Protein 6JKR (pdb70)

Structure (mmCIF, N/CA/C/O backbone):
data_6JKR
#
_entry.id   6JKR
#
_cell.length_a   88.414
_cell.length_b   158.384
_cell.length_c   89.001
_cell.angle_alpha   90.00
_cell.angle_beta   119.66
_cell.angle_gamma   90.00
#
_symmetry.space_group_name_H-M   'P 1 21 1'
#
loop_
_entity.id
_entity.type
_entity.pdbx_description
1 polymer 'Aspartate carbamoyltransferase'
2 non-polymer 'PHOSPHORIC ACID MONO(FORMAMIDE)ESTER'
3 non-polymer GLYCEROL
4 water water
#
loop_
_atom_site.group_PDB
_atom_site.id
_atom_site.type_symbol
_atom_site.label_atom_id
_atom_site.label_alt_id
_atom_site.label_comp_id
_atom_site.label_asym_id
_atom_site.label_entity_id
_atom_site.label_seq_id
_atom_site.pdbx_PDB_ins_code
_atom_site.Cartn_x
_atom_site.Cartn_y
_atom_site.Cartn_z
_atom_site.occupancy
_atom_site.B_iso_or_equiv
_atom_site.auth_seq_id
_atom_site.auth_comp_id
_atom_site.auth_asym_id
_atom_site.auth_atom_id
_atom_site.pdbx_PDB_model_num
ATOM 1 N N . SER A 1 2 ? 46.684 -44.193 29.715 1.00 32.63 0 SER A N 1
ATOM 2 C CA . SER A 1 2 ? 47.576 -45.219 30.224 1.00 30.36 0 SER A CA 1
ATOM 3 C C . SER A 1 2 ? 48.572 -44.697 31.225 1.00 29.66 0 SER A C 1
ATOM 4 O O . SER A 1 2 ? 49.164 -43.690 31.063 1.00 27.79 0 SER A O 1
ATOM 7 N N . MET A 1 3 ? 48.718 -45.438 32.296 1.00 27.75 1 MET A N 1
ATOM 8 C CA . MET A 1 3 ? 49.601 -45.053 33.353 1.00 27.08 1 MET A CA 1
ATOM 9 C C . MET A 1 3 ? 51.069 -45.245 33.042 1.00 25.63 1 MET A C 1
ATOM 10 O O . MET A 1 3 ? 51.881 -44.798 33.744 1.00 25.51 1 MET A O 1
ATOM 15 N N . LEU A 1 4 ? 51.370 -45.953 31.969 1.00 23.51 2 LEU A N 1
ATOM 16 C CA . LEU A 1 4 ? 52.732 -46.108 31.563 1.00 21.63 2 LEU A CA 1
ATOM 17 C C . LEU A 1 4 ? 53.073 -44.984 30.647 1.00 20.61 2 LEU A C 1
ATOM 18 O O . LEU A 1 4 ? 54.052 -44.338 30.806 1.00 20.05 2 LEU A O 1
ATOM 23 N N . GLU A 1 5 ? 52.232 -44.820 29.653 1.00 20.08 3 GLU A N 1
ATOM 24 C CA . GLU A 1 5 ? 52.425 -43.803 28.642 1.00 20.24 3 GLU A CA 1
ATOM 25 C C . GLU A 1 5 ? 52.169 -42.330 28.964 1.00 19.34 3 GLU A C 1
ATOM 26 O O . GLU A 1 5 ? 52.914 -41.507 28.570 1.00 19.64 3 GLU A O 1
ATOM 32 N N . LEU A 1 6 ? 51.079 -42.091 29.660 1.00 17.73 4 LEU A N 1
ATOM 33 C CA . LEU A 1 6 ? 50.622 -40.731 29.969 1.00 17.80 4 LEU A CA 1
ATOM 34 C C . LEU A 1 6 ? 50.232 -40.528 31.426 1.00 17.80 4 LEU A C 1
ATOM 35 O O . LEU A 1 6 ? 49.166 -40.161 31.752 1.00 18.82 4 LEU A O 1
ATOM 40 N N . PRO A 1 7 ? 51.257 -40.782 32.311 1.00 17.76 5 PRO A N 1
ATOM 41 C CA . PRO A 1 7 ? 50.899 -40.611 33.714 1.00 18.40 5 PRO A CA 1
ATOM 42 C C . PRO A 1 7 ? 50.666 -39.145 34.030 1.00 16.55 5 PRO A C 1
ATOM 43 O O . PRO A 1 7 ? 51.492 -38.407 33.670 1.00 17.04 5 PRO A O 1
ATOM 47 N N . PRO A 1 8 ? 49.591 -38.786 34.699 1.00 16.60 6 PRO A N 1
ATOM 48 C CA . PRO A 1 8 ? 49.431 -37.369 35.080 1.00 15.84 6 PRO A CA 1
ATOM 49 C C . PRO A 1 8 ? 50.445 -36.940 36.140 1.00 15.84 6 PRO A C 1
ATOM 50 O O . PRO A 1 8 ? 50.928 -37.776 36.923 1.00 17.12 6 PRO A O 1
ATOM 54 N N . VAL A 1 9 ? 50.760 -35.651 36.155 1.00 14.89 7 VAL A N 1
ATOM 55 C CA . VAL A 1 9 ? 51.646 -35.091 37.139 1.00 15.28 7 VAL A CA 1
ATOM 56 C C . VAL A 1 9 ? 50.806 -34.912 38.406 1.00 15.98 7 VAL A C 1
ATOM 57 O O . VAL A 1 9 ? 49.962 -34.024 38.498 1.00 16.38 7 VAL A O 1
ATOM 61 N N . ALA A 1 10 ? 51.029 -35.785 39.381 1.00 16.93 8 ALA A N 1
ATOM 62 C CA . ALA A 1 10 ? 50.140 -35.870 40.542 1.00 17.01 8 ALA A CA 1
ATOM 63 C C . ALA A 1 10 ? 49.999 -34.556 41.291 1.00 16.35 8 ALA A C 1
ATOM 64 O O . ALA A 1 10 ? 48.911 -34.244 41.791 1.00 16.79 8 ALA A O 1
ATOM 66 N N . SER A 1 11 ? 51.095 -33.804 41.393 1.00 16.97 9 SER A N 1
ATOM 67 C CA . SER A 1 11 ? 51.127 -32.556 42.169 1.00 16.58 9 SER A CA 1
ATOM 68 C C . SER A 1 11 ? 50.140 -31.527 41.664 1.00 16.29 9 SER A C 1
ATOM 69 O O . SER A 1 11 ? 49.767 -30.628 42.420 1.00 16.16 9 SER A O 1
ATOM 72 N N . LEU A 1 12 ? 49.724 -31.642 40.424 1.00 14.79 10 LEU A N 1
ATOM 73 C CA . LEU A 1 12 ? 48.806 -30.658 39.839 1.00 14.91 10 LEU A CA 1
ATOM 74 C C . LEU A 1 12 ? 47.328 -30.997 39.987 1.00 14.87 10 LEU A C 1
ATOM 75 O O . LEU A 1 12 ? 46.503 -30.195 39.663 1.00 15.26 10 LEU A O 1
ATOM 80 N N . LYS A 1 13 ? 47.024 -32.190 40.486 1.00 14.53 11 LYS A N 1
ATOM 81 C CA . LYS A 1 13 ? 45.650 -32.611 40.540 1.00 15.08 11 LYS A CA 1
ATOM 82 C C . LYS A 1 13 ? 44.761 -31.675 41.316 1.00 14.76 11 LYS A C 1
ATOM 83 O O . LYS A 1 13 ? 45.023 -31.340 42.386 1.00 16.11 11 LYS A O 1
ATOM 89 N N . GLY A 1 14 ? 43.706 -31.247 40.664 1.00 14.46 12 GLY A N 1
ATOM 90 C CA . GLY A 1 14 ? 42.737 -30.403 41.285 1.00 16.19 12 GLY A CA 1
ATOM 91 C C . GLY A 1 14 ? 43.136 -29.009 41.675 1.00 16.85 12 GLY A C 1
ATOM 92 O O . GLY A 1 14 ? 42.389 -28.358 42.312 1.00 18.58 12 GLY A O 1
ATOM 93 N N . LYS A 1 15 ? 44.282 -28.552 41.221 1.00 16.83 13 LYS A N 1
ATOM 94 C CA . LYS A 1 15 ? 44.745 -27.261 41.605 1.00 17.38 13 LYS A CA 1
ATOM 95 C C . LYS A 1 15 ? 44.748 -26.165 40.555 1.00 15.66 13 LYS A C 1
ATOM 96 O O . LYS A 1 15 ? 44.937 -26.421 39.450 1.00 15.98 13 LYS A O 1
ATOM 102 N N . SER A 1 16 ? 44.461 -24.962 40.990 1.00 14.87 14 SER A N 1
ATOM 103 C CA . SER A 1 16 ? 44.494 -23.793 40.106 1.00 13.91 14 SER A CA 1
ATOM 104 C C . SER A 1 16 ? 45.926 -23.450 39.770 1.00 14.09 14 SER A C 1
ATOM 105 O O . SER A 1 16 ? 46.853 -23.772 40.535 1.00 14.91 14 SER A O 1
ATOM 108 N N . ILE A 1 17 ? 46.114 -22.863 38.596 1.00 13.57 15 ILE A N 1
ATOM 109 C CA . ILE A 1 17 ? 47.456 -22.452 38.160 1.00 14.32 15 ILE A CA 1
ATOM 110 C C . ILE A 1 17 ? 47.444 -20.951 38.003 1.00 14.83 15 ILE A C 1
ATOM 111 O O . ILE A 1 17 ? 46.761 -20.422 37.127 1.00 16.16 15 ILE A O 1
ATOM 116 N N . THR A 1 18 ? 48.207 -20.275 38.842 1.00 14.33 16 THR A N 1
ATOM 117 C CA . THR A 1 18 ? 48.196 -18.821 38.904 1.00 15.25 16 THR A CA 1
ATOM 118 C C . THR A 1 18 ? 49.539 -18.218 38.584 1.00 14.88 16 THR A C 1
ATOM 119 O O . THR A 1 18 ? 49.610 -17.107 38.053 1.00 14.00 16 THR A O 1
ATOM 123 N N . SER A 1 19 ? 50.609 -18.923 38.929 1.00 13.74 17 SER A N 1
ATOM 124 C CA . SER A 1 19 ? 51.931 -18.295 38.883 1.00 14.35 17 SER A CA 1
ATOM 125 C C . SER A 1 19 ? 53.002 -19.309 38.538 1.00 13.24 17 SER A C 1
ATOM 126 O O . SER A 1 19 ? 52.902 -20.484 38.895 1.00 13.37 17 SER A O 1
ATOM 129 N N . ALA A 1 20 ? 54.058 -18.840 37.885 1.00 11.70 18 ALA A N 1
ATOM 130 C CA . ALA A 1 20 ? 55.195 -19.736 37.600 1.00 12.42 18 ALA A CA 1
ATOM 131 C C . ALA A 1 20 ? 55.857 -20.169 38.921 1.00 13.14 18 ALA A C 1
ATOM 132 O O . ALA A 1 20 ? 56.566 -21.192 38.958 1.00 13.76 18 ALA A O 1
ATOM 134 N N . GLU A 1 21 ? 55.641 -19.401 39.991 1.00 13.59 19 GLU A N 1
ATOM 135 C CA . GLU A 1 21 ? 56.252 -19.692 41.308 1.00 14.49 19 GLU A CA 1
ATOM 136 C C . GLU A 1 21 ? 55.761 -20.989 41.920 1.00 14.75 19 GLU A C 1
ATOM 137 O O . GLU A 1 21 ? 56.394 -21.546 42.834 1.00 15.72 19 GLU A O 1
ATOM 143 N N . GLN A 1 22 ? 54.627 -21.496 41.436 1.00 14.03 20 GLN A N 1
ATOM 144 C CA . GLN A 1 22 ? 53.998 -22.613 42.127 1.00 14.65 20 GLN A CA 1
ATOM 145 C C . GLN A 1 22 ? 54.591 -23.944 41.748 1.00 15.31 20 GLN A C 1
ATOM 146 O O . GLN A 1 22 ? 54.286 -24.950 42.391 1.00 16.17 20 GLN A O 1
ATOM 152 N N . PHE A 1 23 ? 55.469 -23.955 40.744 1.00 14.83 21 PHE A N 1
ATOM 153 C CA . PHE A 1 23 ? 56.034 -25.206 40.205 1.00 14.56 21 PHE A CA 1
ATOM 154 C C . PHE A 1 23 ? 57.447 -25.455 40.690 1.00 14.84 21 PHE A C 1
ATOM 155 O O . PHE A 1 23 ? 58.249 -24.526 40.840 1.00 16.75 21 PHE A O 1
ATOM 163 N N . SER A 1 24 ? 57.736 -26.717 40.942 1.00 14.68 22 SER A N 1
ATOM 164 C CA . SER A 1 24 ? 59.101 -27.122 41.225 1.00 14.17 22 SER A CA 1
ATOM 165 C C . SER A 1 24 ? 59.774 -27.612 39.967 1.00 14.02 22 SER A C 1
ATOM 166 O O . SER A 1 24 ? 59.101 -27.893 38.956 1.00 13.64 22 SER A O 1
ATOM 169 N N . ARG A 1 25 ? 61.097 -27.811 40.057 1.00 12.96 23 ARG A N 1
ATOM 170 C CA . ARG A 1 25 ? 61.853 -28.372 38.948 1.00 13.55 23 ARG A CA 1
ATOM 171 C C . ARG A 1 25 ? 61.296 -29.725 38.556 1.00 13.57 23 ARG A C 1
ATOM 172 O O . ARG A 1 25 ? 61.165 -29.990 37.370 1.00 13.43 23 ARG A O 1
ATOM 180 N N . ALA A 1 26 ? 60.995 -30.589 39.548 1.00 14.20 24 ALA A N 1
ATOM 181 C CA . ALA A 1 26 ? 60.432 -31.888 39.258 1.00 14.05 24 ALA A CA 1
ATOM 182 C C . ALA A 1 26 ? 59.073 -31.812 38.538 1.00 12.80 24 ALA A C 1
ATOM 183 O O . ALA A 1 26 ? 58.794 -32.625 37.620 1.00 14.96 24 ALA A O 1
ATOM 185 N N . ASP A 1 27 ? 58.236 -30.853 38.940 1.00 12.76 25 ASP A N 1
ATOM 186 C CA . ASP A 1 27 ? 56.943 -30.647 38.284 1.00 12.29 25 ASP A CA 1
ATOM 187 C C . ASP A 1 27 ? 57.174 -30.304 36.816 1.00 11.98 25 ASP A C 1
ATOM 188 O O . ASP A 1 27 ? 56.508 -30.858 35.922 1.00 11.66 25 ASP A O 1
ATOM 193 N N . ILE A 1 28 ? 58.124 -29.401 36.564 1.00 11.11 26 ILE A N 1
ATOM 194 C CA . ILE A 1 28 ? 58.341 -28.925 35.209 1.00 12.59 26 ILE A CA 1
ATOM 195 C C . ILE A 1 28 ? 58.861 -30.040 34.308 1.00 12.50 26 ILE A C 1
ATOM 196 O O . ILE A 1 28 ? 58.378 -30.230 33.194 1.00 14.12 26 ILE A O 1
ATOM 201 N N . TYR A 1 29 ? 59.819 -30.826 34.798 1.00 12.36 27 TYR A N 1
ATOM 202 C CA . TYR A 1 29 ? 60.293 -31.933 33.959 1.00 13.42 27 TYR A CA 1
ATOM 203 C C . TYR A 1 29 ? 59.200 -32.971 33.763 1.00 13.21 27 TYR A C 1
ATOM 204 O O . TYR A 1 29 ? 59.110 -33.561 32.687 1.00 13.57 27 TYR A O 1
ATOM 213 N N . ALA A 1 30 ? 58.370 -33.200 34.788 1.00 12.62 28 ALA A N 1
ATOM 214 C CA . ALA A 1 30 ? 57.290 -34.183 34.624 1.00 13.10 28 ALA A CA 1
ATOM 215 C C . ALA A 1 30 ? 56.319 -33.713 33.543 1.00 13.07 28 ALA A C 1
ATOM 216 O O . ALA A 1 30 ? 55.877 -34.503 32.717 1.00 13.57 28 ALA A O 1
ATOM 218 N N . LEU A 1 31 ? 56.027 -32.416 33.529 1.00 12.34 29 LEU A N 1
ATOM 219 C CA . LEU A 1 31 ? 55.133 -31.872 32.506 1.00 11.81 29 LEU A CA 1
ATOM 220 C C . LEU A 1 31 ? 55.764 -31.936 31.149 1.00 12.68 29 LEU A C 1
ATOM 221 O O . LEU A 1 31 ? 55.085 -32.210 30.160 1.00 12.67 29 LEU A O 1
ATOM 226 N N . ILE A 1 32 ? 57.072 -31.659 31.084 1.00 12.37 30 ILE A N 1
ATOM 227 C CA . ILE A 1 32 ? 57.792 -31.709 29.812 1.00 12.78 30 ILE A CA 1
ATOM 228 C C . ILE A 1 32 ? 57.735 -33.127 29.272 1.00 12.94 30 ILE A C 1
ATOM 229 O O . ILE A 1 32 ? 57.370 -33.346 28.119 1.00 13.19 30 ILE A O 1
ATOM 234 N N . HIS A 1 33 ? 58.026 -34.120 30.111 1.00 13.94 31 HIS A N 1
ATOM 235 C CA . HIS A 1 33 ? 58.004 -35.472 29.577 1.00 15.07 31 HIS A CA 1
ATOM 236 C C . HIS A 1 33 ? 56.602 -35.926 29.185 1.00 14.16 31 HIS A C 1
ATOM 237 O O . HIS A 1 33 ? 56.408 -36.598 28.160 1.00 15.31 31 HIS A O 1
ATOM 244 N N . LEU A 1 34 ? 55.595 -35.536 29.971 1.00 12.87 32 LEU A N 1
ATOM 245 C CA . LEU A 1 34 ? 54.227 -35.811 29.610 1.00 12.68 32 LEU A CA 1
ATOM 246 C C . LEU A 1 34 ? 53.827 -35.139 28.289 1.00 12.17 32 LEU A C 1
ATOM 247 O O . LEU A 1 34 ? 53.176 -35.769 27.485 1.00 12.97 32 LEU A O 1
ATOM 252 N N . ALA A 1 35 ? 54.216 -33.868 28.107 1.00 11.46 33 ALA A N 1
ATOM 253 C CA . ALA A 1 35 ? 53.862 -33.165 26.873 1.00 12.21 33 ALA A CA 1
ATOM 254 C C . ALA A 1 35 ? 54.505 -33.820 25.654 1.00 12.79 33 ALA A C 1
ATOM 255 O O . ALA A 1 35 ? 53.920 -33.843 24.585 1.00 13.32 33 ALA A O 1
ATOM 257 N N . SER A 1 36 ? 55.711 -34.353 25.826 1.00 13.81 34 SER A N 1
ATOM 258 C CA . SER A 1 36 ? 56.409 -35.006 24.723 1.00 14.11 34 SER A CA 1
ATOM 259 C C . SER A 1 36 ? 55.690 -36.307 24.366 1.00 13.66 34 SER A C 1
ATOM 260 O O . SER A 1 36 ? 55.540 -36.628 23.171 1.00 15.11 34 SER A O 1
ATOM 263 N N . ALA A 1 37 ? 55.183 -37.016 25.374 1.00 13.02 35 ALA A N 1
ATOM 264 C CA . ALA A 1 37 ? 54.409 -38.249 25.154 1.00 13.96 35 ALA A CA 1
ATOM 265 C C . ALA A 1 37 ? 53.074 -37.942 24.448 1.00 14.56 35 ALA A C 1
ATOM 266 O O . ALA A 1 37 ? 52.649 -38.697 23.565 1.00 15.47 35 ALA A O 1
ATOM 268 N N . MET A 1 38 ? 52.433 -36.837 24.834 1.00 14.30 36 MET A N 1
ATOM 269 C CA . MET A 1 38 ? 51.200 -36.384 24.173 1.00 13.89 36 MET A CA 1
ATOM 270 C C . MET A 1 38 ? 51.445 -36.130 22.702 1.00 14.00 36 MET A C 1
ATOM 271 O O . MET A 1 38 ? 50.667 -36.583 21.852 1.00 14.66 36 MET A O 1
ATOM 276 N N A GLN A 1 39 ? 52.547 -35.432 22.421 0.50 14.35 37 GLN A N 1
ATOM 277 N N B GLN A 1 39 ? 52.542 -35.441 22.452 0.50 14.35 37 GLN A N 1
ATOM 278 C CA A GLN A 1 39 ? 52.957 -35.102 21.049 0.50 15.76 37 GLN A CA 1
ATOM 279 C CA B GLN A 1 39 ? 52.946 -35.129 21.086 0.50 15.76 37 GLN A CA 1
ATOM 280 C C A GLN A 1 39 ? 53.159 -36.383 20.247 0.50 16.88 37 GLN A C 1
ATOM 281 C C B GLN A 1 39 ? 53.178 -36.382 20.268 0.50 16.88 37 GLN A C 1
ATOM 282 O O A GLN A 1 39 ? 52.648 -36.518 19.123 0.50 16.80 37 GLN A O 1
ATOM 283 O O B GLN A 1 39 ? 52.712 -36.486 19.210 0.50 16.80 37 GLN A O 1
ATOM 294 N N A ARG A 1 40 ? 53.910 -37.321 20.828 0.50 16.79 38 ARG A N 1
ATOM 295 N N B ARG A 1 40 ? 53.881 -37.331 20.830 0.50 16.92 38 ARG A N 1
ATOM 296 C CA A ARG A 1 40 ? 54.155 -38.611 20.182 0.50 18.05 38 ARG A CA 1
ATOM 297 C CA B ARG A 1 40 ? 54.154 -38.584 20.141 0.50 18.21 38 ARG A CA 1
ATOM 298 C C A ARG A 1 40 ? 52.859 -39.259 19.752 0.50 18.17 38 ARG A C 1
ATOM 299 C C B ARG A 1 40 ? 52.880 -39.324 19.771 0.50 18.36 38 ARG A C 1
ATOM 300 O O A ARG A 1 40 ? 52.702 -39.623 18.579 0.50 18.18 38 ARG A O 1
ATOM 301 O O B ARG A 1 40 ? 52.755 -39.811 18.643 0.50 18.63 38 ARG A O 1
ATOM 316 N N . LYS A 1 41 ? 51.922 -39.370 20.692 1.00 17.78 39 LYS A N 1
ATOM 317 C CA . LYS A 1 41 ? 50.665 -40.083 20.447 1.00 17.60 39 LYS A CA 1
ATOM 318 C C . LYS A 1 41 ? 49.806 -39.348 19.423 1.00 17.24 39 LYS A C 1
ATOM 319 O O . LYS A 1 41 ? 49.317 -39.932 18.472 1.00 16.80 39 LYS A O 1
ATOM 325 N N . ILE A 1 42 ? 49.663 -38.036 19.588 1.00 15.37 40 ILE A N 1
ATOM 326 C CA . ILE A 1 42 ? 48.797 -37.299 18.675 1.00 16.01 40 ILE A CA 1
ATOM 327 C C . ILE A 1 42 ? 49.380 -37.295 17.246 1.00 17.39 40 ILE A C 1
ATOM 328 O O . ILE A 1 42 ? 48.639 -37.430 16.250 1.00 17.99 40 ILE A O 1
ATOM 333 N N . ASP A 1 43 ? 50.696 -37.156 17.137 1.00 18.66 41 ASP A N 1
ATOM 334 C CA . ASP A 1 43 ? 51.302 -37.085 15.811 1.00 20.84 41 ASP A CA 1
ATOM 335 C C . ASP A 1 43 ? 51.262 -38.420 15.103 1.00 20.88 41 ASP A C 1
ATOM 336 O O . ASP A 1 43 ? 51.309 -38.457 13.861 1.00 22.85 41 ASP A O 1
ATOM 341 N N . ALA A 1 44 ? 51.154 -39.504 15.873 1.00 20.62 42 ALA A N 1
ATOM 342 C CA . ALA A 1 44 ? 50.987 -40.860 15.324 1.00 20.82 42 ALA A CA 1
ATOM 343 C C . ALA A 1 44 ? 49.534 -41.138 14.908 1.00 20.98 42 ALA A C 1
ATOM 344 O O . ALA A 1 44 ? 49.210 -42.219 14.368 1.00 21.67 42 ALA A O 1
ATOM 346 N N . GLY A 1 45 ? 48.648 -40.180 15.170 1.00 19.75 43 GLY A N 1
ATOM 347 C CA . GLY A 1 45 ? 47.225 -40.356 14.839 1.00 19.53 43 GLY A CA 1
ATOM 348 C C . GLY A 1 45 ? 46.334 -41.019 15.882 1.00 19.62 43 GLY A C 1
ATOM 349 O O . GLY A 1 45 ? 45.156 -41.291 15.640 1.00 19.56 43 GLY A O 1
ATOM 350 N N . GLU A 1 46 ? 46.884 -41.258 17.068 1.00 19.18 44 GLU A N 1
ATOM 351 C CA . GLU A 1 46 ? 46.133 -41.906 18.122 1.00 19.08 44 GLU A CA 1
ATOM 352 C C . GLU A 1 46 ? 45.129 -40.933 18.699 1.00 18.82 44 GLU A C 1
ATOM 353 O O . GLU A 1 46 ? 45.445 -39.755 18.866 1.00 17.87 44 GLU A O 1
ATOM 359 N N . VAL A 1 47 ? 43.954 -41.447 19.009 1.00 17.99 45 VAL A N 1
ATOM 360 C CA . VAL A 1 47 ? 42.843 -40.695 19.581 1.00 18.02 45 VAL A CA 1
ATOM 361 C C . VAL A 1 47 ? 42.793 -40.960 21.094 1.00 18.35 45 VAL A C 1
ATOM 362 O O . VAL A 1 47 ? 42.774 -42.114 21.557 1.00 19.22 45 VAL A O 1
ATOM 366 N N . LEU A 1 48 ? 42.763 -39.886 21.880 1.00 17.04 46 LEU A N 1
ATOM 367 C CA . LEU A 1 48 ? 42.733 -39.990 23.335 1.00 17.09 46 LEU A CA 1
ATOM 368 C C . LEU A 1 48 ? 41.349 -39.688 23.886 1.00 18.76 46 LEU A C 1
ATOM 369 O O . LEU A 1 48 ? 40.654 -38.798 23.381 1.00 19.03 46 LEU A O 1
ATOM 374 N N A ASN A 1 49 ? 40.935 -40.455 24.902 0.50 19.90 47 ASN A N 1
ATOM 375 N N B ASN A 1 49 ? 40.929 -40.480 24.865 0.50 19.90 47 ASN A N 1
ATOM 376 C CA A ASN A 1 49 ? 39.638 -40.275 25.577 0.50 21.61 47 ASN A CA 1
ATOM 377 C CA B ASN A 1 49 ? 39.671 -40.274 25.556 0.50 21.61 47 ASN A CA 1
ATOM 378 C C A ASN A 1 49 ? 39.679 -39.931 27.060 0.50 21.34 47 ASN A C 1
ATOM 379 C C B ASN A 1 49 ? 39.721 -39.946 27.049 0.50 21.34 47 ASN A C 1
ATOM 380 O O A ASN A 1 49 ? 38.658 -40.042 27.793 0.50 23.26 47 ASN A O 1
ATOM 381 O O B ASN A 1 49 ? 38.772 -40.119 27.776 0.50 23.26 47 ASN A O 1
ATOM 390 N N . LEU A 1 50 ? 40.832 -39.470 27.503 1.00 18.73 48 LEU A N 1
ATOM 391 C CA . LEU A 1 50 ? 41.112 -39.337 28.920 1.00 17.78 48 LEU A CA 1
ATOM 392 C C . LEU A 1 50 ? 40.099 -38.448 29.660 1.00 16.50 48 LEU A C 1
ATOM 393 O O . LEU A 1 50 ? 39.807 -38.688 30.835 1.00 16.88 48 LEU A O 1
ATOM 398 N N . LEU A 1 51 ? 39.572 -37.429 28.970 1.00 14.90 49 LEU A N 1
ATOM 399 C CA . LEU A 1 51 ? 38.692 -36.434 29.615 1.00 13.88 49 LEU A CA 1
ATOM 400 C C . LEU A 1 51 ? 37.274 -36.386 29.063 1.00 13.79 49 LEU A C 1
ATOM 401 O O . LEU A 1 51 ? 36.592 -35.366 29.141 1.00 12.11 49 LEU A O 1
ATOM 406 N N . GLN A 1 52 ? 36.803 -37.506 28.530 1.00 14.66 50 GLN A N 1
ATOM 407 C CA . GLN A 1 52 ? 35.422 -37.576 28.083 1.00 15.14 50 GLN A CA 1
ATOM 408 C C . GLN A 1 52 ? 34.485 -37.165 29.211 1.00 15.69 50 GLN A C 1
ATOM 409 O O . GLN A 1 52 ? 34.633 -37.625 30.364 1.00 16.33 50 GLN A O 1
ATOM 415 N N . GLY A 1 53 ? 33.555 -36.278 28.879 1.00 15.06 51 GLY A N 1
ATOM 416 C CA . GLY A 1 53 ? 32.527 -35.850 29.824 1.00 16.33 51 GLY A CA 1
ATOM 417 C C . GLY A 1 53 ? 32.972 -34.660 30.660 1.00 15.34 51 GLY A C 1
ATOM 418 O O . GLY A 1 53 ? 32.200 -34.170 31.490 1.00 16.92 51 GLY A O 1
ATOM 419 N N . ARG A 1 54 ? 34.200 -34.191 30.477 1.00 13.77 52 ARG A N 1
ATOM 420 C CA A ARG A 1 54 ? 34.680 -33.056 31.269 0.50 12.52 52 ARG A CA 1
ATOM 421 C CA B ARG A 1 54 ? 34.705 -33.063 31.267 0.50 12.60 52 ARG A CA 1
ATOM 422 C C . ARG A 1 54 ? 34.632 -31.790 30.436 1.00 12.32 52 ARG A C 1
ATOM 423 O O . ARG A 1 54 ? 34.817 -31.828 29.224 1.00 12.86 52 ARG A O 1
ATOM 438 N N . ILE A 1 55 ? 34.340 -30.674 31.102 1.00 11.36 53 ILE A N 1
ATOM 439 C CA . ILE A 1 55 ? 34.141 -29.401 30.415 1.00 11.18 53 ILE A CA 1
ATOM 440 C C . ILE A 1 55 ? 35.122 -28.341 30.853 1.00 11.53 53 ILE A C 1
ATOM 441 O O . ILE A 1 55 ? 35.321 -28.094 32.048 1.00 11.88 53 ILE A O 1
ATOM 446 N N A MET A 1 56 ? 35.723 -27.695 29.850 0.50 10.74 54 MET A N 1
ATOM 447 N N B MET A 1 56 ? 35.752 -27.690 29.873 0.50 10.74 54 MET A N 1
ATOM 448 C CA A MET A 1 56 ? 36.500 -26.474 30.068 0.50 12.20 54 MET A CA 1
ATOM 449 C CA B MET A 1 56 ? 36.508 -26.420 30.030 0.50 12.20 54 MET A CA 1
ATOM 450 C C A MET A 1 56 ? 35.682 -25.296 29.563 0.50 12.35 54 MET A C 1
ATOM 451 C C B MET A 1 56 ? 35.647 -25.281 29.559 0.50 12.35 54 MET A C 1
ATOM 452 O O A MET A 1 56 ? 35.079 -25.358 28.498 0.50 12.60 54 MET A O 1
ATOM 453 O O B MET A 1 56 ? 35.081 -25.348 28.544 0.50 12.60 54 MET A O 1
ATOM 462 N N . THR A 1 57 ? 35.641 -24.216 30.343 1.00 11.96 55 THR A N 1
ATOM 463 C CA . THR A 1 57 ? 35.034 -22.973 29.867 1.00 13.05 55 THR A CA 1
ATOM 464 C C . THR A 1 57 ? 36.080 -21.858 29.818 1.00 12.54 55 THR A C 1
ATOM 465 O O . THR A 1 57 ? 36.666 -21.523 30.840 1.00 13.07 55 THR A O 1
ATOM 469 N N . PRO A 1 58 ? 36.336 -21.309 28.613 1.00 12.94 56 PRO A N 1
ATOM 470 C CA . PRO A 1 58 ? 37.223 -20.141 28.499 1.00 13.54 56 PRO A CA 1
ATOM 471 C C . PRO A 1 58 ? 36.503 -18.878 28.943 1.00 14.17 56 PRO A C 1
ATOM 472 O O . PRO A 1 58 ? 35.298 -18.655 28.635 1.00 16.13 56 PRO A O 1
ATOM 476 N N A LEU A 1 59 ? 37.214 -18.062 29.700 0.50 13.08 57 LEU A N 1
ATOM 477 N N B LEU A 1 59 ? 37.209 -18.082 29.737 0.50 13.44 57 LEU A N 1
ATOM 478 C CA A LEU A 1 59 ? 36.665 -16.809 30.163 0.50 13.09 57 LEU A CA 1
ATOM 479 C CA B LEU A 1 59 ? 36.702 -16.802 30.210 0.50 13.77 57 LEU A CA 1
ATOM 480 C C A LEU A 1 59 ? 37.692 -15.749 29.821 0.50 13.44 57 LEU A C 1
ATOM 481 C C B LEU A 1 59 ? 37.737 -15.774 29.809 0.50 13.78 57 LEU A C 1
ATOM 482 O O A LEU A 1 59 ? 38.520 -15.362 30.651 0.50 13.08 57 LEU A O 1
ATOM 483 O O B LEU A 1 59 ? 38.618 -15.425 30.597 0.50 13.26 57 LEU A O 1
ATOM 492 N N . PHE A 1 60 ? 37.642 -15.320 28.565 1.00 13.51 58 PHE A N 1
ATOM 493 C CA . PHE A 1 60 ? 38.587 -14.346 28.025 1.00 13.89 58 PHE A CA 1
ATOM 494 C C . PHE A 1 60 ? 38.017 -12.942 27.977 1.00 13.90 58 PHE A C 1
ATOM 495 O O . PHE A 1 60 ? 37.100 -12.658 27.198 1.00 15.69 58 PHE A O 1
ATOM 503 N N . PHE A 1 61 ? 38.583 -12.068 28.801 1.00 14.26 59 PHE A N 1
ATOM 504 C CA . PHE A 1 61 ? 38.211 -10.654 28.824 1.00 15.64 59 PHE A CA 1
ATOM 505 C C . PHE A 1 61 ? 39.205 -9.793 28.010 1.00 16.27 59 PHE A C 1
ATOM 506 O O . PHE A 1 61 ? 39.106 -8.561 27.998 1.00 17.37 59 PHE A O 1
ATOM 514 N N . GLU A 1 62 ? 40.174 -10.439 27.356 1.00 15.04 60 GLU A N 1
ATOM 515 C CA . GLU A 1 62 ? 41.096 -9.821 26.404 1.00 15.70 60 GLU A CA 1
ATOM 516 C C . GLU A 1 62 ? 41.179 -10.687 25.161 1.00 14.89 60 GLU A C 1
ATOM 517 O O . GLU A 1 62 ? 40.874 -11.904 25.234 1.00 15.14 60 GLU A O 1
ATOM 523 N N . ASP A 1 63 ? 41.670 -10.104 24.056 1.00 15.34 61 ASP A N 1
ATOM 524 C CA . ASP A 1 63 ? 41.815 -10.883 22.825 1.00 15.20 61 ASP A CA 1
ATOM 525 C C . ASP A 1 63 ? 42.882 -11.962 22.990 1.00 14.01 61 ASP A C 1
ATOM 526 O O . ASP A 1 63 ? 43.754 -11.858 23.852 1.00 14.14 61 ASP A O 1
ATOM 531 N N . SER A 1 64 ? 42.758 -13.002 22.184 1.00 12.21 62 SER A N 1
ATOM 532 C CA . SER A 1 64 ? 43.736 -14.090 22.194 1.00 11.93 62 SER A CA 1
ATOM 533 C C . SER A 1 64 ? 43.580 -14.907 20.919 1.00 11.91 62 SER A C 1
ATOM 534 O O . SER A 1 64 ? 42.447 -15.197 20.468 1.00 13.61 62 SER A O 1
ATOM 537 N N . SER A 1 65 ? 44.709 -15.280 20.323 1.00 10.79 63 SER A N 1
ATOM 538 C CA . SER A 1 65 ? 44.669 -16.306 19.303 1.00 9.96 63 SER A CA 1
ATOM 539 C C . SER A 1 65 ? 45.256 -17.612 19.779 1.00 9.67 63 SER A C 1
ATOM 540 O O . SER A 1 65 ? 44.608 -18.658 19.708 1.00 11.94 63 SER A O 1
ATOM 543 N N . ARG A 1 66 ? 46.472 -17.569 20.280 1.00 8.51 64 ARG A N 1
ATOM 544 C CA . ARG A 1 66 ? 47.125 -18.825 20.714 1.00 8.64 64 ARG A CA 1
ATOM 545 C C . ARG A 1 66 ? 46.498 -19.417 21.961 1.00 8.91 64 ARG A C 1
ATOM 546 O O . ARG A 1 66 ? 46.159 -20.609 21.991 1.00 10.14 64 ARG A O 1
ATOM 554 N N . THR A 1 67 ? 46.427 -18.637 23.025 1.00 8.43 65 THR A N 1
ATOM 555 C CA . THR A 1 67 ? 46.120 -19.227 24.319 1.00 8.74 65 THR A CA 1
ATOM 556 C C . THR A 1 67 ? 44.697 -19.796 24.323 1.00 7.82 65 THR A C 1
ATOM 557 O O . THR A 1 67 ? 44.468 -20.953 24.724 1.00 9.09 65 THR A O 1
ATOM 561 N N . PHE A 1 68 ? 43.719 -19.012 23.830 1.00 7.47 66 PHE A N 1
ATOM 562 C CA . PHE A 1 68 ? 42.357 -19.576 23.676 1.00 9.38 66 PHE A CA 1
ATOM 563 C C . PHE A 1 68 ? 42.342 -20.833 22.801 1.00 9.59 66 PHE A C 1
ATOM 564 O O . PHE A 1 68 ? 41.803 -21.878 23.206 1.00 9.30 66 PHE A O 1
ATOM 572 N N . SER A 1 69 ? 42.911 -20.743 21.593 1.00 9.43 67 SER A N 1
ATOM 573 C CA . SER A 1 69 ? 42.757 -21.836 20.644 1.00 9.61 67 SER A CA 1
ATOM 574 C C . SER A 1 69 ? 43.492 -23.096 21.092 1.00 8.86 67 SER A C 1
ATOM 575 O O . SER A 1 69 ? 42.976 -24.233 20.900 1.00 10.19 67 SER A O 1
ATOM 578 N N . SER A 1 70 ? 44.690 -22.902 21.662 1.00 8.71 68 SER A N 1
ATOM 579 C CA A SER A 1 70 ? 45.472 -24.055 22.110 0.50 8.66 68 SER A CA 1
ATOM 580 C CA B SER A 1 70 ? 45.530 -23.988 22.159 0.50 9.68 68 SER A CA 1
ATOM 581 C C . SER A 1 70 ? 44.852 -24.737 23.320 1.00 8.45 68 SER A C 1
ATOM 582 O O . SER A 1 70 ? 44.881 -25.989 23.389 1.00 8.98 68 SER A O 1
ATOM 587 N N . PHE A 1 71 ? 44.276 -23.981 24.253 1.00 8.48 69 PHE A N 1
ATOM 588 C CA . PHE A 1 71 ? 43.565 -24.636 25.344 1.00 9.09 69 PHE A CA 1
ATOM 589 C C . PHE A 1 71 ? 42.355 -25.403 24.828 1.00 8.93 69 PHE A C 1
ATOM 590 O O . PHE A 1 71 ? 42.141 -26.535 25.283 1.00 10.46 69 PHE A O 1
ATOM 598 N N . CYS A 1 72 ? 41.601 -24.836 23.902 1.00 9.61 70 CYS A N 1
ATOM 599 C CA . CYS A 1 72 ? 40.435 -25.543 23.357 1.00 9.83 70 CYS A CA 1
ATOM 600 C C . CYS A 1 72 ? 40.884 -26.801 22.641 1.00 9.05 70 CYS A C 1
ATOM 601 O O . CYS A 1 72 ? 40.317 -27.896 22.845 1.00 9.91 70 CYS A O 1
ATOM 604 N N . ALA A 1 73 ? 41.901 -26.670 21.789 1.00 9.63 71 ALA A N 1
ATOM 605 C CA . ALA A 1 73 ? 42.381 -27.815 21.035 1.00 8.80 71 ALA A CA 1
ATOM 606 C C . ALA A 1 73 ? 42.919 -28.880 21.981 1.00 9.58 71 ALA A C 1
ATOM 607 O O . ALA A 1 73 ? 42.664 -30.066 21.750 1.00 10.10 71 ALA A O 1
ATOM 609 N N . ALA A 1 74 ? 43.672 -28.465 23.010 1.00 9.21 72 ALA A N 1
ATOM 610 C CA . ALA A 1 74 ? 44.217 -29.457 23.961 1.00 9.57 72 ALA A CA 1
ATOM 611 C C . ALA A 1 74 ? 43.081 -30.226 24.658 1.00 8.88 72 ALA A C 1
ATOM 612 O O . ALA A 1 74 ? 43.154 -31.461 24.810 1.00 9.98 72 ALA A O 1
ATOM 614 N N . MET A 1 75 ? 42.032 -29.500 25.089 1.00 9.35 73 MET A N 1
ATOM 615 C CA . MET A 1 75 ? 40.912 -30.128 25.764 1.00 10.24 73 MET A CA 1
ATOM 616 C C . MET A 1 75 ? 40.265 -31.136 24.827 1.00 10.84 73 MET A C 1
ATOM 617 O O . MET A 1 75 ? 40.042 -32.310 25.201 1.00 11.78 73 MET A O 1
ATOM 622 N N . ILE A 1 76 ? 39.998 -30.712 23.598 1.00 10.18 74 ILE A N 1
ATOM 623 C CA . ILE A 1 76 ? 39.386 -31.588 22.572 1.00 10.45 74 ILE A CA 1
ATOM 624 C C . ILE A 1 76 ? 40.224 -32.840 22.304 1.00 9.72 74 ILE A C 1
ATOM 625 O O . ILE A 1 76 ? 39.676 -33.958 22.213 1.00 11.49 74 ILE A O 1
ATOM 630 N N . ARG A 1 77 ? 41.544 -32.658 22.218 1.00 9.96 75 ARG A N 1
ATOM 631 C CA . ARG A 1 77 ? 42.436 -33.783 21.886 1.00 10.57 75 ARG A CA 1
ATOM 632 C C . ARG A 1 77 ? 42.600 -34.752 23.046 1.00 11.65 75 ARG A C 1
ATOM 633 O O . ARG A 1 77 ? 43.105 -35.860 22.851 1.00 12.12 75 ARG A O 1
ATOM 641 N N . LEU A 1 78 ? 42.164 -34.348 24.228 1.00 10.63 76 LEU A N 1
ATOM 642 C CA . LEU A 1 78 ? 42.122 -35.270 25.378 1.00 11.54 76 LEU A CA 1
ATOM 643 C C . LEU A 1 78 ? 40.778 -35.945 25.475 1.00 11.86 76 LEU A C 1
ATOM 644 O O . LEU A 1 78 ? 40.581 -36.734 26.376 1.00 12.82 76 LEU A O 1
ATOM 649 N N . GLY A 1 79 ? 39.864 -35.627 24.579 1.00 11.89 77 GLY A N 1
ATOM 650 C CA . GLY A 1 79 ? 38.496 -36.186 24.626 1.00 11.91 77 GLY A CA 1
ATOM 651 C C . GLY A 1 79 ? 37.504 -35.358 25.430 1.00 12.69 77 GLY A C 1
ATOM 652 O O . GLY A 1 79 ? 36.322 -35.738 25.572 1.00 12.30 77 GLY A O 1
ATOM 653 N N . GLY A 1 80 ? 37.945 -34.200 25.933 1.00 12.08 78 GLY A N 1
ATOM 654 C CA . GLY A 1 80 ? 37.018 -33.337 26.650 1.00 13.25 78 GLY A CA 1
ATOM 655 C C . GLY A 1 80 ? 36.277 -32.362 25.760 1.00 12.52 78 GLY A C 1
ATOM 656 O O . GLY A 1 80 ? 36.395 -32.380 24.539 1.00 13.78 78 GLY A O 1
ATOM 657 N N . SER A 1 81 ? 35.485 -31.501 26.383 1.00 11.65 79 SER A N 1
ATOM 658 C CA . SER A 1 81 ? 34.630 -30.596 25.653 1.00 12.64 79 SER A CA 1
ATOM 659 C C . SER A 1 81 ? 34.775 -29.176 26.158 1.00 11.61 79 SER A C 1
ATOM 660 O O . SER A 1 81 ? 35.345 -28.933 27.235 1.00 12.29 79 SER A O 1
ATOM 663 N N . VAL A 1 82 ? 34.239 -28.247 25.374 1.00 11.78 80 VAL A N 1
ATOM 664 C CA . VAL A 1 82 ? 34.382 -26.813 25.662 1.00 12.39 80 VAL A CA 1
ATOM 665 C C . VAL A 1 82 ? 33.008 -26.139 25.591 1.00 12.93 80 VAL A C 1
ATOM 666 O O . VAL A 1 82 ? 32.274 -26.334 24.616 1.00 15.02 80 VAL A O 1
ATOM 670 N N . VAL A 1 83 ? 32.681 -25.331 26.596 1.00 12.14 81 VAL A N 1
ATOM 671 C CA . VAL A 1 83 ? 31.504 -24.461 26.491 1.00 13.34 81 VAL A CA 1
ATOM 672 C C . VAL A 1 83 ? 31.976 -23.097 26.038 1.00 14.60 81 VAL A C 1
ATOM 673 O O . VAL A 1 83 ? 32.779 -22.481 26.721 1.00 14.87 81 VAL A O 1
ATOM 677 N N . ASN A 1 84 ? 31.509 -22.645 24.897 1.00 14.91 82 ASN A N 1
ATOM 678 C CA . ASN A 1 84 ? 31.959 -21.394 24.307 1.00 17.93 82 ASN A CA 1
ATOM 679 C C . ASN A 1 84 ? 31.272 -20.129 24.772 1.00 18.61 82 ASN A C 1
ATOM 680 O O . ASN A 1 84 ? 30.580 -19.488 24.027 1.00 19.62 82 ASN A O 1
ATOM 685 N N . PHE A 1 85 ? 31.553 -19.815 26.015 1.00 19.17 83 PHE A N 1
ATOM 686 C CA . PHE A 1 85 ? 31.062 -18.644 26.666 1.00 20.57 83 PHE A CA 1
ATOM 687 C C . PHE A 1 85 ? 31.766 -17.379 26.165 1.00 20.54 83 PHE A C 1
ATOM 688 O O . PHE A 1 85 ? 32.950 -17.334 26.129 1.00 23.11 83 PHE A O 1
ATOM 696 N N . LYS A 1 86 ? 31.013 -16.361 25.813 1.00 20.70 84 LYS A N 1
ATOM 697 C CA . LYS A 1 86 ? 31.550 -15.116 25.327 1.00 21.77 84 LYS A CA 1
ATOM 698 C C . LYS A 1 86 ? 31.174 -13.996 26.262 1.00 21.19 84 LYS A C 1
ATOM 699 O O . LYS A 1 86 ? 30.063 -13.772 26.539 1.00 20.43 84 LYS A O 1
ATOM 705 N N . VAL A 1 87 ? 32.170 -13.289 26.741 1.00 22.50 85 VAL A N 1
ATOM 706 C CA . VAL A 1 87 ? 31.939 -12.224 27.704 1.00 22.88 85 VAL A CA 1
ATOM 707 C C . VAL A 1 87 ? 31.042 -11.127 27.137 1.00 23.90 85 VAL A C 1
ATOM 708 O O . VAL A 1 87 ? 30.216 -10.576 27.815 1.00 23.28 85 VAL A O 1
ATOM 712 N N . GLU A 1 88 ? 31.253 -10.832 25.882 1.00 24.68 86 GLU A N 1
ATOM 713 C CA . GLU A 1 88 ? 30.506 -9.770 25.195 1.00 25.87 86 GLU A CA 1
ATOM 714 C C . GLU A 1 88 ? 29.004 -10.039 25.008 1.00 24.80 86 GLU A C 1
ATOM 715 O O . GLU A 1 88 ? 28.241 -9.107 24.761 1.00 25.82 86 GLU A O 1
ATOM 721 N N . ALA A 1 89 ? 28.595 -11.310 25.090 1.00 22.82 87 ALA A N 1
ATOM 722 C CA . ALA A 1 89 ? 27.186 -11.699 24.959 1.00 22.84 87 ALA A CA 1
ATOM 723 C C . ALA A 1 89 ? 26.548 -12.151 26.288 1.00 21.81 87 ALA A C 1
ATOM 724 O O . ALA A 1 89 ? 25.435 -12.709 26.302 1.00 21.16 87 ALA A O 1
ATOM 726 N N A SER A 1 90 ? 27.207 -11.836 27.394 0.50 21.21 88 SER A N 1
ATOM 727 N N B SER A 1 90 ? 27.134 -11.736 27.381 0.50 21.21 88 SER A N 1
ATOM 728 C CA A SER A 1 90 ? 26.865 -12.381 28.709 0.50 19.84 88 SER A CA 1
ATOM 729 C CA B SER A 1 90 ? 26.895 -12.251 28.711 0.50 19.84 88 SER A CA 1
ATOM 730 C C A SER A 1 90 ? 26.116 -11.375 29.580 0.50 20.37 88 SER A C 1
ATOM 731 C C B SER A 1 90 ? 26.063 -11.328 29.587 0.50 20.37 88 SER A C 1
ATOM 732 O O A SER A 1 90 ? 25.941 -10.215 29.206 0.50 19.48 88 SER A O 1
ATOM 733 O O B SER A 1 90 ? 25.938 -10.196 29.293 0.50 19.48 88 SER A O 1
ATOM 738 N N . SER A 1 91 ? 25.716 -11.826 30.771 1.00 20.12 89 SER A N 1
ATOM 739 C CA . SER A 1 91 ? 25.020 -10.940 31.696 1.00 21.44 89 SER A CA 1
ATOM 740 C C . SER A 1 91 ? 25.892 -9.869 32.314 1.00 21.81 89 SER A C 1
ATOM 741 O O . SER A 1 91 ? 25.387 -9.029 33.064 1.00 22.05 89 SER A O 1
ATOM 744 N N . ILE A 1 92 ? 27.186 -9.886 32.011 1.00 22.39 90 ILE A N 1
ATOM 745 C CA . ILE A 1 92 ? 28.046 -8.753 32.384 1.00 23.83 90 ILE A CA 1
ATOM 746 C C . ILE A 1 92 ? 27.461 -7.443 31.842 1.00 24.72 90 ILE A C 1
ATOM 747 O O . ILE A 1 92 ? 27.588 -6.386 32.475 1.00 24.95 90 ILE A O 1
ATOM 752 N N . ASN A 1 93 ? 26.773 -7.523 30.717 1.00 25.21 91 ASN A N 1
ATOM 753 C CA . ASN A 1 93 ? 26.138 -6.366 30.092 1.00 26.56 91 ASN A CA 1
ATOM 754 C C . ASN A 1 93 ? 24.995 -5.857 30.943 1.00 26.83 91 ASN A C 1
ATOM 755 O O . ASN A 1 93 ? 24.587 -4.758 30.790 1.00 27.88 91 ASN A O 1
ATOM 760 N N . LYS A 1 94 ? 24.481 -6.687 31.832 1.00 25.97 92 LYS A N 1
ATOM 761 C CA . LYS A 1 94 ? 23.387 -6.315 32.735 1.00 26.49 92 LYS A CA 1
ATOM 762 C C . LYS A 1 94 ? 23.860 -6.031 34.143 1.00 26.05 92 LYS A C 1
ATOM 763 O O . LYS A 1 94 ? 23.116 -6.070 35.053 1.00 26.60 92 LYS A O 1
ATOM 769 N N . GLY A 1 95 ? 25.150 -5.783 34.272 1.00 25.25 93 GLY A N 1
ATOM 770 C CA . GLY A 1 95 ? 25.748 -5.475 35.524 1.00 23.76 93 GLY A CA 1
ATOM 771 C C . GLY A 1 95 ? 26.200 -6.614 36.381 1.00 22.59 93 GLY A C 1
ATOM 772 O O . GLY A 1 95 ? 26.526 -6.403 37.511 1.00 22.75 93 GLY A O 1
ATOM 773 N N . GLU A 1 96 ? 26.194 -7.831 35.859 1.00 21.37 94 GLU A N 1
ATOM 774 C CA . GLU A 1 96 ? 26.689 -8.964 36.633 1.00 19.87 94 GLU A CA 1
ATOM 775 C C . GLU A 1 96 ? 28.172 -8.768 36.971 1.00 19.22 94 GLU A C 1
ATOM 776 O O . GLU A 1 96 ? 28.983 -8.384 36.109 1.00 19.96 94 GLU A O 1
ATOM 782 N N . THR A 1 97 ? 28.515 -9.024 38.233 1.00 17.98 95 THR A N 1
ATOM 783 C CA . THR A 1 97 ? 29.885 -8.851 38.707 1.00 17.45 95 THR A CA 1
ATOM 784 C C . THR A 1 97 ? 30.773 -9.987 38.212 1.00 16.60 95 THR A C 1
ATOM 785 O O . THR A 1 97 ? 30.282 -11.048 37.819 1.00 17.98 95 THR A O 1
ATOM 789 N N . LEU A 1 98 ? 32.082 -9.749 38.232 1.00 16.91 96 LEU A N 1
ATOM 790 C CA . LEU A 1 98 ? 33.037 -10.804 37.904 1.00 15.93 96 LEU A CA 1
ATOM 791 C C . LEU A 1 98 ? 32.821 -12.023 38.799 1.00 16.27 96 LEU A C 1
ATOM 792 O O . LEU A 1 98 ? 32.760 -13.171 38.318 1.00 15.46 96 LEU A O 1
ATOM 797 N N . ALA A 1 99 ? 32.695 -11.785 40.109 1.00 16.16 97 ALA A N 1
ATOM 798 C CA . ALA A 1 99 ? 32.547 -12.885 41.039 1.00 16.38 97 ALA A CA 1
ATOM 799 C C . ALA A 1 99 ? 31.315 -13.724 40.692 1.00 15.45 97 ALA A C 1
ATOM 800 O O . ALA A 1 99 ? 31.382 -14.942 40.707 1.00 15.04 97 ALA A O 1
ATOM 802 N N . ASP A 1 100 ? 30.195 -13.069 40.389 1.00 15.00 98 ASP A N 1
ATOM 803 C CA . ASP A 1 100 ? 28.988 -13.834 40.054 1.00 15.68 98 ASP A CA 1
ATOM 804 C C . ASP A 1 100 ? 29.151 -14.592 38.727 1.00 15.38 98 ASP A C 1
ATOM 805 O O . ASP A 1 100 ? 28.656 -15.693 38.597 1.00 14.49 98 ASP A O 1
ATOM 810 N N . THR A 1 101 ? 29.830 -13.981 37.761 1.00 14.79 99 THR A N 1
ATOM 811 C CA . THR A 1 101 ? 30.169 -14.657 36.501 1.00 14.82 99 THR A CA 1
ATOM 812 C C . THR A 1 101 ? 30.994 -15.920 36.767 1.00 15.25 99 THR A C 1
ATOM 813 O O . THR A 1 101 ? 30.725 -16.984 36.186 1.00 14.42 99 THR A O 1
ATOM 817 N N . ILE A 1 102 ? 32.018 -15.823 37.628 1.00 14.69 100 ILE A N 1
ATOM 818 C CA . ILE A 1 102 ? 32.804 -17.001 37.973 1.00 15.56 100 ILE A CA 1
ATOM 819 C C . ILE A 1 102 ? 31.921 -18.089 38.577 1.00 15.03 100 ILE A C 1
ATOM 820 O O . ILE A 1 102 ? 31.973 -19.266 38.161 1.00 14.52 100 ILE A O 1
ATOM 825 N N . ARG A 1 103 ? 31.101 -17.710 39.561 1.00 14.54 101 ARG A N 1
ATOM 826 C CA A ARG A 1 103 ? 30.194 -18.669 40.181 0.50 14.63 101 ARG A CA 1
ATOM 827 C CA B ARG A 1 103 ? 30.215 -18.689 40.172 0.50 14.62 101 ARG A CA 1
ATOM 828 C C . ARG A 1 103 ? 29.277 -19.345 39.158 1.00 13.73 101 ARG A C 1
ATOM 829 O O . ARG A 1 103 ? 28.992 -20.534 39.270 1.00 13.80 101 ARG A O 1
ATOM 844 N N . THR A 1 104 ? 28.813 -18.563 38.180 1.00 14.22 102 THR A N 1
ATOM 845 C CA . THR A 1 104 ? 27.944 -19.084 37.122 1.00 12.66 102 THR A CA 1
ATOM 846 C C . THR A 1 104 ? 28.685 -20.167 36.344 1.00 13.31 102 THR A C 1
ATOM 847 O O . THR A 1 104 ? 28.235 -21.287 36.252 1.00 13.10 102 THR A O 1
ATOM 851 N N . LEU A 1 105 ? 29.844 -19.837 35.793 1.00 13.54 103 LEU A N 1
ATOM 852 C CA . LEU A 1 105 ? 30.505 -20.816 34.942 1.00 13.36 103 LEU A CA 1
ATOM 853 C C . LEU A 1 105 ? 31.049 -21.997 35.742 1.00 14.15 103 LEU A C 1
ATOM 854 O O . LEU A 1 105 ? 31.122 -23.118 35.240 1.00 12.60 103 LEU A O 1
ATOM 859 N N . ASP A 1 106 ? 31.426 -21.741 36.992 1.00 13.89 104 ASP A N 1
ATOM 860 C CA . ASP A 1 106 ? 31.854 -22.781 37.925 1.00 16.22 104 ASP A CA 1
ATOM 861 C C . ASP A 1 106 ? 30.737 -23.795 38.225 1.00 15.78 104 ASP A C 1
ATOM 862 O O . ASP A 1 106 ? 31.008 -24.928 38.634 1.00 18.60 104 ASP A O 1
ATOM 867 N N . SER A 1 107 ? 29.479 -23.413 37.987 1.00 15.51 105 SER A N 1
ATOM 868 C CA . SER A 1 107 ? 28.343 -24.302 38.185 1.00 15.23 105 SER A CA 1
ATOM 869 C C . SER A 1 107 ? 28.238 -25.409 37.145 1.00 14.51 105 SER A C 1
ATOM 870 O O . SER A 1 107 ? 27.540 -26.401 37.367 1.00 16.14 105 SER A O 1
ATOM 873 N N . TYR A 1 108 ? 28.899 -25.233 36.005 1.00 13.33 106 TYR A N 1
ATOM 874 C CA . TYR A 1 108 ? 28.708 -26.126 34.876 1.00 12.03 106 TYR A CA 1
ATOM 875 C C . TYR A 1 108 ? 29.969 -26.844 34.428 1.00 12.25 106 TYR A C 1
ATOM 876 O O . TYR A 1 108 ? 29.888 -27.821 33.698 1.00 13.10 106 TYR A O 1
ATOM 885 N N . SER A 1 109 ? 31.115 -26.343 34.884 1.00 13.38 107 SER A N 1
ATOM 886 C CA . SER A 1 109 ? 32.398 -26.680 34.257 1.00 12.16 107 SER A CA 1
ATOM 887 C C . SER A 1 109 ? 33.277 -27.473 35.189 1.00 13.77 107 SER A C 1
ATOM 888 O O . SER A 1 109 ? 33.075 -27.444 36.419 1.00 15.66 107 SER A O 1
ATOM 891 N N . ASP A 1 110 ? 34.292 -28.117 34.609 1.00 12.14 108 ASP A N 1
ATOM 892 C CA . ASP A 1 110 ? 35.325 -28.781 35.399 1.00 13.09 108 ASP A CA 1
ATOM 893 C C . ASP A 1 110 ? 36.583 -27.939 35.585 1.00 12.77 108 ASP A C 1
ATOM 894 O O . ASP A 1 110 ? 37.312 -28.124 36.570 1.00 12.50 108 ASP A O 1
ATOM 899 N N . VAL A 1 111 ? 36.821 -27.029 34.644 1.00 12.20 109 VAL A N 1
ATOM 900 C CA . VAL A 1 111 ? 37.980 -26.141 34.720 1.00 11.69 109 VAL A CA 1
ATOM 901 C C . VAL A 1 111 ? 37.636 -24.852 33.999 1.00 11.38 109 VAL A C 1
ATOM 902 O O . VAL A 1 111 ? 36.925 -24.892 32.963 1.00 11.92 109 VAL A O 1
ATOM 906 N N . LEU A 1 112 ? 38.151 -23.741 34.519 1.00 11.17 110 LEU A N 1
ATOM 907 C CA . LEU A 1 112 ? 37.964 -22.433 33.851 1.00 10.66 110 LEU A CA 1
ATOM 908 C C . LEU A 1 112 ? 39.336 -21.973 33.388 1.00 11.56 110 LEU A C 1
ATOM 909 O O . LEU A 1 112 ? 40.340 -22.160 34.118 1.00 12.07 110 LEU A O 1
ATOM 914 N N . VAL A 1 113 ? 39.382 -21.340 32.210 1.00 10.60 111 VAL A N 1
ATOM 915 C CA . VAL A 1 113 ? 40.655 -20.790 31.720 1.00 10.54 111 VAL A CA 1
ATOM 916 C C . VAL A 1 113 ? 40.404 -19.288 31.588 1.00 11.33 111 VAL A C 1
ATOM 917 O O . VAL A 1 113 ? 39.527 -18.874 30.827 1.00 13.21 111 VAL A O 1
ATOM 921 N N . MET A 1 114 ? 41.107 -18.479 32.365 1.00 10.88 112 MET A N 1
ATOM 922 C CA . MET A 1 114 ? 40.735 -17.066 32.482 1.00 11.37 112 MET A CA 1
ATOM 923 C C . MET A 1 114 ? 41.853 -16.123 32.079 1.00 11.00 112 MET A C 1
ATOM 924 O O . MET A 1 114 ? 42.965 -16.206 32.615 1.00 11.32 112 MET A O 1
ATOM 929 N N . ARG A 1 115 ? 41.525 -15.182 31.190 1.00 9.55 113 ARG A N 1
ATOM 930 C CA . ARG A 1 115 ? 42.444 -14.066 30.877 1.00 9.00 113 ARG A CA 1
ATOM 931 C C . ARG A 1 115 ? 41.709 -12.782 31.186 1.00 10.04 113 ARG A C 1
ATOM 932 O O . ARG A 1 115 ? 40.535 -12.617 30.819 1.00 10.52 113 ARG A O 1
ATOM 940 N N . HIS A 1 116 ? 42.392 -11.872 31.867 1.00 10.75 114 HIS A N 1
ATOM 941 C CA . HIS A 1 116 ? 41.690 -10.654 32.331 1.00 12.43 114 HIS A CA 1
ATOM 942 C C . HIS A 1 116 ? 42.681 -9.509 32.380 1.00 13.30 114 HIS A C 1
ATOM 943 O O . HIS A 1 116 ? 43.857 -9.705 32.741 1.00 12.91 114 HIS A O 1
ATOM 950 N N . PRO A 1 117 ? 42.244 -8.291 32.034 1.00 14.11 115 PRO A N 1
ATOM 951 C CA . PRO A 1 117 ? 43.211 -7.176 32.066 1.00 15.74 115 PRO A CA 1
ATOM 952 C C . PRO A 1 117 ? 43.651 -6.654 33.433 1.00 16.04 115 PRO A C 1
ATOM 953 O O . PRO A 1 117 ? 44.637 -5.903 33.469 1.00 16.38 115 PRO A O 1
ATOM 957 N N . ARG A 1 118 ? 42.932 -6.983 34.508 1.00 16.49 116 ARG A N 1
ATOM 958 C CA A ARG A 1 118 ? 43.306 -6.629 35.892 0.50 17.56 116 ARG A CA 1
ATOM 959 C CA B ARG A 1 118 ? 43.363 -6.615 35.857 0.50 17.95 116 ARG A CA 1
ATOM 960 C C . ARG A 1 118 ? 44.145 -7.744 36.506 1.00 18.02 116 ARG A C 1
ATOM 961 O O . ARG A 1 118 ? 43.725 -8.910 36.515 1.00 18.39 116 ARG A O 1
ATOM 976 N N . GLN A 1 119 ? 45.299 -7.396 37.047 1.00 18.38 117 GLN A N 1
ATOM 977 C CA . GLN A 1 119 ? 46.197 -8.360 37.648 1.00 18.69 117 GLN A CA 1
ATOM 978 C C . GLN A 1 119 ? 45.552 -9.093 38.817 1.00 19.04 117 GLN A C 1
ATOM 979 O O . GLN A 1 119 ? 45.832 -10.277 39.060 1.00 18.59 117 GLN A O 1
ATOM 985 N N . ASP A 1 120 ? 44.673 -8.401 39.548 1.00 19.38 118 ASP A N 1
ATOM 986 C CA . ASP A 1 120 ? 44.086 -8.994 40.729 1.00 20.57 118 ASP A CA 1
ATOM 987 C C . ASP A 1 120 ? 42.801 -9.784 40.466 1.00 19.64 118 ASP A C 1
ATOM 988 O O . ASP A 1 120 ? 42.222 -10.355 41.383 1.00 19.53 118 ASP A O 1
ATOM 993 N N . ALA A 1 121 ? 42.380 -9.858 39.207 1.00 18.34 119 ALA A N 1
ATOM 994 C CA . ALA A 1 121 ? 41.134 -10.548 38.879 1.00 18.98 119 ALA A CA 1
ATOM 995 C C . ALA A 1 121 ? 41.202 -12.063 39.115 1.00 18.44 119 ALA A C 1
ATOM 996 O O . ALA A 1 121 ? 40.197 -12.682 39.480 1.00 18.89 119 ALA A O 1
ATOM 998 N N . ILE A 1 122 ? 42.384 -12.666 38.934 1.00 18.02 120 ILE A N 1
ATOM 999 C CA . ILE A 1 122 ? 42.543 -14.109 39.160 1.00 18.89 120 ILE A CA 1
ATOM 1000 C C . ILE A 1 122 ? 42.290 -14.491 40.619 1.00 19.84 120 ILE A C 1
ATOM 1001 O O . ILE A 1 122 ? 41.571 -15.440 40.896 1.00 19.40 120 ILE A O 1
ATOM 1006 N N . GLU A 1 123 ? 42.892 -13.749 41.543 1.00 20.04 121 GLU A N 1
ATOM 1007 C CA . GLU A 1 123 ? 42.671 -13.979 42.962 1.00 21.82 121 GLU A CA 1
ATOM 1008 C C . GLU A 1 123 ? 41.199 -13.799 43.313 1.00 20.85 121 GLU A C 1
ATOM 1009 O O . GLU A 1 123 ? 40.660 -14.577 44.095 1.00 21.62 121 GLU A O 1
ATOM 1015 N N . GLU A 1 124 ? 40.544 -12.799 42.721 1.00 20.70 122 GLU A N 1
ATOM 1016 C CA A GLU A 1 124 ? 39.116 -12.572 42.973 0.50 20.71 122 GLU A CA 1
ATOM 1017 C CA B GLU A 1 124 ? 39.113 -12.564 42.973 0.50 20.66 122 GLU A CA 1
ATOM 1018 C C . GLU A 1 124 ? 38.295 -13.768 42.535 1.00 20.50 122 GLU A C 1
ATOM 1019 O O . GLU A 1 124 ? 37.375 -14.195 43.242 1.00 21.20 122 GLU A O 1
ATOM 1030 N N . ALA A 1 125 ? 38.624 -14.310 41.366 1.00 19.59 123 ALA A N 1
ATOM 1031 C CA . ALA A 1 125 ? 37.972 -15.519 40.853 1.00 18.95 123 ALA A CA 1
ATOM 1032 C C . ALA A 1 125 ? 38.243 -16.757 41.727 1.00 18.47 123 ALA A C 1
ATOM 1033 O O . ALA A 1 125 ? 37.342 -17.535 42.033 1.00 18.38 123 ALA A O 1
ATOM 1035 N N . LEU A 1 126 ? 39.487 -16.937 42.167 1.00 18.70 124 LEU A N 1
ATOM 1036 C CA . LEU A 1 126 ? 39.825 -18.043 43.063 1.00 19.78 124 LEU A CA 1
ATOM 1037 C C . LEU A 1 126 ? 39.046 -17.973 44.374 1.00 20.62 124 LEU A C 1
ATOM 1038 O O . LEU A 1 126 ? 38.731 -19.011 44.960 1.00 22.07 124 LEU A O 1
ATOM 1043 N N . SER A 1 127 ? 38.754 -16.765 44.826 1.00 20.06 125 SER A N 1
ATOM 1044 C CA . SER A 1 127 ? 38.041 -16.577 46.095 1.00 21.53 125 SER A CA 1
ATOM 1045 C C . SER A 1 127 ? 36.625 -17.162 46.090 1.00 21.07 125 SER A C 1
ATOM 1046 O O . SER A 1 127 ? 36.067 -17.450 47.154 1.00 22.54 125 SER A O 1
ATOM 1049 N N . VAL A 1 128 ? 36.043 -17.357 44.908 1.00 19.49 126 VAL A N 1
ATOM 1050 C CA . VAL A 1 128 ? 34.681 -17.898 44.843 1.00 19.57 126 VAL A CA 1
ATOM 1051 C C . VAL A 1 128 ? 34.516 -19.212 44.068 1.00 19.79 126 VAL A C 1
ATOM 1052 O O . VAL A 1 128 ? 33.472 -19.844 44.191 1.00 20.73 126 VAL A O 1
ATOM 1056 N N . ALA A 1 129 ? 35.505 -19.614 43.264 1.00 19.70 127 ALA A N 1
ATOM 1057 C CA . ALA A 1 129 ? 35.338 -20.821 42.439 1.00 18.99 127 ALA A CA 1
ATOM 1058 C C . ALA A 1 129 ? 35.668 -22.078 43.225 1.00 19.58 127 ALA A C 1
ATOM 1059 O O . ALA A 1 129 ? 36.578 -22.079 44.078 1.00 20.33 127 ALA A O 1
ATOM 1061 N N . GLN A 1 130 ? 34.921 -23.142 42.937 1.00 19.26 128 GLN A N 1
ATOM 1062 C CA A GLN A 1 130 ? 35.210 -24.455 43.522 0.50 20.41 128 GLN A CA 1
ATOM 1063 C CA B GLN A 1 130 ? 35.174 -24.468 43.505 0.50 20.57 128 GLN A CA 1
ATOM 1064 C C . GLN A 1 130 ? 36.099 -25.295 42.609 1.00 20.48 128 GLN A C 1
ATOM 1065 O O . GLN A 1 130 ? 36.868 -26.134 43.087 1.00 22.44 128 GLN A O 1
ATOM 1076 N N . HIS A 1 131 ? 36.015 -25.063 41.302 1.00 17.48 129 HIS A N 1
ATOM 1077 C CA . HIS A 1 131 ? 36.836 -25.820 40.356 1.00 15.48 129 HIS A CA 1
ATOM 1078 C C . HIS A 1 131 ? 38.112 -25.052 40.054 1.00 14.70 129 HIS A C 1
ATOM 1079 O O . HIS A 1 131 ? 38.197 -23.835 40.281 1.00 14.50 129 HIS A O 1
ATOM 1086 N N . PRO A 1 132 ? 39.128 -25.751 39.527 1.00 13.15 130 PRO A N 1
ATOM 1087 C CA . PRO A 1 132 ? 40.375 -25.082 39.153 1.00 13.24 130 PRO A CA 1
ATOM 1088 C C . PRO A 1 132 ? 40.204 -23.989 38.116 1.00 13.32 130 PRO A C 1
ATOM 1089 O O . PRO A 1 132 ? 39.414 -24.138 37.165 1.00 13.32 130 PRO A O 1
ATOM 1093 N N . ILE A 1 133 ? 40.951 -22.915 38.343 1.00 12.10 131 ILE A N 1
ATOM 1094 C CA . ILE A 1 133 ? 41.095 -21.818 37.377 1.00 12.36 131 ILE A CA 1
ATOM 1095 C C . ILE A 1 133 ? 42.525 -21.840 36.851 1.00 12.60 131 ILE A C 1
ATOM 1096 O O . ILE A 1 133 ? 43.483 -21.899 37.645 1.00 12.64 131 ILE A O 1
ATOM 1101 N N . LEU A 1 134 ? 42.674 -21.776 35.529 1.00 10.88 132 LEU A N 1
ATOM 1102 C CA . LEU A 1 134 ? 44.022 -21.643 34.950 1.00 11.35 132 LEU A CA 1
ATOM 1103 C C . LEU A 1 134 ? 44.223 -20.222 34.445 1.00 11.57 132 LEU A C 1
ATOM 1104 O O . LEU A 1 134 ? 43.409 -19.719 33.658 1.00 12.43 132 LEU A O 1
ATOM 1109 N N . ASN A 1 135 ? 45.270 -19.548 34.929 1.00 10.75 133 ASN A N 1
ATOM 1110 C CA . ASN A 1 135 ? 45.548 -18.164 34.555 1.00 11.17 133 ASN A CA 1
ATOM 1111 C C . ASN A 1 135 ? 46.123 -18.106 33.137 1.00 10.52 133 ASN A C 1
ATOM 1112 O O . ASN A 1 135 ? 47.261 -18.525 32.925 1.00 11.56 133 ASN A O 1
ATOM 1117 N N . ALA A 1 136 ? 45.336 -17.589 32.195 1.00 10.59 134 ALA A N 1
ATOM 1118 C CA . ALA A 1 136 ? 45.761 -17.405 30.800 1.00 10.26 134 ALA A CA 1
ATOM 1119 C C . ALA A 1 136 ? 46.293 -15.994 30.551 1.00 10.33 134 ALA A C 1
ATOM 1120 O O . ALA A 1 136 ? 46.506 -15.580 29.388 1.00 10.84 134 ALA A O 1
ATOM 1122 N N . GLY A 1 137 ? 46.482 -15.263 31.661 1.00 10.09 135 GLY A N 1
ATOM 1123 C CA . GLY A 1 137 ? 47.164 -13.964 31.651 1.00 10.39 135 GLY A CA 1
ATOM 1124 C C . GLY A 1 137 ? 46.360 -12.972 32.468 1.00 11.65 135 GLY A C 1
ATOM 1125 O O . GLY A 1 137 ? 45.157 -12.799 32.261 1.00 12.87 135 GLY A O 1
ATOM 1126 N N . ASN A 1 138 ? 47.031 -12.324 33.417 1.00 11.43 136 ASN A N 1
ATOM 1127 C CA . ASN A 1 138 ? 46.381 -11.410 34.342 1.00 12.87 136 ASN A CA 1
ATOM 1128 C C . ASN A 1 138 ? 47.080 -10.055 34.279 1.00 13.22 136 ASN A C 1
ATOM 1129 O O . ASN A 1 138 ? 48.101 -9.808 34.927 1.00 13.78 136 ASN A O 1
ATOM 1134 N N . GLY A 1 139 ? 46.522 -9.173 33.462 1.00 14.18 137 GLY A N 1
ATOM 1135 C CA . GLY A 1 139 ? 47.125 -7.844 33.291 1.00 14.04 137 GLY A CA 1
ATOM 1136 C C . GLY A 1 139 ? 48.580 -7.988 32.878 1.00 13.51 137 GLY A C 1
ATOM 1137 O O . GLY A 1 139 ? 48.925 -8.866 32.070 1.00 15.25 137 GLY A O 1
ATOM 1138 N N . ALA A 1 140 ? 49.422 -7.124 33.438 1.00 13.53 138 ALA A N 1
ATOM 1139 C CA . ALA A 1 140 ? 50.860 -7.197 33.234 1.00 14.14 138 ALA A CA 1
ATOM 1140 C C . ALA A 1 140 ? 51.518 -8.088 34.303 1.00 14.34 138 ALA A C 1
ATOM 1141 O O . ALA A 1 140 ? 52.711 -7.959 34.582 1.00 14.25 138 ALA A O 1
ATOM 1143 N N . GLY A 1 141 ? 50.778 -9.054 34.856 1.00 12.76 139 GLY A N 1
ATOM 1144 C CA . GLY A 1 141 ? 51.332 -9.937 35.886 1.00 12.47 139 GLY A CA 1
ATOM 1145 C C . GLY A 1 141 ? 52.039 -11.130 35.288 1.00 12.06 139 GLY A C 1
ATOM 1146 O O . GLY A 1 141 ? 53.251 -11.082 35.025 1.00 12.85 139 GLY A O 1
ATOM 1147 N N . GLU A 1 142 ? 51.285 -12.197 35.087 1.00 11.50 140 GLU A N 1
ATOM 1148 C CA . GLU A 1 142 ? 51.902 -13.463 34.671 1.00 11.36 140 GLU A CA 1
ATOM 1149 C C . GLU A 1 142 ? 51.127 -14.178 33.582 1.00 11.06 140 GLU A C 1
ATOM 1150 O O . GLU A 1 142 ? 49.973 -13.841 33.286 1.00 11.64 140 GLU A O 1
ATOM 1156 N N . HIS A 1 143 ? 51.767 -15.193 33.019 1.00 10.49 141 HIS A N 1
ATOM 1157 C CA . HIS A 1 143 ? 51.183 -16.068 31.993 1.00 9.87 141 HIS A CA 1
ATOM 1158 C C . HIS A 1 143 ? 51.878 -17.402 32.220 1.00 10.50 141 HIS A C 1
ATOM 1159 O O . HIS A 1 143 ? 52.831 -17.741 31.512 1.00 10.45 141 HIS A O 1
ATOM 1166 N N . PRO A 1 144 ? 51.445 -18.148 33.254 1.00 10.31 142 PRO A N 1
ATOM 1167 C CA . PRO A 1 144 ? 52.298 -19.257 33.728 1.00 11.41 142 PRO A CA 1
ATOM 1168 C C . PRO A 1 144 ? 52.382 -20.406 32.741 1.00 10.49 142 PRO A C 1
ATOM 1169 O O . PRO A 1 144 ? 53.456 -21.033 32.635 1.00 11.38 142 PRO A O 1
ATOM 1173 N N . THR A 1 145 ? 51.298 -20.686 32.010 1.00 11.30 143 THR A N 1
ATOM 1174 C CA . THR A 1 145 ? 51.391 -21.765 31.019 1.00 11.80 143 THR A CA 1
ATOM 1175 C C . THR A 1 145 ? 52.232 -21.393 29.796 1.00 11.11 143 THR A C 1
ATOM 1176 O O . THR A 1 145 ? 52.825 -22.293 29.178 1.00 11.14 143 THR A O 1
ATOM 1180 N N . GLN A 1 146 ? 52.326 -20.097 29.457 1.00 10.49 144 GLN A N 1
ATOM 1181 C CA . GLN A 1 146 ? 53.310 -19.685 28.468 1.00 9.28 144 GLN A CA 1
ATOM 1182 C C . GLN A 1 146 ? 54.730 -20.055 28.963 1.00 9.04 144 GLN A C 1
ATOM 1183 O O . GLN A 1 146 ? 55.525 -20.597 28.211 1.00 9.78 144 GLN A O 1
ATOM 1189 N N . ALA A 1 147 ? 55.037 -19.798 30.235 1.00 8.61 145 ALA A N 1
ATOM 1190 C CA . ALA A 1 147 ? 56.388 -20.099 30.708 1.00 8.97 145 ALA A CA 1
ATOM 1191 C C . ALA A 1 147 ? 56.664 -21.611 30.600 1.00 9.39 145 ALA A C 1
ATOM 1192 O O . ALA A 1 147 ? 57.768 -22.015 30.218 1.00 10.17 145 ALA A O 1
ATOM 1194 N N . LEU A 1 148 ? 55.662 -22.415 30.919 1.00 8.49 146 LEU A N 1
ATOM 1195 C CA . LEU A 1 148 ? 55.828 -23.879 30.847 1.00 9.55 146 LEU A CA 1
ATOM 1196 C C . LEU A 1 148 ? 56.056 -24.329 29.405 1.00 9.67 146 LEU A C 1
ATOM 1197 O O . LEU A 1 148 ? 56.997 -25.080 29.133 1.00 11.03 146 LEU A O 1
ATOM 1202 N N . LEU A 1 149 ? 55.263 -23.814 28.453 1.00 9.34 147 LEU A N 1
ATOM 1203 C CA . LEU A 1 149 ? 55.462 -24.224 27.075 1.00 8.24 147 LEU A CA 1
ATOM 1204 C C . LEU A 1 149 ? 56.775 -23.651 26.485 1.00 8.91 147 LEU A C 1
ATOM 1205 O O . LEU A 1 149 ? 57.409 -24.305 25.646 1.00 8.83 147 LEU A O 1
ATOM 1210 N N . ASP A 1 150 ? 57.166 -22.467 26.932 1.00 8.87 148 ASP A N 1
ATOM 1211 C CA . ASP A 1 150 ? 58.430 -21.875 26.503 1.00 8.89 148 ASP A CA 1
ATOM 1212 C C . ASP A 1 150 ? 59.607 -22.770 26.931 1.00 10.29 148 ASP A C 1
ATOM 1213 O O . ASP A 1 150 ? 60.549 -22.978 26.174 1.00 10.13 148 ASP A O 1
ATOM 1218 N N . THR A 1 151 ? 59.546 -23.279 28.163 1.00 10.30 149 THR A N 1
ATOM 1219 C CA . THR A 1 151 ? 60.593 -24.154 28.726 1.00 10.77 149 THR A CA 1
ATOM 1220 C C . THR A 1 151 ? 60.605 -25.518 28.023 1.00 11.34 149 THR A C 1
ATOM 1221 O O . THR A 1 151 ? 61.695 -26.043 27.708 1.00 11.47 149 THR A O 1
ATOM 1225 N N . LEU A 1 152 ? 59.423 -26.064 27.726 1.00 10.63 150 LEU A N 1
ATOM 1226 C CA . LEU A 1 152 ? 59.352 -27.250 26.866 1.00 9.41 150 LEU A CA 1
ATOM 1227 C C . LEU A 1 152 ? 60.046 -26.991 25.525 1.00 10.27 150 LEU A C 1
ATOM 1228 O O . LEU A 1 152 ? 60.788 -27.833 25.010 1.00 10.43 150 LEU A O 1
ATOM 1233 N N . THR A 1 153 ? 59.806 -25.813 24.957 1.00 9.18 151 THR A N 1
ATOM 1234 C CA . THR A 1 153 ? 60.375 -25.485 23.675 1.00 9.62 151 THR A CA 1
ATOM 1235 C C . THR A 1 153 ? 61.904 -25.458 23.777 1.00 10.55 151 THR A C 1
ATOM 1236 O O . THR A 1 153 ? 62.581 -26.068 22.956 1.00 10.58 151 THR A O 1
ATOM 1240 N N . ILE A 1 154 ? 62.443 -24.786 24.800 1.00 10.50 152 ILE A N 1
ATOM 1241 C CA . ILE A 1 154 ? 63.897 -24.724 24.959 1.00 10.75 152 ILE A CA 1
ATOM 1242 C C . ILE A 1 154 ? 64.485 -26.128 25.152 1.00 10.82 152 ILE A C 1
ATOM 1243 O O . ILE A 1 154 ? 65.442 -26.510 24.494 1.00 12.41 152 ILE A O 1
ATOM 1248 N N . HIS A 1 155 ? 63.854 -26.918 26.016 1.00 11.11 153 HIS A N 1
ATOM 1249 C CA . HIS A 1 155 ? 64.325 -28.264 26.304 1.00 12.18 153 HIS A CA 1
ATOM 1250 C C . HIS A 1 155 ? 64.329 -29.110 25.028 1.00 12.23 153 HIS A C 1
ATOM 1251 O O . HIS A 1 155 ? 65.305 -29.820 24.725 1.00 14.03 153 HIS A O 1
ATOM 1258 N N A SER A 1 156 ? 63.243 -29.019 24.262 0.50 12.54 154 SER A N 1
ATOM 1259 N N B SER A 1 156 ? 63.238 -29.026 24.357 0.50 12.54 154 SER A N 1
ATOM 1260 C CA A SER A 1 156 ? 63.058 -29.871 23.098 0.50 12.71 154 SER A CA 1
ATOM 1261 C CA B SER A 1 156 ? 63.046 -29.814 23.215 0.50 12.71 154 SER A CA 1
ATOM 1262 C C A SER A 1 156 ? 63.973 -29.450 21.977 0.50 13.64 154 SER A C 1
ATOM 1263 C C B SER A 1 156 ? 63.964 -29.427 22.020 0.50 13.64 154 SER A C 1
ATOM 1264 O O A SER A 1 156 ? 64.487 -30.317 21.261 0.50 16.68 154 SER A O 1
ATOM 1265 O O B SER A 1 156 ? 64.333 -30.248 21.249 0.50 16.68 154 SER A O 1
ATOM 1270 N N . GLU A 1 157 ? 64.189 -28.148 21.810 1.00 12.14 155 GLU A N 1
ATOM 1271 C CA . GLU A 1 157 ? 64.974 -27.652 20.684 1.00 11.73 155 GLU A CA 1
ATOM 1272 C C . GLU A 1 157 ? 66.468 -27.717 20.942 1.00 11.97 155 GLU A C 1
ATOM 1273 O O . GLU A 1 157 ? 67.260 -27.989 20.025 1.00 13.02 155 GLU A O 1
ATOM 1279 N N . LEU A 1 158 ? 66.866 -27.420 22.171 1.00 12.00 156 LEU A N 1
ATOM 1280 C CA . LEU A 1 158 ? 68.300 -27.322 22.485 1.00 12.82 156 LEU A CA 1
ATOM 1281 C C . LEU A 1 158 ? 68.857 -28.494 23.268 1.00 13.53 156 LEU A C 1
ATOM 1282 O O . LEU A 1 158 ? 70.079 -28.720 23.268 1.00 15.65 156 LEU A O 1
ATOM 1287 N N . GLY A 1 159 ? 67.986 -29.233 23.933 1.00 14.70 157 GLY A N 1
ATOM 1288 C CA . GLY A 1 159 ? 68.401 -30.415 24.678 1.00 16.12 157 GLY A CA 1
ATOM 1289 C C . GLY A 1 159 ? 68.634 -30.201 26.154 1.00 17.20 157 GLY A C 1
ATOM 1290 O O . GLY A 1 159 ? 68.734 -31.182 26.904 1.00 19.85 157 GLY A O 1
ATOM 1291 N N . SER A 1 160 ? 68.788 -28.953 26.584 1.00 17.68 158 SER A N 1
ATOM 1292 C CA . SER A 1 160 ? 69.133 -28.642 27.969 1.00 19.01 158 SER A CA 1
ATOM 1293 C C . SER A 1 160 ? 68.590 -27.259 28.256 1.00 17.51 158 SER A C 1
ATOM 1294 O O . SER A 1 160 ? 68.526 -26.406 27.358 1.00 19.76 158 SER A O 1
ATOM 1297 N N . VAL A 1 161 ? 68.155 -27.042 29.490 1.00 15.99 159 VAL A N 1
ATOM 1298 C CA . VAL A 1 161 ? 67.739 -25.734 29.946 1.00 14.55 159 VAL A CA 1
ATOM 1299 C C . VAL A 1 161 ? 68.828 -25.191 30.874 1.00 13.95 159 VAL A C 1
ATOM 1300 O O . VAL A 1 161 ? 69.252 -24.032 30.752 1.00 15.30 159 VAL A O 1
ATOM 1304 N N . ASP A 1 162 ? 69.307 -26.010 31.809 1.00 14.36 160 ASP A N 1
ATOM 1305 C CA . ASP A 1 162 ? 70.447 -25.584 32.594 1.00 14.27 160 ASP A CA 1
ATOM 1306 C C . ASP A 1 162 ? 71.589 -25.171 31.665 1.00 13.94 160 ASP A C 1
ATOM 1307 O O . ASP A 1 162 ? 71.870 -25.834 30.641 1.00 14.24 160 ASP A O 1
ATOM 1312 N N . GLY A 1 163 ? 72.263 -24.092 32.047 1.00 13.03 161 GLY A N 1
ATOM 1313 C CA . GLY A 1 163 ? 73.496 -23.677 31.394 1.00 14.21 161 GLY A CA 1
ATOM 1314 C C . GLY A 1 163 ? 73.299 -22.702 30.254 1.00 13.47 161 GLY A C 1
ATOM 1315 O O . GLY A 1 163 ? 74.279 -22.237 29.675 1.00 14.75 161 GLY A O 1
ATOM 1316 N N . ILE A 1 164 ? 72.047 -22.419 29.895 1.00 13.26 162 ILE A N 1
ATOM 1317 C CA . ILE A 1 164 ? 71.821 -21.516 28.758 1.00 12.79 162 ILE A CA 1
ATOM 1318 C C . ILE A 1 164 ? 72.071 -20.060 29.076 1.00 12.29 162 ILE A C 1
ATOM 1319 O O . ILE A 1 164 ? 72.016 -19.626 30.239 1.00 12.79 162 ILE A O 1
ATOM 1324 N N . THR A 1 165 ? 72.331 -19.308 28.002 1.00 11.46 163 THR A N 1
ATOM 1325 C CA . THR A 1 165 ? 72.329 -17.859 28.047 1.00 11.43 163 THR A CA 1
ATOM 1326 C C . THR A 1 165 ? 71.113 -17.446 27.243 1.00 10.79 163 THR A C 1
ATOM 1327 O O . THR A 1 165 ? 70.932 -17.887 26.095 1.00 11.80 163 THR A O 1
ATOM 1331 N N . ILE A 1 166 ? 70.237 -16.699 27.886 1.00 10.98 164 ILE A N 1
ATOM 1332 C CA . ILE A 1 166 ? 68.982 -16.273 27.263 1.00 10.21 164 ILE A CA 1
ATOM 1333 C C . ILE A 1 166 ? 68.866 -14.757 27.302 1.00 10.64 164 ILE A C 1
ATOM 1334 O O . ILE A 1 166 ? 69.154 -14.115 28.339 1.00 11.10 164 ILE A O 1
ATOM 1339 N N . ALA A 1 167 ? 68.445 -14.177 26.176 1.00 9.04 165 ALA A N 1
ATOM 1340 C CA . ALA A 1 167 ? 68.094 -12.758 26.142 1.00 9.61 165 ALA A CA 1
ATOM 1341 C C . ALA A 1 167 ? 66.588 -12.653 26.151 1.00 11.07 165 ALA A C 1
ATOM 1342 O O . ALA A 1 167 ? 65.889 -13.311 25.348 1.00 10.68 165 ALA A O 1
ATOM 1344 N N . LEU A 1 168 ? 66.062 -11.856 27.068 1.00 10.42 166 LEU A N 1
ATOM 1345 C CA . LEU A 1 168 ? 64.640 -11.501 27.073 1.00 8.90 166 LEU A CA 1
ATOM 1346 C C . LEU A 1 168 ? 64.544 -10.093 26.536 1.00 10.23 166 LEU A C 1
ATOM 1347 O O . LEU A 1 168 ? 65.170 -9.183 27.077 1.00 10.54 166 LEU A O 1
ATOM 1352 N N . ILE A 1 169 ? 63.795 -9.914 25.453 1.00 8.58 167 ILE A N 1
ATOM 1353 C CA . ILE A 1 169 ? 63.924 -8.662 24.671 1.00 9.62 167 ILE A CA 1
ATOM 1354 C C . ILE A 1 169 ? 62.551 -8.042 24.498 1.00 10.23 167 ILE A C 1
ATOM 1355 O O . ILE A 1 169 ? 61.579 -8.757 24.219 1.00 12.07 167 ILE A O 1
ATOM 1360 N N . GLY A 1 170 ? 62.481 -6.723 24.662 1.00 11.48 168 GLY A N 1
ATOM 1361 C CA . GLY A 1 170 ? 61.272 -5.995 24.263 1.00 12.85 168 GLY A CA 1
ATOM 1362 C C . GLY A 1 170 ? 60.650 -5.246 25.412 1.00 13.91 168 GLY A C 1
ATOM 1363 O O . GLY A 1 170 ? 61.349 -4.573 26.193 1.00 15.14 168 GLY A O 1
ATOM 1364 N N . ASP A 1 171 ? 59.335 -5.384 25.530 1.00 13.59 169 ASP A N 1
ATOM 1365 C CA . ASP A 1 171 ? 58.600 -4.686 26.585 1.00 13.73 169 ASP A CA 1
ATOM 1366 C C . ASP A 1 171 ? 58.612 -5.552 27.831 1.00 13.14 169 ASP A C 1
ATOM 1367 O O . ASP A 1 171 ? 57.671 -6.320 28.107 1.00 14.57 169 ASP A O 1
ATOM 1372 N N . LEU A 1 172 ? 59.716 -5.480 28.569 1.00 11.73 170 LEU A N 1
ATOM 1373 C CA . LEU A 1 172 ? 59.866 -6.324 29.753 1.00 12.47 170 LEU A CA 1
ATOM 1374 C C . LEU A 1 172 ? 59.001 -5.855 30.901 1.00 13.71 170 LEU A C 1
ATOM 1375 O O . LEU A 1 172 ? 58.600 -6.655 31.739 1.00 15.09 170 LEU A O 1
ATOM 1380 N N . LYS A 1 173 ? 58.704 -4.545 30.946 1.00 14.12 171 LYS A N 1
ATOM 1381 C CA . LYS A 1 173 ? 57.886 -3.993 32.002 1.00 15.60 171 LYS A CA 1
ATOM 1382 C C . LYS A 1 173 ? 56.472 -4.557 31.943 1.00 15.07 171 LYS A C 1
ATOM 1383 O O . LYS A 1 173 ? 55.969 -5.024 32.973 1.00 16.16 171 LYS A O 1
ATOM 1389 N N . MET A 1 174 ? 55.853 -4.547 30.762 1.00 14.77 172 MET A N 1
ATOM 1390 C CA . MET A 1 174 ? 54.438 -4.911 30.628 1.00 16.05 172 MET A CA 1
ATOM 1391 C C . MET A 1 174 ? 54.205 -6.355 30.214 1.00 16.83 172 MET A C 1
ATOM 1392 O O . MET A 1 174 ? 53.059 -6.853 30.205 1.00 17.56 172 MET A O 1
ATOM 1397 N N . GLY A 1 175 ? 55.303 -7.038 29.884 1.00 15.31 173 GLY A N 1
ATOM 1398 C CA . GLY A 1 175 ? 55.245 -8.393 29.339 1.00 14.69 173 GLY A CA 1
ATOM 1399 C C . GLY A 1 175 ? 55.023 -9.488 30.363 1.00 13.86 173 GLY A C 1
ATOM 1400 O O . GLY A 1 175 ? 55.962 -9.932 31.044 1.00 14.22 173 GLY A O 1
ATOM 1401 N N . ARG A 1 176 ? 53.776 -9.934 30.469 1.00 13.05 174 ARG A N 1
ATOM 1402 C CA . ARG A 1 176 ? 53.461 -10.993 31.434 1.00 11.83 174 ARG A CA 1
ATOM 1403 C C . ARG A 1 176 ? 54.197 -12.290 31.109 1.00 11.71 174 ARG A C 1
ATOM 1404 O O . ARG A 1 176 ? 54.563 -13.071 32.012 1.00 11.73 174 ARG A O 1
ATOM 1412 N N . THR A 1 177 ? 54.462 -12.513 29.824 1.00 11.67 175 THR A N 1
ATOM 1413 C CA . THR A 1 177 ? 55.179 -13.729 29.449 1.00 11.85 175 THR A CA 1
ATOM 1414 C C . THR A 1 177 ? 56.613 -13.736 29.981 1.00 11.53 175 THR A C 1
ATOM 1415 O O . THR A 1 177 ? 57.088 -14.762 30.505 1.00 12.39 175 THR A O 1
ATOM 1419 N N . VAL A 1 178 ? 57.330 -12.627 29.809 1.00 11.72 176 VAL A N 1
ATOM 1420 C CA . VAL A 1 178 ? 58.704 -12.581 30.334 1.00 11.64 176 VAL A CA 1
ATOM 1421 C C . VAL A 1 178 ? 58.769 -12.565 31.855 1.00 11.08 176 VAL A C 1
ATOM 1422 O O . VAL A 1 178 ? 59.747 -13.084 32.420 1.00 11.94 176 VAL A O 1
ATOM 1426 N N . HIS A 1 179 ? 57.751 -12.017 32.524 1.00 11.46 177 HIS A N 1
ATOM 1427 C CA . HIS A 1 179 ? 57.723 -12.122 33.980 1.00 11.68 177 HIS A CA 1
ATOM 1428 C C . HIS A 1 179 ? 57.670 -13.594 34.404 1.00 11.48 177 HIS A C 1
ATOM 1429 O O . HIS A 1 179 ? 58.432 -14.038 35.227 1.00 11.75 177 HIS A O 1
ATOM 1436 N N . SER A 1 180 ? 56.780 -14.361 33.792 1.00 10.62 178 SER A N 1
ATOM 1437 C CA . SER A 1 180 ? 56.620 -15.743 34.197 1.00 10.49 178 SER A CA 1
ATOM 1438 C C . SER A 1 180 ? 57.824 -16.561 33.774 1.00 10.57 178 SER A C 1
ATOM 1439 O O . SER A 1 180 ? 58.280 -17.399 34.534 1.00 10.76 178 SER A O 1
ATOM 1442 N N . LEU A 1 181 ? 58.392 -16.276 32.610 1.00 10.68 179 LEU A N 1
ATOM 1443 C CA . LEU A 1 181 ? 59.508 -17.111 32.137 1.00 10.62 179 LEU A CA 1
ATOM 1444 C C . LEU A 1 181 ? 60.747 -16.871 32.988 1.00 10.69 179 LEU A C 1
ATOM 1445 O O . LEU A 1 181 ? 61.431 -17.806 33.380 1.00 10.98 179 LEU A O 1
ATOM 1450 N N . LEU A 1 182 ? 61.015 -15.601 33.312 1.00 11.14 180 LEU A N 1
ATOM 1451 C CA . LEU A 1 182 ? 62.209 -15.323 34.149 1.00 11.09 180 LEU A CA 1
ATOM 1452 C C . LEU A 1 182 ? 62.061 -16.025 35.514 1.00 11.95 180 LEU A C 1
ATOM 1453 O O . LEU A 1 182 ? 63.010 -16.665 36.001 1.00 12.08 180 LEU A O 1
ATOM 1458 N N . LYS A 1 183 ? 60.870 -15.970 36.102 1.00 11.27 181 LYS A N 1
ATOM 1459 C CA . LYS A 1 183 ? 60.629 -16.653 37.372 1.00 11.36 181 LYS A CA 1
ATOM 1460 C C . LYS A 1 183 ? 60.840 -18.146 37.226 1.00 12.07 181 LYS A C 1
ATOM 1461 O O . LYS A 1 183 ? 61.536 -18.765 38.039 1.00 12.78 181 LYS A O 1
ATOM 1467 N N . LEU A 1 184 ? 60.248 -18.736 36.195 1.00 11.63 182 LEU A N 1
ATOM 1468 C CA . LEU A 1 184 ? 60.302 -20.187 36.075 1.00 11.45 182 LEU A CA 1
ATOM 1469 C C . LEU A 1 184 ? 61.732 -20.671 35.879 1.00 12.41 182 LEU A C 1
ATOM 1470 O O . LEU A 1 184 ? 62.177 -21.671 36.492 1.00 12.82 182 LEU A O 1
ATOM 1475 N N . LEU A 1 185 ? 62.467 -19.949 35.044 1.00 11.63 183 LEU A N 1
ATOM 1476 C CA . LEU A 1 185 ? 63.835 -20.349 34.721 1.00 12.02 183 LEU A CA 1
ATOM 1477 C C . LEU A 1 185 ? 64.768 -20.189 35.893 1.00 12.37 183 LEU A C 1
ATOM 1478 O O . LEU A 1 185 ? 65.566 -21.103 36.169 1.00 14.40 183 LEU A O 1
ATOM 1483 N N . VAL A 1 186 ? 64.718 -19.031 36.552 1.00 13.88 184 VAL A N 1
ATOM 1484 C CA . VAL A 1 186 ? 65.715 -18.744 37.609 1.00 13.92 184 VAL A CA 1
ATOM 1485 C C . VAL A 1 186 ? 65.431 -19.570 38.854 1.00 14.08 184 VAL A C 1
ATOM 1486 O O . VAL A 1 186 ? 66.362 -20.042 39.539 1.00 15.45 184 VAL A O 1
ATOM 1490 N N . ARG A 1 187 ? 64.161 -19.766 39.182 1.00 13.39 185 ARG A N 1
ATOM 1491 C CA . ARG A 1 187 ? 63.822 -20.567 40.364 1.00 13.23 185 ARG A CA 1
ATOM 1492 C C . ARG A 1 187 ? 64.191 -22.027 40.238 1.00 14.60 185 ARG A C 1
ATOM 1493 O O . ARG A 1 187 ? 64.520 -22.665 41.246 1.00 15.15 185 ARG A O 1
ATOM 1501 N N . ASN A 1 188 ? 64.145 -22.567 39.026 1.00 14.04 186 ASN A N 1
ATOM 1502 C CA . ASN A 1 188 ? 64.156 -24.027 38.856 1.00 13.21 186 ASN A CA 1
ATOM 1503 C C . ASN A 1 188 ? 65.294 -24.642 38.047 1.00 14.54 186 ASN A C 1
ATOM 1504 O O . ASN A 1 188 ? 65.413 -25.870 37.995 1.00 13.93 186 ASN A O 1
ATOM 1509 N N . PHE A 1 189 ? 66.098 -23.789 37.421 1.00 13.54 187 PHE A N 1
ATOM 1510 C CA . PHE A 1 189 ? 67.220 -24.177 36.595 1.00 14.84 187 PHE A CA 1
ATOM 1511 C C . PHE A 1 189 ? 68.451 -23.348 36.943 1.00 15.76 187 PHE A C 1
ATOM 1512 O O . PHE A 1 189 ? 68.351 -22.299 37.618 1.00 17.41 187 PHE A O 1
ATOM 1520 N N . SER A 1 190 ? 69.604 -23.807 36.461 1.00 15.75 188 SER A N 1
ATOM 1521 C CA . SER A 1 190 ? 70.858 -23.100 36.660 1.00 15.82 188 SER A CA 1
ATOM 1522 C C . SER A 1 190 ? 71.172 -22.400 35.353 1.00 15.15 188 SER A C 1
ATOM 1523 O O . SER A 1 190 ? 71.939 -22.871 34.533 1.00 17.34 188 SER A O 1
ATOM 1526 N N . ILE A 1 191 ? 70.575 -21.238 35.160 1.00 13.88 189 ILE A N 1
ATOM 1527 C CA . ILE A 1 191 ? 70.784 -20.423 33.961 1.00 12.95 189 ILE A CA 1
ATOM 1528 C C . ILE A 1 191 ? 72.138 -19.716 34.028 1.00 12.61 189 ILE A C 1
ATOM 1529 O O . ILE A 1 191 ? 72.489 -19.236 35.042 1.00 14.15 189 ILE A O 1
ATOM 1534 N N . LYS A 1 192 ? 72.910 -19.724 32.951 1.00 11.26 190 LYS A N 1
ATOM 1535 C CA . LYS A 1 192 ? 74.227 -19.070 32.999 1.00 12.45 190 LYS A CA 1
ATOM 1536 C C . LYS A 1 192 ? 74.184 -17.547 33.042 1.00 12.84 190 LYS A C 1
ATOM 1537 O O . LYS A 1 192 ? 74.840 -16.922 33.772 1.00 13.30 190 LYS A O 1
ATOM 1543 N N . CYS A 1 193 ? 73.362 -17.004 32.148 1.00 12.34 191 CYS A N 1
ATOM 1544 C CA . CYS A 1 193 ? 73.263 -15.599 32.003 1.00 12.92 191 CYS A CA 1
ATOM 1545 C C . CYS A 1 193 ? 71.927 -15.192 31.368 1.00 12.59 191 CYS A C 1
ATOM 1546 O O . CYS A 1 193 ? 71.481 -15.837 30.491 1.00 13.92 191 CYS A O 1
ATOM 1549 N N . VAL A 1 194 ? 71.389 -14.107 31.869 1.00 11.18 192 VAL A N 1
ATOM 1550 C CA . VAL A 1 194 ? 70.191 -13.490 31.297 1.00 11.42 192 VAL A CA 1
ATOM 1551 C C . VAL A 1 194 ? 70.554 -12.099 30.815 1.00 11.79 192 VAL A C 1
ATOM 1552 O O . VAL A 1 194 ? 71.025 -11.294 31.615 1.00 12.19 192 VAL A O 1
ATOM 1556 N N . PHE A 1 195 ? 70.328 -11.826 29.520 1.00 11.27 193 PHE A N 1
ATOM 1557 C CA . PHE A 1 195 ? 70.420 -10.449 29.032 1.00 10.48 193 PHE A CA 1
ATOM 1558 C C . PHE A 1 195 ? 69.003 -9.865 29.083 1.00 11.86 193 PHE A C 1
ATOM 1559 O O . PHE A 1 195 ? 68.070 -10.468 28.552 1.00 12.81 193 PHE A O 1
ATOM 1567 N N . LEU A 1 196 ? 68.838 -8.711 29.743 1.00 11.63 194 LEU A N 1
ATOM 1568 C CA . LEU A 1 196 ? 67.546 -8.034 29.753 1.00 11.85 194 LEU A CA 1
ATOM 1569 C C . LEU A 1 196 ? 67.600 -6.863 28.792 1.00 12.44 194 LEU A C 1
ATOM 1570 O O . LEU A 1 196 ? 68.210 -5.854 29.092 1.00 13.27 194 LEU A O 1
ATOM 1575 N N . VAL A 1 197 ? 67.020 -7.044 27.607 1.00 10.87 195 VAL A N 1
ATOM 1576 C CA . VAL A 1 197 ? 67.235 -6.144 26.469 1.00 11.52 195 VAL A CA 1
ATOM 1577 C C . VAL A 1 197 ? 65.981 -5.290 26.284 1.00 11.50 195 VAL A C 1
ATOM 1578 O O . VAL A 1 197 ? 64.975 -5.794 25.806 1.00 11.89 195 VAL A O 1
ATOM 1582 N N . ALA A 1 198 ? 66.040 -3.999 26.659 1.00 11.91 196 ALA A N 1
ATOM 1583 C CA . ALA A 1 198 ? 64.838 -3.182 26.619 1.00 13.00 196 ALA A CA 1
ATOM 1584 C C . ALA A 1 198 ? 65.237 -1.727 26.717 1.00 15.38 196 ALA A C 1
ATOM 1585 O O . ALA A 1 198 ? 66.283 -1.435 27.261 1.00 16.23 196 ALA A O 1
ATOM 1587 N N . PRO A 1 199 ? 64.382 -0.836 26.208 1.00 16.05 197 PRO A N 1
ATOM 1588 C CA . PRO A 1 199 ? 64.594 0.557 26.590 1.00 18.52 197 PRO A CA 1
ATOM 1589 C C . PRO A 1 199 ? 64.475 0.681 28.110 1.00 18.19 197 PRO A C 1
ATOM 1590 O O . PRO A 1 199 ? 63.725 -0.087 28.732 1.00 17.54 197 PRO A O 1
ATOM 1594 N N . ASP A 1 200 ? 65.199 1.629 28.711 1.00 19.44 198 ASP A N 1
ATOM 1595 C CA . ASP A 1 200 ? 65.161 1.815 30.176 1.00 20.50 198 ASP A CA 1
ATOM 1596 C C . ASP A 1 200 ? 63.733 1.863 30.747 1.00 19.64 198 ASP A C 1
ATOM 1597 O O . ASP A 1 200 ? 63.452 1.228 31.779 1.00 19.75 198 ASP A O 1
ATOM 1602 N N . ALA A 1 201 ? 62.837 2.591 30.082 1.00 18.77 199 ALA A N 1
ATOM 1603 C CA . ALA A 1 201 ? 61.453 2.738 30.575 1.00 18.97 199 ALA A CA 1
ATOM 1604 C C . ALA A 1 201 ? 60.633 1.463 30.565 1.00 19.25 199 ALA A C 1
ATOM 1605 O O . ALA A 1 201 ? 59.591 1.388 31.236 1.00 19.85 199 ALA A O 1
ATOM 1607 N N . LEU A 1 202 ? 61.082 0.472 29.807 1.00 18.15 200 LEU A N 1
ATOM 1608 C CA . LEU A 1 202 ? 60.344 -0.784 29.716 1.00 17.07 200 LEU A CA 1
ATOM 1609 C C . LEU A 1 202 ? 61.185 -1.942 30.245 1.00 16.65 200 LEU A C 1
ATOM 1610 O O . LEU A 1 202 ? 60.990 -3.065 29.850 1.00 15.46 200 LEU A O 1
ATOM 1615 N N . GLN A 1 203 ? 62.108 -1.658 31.151 1.00 15.65 201 GLN A N 1
ATOM 1616 C CA . GLN A 1 203 ? 62.932 -2.713 31.738 1.00 14.42 201 GLN A CA 1
ATOM 1617 C C . GLN A 1 203 ? 62.153 -3.655 32.636 1.00 14.31 201 GLN A C 1
ATOM 1618 O O . GLN A 1 203 ? 61.033 -3.360 33.041 1.00 15.38 201 GLN A O 1
ATOM 1624 N N . MET A 1 204 ? 62.781 -4.777 32.940 1.00 14.09 202 MET A N 1
ATOM 1625 C CA . MET A 1 204 ? 62.179 -5.788 33.785 1.00 14.72 202 MET A CA 1
ATOM 1626 C C . MET A 1 204 ? 61.947 -5.173 35.178 1.00 16.25 202 MET A C 1
ATOM 1627 O O . MET A 1 204 ? 62.789 -4.652 35.752 1.00 17.99 202 MET A O 1
ATOM 1632 N N . PRO A 1 205 ? 60.668 -5.347 35.664 1.00 17.20 203 PRO A N 1
ATOM 1633 C CA . PRO A 1 205 ? 60.376 -4.726 36.950 1.00 18.57 203 PRO A CA 1
ATOM 1634 C C . PRO A 1 205 ? 61.092 -5.240 38.174 1.00 19.24 203 PRO A C 1
ATOM 1635 O O . PRO A 1 205 ? 61.407 -6.346 38.242 1.00 17.70 203 PRO A O 1
ATOM 1639 N N . GLN A 1 206 ? 61.287 -4.352 39.136 1.00 20.88 204 GLN A N 1
ATOM 1640 C CA . GLN A 1 206 ? 61.879 -4.710 40.391 1.00 22.42 204 GLN A CA 1
ATOM 1641 C C . GLN A 1 206 ? 61.057 -5.734 41.139 1.00 21.95 204 GLN A C 1
ATOM 1642 O O . GLN A 1 206 ? 61.573 -6.520 41.846 1.00 21.72 204 GLN A O 1
ATOM 1648 N N . ASP A 1 207 ? 59.753 -5.682 40.977 1.00 20.82 205 ASP A N 1
ATOM 1649 C CA . ASP A 1 207 ? 58.891 -6.642 41.628 1.00 21.37 205 ASP A CA 1
ATOM 1650 C C . ASP A 1 207 ? 59.089 -8.053 41.094 1.00 20.13 205 ASP A C 1
ATOM 1651 O O . ASP A 1 207 ? 58.611 -8.983 41.657 1.00 20.66 205 ASP A O 1
ATOM 1656 N N . VAL A 1 208 ? 59.762 -8.176 39.965 1.00 18.26 206 VAL A N 1
ATOM 1657 C CA . VAL A 1 208 ? 60.131 -9.501 39.466 1.00 17.18 206 VAL A CA 1
ATOM 1658 C C . VAL A 1 208 ? 61.560 -9.828 39.905 1.00 16.95 206 VAL A C 1
ATOM 1659 O O . VAL A 1 208 ? 61.825 -10.929 40.417 1.00 16.65 206 VAL A O 1
ATOM 1663 N N . LEU A 1 209 ? 62.474 -8.878 39.740 1.00 17.06 207 LEU A N 1
ATOM 1664 C CA . LEU A 1 209 ? 63.891 -9.189 39.984 1.00 18.01 207 LEU A CA 1
ATOM 1665 C C . LEU A 1 209 ? 64.244 -9.339 41.465 1.00 18.86 207 LEU A C 1
ATOM 1666 O O . LEU A 1 209 ? 65.028 -10.226 41.835 1.00 18.22 207 LEU A O 1
ATOM 1671 N N . GLU A 1 210 ? 63.662 -8.485 42.307 1.00 20.54 208 GLU A N 1
ATOM 1672 C CA . GLU A 1 210 ? 64.029 -8.498 43.728 1.00 22.20 208 GLU A CA 1
ATOM 1673 C C . GLU A 1 210 ? 63.765 -9.827 44.449 1.00 21.34 208 GLU A C 1
ATOM 1674 O O . GLU A 1 210 ? 64.659 -10.318 45.151 1.00 21.62 208 GLU A O 1
ATOM 1680 N N . PRO A 1 211 ? 62.578 -10.460 44.244 1.00 19.91 209 PRO A N 1
ATOM 1681 C CA . PRO A 1 211 ? 62.355 -11.777 44.858 1.00 19.91 209 PRO A CA 1
ATOM 1682 C C . PRO A 1 211 ? 63.270 -12.893 44.339 1.00 19.61 209 PRO A C 1
ATOM 1683 O O . PRO A 1 211 ? 63.440 -13.911 45.016 1.00 19.59 209 PRO A O 1
ATOM 1687 N N . LEU A 1 212 ? 63.860 -12.688 43.166 1.00 17.92 210 LEU A N 1
ATOM 1688 C CA . LEU A 1 212 ? 64.742 -13.669 42.544 1.00 17.65 210 LEU A CA 1
ATOM 1689 C C . LEU A 1 212 ? 66.199 -13.505 42.955 1.00 18.15 210 LEU A C 1
ATOM 1690 O O . LEU A 1 212 ? 67.042 -14.305 42.549 1.00 17.84 210 LEU A O 1
ATOM 1695 N N . GLN A 1 213 ? 66.519 -12.463 43.722 1.00 20.13 211 GLN A N 1
ATOM 1696 C CA . GLN A 1 213 ? 67.947 -12.194 43.989 1.00 21.82 211 GLN A CA 1
ATOM 1697 C C . GLN A 1 213 ? 68.643 -13.350 44.723 1.00 22.00 211 GLN A C 1
ATOM 1698 O O . GLN A 1 213 ? 69.799 -13.680 44.410 1.00 22.00 211 GLN A O 1
ATOM 1704 N N . HIS A 1 214 ? 67.939 -14.020 45.630 1.00 23.57 212 HIS A N 1
ATOM 1705 C CA . HIS A 1 214 ? 68.529 -15.170 46.312 1.00 23.98 212 HIS A CA 1
ATOM 1706 C C . HIS A 1 214 ? 68.922 -16.289 45.366 1.00 22.53 212 HIS A C 1
ATOM 1707 O O . HIS A 1 214 ? 70.065 -16.778 45.421 1.00 23.62 212 HIS A O 1
ATOM 1714 N N . GLU A 1 215 ? 68.008 -16.689 44.492 1.00 20.81 213 GLU A N 1
ATOM 1715 C CA . GLU A 1 215 ? 68.308 -17.757 43.531 1.00 19.86 213 GLU A CA 1
ATOM 1716 C C . GLU A 1 215 ? 69.438 -17.283 42.611 1.00 17.47 213 GLU A C 1
ATOM 1717 O O . GLU A 1 215 ? 70.313 -18.067 42.259 1.00 17.53 213 GLU A O 1
ATOM 1723 N N . ILE A 1 216 ? 69.387 -16.012 42.210 1.00 16.38 214 ILE A N 1
ATOM 1724 C CA . ILE A 1 216 ? 70.424 -15.471 41.293 1.00 14.60 214 ILE A CA 1
ATOM 1725 C C . ILE A 1 216 ? 71.804 -15.593 41.930 1.00 15.74 214 ILE A C 1
ATOM 1726 O O . ILE A 1 216 ? 72.761 -16.059 41.289 1.00 15.07 214 ILE A O 1
ATOM 1731 N N . ALA A 1 217 ? 71.912 -15.177 43.192 1.00 16.71 215 ALA A N 1
ATOM 1732 C CA . ALA A 1 217 ? 73.209 -15.312 43.890 1.00 18.14 215 ALA A CA 1
ATOM 1733 C C . ALA A 1 217 ? 73.593 -16.784 44.133 1.00 17.90 215 ALA A C 1
ATOM 1734 O O . ALA A 1 217 ? 74.748 -17.186 43.950 1.00 18.60 215 ALA A O 1
ATOM 1736 N N . THR A 1 218 ? 72.632 -17.582 44.568 1.00 18.28 216 THR A N 1
ATOM 1737 C CA . THR A 1 218 ? 72.871 -18.987 44.940 1.00 18.75 216 THR A CA 1
ATOM 1738 C C . THR A 1 218 ? 73.377 -19.805 43.758 1.00 18.06 216 THR A C 1
ATOM 1739 O O . THR A 1 218 ? 74.221 -20.692 43.903 1.00 17.76 216 THR A O 1
ATOM 1743 N N . LYS A 1 219 ? 72.874 -19.480 42.569 1.00 16.42 217 LYS A N 1
ATOM 1744 C CA . LYS A 1 219 ? 73.235 -20.207 41.391 1.00 15.45 217 LYS A CA 1
ATOM 1745 C C . LYS A 1 219 ? 74.284 -19.465 40.571 1.00 14.33 217 LYS A C 1
ATOM 1746 O O . LYS A 1 219 ? 74.775 -19.968 39.560 1.00 14.52 217 LYS A O 1
ATOM 1752 N N . GLY A 1 220 ? 74.647 -18.262 41.015 1.00 13.32 218 GLY A N 1
ATOM 1753 C CA . GLY A 1 220 ? 75.650 -17.476 40.278 1.00 13.52 218 GLY A CA 1
ATOM 1754 C C . GLY A 1 220 ? 75.198 -17.076 38.878 1.00 12.92 218 GLY A C 1
ATOM 1755 O O . GLY A 1 220 ? 76.021 -17.015 37.950 1.00 14.33 218 GLY A O 1
ATOM 1756 N N . VAL A 1 221 ? 73.909 -16.774 38.712 1.00 13.34 219 VAL A N 1
ATOM 1757 C CA . VAL A 1 221 ? 73.394 -16.334 37.406 1.00 12.53 219 VAL A CA 1
ATOM 1758 C C . VAL A 1 221 ? 73.887 -14.909 37.096 1.00 13.33 219 VAL A C 1
ATOM 1759 O O . VAL A 1 221 ? 73.812 -14.029 37.938 1.00 15.48 219 VAL A O 1
ATOM 1763 N N . ILE A 1 222 ? 74.398 -14.713 35.881 1.00 13.15 220 ILE A N 1
ATOM 1764 C CA . ILE A 1 222 ? 74.856 -13.418 35.431 1.00 14.22 220 ILE A CA 1
ATOM 1765 C C . ILE A 1 222 ? 73.625 -12.670 34.884 1.00 14.28 220 ILE A C 1
ATOM 1766 O O . ILE A 1 222 ? 72.852 -13.232 34.094 1.00 14.98 220 ILE A O 1
ATOM 1771 N N . ILE A 1 223 ? 73.408 -11.433 35.321 1.00 14.08 221 ILE A N 1
ATOM 1772 C CA . ILE A 1 223 ? 72.291 -10.619 34.811 1.00 15.24 221 ILE A CA 1
ATOM 1773 C C . ILE A 1 223 ? 72.872 -9.333 34.206 1.00 15.89 221 ILE A C 1
ATOM 1774 O O . ILE A 1 223 ? 73.507 -8.575 34.920 1.00 17.17 221 ILE A O 1
ATOM 1779 N N . HIS A 1 224 ? 72.657 -9.089 32.911 1.00 15.15 222 HIS A N 1
ATOM 1780 C CA . HIS A 1 224 ? 73.102 -7.830 32.291 1.00 17.02 222 HIS A CA 1
ATOM 1781 C C . HIS A 1 224 ? 71.949 -7.137 31.590 1.00 16.71 222 HIS A C 1
ATOM 1782 O O . HIS A 1 224 ? 71.252 -7.760 30.803 1.00 17.22 222 HIS A O 1
ATOM 1789 N N . ARG A 1 225 ? 71.790 -5.840 31.831 1.00 15.97 223 ARG A N 1
ATOM 1790 C CA . ARG A 1 225 ? 70.804 -5.047 31.116 1.00 14.88 223 ARG A CA 1
ATOM 1791 C C . ARG A 1 225 ? 71.489 -4.447 29.892 1.00 14.84 223 ARG A C 1
ATOM 1792 O O . ARG A 1 225 ? 72.651 -4.023 29.961 1.00 15.62 223 ARG A O 1
ATOM 1800 N N . THR A 1 226 ? 70.749 -4.390 28.783 1.00 13.76 224 THR A N 1
ATOM 1801 C CA . THR A 1 226 ? 71.222 -3.690 27.579 1.00 14.22 224 THR A CA 1
ATOM 1802 C C . THR A 1 226 ? 70.028 -2.962 26.967 1.00 14.43 224 THR A C 1
ATOM 1803 O O . THR A 1 226 ? 68.878 -3.231 27.331 1.00 12.75 224 THR A O 1
ATOM 1807 N N . HIS A 1 227 ? 70.301 -2.023 26.055 1.00 14.13 225 HIS A N 1
ATOM 1808 C CA . HIS A 1 227 ? 69.223 -1.398 25.297 1.00 15.14 225 HIS A CA 1
ATOM 1809 C C . HIS A 1 227 ? 69.374 -1.723 23.818 1.00 14.58 225 HIS A C 1
ATOM 1810 O O . HIS A 1 227 ? 68.836 -1.022 22.979 1.00 14.62 225 HIS A O 1
ATOM 1817 N N . ALA A 1 228 ? 70.051 -2.834 23.523 1.00 13.62 226 ALA A N 1
ATOM 1818 C CA . ALA A 1 228 ? 70.345 -3.227 22.147 1.00 13.30 226 ALA A CA 1
ATOM 1819 C C . ALA A 1 228 ? 70.738 -4.686 22.094 1.00 12.56 226 ALA A C 1
ATOM 1820 O O . ALA A 1 228 ? 71.307 -5.229 23.056 1.00 12.59 226 ALA A O 1
ATOM 1822 N N . LEU A 1 229 ? 70.496 -5.289 20.933 1.00 13.01 227 LEU A N 1
ATOM 1823 C CA . LEU A 1 229 ? 71.041 -6.600 20.593 1.00 12.38 227 LEU A CA 1
ATOM 1824 C C . LEU A 1 229 ? 72.477 -6.418 20.125 1.00 13.86 227 LEU A C 1
ATOM 1825 O O . LEU A 1 229 ? 72.776 -6.381 18.925 1.00 13.84 227 LEU A O 1
ATOM 1830 N N . THR A 1 230 ? 73.340 -6.257 21.109 1.00 12.79 228 THR A N 1
ATOM 1831 C CA . THR A 1 230 ? 74.740 -5.961 20.830 1.00 14.47 228 THR A CA 1
ATOM 1832 C C . THR A 1 230 ? 75.379 -7.212 20.228 1.00 14.91 228 THR A C 1
ATOM 1833 O O . THR A 1 230 ? 74.808 -8.309 20.258 1.00 14.23 228 THR A O 1
ATOM 1837 N N . ASP A 1 231 ? 76.557 -7.047 19.648 1.00 16.02 229 ASP A N 1
ATOM 1838 C CA . ASP A 1 231 ? 77.261 -8.208 19.144 1.00 17.61 229 ASP A CA 1
ATOM 1839 C C . ASP A 1 231 ? 77.467 -9.244 20.239 1.00 16.81 229 ASP A C 1
ATOM 1840 O O . ASP A 1 231 ? 77.291 -10.438 19.983 1.00 17.47 229 ASP A O 1
ATOM 1845 N N . GLU A 1 232 ? 77.768 -8.804 21.461 1.00 16.63 230 GLU A N 1
ATOM 1846 C CA . GLU A 1 232 ? 77.895 -9.730 22.584 1.00 16.95 230 GLU A CA 1
ATOM 1847 C C . GLU A 1 232 ? 76.604 -10.533 22.860 1.00 15.07 230 GLU A C 1
ATOM 1848 O O . GLU A 1 232 ? 76.659 -11.741 23.055 1.00 15.05 230 GLU A O 1
ATOM 1854 N N . VAL A 1 233 ? 75.464 -9.861 22.914 1.00 13.60 231 VAL A N 1
ATOM 1855 C CA . VAL A 1 233 ? 74.193 -10.577 23.117 1.00 12.60 231 VAL A CA 1
ATOM 1856 C C . VAL A 1 233 ? 74.008 -11.591 21.973 1.00 13.59 231 VAL A C 1
ATOM 1857 O O . VAL A 1 233 ? 73.602 -12.734 22.195 1.00 13.95 231 VAL A O 1
ATOM 1861 N N . MET A 1 234 ? 74.250 -11.179 20.736 1.00 13.85 232 MET A N 1
ATOM 1862 C CA . MET A 1 234 ? 74.036 -12.111 19.609 1.00 13.57 232 MET A CA 1
ATOM 1863 C C . MET A 1 234 ? 74.986 -13.301 19.630 1.00 14.87 232 MET A C 1
ATOM 1864 O O . MET A 1 234 ? 74.602 -14.433 19.289 1.00 15.42 232 MET A O 1
ATOM 1869 N N . GLN A 1 235 ? 76.233 -13.055 19.993 1.00 15.81 233 GLN A N 1
ATOM 1870 C CA . GLN A 1 235 ? 77.232 -14.116 19.956 1.00 17.27 233 GLN A CA 1
ATOM 1871 C C . GLN A 1 235 ? 77.096 -15.128 21.096 1.00 16.52 233 GLN A C 1
ATOM 1872 O O . GLN A 1 235 ? 77.486 -16.296 20.944 1.00 18.65 233 GLN A O 1
ATOM 1878 N N . LYS A 1 236 ? 76.561 -14.694 22.227 1.00 15.39 234 LYS A N 1
ATOM 1879 C CA . LYS A 1 236 ? 76.560 -15.504 23.439 1.00 15.49 234 LYS A CA 1
ATOM 1880 C C . LYS A 1 236 ? 75.220 -16.189 23.690 1.00 14.47 234 LYS A C 1
ATOM 1881 O O . LYS A 1 236 ? 75.173 -17.152 24.430 1.00 15.14 234 LYS A O 1
ATOM 1887 N N . SER A 1 237 ? 74.148 -15.700 23.078 1.00 13.60 235 SER A N 1
ATOM 1888 C CA . SER A 1 237 ? 72.824 -16.225 23.456 1.00 12.44 235 SER A CA 1
ATOM 1889 C C . SER A 1 237 ? 72.471 -17.556 22.770 1.00 11.59 235 SER A C 1
ATOM 1890 O O . SER A 1 237 ? 72.552 -17.714 21.536 1.00 13.00 235 SER A O 1
ATOM 1893 N N . ASP A 1 238 ? 72.029 -18.486 23.591 1.00 11.09 236 ASP A N 1
ATOM 1894 C CA . ASP A 1 238 ? 71.420 -19.738 23.094 1.00 10.94 236 ASP A CA 1
ATOM 1895 C C . ASP A 1 238 ? 69.966 -19.565 22.743 1.00 9.62 236 ASP A C 1
ATOM 1896 O O . ASP A 1 238 ? 69.430 -20.321 21.908 1.00 10.54 236 ASP A O 1
ATOM 1901 N N . VAL A 1 239 ? 69.302 -18.597 23.384 1.00 9.75 237 VAL A N 1
ATOM 1902 C CA . VAL A 1 239 ? 67.883 -18.326 23.138 1.00 9.32 237 VAL A CA 1
ATOM 1903 C C . VAL A 1 239 ? 67.740 -16.802 23.048 1.00 9.52 237 VAL A C 1
ATOM 1904 O O . VAL A 1 239 ? 68.167 -16.074 23.956 1.00 10.55 237 VAL A O 1
ATOM 1908 N N . LEU A 1 240 ? 67.177 -16.327 21.936 1.00 8.37 238 LEU A N 1
ATOM 1909 C CA . LEU A 1 240 ? 66.711 -14.920 21.848 1.00 8.22 238 LEU A CA 1
ATOM 1910 C C . LEU A 1 240 ? 65.183 -14.960 21.946 1.00 8.81 238 LEU A C 1
ATOM 1911 O O . LEU A 1 240 ? 64.491 -15.489 21.060 1.00 10.39 238 LEU A O 1
ATOM 1916 N N . TYR A 1 241 ? 64.668 -14.470 23.061 1.00 8.58 239 TYR A N 1
ATOM 1917 C CA . TYR A 1 241 ? 63.231 -14.549 23.323 1.00 8.55 239 TYR A CA 1
ATOM 1918 C C . TYR A 1 241 ? 62.728 -13.138 23.242 1.00 9.26 239 TYR A C 1
ATOM 1919 O O . TYR A 1 241 ? 62.970 -12.333 24.126 1.00 9.45 239 TYR A O 1
ATOM 1928 N N . THR A 1 242 ? 62.042 -12.820 22.143 1.00 8.67 240 THR A N 1
ATOM 1929 C CA . THR A 1 242 ? 61.621 -11.452 21.905 1.00 9.96 240 THR A CA 1
ATOM 1930 C C . THR A 1 242 ? 60.108 -11.248 22.011 1.00 10.27 240 THR A C 1
ATOM 1931 O O . THR A 1 242 ? 59.339 -12.219 21.978 1.00 10.85 240 THR A O 1
ATOM 1935 N N . THR A 1 243 ? 59.700 -10.005 22.227 1.00 10.80 241 THR A N 1
ATOM 1936 C CA . THR A 1 243 ? 58.301 -9.691 22.483 1.00 10.73 241 THR A CA 1
ATOM 1937 C C . THR A 1 243 ? 57.915 -8.415 21.755 1.00 11.79 241 THR A C 1
ATOM 1938 O O . THR A 1 243 ? 58.788 -7.643 21.374 1.00 13.43 241 THR A O 1
ATOM 1942 N N . ARG A 1 244 ? 56.605 -8.211 21.609 1.00 12.85 242 ARG A N 1
ATOM 1943 C CA . ARG A 1 244 ? 56.025 -7.017 20.968 1.00 15.93 242 ARG A CA 1
ATOM 1944 C C . ARG A 1 244 ? 55.967 -5.867 21.965 1.00 17.75 242 ARG A C 1
ATOM 1945 O O . ARG A 1 244 ? 55.594 -6.062 23.136 1.00 18.94 242 ARG A O 1
ATOM 1953 N N . LEU A 1 245 ? 56.305 -4.661 21.506 1.00 19.18 243 LEU A N 1
ATOM 1954 C CA . LEU A 1 245 ? 56.150 -3.486 22.342 1.00 21.23 243 LEU A CA 1
ATOM 1955 C C . LEU A 1 245 ? 54.665 -3.158 22.402 1.00 22.88 243 LEU A C 1
ATOM 1956 O O . LEU A 1 245 ? 53.975 -3.123 21.357 1.00 23.55 243 LEU A O 1
ATOM 1961 N N . GLN A 1 246 ? 54.154 -2.951 23.611 1.00 23.11 244 GLN A N 1
ATOM 1962 C CA . GLN A 1 246 ? 52.716 -2.752 23.757 1.00 24.55 244 GLN A CA 1
ATOM 1963 C C . GLN A 1 246 ? 52.415 -1.274 23.605 1.00 25.65 244 GLN A C 1
ATOM 1964 O O . GLN A 1 246 ? 52.050 -0.585 24.571 1.00 25.00 244 GLN A O 1
ATOM 1970 N N . LYS A 1 247 ? 52.580 -0.813 22.366 1.00 26.89 245 LYS A N 1
ATOM 1971 C CA . LYS A 1 247 ? 52.555 0.611 22.036 1.00 28.92 245 LYS A CA 1
ATOM 1972 C C . LYS A 1 247 ? 51.192 1.276 22.292 1.00 29.76 245 LYS A C 1
ATOM 1973 O O . LYS A 1 247 ? 51.120 2.497 22.512 1.00 28.88 245 LYS A O 1
ATOM 1979 N N . GLU A 1 248 ? 50.129 0.470 22.306 1.00 30.68 246 GLU A N 1
ATOM 1980 C CA . GLU A 1 248 ? 48.787 0.967 22.635 1.00 32.48 246 GLU A CA 1
ATOM 1981 C C . GLU A 1 248 ? 48.731 1.519 24.066 1.00 33.29 246 GLU A C 1
ATOM 1982 O O . GLU A 1 248 ? 47.801 2.252 24.414 1.00 33.39 246 GLU A O 1
ATOM 1988 N N . ARG A 1 249 ? 49.739 1.178 24.875 1.00 33.78 247 ARG A N 1
ATOM 1989 C CA . ARG A 1 249 ? 49.842 1.657 26.260 1.00 35.37 247 ARG A CA 1
ATOM 1990 C C . ARG A 1 249 ? 50.687 2.930 26.410 1.00 35.75 247 ARG A C 1
ATOM 1991 O O . ARG A 1 249 ? 50.642 3.582 27.466 1.00 35.99 247 ARG A O 1
ATOM 1999 N N . PHE A 1 250 ? 51.441 3.282 25.365 1.00 35.91 248 PHE A N 1
ATOM 2000 C CA . PHE A 1 250 ? 52.279 4.494 25.371 1.00 36.53 248 PHE A CA 1
ATOM 2001 C C . PHE A 1 250 ? 51.456 5.781 25.502 1.00 37.74 248 PHE A C 1
ATOM 2002 O O . PHE A 1 250 ? 50.311 5.863 25.037 1.00 37.91 248 PHE A O 1
ATOM 2010 N N . ASP A 1 256 ? 56.419 9.361 31.123 1.00 37.48 254 ASP A N 1
ATOM 2011 C CA . ASP A 1 256 ? 55.089 9.509 30.516 1.00 36.96 254 ASP A CA 1
ATOM 2012 C C . ASP A 1 256 ? 55.213 9.341 29.009 1.00 35.81 254 ASP A C 1
ATOM 2013 O O . ASP A 1 256 ? 54.636 8.409 28.441 1.00 36.67 254 ASP A O 1
ATOM 2015 N N A ASP A 1 257 ? 55.970 10.230 28.367 0.50 35.13 255 ASP A N 1
ATOM 2016 N N B ASP A 1 257 ? 55.967 10.242 28.374 0.50 35.27 255 ASP A N 1
ATOM 2017 C CA A ASP A 1 257 ? 56.280 10.066 26.949 0.50 33.58 255 ASP A CA 1
ATOM 2018 C CA B ASP A 1 257 ? 56.309 10.116 26.954 0.50 33.87 255 ASP A CA 1
ATOM 2019 C C A ASP A 1 257 ? 57.646 9.396 26.754 0.50 32.40 255 ASP A C 1
ATOM 2020 C C B ASP A 1 257 ? 57.632 9.373 26.758 0.50 32.55 255 ASP A C 1
ATOM 2021 O O A ASP A 1 257 ? 58.061 9.146 25.614 0.50 31.79 255 ASP A O 1
ATOM 2022 O O B ASP A 1 257 ? 58.007 9.055 25.622 0.50 31.91 255 ASP A O 1
ATOM 2031 N N . ALA A 1 258 ? 58.323 9.103 27.867 1.00 31.23 256 ALA A N 1
ATOM 2032 C CA . ALA A 1 258 ? 59.643 8.465 27.839 1.00 28.54 256 ALA A CA 1
ATOM 2033 C C . ALA A 1 258 ? 59.599 7.087 27.193 1.00 25.78 256 ALA A C 1
ATOM 2034 O O . ALA A 1 258 ? 60.447 6.768 26.363 1.00 24.88 256 ALA A O 1
ATOM 2036 N N . ALA A 1 259 ? 58.627 6.259 27.565 1.00 22.77 257 ALA A N 1
ATOM 2037 C CA . ALA A 1 259 ? 58.553 4.930 26.964 1.00 20.88 257 ALA A CA 1
ATOM 2038 C C . ALA A 1 259 ? 58.424 4.998 25.454 1.00 20.06 257 ALA A C 1
ATOM 2039 O O . ALA A 1 259 ? 59.090 4.254 24.745 1.00 19.28 257 ALA A O 1
ATOM 2041 N N . ALA A 1 260 ? 57.559 5.877 24.950 1.00 18.77 258 ALA A N 1
ATOM 2042 C CA . ALA A 1 260 ? 57.399 5.985 23.512 1.00 17.76 258 ALA A CA 1
ATOM 2043 C C . ALA A 1 260 ? 58.701 6.443 22.840 1.00 17.21 258 ALA A C 1
ATOM 2044 O O . ALA A 1 260 ? 59.107 5.876 21.806 1.00 16.81 258 ALA A O 1
ATOM 2046 N N . LEU A 1 261 ? 59.338 7.459 23.409 1.00 16.94 259 LEU A N 1
ATOM 2047 C CA . LEU A 1 261 ? 60.537 7.989 22.765 1.00 15.93 259 LEU A CA 1
ATOM 2048 C C . LEU A 1 261 ? 61.697 7.032 22.908 1.00 15.55 259 LEU A C 1
ATOM 2049 O O . LEU A 1 261 ? 62.478 6.875 21.950 1.00 15.56 259 LEU A O 1
ATOM 2054 N N . GLN A 1 262 ? 61.854 6.404 24.085 1.00 15.36 260 GLN A N 1
ATOM 2055 C CA . GLN A 1 262 ? 62.957 5.442 24.229 1.00 15.05 260 GLN A CA 1
ATOM 2056 C C . GLN A 1 262 ? 62.762 4.201 23.374 1.00 15.73 260 GLN A C 1
ATOM 2057 O O . GLN A 1 262 ? 63.731 3.637 22.859 1.00 14.78 260 GLN A O 1
ATOM 2063 N N . SER A 1 263 ? 61.511 3.754 23.259 1.00 15.28 261 SER A N 1
ATOM 2064 C CA . SER A 1 263 ? 61.174 2.639 22.392 1.00 16.05 261 SER A CA 1
ATOM 2065 C C . SER A 1 263 ? 61.518 2.933 20.962 1.00 15.65 261 SER A C 1
ATOM 2066 O O . SER A 1 263 ? 62.145 2.112 20.307 1.00 15.97 261 SER A O 1
ATOM 2069 N N . PHE A 1 264 ? 61.170 4.138 20.489 1.00 15.03 262 PHE A N 1
ATOM 2070 C CA . PHE A 1 264 ? 61.493 4.480 19.107 1.00 14.11 262 PHE A CA 1
ATOM 2071 C C . PHE A 1 264 ? 63.008 4.500 18.912 1.00 13.65 262 PHE A C 1
ATOM 2072 O O . PHE A 1 264 ? 63.512 3.988 17.913 1.00 13.77 262 PHE A O 1
ATOM 2080 N N . ALA A 1 265 ? 63.714 5.089 19.866 1.00 12.58 263 ALA A N 1
ATOM 2081 C CA . ALA A 1 265 ? 65.163 5.235 19.742 1.00 12.69 263 ALA A CA 1
ATOM 2082 C C . ALA A 1 265 ? 65.850 3.864 19.669 1.00 12.73 263 ALA A C 1
ATOM 2083 O O . ALA A 1 265 ? 66.878 3.702 18.996 1.00 13.51 263 ALA A O 1
ATOM 2085 N N . ALA A 1 266 ? 65.309 2.901 20.406 1.00 13.85 264 ALA A N 1
ATOM 2086 C CA . ALA A 1 266 ? 65.918 1.564 20.457 1.00 13.53 264 ALA A CA 1
ATOM 2087 C C . ALA A 1 266 ? 65.398 0.570 19.413 1.00 13.66 264 ALA A C 1
ATOM 2088 O O . ALA A 1 266 ? 65.928 -0.550 19.294 1.00 13.89 264 ALA A O 1
ATOM 2090 N N . LYS A 1 267 ? 64.363 0.943 18.670 1.00 14.10 265 LYS A N 1
ATOM 2091 C CA . LYS A 1 267 ? 63.581 -0.041 17.896 1.00 14.98 265 LYS A CA 1
ATOM 2092 C C . LYS A 1 267 ? 64.441 -0.850 16.904 1.00 14.65 265 LYS A C 1
ATOM 2093 O O . LYS A 1 267 ? 64.327 -2.084 16.813 1.00 14.27 265 LYS A O 1
ATOM 2099 N N . ALA A 1 268 ? 65.296 -0.173 16.154 1.00 13.64 266 ALA A N 1
ATOM 2100 C CA . ALA A 1 268 ? 66.126 -0.879 15.158 1.00 14.17 266 ALA A CA 1
ATOM 2101 C C . ALA A 1 268 ? 67.151 -1.772 15.863 1.00 13.95 266 ALA A C 1
ATOM 2102 O O . ALA A 1 268 ? 67.377 -2.953 15.461 1.00 15.67 266 ALA A O 1
ATOM 2104 N N . ASP A 1 269 ? 67.700 -1.271 16.971 1.00 13.34 267 ASP A N 1
ATOM 2105 C CA . ASP A 1 269 ? 68.676 -2.030 17.748 1.00 13.96 267 ASP A CA 1
ATOM 2106 C C . ASP A 1 269 ? 68.115 -3.288 18.398 1.00 12.73 267 ASP A C 1
ATOM 2107 O O . ASP A 1 269 ? 68.899 -4.159 18.777 1.00 13.98 267 ASP A O 1
ATOM 2112 N N . ILE A 1 270 ? 66.799 -3.357 18.578 1.00 12.91 268 ILE A N 1
ATOM 2113 C CA . ILE A 1 270 ? 66.220 -4.561 19.186 1.00 13.15 268 ILE A CA 1
ATOM 2114 C C . ILE A 1 270 ? 65.403 -5.394 18.233 1.00 14.16 268 ILE A C 1
ATOM 2115 O O . ILE A 1 270 ? 64.727 -6.315 18.662 1.00 17.02 268 ILE A O 1
ATOM 2120 N N . THR A 1 271 ? 65.479 -5.084 16.949 1.00 13.04 269 THR A N 1
ATOM 2121 C CA . THR A 1 271 ? 64.796 -5.865 15.903 1.00 12.48 269 THR A CA 1
ATOM 2122 C C . THR A 1 271 ? 65.671 -7.044 15.494 1.00 12.23 269 THR A C 1
ATOM 2123 O O . THR A 1 271 ? 66.895 -6.918 15.290 1.00 13.40 269 THR A O 1
ATOM 2127 N N . ILE A 1 272 ? 65.034 -8.203 15.379 1.00 10.99 270 ILE A N 1
ATOM 2128 C CA . ILE A 1 272 ? 65.725 -9.379 14.860 1.00 11.48 270 ILE A CA 1
ATOM 2129 C C . ILE A 1 272 ? 65.314 -9.557 13.409 1.00 11.31 270 ILE A C 1
ATOM 2130 O O . ILE A 1 272 ? 64.124 -9.732 13.106 1.00 11.65 270 ILE A O 1
ATOM 2135 N N . ASP A 1 273 ? 66.312 -9.538 12.512 1.00 11.21 271 ASP A N 1
ATOM 2136 C CA . ASP A 1 273 ? 66.098 -9.740 11.092 1.00 11.62 271 ASP A CA 1
ATOM 2137 C C . ASP A 1 273 ? 67.219 -10.634 10.563 1.00 11.88 271 ASP A C 1
ATOM 2138 O O . ASP A 1 273 ? 68.122 -11.017 11.318 1.00 11.90 271 ASP A O 1
ATOM 2143 N N . ALA A 1 274 ? 67.152 -10.989 9.287 1.00 13.52 272 ALA A N 1
ATOM 2144 C CA . ALA A 1 274 ? 68.168 -11.870 8.742 1.00 14.54 272 ALA A CA 1
ATOM 2145 C C . ALA A 1 274 ? 69.581 -11.272 8.852 1.00 14.73 272 ALA A C 1
ATOM 2146 O O . ALA A 1 274 ? 70.543 -12.002 9.086 1.00 15.80 272 ALA A O 1
ATOM 2148 N N . ALA A 1 275 ? 69.699 -9.941 8.734 1.00 13.49 273 ALA A N 1
ATOM 2149 C CA . ALA A 1 275 ? 70.996 -9.309 8.839 1.00 14.18 273 ALA A CA 1
ATOM 2150 C C . ALA A 1 275 ? 71.559 -9.517 10.231 1.00 13.95 273 ALA A C 1
ATOM 2151 O O . ALA A 1 275 ? 72.729 -9.853 10.382 1.00 15.76 273 ALA A O 1
ATOM 2153 N N . ARG A 1 276 ? 70.729 -9.314 11.258 1.00 14.27 274 ARG A N 1
ATOM 2154 C CA . ARG A 1 276 ? 71.207 -9.443 12.629 1.00 14.40 274 ARG A CA 1
ATOM 2155 C C . ARG A 1 276 ? 71.554 -10.907 12.932 1.00 13.97 274 ARG A C 1
ATOM 2156 O O . ARG A 1 276 ? 72.492 -11.203 13.668 1.00 13.61 274 ARG A O 1
ATOM 2164 N N . MET A 1 277 ? 70.823 -11.818 12.356 1.00 13.16 275 MET A N 1
ATOM 2165 C CA . MET A 1 277 ? 71.060 -13.234 12.577 1.00 12.81 275 MET A CA 1
ATOM 2166 C C . MET A 1 277 ? 72.415 -13.751 12.093 1.00 14.38 275 MET A C 1
ATOM 2167 O O . MET A 1 277 ? 72.826 -14.793 12.444 1.00 14.23 275 MET A O 1
ATOM 2172 N N . ARG A 1 278 ? 73.076 -12.966 11.276 1.00 15.00 276 ARG A N 1
ATOM 2173 C CA . ARG A 1 278 ? 74.385 -13.337 10.791 1.00 15.77 276 ARG A CA 1
ATOM 2174 C C . ARG A 1 278 ? 75.388 -13.453 11.947 1.00 16.61 276 ARG A C 1
ATOM 2175 O O . ARG A 1 278 ? 76.360 -14.108 11.821 1.00 17.63 276 ARG A O 1
ATOM 2183 N N . LEU A 1 279 ? 75.118 -12.759 13.031 1.00 15.74 277 LEU A N 1
ATOM 2184 C CA . LEU A 1 279 ? 75.937 -12.787 14.204 1.00 16.99 277 LEU A CA 1
ATOM 2185 C C . LEU A 1 279 ? 75.514 -13.862 15.211 1.00 16.25 277 LEU A C 1
ATOM 2186 O O . LEU A 1 279 ? 76.160 -14.078 16.142 1.00 17.37 277 LEU A O 1
ATOM 2191 N N . ALA A 1 280 ? 74.411 -14.516 15.001 1.00 15.03 278 ALA A N 1
ATOM 2192 C CA . ALA A 1 280 ? 73.917 -15.492 15.957 1.00 14.87 278 ALA A CA 1
ATOM 2193 C C . ALA A 1 280 ? 74.756 -16.773 15.917 1.00 15.23 278 ALA A C 1
ATOM 2194 O O . ALA A 1 280 ? 75.395 -17.078 14.909 1.00 16.88 278 ALA A O 1
ATOM 2196 N N . LYS A 1 281 ? 74.764 -17.517 17.019 1.00 15.52 279 LYS A N 1
ATOM 2197 C CA . LYS A 1 281 ? 75.354 -18.869 17.037 1.00 16.58 279 LYS A CA 1
ATOM 2198 C C . LYS A 1 281 ? 74.740 -19.763 15.970 1.00 16.46 279 LYS A C 1
ATOM 2199 O O . LYS A 1 281 ? 73.569 -19.622 15.618 1.00 16.13 279 LYS A O 1
ATOM 2205 N N . GLU A 1 282 ? 75.516 -20.728 15.485 1.00 17.58 280 GLU A N 1
ATOM 2206 C CA . GLU A 1 282 ? 75.020 -21.697 14.527 1.00 19.07 280 GLU A CA 1
ATOM 2207 C C . GLU A 1 282 ? 73.886 -22.527 15.122 1.00 18.41 280 GLU A C 1
ATOM 2208 O O . GLU A 1 282 ? 72.892 -22.795 14.441 1.00 20.24 280 GLU A O 1
ATOM 2214 N N . LYS A 1 283 ? 74.014 -22.908 16.390 1.00 17.10 281 LYS A N 1
ATOM 2215 C CA . LYS A 1 283 ? 72.919 -23.598 17.068 1.00 17.25 281 LYS A CA 1
ATOM 2216 C C . LYS A 1 283 ? 72.382 -22.780 18.225 1.00 15.91 281 LYS A C 1
ATOM 2217 O O . LYS A 1 283 ? 73.050 -22.595 19.242 1.00 16.67 281 LYS A O 1
ATOM 2223 N N . MET A 1 284 ? 71.159 -22.289 18.042 1.00 13.07 282 MET A N 1
ATOM 2224 C CA . MET A 1 284 ? 70.466 -21.490 19.045 1.00 11.93 282 MET A CA 1
ATOM 2225 C C . MET A 1 284 ? 69.047 -21.398 18.515 1.00 11.39 282 MET A C 1
ATOM 2226 O O . MET A 1 284 ? 68.779 -21.832 17.382 1.00 11.82 282 MET A O 1
ATOM 2231 N N . ILE A 1 285 ? 68.145 -20.834 19.308 1.00 10.87 283 ILE A N 1
ATOM 2232 C CA . ILE A 1 285 ? 66.791 -20.577 18.804 1.00 9.62 283 ILE A CA 1
ATOM 2233 C C . ILE A 1 285 ? 66.330 -19.151 19.068 1.00 9.63 283 ILE A C 1
ATOM 2234 O O . ILE A 1 285 ? 66.679 -18.529 20.103 1.00 9.85 283 ILE A O 1
ATOM 2239 N N . VAL A 1 286 ? 65.495 -18.692 18.138 1.00 8.43 284 VAL A N 1
ATOM 2240 C CA . VAL A 1 286 ? 64.726 -17.457 18.284 1.00 8.27 284 VAL A CA 1
ATOM 2241 C C . VAL A 1 286 ? 63.314 -17.856 18.686 1.00 8.76 284 VAL A C 1
ATOM 2242 O O . VAL A 1 286 ? 62.692 -18.709 18.032 1.00 8.72 284 VAL A O 1
ATOM 2246 N N . MET A 1 287 ? 62.827 -17.254 19.777 1.00 8.50 285 MET A N 1
ATOM 2247 C CA . MET A 1 287 ? 61.479 -17.521 20.294 1.00 8.34 285 MET A CA 1
ATOM 2248 C C . MET A 1 287 ? 60.717 -16.191 20.388 1.00 8.79 285 MET A C 1
ATOM 2249 O O . MET A 1 287 ? 61.317 -15.123 20.499 1.00 8.33 285 MET A O 1
ATOM 2254 N N . HIS A 1 288 ? 59.384 -16.284 20.363 1.00 7.85 286 HIS A N 1
ATOM 2255 C CA . HIS A 1 288 ? 58.501 -15.118 20.517 1.00 7.86 286 HIS A CA 1
ATOM 2256 C C . HIS A 1 288 ? 57.170 -15.725 20.959 1.00 8.81 286 HIS A C 1
ATOM 2257 O O . HIS A 1 288 ? 56.665 -16.648 20.294 1.00 9.94 286 HIS A O 1
ATOM 2264 N N . PRO A 1 289 ? 56.600 -15.260 22.086 1.00 8.52 287 PRO A N 1
ATOM 2265 C CA . PRO A 1 289 ? 55.287 -15.847 22.457 1.00 8.62 287 PRO A CA 1
ATOM 2266 C C . PRO A 1 289 ? 54.194 -15.565 21.466 1.00 8.83 287 PRO A C 1
ATOM 2267 O O . PRO A 1 289 ? 53.224 -16.330 21.422 1.00 7.90 287 PRO A O 1
ATOM 2271 N N . LEU A 1 290 ? 54.353 -14.494 20.682 1.00 7.94 288 LEU A N 1
ATOM 2272 C CA . LEU A 1 290 ? 53.402 -14.028 19.650 1.00 8.86 288 LEU A CA 1
ATOM 2273 C C . LEU A 1 290 ? 52.121 -13.449 20.300 1.00 8.83 288 LEU A C 1
ATOM 2274 O O . LEU A 1 290 ? 51.786 -13.774 21.425 1.00 9.78 288 LEU A O 1
ATOM 2279 N N . PRO A 1 291 ? 51.427 -12.531 19.620 1.00 9.27 289 PRO A N 1
ATOM 2280 C CA . PRO A 1 291 ? 51.640 -12.054 18.277 1.00 9.48 289 PRO A CA 1
ATOM 2281 C C . PRO A 1 291 ? 52.858 -11.154 18.180 1.00 9.96 289 PRO A C 1
ATOM 2282 O O . PRO A 1 291 ? 53.223 -10.473 19.146 1.00 10.51 289 PRO A O 1
ATOM 2286 N N . ARG A 1 292 ? 53.455 -11.165 17.001 1.00 10.54 290 ARG A N 1
ATOM 2287 C CA . ARG A 1 292 ? 54.547 -10.254 16.697 1.00 10.20 290 ARG A CA 1
ATOM 2288 C C . ARG A 1 292 ? 54.097 -9.106 15.840 1.00 11.66 290 ARG A C 1
ATOM 2289 O O . ARG A 1 292 ? 53.111 -9.194 15.129 1.00 12.39 290 ARG A O 1
ATOM 2297 N N . ASN A 1 293 ? 54.868 -8.030 15.922 1.00 11.04 291 ASN A N 1
ATOM 2298 C CA . ASN A 1 293 ? 54.769 -6.940 14.933 1.00 13.37 291 ASN A CA 1
ATOM 2299 C C . ASN A 1 293 ? 56.131 -6.863 14.243 1.00 14.14 291 ASN A C 1
ATOM 2300 O O . ASN A 1 293 ? 56.750 -7.928 13.994 1.00 15.81 291 ASN A O 1
ATOM 2305 N N . ASP A 1 294 ? 56.647 -5.660 13.952 1.00 14.91 292 ASP A N 1
ATOM 2306 C CA . ASP A 1 294 ? 57.882 -5.610 13.162 1.00 15.68 292 ASP A CA 1
ATOM 2307 C C . ASP A 1 294 ? 59.217 -5.935 13.890 1.00 14.67 292 ASP A C 1
ATOM 2308 O O . ASP A 1 294 ? 60.288 -6.013 13.259 1.00 14.49 292 ASP A O 1
ATOM 2313 N N . GLU A 1 295 ? 59.157 -6.216 15.189 1.00 13.04 293 GLU A N 1
ATOM 2314 C CA . GLU A 1 295 ? 60.359 -6.490 15.975 1.00 12.78 293 GLU A CA 1
ATOM 2315 C C . GLU A 1 295 ? 61.026 -7.833 15.586 1.00 12.54 293 GLU A C 1
ATOM 2316 O O . GLU A 1 295 ? 62.195 -8.076 15.914 1.00 12.93 293 GLU A O 1
ATOM 2322 N N . LEU A 1 296 ? 60.261 -8.698 14.910 1.00 11.41 294 LEU A N 1
ATOM 2323 C CA . LEU A 1 296 ? 60.768 -10.006 14.503 1.00 9.73 294 LEU A CA 1
ATOM 2324 C C . LEU A 1 296 ? 60.414 -10.130 13.019 1.00 10.04 294 LEU A C 1
ATOM 2325 O O . LEU A 1 296 ? 59.268 -10.370 12.658 1.00 11.25 294 LEU A O 1
ATOM 2330 N N . SER A 1 297 ? 61.402 -9.886 12.165 1.00 10.14 295 SER A N 1
ATOM 2331 C CA . SER A 1 297 ? 61.161 -9.785 10.746 1.00 11.38 295 SER A CA 1
ATOM 2332 C C . SER A 1 297 ? 60.796 -11.113 10.103 1.00 11.02 295 SER A C 1
ATOM 2333 O O . SER A 1 297 ? 61.342 -12.171 10.453 1.00 11.41 295 SER A O 1
ATOM 2336 N N . THR A 1 298 ? 59.897 -11.040 9.116 1.00 12.12 296 THR A N 1
ATOM 2337 C CA . THR A 1 298 ? 59.576 -12.246 8.350 1.00 11.76 296 THR A CA 1
ATOM 2338 C C . THR A 1 298 ? 60.778 -12.802 7.620 1.00 11.70 296 THR A C 1
ATOM 2339 O O . THR A 1 298 ? 60.748 -13.980 7.216 1.00 13.64 296 THR A O 1
ATOM 2343 N N . THR A 1 299 ? 61.847 -12.002 7.470 1.00 12.98 297 THR A N 1
ATOM 2344 C CA . THR A 1 299 ? 63.079 -12.534 6.856 1.00 12.25 297 THR A CA 1
ATOM 2345 C C . THR A 1 299 ? 63.745 -13.666 7.666 1.00 12.25 297 THR A C 1
ATOM 2346 O O . THR A 1 299 ? 64.616 -14.368 7.147 1.00 13.87 297 THR A O 1
ATOM 2350 N N . VAL A 1 300 ? 63.331 -13.828 8.920 1.00 10.97 298 VAL A N 1
ATOM 2351 C CA . VAL A 1 300 ? 63.908 -14.848 9.807 1.00 11.09 298 VAL A CA 1
ATOM 2352 C C . VAL A 1 300 ? 63.117 -16.172 9.723 1.00 11.08 298 VAL A C 1
ATOM 2353 O O . VAL A 1 300 ? 63.613 -17.196 10.164 1.00 12.00 298 VAL A O 1
ATOM 2357 N N . ASP A 1 301 ? 61.917 -16.127 9.134 1.00 11.97 299 ASP A N 1
ATOM 2358 C CA . ASP A 1 301 ? 60.965 -17.249 9.263 1.00 11.91 299 ASP A CA 1
ATOM 2359 C C . ASP A 1 301 ? 61.480 -18.543 8.637 1.00 13.85 299 ASP A C 1
ATOM 2360 O O . ASP A 1 301 ? 61.134 -19.641 9.129 1.00 15.59 299 ASP A O 1
ATOM 2365 N N . ALA A 1 302 ? 62.278 -18.426 7.576 1.00 14.47 300 ALA A N 1
ATOM 2366 C CA . ALA A 1 302 ? 62.840 -19.625 6.913 1.00 15.34 300 ALA A CA 1
ATOM 2367 C C . ALA A 1 302 ? 64.077 -20.198 7.611 1.00 15.08 300 ALA A C 1
ATOM 2368 O O . ALA A 1 302 ? 64.538 -21.306 7.268 1.00 16.65 300 ALA A O 1
ATOM 2370 N N . ASP A 1 303 ? 64.620 -19.489 8.592 1.00 12.82 301 ASP A N 1
ATOM 2371 C CA . ASP A 1 303 ? 65.848 -19.930 9.267 1.00 12.68 301 ASP A CA 1
ATOM 2372 C C . ASP A 1 303 ? 65.500 -21.130 10.150 1.00 12.45 301 ASP A C 1
ATOM 2373 O O . ASP A 1 303 ? 64.520 -21.087 10.880 1.00 12.30 301 ASP A O 1
ATOM 2378 N N . PRO A 1 304 ? 66.305 -22.216 10.126 1.00 12.83 302 PRO A N 1
ATOM 2379 C CA . PRO A 1 304 ? 66.050 -23.327 11.039 1.00 13.08 302 PRO A CA 1
ATOM 2380 C C . PRO A 1 304 ? 66.030 -22.931 12.519 1.00 12.33 302 PRO A C 1
ATOM 2381 O O . PRO A 1 304 ? 65.414 -23.618 13.336 1.00 13.56 302 PRO A O 1
ATOM 2385 N N . ARG A 1 305 ? 66.707 -21.841 12.839 1.00 11.97 303 ARG A N 1
ATOM 2386 C CA . ARG A 1 305 ? 66.754 -21.362 14.210 1.00 10.42 303 ARG A CA 1
ATOM 2387 C C . ARG A 1 305 ? 65.470 -20.669 14.641 1.00 10.45 303 ARG A C 1
ATOM 2388 O O . ARG A 1 305 ? 65.288 -20.426 15.838 1.00 10.70 303 ARG A O 1
ATOM 2396 N N . ALA A 1 306 ? 64.583 -20.375 13.693 1.00 8.94 304 ALA A N 1
ATOM 2397 C CA . ALA A 1 306 ? 63.300 -19.722 14.040 1.00 9.34 304 ALA A CA 1
ATOM 2398 C C . ALA A 1 306 ? 62.399 -20.781 14.665 1.00 10.73 304 ALA A C 1
ATOM 2399 O O . ALA A 1 306 ? 61.842 -21.647 13.944 1.00 12.23 304 ALA A O 1
ATOM 2401 N N . ALA A 1 307 ? 62.237 -20.706 15.988 1.00 9.48 305 ALA A N 1
ATOM 2402 C CA . ALA A 1 307 ? 61.460 -21.701 16.705 1.00 8.71 305 ALA A CA 1
ATOM 2403 C C . ALA A 1 307 ? 60.065 -21.248 17.101 1.00 8.89 305 ALA A C 1
ATOM 2404 O O . ALA A 1 307 ? 59.326 -22.007 17.716 1.00 10.06 305 ALA A O 1
ATOM 2406 N N . TYR A 1 308 ? 59.691 -20.024 16.743 1.00 8.56 306 TYR A N 1
ATOM 2407 C CA . TYR A 1 308 ? 58.463 -19.419 17.297 1.00 8.77 306 TYR A CA 1
ATOM 2408 C C . TYR A 1 308 ? 57.151 -19.975 16.694 1.00 10.19 306 TYR A C 1
ATOM 2409 O O . TYR A 1 308 ? 56.086 -19.809 17.281 1.00 11.01 306 TYR A O 1
ATOM 2418 N N . PHE A 1 309 ? 57.240 -20.654 15.551 1.00 9.64 307 PHE A N 1
ATOM 2419 C CA . PHE A 1 309 ? 56.042 -21.341 15.054 1.00 10.29 307 PHE A CA 1
ATOM 2420 C C . PHE A 1 309 ? 55.951 -22.695 15.741 1.00 10.24 307 PHE A C 1
ATOM 2421 O O . PHE A 1 309 ? 54.858 -23.082 16.235 1.00 10.04 307 PHE A O 1
ATOM 2429 N N . ARG A 1 310 ? 57.074 -23.407 15.837 1.00 10.09 308 ARG A N 1
ATOM 2430 C CA . ARG A 1 310 ? 57.089 -24.703 16.564 1.00 9.78 308 ARG A CA 1
ATOM 2431 C C . ARG A 1 310 ? 56.623 -24.531 18.018 1.00 9.67 308 ARG A C 1
ATOM 2432 O O . ARG A 1 310 ? 55.888 -25.368 18.548 1.00 10.02 308 ARG A O 1
ATOM 2440 N N . GLN A 1 311 ? 57.044 -23.411 18.619 1.00 9.15 309 GLN A N 1
ATOM 2441 C CA . GLN A 1 311 ? 56.637 -22.985 19.935 1.00 7.99 309 GLN A CA 1
ATOM 2442 C C . GLN A 1 311 ? 55.129 -23.074 20.157 1.00 9.26 309 GLN A C 1
ATOM 2443 O O . GLN A 1 311 ? 54.682 -23.548 21.209 1.00 8.95 309 GLN A O 1
ATOM 2449 N N . MET A 1 312 ? 54.349 -22.651 19.159 1.00 8.53 310 MET A N 1
ATOM 2450 C CA . MET A 1 312 ? 52.887 -22.722 19.326 1.00 8.49 310 MET A CA 1
ATOM 2451 C C . MET A 1 312 ? 52.387 -24.157 19.441 1.00 9.08 310 MET A C 1
ATOM 2452 O O . MET A 1 312 ? 51.474 -24.406 20.239 1.00 10.57 310 MET A O 1
ATOM 2457 N N . ARG A 1 313 ? 52.961 -25.067 18.653 1.00 9.66 311 ARG A N 1
ATOM 2458 C CA . ARG A 1 313 ? 52.513 -26.481 18.712 1.00 10.46 311 ARG A CA 1
ATOM 2459 C C . ARG A 1 313 ? 52.973 -27.107 20.028 1.00 10.69 311 ARG A C 1
ATOM 2460 O O . ARG A 1 313 ? 52.201 -27.836 20.659 1.00 10.86 311 ARG A O 1
ATOM 2468 N N . TYR A 1 314 ? 54.207 -26.820 20.464 1.00 10.38 312 TYR A N 1
ATOM 2469 C CA . TYR A 1 314 ? 54.621 -27.245 21.817 1.00 10.53 312 TYR A CA 1
ATOM 2470 C C . TYR A 1 314 ? 53.620 -26.744 22.866 1.00 10.99 312 TYR A C 1
ATOM 2471 O O . TYR A 1 314 ? 53.278 -27.449 23.842 1.00 11.22 312 TYR A O 1
ATOM 2480 N N . GLY A 1 315 ? 53.097 -25.533 22.677 1.00 10.29 313 GLY A N 1
ATOM 2481 C CA . GLY A 1 315 ? 52.077 -25.047 23.601 1.00 10.97 313 GLY A CA 1
ATOM 2482 C C . GLY A 1 315 ? 50.844 -25.914 23.692 1.00 10.92 313 GLY A C 1
ATOM 2483 O O . GLY A 1 315 ? 50.292 -26.077 24.777 1.00 10.13 313 GLY A O 1
ATOM 2484 N N . MET A 1 316 ? 50.358 -26.423 22.554 1.00 9.94 314 MET A N 1
ATOM 2485 C CA . MET A 1 316 ? 49.184 -27.305 22.604 1.00 9.50 314 MET A CA 1
ATOM 2486 C C . MET A 1 316 ? 49.492 -28.559 23.437 1.00 9.81 314 MET A C 1
ATOM 2487 O O . MET A 1 316 ? 48.669 -28.992 24.238 1.00 9.98 314 MET A O 1
ATOM 2492 N N . PHE A 1 317 ? 50.666 -29.142 23.236 1.00 10.15 315 PHE A N 1
ATOM 2493 C CA . PHE A 1 317 ? 50.987 -30.376 23.927 1.00 9.61 315 PHE A CA 1
ATOM 2494 C C . PHE A 1 317 ? 51.247 -30.150 25.407 1.00 10.53 315 PHE A C 1
ATOM 2495 O O . PHE A 1 317 ? 50.851 -30.983 26.243 1.00 10.47 315 PHE A O 1
ATOM 2503 N N . MET A 1 318 ? 51.867 -29.019 25.733 1.00 10.15 316 MET A N 1
ATOM 2504 C CA . MET A 1 318 ? 52.008 -28.661 27.138 1.00 10.17 316 MET A CA 1
ATOM 2505 C C . MET A 1 318 ? 50.649 -28.457 27.793 1.00 10.28 316 MET A C 1
ATOM 2506 O O . MET A 1 318 ? 50.428 -28.874 28.933 1.00 9.97 316 MET A O 1
ATOM 2511 N N . ARG A 1 319 ? 49.737 -27.818 27.086 1.00 8.90 317 ARG A N 1
ATOM 2512 C CA . ARG A 1 319 ? 48.408 -27.608 27.665 1.00 8.42 317 ARG A CA 1
ATOM 2513 C C . ARG A 1 319 ? 47.639 -28.937 27.781 1.00 8.66 317 ARG A C 1
ATOM 2514 O O . ARG A 1 319 ? 46.830 -29.069 28.711 1.00 9.49 317 ARG A O 1
ATOM 2522 N N . MET A 1 320 ? 47.874 -29.902 26.879 1.00 9.87 318 MET A N 1
ATOM 2523 C CA . MET A 1 320 ? 47.316 -31.268 27.106 1.00 9.83 318 MET A CA 1
ATOM 2524 C C . MET A 1 320 ? 47.889 -31.880 28.401 1.00 10.55 318 MET A C 1
ATOM 2525 O O . MET A 1 320 ? 47.139 -32.448 29.175 1.00 10.42 318 MET A O 1
ATOM 2530 N N . ALA A 1 321 ? 49.202 -31.738 28.613 1.00 10.54 319 ALA A N 1
ATOM 2531 C CA . ALA A 1 321 ? 49.832 -32.255 29.833 1.00 10.83 319 ALA A CA 1
ATOM 2532 C C . ALA A 1 321 ? 49.242 -31.606 31.066 1.00 10.67 319 ALA A C 1
ATOM 2533 O O . ALA A 1 321 ? 48.938 -32.278 32.069 1.00 11.30 319 ALA A O 1
ATOM 2535 N N . ILE A 1 322 ? 49.036 -30.297 30.975 1.00 10.93 320 ILE A N 1
ATOM 2536 C CA . ILE A 1 322 ? 48.499 -29.560 32.107 1.00 10.73 320 ILE A CA 1
ATOM 2537 C C . ILE A 1 322 ? 47.036 -29.958 32.392 1.00 11.03 320 ILE A C 1
ATOM 2538 O O . ILE A 1 322 ? 46.691 -30.233 33.539 1.00 11.44 320 ILE A O 1
ATOM 2543 N N . LEU A 1 323 ? 46.173 -29.960 31.366 1.00 10.36 321 LEU A N 1
ATOM 2544 C CA . LEU A 1 323 ? 44.752 -30.249 31.594 1.00 9.78 321 LEU A CA 1
ATOM 2545 C C . LEU A 1 323 ? 44.564 -31.657 32.130 1.00 10.90 321 LEU A C 1
ATOM 2546 O O . LEU A 1 323 ? 43.759 -31.872 33.044 1.00 11.21 321 LEU A O 1
ATOM 2551 N N . TRP A 1 324 ? 45.333 -32.596 31.574 1.00 10.54 322 TRP A N 1
ATOM 2552 C CA . TRP A 1 324 ? 45.197 -33.989 32.004 1.00 11.45 322 TRP A CA 1
ATOM 2553 C C . TRP A 1 324 ? 45.649 -34.100 33.450 1.00 11.84 322 TRP A C 1
ATOM 2554 O O . TRP A 1 324 ? 44.977 -34.748 34.239 1.00 13.39 322 TRP A O 1
ATOM 2565 N N . SER A 1 325 ? 46.753 -33.443 33.809 1.00 11.46 323 SER A N 1
ATOM 2566 C CA . SER A 1 325 ? 47.249 -33.505 35.210 1.00 11.76 323 SER A CA 1
ATOM 2567 C C . SER A 1 325 ? 46.283 -32.840 36.201 1.00 12.46 323 SER A C 1
ATOM 2568 O O . SER A 1 325 ? 46.066 -33.347 37.296 1.00 14.39 323 SER A O 1
ATOM 2571 N N . VAL A 1 326 ? 45.686 -31.710 35.824 1.00 12.09 324 VAL A N 1
ATOM 2572 C CA . VAL A 1 326 ? 44.756 -31.030 36.730 1.00 13.04 324 VAL A CA 1
ATOM 2573 C C . VAL A 1 326 ? 43.498 -31.866 36.934 1.00 13.59 324 VAL A C 1
ATOM 2574 O O . VAL A 1 326 ? 42.999 -31.958 38.061 1.00 15.02 324 VAL A O 1
ATOM 2578 N N . LEU A 1 327 ? 43.002 -32.470 35.862 1.00 13.28 325 LEU A N 1
ATOM 2579 C CA . LEU A 1 327 ? 41.683 -33.118 35.905 1.00 14.26 325 LEU A CA 1
ATOM 2580 C C . LEU A 1 327 ? 41.690 -34.643 36.090 1.00 15.11 325 LEU A C 1
ATOM 2581 O O . LEU A 1 327 ? 40.614 -35.244 36.157 1.00 16.11 325 LEU A O 1
ATOM 2586 N N . ALA A 1 328 ? 42.858 -35.275 36.151 1.00 16.92 326 ALA A N 1
ATOM 2587 C CA . ALA A 1 328 ? 42.910 -36.751 36.244 1.00 19.71 326 ALA A CA 1
ATOM 2588 C C . ALA A 1 328 ? 42.360 -37.194 37.586 1.00 21.54 326 ALA A C 1
ATOM 2589 O O . ALA A 1 328 ? 42.275 -36.410 38.525 1.00 23.64 326 ALA A O 1
ATOM 2592 N N . GLY B 1 1 ? 20.847 -46.757 6.251 1.00 31.84 -1 GLY B N 1
ATOM 2593 C CA . GLY B 1 1 ? 21.748 -47.457 5.350 1.00 30.36 -1 GLY B CA 1
ATOM 2594 C C . GLY B 1 1 ? 22.922 -48.151 6.054 1.00 29.67 -1 GLY B C 1
ATOM 2595 O O . GLY B 1 1 ? 24.045 -47.947 5.763 1.00 28.52 -1 GLY B O 1
ATOM 2596 N N . SER B 1 2 ? 22.599 -49.031 6.964 1.00 29.59 0 SER B N 1
ATOM 2597 C CA . SER B 1 2 ? 23.577 -49.721 7.747 1.00 29.38 0 SER B CA 1
ATOM 2598 C C . SER B 1 2 ? 24.589 -50.562 6.952 1.00 28.55 0 SER B C 1
ATOM 2599 O O . SER B 1 2 ? 25.702 -50.702 7.372 1.00 28.16 0 SER B O 1
ATOM 2602 N N . MET B 1 3 ? 24.170 -51.153 5.844 1.00 26.46 1 MET B N 1
ATOM 2603 C CA . MET B 1 3 ? 25.086 -51.938 5.051 1.00 25.07 1 MET B CA 1
ATOM 2604 C C . MET B 1 3 ? 25.809 -51.112 3.983 1.00 24.25 1 MET B C 1
ATOM 2605 O O . MET B 1 3 ? 26.544 -51.663 3.216 1.00 24.30 1 MET B O 1
ATOM 2610 N N . LEU B 1 4 ? 25.558 -49.797 3.936 1.00 22.50 2 LEU B N 1
ATOM 2611 C CA . LEU B 1 4 ? 26.243 -48.941 2.974 1.00 22.36 2 LEU B CA 1
ATOM 2612 C C . LEU B 1 4 ? 27.639 -48.621 3.451 1.00 22.01 2 LEU B C 1
ATOM 2613 O O . LEU B 1 4 ? 27.853 -48.410 4.650 1.00 23.49 2 LEU B O 1
ATOM 2618 N N . GLU B 1 5 ? 28.577 -48.580 2.515 1.00 21.60 3 GLU B N 1
ATOM 2619 C CA . GLU B 1 5 ? 29.945 -48.219 2.828 1.00 22.06 3 GLU B CA 1
ATOM 2620 C C . GLU B 1 5 ? 29.993 -46.703 2.695 1.00 20.36 3 GLU B C 1
ATOM 2621 O O . GLU B 1 5 ? 29.133 -46.099 2.035 1.00 20.99 3 GLU B O 1
ATOM 2627 N N . LEU B 1 6 ? 30.978 -46.112 3.371 1.00 20.07 4 LEU B N 1
ATOM 2628 C CA . LEU B 1 6 ? 31.321 -44.698 3.192 1.00 18.81 4 LEU B CA 1
ATOM 2629 C C . LEU B 1 6 ? 32.755 -44.557 2.673 1.00 19.09 4 LEU B C 1
ATOM 2630 O O . LEU B 1 6 ? 33.656 -44.135 3.391 1.00 18.65 4 LEU B O 1
ATOM 2635 N N . PRO B 1 7 ? 33.002 -44.991 1.434 1.00 19.49 5 PRO B N 1
ATOM 2636 C CA . PRO B 1 7 ? 34.344 -44.887 0.891 1.00 19.77 5 PRO B CA 1
ATOM 2637 C C . PRO B 1 7 ? 34.749 -43.424 0.650 1.00 19.35 5 PRO B C 1
ATOM 2638 O O . PRO B 1 7 ? 34.041 -42.694 -0.064 1.00 20.13 5 PRO B O 1
ATOM 2642 N N . PRO B 1 8 ? 35.883 -42.999 1.220 1.00 19.01 6 PRO B N 1
ATOM 2643 C CA . PRO B 1 8 ? 36.241 -41.601 0.911 1.00 17.51 6 PRO B CA 1
ATOM 2644 C C . PRO B 1 8 ? 36.678 -41.427 -0.541 1.00 18.05 6 PRO B C 1
ATOM 2645 O O . PRO B 1 8 ? 37.149 -42.393 -1.201 1.00 18.23 6 PRO B O 1
ATOM 2649 N N . VAL B 1 9 ? 36.453 -40.245 -1.091 1.00 17.04 7 VAL B N 1
ATOM 2650 C CA . VAL B 1 9 ? 36.865 -39.983 -2.449 1.00 16.52 7 VAL B CA 1
ATOM 2651 C C . VAL B 1 9 ? 38.372 -39.749 -2.421 1.00 16.72 7 VAL B C 1
ATOM 2652 O O . VAL B 1 9 ? 38.871 -38.715 -1.973 1.00 16.26 7 VAL B O 1
ATOM 2656 N N . ALA B 1 10 ? 39.101 -40.753 -2.910 1.00 17.34 8 ALA B N 1
ATOM 2657 C CA . ALA B 1 10 ? 40.550 -40.795 -2.759 1.00 17.89 8 ALA B CA 1
ATOM 2658 C C . ALA B 1 10 ? 41.279 -39.594 -3.297 1.00 17.08 8 ALA B C 1
ATOM 2659 O O . ALA B 1 10 ? 42.274 -39.188 -2.718 1.00 18.00 8 ALA B O 1
ATOM 2661 N N . SER B 1 11 ? 40.783 -39.034 -4.402 1.00 17.35 9 SER B N 1
ATOM 2662 C CA . SER B 1 11 ? 41.437 -37.929 -5.069 1.00 17.92 9 SER B CA 1
ATOM 2663 C C . SER B 1 11 ? 41.497 -36.682 -4.201 1.00 17.62 9 SER B C 1
ATOM 2664 O O . SER B 1 11 ? 42.340 -35.826 -4.432 1.00 19.20 9 SER B O 1
ATOM 2667 N N . LEU B 1 12 ? 40.637 -36.621 -3.180 1.00 16.92 10 LEU B N 1
ATOM 2668 C CA . LEU B 1 12 ? 40.568 -35.432 -2.312 1.00 16.26 10 LEU B CA 1
ATOM 2669 C C . LEU B 1 12 ? 41.459 -35.542 -1.111 1.00 16.51 10 LEU B C 1
ATOM 2670 O O . LEU B 1 12 ? 41.622 -34.571 -0.387 1.00 16.07 10 LEU B O 1
ATOM 2675 N N . LYS B 1 13 ? 42.026 -36.726 -0.876 1.00 15.80 11 LYS B N 1
ATOM 2676 C CA . LYS B 1 13 ? 42.795 -36.923 0.355 1.00 15.20 11 LYS B CA 1
ATOM 2677 C C . LYS B 1 13 ? 43.916 -35.902 0.560 1.00 15.65 11 LYS B C 1
ATOM 2678 O O . LYS B 1 13 ? 44.813 -35.772 -0.293 1.00 15.73 11 LYS B O 1
ATOM 2684 N N . GLY B 1 14 ? 43.876 -35.235 1.718 1.00 13.92 12 GLY B N 1
ATOM 2685 C CA . GLY B 1 14 ? 44.905 -34.284 2.132 1.00 15.69 12 GLY B CA 1
ATOM 2686 C C . GLY B 1 14 ? 45.003 -33.025 1.288 1.00 14.84 12 GLY B C 1
ATOM 2687 O O . GLY B 1 14 ? 45.999 -32.301 1.343 1.00 17.05 12 GLY B O 1
ATOM 2688 N N . LYS B 1 15 ? 44.008 -32.756 0.462 1.00 15.75 13 LYS B N 1
ATOM 2689 C CA . LYS B 1 15 ? 44.155 -31.645 -0.454 1.00 16.40 13 LYS B CA 1
ATOM 2690 C C . LYS B 1 15 ? 43.295 -30.462 -0.063 1.00 14.43 13 LYS B C 1
ATOM 2691 O O . LYS B 1 15 ? 42.178 -30.640 0.430 1.00 15.46 13 LYS B O 1
ATOM 2697 N N . SER B 1 16 ? 43.820 -29.263 -0.310 1.00 13.93 14 SER B N 1
ATOM 2698 C CA . SER B 1 16 ? 43.027 -28.054 -0.146 1.00 12.72 14 SER B CA 1
ATOM 2699 C C . SER B 1 16 ? 42.038 -27.939 -1.282 1.00 14.12 14 SER B C 1
ATOM 2700 O O . SER B 1 16 ? 42.253 -28.502 -2.389 1.00 15.44 14 SER B O 1
ATOM 2703 N N . ILE B 1 17 ? 40.928 -27.259 -1.015 1.00 13.62 15 ILE B N 1
ATOM 2704 C CA . ILE B 1 17 ? 39.899 -27.071 -2.022 1.00 13.29 15 ILE B CA 1
ATOM 2705 C C . ILE B 1 17 ? 39.797 -25.603 -2.264 1.00 13.92 15 ILE B C 1
ATOM 2706 O O . ILE B 1 17 ? 39.391 -24.835 -1.372 1.00 15.01 15 ILE B O 1
ATOM 2711 N N . THR B 1 18 ? 40.162 -25.187 -3.452 1.00 14.30 16 THR B N 1
ATOM 2712 C CA . THR B 1 18 ? 40.140 -23.759 -3.748 1.00 14.72 16 THR B CA 1
ATOM 2713 C C . THR B 1 18 ? 39.228 -23.372 -4.897 1.00 14.02 16 THR B C 1
ATOM 2714 O O . THR B 1 18 ? 38.773 -22.248 -4.947 1.00 13.98 16 THR B O 1
ATOM 2718 N N . SER B 1 19 ? 39.004 -24.284 -5.844 1.00 13.41 17 SER B N 1
ATOM 2719 C CA . SER B 1 19 ? 38.314 -23.920 -7.085 1.00 12.29 17 SER B CA 1
ATOM 2720 C C . SER B 1 19 ? 37.476 -25.069 -7.575 1.00 13.36 17 SER B C 1
ATOM 2721 O O . SER B 1 19 ? 37.838 -26.212 -7.378 1.00 13.10 17 SER B O 1
ATOM 2724 N N . ALA B 1 20 ? 36.366 -24.751 -8.225 1.00 12.37 18 ALA B N 1
ATOM 2725 C CA . ALA B 1 20 ? 35.547 -25.749 -8.899 1.00 12.41 18 ALA B CA 1
ATOM 2726 C C . ALA B 1 20 ? 36.327 -26.466 -9.994 1.00 13.54 18 ALA B C 1
ATOM 2727 O O . ALA B 1 20 ? 35.953 -27.565 -10.392 1.00 13.91 18 ALA B O 1
ATOM 2729 N N . GLU B 1 21 ? 37.412 -25.856 -10.460 1.00 13.29 19 GLU B N 1
ATOM 2730 C CA . GLU B 1 21 ? 38.212 -26.418 -11.564 1.00 13.98 19 GLU B CA 1
ATOM 2731 C C . GLU B 1 21 ? 38.963 -27.669 -11.157 1.00 14.63 19 GLU B C 1
ATOM 2732 O O . GLU B 1 21 ? 39.364 -28.454 -12.026 1.00 16.19 19 GLU B O 1
ATOM 2738 N N . GLN B 1 22 ? 39.113 -27.893 -9.852 1.00 14.25 20 GLN B N 1
ATOM 2739 C CA . GLN B 1 22 ? 39.930 -29.009 -9.387 1.00 13.97 20 GLN B CA 1
ATOM 2740 C C . GLN B 1 22 ? 39.239 -30.365 -9.442 1.00 15.17 20 GLN B C 1
ATOM 2741 O O . GLN B 1 22 ? 39.900 -31.416 -9.239 1.00 15.82 20 GLN B O 1
ATOM 2747 N N . PHE B 1 23 ? 37.933 -30.353 -9.717 1.00 14.22 21 PHE B N 1
ATOM 2748 C CA . PHE B 1 23 ? 37.123 -31.578 -9.681 1.00 15.06 21 PHE B CA 1
ATOM 2749 C C . PHE B 1 23 ? 36.841 -32.125 -11.056 1.00 15.34 21 PHE B C 1
ATOM 2750 O O . PHE B 1 23 ? 36.464 -31.382 -11.972 1.00 16.68 21 PHE B O 1
ATOM 2758 N N . SER B 1 24 ? 37.002 -33.433 -11.174 1.00 15.63 22 SER B N 1
ATOM 2759 C CA . SER B 1 24 ? 36.525 -34.145 -12.340 1.00 15.71 22 SER B CA 1
ATOM 2760 C C . SER B 1 24 ? 35.069 -34.562 -12.177 1.00 14.73 22 SER B C 1
ATOM 2761 O O . SER B 1 24 ? 34.510 -34.564 -11.073 1.00 13.63 22 SER B O 1
ATOM 2764 N N . ARG B 1 25 ? 34.470 -34.962 -13.295 1.00 14.75 23 ARG B N 1
ATOM 2765 C CA . ARG B 1 25 ? 33.114 -35.496 -13.281 1.00 14.89 23 ARG B CA 1
ATOM 2766 C C . ARG B 1 25 ? 33.036 -36.718 -12.353 1.00 14.62 23 ARG B C 1
ATOM 2767 O O . ARG B 1 25 ? 32.086 -36.863 -11.574 1.00 14.95 23 ARG B O 1
ATOM 2775 N N . ALA B 1 26 ? 34.041 -37.595 -12.423 1.00 15.04 24 ALA B N 1
ATOM 2776 C CA . ALA B 1 26 ? 34.102 -38.744 -11.558 1.00 15.11 24 ALA B CA 1
ATOM 2777 C C . ALA B 1 26 ? 34.166 -38.364 -10.075 1.00 14.70 24 ALA B C 1
ATOM 2778 O O . ALA B 1 26 ? 33.466 -38.959 -9.236 1.00 15.48 24 ALA B O 1
ATOM 2780 N N . ASP B 1 27 ? 34.968 -37.355 -9.759 1.00 14.20 25 ASP B N 1
ATOM 2781 C CA . ASP B 1 27 ? 35.013 -36.831 -8.374 1.00 14.37 25 ASP B CA 1
ATOM 2782 C C . ASP B 1 27 ? 33.633 -36.373 -7.922 1.00 14.26 25 ASP B C 1
ATOM 2783 O O . ASP B 1 27 ? 33.224 -36.642 -6.793 1.00 13.89 25 ASP B O 1
ATOM 2788 N N . ILE B 1 28 ? 32.947 -35.623 -8.789 1.00 13.71 26 ILE B N 1
ATOM 2789 C CA . ILE B 1 28 ? 31.656 -35.025 -8.414 1.00 13.38 26 ILE B CA 1
ATOM 2790 C C . ILE B 1 28 ? 30.618 -36.104 -8.149 1.00 14.02 26 ILE B C 1
ATOM 2791 O O . ILE B 1 28 ? 29.953 -36.068 -7.126 1.00 14.28 26 ILE B O 1
ATOM 2796 N N . TYR B 1 29 ? 30.502 -37.082 -9.052 1.00 14.18 27 TYR B N 1
ATOM 2797 C CA . TYR B 1 29 ? 29.585 -38.195 -8.793 1.00 14.65 27 TYR B CA 1
ATOM 2798 C C . TYR B 1 29 ? 29.968 -39.024 -7.574 1.00 14.75 27 TYR B C 1
ATOM 2799 O O . TYR B 1 29 ? 29.086 -39.500 -6.869 1.00 15.54 27 TYR B O 1
ATOM 2808 N N . ALA B 1 30 ? 31.263 -39.219 -7.312 1.00 13.72 28 ALA B N 1
ATOM 2809 C CA . ALA B 1 30 ? 31.662 -39.945 -6.123 1.00 14.63 28 ALA B CA 1
ATOM 2810 C C . ALA B 1 30 ? 31.241 -39.157 -4.878 1.00 13.63 28 ALA B C 1
ATOM 2811 O O . ALA B 1 30 ? 30.744 -39.736 -3.904 1.00 13.59 28 ALA B O 1
ATOM 2813 N N . LEU B 1 31 ? 31.446 -37.837 -4.890 1.00 13.57 29 LEU B N 1
ATOM 2814 C CA . LEU B 1 31 ? 30.986 -37.022 -3.764 1.00 13.38 29 LEU B CA 1
ATOM 2815 C C . LEU B 1 31 ? 29.467 -37.062 -3.605 1.00 14.47 29 LEU B C 1
ATOM 2816 O O . LEU B 1 31 ? 28.967 -37.112 -2.478 1.00 14.26 29 LEU B O 1
ATOM 2821 N N . ILE B 1 32 ? 28.746 -37.008 -4.717 1.00 13.72 30 ILE B N 1
ATOM 2822 C CA . ILE B 1 32 ? 27.277 -37.099 -4.691 1.00 14.80 30 ILE B CA 1
ATOM 2823 C C . ILE B 1 32 ? 26.822 -38.439 -4.058 1.00 14.68 30 ILE B C 1
ATOM 2824 O O . ILE B 1 32 ? 25.989 -38.447 -3.141 1.00 14.43 30 ILE B O 1
ATOM 2829 N N . HIS B 1 33 ? 27.412 -39.553 -4.479 1.00 15.43 31 HIS B N 1
ATOM 2830 C CA . HIS B 1 33 ? 27.011 -40.841 -3.932 1.00 16.45 31 HIS B CA 1
ATOM 2831 C C . HIS B 1 33 ? 27.363 -40.964 -2.455 1.00 16.00 31 HIS B C 1
ATOM 2832 O O . HIS B 1 33 ? 26.567 -41.465 -1.658 1.00 16.37 31 HIS B O 1
ATOM 2839 N N . LEU B 1 34 ? 28.530 -40.425 -2.091 1.00 15.11 32 LEU B N 1
ATOM 2840 C CA . LEU B 1 34 ? 28.968 -40.442 -0.707 1.00 14.53 32 LEU B CA 1
ATOM 2841 C C . LEU B 1 34 ? 28.034 -39.582 0.148 1.00 15.12 32 LEU B C 1
ATOM 2842 O O . LEU B 1 34 ? 27.609 -40.015 1.226 1.00 14.05 32 LEU B O 1
ATOM 2847 N N . ALA B 1 35 ? 27.689 -38.387 -0.346 1.00 13.61 33 ALA B N 1
ATOM 2848 C CA . ALA B 1 35 ? 26.755 -37.485 0.371 1.00 13.44 33 ALA B CA 1
ATOM 2849 C C . ALA B 1 35 ? 25.379 -38.121 0.589 1.00 14.89 33 ALA B C 1
ATOM 2850 O O . ALA B 1 35 ? 24.789 -37.963 1.658 1.00 13.93 33 ALA B O 1
ATOM 2852 N N . SER B 1 36 ? 24.895 -38.845 -0.418 1.00 15.19 34 SER B N 1
ATOM 2853 C CA A SER B 1 36 ? 23.598 -39.493 -0.281 0.50 15.58 34 SER B CA 1
ATOM 2854 C CA B SER B 1 36 ? 23.612 -39.566 -0.335 0.50 15.90 34 SER B CA 1
ATOM 2855 C C . SER B 1 36 ? 23.661 -40.619 0.753 1.00 15.62 34 SER B C 1
ATOM 2856 O O . SER B 1 36 ? 22.719 -40.784 1.539 1.00 16.40 34 SER B O 1
ATOM 2861 N N . ALA B 1 37 ? 24.769 -41.351 0.797 1.00 15.72 35 ALA B N 1
ATOM 2862 C CA . ALA B 1 37 ? 24.931 -42.426 1.793 1.00 16.46 35 ALA B CA 1
ATOM 2863 C C . ALA B 1 37 ? 25.043 -41.828 3.199 1.00 16.58 35 ALA B C 1
ATOM 2864 O O . ALA B 1 37 ? 24.514 -42.394 4.174 1.00 17.45 35 ALA B O 1
ATOM 2866 N N . MET B 1 38 ? 25.729 -40.678 3.320 1.00 15.40 36 MET B N 1
ATOM 2867 C CA A MET B 1 38 ? 25.789 -39.918 4.591 0.50 14.45 36 MET B CA 1
ATOM 2868 C CA B MET B 1 38 ? 25.754 -40.038 4.627 0.50 14.86 36 MET B CA 1
ATOM 2869 C C . MET B 1 38 ? 24.377 -39.563 5.062 1.00 14.07 36 MET B C 1
ATOM 2870 O O . MET B 1 38 ? 24.027 -39.712 6.238 1.00 15.49 36 MET B O 1
ATOM 2879 N N . GLN B 1 39 ? 23.587 -39.037 4.131 1.00 14.15 37 GLN B N 1
ATOM 2880 C CA . GLN B 1 39 ? 22.233 -38.595 4.423 1.00 15.19 37 GLN B CA 1
ATOM 2881 C C . GLN B 1 39 ? 21.411 -39.782 4.922 1.00 16.06 37 GLN B C 1
ATOM 2882 O O . GLN B 1 39 ? 20.689 -39.662 5.917 1.00 17.40 37 GLN B O 1
ATOM 2888 N N . ARG B 1 40 ? 21.539 -40.928 4.264 1.00 17.75 38 ARG B N 1
ATOM 2889 C CA . ARG B 1 40 ? 20.729 -42.083 4.672 1.00 18.70 38 ARG B CA 1
ATOM 2890 C C . ARG B 1 40 ? 21.067 -42.540 6.081 1.00 18.62 38 ARG B C 1
ATOM 2891 O O . ARG B 1 40 ? 20.160 -42.801 6.872 1.00 19.38 38 ARG B O 1
ATOM 2899 N N . LYS B 1 41 ? 22.361 -42.604 6.408 1.00 17.65 39 LYS B N 1
ATOM 2900 C CA . LYS B 1 41 ? 22.815 -43.066 7.717 1.00 17.31 39 LYS B CA 1
ATOM 2901 C C . LYS B 1 41 ? 22.384 -42.085 8.789 1.00 16.83 39 LYS B C 1
ATOM 2902 O O . LYS B 1 41 ? 21.809 -42.465 9.792 1.00 17.02 39 LYS B O 1
ATOM 2908 N N . ILE B 1 42 ? 22.638 -40.799 8.554 1.00 15.64 40 ILE B N 1
ATOM 2909 C CA . ILE B 1 42 ? 22.275 -39.795 9.549 1.00 16.32 40 ILE B CA 1
ATOM 2910 C C . ILE B 1 42 ? 20.769 -39.705 9.801 1.00 17.75 40 ILE B C 1
ATOM 2911 O O . ILE B 1 42 ? 20.335 -39.610 10.958 1.00 17.44 40 ILE B O 1
ATOM 2916 N N . ASP B 1 43 ? 19.984 -39.755 8.728 1.00 18.70 41 ASP B N 1
ATOM 2917 C CA . ASP B 1 43 ? 18.536 -39.642 8.847 1.00 19.71 41 ASP B CA 1
ATOM 2918 C C . ASP B 1 43 ? 17.992 -40.898 9.568 1.00 20.77 41 ASP B C 1
ATOM 2919 O O . ASP B 1 43 ? 16.960 -40.806 10.231 1.00 23.06 41 ASP B O 1
ATOM 2924 N N . ALA B 1 44 ? 18.682 -42.040 9.447 1.00 19.91 42 ALA B N 1
ATOM 2925 C CA . ALA B 1 44 ? 18.293 -43.284 10.163 1.00 20.82 42 ALA B CA 1
ATOM 2926 C C . ALA B 1 44 ? 18.735 -43.266 11.621 1.00 20.95 42 ALA B C 1
ATOM 2927 O O . ALA B 1 44 ? 18.451 -44.198 12.399 1.00 23.23 42 ALA B O 1
ATOM 2929 N N . GLY B 1 45 ? 19.426 -42.201 12.026 1.00 20.56 43 GLY B N 1
ATOM 2930 C CA . GLY B 1 45 ? 19.918 -42.108 13.392 1.00 19.82 43 GLY B CA 1
ATOM 2931 C C . GLY B 1 45 ? 21.269 -42.744 13.713 1.00 20.34 43 GLY B C 1
ATOM 2932 O O . GLY B 1 45 ? 21.665 -42.811 14.892 1.00 20.78 43 GLY B O 1
ATOM 2933 N N . GLU B 1 46 ? 21.998 -43.212 12.692 1.00 19.73 44 GLU B N 1
ATOM 2934 C CA A GLU B 1 46 ? 23.334 -43.782 12.922 0.50 20.47 44 GLU B CA 1
ATOM 2935 C CA B GLU B 1 46 ? 23.320 -43.773 12.928 0.50 20.81 44 GLU B CA 1
ATOM 2936 C C . GLU B 1 46 ? 24.309 -42.708 13.380 1.00 20.54 44 GLU B C 1
ATOM 2937 O O . GLU B 1 46 ? 24.281 -41.568 12.883 1.00 20.52 44 GLU B O 1
ATOM 2948 N N . VAL B 1 47 ? 25.163 -43.088 14.318 1.00 20.76 45 VAL B N 1
ATOM 2949 C CA . VAL B 1 47 ? 26.207 -42.213 14.833 1.00 21.22 45 VAL B CA 1
ATOM 2950 C C . VAL B 1 47 ? 27.521 -42.542 14.138 1.00 21.04 45 VAL B C 1
ATOM 2951 O O . VAL B 1 47 ? 27.987 -43.692 14.163 1.00 21.62 45 VAL B O 1
ATOM 2955 N N . LEU B 1 48 ? 28.116 -41.557 13.481 1.00 19.47 46 LEU B N 1
ATOM 2956 C CA . LEU B 1 48 ? 29.381 -41.799 12.778 1.00 19.12 46 LEU B CA 1
ATOM 2957 C C . LEU B 1 48 ? 30.553 -41.356 13.637 1.00 20.06 46 LEU B C 1
ATOM 2958 O O . LEU B 1 48 ? 30.479 -40.316 14.278 1.00 21.15 46 LEU B O 1
ATOM 2963 N N A ASN B 1 49 ? 31.630 -42.129 13.657 0.50 21.59 47 ASN B N 1
ATOM 2964 N N B ASN B 1 49 ? 31.585 -42.144 13.657 0.50 21.59 47 ASN B N 1
ATOM 2965 C CA A ASN B 1 49 ? 32.813 -41.784 14.439 0.50 23.19 47 ASN B CA 1
ATOM 2966 C CA B ASN B 1 49 ? 32.741 -41.822 14.400 0.50 23.19 47 ASN B CA 1
ATOM 2967 C C A ASN B 1 49 ? 34.099 -41.608 13.632 0.50 22.84 47 ASN B C 1
ATOM 2968 C C B ASN B 1 49 ? 34.039 -41.702 13.603 0.50 22.84 47 ASN B C 1
ATOM 2969 O O A ASN B 1 49 ? 35.231 -41.642 14.187 0.50 25.07 47 ASN B O 1
ATOM 2970 O O B ASN B 1 49 ? 35.115 -41.719 14.155 0.50 25.07 47 ASN B O 1
ATOM 2979 N N . LEU B 1 50 ? 33.923 -41.352 12.340 1.00 20.59 48 LEU B N 1
ATOM 2980 C CA . LEU B 1 50 ? 34.995 -41.397 11.366 1.00 17.72 48 LEU B CA 1
ATOM 2981 C C . LEU B 1 50 ? 36.136 -40.443 11.660 1.00 16.83 48 LEU B C 1
ATOM 2982 O O . LEU B 1 50 ? 37.297 -40.763 11.368 1.00 18.34 48 LEU B O 1
ATOM 2987 N N . LEU B 1 51 ? 35.808 -39.268 12.208 1.00 13.36 49 LEU B N 1
ATOM 2988 C CA . LEU B 1 51 ? 36.827 -38.231 12.433 1.00 13.60 49 LEU B CA 1
ATOM 2989 C C . LEU B 1 51 ? 37.053 -37.924 13.912 1.00 13.29 49 LEU B C 1
ATOM 2990 O O . LEU B 1 51 ? 37.477 -36.827 14.277 1.00 12.35 49 LEU B O 1
ATOM 2995 N N . GLN B 1 52 ? 36.817 -38.897 14.791 1.00 14.63 50 GLN B N 1
ATOM 2996 C CA . GLN B 1 52 ? 37.125 -38.663 16.194 1.00 15.34 50 GLN B CA 1
ATOM 2997 C C . GLN B 1 52 ? 38.570 -38.177 16.388 1.00 15.51 50 GLN B C 1
ATOM 2998 O O . GLN B 1 52 ? 39.502 -38.706 15.764 1.00 16.25 50 GLN B O 1
ATOM 3004 N N . GLY B 1 53 ? 38.726 -37.151 17.231 1.00 14.18 51 GLY B N 1
ATOM 3005 C CA . GLY B 1 53 ? 40.057 -36.587 17.553 1.00 14.59 51 GLY B CA 1
ATOM 3006 C C . GLY B 1 53 ? 40.616 -35.662 16.468 1.00 13.50 51 GLY B C 1
ATOM 3007 O O . GLY B 1 53 ? 41.759 -35.207 16.579 1.00 15.04 51 GLY B O 1
ATOM 3008 N N . ARG B 1 54 ? 39.824 -35.344 15.440 1.00 12.52 52 ARG B N 1
ATOM 3009 C CA A ARG B 1 54 ? 40.275 -34.410 14.398 0.50 11.13 52 ARG B CA 1
ATOM 3010 C CA B ARG B 1 54 ? 40.254 -34.424 14.371 0.50 11.41 52 ARG B CA 1
ATOM 3011 C C . ARG B 1 54 ? 39.558 -33.089 14.563 1.00 10.97 52 ARG B C 1
ATOM 3012 O O . ARG B 1 54 ? 38.404 -33.063 14.947 1.00 11.65 52 ARG B O 1
ATOM 3027 N N . ILE B 1 55 ? 40.278 -32.003 14.286 1.00 10.48 53 ILE B N 1
ATOM 3028 C CA . ILE B 1 55 ? 39.758 -30.652 14.527 1.00 10.80 53 ILE B CA 1
ATOM 3029 C C . ILE B 1 55 ? 39.641 -29.824 13.266 1.00 10.71 53 ILE B C 1
ATOM 3030 O O . ILE B 1 55 ? 40.553 -29.760 12.440 1.00 11.00 53 ILE B O 1
ATOM 3035 N N . MET B 1 56 ? 38.479 -29.179 13.129 1.00 10.56 54 MET B N 1
ATOM 3036 C CA A MET B 1 56 ? 38.319 -28.167 12.103 0.50 10.69 54 MET B CA 1
ATOM 3037 C CA B MET B 1 56 ? 38.248 -28.163 12.114 0.50 11.14 54 MET B CA 1
ATOM 3038 C C . MET B 1 56 ? 38.286 -26.812 12.801 1.00 10.56 54 MET B C 1
ATOM 3039 O O . MET B 1 56 ? 37.662 -26.652 13.869 1.00 11.36 54 MET B O 1
ATOM 3048 N N . THR B 1 57 ? 38.981 -25.828 12.223 1.00 9.90 55 THR B N 1
ATOM 3049 C CA . THR B 1 57 ? 38.890 -24.462 12.747 1.00 11.41 55 THR B CA 1
ATOM 3050 C C . THR B 1 57 ? 38.342 -23.561 11.658 1.00 11.63 55 THR B C 1
ATOM 3051 O O . THR B 1 57 ? 38.913 -23.490 10.574 1.00 11.59 55 THR B O 1
ATOM 3055 N N . PRO B 1 58 ? 37.242 -22.862 11.944 1.00 12.99 56 PRO B N 1
ATOM 3056 C CA . PRO B 1 58 ? 36.726 -21.870 10.997 1.00 13.43 56 PRO B CA 1
ATOM 3057 C C . PRO B 1 58 ? 37.526 -20.588 11.081 1.00 13.55 56 PRO B C 1
ATOM 3058 O O . PRO B 1 58 ? 37.864 -20.126 12.196 1.00 15.33 56 PRO B O 1
ATOM 3062 N N . LEU B 1 59 ? 37.845 -20.043 9.918 1.00 11.73 57 LEU B N 1
ATOM 3063 C CA . LEU B 1 59 ? 38.587 -18.761 9.811 1.00 13.40 57 LEU B CA 1
ATOM 3064 C C . LEU B 1 59 ? 37.751 -17.860 8.918 1.00 12.69 57 LEU B C 1
ATOM 3065 O O . LEU B 1 59 ? 38.006 -17.740 7.709 1.00 12.26 57 LEU B O 1
ATOM 3070 N N . PHE B 1 60 ? 36.732 -17.261 9.530 1.00 12.32 58 PHE B N 1
ATOM 3071 C CA . PHE B 1 60 ? 35.781 -16.430 8.787 1.00 12.57 58 PHE B CA 1
ATOM 3072 C C . PHE B 1 60 ? 36.042 -14.956 8.995 1.00 13.79 58 PHE B C 1
ATOM 3073 O O . PHE B 1 60 ? 35.743 -14.408 10.059 1.00 15.71 58 PHE B O 1
ATOM 3081 N N . PHE B 1 61 ? 36.622 -14.344 7.970 1.00 14.54 59 PHE B N 1
ATOM 3082 C CA . PHE B 1 61 ? 36.903 -12.906 7.946 1.00 16.65 59 PHE B CA 1
ATOM 3083 C C . PHE B 1 61 ? 35.757 -12.118 7.294 1.00 17.31 59 PHE B C 1
ATOM 3084 O O . PHE B 1 61 ? 35.869 -10.910 7.129 1.00 20.18 59 PHE B O 1
ATOM 3092 N N . GLU B 1 62 ? 34.678 -12.794 6.904 1.00 17.77 60 GLU B N 1
ATOM 3093 C CA . GLU B 1 62 ? 33.396 -12.202 6.484 1.00 18.76 60 GLU B CA 1
ATOM 3094 C C . GLU B 1 62 ? 32.300 -12.996 7.161 1.00 18.94 60 GLU B C 1
ATOM 3095 O O . GLU B 1 62 ? 32.536 -14.175 7.518 1.00 18.26 60 GLU B O 1
ATOM 3101 N N . ASP B 1 63 ? 31.106 -12.414 7.232 1.00 18.10 61 ASP B N 1
ATOM 3102 C CA . ASP B 1 63 ? 29.924 -13.049 7.845 1.00 19.22 61 ASP B CA 1
ATOM 3103 C C . ASP B 1 63 ? 29.496 -14.300 7.071 1.00 18.14 61 ASP B C 1
ATOM 3104 O O . ASP B 1 63 ? 29.733 -14.391 5.872 1.00 16.54 61 ASP B O 1
ATOM 3109 N N . SER B 1 64 ? 28.849 -15.220 7.784 1.00 17.22 62 SER B N 1
ATOM 3110 C CA . SER B 1 64 ? 28.283 -16.427 7.174 1.00 15.53 62 SER B CA 1
ATOM 3111 C C . SER B 1 64 ? 27.286 -17.066 8.132 1.00 15.46 62 SER B C 1
ATOM 3112 O O . SER B 1 64 ? 27.567 -17.142 9.332 1.00 17.20 62 SER B O 1
ATOM 3115 N N . SER B 1 65 ? 26.138 -17.502 7.617 1.00 13.98 63 SER B N 1
ATOM 3116 C CA . SER B 1 65 ? 25.224 -18.365 8.387 1.00 14.50 63 SER B CA 1
ATOM 3117 C C . SER B 1 65 ? 25.317 -19.814 7.889 1.00 13.88 63 SER B C 1
ATOM 3118 O O . SER B 1 65 ? 25.641 -20.727 8.663 1.00 13.33 63 SER B O 1
ATOM 3121 N N . ARG B 1 66 ? 25.081 -20.039 6.601 1.00 11.76 64 ARG B N 1
ATOM 3122 C CA . ARG B 1 66 ? 25.070 -21.408 6.080 1.00 11.14 64 ARG B CA 1
ATOM 3123 C C . ARG B 1 66 ? 26.424 -22.067 6.044 1.00 10.61 64 ARG B C 1
ATOM 3124 O O . ARG B 1 66 ? 26.585 -23.199 6.535 1.00 11.06 64 ARG B O 1
ATOM 3132 N N . THR B 1 67 ? 27.404 -21.397 5.452 1.00 10.19 65 THR B N 1
ATOM 3133 C CA . THR B 1 67 ? 28.671 -22.091 5.209 1.00 9.71 65 THR B CA 1
ATOM 3134 C C . THR B 1 67 ? 29.386 -22.412 6.518 1.00 9.63 65 THR B C 1
ATOM 3135 O O . THR B 1 67 ? 29.826 -23.548 6.736 1.00 9.34 65 THR B O 1
ATOM 3139 N N . PHE B 1 68 ? 29.446 -21.447 7.413 1.00 9.38 66 PHE B N 1
ATOM 3140 C CA . PHE B 1 68 ? 29.994 -21.696 8.747 1.00 8.87 66 PHE B CA 1
ATOM 3141 C C . PHE B 1 68 ? 29.235 -22.816 9.476 1.00 10.20 66 PHE B C 1
ATOM 3142 O O . PHE B 1 68 ? 29.831 -23.808 9.932 1.00 10.13 66 PHE B O 1
ATOM 3150 N N . SER B 1 69 ? 27.908 -22.686 9.581 1.00 9.80 67 SER B N 1
ATOM 3151 C CA . SER B 1 69 ? 27.158 -23.657 10.387 1.00 9.85 67 SER B CA 1
ATOM 3152 C C . SER B 1 69 ? 27.158 -25.046 9.795 1.00 10.13 67 SER B C 1
ATOM 3153 O O . SER B 1 69 ? 27.254 -26.026 10.546 1.00 10.47 67 SER B O 1
ATOM 3156 N N A SER B 1 70 ? 27.042 -25.116 8.460 0.50 10.16 68 SER B N 1
ATOM 3157 N N B SER B 1 70 ? 27.049 -25.155 8.468 0.50 9.31 68 SER B N 1
ATOM 3158 C CA A SER B 1 70 ? 27.010 -26.389 7.715 0.50 10.50 68 SER B CA 1
ATOM 3159 C CA B SER B 1 70 ? 26.998 -26.486 7.835 0.50 8.61 68 SER B CA 1
ATOM 3160 C C A SER B 1 70 ? 28.320 -27.143 7.898 0.50 10.10 68 SER B C 1
ATOM 3161 C C B SER B 1 70 ? 28.349 -27.186 7.904 0.50 9.06 68 SER B C 1
ATOM 3162 O O A SER B 1 70 ? 28.328 -28.344 8.148 0.50 10.06 68 SER B O 1
ATOM 3163 O O B SER B 1 70 ? 28.420 -28.403 8.062 0.50 8.66 68 SER B O 1
ATOM 3168 N N . PHE B 1 71 ? 29.443 -26.439 7.790 1.00 8.95 69 PHE B N 1
ATOM 3169 C CA . PHE B 1 71 ? 30.750 -27.092 7.995 1.00 8.82 69 PHE B CA 1
ATOM 3170 C C . PHE B 1 71 ? 30.938 -27.564 9.439 1.00 9.47 69 PHE B C 1
ATOM 3171 O O . PHE B 1 71 ? 31.436 -28.681 9.639 1.00 10.12 69 PHE B O 1
ATOM 3179 N N . CYS B 1 72 ? 30.539 -26.759 10.421 1.00 9.23 70 CYS B N 1
ATOM 3180 C CA . CYS B 1 72 ? 30.644 -27.173 11.853 1.00 8.94 70 CYS B CA 1
ATOM 3181 C C . CYS B 1 72 ? 29.791 -28.403 12.074 1.00 8.87 70 CYS B C 1
ATOM 3182 O O . CYS B 1 72 ? 30.284 -29.383 12.619 1.00 9.06 70 CYS B O 1
ATOM 3185 N N . ALA B 1 73 ? 28.528 -28.360 11.635 1.00 9.61 71 ALA B N 1
ATOM 3186 C CA . ALA B 1 73 ? 27.606 -29.487 11.781 1.00 10.15 71 ALA B CA 1
ATOM 3187 C C . ALA B 1 73 ? 28.153 -30.723 11.083 1.00 10.05 71 ALA B C 1
ATOM 3188 O O . ALA B 1 73 ? 28.112 -31.828 11.657 1.00 10.55 71 ALA B O 1
ATOM 3190 N N . ALA B 1 74 ? 28.652 -30.570 9.852 1.00 9.16 72 ALA B N 1
ATOM 3191 C CA . ALA B 1 74 ? 29.222 -31.703 9.100 1.00 9.79 72 ALA B CA 1
ATOM 3192 C C . ALA B 1 74 ? 30.379 -32.328 9.884 1.00 9.81 72 ALA B C 1
ATOM 3193 O O . ALA B 1 74 ? 30.455 -33.564 10.004 1.00 10.98 72 ALA B O 1
ATOM 3195 N N . MET B 1 75 ? 31.292 -31.512 10.421 1.00 8.91 73 MET B N 1
ATOM 3196 C CA . MET B 1 75 ? 32.420 -32.062 11.164 1.00 9.80 73 MET B CA 1
ATOM 3197 C C . MET B 1 75 ? 31.934 -32.863 12.369 1.00 10.07 73 MET B C 1
ATOM 3198 O O . MET B 1 75 ? 32.400 -33.996 12.608 1.00 9.90 73 MET B O 1
ATOM 3203 N N . ILE B 1 76 ? 30.979 -32.286 13.098 1.00 10.25 74 ILE B N 1
ATOM 3204 C CA . ILE B 1 76 ? 30.441 -32.883 14.321 1.00 10.42 74 ILE B CA 1
ATOM 3205 C C . ILE B 1 76 ? 29.761 -34.219 13.978 1.00 9.88 74 ILE B C 1
ATOM 3206 O O . ILE B 1 76 ? 29.940 -35.217 14.720 1.00 10.88 74 ILE B O 1
ATOM 3211 N N . ARG B 1 77 ? 29.034 -34.245 12.868 1.00 10.30 75 ARG B N 1
ATOM 3212 C CA . ARG B 1 77 ? 28.286 -35.472 12.515 1.00 9.59 75 ARG B CA 1
ATOM 3213 C C . ARG B 1 77 ? 29.208 -36.542 11.982 1.00 11.36 75 ARG B C 1
ATOM 3214 O O . ARG B 1 77 ? 28.786 -37.699 11.877 1.00 12.36 75 ARG B O 1
ATOM 3222 N N . LEU B 1 78 ? 30.447 -36.189 11.653 1.00 10.98 76 LEU B N 1
ATOM 3223 C CA . LEU B 1 78 ? 31.470 -37.223 11.352 1.00 11.50 76 LEU B CA 1
ATOM 3224 C C . LEU B 1 78 ? 32.232 -37.686 12.607 1.00 12.05 76 LEU B C 1
ATOM 3225 O O . LEU B 1 78 ? 33.131 -38.512 12.513 1.00 13.08 76 LEU B O 1
ATOM 3230 N N . GLY B 1 79 ? 31.899 -37.128 13.767 1.00 12.47 77 GLY B N 1
ATOM 3231 C CA . GLY B 1 79 ? 32.621 -37.451 14.988 1.00 12.51 77 GLY B CA 1
ATOM 3232 C C . GLY B 1 79 ? 33.794 -36.541 15.298 1.00 12.79 77 GLY B C 1
ATOM 3233 O O . GLY B 1 79 ? 34.455 -36.730 16.314 1.00 13.70 77 GLY B O 1
ATOM 3234 N N . GLY B 1 80 ? 34.030 -35.546 14.432 1.00 11.08 78 GLY B N 1
ATOM 3235 C CA . GLY B 1 80 ? 35.086 -34.562 14.634 1.00 11.26 78 GLY B CA 1
ATOM 3236 C C . GLY B 1 80 ? 34.686 -33.436 15.551 1.00 12.05 78 GLY B C 1
ATOM 3237 O O . GLY B 1 80 ? 33.553 -33.390 16.088 1.00 12.54 78 GLY B O 1
ATOM 3238 N N . SER B 1 81 ? 35.623 -32.512 15.729 1.00 12.06 79 SER B N 1
ATOM 3239 C CA . SER B 1 81 ? 35.415 -31.409 16.644 1.00 11.90 79 SER B CA 1
ATOM 3240 C C . SER B 1 81 ? 35.810 -30.100 15.996 1.00 10.94 79 SER B C 1
ATOM 3241 O O . SER B 1 81 ? 36.479 -30.080 14.982 1.00 11.30 79 SER B O 1
ATOM 3244 N N . VAL B 1 82 ? 35.345 -29.024 16.607 1.00 11.11 80 VAL B N 1
ATOM 3245 C CA . VAL B 1 82 ? 35.538 -27.661 16.100 1.00 11.72 80 VAL B CA 1
ATOM 3246 C C . VAL B 1 82 ? 36.151 -26.788 17.182 1.00 11.31 80 VAL B C 1
ATOM 3247 O O . VAL B 1 82 ? 35.648 -26.765 18.305 1.00 12.43 80 VAL B O 1
ATOM 3251 N N . VAL B 1 83 ? 37.193 -26.021 16.840 1.00 10.26 81 VAL B N 1
ATOM 3252 C CA . VAL B 1 83 ? 37.678 -24.955 17.736 1.00 12.25 81 VAL B CA 1
ATOM 3253 C C . VAL B 1 83 ? 37.019 -23.659 17.255 1.00 12.30 81 VAL B C 1
ATOM 3254 O O . VAL B 1 83 ? 37.178 -23.282 16.103 1.00 13.18 81 VAL B O 1
ATOM 3258 N N . ASN B 1 84 ? 36.303 -22.973 18.142 1.00 12.88 82 ASN B N 1
ATOM 3259 C CA A ASN B 1 84 ? 35.481 -21.809 17.764 0.50 13.80 82 ASN B CA 1
ATOM 3260 C CA B ASN B 1 84 ? 35.473 -21.814 17.765 0.50 14.19 82 ASN B CA 1
ATOM 3261 C C . ASN B 1 84 ? 36.255 -20.496 17.776 1.00 14.49 82 ASN B C 1
ATOM 3262 O O . ASN B 1 84 ? 35.939 -19.564 18.553 1.00 16.26 82 ASN B O 1
ATOM 3271 N N . PHE B 1 85 ? 37.281 -20.447 16.935 1.00 14.70 83 PHE B N 1
ATOM 3272 C CA . PHE B 1 85 ? 38.088 -19.241 16.761 1.00 15.36 83 PHE B CA 1
ATOM 3273 C C . PHE B 1 85 ? 37.267 -18.144 16.109 1.00 16.48 83 PHE B C 1
ATOM 3274 O O . PHE B 1 85 ? 36.625 -18.365 15.069 1.00 17.63 83 PHE B O 1
ATOM 3282 N N . LYS B 1 86 ? 37.296 -16.960 16.727 1.00 15.92 84 LYS B N 1
ATOM 3283 C CA . LYS B 1 86 ? 36.679 -15.752 16.166 1.00 17.71 84 LYS B CA 1
ATOM 3284 C C . LYS B 1 86 ? 37.689 -14.671 15.842 1.00 16.65 84 LYS B C 1
ATOM 3285 O O . LYS B 1 86 ? 38.406 -14.190 16.714 1.00 17.13 84 LYS B O 1
ATOM 3291 N N . VAL B 1 87 ? 37.706 -14.276 14.572 1.00 16.89 85 VAL B N 1
ATOM 3292 C CA . VAL B 1 87 ? 38.633 -13.242 14.106 1.00 18.17 85 VAL B CA 1
ATOM 3293 C C . VAL B 1 87 ? 38.476 -11.967 14.936 1.00 18.35 85 VAL B C 1
ATOM 3294 O O . VAL B 1 87 ? 39.487 -11.329 15.285 1.00 17.50 85 VAL B O 1
ATOM 3298 N N . GLU B 1 88 ? 37.239 -11.577 15.276 1.00 19.38 86 GLU B N 1
ATOM 3299 C CA . GLU B 1 88 ? 37.001 -10.305 16.002 1.00 20.78 86 GLU B CA 1
ATOM 3300 C C . GLU B 1 88 ? 37.534 -10.283 17.422 1.00 20.27 86 GLU B C 1
ATOM 3301 O O . GLU B 1 88 ? 37.692 -9.211 18.005 1.00 20.52 86 GLU B O 1
ATOM 3307 N N . ALA B 1 89 ? 37.825 -11.469 17.967 1.00 17.88 87 ALA B N 1
ATOM 3308 C CA . ALA B 1 89 ? 38.305 -11.618 19.317 1.00 17.89 87 ALA B CA 1
ATOM 3309 C C . ALA B 1 89 ? 39.776 -12.028 19.344 1.00 16.88 87 ALA B C 1
ATOM 3310 O O . ALA B 1 89 ? 40.291 -12.442 20.400 1.00 17.28 87 ALA B O 1
ATOM 3312 N N . SER B 1 90 ? 40.461 -11.851 18.225 1.00 14.25 88 SER B N 1
ATOM 3313 C CA . SER B 1 90 ? 41.784 -12.508 18.094 1.00 12.29 88 SER B CA 1
ATOM 3314 C C . SER B 1 90 ? 42.934 -11.487 18.144 1.00 12.60 88 SER B C 1
ATOM 3315 O O . SER B 1 90 ? 42.734 -10.265 18.168 1.00 12.48 88 SER B O 1
ATOM 3318 N N . SER B 1 91 ? 44.148 -12.017 18.050 1.00 11.93 89 SER B N 1
ATOM 3319 C CA . SER B 1 91 ? 45.339 -11.160 18.007 1.00 11.79 89 SER B CA 1
ATOM 3320 C C . SER B 1 91 ? 45.492 -10.321 16.733 1.00 12.66 89 SER B C 1
ATOM 3321 O O . SER B 1 91 ? 46.393 -9.474 16.670 1.00 13.47 89 SER B O 1
ATOM 3324 N N . ILE B 1 92 ? 44.617 -10.507 15.752 1.00 12.56 90 ILE B N 1
ATOM 3325 C CA . ILE B 1 92 ? 44.548 -9.589 14.596 1.00 13.99 90 ILE B CA 1
ATOM 3326 C C . ILE B 1 92 ? 44.311 -8.173 15.114 1.00 14.32 90 ILE B C 1
ATOM 3327 O O . ILE B 1 92 ? 44.844 -7.201 14.528 1.00 14.61 90 ILE B O 1
ATOM 3332 N N . ASN B 1 93 ? 43.647 -8.046 16.273 1.00 13.92 91 ASN B N 1
ATOM 3333 C CA . ASN B 1 93 ? 43.460 -6.692 16.877 1.00 15.82 91 ASN B CA 1
ATOM 3334 C C . ASN B 1 93 ? 44.724 -6.052 17.477 1.00 16.10 91 ASN B C 1
ATOM 3335 O O . ASN B 1 93 ? 44.734 -4.841 17.799 1.00 17.05 91 ASN B O 1
ATOM 3340 N N . LYS B 1 94 ? 45.793 -6.849 17.625 1.00 16.40 92 LYS B N 1
ATOM 3341 C CA . LYS B 1 94 ? 47.111 -6.365 18.051 1.00 16.84 92 LYS B CA 1
ATOM 3342 C C . LYS B 1 94 ? 48.109 -6.344 16.885 1.00 16.16 92 LYS B C 1
ATOM 3343 O O . LYS B 1 94 ? 49.320 -6.272 17.109 1.00 17.25 92 LYS B O 1
ATOM 3349 N N . GLY B 1 95 ? 47.589 -6.466 15.660 1.00 15.24 93 GLY B N 1
ATOM 3350 C CA . GLY B 1 95 ? 48.363 -6.323 14.416 1.00 15.57 93 GLY B CA 1
ATOM 3351 C C . GLY B 1 95 ? 48.913 -7.630 13.874 1.00 13.79 93 GLY B C 1
ATOM 3352 O O . GLY B 1 95 ? 49.775 -7.626 12.971 1.00 15.77 93 GLY B O 1
ATOM 3353 N N . GLU B 1 96 ? 48.433 -8.764 14.398 1.00 13.16 94 GLU B N 1
ATOM 3354 C CA . GLU B 1 96 ? 48.898 -10.037 13.822 1.00 12.41 94 GLU B CA 1
ATOM 3355 C C . GLU B 1 96 ? 48.500 -10.103 12.351 1.00 12.87 94 GLU B C 1
ATOM 3356 O O . GLU B 1 96 ? 47.351 -9.813 11.992 1.00 14.71 94 GLU B O 1
ATOM 3362 N N . THR B 1 97 ? 49.414 -10.553 11.500 1.00 12.03 95 THR B N 1
ATOM 3363 C CA . THR B 1 97 ? 49.089 -10.654 10.074 1.00 11.60 95 THR B CA 1
ATOM 3364 C C . THR B 1 97 ? 48.224 -11.861 9.724 1.00 10.41 95 THR B C 1
ATOM 3365 O O . THR B 1 97 ? 48.060 -12.783 10.532 1.00 11.49 95 THR B O 1
ATOM 3369 N N . LEU B 1 98 ? 47.662 -11.832 8.518 1.00 12.01 96 LEU B N 1
ATOM 3370 C CA . LEU B 1 98 ? 46.890 -12.987 8.035 1.00 11.82 96 LEU B CA 1
ATOM 3371 C C . LEU B 1 98 ? 47.755 -14.224 8.043 1.00 11.59 96 LEU B C 1
ATOM 3372 O O . LEU B 1 98 ? 47.350 -15.284 8.554 1.00 11.58 96 LEU B O 1
ATOM 3377 N N . ALA B 1 99 ? 48.977 -14.106 7.542 1.00 12.44 97 ALA B N 1
ATOM 3378 C CA . ALA B 1 99 ? 49.831 -15.288 7.432 1.00 12.32 97 ALA B CA 1
ATOM 3379 C C . ALA B 1 99 ? 50.136 -15.859 8.800 1.00 11.07 97 ALA B C 1
ATOM 3380 O O . ALA B 1 99 ? 50.085 -17.080 8.986 1.00 11.70 97 ALA B O 1
ATOM 3382 N N . ASP B 1 100 ? 50.386 -15.012 9.799 1.00 10.98 98 ASP B N 1
ATOM 3383 C CA . ASP B 1 100 ? 50.701 -15.538 11.112 1.00 10.54 98 ASP B CA 1
ATOM 3384 C C . ASP B 1 100 ? 49.444 -16.139 11.776 1.00 11.33 98 ASP B C 1
ATOM 3385 O O . ASP B 1 100 ? 49.560 -17.090 12.502 1.00 10.38 98 ASP B O 1
ATOM 3390 N N . THR B 1 101 ? 48.269 -15.574 11.496 1.00 10.79 99 THR B N 1
ATOM 3391 C CA . THR B 1 101 ? 46.990 -16.152 11.989 1.00 11.51 99 THR B CA 1
ATOM 3392 C C . THR B 1 101 ? 46.797 -17.561 11.422 1.00 12.18 99 THR B C 1
ATOM 3393 O O . THR B 1 101 ? 46.436 -18.481 12.151 1.00 11.28 99 THR B O 1
ATOM 3397 N N . ILE B 1 102 ? 47.055 -17.726 10.119 1.00 11.88 100 ILE B N 1
ATOM 3398 C CA . ILE B 1 102 ? 46.960 -19.052 9.476 1.00 11.78 100 ILE B CA 1
ATOM 3399 C C . ILE B 1 102 ? 47.932 -20.007 10.141 1.00 11.45 100 ILE B C 1
ATOM 3400 O O . ILE B 1 102 ? 47.552 -21.126 10.528 1.00 12.22 100 ILE B O 1
ATOM 3405 N N . ARG B 1 103 ? 49.189 -19.576 10.318 1.00 10.56 101 ARG B N 1
ATOM 3406 C CA . ARG B 1 103 ? 50.154 -20.484 10.943 1.00 10.82 101 ARG B CA 1
ATOM 3407 C C . ARG B 1 103 ? 49.710 -20.887 12.344 1.00 11.71 101 ARG B C 1
ATOM 3408 O O . ARG B 1 103 ? 49.937 -22.025 12.757 1.00 12.32 101 ARG B O 1
ATOM 3416 N N . THR B 1 104 ? 49.129 -19.935 13.080 1.00 10.92 102 THR B N 1
ATOM 3417 C CA . THR B 1 104 ? 48.655 -20.190 14.459 1.00 10.58 102 THR B CA 1
ATOM 3418 C C . THR B 1 104 ? 47.578 -21.271 14.480 1.00 11.06 102 THR B C 1
ATOM 3419 O O . THR B 1 104 ? 47.759 -22.292 15.152 1.00 11.63 102 THR B O 1
ATOM 3423 N N . LEU B 1 105 ? 46.506 -21.091 13.711 1.00 10.63 103 LEU B N 1
ATOM 3424 C CA . LEU B 1 105 ? 45.452 -22.122 13.768 1.00 10.76 103 LEU B CA 1
ATOM 3425 C C . LEU B 1 105 ? 45.867 -23.420 13.109 1.00 11.33 103 LEU B C 1
ATOM 3426 O O . LEU B 1 105 ? 45.410 -24.483 13.519 1.00 11.35 103 LEU B O 1
ATOM 3431 N N . ASP B 1 106 ? 46.788 -23.334 12.141 1.00 10.98 104 ASP B N 1
ATOM 3432 C CA . ASP B 1 106 ? 47.346 -24.522 11.486 1.00 11.84 104 ASP B CA 1
ATOM 3433 C C . ASP B 1 106 ? 48.119 -25.377 12.498 1.00 12.36 104 ASP B C 1
ATOM 3434 O O . ASP B 1 106 ? 48.334 -26.574 12.252 1.00 13.59 104 ASP B O 1
ATOM 3439 N N . SER B 1 107 ? 48.554 -24.768 13.600 1.00 11.83 105 SER B N 1
ATOM 3440 C CA . SER B 1 107 ? 49.350 -25.462 14.636 1.00 12.17 105 SER B CA 1
ATOM 3441 C C . SER B 1 107 ? 48.500 -26.434 15.458 1.00 10.91 105 SER B C 1
ATOM 3442 O O . SER B 1 107 ? 49.059 -27.362 16.064 1.00 12.89 105 SER B O 1
ATOM 3445 N N . TYR B 1 108 ? 47.183 -26.227 15.456 1.00 10.45 106 TYR B N 1
ATOM 3446 C CA . TYR B 1 108 ? 46.291 -26.965 16.342 1.00 9.58 106 TYR B CA 1
ATOM 3447 C C . TYR B 1 108 ? 45.297 -27.836 15.604 1.00 9.87 106 TYR B C 1
ATOM 3448 O O . TYR B 1 108 ? 44.676 -28.683 16.220 1.00 11.67 106 TYR B O 1
ATOM 3457 N N . SER B 1 109 ? 45.140 -27.613 14.301 1.00 10.10 107 SER B N 1
ATOM 3458 C CA . SER B 1 109 ? 43.978 -28.106 13.538 1.00 10.88 107 SER B CA 1
ATOM 3459 C C . SER B 1 109 ? 44.332 -29.164 12.512 1.00 11.50 107 SER B C 1
ATOM 3460 O O . SER B 1 109 ? 45.489 -29.259 12.063 1.00 14.42 107 SER B O 1
ATOM 3463 N N . ASP B 1 110 ? 43.328 -29.916 12.094 1.00 10.19 108 ASP B N 1
ATOM 3464 C CA . ASP B 1 110 ? 43.501 -30.845 10.990 1.00 10.90 108 ASP B CA 1
ATOM 3465 C C . ASP B 1 110 ? 43.027 -30.255 9.661 1.00 11.09 108 ASP B C 1
ATOM 3466 O O . ASP B 1 110 ? 43.474 -30.700 8.586 1.00 12.66 108 ASP B O 1
ATOM 3471 N N . VAL B 1 111 ? 42.116 -29.285 9.713 1.00 10.59 109 VAL B N 1
ATOM 3472 C CA . VAL B 1 111 ? 41.599 -28.646 8.497 1.00 10.65 109 VAL B CA 1
ATOM 3473 C C . VAL B 1 111 ? 41.151 -27.246 8.860 1.00 10.17 109 VAL B C 1
ATOM 3474 O O . VAL B 1 111 ? 40.669 -27.049 9.983 1.00 10.45 109 VAL B O 1
ATOM 3478 N N . LEU B 1 112 ? 41.378 -26.283 7.956 1.00 10.32 110 LEU B N 1
ATOM 3479 C CA . LEU B 1 112 ? 40.928 -24.921 8.176 1.00 10.20 110 LEU B CA 1
ATOM 3480 C C . LEU B 1 112 ? 39.864 -24.629 7.131 1.00 9.98 110 LEU B C 1
ATOM 3481 O O . LEU B 1 112 ? 40.032 -25.020 5.965 1.00 11.48 110 LEU B O 1
ATOM 3486 N N . VAL B 1 113 ? 38.796 -23.932 7.521 1.00 10.09 111 VAL B N 1
ATOM 3487 C CA . VAL B 1 113 ? 37.746 -23.559 6.539 1.00 9.97 111 VAL B CA 1
ATOM 3488 C C . VAL B 1 113 ? 37.780 -22.024 6.533 1.00 10.05 111 VAL B C 1
ATOM 3489 O O . VAL B 1 113 ? 37.519 -21.398 7.567 1.00 11.79 111 VAL B O 1
ATOM 3493 N N . MET B 1 114 ? 38.137 -21.421 5.397 1.00 9.60 112 MET B N 1
ATOM 3494 C CA . MET B 1 114 ? 38.461 -19.982 5.344 1.00 9.72 112 MET B CA 1
ATOM 3495 C C . MET B 1 114 ? 37.562 -19.232 4.389 1.00 10.44 112 MET B C 1
ATOM 3496 O O . MET B 1 114 ? 37.424 -19.615 3.232 1.00 10.12 112 MET B O 1
ATOM 3501 N N . ARG B 1 115 ? 36.983 -18.135 4.880 1.00 9.76 113 ARG B N 1
ATOM 3502 C CA . ARG B 1 115 ? 36.255 -17.195 4.011 1.00 9.54 113 ARG B CA 1
ATOM 3503 C C . ARG B 1 115 ? 36.911 -15.832 4.228 1.00 10.85 113 ARG B C 1
ATOM 3504 O O . ARG B 1 115 ? 37.197 -15.442 5.372 1.00 11.98 113 ARG B O 1
ATOM 3512 N N . HIS B 1 116 ? 37.152 -15.098 3.143 1.00 10.65 114 HIS B N 1
ATOM 3513 C CA . HIS B 1 116 ? 37.865 -13.823 3.270 1.00 11.93 114 HIS B CA 1
ATOM 3514 C C . HIS B 1 116 ? 37.410 -12.896 2.158 1.00 13.31 114 HIS B C 1
ATOM 3515 O O . HIS B 1 116 ? 37.175 -13.363 1.040 1.00 12.36 114 HIS B O 1
ATOM 3522 N N . PRO B 1 117 ? 37.312 -11.579 2.445 1.00 12.64 115 PRO B N 1
ATOM 3523 C CA . PRO B 1 117 ? 36.849 -10.652 1.413 1.00 15.48 115 PRO B CA 1
ATOM 3524 C C . PRO B 1 117 ? 37.858 -10.394 0.280 1.00 15.10 115 PRO B C 1
ATOM 3525 O O . PRO B 1 117 ? 37.463 -9.854 -0.763 1.00 16.35 115 PRO B O 1
ATOM 3529 N N . ARG B 1 118 ? 39.130 -10.754 0.459 1.00 15.76 116 ARG B N 1
ATOM 3530 C CA . ARG B 1 118 ? 40.143 -10.574 -0.575 1.00 17.58 116 ARG B CA 1
ATOM 3531 C C . ARG B 1 118 ? 40.319 -11.873 -1.385 1.00 17.33 116 ARG B C 1
ATOM 3532 O O . ARG B 1 118 ? 40.532 -12.975 -0.829 1.00 17.81 116 ARG B O 1
ATOM 3540 N N . GLN B 1 119 ? 40.171 -11.767 -2.700 1.00 17.11 117 GLN B N 1
ATOM 3541 C CA . GLN B 1 119 ? 40.232 -12.949 -3.581 1.00 17.18 117 GLN B CA 1
ATOM 3542 C C . GLN B 1 119 ? 41.554 -13.700 -3.476 1.00 16.34 117 GLN B C 1
ATOM 3543 O O . GLN B 1 119 ? 41.572 -14.922 -3.534 1.00 16.08 117 GLN B O 1
ATOM 3549 N N . ASP B 1 120 ? 42.665 -12.983 -3.275 1.00 16.96 118 ASP B N 1
ATOM 3550 C CA . ASP B 1 120 ? 43.967 -13.648 -3.175 1.00 17.33 118 ASP B CA 1
ATOM 3551 C C . ASP B 1 120 ? 44.373 -14.115 -1.782 1.00 16.83 118 ASP B C 1
ATOM 3552 O O . ASP B 1 120 ? 45.463 -14.690 -1.618 1.00 17.14 118 ASP B O 1
ATOM 3557 N N . ALA B 1 121 ? 43.504 -13.920 -0.785 1.00 15.93 119 ALA B N 1
ATOM 3558 C CA . ALA B 1 121 ? 43.849 -14.328 0.581 1.00 16.21 119 ALA B CA 1
ATOM 3559 C C . ALA B 1 121 ? 43.952 -15.843 0.730 1.00 15.92 119 ALA B C 1
ATOM 3560 O O . ALA B 1 121 ? 44.734 -16.342 1.530 1.00 16.60 119 ALA B O 1
ATOM 3562 N N . ILE B 1 122 ? 43.149 -16.588 -0.026 1.00 16.63 120 ILE B N 1
ATOM 3563 C CA . ILE B 1 122 ? 43.259 -18.043 0.020 1.00 17.73 120 ILE B CA 1
ATOM 3564 C C . ILE B 1 122 ? 44.648 -18.521 -0.414 1.00 18.05 120 ILE B C 1
ATOM 3565 O O . ILE B 1 122 ? 45.258 -19.359 0.248 1.00 16.54 120 ILE B O 1
ATOM 3570 N N . GLU B 1 123 ? 45.168 -17.954 -1.497 1.00 18.40 121 GLU B N 1
ATOM 3571 C CA . GLU B 1 123 ? 46.473 -18.373 -1.968 1.00 19.55 121 GLU B CA 1
ATOM 3572 C C . GLU B 1 123 ? 47.557 -18.029 -0.945 1.00 19.16 121 GLU B C 1
ATOM 3573 O O . GLU B 1 123 ? 48.508 -18.800 -0.745 1.00 19.82 121 GLU B O 1
ATOM 3579 N N . GLU B 1 124 ? 47.396 -16.898 -0.271 1.00 18.25 122 GLU B N 1
ATOM 3580 C CA A GLU B 1 124 ? 48.332 -16.488 0.766 0.50 18.14 122 GLU B CA 1
ATOM 3581 C CA B GLU B 1 124 ? 48.341 -16.497 0.764 0.50 18.21 122 GLU B CA 1
ATOM 3582 C C . GLU B 1 124 ? 48.336 -17.502 1.901 1.00 18.40 122 GLU B C 1
ATOM 3583 O O . GLU B 1 124 ? 49.382 -17.889 2.387 1.00 18.27 122 GLU B O 1
ATOM 3594 N N . ALA B 1 125 ? 47.152 -17.922 2.314 1.00 16.46 123 ALA B N 1
ATOM 3595 C CA . ALA B 1 125 ? 47.040 -18.898 3.375 1.00 15.79 123 ALA B CA 1
ATOM 3596 C C . ALA B 1 125 ? 47.659 -20.243 2.981 1.00 16.14 123 ALA B C 1
ATOM 3597 O O . ALA B 1 125 ? 48.370 -20.874 3.776 1.00 15.63 123 ALA B O 1
ATOM 3599 N N . LEU B 1 126 ? 47.416 -20.665 1.741 1.00 16.38 124 LEU B N 1
ATOM 3600 C CA . LEU B 1 126 ? 47.952 -21.929 1.257 1.00 18.25 124 LEU B CA 1
ATOM 3601 C C . LEU B 1 126 ? 49.474 -21.896 1.285 1.00 18.50 124 LEU B C 1
ATOM 3602 O O . LEU B 1 126 ? 50.112 -22.943 1.498 1.00 20.33 124 LEU B O 1
ATOM 3607 N N . SER B 1 127 ? 50.051 -20.708 1.121 1.00 18.12 125 SER B N 1
ATOM 3608 C CA . SER B 1 127 ? 51.517 -20.582 1.063 1.00 18.92 125 SER B CA 1
ATOM 3609 C C . SER B 1 127 ? 52.204 -20.874 2.402 1.00 18.28 125 SER B C 1
ATOM 3610 O O . SER B 1 127 ? 53.410 -21.190 2.442 1.00 19.64 125 SER B O 1
ATOM 3613 N N . VAL B 1 128 ? 51.453 -20.792 3.499 1.00 16.71 126 VAL B N 1
ATOM 3614 C CA . VAL B 1 128 ? 52.023 -21.016 4.824 1.00 16.68 126 VAL B CA 1
ATOM 3615 C C . VAL B 1 128 ? 51.411 -22.184 5.580 1.00 16.99 126 VAL B C 1
ATOM 3616 O O . VAL B 1 128 ? 52.016 -22.654 6.529 1.00 18.06 126 VAL B O 1
ATOM 3620 N N . ALA B 1 129 ? 50.250 -22.684 5.160 1.00 16.13 127 ALA B N 1
ATOM 3621 C CA . ALA B 1 129 ? 49.603 -23.760 5.941 1.00 15.82 127 ALA B CA 1
ATOM 3622 C C . ALA B 1 129 ? 50.116 -25.162 5.590 1.00 16.35 127 ALA B C 1
ATOM 3623 O O . ALA B 1 129 ? 50.371 -25.433 4.420 1.00 17.42 127 ALA B O 1
ATOM 3625 N N . GLN B 1 130 ? 50.290 -26.010 6.613 1.00 15.73 128 GLN B N 1
ATOM 3626 C CA . GLN B 1 130 ? 50.652 -27.423 6.421 1.00 17.84 128 GLN B CA 1
ATOM 3627 C C . GLN B 1 130 ? 49.400 -28.284 6.187 1.00 17.30 128 GLN B C 1
ATOM 3628 O O . GLN B 1 130 ? 49.438 -29.268 5.438 1.00 19.99 128 GLN B O 1
ATOM 3634 N N . HIS B 1 131 ? 48.291 -27.915 6.821 1.00 14.85 129 HIS B N 1
ATOM 3635 C CA . HIS B 1 131 ? 47.063 -28.684 6.695 1.00 13.78 129 HIS B CA 1
ATOM 3636 C C . HIS B 1 131 ? 46.158 -28.138 5.588 1.00 12.54 129 HIS B C 1
ATOM 3637 O O . HIS B 1 131 ? 46.292 -26.975 5.167 1.00 13.17 129 HIS B O 1
ATOM 3644 N N . PRO B 1 132 ? 45.186 -28.939 5.135 1.00 11.64 130 PRO B N 1
ATOM 3645 C CA . PRO B 1 132 ? 44.327 -28.445 4.063 1.00 11.63 130 PRO B CA 1
ATOM 3646 C C . PRO B 1 132 ? 43.461 -27.278 4.481 1.00 11.71 130 PRO B C 1
ATOM 3647 O O . PRO B 1 132 ? 42.953 -27.239 5.614 1.00 12.50 130 PRO B O 1
ATOM 3651 N N . ILE B 1 133 ? 43.296 -26.350 3.545 1.00 11.71 131 ILE B N 1
ATOM 3652 C CA . ILE B 1 133 ? 42.365 -25.236 3.659 1.00 10.92 131 ILE B CA 1
ATOM 3653 C C . ILE B 1 133 ? 41.227 -25.427 2.669 1.00 11.20 131 ILE B C 1
ATOM 3654 O O . ILE B 1 133 ? 41.454 -25.712 1.497 1.00 12.17 131 ILE B O 1
ATOM 3659 N N . LEU B 1 134 ? 40.003 -25.272 3.167 1.00 10.37 132 LEU B N 1
ATOM 3660 C CA . LEU B 1 134 ? 38.824 -25.316 2.301 1.00 10.83 132 LEU B CA 1
ATOM 3661 C C . LEU B 1 134 ? 38.306 -23.901 2.107 1.00 11.11 132 LEU B C 1
ATOM 3662 O O . LEU B 1 134 ? 38.005 -23.207 3.063 1.00 11.50 132 LEU B O 1
ATOM 3667 N N . ASN B 1 135 ? 38.247 -23.482 0.848 1.00 10.57 133 ASN B N 1
ATOM 3668 C CA . ASN B 1 135 ? 37.777 -22.134 0.497 1.00 10.43 133 ASN B CA 1
ATOM 3669 C C . ASN B 1 135 ? 36.268 -22.033 0.649 1.00 10.66 133 ASN B C 1
ATOM 3670 O O . ASN B 1 135 ? 35.535 -22.623 -0.150 1.00 11.68 133 ASN B O 1
ATOM 3675 N N . ALA B 1 136 ? 35.832 -21.295 1.680 1.00 8.57 134 ALA B N 1
ATOM 3676 C CA . ALA B 1 136 ? 34.419 -21.019 1.943 1.00 9.20 134 ALA B CA 1
ATOM 3677 C C . ALA B 1 136 ? 33.974 -19.708 1.307 1.00 10.08 134 ALA B C 1
ATOM 3678 O O . ALA B 1 136 ? 32.880 -19.200 1.597 1.00 10.54 134 ALA B O 1
ATOM 3680 N N . GLY B 1 137 ? 34.827 -19.136 0.466 1.00 10.69 135 GLY B N 1
ATOM 3681 C CA . GLY B 1 137 ? 34.458 -17.921 -0.283 1.00 9.74 135 GLY B CA 1
ATOM 3682 C C . GLY B 1 137 ? 35.623 -16.971 -0.260 1.00 11.19 135 GLY B C 1
ATOM 3683 O O . GLY B 1 137 ? 36.090 -16.600 0.816 1.00 12.38 135 GLY B O 1
ATOM 3684 N N . ASN B 1 138 ? 36.114 -16.595 -1.437 1.00 12.04 136 ASN B N 1
ATOM 3685 C CA . ASN B 1 138 ? 37.247 -15.669 -1.514 1.00 10.99 136 ASN B CA 1
ATOM 3686 C C . ASN B 1 138 ? 36.858 -14.438 -2.345 1.00 12.16 136 ASN B C 1
ATOM 3687 O O . ASN B 1 138 ? 36.933 -14.436 -3.575 1.00 12.99 136 ASN B O 1
ATOM 3692 N N . GLY B 1 139 ? 36.439 -13.398 -1.644 1.00 12.35 137 GLY B N 1
ATOM 3693 C CA . GLY B 1 139 ? 35.961 -12.177 -2.309 1.00 13.61 137 GLY B CA 1
ATOM 3694 C C . GLY B 1 139 ? 34.888 -12.526 -3.329 1.00 13.55 137 GLY B C 1
ATOM 3695 O O . GLY B 1 139 ? 34.022 -13.370 -3.083 1.00 13.93 137 GLY B O 1
ATOM 3696 N N . ALA B 1 140 ? 34.986 -11.911 -4.504 1.00 14.47 138 ALA B N 1
ATOM 3697 C CA . ALA B 1 140 ? 34.084 -12.230 -5.592 1.00 14.27 138 ALA B CA 1
ATOM 3698 C C . ALA B 1 140 ? 34.634 -13.311 -6.503 1.00 14.49 138 ALA B C 1
ATOM 3699 O O . ALA B 1 140 ? 34.261 -13.402 -7.669 1.00 15.96 138 ALA B O 1
ATOM 3701 N N . GLY B 1 141 ? 35.495 -14.161 -5.964 1.00 12.41 139 GLY B N 1
ATOM 3702 C CA . GLY B 1 141 ? 36.137 -15.221 -6.721 1.00 12.30 139 GLY B CA 1
ATOM 3703 C C . GLY B 1 141 ? 35.249 -16.434 -6.836 1.00 11.61 139 GLY B C 1
ATOM 3704 O O . GLY B 1 141 ? 34.416 -16.537 -7.761 1.00 12.56 139 GLY B O 1
ATOM 3705 N N . GLU B 1 142 ? 35.468 -17.374 -5.924 1.00 10.99 140 GLU B N 1
ATOM 3706 C CA . GLU B 1 142 ? 34.741 -18.660 -5.999 1.00 10.09 140 GLU B CA 1
ATOM 3707 C C . GLU B 1 142 ? 34.177 -19.094 -4.642 1.00 11.00 140 GLU B C 1
ATOM 3708 O O . GLU B 1 142 ? 34.493 -18.525 -3.583 1.00 11.14 140 GLU B O 1
ATOM 3714 N N . HIS B 1 143 ? 33.338 -20.120 -4.693 1.00 10.63 141 HIS B N 1
ATOM 3715 C CA . HIS B 1 143 ? 32.753 -20.748 -3.499 1.00 10.58 141 HIS B CA 1
ATOM 3716 C C . HIS B 1 143 ? 32.585 -22.221 -3.929 1.00 10.02 141 HIS B C 1
ATOM 3717 O O . HIS B 1 143 ? 31.494 -22.659 -4.324 1.00 10.99 141 HIS B O 1
ATOM 3724 N N . PRO B 1 144 ? 33.693 -22.977 -3.944 1.00 10.45 142 PRO B N 1
ATOM 3725 C CA . PRO B 1 144 ? 33.693 -24.266 -4.655 1.00 11.67 142 PRO B CA 1
ATOM 3726 C C . PRO B 1 144 ? 32.788 -25.303 -4.010 1.00 11.14 142 PRO B C 1
ATOM 3727 O O . PRO B 1 144 ? 32.141 -26.089 -4.722 1.00 12.93 142 PRO B O 1
ATOM 3731 N N . THR B 1 145 ? 32.669 -25.278 -2.687 1.00 11.78 143 THR B N 1
ATOM 3732 C CA . THR B 1 145 ? 31.779 -26.273 -2.050 1.00 12.12 143 THR B CA 1
ATOM 3733 C C . THR B 1 145 ? 30.306 -25.901 -2.226 1.00 11.32 143 THR B C 1
ATOM 3734 O O . THR B 1 145 ? 29.456 -26.787 -2.194 1.00 11.95 143 THR B O 1
ATOM 3738 N N . GLN B 1 146 ? 29.979 -24.616 -2.409 1.00 10.03 144 GLN B N 1
ATOM 3739 C CA . GLN B 1 146 ? 28.625 -24.275 -2.782 1.00 10.32 144 GLN B CA 1
ATOM 3740 C C . GLN B 1 146 ? 28.322 -24.928 -4.129 1.00 10.03 144 GLN B C 1
ATOM 3741 O O . GLN B 1 146 ? 27.247 -25.482 -4.298 1.00 11.07 144 GLN B O 1
ATOM 3747 N N . ALA B 1 147 ? 29.265 -24.880 -5.086 1.00 10.39 145 ALA B N 1
ATOM 3748 C CA . ALA B 1 147 ? 28.961 -25.453 -6.418 1.00 9.94 145 ALA B CA 1
ATOM 3749 C C . ALA B 1 147 ? 28.700 -26.959 -6.302 1.00 9.77 145 ALA B C 1
ATOM 3750 O O . ALA B 1 147 ? 27.780 -27.509 -6.958 1.00 9.72 145 ALA B O 1
ATOM 3752 N N . LEU B 1 148 ? 29.491 -27.620 -5.457 1.00 9.91 146 LEU B N 1
ATOM 3753 C CA . LEU B 1 148 ? 29.295 -29.034 -5.244 1.00 10.02 146 LEU B CA 1
ATOM 3754 C C . LEU B 1 148 ? 27.923 -29.320 -4.628 1.00 10.25 146 LEU B C 1
ATOM 3755 O O . LEU B 1 148 ? 27.234 -30.273 -5.053 1.00 9.84 146 LEU B O 1
ATOM 3760 N N . LEU B 1 149 ? 27.517 -28.548 -3.626 1.00 9.72 147 LEU B N 1
ATOM 3761 C CA . LEU B 1 149 ? 26.248 -28.881 -3.001 1.00 9.25 147 LEU B CA 1
ATOM 3762 C C . LEU B 1 149 ? 25.091 -28.486 -3.926 1.00 9.55 147 LEU B C 1
ATOM 3763 O O . LEU B 1 149 ? 24.023 -29.109 -3.882 1.00 9.61 147 LEU B O 1
ATOM 3768 N N . ASP B 1 150 ? 25.292 -27.445 -4.727 1.00 9.89 148 ASP B N 1
ATOM 3769 C CA . ASP B 1 150 ? 24.285 -27.051 -5.714 1.00 10.13 148 ASP B CA 1
ATOM 3770 C C . ASP B 1 150 ? 24.060 -28.167 -6.710 1.00 10.95 148 ASP B C 1
ATOM 3771 O O . ASP B 1 150 ? 22.930 -28.421 -7.153 1.00 10.35 148 ASP B O 1
ATOM 3776 N N . THR B 1 151 ? 25.139 -28.848 -7.088 1.00 11.19 149 THR B N 1
ATOM 3777 C CA . THR B 1 151 ? 25.045 -29.907 -8.089 1.00 11.29 149 THR B CA 1
ATOM 3778 C C . THR B 1 151 ? 24.403 -31.154 -7.463 1.00 12.46 149 THR B C 1
ATOM 3779 O O . THR B 1 151 ? 23.589 -31.807 -8.106 1.00 13.24 149 THR B O 1
ATOM 3783 N N . LEU B 1 152 ? 24.697 -31.421 -6.192 1.00 11.13 150 LEU B N 1
ATOM 3784 C CA . LEU B 1 152 ? 24.003 -32.477 -5.463 1.00 10.62 150 LEU B CA 1
ATOM 3785 C C . LEU B 1 152 ? 22.501 -32.166 -5.372 1.00 11.04 150 LEU B C 1
ATOM 3786 O O . LEU B 1 152 ? 21.677 -33.042 -5.528 1.00 12.32 150 LEU B O 1
ATOM 3791 N N . THR B 1 153 ? 22.152 -30.915 -5.180 1.00 10.89 151 THR B N 1
ATOM 3792 C CA . THR B 1 153 ? 20.730 -30.522 -5.124 1.00 10.60 151 THR B CA 1
ATOM 3793 C C . THR B 1 153 ? 20.057 -30.781 -6.482 1.00 11.49 151 THR B C 1
ATOM 3794 O O . THR B 1 153 ? 18.998 -31.401 -6.544 1.00 11.39 151 THR B O 1
ATOM 3798 N N . ILE B 1 154 ? 20.665 -30.305 -7.558 1.00 11.28 152 ILE B N 1
ATOM 3799 C CA . ILE B 1 154 ? 20.094 -30.518 -8.908 1.00 12.55 152 ILE B CA 1
ATOM 3800 C C . ILE B 1 154 ? 19.926 -32.019 -9.175 1.00 13.72 152 ILE B C 1
ATOM 3801 O O . ILE B 1 154 ? 18.838 -32.469 -9.609 1.00 14.14 152 ILE B O 1
ATOM 3806 N N . HIS B 1 155 ? 20.972 -32.795 -8.893 1.00 13.70 153 HIS B N 1
ATOM 3807 C CA . HIS B 1 155 ? 20.945 -34.249 -9.141 1.00 14.11 153 HIS B CA 1
ATOM 3808 C C . HIS B 1 155 ? 19.824 -34.910 -8.338 1.00 14.23 153 HIS B C 1
ATOM 3809 O O . HIS B 1 155 ? 19.070 -35.757 -8.864 1.00 14.15 153 HIS B O 1
ATOM 3816 N N . SER B 1 156 ? 19.721 -34.556 -7.067 1.00 13.70 154 SER B N 1
ATOM 3817 C CA . SER B 1 156 ? 18.758 -35.209 -6.193 1.00 14.04 154 SER B CA 1
ATOM 3818 C C . SER B 1 156 ? 17.324 -34.805 -6.518 1.00 14.92 154 SER B C 1
ATOM 3819 O O . SER B 1 156 ? 16.417 -35.617 -6.376 1.00 17.11 154 SER B O 1
ATOM 3822 N N . GLU B 1 157 ? 17.123 -33.561 -6.935 1.00 14.57 155 GLU B N 1
ATOM 3823 C CA . GLU B 1 157 ? 15.793 -33.048 -7.145 1.00 14.69 155 GLU B CA 1
ATOM 3824 C C . GLU B 1 157 ? 15.262 -33.420 -8.532 1.00 15.40 155 GLU B C 1
ATOM 3825 O O . GLU B 1 157 ? 14.085 -33.792 -8.660 1.00 16.78 155 GLU B O 1
ATOM 3831 N N . LEU B 1 158 ? 16.110 -33.332 -9.555 1.00 16.58 156 LEU B N 1
ATOM 3832 C CA . LEU B 1 158 ? 15.666 -33.527 -10.937 1.00 15.94 156 LEU B CA 1
ATOM 3833 C C . LEU B 1 158 ? 16.046 -34.895 -11.498 1.00 17.78 156 LEU B C 1
ATOM 3834 O O . LEU B 1 158 ? 15.457 -35.355 -12.498 1.00 18.58 156 LEU B O 1
ATOM 3839 N N . GLY B 1 159 ? 17.049 -35.533 -10.897 1.00 18.61 157 GLY B N 1
ATOM 3840 C CA . GLY B 1 159 ? 17.475 -36.863 -11.302 1.00 20.21 157 GLY B CA 1
ATOM 3841 C C . GLY B 1 159 ? 18.637 -36.908 -12.274 1.00 20.92 157 GLY B C 1
ATOM 3842 O O . GLY B 1 159 ? 19.217 -37.978 -12.499 1.00 22.89 157 GLY B O 1
ATOM 3843 N N . SER B 1 160 ? 18.976 -35.765 -12.860 1.00 21.19 158 SER B N 1
ATOM 3844 C CA . SER B 1 160 ? 20.032 -35.671 -13.859 1.00 22.01 158 SER B CA 1
ATOM 3845 C C . SER B 1 160 ? 20.541 -34.242 -13.950 1.00 21.23 158 SER B C 1
ATOM 3846 O O . SER B 1 160 ? 19.769 -33.287 -13.778 1.00 21.90 158 SER B O 1
ATOM 3849 N N . VAL B 1 161 ? 21.836 -34.112 -14.213 1.00 20.56 159 VAL B N 1
ATOM 3850 C CA . VAL B 1 161 ? 22.465 -32.801 -14.435 1.00 19.03 159 VAL B CA 1
ATOM 3851 C C . VAL B 1 161 ? 22.731 -32.597 -15.931 1.00 18.81 159 VAL B C 1
ATOM 3852 O O . VAL B 1 161 ? 22.474 -31.532 -16.489 1.00 18.88 159 VAL B O 1
ATOM 3856 N N . ASP B 1 162 ? 23.266 -33.627 -16.595 1.00 19.74 160 ASP B N 1
ATOM 3857 C CA . ASP B 1 162 ? 23.390 -33.585 -18.046 1.00 19.60 160 ASP B CA 1
ATOM 3858 C C . ASP B 1 162 ? 22.036 -33.224 -18.650 1.00 18.21 160 ASP B C 1
ATOM 3859 O O . ASP B 1 162 ? 21.004 -33.703 -18.192 1.00 18.97 160 ASP B O 1
ATOM 3864 N N . GLY B 1 163 ? 22.061 -32.361 -19.658 1.00 18.81 161 GLY B N 1
ATOM 3865 C CA . GLY B 1 163 ? 20.856 -32.047 -20.433 1.00 17.49 161 GLY B CA 1
ATOM 3866 C C . GLY B 1 163 ? 20.008 -30.910 -19.904 1.00 17.31 161 GLY B C 1
ATOM 3867 O O . GLY B 1 163 ? 19.071 -30.495 -20.586 1.00 18.04 161 GLY B O 1
ATOM 3868 N N . ILE B 1 164 ? 20.335 -30.370 -18.725 1.00 16.40 162 ILE B N 1
ATOM 3869 C CA . ILE B 1 164 ? 19.503 -29.297 -18.165 1.00 15.37 162 ILE B CA 1
ATOM 3870 C C . ILE B 1 164 ? 19.701 -27.954 -18.869 1.00 14.65 162 ILE B C 1
ATOM 3871 O O . ILE B 1 164 ? 20.755 -27.658 -19.476 1.00 15.67 162 ILE B O 1
ATOM 3876 N N . THR B 1 165 ? 18.660 -27.146 -18.769 1.00 14.42 163 THR B N 1
ATOM 3877 C CA . THR B 1 165 ? 18.733 -25.746 -19.067 1.00 15.01 163 THR B CA 1
ATOM 3878 C C . THR B 1 165 ? 18.664 -24.993 -17.725 1.00 14.94 163 THR B C 1
ATOM 3879 O O . THR B 1 165 ? 17.721 -25.172 -16.968 1.00 15.24 163 THR B O 1
ATOM 3883 N N . ILE B 1 166 ? 19.650 -24.151 -17.449 1.00 14.11 164 ILE B N 1
ATOM 3884 C CA . ILE B 1 166 ? 19.755 -23.463 -16.143 1.00 13.51 164 ILE B CA 1
ATOM 3885 C C . ILE B 1 166 ? 19.900 -21.977 -16.351 1.00 13.84 164 ILE B C 1
ATOM 3886 O O . ILE B 1 166 ? 20.664 -21.534 -17.217 1.00 13.80 164 ILE B O 1
ATOM 3891 N N . ALA B 1 167 ? 19.143 -21.205 -15.578 1.00 12.64 165 ALA B N 1
ATOM 3892 C CA . ALA B 1 167 ? 19.322 -19.763 -15.577 1.00 13.00 165 ALA B CA 1
ATOM 3893 C C . ALA B 1 167 ? 20.104 -19.399 -14.337 1.00 13.96 165 ALA B C 1
ATOM 3894 O O . ALA B 1 167 ? 19.762 -19.788 -13.210 1.00 13.76 165 ALA B O 1
ATOM 3896 N N . LEU B 1 168 ? 21.159 -18.640 -14.550 1.00 13.28 166 LEU B N 1
ATOM 3897 C CA . LEU B 1 168 ? 21.896 -18.033 -13.466 1.00 12.87 166 LEU B CA 1
ATOM 3898 C C . LEU B 1 168 ? 21.483 -16.583 -13.446 1.00 14.32 166 LEU B C 1
ATOM 3899 O O . LEU B 1 168 ? 21.683 -15.865 -14.428 1.00 14.03 166 LEU B O 1
ATOM 3904 N N . ILE B 1 169 ? 20.895 -16.159 -12.331 1.00 13.57 167 ILE B N 1
ATOM 3905 C CA . ILE B 1 169 ? 20.194 -14.873 -12.279 1.00 14.10 167 ILE B CA 1
ATOM 3906 C C . ILE B 1 169 ? 20.742 -13.974 -11.183 1.00 15.13 167 ILE B C 1
ATOM 3907 O O . ILE B 1 169 ? 20.967 -14.429 -10.051 1.00 14.44 167 ILE B O 1
ATOM 3912 N N . GLY B 1 170 ? 20.879 -12.687 -11.489 1.00 15.08 168 GLY B N 1
ATOM 3913 C CA . GLY B 1 170 ? 21.114 -11.696 -10.447 1.00 15.82 168 GLY B CA 1
ATOM 3914 C C . GLY B 1 170 ? 22.455 -11.021 -10.606 1.00 16.63 168 GLY B C 1
ATOM 3915 O O . GLY B 1 170 ? 22.790 -10.545 -11.705 1.00 16.91 168 GLY B O 1
ATOM 3916 N N . ASP B 1 171 ? 23.228 -10.999 -9.530 1.00 16.46 169 ASP B N 1
ATOM 3917 C CA . ASP B 1 171 ? 24.507 -10.321 -9.548 1.00 16.34 169 ASP B CA 1
ATOM 3918 C C . ASP B 1 171 ? 25.576 -11.349 -9.931 1.00 15.77 169 ASP B C 1
ATOM 3919 O O . ASP B 1 171 ? 26.214 -12.003 -9.076 1.00 16.54 169 ASP B O 1
ATOM 3924 N N . LEU B 1 172 ? 25.765 -11.480 -11.233 1.00 13.73 170 LEU B N 1
ATOM 3925 C CA . LEU B 1 172 ? 26.670 -12.488 -11.777 1.00 14.38 170 LEU B CA 1
ATOM 3926 C C . LEU B 1 172 ? 28.103 -12.003 -11.737 1.00 15.08 170 LEU B C 1
ATOM 3927 O O . LEU B 1 172 ? 29.025 -12.804 -11.649 1.00 15.87 170 LEU B O 1
ATOM 3932 N N . LYS B 1 173 ? 28.294 -10.686 -11.781 1.00 15.32 171 LYS B N 1
ATOM 3933 C CA . LYS B 1 173 ? 29.626 -10.123 -11.723 1.00 15.83 171 LYS B CA 1
ATOM 3934 C C . LYS B 1 173 ? 30.301 -10.427 -10.373 1.00 15.51 171 LYS B C 1
ATOM 3935 O O . LYS B 1 173 ? 31.432 -10.893 -10.351 1.00 16.64 171 LYS B O 1
ATOM 3941 N N . MET B 1 174 ? 29.584 -10.177 -9.272 1.00 16.40 172 MET B N 1
ATOM 3942 C CA . MET B 1 174 ? 30.173 -10.311 -7.928 1.00 17.56 172 MET B CA 1
ATOM 3943 C C . MET B 1 174 ? 29.852 -11.620 -7.254 1.00 17.10 172 MET B C 1
ATOM 3944 O O . MET B 1 174 ? 30.362 -11.898 -6.170 1.00 17.89 172 MET B O 1
ATOM 3949 N N . GLY B 1 175 ? 29.041 -12.437 -7.921 1.00 15.97 173 GLY B N 1
ATOM 3950 C CA . GLY B 1 175 ? 28.563 -13.711 -7.351 1.00 14.81 173 GLY B CA 1
ATOM 3951 C C . GLY B 1 175 ? 29.554 -14.853 -7.408 1.00 14.27 173 GLY B C 1
ATOM 3952 O O . GLY B 1 175 ? 29.624 -15.595 -8.397 1.00 15.07 173 GLY B O 1
ATOM 3953 N N . ARG B 1 176 ? 30.279 -15.057 -6.313 1.00 13.06 174 ARG B N 1
ATOM 3954 C CA . ARG B 1 176 ? 31.234 -16.156 -6.270 1.00 12.46 174 ARG B CA 1
ATOM 3955 C C . ARG B 1 176 ? 30.556 -17.509 -6.484 1.00 12.28 174 ARG B C 1
ATOM 3956 O O . ARG B 1 176 ? 31.185 -18.424 -7.026 1.00 11.63 174 ARG B O 1
ATOM 3964 N N . THR B 1 177 ? 29.308 -17.646 -6.033 1.00 12.38 175 THR B N 1
ATOM 3965 C CA . THR B 1 177 ? 28.579 -18.917 -6.200 1.00 12.79 175 THR B CA 1
ATOM 3966 C C . THR B 1 177 ? 28.327 -19.258 -7.661 1.00 12.70 175 THR B C 1
ATOM 3967 O O . THR B 1 177 ? 28.556 -20.398 -8.069 1.00 13.44 175 THR B O 1
ATOM 3971 N N . VAL B 1 178 ? 27.893 -18.274 -8.453 1.00 12.51 176 VAL B N 1
ATOM 3972 C CA . VAL B 1 178 ? 27.622 -18.559 -9.854 1.00 12.03 176 VAL B CA 1
ATOM 3973 C C . VAL B 1 178 ? 28.911 -18.729 -10.654 1.00 11.37 176 VAL B C 1
ATOM 3974 O O . VAL B 1 178 ? 28.933 -19.453 -11.634 1.00 11.97 176 VAL B O 1
ATOM 3978 N N . HIS B 1 179 ? 29.986 -18.068 -10.228 1.00 11.78 177 HIS B N 1
ATOM 3979 C CA . HIS B 1 179 ? 31.282 -18.297 -10.864 1.00 11.06 177 HIS B CA 1
ATOM 3980 C C . HIS B 1 179 ? 31.660 -19.783 -10.725 1.00 11.07 177 HIS B C 1
ATOM 3981 O O . HIS B 1 179 ? 31.962 -20.442 -11.717 1.00 11.74 177 HIS B O 1
ATOM 3988 N N . SER B 1 180 ? 31.612 -20.318 -9.499 1.00 10.61 178 SER B N 1
ATOM 3989 C CA . SER B 1 180 ? 31.976 -21.704 -9.301 1.00 10.41 178 SER B CA 1
ATOM 3990 C C . SER B 1 180 ? 30.999 -22.672 -9.981 1.00 10.23 178 SER B C 1
ATOM 3991 O O . SER B 1 180 ? 31.432 -23.692 -10.532 1.00 10.97 178 SER B O 1
ATOM 3994 N N . LEU B 1 181 ? 29.695 -22.378 -9.903 1.00 10.47 179 LEU B N 1
ATOM 3995 C CA . LEU B 1 181 ? 28.708 -23.250 -10.497 1.00 10.47 179 LEU B CA 1
ATOM 3996 C C . LEU B 1 181 ? 28.818 -23.332 -12.009 1.00 10.71 179 LEU B C 1
ATOM 3997 O O . LEU B 1 181 ? 28.776 -24.434 -12.544 1.00 11.10 179 LEU B O 1
ATOM 4002 N N . LEU B 1 182 ? 29.048 -22.198 -12.685 1.00 10.81 180 LEU B N 1
ATOM 4003 C CA . LEU B 1 182 ? 29.165 -22.232 -14.141 1.00 12.55 180 LEU B CA 1
ATOM 4004 C C . LEU B 1 182 ? 30.389 -23.070 -14.512 1.00 11.73 180 LEU B C 1
ATOM 4005 O O . LEU B 1 182 ? 30.312 -23.925 -15.414 1.00 13.37 180 LEU B O 1
ATOM 4010 N N . LYS B 1 183 ? 31.506 -22.870 -13.811 1.00 11.71 181 LYS B N 1
ATOM 4011 C CA . LYS B 1 183 ? 32.716 -23.675 -14.084 1.00 11.87 181 LYS B CA 1
ATOM 4012 C C . LYS B 1 183 ? 32.466 -25.156 -13.871 1.00 13.23 181 LYS B C 1
ATOM 4013 O O . LYS B 1 183 ? 32.822 -25.962 -14.718 1.00 13.40 181 LYS B O 1
ATOM 4019 N N . LEU B 1 184 ? 31.851 -25.512 -12.747 1.00 12.27 182 LEU B N 1
ATOM 4020 C CA . LEU B 1 184 ? 31.635 -26.938 -12.418 1.00 12.30 182 LEU B CA 1
ATOM 4021 C C . LEU B 1 184 ? 30.723 -27.622 -13.439 1.00 12.63 182 LEU B C 1
ATOM 4022 O O . LEU B 1 184 ? 30.980 -28.778 -13.843 1.00 13.42 182 LEU B O 1
ATOM 4027 N N . LEU B 1 185 ? 29.664 -26.910 -13.844 1.00 12.61 183 LEU B N 1
ATOM 4028 C CA . LEU B 1 185 ? 28.677 -27.492 -14.753 1.00 12.86 183 LEU B CA 1
ATOM 4029 C C . LEU B 1 185 ? 29.224 -27.624 -16.154 1.00 14.05 183 LEU B C 1
ATOM 4030 O O . LEU B 1 185 ? 29.150 -28.699 -16.738 1.00 14.53 183 LEU B O 1
ATOM 4035 N N . VAL B 1 186 ? 29.835 -26.566 -16.679 1.00 13.49 184 VAL B N 1
ATOM 4036 C CA . VAL B 1 186 ? 30.336 -26.604 -18.051 1.00 14.61 184 VAL B CA 1
ATOM 4037 C C . VAL B 1 186 ? 31.516 -27.550 -18.215 1.00 15.31 184 VAL B C 1
ATOM 4038 O O . VAL B 1 186 ? 31.592 -28.264 -19.230 1.00 15.70 184 VAL B O 1
ATOM 4042 N N . ARG B 1 187 ? 32.410 -27.623 -17.222 1.00 13.22 185 ARG B N 1
ATOM 4043 C CA . ARG B 1 187 ? 33.576 -28.464 -17.362 1.00 13.73 185 ARG B CA 1
ATOM 4044 C C . ARG B 1 187 ? 33.235 -29.947 -17.302 1.00 13.82 185 ARG B C 1
ATOM 4045 O O . ARG B 1 187 ? 33.952 -30.762 -17.896 1.00 16.02 185 ARG B O 1
ATOM 4053 N N . ASN B 1 188 ? 32.155 -30.302 -16.598 1.00 13.45 186 ASN B N 1
ATOM 4054 C CA . ASN B 1 188 ? 31.987 -31.706 -16.222 1.00 14.47 186 ASN B CA 1
ATOM 4055 C C . ASN B 1 188 ? 30.703 -32.374 -16.651 1.00 15.25 186 ASN B C 1
ATOM 4056 O O . ASN B 1 188 ? 30.559 -33.582 -16.442 1.00 15.51 186 ASN B O 1
ATOM 4061 N N . PHE B 1 189 ? 29.787 -31.592 -17.213 1.00 15.77 187 PHE B N 1
ATOM 4062 C CA . PHE B 1 189 ? 28.465 -32.085 -17.633 1.00 17.25 187 PHE B CA 1
ATOM 4063 C C . PHE B 1 189 ? 28.093 -31.612 -19.039 1.00 18.24 187 PHE B C 1
ATOM 4064 O O . PHE B 1 189 ? 28.693 -30.671 -19.579 1.00 19.33 187 PHE B O 1
ATOM 4072 N N . SER B 1 190 ? 27.113 -32.274 -19.640 1.00 19.36 188 SER B N 1
ATOM 4073 C CA A SER B 1 190 ? 26.639 -31.896 -20.970 0.50 19.62 188 SER B CA 1
ATOM 4074 C CA B SER B 1 190 ? 26.651 -31.882 -20.962 0.50 19.52 188 SER B CA 1
ATOM 4075 C C . SER B 1 190 ? 25.412 -30.979 -20.860 1.00 19.07 188 SER B C 1
ATOM 4076 O O . SER B 1 190 ? 24.284 -31.376 -21.154 1.00 20.81 188 SER B O 1
ATOM 4081 N N . ILE B 1 191 ? 25.646 -29.747 -20.430 1.00 17.77 189 ILE B N 1
ATOM 4082 C CA . ILE B 1 191 ? 24.586 -28.795 -20.200 1.00 16.46 189 ILE B CA 1
ATOM 4083 C C . ILE B 1 191 ? 24.012 -28.369 -21.543 1.00 16.41 189 ILE B C 1
ATOM 4084 O O . ILE B 1 191 ? 24.768 -28.077 -22.490 1.00 16.43 189 ILE B O 1
ATOM 4089 N N . LYS B 1 192 ? 22.689 -28.301 -21.625 1.00 16.38 190 LYS B N 1
ATOM 4090 C CA . LYS B 1 192 ? 22.026 -27.890 -22.864 1.00 16.74 190 LYS B CA 1
ATOM 4091 C C . LYS B 1 192 ? 22.132 -26.390 -23.059 1.00 16.92 190 LYS B C 1
ATOM 4092 O O . LYS B 1 192 ? 22.550 -25.912 -24.120 1.00 16.59 190 LYS B O 1
ATOM 4098 N N . CYS B 1 193 ? 21.785 -25.618 -22.037 1.00 16.41 191 CYS B N 1
ATOM 4099 C CA . CYS B 1 193 ? 21.697 -24.191 -22.208 1.00 16.68 191 CYS B CA 1
ATOM 4100 C C . CYS B 1 193 ? 21.866 -23.505 -20.866 1.00 16.17 191 CYS B C 1
ATOM 4101 O O . CYS B 1 193 ? 21.367 -23.996 -19.828 1.00 16.78 191 CYS B O 1
ATOM 4104 N N . VAL B 1 194 ? 22.569 -22.380 -20.897 1.00 15.26 192 VAL B N 1
ATOM 4105 C CA . VAL B 1 194 ? 22.674 -21.493 -19.742 1.00 14.59 192 VAL B CA 1
ATOM 4106 C C . VAL B 1 194 ? 22.134 -20.124 -20.100 1.00 14.95 192 VAL B C 1
ATOM 4107 O O . VAL B 1 194 ? 22.653 -19.465 -21.004 1.00 16.02 192 VAL B O 1
ATOM 4111 N N . PHE B 1 195 ? 21.142 -19.668 -19.348 1.00 13.59 193 PHE B N 1
ATOM 4112 C CA . PHE B 1 195 ? 20.706 -18.268 -19.440 1.00 13.92 193 PHE B CA 1
ATOM 4113 C C . PHE B 1 195 ? 21.473 -17.477 -18.399 1.00 14.80 193 PHE B C 1
ATOM 4114 O O . PHE B 1 195 ? 21.494 -17.820 -17.219 1.00 15.53 193 PHE B O 1
ATOM 4122 N N . LEU B 1 196 ? 22.076 -16.369 -18.831 1.00 13.93 194 LEU B N 1
ATOM 4123 C CA . LEU B 1 196 ? 22.806 -15.506 -17.916 1.00 14.39 194 LEU B CA 1
ATOM 4124 C C . LEU B 1 196 ? 21.944 -14.266 -17.780 1.00 15.51 194 LEU B C 1
ATOM 4125 O O . LEU B 1 196 ? 21.863 -13.450 -18.720 1.00 16.40 194 LEU B O 1
ATOM 4130 N N . VAL B 1 197 ? 21.219 -14.180 -16.663 1.00 14.74 195 VAL B N 1
ATOM 4131 C CA . VAL B 1 197 ? 20.149 -13.188 -16.511 1.00 15.32 195 VAL B CA 1
ATOM 4132 C C . VAL B 1 197 ? 20.598 -12.115 -15.535 1.00 16.01 195 VAL B C 1
ATOM 4133 O O . VAL B 1 197 ? 20.693 -12.353 -14.314 1.00 15.81 195 VAL B O 1
ATOM 4137 N N . ALA B 1 198 ? 20.909 -10.926 -16.057 1.00 16.73 196 ALA B N 1
ATOM 4138 C CA . ALA B 1 198 ? 21.476 -9.878 -15.201 1.00 17.36 196 ALA B CA 1
ATOM 4139 C C . ALA B 1 198 ? 21.446 -8.536 -15.915 1.00 19.46 196 ALA B C 1
ATOM 4140 O O . ALA B 1 198 ? 21.504 -8.521 -17.131 1.00 20.64 196 ALA B O 1
ATOM 4142 N N . PRO B 1 199 ? 21.394 -7.430 -15.154 1.00 21.76 197 PRO B N 1
ATOM 4143 C CA . PRO B 1 199 ? 21.686 -6.130 -15.797 1.00 23.23 197 PRO B CA 1
ATOM 4144 C C . PRO B 1 199 ? 23.080 -6.166 -16.435 1.00 23.93 197 PRO B C 1
ATOM 4145 O O . PRO B 1 199 ? 23.977 -6.828 -15.912 1.00 23.64 197 PRO B O 1
ATOM 4149 N N . ASP B 1 200 ? 23.285 -5.460 -17.548 1.00 24.95 198 ASP B N 1
ATOM 4150 C CA . ASP B 1 200 ? 24.591 -5.481 -18.220 1.00 25.73 198 ASP B CA 1
ATOM 4151 C C . ASP B 1 200 ? 25.764 -5.219 -17.263 1.00 24.97 198 ASP B C 1
ATOM 4152 O O . ASP B 1 200 ? 26.831 -5.835 -17.381 1.00 25.67 198 ASP B O 1
ATOM 4157 N N . ALA B 1 201 ? 25.557 -4.322 -16.301 1.00 24.21 199 ALA B N 1
ATOM 4158 C CA . ALA B 1 201 ? 26.612 -3.943 -15.349 1.00 24.48 199 ALA B CA 1
ATOM 4159 C C . ALA B 1 201 ? 26.995 -5.079 -14.386 1.00 23.41 199 ALA B C 1
ATOM 4160 O O . ALA B 1 201 ? 28.016 -5.016 -13.708 1.00 24.84 199 ALA B O 1
ATOM 4162 N N . LEU B 1 202 ? 26.157 -6.103 -14.306 1.00 22.66 200 LEU B N 1
ATOM 4163 C CA . LEU B 1 202 ? 26.404 -7.187 -13.367 1.00 21.32 200 LEU B CA 1
ATOM 4164 C C . LEU B 1 202 ? 26.485 -8.537 -14.073 1.00 20.46 200 LEU B C 1
ATOM 4165 O O . LEU B 1 202 ? 26.220 -9.575 -13.458 1.00 19.15 200 LEU B O 1
ATOM 4170 N N . GLN B 1 203 ? 26.834 -8.527 -15.363 1.00 19.73 201 GLN B N 1
ATOM 4171 C CA . GLN B 1 203 ? 26.901 -9.750 -16.145 1.00 18.67 201 GLN B CA 1
ATOM 4172 C C . GLN B 1 203 ? 28.078 -10.661 -15.753 1.00 17.35 201 GLN B C 1
ATOM 4173 O O . GLN B 1 203 ? 29.013 -10.246 -15.068 1.00 18.36 201 GLN B O 1
ATOM 4179 N N . MET B 1 204 ? 27.994 -11.924 -16.155 1.00 16.98 202 MET B N 1
ATOM 4180 C CA . MET B 1 204 ? 29.047 -12.895 -15.833 1.00 16.84 202 MET B CA 1
ATOM 4181 C C . MET B 1 204 ? 30.387 -12.404 -16.422 1.00 17.26 202 MET B C 1
ATOM 4182 O O . MET B 1 204 ? 30.427 -12.031 -17.606 1.00 19.24 202 MET B O 1
ATOM 4187 N N . PRO B 1 205 ? 31.466 -12.392 -15.608 1.00 17.88 203 PRO B N 1
ATOM 4188 C CA . PRO B 1 205 ? 32.725 -11.791 -16.069 1.00 18.02 203 PRO B CA 1
ATOM 4189 C C . PRO B 1 205 ? 33.384 -12.576 -17.182 1.00 18.93 203 PRO B C 1
ATOM 4190 O O . PRO B 1 205 ? 33.218 -13.800 -17.272 1.00 19.60 203 PRO B O 1
ATOM 4194 N N . GLN B 1 206 ? 34.156 -11.856 -17.989 1.00 19.76 204 GLN B N 1
ATOM 4195 C CA . GLN B 1 206 ? 34.961 -12.469 -19.038 1.00 20.84 204 GLN B CA 1
ATOM 4196 C C . GLN B 1 206 ? 35.995 -13.426 -18.472 1.00 20.01 204 GLN B C 1
ATOM 4197 O O . GLN B 1 206 ? 36.344 -14.437 -19.111 1.00 20.14 204 GLN B O 1
ATOM 4203 N N . ASP B 1 207 ? 36.489 -13.153 -17.264 1.00 19.50 205 ASP B N 1
ATOM 4204 C CA . ASP B 1 207 ? 37.451 -14.076 -16.674 1.00 19.53 205 ASP B CA 1
ATOM 4205 C C . ASP B 1 207 ? 36.870 -15.421 -16.219 1.00 18.55 205 ASP B C 1
ATOM 4206 O O . ASP B 1 207 ? 37.619 -16.334 -15.867 1.00 19.35 205 ASP B O 1
ATOM 4211 N N . VAL B 1 208 ? 35.543 -15.538 -16.237 1.00 16.37 206 VAL B N 1
ATOM 4212 C CA . VAL B 1 208 ? 34.910 -16.846 -16.034 1.00 16.33 206 VAL B CA 1
ATOM 4213 C C . VAL B 1 208 ? 34.600 -17.454 -17.402 1.00 15.16 206 VAL B C 1
ATOM 4214 O O . VAL B 1 208 ? 34.838 -18.639 -17.640 1.00 16.49 206 VAL B O 1
ATOM 4218 N N . LEU B 1 209 ? 34.048 -16.643 -18.301 1.00 15.92 207 LEU B N 1
ATOM 4219 C CA . LEU B 1 209 ? 33.580 -17.137 -19.596 1.00 16.22 207 LEU B CA 1
ATOM 4220 C C . LEU B 1 209 ? 34.720 -17.547 -20.543 1.00 16.58 207 LEU B C 1
ATOM 4221 O O . LEU B 1 209 ? 34.611 -18.567 -21.233 1.00 17.48 207 LEU B O 1
ATOM 4226 N N . GLU B 1 210 ? 35.793 -16.780 -20.574 1.00 17.45 208 GLU B N 1
ATOM 4227 C CA . GLU B 1 210 ? 36.848 -17.054 -21.559 1.00 18.23 208 GLU B CA 1
ATOM 4228 C C . GLU B 1 210 ? 37.530 -18.385 -21.348 1.00 17.54 208 GLU B C 1
ATOM 4229 O O . GLU B 1 210 ? 37.738 -19.097 -22.332 1.00 17.68 208 GLU B O 1
ATOM 4235 N N . PRO B 1 211 ? 37.874 -18.749 -20.088 1.00 16.58 209 PRO B N 1
ATOM 4236 C CA . PRO B 1 211 ? 38.466 -20.069 -19.910 1.00 16.08 209 PRO B CA 1
ATOM 4237 C C . PRO B 1 211 ? 37.565 -21.201 -20.356 1.00 15.42 209 PRO B C 1
ATOM 4238 O O . PRO B 1 211 ? 38.066 -22.275 -20.683 1.00 15.70 209 PRO B O 1
ATOM 4242 N N . LEU B 1 212 ? 36.249 -20.951 -20.355 1.00 15.16 210 LEU B N 1
ATOM 4243 C CA . LEU B 1 212 ? 35.260 -21.950 -20.742 1.00 14.33 210 LEU B CA 1
ATOM 4244 C C . LEU B 1 212 ? 34.920 -21.965 -22.240 1.00 14.88 210 LEU B C 1
ATOM 4245 O O . LEU B 1 212 ? 34.186 -22.847 -22.705 1.00 15.92 210 LEU B O 1
ATOM 4250 N N . GLN B 1 213 ? 35.475 -21.009 -22.987 1.00 14.76 211 GLN B N 1
ATOM 4251 C CA . GLN B 1 213 ? 35.039 -20.766 -24.364 1.00 15.27 211 GLN B CA 1
ATOM 4252 C C . GLN B 1 213 ? 35.274 -22.003 -25.254 1.00 15.20 211 GLN B C 1
ATOM 4253 O O . GLN B 1 213 ? 34.428 -22.366 -26.053 1.00 15.35 211 GLN B O 1
ATOM 4259 N N . HIS B 1 214 ? 36.416 -22.658 -25.091 1.00 15.64 212 HIS B N 1
ATOM 4260 C CA . HIS B 1 214 ? 36.698 -23.863 -25.866 1.00 16.59 212 HIS B CA 1
ATOM 4261 C C . HIS B 1 214 ? 35.719 -24.981 -25.562 1.00 16.91 212 HIS B C 1
ATOM 4262 O O . HIS B 1 214 ? 35.152 -25.567 -26.477 1.00 17.09 212 HIS B O 1
ATOM 4269 N N . GLU B 1 215 ? 35.451 -25.238 -24.281 1.00 16.15 213 GLU B N 1
ATOM 4270 C CA . GLU B 1 215 ? 34.497 -26.302 -23.902 1.00 17.81 213 GLU B CA 1
ATOM 4271 C C . GLU B 1 215 ? 33.059 -25.985 -24.296 1.00 17.11 213 GLU B C 1
ATOM 4272 O O . GLU B 1 215 ? 32.314 -26.880 -24.696 1.00 17.92 213 GLU B O 1
ATOM 4278 N N . ILE B 1 216 ? 32.680 -24.714 -24.175 1.00 16.63 214 ILE B N 1
ATOM 4279 C CA . ILE B 1 216 ? 31.348 -24.254 -24.570 1.00 16.63 214 ILE B CA 1
ATOM 4280 C C . ILE B 1 216 ? 31.128 -24.584 -26.053 1.00 17.08 214 ILE B C 1
ATOM 4281 O O . ILE B 1 216 ? 30.071 -25.111 -26.438 1.00 17.12 214 ILE B O 1
ATOM 4286 N N . ALA B 1 217 ? 32.137 -24.288 -26.872 1.00 16.32 215 ALA B N 1
ATOM 4287 C CA . ALA B 1 217 ? 32.011 -24.510 -28.307 1.00 17.92 215 ALA B CA 1
ATOM 4288 C C . ALA B 1 217 ? 32.020 -26.008 -28.639 1.00 19.00 215 ALA B C 1
ATOM 4289 O O . ALA B 1 217 ? 31.206 -26.474 -29.435 1.00 18.88 215 ALA B O 1
ATOM 4291 N N . THR B 1 218 ? 32.944 -26.758 -28.041 1.00 19.23 216 THR B N 1
ATOM 4292 C CA . THR B 1 218 ? 33.077 -28.163 -28.410 1.00 22.37 216 THR B CA 1
ATOM 4293 C C . THR B 1 218 ? 31.912 -28.990 -27.911 1.00 20.98 216 THR B C 1
ATOM 4294 O O . THR B 1 218 ? 31.522 -29.939 -28.590 1.00 23.42 216 THR B O 1
ATOM 4298 N N . LYS B 1 219 ? 31.361 -28.650 -26.737 1.00 19.47 217 LYS B N 1
ATOM 4299 C CA . LYS B 1 219 ? 30.197 -29.361 -26.196 1.00 20.50 217 LYS B CA 1
ATOM 4300 C C . LYS B 1 219 ? 28.872 -28.795 -26.706 1.00 20.12 217 LYS B C 1
ATOM 4301 O O . LYS B 1 219 ? 27.802 -29.320 -26.397 1.00 21.22 217 LYS B O 1
ATOM 4307 N N . GLY B 1 220 ? 28.932 -27.685 -27.431 1.00 19.66 218 GLY B N 1
ATOM 4308 C CA . GLY B 1 220 ? 27.716 -27.070 -27.969 1.00 19.14 218 GLY B CA 1
ATOM 4309 C C . GLY B 1 220 ? 26.754 -26.541 -26.914 1.00 19.17 218 GLY B C 1
ATOM 4310 O O . GLY B 1 220 ? 25.535 -26.560 -27.122 1.00 20.15 218 GLY B O 1
ATOM 4311 N N . VAL B 1 221 ? 27.297 -26.093 -25.781 1.00 17.48 219 VAL B N 1
ATOM 4312 C CA . VAL B 1 221 ? 26.488 -25.426 -24.762 1.00 16.56 219 VAL B CA 1
ATOM 4313 C C . VAL B 1 221 ? 25.986 -24.091 -25.287 1.00 18.07 219 VAL B C 1
ATOM 4314 O O . VAL B 1 221 ? 26.763 -23.242 -25.722 1.00 17.99 219 VAL B O 1
ATOM 4318 N N . ILE B 1 222 ? 24.681 -23.903 -25.221 1.00 18.17 220 ILE B N 1
ATOM 4319 C CA . ILE B 1 222 ? 24.090 -22.663 -25.666 1.00 19.78 220 ILE B CA 1
ATOM 4320 C C . ILE B 1 222 ? 24.126 -21.661 -24.506 1.00 20.30 220 ILE B C 1
ATOM 4321 O O . ILE B 1 222 ? 23.623 -21.961 -23.422 1.00 21.04 220 ILE B O 1
ATOM 4326 N N . ILE B 1 223 ? 24.720 -20.485 -24.719 1.00 19.73 221 ILE B N 1
ATOM 4327 C CA . ILE B 1 223 ? 24.767 -19.426 -23.703 1.00 20.37 221 ILE B CA 1
ATOM 4328 C C . ILE B 1 223 ? 23.949 -18.249 -24.201 1.00 20.58 221 ILE B C 1
ATOM 4329 O O . ILE B 1 223 ? 24.276 -17.659 -25.232 1.00 20.74 221 ILE B O 1
ATOM 4334 N N . HIS B 1 224 ? 22.915 -17.891 -23.444 1.00 20.49 222 HIS B N 1
ATOM 4335 C CA A HIS B 1 224 ? 22.001 -16.829 -23.842 0.50 21.01 222 HIS B CA 1
ATOM 4336 C CA B HIS B 1 224 ? 21.957 -16.869 -23.834 0.50 21.10 222 HIS B CA 1
ATOM 4337 C C . HIS B 1 224 ? 21.940 -15.791 -22.736 1.00 21.47 222 HIS B C 1
ATOM 4338 O O . HIS B 1 224 ? 21.490 -16.068 -21.611 1.00 21.72 222 HIS B O 1
ATOM 4351 N N . ARG B 1 225 ? 22.404 -14.584 -23.040 1.00 21.24 223 ARG B N 1
ATOM 4352 C CA . ARG B 1 225 ? 22.314 -13.470 -22.070 1.00 22.18 223 ARG B CA 1
ATOM 4353 C C . ARG B 1 225 ? 20.965 -12.771 -22.181 1.00 22.17 223 ARG B C 1
ATOM 4354 O O . ARG B 1 225 ? 20.463 -12.543 -23.296 1.00 22.47 223 ARG B O 1
ATOM 4362 N N . THR B 1 226 ? 20.386 -12.408 -21.036 1.00 20.87 224 THR B N 1
ATOM 4363 C CA . THR B 1 226 ? 19.197 -11.532 -20.999 1.00 20.70 224 THR B CA 1
ATOM 4364 C C . THR B 1 226 ? 19.343 -10.561 -19.832 1.00 21.10 224 THR B C 1
ATOM 4365 O O . THR B 1 226 ? 20.194 -10.777 -18.944 1.00 20.31 224 THR B O 1
ATOM 4369 N N . HIS B 1 227 ? 18.505 -9.517 -19.787 1.00 22.31 225 HIS B N 1
ATOM 4370 C CA A HIS B 1 227 ? 18.463 -8.648 -18.606 0.50 22.81 225 HIS B CA 1
ATOM 4371 C CA B HIS B 1 227 ? 18.452 -8.607 -18.634 0.50 23.27 225 HIS B CA 1
ATOM 4372 C C . HIS B 1 227 ? 17.147 -8.801 -17.855 1.00 23.02 225 HIS B C 1
ATOM 4373 O O . HIS B 1 227 ? 16.833 -8.020 -16.970 1.00 25.21 225 HIS B O 1
ATOM 4386 N N . ALA B 1 228 ? 16.378 -9.827 -18.204 1.00 22.82 226 ALA B N 1
ATOM 4387 C CA . ALA B 1 228 ? 15.089 -10.075 -17.541 1.00 22.68 226 ALA B CA 1
ATOM 4388 C C . ALA B 1 228 ? 14.695 -11.537 -17.550 1.00 22.20 226 ALA B C 1
ATOM 4389 O O . ALA B 1 228 ? 15.143 -12.301 -18.414 1.00 22.27 226 ALA B O 1
ATOM 4391 N N . LEU B 1 229 ? 13.839 -11.926 -16.601 1.00 21.49 227 LEU B N 1
ATOM 4392 C CA . LEU B 1 229 ? 13.260 -13.272 -16.636 1.00 22.09 227 LEU B CA 1
ATOM 4393 C C . LEU B 1 229 ? 12.152 -13.301 -17.669 1.00 22.39 227 LEU B C 1
ATOM 4394 O O . LEU B 1 229 ? 10.959 -13.168 -17.344 1.00 23.55 227 LEU B O 1
ATOM 4399 N N . THR B 1 230 ? 12.547 -13.460 -18.926 1.00 22.38 228 THR B N 1
ATOM 4400 C CA . THR B 1 230 ? 11.588 -13.443 -20.011 1.00 22.67 228 THR B CA 1
ATOM 4401 C C . THR B 1 230 ? 10.733 -14.694 -19.934 1.00 23.19 228 THR B C 1
ATOM 4402 O O . THR B 1 230 ? 11.061 -15.656 -19.224 1.00 22.28 228 THR B O 1
ATOM 4406 N N . ASP B 1 231 ? 9.638 -14.686 -20.676 1.00 23.69 229 ASP B N 1
ATOM 4407 C CA . ASP B 1 231 ? 8.802 -15.867 -20.770 1.00 23.72 229 ASP B CA 1
ATOM 4408 C C . ASP B 1 231 ? 9.628 -17.073 -21.235 1.00 23.15 229 ASP B C 1
ATOM 4409 O O . ASP B 1 231 ? 9.435 -18.169 -20.731 1.00 23.02 229 ASP B O 1
ATOM 4414 N N . GLU B 1 232 ? 10.577 -16.852 -22.145 1.00 22.22 230 GLU B N 1
ATOM 4415 C CA . GLU B 1 232 ? 11.430 -17.921 -22.660 1.00 21.45 230 GLU B CA 1
ATOM 4416 C C . GLU B 1 232 ? 12.287 -18.553 -21.560 1.00 19.75 230 GLU B C 1
ATOM 4417 O O . GLU B 1 232 ? 12.402 -19.776 -21.468 1.00 18.57 230 GLU B O 1
ATOM 4423 N N . VAL B 1 233 ? 12.905 -17.710 -20.751 1.00 18.46 231 VAL B N 1
ATOM 4424 C CA . VAL B 1 233 ? 13.717 -18.236 -19.631 1.00 17.58 231 VAL B CA 1
ATOM 4425 C C . VAL B 1 233 ? 12.857 -19.031 -18.673 1.00 18.03 231 VAL B C 1
ATOM 4426 O O . VAL B 1 233 ? 13.238 -20.136 -18.263 1.00 17.16 231 VAL B O 1
ATOM 4430 N N . MET B 1 234 ? 11.685 -18.489 -18.344 1.00 18.82 232 MET B N 1
ATOM 4431 C CA . MET B 1 234 ? 10.732 -19.185 -17.459 1.00 19.06 232 MET B CA 1
ATOM 4432 C C . MET B 1 234 ? 10.240 -20.511 -18.031 1.00 19.42 232 MET B C 1
ATOM 4433 O O . MET B 1 234 ? 10.122 -21.510 -17.309 1.00 20.49 232 MET B O 1
ATOM 4438 N N . GLN B 1 235 ? 9.965 -20.550 -19.327 1.00 20.20 233 GLN B N 1
ATOM 4439 C CA . GLN B 1 235 ? 9.343 -21.739 -19.899 1.00 21.16 233 GLN B CA 1
ATOM 4440 C C . GLN B 1 235 ? 10.337 -22.858 -20.199 1.00 20.02 233 GLN B C 1
ATOM 4441 O O . GLN B 1 235 ? 9.951 -24.031 -20.241 1.00 22.12 233 GLN B O 1
ATOM 4447 N N . LYS B 1 236 ? 11.605 -22.501 -20.378 1.00 19.80 234 LYS B N 1
ATOM 4448 C CA . LYS B 1 236 ? 12.596 -23.486 -20.815 1.00 18.74 234 LYS B CA 1
ATOM 4449 C C . LYS B 1 236 ? 13.497 -23.998 -19.697 1.00 17.79 234 LYS B C 1
ATOM 4450 O O . LYS B 1 236 ? 14.094 -25.060 -19.864 1.00 19.05 234 LYS B O 1
ATOM 4456 N N . SER B 1 237 ? 13.602 -23.244 -18.606 1.00 16.45 235 SER B N 1
ATOM 4457 C CA . SER B 1 237 ? 14.589 -23.582 -17.554 1.00 14.81 235 SER B CA 1
ATOM 4458 C C . SER B 1 237 ? 14.145 -24.739 -16.650 1.00 14.52 235 SER B C 1
ATOM 4459 O O . SER B 1 237 ? 13.030 -24.750 -16.101 1.00 16.07 235 SER B O 1
ATOM 4462 N N . ASP B 1 238 ? 15.040 -25.711 -16.490 1.00 13.35 236 ASP B N 1
ATOM 4463 C CA . ASP B 1 238 ? 14.847 -26.770 -15.525 1.00 13.55 236 ASP B CA 1
ATOM 4464 C C . ASP B 1 238 ? 15.288 -26.301 -14.147 1.00 12.69 236 ASP B C 1
ATOM 4465 O O . ASP B 1 238 ? 14.842 -26.840 -13.138 1.00 13.26 236 ASP B O 1
ATOM 4470 N N . VAL B 1 239 ? 16.175 -25.309 -14.109 1.00 12.21 237 VAL B N 1
ATOM 4471 C CA . VAL B 1 239 ? 16.641 -24.751 -12.839 1.00 11.98 237 VAL B CA 1
ATOM 4472 C C . VAL B 1 239 ? 16.673 -23.228 -12.975 1.00 12.45 237 VAL B C 1
ATOM 4473 O O . VAL B 1 239 ? 17.229 -22.705 -13.921 1.00 11.76 237 VAL B O 1
ATOM 4477 N N . LEU B 1 240 ? 16.060 -22.532 -12.038 1.00 11.81 238 LEU B N 1
ATOM 4478 C CA . LEU B 1 240 ? 16.259 -21.089 -11.916 1.00 12.22 238 LEU B CA 1
ATOM 4479 C C . LEU B 1 240 ? 17.099 -20.904 -10.674 1.00 11.99 238 LEU B C 1
ATOM 4480 O O . LEU B 1 240 ? 16.616 -21.132 -9.555 1.00 12.18 238 LEU B O 1
ATOM 4485 N N . TYR B 1 241 ? 18.343 -20.462 -10.855 1.00 11.82 239 TYR B N 1
ATOM 4486 C CA . TYR B 1 241 ? 19.253 -20.265 -9.746 1.00 11.07 239 TYR B CA 1
ATOM 4487 C C . TYR B 1 241 ? 19.469 -18.782 -9.577 1.00 11.83 239 TYR B C 1
ATOM 4488 O O . TYR B 1 241 ? 20.153 -18.151 -10.393 1.00 12.69 239 TYR B O 1
ATOM 4497 N N . THR B 1 242 ? 18.890 -18.208 -8.535 1.00 11.82 240 THR B N 1
ATOM 4498 C CA . THR B 1 242 ? 18.931 -16.772 -8.374 1.00 12.99 240 THR B CA 1
ATOM 4499 C C . THR B 1 242 ? 19.801 -16.343 -7.196 1.00 13.40 240 THR B C 1
ATOM 4500 O O . THR B 1 242 ? 20.142 -17.150 -6.324 1.00 13.36 240 THR B O 1
ATOM 4504 N N . THR B 1 243 ? 20.220 -15.082 -7.210 1.00 13.79 241 THR B N 1
ATOM 4505 C CA . THR B 1 243 ? 21.188 -14.617 -6.231 1.00 14.43 241 THR B CA 1
ATOM 4506 C C . THR B 1 243 ? 20.796 -13.214 -5.778 1.00 15.66 241 THR B C 1
ATOM 4507 O O . THR B 1 243 ? 19.992 -12.528 -6.455 1.00 15.51 241 THR B O 1
ATOM 4511 N N . ARG B 1 244 ? 21.402 -12.815 -4.664 1.00 17.52 242 ARG B N 1
ATOM 4512 C CA . ARG B 1 244 ? 21.223 -11.511 -4.038 1.00 20.99 242 ARG B CA 1
ATOM 4513 C C . ARG B 1 244 ? 22.278 -10.567 -4.569 1.00 22.54 242 ARG B C 1
ATOM 4514 O O . ARG B 1 244 ? 23.430 -10.965 -4.800 1.00 23.13 242 ARG B O 1
ATOM 4522 N N . LEU B 1 245 ? 21.883 -9.314 -4.767 1.00 24.25 243 LEU B N 1
ATOM 4523 C CA . LEU B 1 245 ? 22.832 -8.229 -5.049 1.00 25.88 243 LEU B CA 1
ATOM 4524 C C . LEU B 1 245 ? 23.939 -8.147 -3.976 1.00 27.26 243 LEU B C 1
ATOM 4525 O O . LEU B 1 245 ? 23.643 -8.008 -2.782 1.00 27.17 243 LEU B O 1
ATOM 4530 N N . GLN B 1 246 ? 25.200 -8.258 -4.400 1.00 28.10 244 GLN B N 1
ATOM 4531 C CA . GLN B 1 246 ? 26.320 -8.313 -3.451 1.00 29.83 244 GLN B CA 1
ATOM 4532 C C . GLN B 1 246 ? 26.739 -6.922 -3.006 1.00 31.10 244 GLN B C 1
ATOM 4533 O O . GLN B 1 246 ? 25.989 -6.272 -2.276 1.00 33.33 244 GLN B O 1
ATOM 4539 N N . ALA B 1 268 ? 14.978 -4.641 -12.166 1.00 37.41 266 ALA B N 1
ATOM 4540 C CA . ALA B 1 268 ? 15.540 -5.311 -13.337 1.00 36.32 266 ALA B CA 1
ATOM 4541 C C . ALA B 1 268 ? 14.547 -6.264 -14.006 1.00 35.54 266 ALA B C 1
ATOM 4542 O O . ALA B 1 268 ? 14.808 -6.796 -15.091 1.00 35.69 266 ALA B O 1
ATOM 4544 N N . ASP B 1 269 ? 13.401 -6.487 -13.364 1.00 34.57 267 ASP B N 1
ATOM 4545 C CA . ASP B 1 269 ? 12.482 -7.525 -13.811 1.00 32.24 267 ASP B CA 1
ATOM 4546 C C . ASP B 1 269 ? 13.170 -8.898 -13.739 1.00 29.20 267 ASP B C 1
ATOM 4547 O O . ASP B 1 269 ? 13.106 -9.708 -14.672 1.00 26.94 267 ASP B O 1
ATOM 4552 N N . ILE B 1 270 ? 13.844 -9.142 -12.620 1.00 26.21 268 ILE B N 1
ATOM 4553 C CA . ILE B 1 270 ? 14.377 -10.473 -12.366 1.00 24.61 268 ILE B CA 1
ATOM 4554 C C . ILE B 1 270 ? 13.831 -11.091 -11.082 1.00 23.29 268 ILE B C 1
ATOM 4555 O O . ILE B 1 270 ? 14.335 -12.114 -10.628 1.00 24.01 268 ILE B O 1
ATOM 4560 N N . THR B 1 271 ? 12.814 -10.472 -10.490 1.00 21.89 269 THR B N 1
ATOM 4561 C CA . THR B 1 271 ? 12.226 -11.023 -9.277 1.00 21.08 269 THR B CA 1
ATOM 4562 C C . THR B 1 271 ? 11.461 -12.305 -9.570 1.00 19.91 269 THR B C 1
ATOM 4563 O O . THR B 1 271 ? 10.725 -12.409 -10.573 1.00 20.89 269 THR B O 1
ATOM 4567 N N . ILE B 1 272 ? 11.629 -13.288 -8.688 1.00 18.60 270 ILE B N 1
ATOM 4568 C CA . ILE B 1 272 ? 10.832 -14.506 -8.757 1.00 17.30 270 ILE B CA 1
ATOM 4569 C C . ILE B 1 272 ? 9.790 -14.457 -7.637 1.00 17.56 270 ILE B C 1
ATOM 4570 O O . ILE B 1 272 ? 10.132 -14.442 -6.457 1.00 16.90 270 ILE B O 1
ATOM 4575 N N . ASP B 1 273 ? 8.521 -14.402 -8.025 1.00 17.87 271 ASP B N 1
ATOM 4576 C CA . ASP B 1 273 ? 7.412 -14.494 -7.101 1.00 18.24 271 ASP B CA 1
ATOM 4577 C C . ASP B 1 273 ? 6.401 -15.517 -7.598 1.00 17.32 271 ASP B C 1
ATOM 4578 O O . ASP B 1 273 ? 6.614 -16.150 -8.628 1.00 17.69 271 ASP B O 1
ATOM 4583 N N . ALA B 1 274 ? 5.325 -15.729 -6.842 1.00 18.18 272 ALA B N 1
ATOM 4584 C CA . ALA B 1 274 ? 4.326 -16.693 -7.240 1.00 18.83 272 ALA B CA 1
ATOM 4585 C C . ALA B 1 274 ? 3.727 -16.400 -8.621 1.00 19.46 272 ALA B C 1
ATOM 4586 O O . ALA B 1 274 ? 3.451 -17.321 -9.403 1.00 19.03 272 ALA B O 1
ATOM 4588 N N . ALA B 1 275 ? 3.541 -15.120 -8.935 1.00 20.09 273 ALA B N 1
ATOM 4589 C CA . ALA B 1 275 ? 2.995 -14.744 -10.243 1.00 21.16 273 ALA B CA 1
ATOM 4590 C C . ALA B 1 275 ? 3.902 -15.179 -11.385 1.00 20.54 273 ALA B C 1
ATOM 4591 O O . ALA B 1 275 ? 3.435 -15.684 -12.408 1.00 20.73 273 ALA B O 1
ATOM 4593 N N . ARG B 1 276 ? 5.203 -14.971 -11.207 1.00 19.83 274 ARG B N 1
ATOM 4594 C CA . ARG B 1 276 ? 6.184 -15.348 -12.209 1.00 19.48 274 ARG B CA 1
ATOM 4595 C C . ARG B 1 276 ? 6.210 -16.868 -12.369 1.00 19.27 274 ARG B C 1
ATOM 4596 O O . ARG B 1 276 ? 6.342 -17.397 -13.484 1.00 18.69 274 ARG B O 1
ATOM 4604 N N . MET B 1 277 ? 6.078 -17.569 -11.249 1.00 18.59 275 MET B N 1
ATOM 4605 C CA . MET B 1 277 ? 6.142 -19.030 -11.265 1.00 18.31 275 MET B CA 1
ATOM 4606 C C . MET B 1 277 ? 5.017 -19.679 -12.051 1.00 19.16 275 MET B C 1
ATOM 4607 O O . MET B 1 277 ? 5.118 -20.837 -12.405 1.00 17.60 275 MET B O 1
ATOM 4612 N N . ARG B 1 278 ? 3.956 -18.922 -12.338 1.00 19.93 276 ARG B N 1
ATOM 4613 C CA . ARG B 1 278 ? 2.884 -19.480 -13.151 1.00 21.50 276 ARG B CA 1
ATOM 4614 C C . ARG B 1 278 ? 3.370 -19.810 -14.566 1.00 21.31 276 ARG B C 1
ATOM 4615 O O . ARG B 1 278 ? 2.720 -20.581 -15.281 1.00 21.71 276 ARG B O 1
ATOM 4623 N N . LEU B 1 279 ? 4.504 -19.229 -14.964 1.00 20.76 277 LEU B N 1
ATOM 4624 C CA . LEU B 1 279 ? 5.103 -19.490 -16.278 1.00 21.26 277 LEU B CA 1
ATOM 4625 C C . LEU B 1 279 ? 6.065 -20.678 -16.321 1.00 21.01 277 LEU B C 1
ATOM 4626 O O . LEU B 1 279 ? 6.428 -21.169 -17.399 1.00 20.43 277 LEU B O 1
ATOM 4631 N N . ALA B 1 280 ? 6.507 -21.110 -15.139 1.00 19.63 278 ALA B N 1
ATOM 4632 C CA . ALA B 1 280 ? 7.532 -22.148 -15.025 1.00 19.38 278 ALA B CA 1
ATOM 4633 C C . ALA B 1 280 ? 6.989 -23.512 -15.412 1.00 19.53 278 ALA B C 1
ATOM 4634 O O . ALA B 1 280 ? 5.780 -23.764 -15.309 1.00 19.90 278 ALA B O 1
ATOM 4636 N N . LYS B 1 281 ? 7.867 -24.413 -15.830 1.00 19.80 279 LYS B N 1
ATOM 4637 C CA . LYS B 1 281 ? 7.403 -25.776 -16.088 1.00 21.04 279 LYS B CA 1
ATOM 4638 C C . LYS B 1 281 ? 7.087 -26.506 -14.778 1.00 20.14 279 LYS B C 1
ATOM 4639 O O . LYS B 1 281 ? 7.434 -26.027 -13.678 1.00 18.68 279 LYS B O 1
ATOM 4645 N N . GLU B 1 282 ? 6.424 -27.653 -14.889 1.00 20.05 280 GLU B N 1
ATOM 4646 C CA . GLU B 1 282 ? 6.080 -28.422 -13.675 1.00 20.64 280 GLU B CA 1
ATOM 4647 C C . GLU B 1 282 ? 7.287 -29.100 -13.043 1.00 19.39 280 GLU B C 1
ATOM 4648 O O . GLU B 1 282 ? 7.416 -29.127 -11.804 1.00 19.42 280 GLU B O 1
ATOM 4654 N N . LYS B 1 283 ? 8.149 -29.673 -13.879 1.00 17.18 281 LYS B N 1
ATOM 4655 C CA . LYS B 1 283 ? 9.348 -30.359 -13.375 1.00 17.55 281 LYS B CA 1
ATOM 4656 C C . LYS B 1 283 ? 10.523 -29.410 -13.522 1.00 15.94 281 LYS B C 1
ATOM 4657 O O . LYS B 1 283 ? 11.197 -29.350 -14.559 1.00 16.29 281 LYS B O 1
ATOM 4663 N N . MET B 1 284 ? 10.721 -28.602 -12.476 1.00 14.21 282 MET B N 1
ATOM 4664 C CA . MET B 1 284 ? 11.875 -27.703 -12.416 1.00 13.38 282 MET B CA 1
ATOM 4665 C C . MET B 1 284 ? 12.069 -27.333 -10.954 1.00 12.23 282 MET B C 1
ATOM 4666 O O . MET B 1 284 ? 11.189 -27.584 -10.131 1.00 12.89 282 MET B O 1
ATOM 4671 N N . ILE B 1 285 ? 13.222 -26.715 -10.635 1.00 12.29 283 ILE B N 1
ATOM 4672 C CA . ILE B 1 285 ? 13.434 -26.209 -9.277 1.00 11.79 283 ILE B CA 1
ATOM 4673 C C . ILE B 1 285 ? 13.935 -24.781 -9.298 1.00 11.43 283 ILE B C 1
ATOM 4674 O O . ILE B 1 285 ? 14.615 -24.351 -10.232 1.00 12.00 283 ILE B O 1
ATOM 4679 N N . VAL B 1 286 ? 13.582 -24.069 -8.231 1.00 11.19 284 VAL B N 1
ATOM 4680 C CA . VAL B 1 286 ? 14.123 -22.757 -7.944 1.00 11.57 284 VAL B CA 1
ATOM 4681 C C . VAL B 1 286 ? 15.161 -22.937 -6.832 1.00 10.74 284 VAL B C 1
ATOM 4682 O O . VAL B 1 286 ? 14.913 -23.585 -5.805 1.00 9.97 284 VAL B O 1
ATOM 4686 N N . MET B 1 287 ? 16.366 -22.418 -7.090 1.00 10.28 285 MET B N 1
ATOM 4687 C CA . MET B 1 287 ? 17.512 -22.505 -6.150 1.00 10.55 285 MET B CA 1
ATOM 4688 C C . MET B 1 287 ? 18.024 -21.111 -5.828 1.00 11.43 285 MET B C 1
ATOM 4689 O O . MET B 1 287 ? 17.785 -20.160 -6.587 1.00 10.36 285 MET B O 1
ATOM 4694 N N . HIS B 1 288 ? 18.688 -20.985 -4.679 1.00 9.95 286 HIS B N 1
ATOM 4695 C CA . HIS B 1 288 ? 19.250 -19.705 -4.250 1.00 11.74 286 HIS B CA 1
ATOM 4696 C C . HIS B 1 288 ? 20.258 -20.113 -3.187 1.00 10.36 286 HIS B C 1
ATOM 4697 O O . HIS B 1 288 ? 19.884 -20.834 -2.275 1.00 10.83 286 HIS B O 1
ATOM 4704 N N . PRO B 1 289 ? 21.530 -19.709 -3.317 1.00 9.79 287 PRO B N 1
ATOM 4705 C CA . PRO B 1 289 ? 22.523 -20.075 -2.276 1.00 9.93 287 PRO B CA 1
ATOM 4706 C C . PRO B 1 289 ? 22.196 -19.505 -0.898 1.00 9.64 287 PRO B C 1
ATOM 4707 O O . PRO B 1 289 ? 22.636 -20.080 0.117 1.00 10.25 287 PRO B O 1
ATOM 4711 N N . LEU B 1 290 ? 21.458 -18.391 -0.880 1.00 10.88 288 LEU B N 1
ATOM 4712 C CA . LEU B 1 290 ? 21.053 -17.661 0.320 1.00 10.87 288 LEU B CA 1
ATOM 4713 C C . LEU B 1 290 ? 22.278 -16.962 0.959 1.00 11.97 288 LEU B C 1
ATOM 4714 O O . LEU B 1 290 ? 23.421 -17.310 0.635 1.00 11.87 288 LEU B O 1
ATOM 4719 N N . PRO B 1 291 ? 22.055 -15.898 1.751 1.00 11.94 289 PRO B N 1
ATOM 4720 C CA . PRO B 1 291 ? 20.771 -15.277 2.095 1.00 11.64 289 PRO B CA 1
ATOM 4721 C C . PRO B 1 291 ? 20.124 -14.576 0.911 1.00 12.17 289 PRO B C 1
ATOM 4722 O O . PRO B 1 291 ? 20.813 -14.171 -0.024 1.00 13.90 289 PRO B O 1
ATOM 4726 N N . ARG B 1 292 ? 18.802 -14.471 0.984 1.00 13.64 290 ARG B N 1
ATOM 4727 C CA . ARG B 1 292 ? 18.015 -13.747 0.000 1.00 13.93 290 ARG B CA 1
ATOM 4728 C C . ARG B 1 292 ? 17.512 -12.445 0.547 1.00 16.20 290 ARG B C 1
ATOM 4729 O O . ARG B 1 292 ? 17.315 -12.284 1.767 1.00 16.68 290 ARG B O 1
ATOM 4737 N N . ASN B 1 293 ? 17.282 -11.539 -0.394 1.00 16.47 291 ASN B N 1
ATOM 4738 C CA . ASN B 1 293 ? 16.509 -10.338 -0.122 1.00 18.50 291 ASN B CA 1
ATOM 4739 C C . ASN B 1 293 ? 15.240 -10.421 -0.982 1.00 18.77 291 ASN B C 1
ATOM 4740 O O . ASN B 1 293 ? 14.686 -11.504 -1.115 1.00 19.99 291 ASN B O 1
ATOM 4745 N N A ASP B 1 294 ? 14.778 -9.312 -1.551 0.50 19.55 292 ASP B N 1
ATOM 4746 N N B ASP B 1 294 ? 14.765 -9.305 -1.542 0.50 19.83 292 ASP B N 1
ATOM 4747 C CA A ASP B 1 294 ? 13.478 -9.300 -2.222 0.50 19.50 292 ASP B CA 1
ATOM 4748 C CA B ASP B 1 294 ? 13.462 -9.289 -2.233 0.50 20.06 292 ASP B CA 1
ATOM 4749 C C A ASP B 1 294 ? 13.414 -10.012 -3.575 0.50 18.57 292 ASP B C 1
ATOM 4750 C C B ASP B 1 294 ? 13.447 -9.857 -3.661 0.50 18.91 292 ASP B C 1
ATOM 4751 O O A ASP B 1 294 ? 12.303 -10.230 -4.104 0.50 19.17 292 ASP B O 1
ATOM 4752 O O B ASP B 1 294 ? 12.410 -9.810 -4.343 0.50 19.53 292 ASP B O 1
ATOM 4761 N N . GLU B 1 295 ? 14.576 -10.391 -4.123 1.00 17.20 293 GLU B N 1
ATOM 4762 C CA . GLU B 1 295 ? 14.639 -11.018 -5.450 1.00 16.92 293 GLU B CA 1
ATOM 4763 C C . GLU B 1 295 ? 13.928 -12.376 -5.511 1.00 16.13 293 GLU B C 1
ATOM 4764 O O . GLU B 1 295 ? 13.597 -12.887 -6.569 1.00 15.70 293 GLU B O 1
ATOM 4770 N N . LEU B 1 296 ? 13.707 -12.966 -4.347 1.00 15.64 294 LEU B N 1
ATOM 4771 C CA . LEU B 1 296 ? 13.025 -14.246 -4.265 1.00 13.96 294 LEU B CA 1
ATOM 4772 C C . LEU B 1 296 ? 11.951 -14.115 -3.197 1.00 14.69 294 LEU B C 1
ATOM 4773 O O . LEU B 1 296 ? 12.227 -14.158 -1.977 1.00 15.35 294 LEU B O 1
ATOM 4778 N N . SER B 1 297 ? 10.727 -13.947 -3.675 1.00 14.50 295 SER B N 1
ATOM 4779 C CA . SER B 1 297 ? 9.603 -13.642 -2.798 1.00 16.16 295 SER B CA 1
ATOM 4780 C C . SER B 1 297 ? 9.211 -14.823 -1.916 1.00 16.00 295 SER B C 1
ATOM 4781 O O . SER B 1 297 ? 9.294 -15.997 -2.336 1.00 15.06 29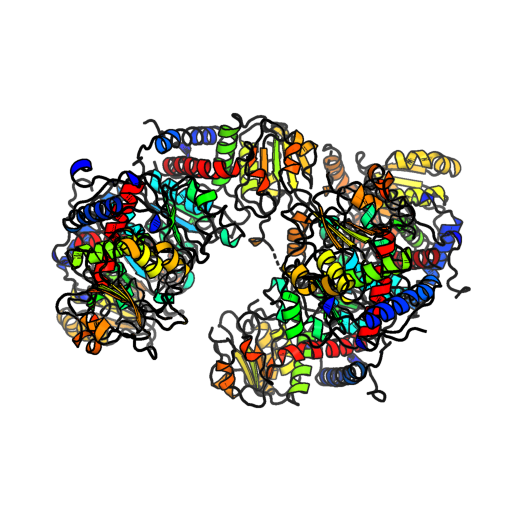5 SER B O 1
ATOM 4784 N N . THR B 1 298 ? 8.782 -14.508 -0.688 1.00 16.15 296 THR B N 1
ATOM 4785 C CA . THR B 1 298 ? 8.322 -15.536 0.250 1.00 17.11 296 THR B CA 1
ATOM 4786 C C . THR B 1 298 ? 7.063 -16.243 -0.289 1.00 17.40 296 THR B C 1
ATOM 4787 O O . THR B 1 298 ? 6.697 -17.331 0.179 1.00 17.52 296 THR B O 1
ATOM 4791 N N . THR B 1 299 ? 6.404 -15.633 -1.270 1.00 17.73 297 THR B N 1
ATOM 4792 C CA . THR B 1 299 ? 5.259 -16.266 -1.933 1.00 18.26 297 THR B CA 1
ATOM 4793 C C . THR B 1 299 ? 5.609 -17.556 -2.670 1.00 18.17 297 THR B C 1
ATOM 4794 O O . THR B 1 299 ? 4.726 -18.336 -3.040 1.00 19.16 297 THR B O 1
ATOM 4798 N N . VAL B 1 300 ? 6.896 -17.771 -2.914 1.00 17.13 298 VAL B N 1
ATOM 4799 C CA . VAL B 1 300 ? 7.314 -18.967 -3.612 1.00 16.10 298 VAL B CA 1
ATOM 4800 C C . VAL B 1 300 ? 7.587 -20.101 -2.622 1.00 15.86 298 VAL B C 1
ATOM 4801 O O . VAL B 1 300 ? 7.635 -21.256 -3.006 1.00 14.33 298 VAL B O 1
ATOM 4805 N N . ASP B 1 301 ? 7.779 -19.770 -1.350 1.00 15.83 299 ASP B N 1
ATOM 4806 C CA . ASP B 1 301 ? 8.285 -20.757 -0.364 1.00 16.59 299 ASP B CA 1
ATOM 4807 C C . ASP B 1 301 ? 7.470 -22.064 -0.231 1.00 16.92 299 ASP B C 1
ATOM 4808 O O . ASP B 1 301 ? 8.046 -23.121 0.060 1.00 18.35 299 ASP B O 1
ATOM 4813 N N . ALA B 1 302 ? 6.144 -21.987 -0.454 1.00 17.81 300 ALA B N 1
ATOM 4814 C CA . ALA B 1 302 ? 5.248 -23.137 -0.284 1.00 18.66 300 ALA B CA 1
ATOM 4815 C C . ALA B 1 302 ? 5.208 -24.051 -1.515 1.00 17.99 300 ALA B C 1
ATOM 4816 O O . ALA B 1 302 ? 4.636 -25.158 -1.468 1.00 19.23 300 ALA B O 1
ATOM 4818 N N . ASP B 1 303 ? 5.821 -23.595 -2.605 1.00 16.79 301 ASP B N 1
ATOM 4819 C CA . ASP B 1 303 ? 5.784 -24.292 -3.893 1.00 15.78 301 ASP B CA 1
ATOM 4820 C C . ASP B 1 303 ? 6.707 -25.509 -3.802 1.00 15.40 301 ASP B C 1
ATOM 4821 O O . ASP B 1 303 ? 7.830 -25.383 -3.319 1.00 15.27 301 ASP B O 1
ATOM 4826 N N . PRO B 1 304 ? 6.240 -26.703 -4.215 1.00 15.39 302 PRO B N 1
ATOM 4827 C CA . PRO B 1 304 ? 7.097 -27.883 -4.214 1.00 14.93 302 PRO B CA 1
ATOM 4828 C C . PRO B 1 304 ? 8.393 -27.634 -4.998 1.00 15.05 302 PRO B C 1
ATOM 4829 O O . PRO B 1 304 ? 9.406 -28.253 -4.690 1.00 14.44 302 PRO B O 1
ATOM 4833 N N . ARG B 1 305 ? 8.354 -26.713 -5.963 1.00 13.25 303 ARG B N 1
ATOM 4834 C CA . ARG B 1 305 ? 9.536 -26.418 -6.798 1.00 14.02 303 ARG B CA 1
ATOM 4835 C C . ARG B 1 305 ? 10.563 -25.572 -6.083 1.00 12.79 303 ARG B C 1
ATOM 4836 O O . ARG B 1 305 ? 11.693 -25.435 -6.568 1.00 13.44 303 ARG B O 1
ATOM 4844 N N . ALA B 1 306 ? 10.201 -25.012 -4.933 1.00 12.95 304 ALA B N 1
ATOM 4845 C CA . ALA B 1 306 ? 11.153 -24.194 -4.155 1.00 11.43 304 ALA B CA 1
ATOM 4846 C C . ALA B 1 306 ? 12.107 -25.129 -3.430 1.00 12.10 304 ALA B C 1
ATOM 4847 O O . ALA B 1 306 ? 11.742 -25.764 -2.437 1.00 12.79 304 ALA B O 1
ATOM 4849 N N . ALA B 1 307 ? 13.340 -25.212 -3.927 1.00 11.02 305 ALA B N 1
ATOM 4850 C CA . ALA B 1 307 ? 14.320 -26.167 -3.397 1.00 11.05 305 ALA B CA 1
ATOM 4851 C C . ALA B 1 307 ? 15.384 -25.514 -2.521 1.00 11.06 305 ALA B C 1
ATOM 4852 O O . ALA B 1 307 ? 16.271 -26.197 -2.054 1.00 12.48 305 ALA B O 1
ATOM 4854 N N . TYR B 1 308 ? 15.288 -24.204 -2.343 1.00 11.67 306 TYR B N 1
ATOM 4855 C CA . TYR B 1 308 ? 16.351 -23.465 -1.698 1.00 12.32 306 TYR B CA 1
ATOM 4856 C C . TYR B 1 308 ? 16.487 -23.710 -0.203 1.00 11.99 306 TYR B C 1
ATOM 4857 O O . TYR B 1 308 ? 17.550 -23.421 0.374 1.00 13.39 306 TYR B O 1
ATOM 4866 N N . PHE B 1 309 ? 15.461 -24.237 0.452 1.00 11.46 307 PHE B N 1
ATOM 4867 C CA . PHE B 1 309 ? 15.678 -24.662 1.844 1.00 12.36 307 PHE B CA 1
ATOM 4868 C C . PHE B 1 309 ? 16.265 -26.064 1.863 1.00 11.83 307 PHE B C 1
ATOM 4869 O O . PHE B 1 309 ? 17.200 -26.326 2.616 1.00 12.50 307 PHE B O 1
ATOM 4877 N N . ARG B 1 310 ? 15.757 -26.969 1.019 1.00 11.91 308 ARG B N 1
ATOM 4878 C CA . ARG B 1 310 ? 16.329 -28.300 0.973 1.00 12.06 308 ARG B CA 1
ATOM 4879 C C . ARG B 1 310 ? 17.814 -28.264 0.571 1.00 12.16 308 ARG B C 1
ATOM 4880 O O . ARG B 1 310 ? 18.628 -29.043 1.068 1.00 12.21 308 ARG B O 1
ATOM 4888 N N . GLN B 1 311 ? 18.133 -27.331 -0.321 1.00 10.86 309 GLN B N 1
ATOM 4889 C CA . GLN B 1 311 ? 19.506 -27.050 -0.755 1.00 10.95 309 GLN B CA 1
ATOM 4890 C C . GLN B 1 311 ? 20.482 -26.907 0.449 1.00 10.80 309 GLN B C 1
ATOM 4891 O O . GLN B 1 311 ? 21.599 -27.397 0.426 1.00 11.11 309 GLN B O 1
ATOM 4897 N N . MET B 1 312 ? 20.047 -26.239 1.521 1.00 11.24 310 MET B N 1
ATOM 4898 C CA . MET B 1 312 ? 20.908 -26.070 2.701 1.00 11.55 310 MET B CA 1
ATOM 4899 C C . MET B 1 312 ? 21.232 -27.400 3.389 1.00 11.21 310 MET B C 1
ATOM 4900 O O . MET B 1 312 ? 22.373 -27.611 3.827 1.00 11.43 310 MET B O 1
ATOM 4905 N N . ARG B 1 313 ? 20.243 -28.297 3.473 1.00 12.54 311 ARG B N 1
ATOM 4906 C CA . ARG B 1 313 ? 20.484 -29.602 4.082 1.00 13.04 311 ARG B CA 1
ATOM 4907 C C . ARG B 1 313 ? 21.382 -30.483 3.202 1.00 13.24 311 ARG B C 1
ATOM 4908 O O . ARG B 1 313 ? 22.300 -31.136 3.717 1.00 13.51 311 ARG B O 1
ATOM 4916 N N . TYR B 1 314 ? 21.150 -30.465 1.884 1.00 12.43 312 TYR B N 1
ATOM 4917 C CA . TYR B 1 314 ? 22.080 -31.114 0.957 1.00 12.89 312 TYR B CA 1
ATOM 4918 C C . TYR B 1 314 ? 23.498 -30.591 1.178 1.00 12.69 312 TYR B C 1
ATOM 4919 O O . TYR B 1 314 ? 24.441 -31.379 1.147 1.00 12.25 312 TYR B O 1
ATOM 4928 N N . GLY B 1 315 ? 23.666 -29.288 1.452 1.00 11.74 313 GLY B N 1
ATOM 4929 C CA . GLY B 1 315 ? 24.979 -28.748 1.806 1.00 11.83 313 GLY B CA 1
ATOM 4930 C C . GLY B 1 315 ? 25.667 -29.406 2.970 1.00 10.79 313 GLY B C 1
ATOM 4931 O O . GLY B 1 315 ? 26.862 -29.646 2.909 1.00 12.12 313 GLY B O 1
ATOM 4932 N N . MET B 1 316 ? 24.913 -29.715 4.034 1.00 9.87 314 MET B N 1
ATOM 4933 C CA . MET B 1 316 ? 25.533 -30.370 5.176 1.00 10.11 314 MET B CA 1
ATOM 4934 C C . MET B 1 316 ? 26.075 -31.734 4.771 1.00 10.65 314 MET B C 1
ATOM 4935 O O . MET B 1 316 ? 27.203 -32.071 5.145 1.00 9.74 314 MET B O 1
ATOM 4940 N N . PHE B 1 317 ? 25.300 -32.514 4.005 1.00 11.07 315 PHE B N 1
ATOM 4941 C CA . PHE B 1 317 ? 25.751 -33.852 3.606 1.00 11.47 315 PHE B CA 1
ATOM 4942 C C . PHE B 1 317 ? 26.889 -33.814 2.593 1.00 10.53 315 PHE B C 1
ATOM 4943 O O . PHE B 1 317 ? 27.829 -34.602 2.706 1.00 10.81 315 PHE B O 1
ATOM 4951 N N . MET B 1 318 ? 26.841 -32.873 1.661 1.00 11.12 316 MET B N 1
ATOM 4952 C CA . MET B 1 318 ? 27.979 -32.675 0.775 1.00 10.33 316 MET B CA 1
ATOM 4953 C C . MET B 1 318 ? 29.230 -32.300 1.586 1.00 9.92 316 MET B C 1
ATOM 4954 O O . MET B 1 318 ? 30.309 -32.828 1.333 1.00 11.00 316 MET B O 1
ATOM 4959 N N . ARG B 1 319 ? 29.097 -31.436 2.587 1.00 10.57 317 ARG B N 1
ATOM 4960 C CA . ARG B 1 319 ? 30.268 -31.052 3.375 1.00 9.52 317 ARG B CA 1
ATOM 4961 C C . ARG B 1 319 ? 30.784 -32.228 4.231 1.00 9.81 317 ARG B C 1
ATOM 4962 O O . ARG B 1 319 ? 31.975 -32.332 4.459 1.00 10.27 317 ARG B O 1
ATOM 4970 N N . MET B 1 320 ? 29.886 -33.114 4.672 1.00 10.01 318 MET B N 1
ATOM 4971 C CA . MET B 1 320 ? 30.334 -34.374 5.321 1.00 10.94 318 MET B CA 1
ATOM 4972 C C . MET B 1 320 ? 31.159 -35.207 4.336 1.00 11.18 318 MET B C 1
ATOM 4973 O O . MET B 1 320 ? 32.218 -35.725 4.693 1.00 11.52 318 MET B O 1
ATOM 4978 N N . ALA B 1 321 ? 30.674 -35.335 3.100 1.00 11.18 319 ALA B N 1
ATOM 4979 C CA . ALA B 1 321 ? 31.424 -36.132 2.104 1.00 10.92 319 ALA B CA 1
ATOM 4980 C C . ALA B 1 321 ? 32.800 -35.519 1.821 1.00 11.74 319 ALA B C 1
ATOM 4981 O O . ALA B 1 321 ? 33.815 -36.234 1.709 1.00 12.09 319 ALA B O 1
ATOM 4983 N N . ILE B 1 322 ? 32.827 -34.187 1.712 1.00 10.52 320 ILE B N 1
ATOM 4984 C CA . ILE B 1 322 ? 34.078 -33.464 1.500 1.00 11.12 320 ILE B CA 1
ATOM 4985 C C . ILE B 1 322 ? 35.053 -33.631 2.663 1.00 10.90 320 ILE B C 1
ATOM 4986 O O . ILE B 1 322 ? 36.204 -33.971 2.444 1.00 10.82 320 ILE B O 1
ATOM 4991 N N . LEU B 1 323 ? 34.610 -33.372 3.883 1.00 10.62 321 LEU B N 1
ATOM 4992 C CA . LEU B 1 323 ? 35.490 -33.450 5.054 1.00 10.38 321 LEU B CA 1
ATOM 4993 C C . LEU B 1 323 ? 36.052 -34.858 5.247 1.00 11.24 321 LEU B C 1
ATOM 4994 O O . LEU B 1 323 ? 37.264 -35.017 5.482 1.00 10.66 321 LEU B O 1
ATOM 4999 N N . TRP B 1 324 ? 35.174 -35.869 5.123 1.00 11.17 322 TRP B N 1
ATOM 5000 C CA . TRP B 1 324 ? 35.642 -37.246 5.252 1.00 11.60 322 TRP B CA 1
ATOM 5001 C C . TRP B 1 324 ? 36.668 -37.560 4.152 1.00 12.10 322 TRP B C 1
ATOM 5002 O O . TRP B 1 324 ? 37.716 -38.145 4.447 1.00 12.69 322 TRP B O 1
ATOM 5013 N N . SER B 1 325 ? 36.417 -37.120 2.916 1.00 11.86 323 SER B N 1
ATOM 5014 C CA . SER B 1 325 ? 37.367 -37.422 1.824 1.00 11.83 323 SER B CA 1
ATOM 5015 C C . SER B 1 325 ? 38.723 -36.728 2.008 1.00 12.54 323 SER B C 1
ATOM 5016 O O . SER B 1 325 ? 39.780 -37.331 1.791 1.00 13.28 323 SER B O 1
ATOM 5019 N N . VAL B 1 326 ? 38.694 -35.486 2.487 1.00 12.57 324 VAL B N 1
ATOM 5020 C CA . VAL B 1 326 ? 39.928 -34.757 2.716 1.00 12.78 324 VAL B CA 1
ATOM 5021 C C . VAL B 1 326 ? 40.738 -35.373 3.856 1.00 12.86 324 VAL B C 1
ATOM 5022 O O . VAL B 1 326 ? 41.973 -35.492 3.737 1.00 14.32 324 VAL B O 1
ATOM 5026 N N . LEU B 1 327 ? 40.080 -35.786 4.942 1.00 13.21 325 LEU B N 1
ATOM 5027 C CA . LEU B 1 327 ? 40.792 -36.191 6.176 1.00 15.00 325 LEU B CA 1
ATOM 5028 C C . LEU B 1 327 ? 40.928 -37.700 6.413 1.00 16.25 325 LEU B C 1
ATOM 5029 O O . LEU B 1 327 ? 41.551 -38.149 7.415 1.00 16.39 325 LEU B O 1
ATOM 5034 N N . ALA B 1 328 ? 40.385 -38.497 5.500 1.00 18.19 326 ALA B N 1
ATOM 5035 C CA . ALA B 1 328 ? 40.418 -39.962 5.704 1.00 20.81 326 ALA B CA 1
ATOM 5036 C C . ALA B 1 328 ? 41.826 -40.499 5.593 1.00 23.10 326 ALA B C 1
ATOM 5037 O O . ALA B 1 328 ? 42.572 -40.047 4.741 1.00 25.33 326 ALA B O 1
ATOM 5040 N N . GLU C 1 5 ? 18.691 -46.337 36.241 1.00 37.02 3 GLU C N 1
ATOM 5041 C CA . GLU C 1 5 ? 18.964 -45.637 34.955 1.00 35.45 3 GLU C CA 1
ATOM 5042 C C . GLU C 1 5 ? 18.169 -44.333 34.763 1.00 33.15 3 GLU C C 1
ATOM 5043 O O . GLU C 1 5 ? 17.748 -43.668 35.731 1.00 33.60 3 GLU C O 1
ATOM 5049 N N . LEU C 1 6 ? 17.978 -43.983 33.494 1.00 30.40 4 LEU C N 1
ATOM 5050 C CA . LEU C 1 6 ? 17.550 -42.645 33.105 1.00 26.93 4 LEU C CA 1
ATOM 5051 C C . LEU C 1 6 ? 16.438 -42.679 32.057 1.00 25.17 4 LEU C C 1
ATOM 5052 O O . LEU C 1 6 ? 16.644 -42.325 30.901 1.00 24.52 4 LEU C O 1
ATOM 5057 N N . PRO C 1 7 ? 15.241 -43.100 32.462 1.00 24.54 5 PRO C N 1
ATOM 5058 C CA . PRO C 1 7 ? 14.149 -43.151 31.509 1.00 23.13 5 PRO C CA 1
ATOM 5059 C C . PRO C 1 7 ? 13.746 -41.729 31.141 1.00 21.30 5 PRO C C 1
ATOM 5060 O O . PRO C 1 7 ? 13.550 -40.906 32.040 1.00 20.82 5 PRO C O 1
ATOM 5064 N N . PRO C 1 8 ? 13.609 -41.455 29.835 1.00 19.90 6 PRO C N 1
ATOM 5065 C CA . PRO C 1 8 ? 13.188 -40.107 29.478 1.00 18.95 6 PRO C CA 1
ATOM 5066 C C . PRO C 1 8 ? 11.715 -39.905 29.815 1.00 18.76 6 PRO C C 1
ATOM 5067 O O . PRO C 1 8 ? 10.950 -40.888 29.950 1.00 19.61 6 PRO C O 1
ATOM 5071 N N . VAL C 1 9 ? 11.316 -38.645 29.952 1.00 17.80 7 VAL C N 1
ATOM 5072 C CA . VAL C 1 9 ? 9.921 -38.311 30.171 1.00 17.68 7 VAL C CA 1
ATOM 5073 C C . VAL C 1 9 ? 9.197 -38.348 28.846 1.00 17.77 7 VAL C C 1
ATOM 5074 O O . VAL C 1 9 ? 9.362 -37.464 28.008 1.00 18.95 7 VAL C O 1
ATOM 5078 N N . ALA C 1 10 ? 8.430 -39.425 28.646 1.00 18.51 8 ALA C N 1
ATOM 5079 C CA . ALA C 1 10 ? 7.852 -39.700 27.335 1.00 19.06 8 ALA C CA 1
ATOM 5080 C C . ALA C 1 10 ? 7.005 -38.582 26.740 1.00 18.06 8 ALA C C 1
ATOM 5081 O O . ALA C 1 10 ? 6.957 -38.423 25.515 1.00 19.13 8 ALA C O 1
ATOM 5083 N N . SER C 1 11 ? 6.299 -37.836 27.583 1.00 18.56 9 SER C N 1
ATOM 5084 C CA . SER C 1 11 ? 5.399 -36.797 27.104 1.00 18.88 9 SER C CA 1
ATOM 5085 C C . SER C 1 11 ? 6.138 -35.644 26.418 1.00 19.15 9 SER C C 1
ATOM 5086 O O . SER C 1 11 ? 5.544 -34.901 25.646 1.00 19.18 9 SER C O 1
ATOM 5089 N N . LEU C 1 12 ? 7.429 -35.517 26.703 1.00 18.35 10 LEU C N 1
ATOM 5090 C CA . LEU C 1 12 ? 8.231 -34.439 26.094 1.00 17.48 10 LEU C CA 1
ATOM 5091 C C . LEU C 1 12 ? 8.820 -34.828 24.734 1.00 17.60 10 LEU C C 1
ATOM 5092 O O . LEU C 1 12 ? 9.364 -33.949 24.036 1.00 17.24 10 LEU C O 1
ATOM 5097 N N . LYS C 1 13 ? 8.739 -36.105 24.350 1.00 17.25 11 LYS C N 1
ATOM 5098 C CA . LYS C 1 13 ? 9.425 -36.563 23.123 1.00 17.79 11 LYS C CA 1
ATOM 5099 C C . LYS C 1 13 ? 9.057 -35.746 21.885 1.00 17.93 11 LYS C C 1
ATOM 5100 O O . LYS C 1 13 ? 7.895 -35.681 21.493 1.00 19.05 11 LYS C O 1
ATOM 5106 N N . GLY C 1 14 ? 10.077 -35.147 21.264 1.00 17.53 12 GLY C N 1
ATOM 5107 C CA . GLY C 1 14 ? 9.903 -34.419 20.017 1.00 17.36 12 GLY C CA 1
ATOM 5108 C C . GLY C 1 14 ? 9.130 -33.110 20.080 1.00 18.27 12 GLY C C 1
ATOM 5109 O O . GLY C 1 14 ? 8.774 -32.558 19.042 1.00 19.89 12 GLY C O 1
ATOM 5110 N N . LYS C 1 15 ? 8.859 -32.607 21.276 1.00 17.20 13 LYS C N 1
ATOM 5111 C CA . LYS C 1 15 ? 8.043 -31.419 21.381 1.00 17.95 13 LYS C CA 1
ATOM 5112 C C . LYS C 1 15 ? 8.821 -30.151 21.694 1.00 16.30 13 LYS C C 1
ATOM 5113 O O . LYS C 1 15 ? 9.781 -30.169 22.475 1.00 16.96 13 LYS C O 1
ATOM 5119 N N . SER C 1 16 ? 8.366 -29.058 21.097 1.00 16.46 14 SER C N 1
ATOM 5120 C CA . SER C 1 16 ? 8.883 -27.752 21.481 1.00 14.88 14 SER C CA 1
ATOM 5121 C C . SER C 1 16 ? 8.414 -27.376 22.884 1.00 16.07 14 SER C C 1
ATOM 5122 O O . SER C 1 16 ? 7.360 -27.840 23.364 1.00 15.98 14 SER C O 1
ATOM 5125 N N . ILE C 1 17 ? 9.222 -26.549 23.549 1.00 15.34 15 ILE C N 1
ATOM 5126 C CA . ILE C 1 17 ? 8.860 -26.048 24.873 1.00 15.98 15 ILE C CA 1
ATOM 5127 C C . ILE C 1 17 ? 8.711 -24.549 24.808 1.00 15.80 15 ILE C C 1
ATOM 5128 O O . ILE C 1 17 ? 9.683 -23.831 24.602 1.00 16.78 15 ILE C O 1
ATOM 5133 N N . THR C 1 18 ? 7.488 -24.084 24.991 1.00 15.11 16 THR C N 1
ATOM 5134 C CA . THR C 1 18 ? 7.160 -22.692 24.812 1.00 16.42 16 THR C CA 1
ATOM 5135 C C . THR C 1 18 ? 6.659 -22.033 26.093 1.00 15.40 16 THR C C 1
ATOM 5136 O O . THR C 1 18 ? 6.910 -20.841 26.300 1.00 15.21 16 THR C O 1
ATOM 5140 N N . SER C 1 19 ? 5.938 -22.788 26.937 1.00 14.22 17 SER C N 1
ATOM 5141 C CA . SER C 1 19 ? 5.229 -22.200 28.063 1.00 13.84 17 SER C CA 1
ATOM 5142 C C . SER C 1 19 ? 5.192 -23.136 29.264 1.00 13.50 17 SER C C 1
ATOM 5143 O O . SER C 1 19 ? 5.105 -24.370 29.120 1.00 13.88 17 SER C O 1
ATOM 5146 N N . ALA C 1 20 ? 5.206 -22.563 30.460 1.00 13.31 18 ALA C N 1
ATOM 5147 C CA . ALA C 1 20 ? 4.958 -23.362 31.673 1.00 13.59 18 ALA C CA 1
ATOM 5148 C C . ALA C 1 20 ? 3.602 -24.070 31.648 1.00 14.37 18 ALA C C 1
ATOM 5149 O O . ALA C 1 20 ? 3.433 -25.078 32.323 1.00 14.14 18 ALA C O 1
ATOM 5151 N N . GLU C 1 21 ? 2.677 -23.581 30.820 1.00 14.27 19 GLU C N 1
ATOM 5152 C CA . GLU C 1 21 ? 1.326 -24.163 30.756 1.00 15.19 19 GLU C CA 1
ATOM 5153 C C . GLU C 1 21 ? 1.300 -25.578 30.170 1.00 16.17 19 GLU C C 1
ATOM 5154 O O . GLU C 1 21 ? 0.336 -26.331 30.376 1.00 16.58 19 GLU C O 1
ATOM 5160 N N . GLN C 1 22 ? 2.360 -25.972 29.462 1.00 15.80 20 GLN C N 1
ATOM 5161 C CA . GLN C 1 22 ? 2.287 -27.216 28.711 1.00 15.90 20 GLN C CA 1
ATOM 5162 C C . GLN C 1 22 ? 2.593 -28.428 29.561 1.00 16.46 20 GLN C C 1
ATOM 5163 O O . GLN C 1 22 ? 2.448 -29.563 29.087 1.00 17.56 20 GLN C O 1
ATOM 5169 N N . PHE C 1 23 ? 3.000 -28.202 30.806 1.00 14.67 21 PHE C N 1
ATOM 5170 C CA . PHE C 1 23 ? 3.385 -29.297 31.692 1.00 15.24 21 PHE C CA 1
ATOM 5171 C C . PHE C 1 23 ? 2.351 -29.649 32.713 1.00 16.01 21 PHE C C 1
ATOM 5172 O O . PHE C 1 23 ? 1.722 -28.775 33.309 1.00 17.60 21 PHE C O 1
ATOM 5180 N N . SER C 1 24 ? 2.216 -30.946 32.942 1.00 15.40 22 SER C N 1
ATOM 5181 C CA . SER C 1 24 ? 1.386 -31.396 34.050 1.00 14.92 22 SER C CA 1
ATOM 5182 C C . SER C 1 24 ? 2.209 -31.636 35.309 1.00 13.64 22 SER C C 1
ATOM 5183 O O . SER C 1 24 ? 3.448 -31.691 35.265 1.00 13.90 22 SER C O 1
ATOM 5186 N N . ARG C 1 25 ? 1.532 -31.845 36.445 1.00 14.24 23 ARG C N 1
ATOM 5187 C CA . ARG C 1 25 ? 2.254 -32.161 37.666 1.00 14.35 23 ARG C CA 1
ATOM 5188 C C . ARG C 1 25 ? 3.080 -33.442 37.495 1.00 14.86 23 ARG C C 1
ATOM 5189 O O . ARG C 1 25 ? 4.211 -33.505 37.974 1.00 14.04 23 ARG C O 1
ATOM 5197 N N . ALA C 1 26 ? 2.514 -34.451 36.816 1.00 15.43 24 ALA C N 1
ATOM 5198 C CA . ALA C 1 26 ? 3.244 -35.703 36.555 1.00 15.11 24 ALA C CA 1
ATOM 5199 C C . ALA C 1 26 ? 4.512 -35.449 35.735 1.00 15.31 24 ALA C C 1
ATOM 5200 O O . ALA C 1 26 ? 5.567 -36.020 36.039 1.00 15.58 24 ALA C O 1
ATOM 5202 N N . ASP C 1 27 ? 4.401 -34.601 34.710 1.00 15.26 25 ASP C N 1
ATOM 5203 C CA . ASP C 1 27 ? 5.581 -34.213 33.913 1.00 14.94 25 ASP C CA 1
ATOM 5204 C C . ASP C 1 27 ? 6.664 -33.596 34.780 1.00 14.43 25 ASP C C 1
ATOM 5205 O O . ASP C 1 27 ? 7.846 -33.930 34.639 1.00 13.94 25 ASP C O 1
ATOM 5210 N N . ILE C 1 28 ? 6.249 -32.671 35.641 1.00 13.72 26 ILE C N 1
ATOM 5211 C CA . ILE C 1 28 ? 7.200 -31.926 36.477 1.00 13.62 26 ILE C CA 1
ATOM 5212 C C . ILE C 1 28 ? 7.927 -32.870 37.433 1.00 13.90 26 ILE C C 1
ATOM 5213 O O . ILE C 1 28 ? 9.155 -32.815 37.542 1.00 14.20 26 ILE C O 1
ATOM 5218 N N . TYR C 1 29 ? 7.193 -33.754 38.108 1.00 14.24 27 TYR C N 1
ATOM 5219 C CA . TYR C 1 29 ? 7.864 -34.691 38.997 1.00 15.32 27 TYR C CA 1
ATOM 5220 C C . TYR C 1 29 ? 8.736 -35.674 38.263 1.00 15.17 27 TYR C C 1
ATOM 5221 O O . TYR C 1 29 ? 9.790 -36.040 38.766 1.00 16.11 27 TYR C O 1
ATOM 5230 N N . ALA C 1 30 ? 8.313 -36.094 37.074 1.00 15.34 28 A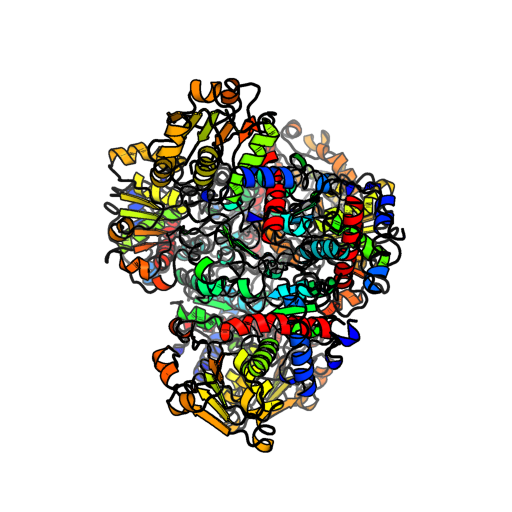LA C N 1
ATOM 5231 C CA . ALA C 1 30 ? 9.144 -36.998 36.282 1.00 15.07 28 ALA C CA 1
ATOM 5232 C C . ALA C 1 30 ? 10.454 -36.293 35.923 1.00 14.11 28 ALA C C 1
ATOM 5233 O O . ALA C 1 30 ? 11.517 -36.895 36.029 1.00 13.66 28 ALA C O 1
ATOM 5235 N N . LEU C 1 31 ? 10.363 -35.016 35.553 1.00 13.78 29 LEU C N 1
ATOM 5236 C CA . LEU C 1 31 ? 11.564 -34.259 35.195 1.00 13.21 29 LEU C CA 1
ATOM 5237 C C . LEU C 1 31 ? 12.445 -34.026 36.409 1.00 14.04 29 LEU C C 1
ATOM 5238 O O . LEU C 1 31 ? 13.689 -34.123 36.297 1.00 14.30 29 LEU C O 1
ATOM 5243 N N . ILE C 1 32 ? 11.835 -33.727 37.566 1.00 13.44 30 ILE C N 1
ATOM 5244 C CA . ILE C 1 32 ? 12.578 -33.598 38.808 1.00 14.47 30 ILE C CA 1
ATOM 5245 C C . ILE C 1 32 ? 13.328 -34.903 39.155 1.00 15.09 30 ILE C C 1
ATOM 5246 O O . ILE C 1 32 ? 14.521 -34.881 39.425 1.00 15.65 30 ILE C O 1
ATOM 5251 N N . HIS C 1 33 ? 12.642 -36.038 39.143 1.00 15.91 31 HIS C N 1
ATOM 5252 C CA . HIS C 1 33 ? 13.335 -37.299 39.432 1.00 17.26 31 HIS C CA 1
ATOM 5253 C C . HIS C 1 33 ? 14.457 -37.663 38.465 1.00 16.75 31 HIS C C 1
ATOM 5254 O O . HIS C 1 33 ? 15.516 -38.145 38.888 1.00 17.14 31 HIS C O 1
ATOM 5261 N N . LEU C 1 34 ? 14.230 -37.395 37.176 1.00 15.47 32 LEU C N 1
ATOM 5262 C CA . LEU C 1 34 ? 15.247 -37.621 36.151 1.00 15.68 32 LEU C CA 1
ATOM 5263 C C . LEU C 1 34 ? 16.437 -36.682 36.351 1.00 14.70 32 LEU C C 1
ATOM 5264 O O . LEU C 1 34 ? 17.587 -37.108 36.278 1.00 15.35 32 LEU C O 1
ATOM 5269 N N . ALA C 1 35 ? 16.157 -35.405 36.618 1.00 14.99 33 ALA C N 1
ATOM 5270 C CA . ALA C 1 35 ? 17.249 -34.466 36.851 1.00 14.63 33 ALA C CA 1
ATOM 5271 C C . ALA C 1 35 ? 18.073 -34.889 38.089 1.00 15.17 33 ALA C C 1
ATOM 5272 O O . ALA C 1 35 ? 19.292 -34.737 38.102 1.00 15.77 33 ALA C O 1
ATOM 5274 N N . SER C 1 36 ? 17.404 -35.370 39.146 1.00 15.93 34 SER C N 1
ATOM 5275 C CA . SER C 1 36 ? 18.150 -35.799 40.344 1.00 17.25 34 SER C CA 1
ATOM 5276 C C . SER C 1 36 ? 19.019 -37.023 40.030 1.00 16.71 34 SER C C 1
ATOM 5277 O O . SER C 1 36 ? 20.153 -37.147 40.522 1.00 17.22 34 SER C O 1
ATOM 5280 N N . ALA C 1 37 ? 18.472 -37.947 39.241 1.00 17.66 35 ALA C N 1
ATOM 5281 C CA . ALA C 1 37 ? 19.232 -39.116 38.791 1.00 18.25 35 ALA C CA 1
ATOM 5282 C C . ALA C 1 37 ? 20.459 -38.708 37.986 1.00 18.24 35 ALA C C 1
ATOM 5283 O O . ALA C 1 37 ? 21.560 -39.223 38.210 1.00 19.68 35 ALA C O 1
ATOM 5285 N N . MET C 1 38 ? 20.291 -37.766 37.065 1.00 17.38 36 MET C N 1
ATOM 5286 C CA A MET C 1 38 ? 21.451 -37.304 36.317 0.50 17.24 36 MET C CA 1
ATOM 5287 C CA B MET C 1 38 ? 21.410 -37.195 36.283 0.50 17.16 36 MET C CA 1
ATOM 5288 C C . MET C 1 38 ? 22.494 -36.628 37.194 1.00 17.39 36 MET C C 1
ATOM 5289 O O . MET C 1 38 ? 23.683 -36.861 36.986 1.00 17.80 36 MET C O 1
ATOM 5298 N N . GLN C 1 39 ? 22.060 -35.838 38.181 1.00 16.99 37 GLN C N 1
ATOM 5299 C CA . GLN C 1 39 ? 22.981 -35.215 39.140 1.00 17.99 37 GLN C CA 1
ATOM 5300 C C . GLN C 1 39 ? 23.812 -36.272 39.875 1.00 18.44 37 GLN C C 1
ATOM 5301 O O . GLN C 1 39 ? 25.048 -36.182 39.926 1.00 18.95 37 GLN C O 1
ATOM 5307 N N . ARG C 1 40 ? 23.135 -37.287 40.400 1.00 18.54 38 ARG C N 1
ATOM 5308 C CA . ARG C 1 40 ? 23.858 -38.393 41.063 1.00 19.43 38 ARG C CA 1
ATOM 5309 C C . ARG C 1 40 ? 24.941 -38.995 40.171 1.00 19.51 38 ARG C C 1
ATOM 5310 O O . ARG C 1 40 ? 26.086 -39.151 40.598 1.00 21.04 38 ARG C O 1
ATOM 5318 N N . LYS C 1 41 ? 24.604 -39.292 38.920 1.00 19.24 39 LYS C N 1
ATOM 5319 C CA . LYS C 1 41 ? 25.557 -39.937 38.021 1.00 19.30 39 LYS C CA 1
ATOM 5320 C C . LYS C 1 41 ? 26.706 -39.012 37.655 1.00 18.83 39 LYS C C 1
ATOM 5321 O O . LYS C 1 41 ? 27.873 -39.393 37.739 1.00 18.81 39 LYS C O 1
ATOM 5327 N N . ILE C 1 42 ? 26.382 -37.772 37.311 1.00 17.77 40 ILE C N 1
ATOM 5328 C CA . ILE C 1 42 ? 27.428 -36.814 36.952 1.00 17.97 40 ILE C CA 1
ATOM 5329 C C . ILE C 1 42 ? 28.370 -36.519 38.135 1.00 18.58 40 ILE C C 1
ATOM 5330 O O . ILE C 1 42 ? 29.582 -36.445 37.955 1.00 19.43 40 ILE C O 1
ATOM 5335 N N . ASP C 1 43 ? 27.822 -36.376 39.332 1.00 19.71 41 ASP C N 1
ATOM 5336 C CA . ASP C 1 43 ? 28.640 -36.091 40.520 1.00 21.38 41 ASP C CA 1
ATOM 5337 C C . ASP C 1 43 ? 29.513 -37.278 40.931 1.00 22.23 41 ASP C C 1
ATOM 5338 O O . ASP C 1 43 ? 30.565 -37.096 41.549 1.00 23.76 41 ASP C O 1
ATOM 5343 N N . ALA C 1 44 ? 29.094 -38.475 40.530 1.00 21.41 42 ALA C N 1
ATOM 5344 C CA . ALA C 1 44 ? 29.888 -39.697 40.727 1.00 22.46 42 ALA C CA 1
ATOM 5345 C C . ALA C 1 44 ? 30.961 -39.878 39.651 1.00 22.77 42 ALA C C 1
ATOM 5346 O O . ALA C 1 44 ? 31.720 -40.830 39.693 1.00 24.13 42 ALA C O 1
ATOM 5348 N N . GLY C 1 45 ? 31.016 -38.970 38.683 1.00 21.81 43 GLY C N 1
ATOM 5349 C CA . GLY C 1 45 ? 31.993 -39.057 37.599 1.00 21.54 43 GLY C CA 1
ATOM 5350 C C . GLY C 1 45 ? 31.605 -39.943 36.424 1.00 21.07 43 GLY C C 1
ATOM 5351 O O . GLY C 1 45 ? 32.431 -40.206 35.558 1.00 21.81 43 GLY C O 1
ATOM 5352 N N . GLU C 1 46 ? 30.357 -40.421 36.388 1.00 21.36 44 GLU C N 1
ATOM 5353 C CA A GLU C 1 46 ? 29.888 -41.238 35.282 0.50 21.51 44 GLU C CA 1
ATOM 5354 C CA B GLU C 1 46 ? 29.879 -41.236 35.258 0.50 21.71 44 GLU C CA 1
ATOM 5355 C C . GLU C 1 46 ? 29.765 -40.363 34.025 1.00 21.61 44 GLU C C 1
ATOM 5356 O O . GLU C 1 46 ? 29.394 -39.183 34.128 1.00 20.26 44 GLU C O 1
ATOM 5367 N N . VAL C 1 47 ? 30.097 -40.936 32.870 1.00 21.81 45 VAL C N 1
ATOM 5368 C CA . VAL C 1 47 ? 30.003 -40.269 31.568 1.00 22.93 45 VAL C CA 1
ATOM 5369 C C . VAL C 1 47 ? 28.772 -40.790 30.831 1.00 23.92 45 VAL C C 1
ATOM 5370 O O . VAL C 1 47 ? 28.607 -42.008 30.638 1.00 24.71 45 VAL C O 1
ATOM 5374 N N . LEU C 1 48 ? 27.905 -39.874 30.412 1.00 23.04 46 LEU C N 1
ATOM 5375 C CA . LEU C 1 48 ? 26.703 -40.254 29.677 1.00 23.74 46 LEU C CA 1
ATOM 5376 C C . LEU C 1 48 ? 26.916 -40.088 28.177 1.00 24.80 46 LEU C C 1
ATOM 5377 O O . LEU C 1 48 ? 27.598 -39.134 27.747 1.00 26.24 46 LEU C O 1
ATOM 5382 N N . ASN C 1 49 ? 26.382 -41.012 27.372 1.00 25.29 47 ASN C N 1
ATOM 5383 C CA . ASN C 1 49 ? 26.510 -40.926 25.911 1.00 26.04 47 ASN C CA 1
ATOM 5384 C C . ASN C 1 49 ? 25.166 -40.946 25.172 1.00 24.88 47 ASN C C 1
ATOM 5385 O O . ASN C 1 49 ? 25.077 -41.250 23.963 1.00 27.06 47 ASN C O 1
ATOM 5390 N N . LEU C 1 50 ? 24.137 -40.518 25.881 1.00 20.73 48 LEU C N 1
ATOM 5391 C CA . LEU C 1 50 ? 22.760 -40.640 25.449 1.00 19.21 48 LEU C CA 1
ATOM 5392 C C . LEU C 1 50 ? 22.458 -39.952 24.121 1.00 18.40 48 LEU C C 1
ATOM 5393 O O . LEU C 1 50 ? 21.672 -40.458 23.326 1.00 19.85 48 LEU C O 1
ATOM 5398 N N . LEU C 1 51 ? 23.109 -38.800 23.890 1.00 16.93 49 LEU C N 1
ATOM 5399 C CA . LEU C 1 51 ? 22.824 -37.982 22.703 1.00 15.78 49 LEU C CA 1
ATOM 5400 C C . LEU C 1 51 ? 24.021 -37.835 21.775 1.00 16.11 49 LEU C C 1
ATOM 5401 O O . LEU C 1 51 ? 24.125 -36.841 21.074 1.00 15.71 49 LEU C O 1
ATOM 5406 N N . GLN C 1 52 ? 24.916 -38.825 21.725 1.00 16.33 50 GLN C N 1
ATOM 5407 C CA . GLN C 1 52 ? 26.025 -38.725 20.793 1.00 17.82 50 GLN C CA 1
ATOM 5408 C C . GLN C 1 52 ? 25.481 -38.533 19.370 1.00 18.01 50 GLN C C 1
ATOM 5409 O O . GLN C 1 52 ? 24.518 -39.228 18.954 1.00 19.22 50 GLN C O 1
ATOM 5415 N N . GLY C 1 53 ? 26.085 -37.600 18.646 1.00 17.20 51 GLY C N 1
ATOM 5416 C CA . GLY C 1 53 ? 25.712 -37.349 17.253 1.00 18.01 51 GLY C CA 1
ATOM 5417 C C . GLY C 1 53 ? 24.506 -36.434 17.124 1.00 17.65 51 GLY C C 1
ATOM 5418 O O . GLY C 1 53 ? 24.030 -36.209 16.012 1.00 19.90 51 GLY C O 1
ATOM 5419 N N . ARG C 1 54 ? 23.997 -35.900 18.232 1.00 15.17 52 ARG C N 1
ATOM 5420 C CA A ARG C 1 54 ? 22.871 -34.959 18.172 0.50 14.04 52 ARG C CA 1
ATOM 5421 C CA B ARG C 1 54 ? 22.890 -34.953 18.125 0.50 14.00 52 ARG C CA 1
ATOM 5422 C C . ARG C 1 54 ? 23.392 -33.544 18.385 1.00 13.44 52 ARG C C 1
ATOM 5423 O O . ARG C 1 54 ? 24.306 -33.339 19.169 1.00 12.55 52 ARG C O 1
ATOM 5438 N N . ILE C 1 55 ? 22.787 -32.583 17.690 1.00 12.31 53 ILE C N 1
ATOM 5439 C CA . ILE C 1 55 ? 23.252 -31.187 17.724 1.00 12.34 53 ILE C CA 1
ATOM 5440 C C . ILE C 1 55 ? 22.198 -30.215 18.259 1.00 12.42 53 ILE C C 1
ATOM 5441 O O . ILE C 1 55 ? 21.037 -30.223 17.850 1.00 12.80 53 ILE C O 1
ATOM 5446 N N . MET C 1 56 ? 22.649 -29.384 19.183 1.00 12.49 54 MET C N 1
ATOM 5447 C CA A MET C 1 56 ? 21.859 -28.254 19.642 0.50 12.53 54 MET C CA 1
ATOM 5448 C CA B MET C 1 56 ? 21.892 -28.231 19.689 0.50 12.69 54 MET C CA 1
ATOM 5449 C C . MET C 1 56 ? 22.485 -26.983 19.078 1.00 12.52 54 MET C C 1
ATOM 5450 O O . MET C 1 56 ? 23.720 -26.805 19.103 1.00 12.37 54 MET C O 1
ATOM 5459 N N . THR C 1 57 ? 21.640 -26.101 18.551 1.00 12.03 55 THR C N 1
ATOM 5460 C CA . THR C 1 57 ? 22.125 -24.779 18.156 1.00 12.50 55 THR C CA 1
ATOM 5461 C C . THR C 1 57 ? 21.462 -23.745 19.045 1.00 13.58 55 THR C C 1
ATOM 5462 O O . THR C 1 57 ? 20.226 -23.615 19.044 1.00 13.76 55 THR C O 1
ATOM 5466 N N . PRO C 1 58 ? 22.275 -22.978 19.787 1.00 14.04 56 PRO C N 1
ATOM 5467 C CA . PRO C 1 58 ? 21.661 -21.877 20.535 1.00 16.05 56 PRO C CA 1
ATOM 5468 C C . PRO C 1 58 ? 21.436 -20.677 19.604 1.00 16.34 56 PRO C C 1
ATOM 5469 O O . PRO C 1 58 ? 22.289 -20.357 18.734 1.00 19.72 56 PRO C O 1
ATOM 5473 N N . LEU C 1 59 ? 20.264 -20.074 19.687 1.00 16.19 57 LEU C N 1
ATOM 5474 C CA . LEU C 1 59 ? 19.993 -18.879 18.902 1.00 16.75 57 LEU C CA 1
ATOM 5475 C C . LEU C 1 59 ? 19.567 -17.774 19.877 1.00 15.57 57 LEU C C 1
ATOM 5476 O O . LEU C 1 59 ? 18.383 -17.615 20.210 1.00 14.83 57 LEU C O 1
ATOM 5481 N N . PHE C 1 60 ? 20.564 -17.031 20.361 1.00 14.30 58 PHE C N 1
ATOM 5482 C CA . PHE C 1 60 ? 20.316 -16.011 21.374 1.00 15.27 58 PHE C CA 1
ATOM 5483 C C . PHE C 1 60 ? 20.379 -14.629 20.777 1.00 15.43 58 PHE C C 1
ATOM 5484 O O . PHE C 1 60 ? 21.459 -14.148 20.402 1.00 17.03 58 PHE C O 1
ATOM 5492 N N . PHE C 1 61 ? 19.225 -13.982 20.696 1.00 16.65 59 PHE C N 1
ATOM 5493 C CA . PHE C 1 61 ? 19.146 -12.593 20.217 1.00 17.91 59 PHE C CA 1
ATOM 5494 C C . PHE C 1 61 ? 19.145 -11.569 21.381 1.00 18.33 59 PHE C C 1
ATOM 5495 O O . PHE C 1 61 ? 18.946 -10.360 21.171 1.00 20.13 59 PHE C O 1
ATOM 5503 N N . GLU C 1 62 ? 19.374 -12.066 22.598 1.00 18.19 60 GLU C N 1
ATOM 5504 C CA A GLU C 1 62 ? 19.605 -11.245 23.792 0.50 18.36 60 GLU C CA 1
ATOM 5505 C CA B GLU C 1 62 ? 19.596 -11.251 23.791 0.50 18.45 60 GLU C CA 1
ATOM 5506 C C . GLU C 1 62 ? 20.767 -11.840 24.540 1.00 18.40 60 GLU C C 1
ATOM 5507 O O . GLU C 1 62 ? 21.093 -13.013 24.340 1.00 19.53 60 GLU C O 1
ATOM 5518 N N . ASP C 1 63 ? 21.353 -11.058 25.450 1.00 17.80 61 ASP C N 1
ATOM 5519 C CA . ASP C 1 63 ? 22.448 -11.572 26.290 1.00 18.28 61 ASP C CA 1
ATOM 5520 C C . ASP C 1 63 ? 21.971 -12.690 27.210 1.00 16.06 61 ASP C C 1
ATOM 5521 O O . ASP C 1 63 ? 20.787 -12.738 27.601 1.00 14.23 61 ASP C O 1
ATOM 5526 N N . SER C 1 64 ? 22.917 -13.561 27.571 1.00 15.57 62 SER C N 1
ATOM 5527 C CA . SER C 1 64 ? 22.662 -14.644 28.523 1.00 14.75 62 SER C CA 1
ATOM 5528 C C . SER C 1 64 ? 23.972 -15.169 29.079 1.00 14.12 62 SER C C 1
ATOM 5529 O O . SER C 1 64 ? 24.949 -15.365 28.322 1.00 15.45 62 SER C O 1
ATOM 5532 N N . SER C 1 65 ? 24.007 -15.422 30.378 1.00 13.56 63 SER C N 1
ATOM 5533 C CA . SER C 1 65 ? 25.092 -16.223 30.931 1.00 14.33 63 SER C CA 1
ATOM 5534 C C . SER C 1 65 ? 24.601 -17.624 31.334 1.00 13.72 63 SER C C 1
ATOM 5535 O O . SER C 1 65 ? 25.120 -18.629 30.853 1.00 13.59 63 SER C O 1
ATOM 5538 N N . ARG C 1 66 ? 23.656 -17.694 32.237 1.00 13.14 64 ARG C N 1
ATOM 5539 C CA . ARG C 1 66 ? 23.163 -18.964 32.695 1.00 12.26 64 ARG C CA 1
ATOM 5540 C C . ARG C 1 66 ? 22.421 -19.808 31.661 1.00 12.10 64 ARG C C 1
ATOM 5541 O O . ARG C 1 66 ? 22.704 -20.946 31.447 1.00 12.09 64 ARG C O 1
ATOM 5549 N N . THR C 1 67 ? 21.479 -19.216 30.969 1.00 10.70 65 THR C N 1
ATOM 5550 C CA . THR C 1 67 ? 20.644 -20.070 30.136 1.00 10.37 65 THR C CA 1
ATOM 5551 C C . THR C 1 67 ? 21.453 -20.664 28.968 1.00 10.23 65 THR C C 1
ATOM 5552 O O . THR C 1 67 ? 21.375 -21.858 28.655 1.00 9.74 65 THR C O 1
ATOM 5556 N N . PHE C 1 68 ? 22.216 -19.816 28.311 1.00 9.56 66 PHE C N 1
ATOM 5557 C CA . PHE C 1 68 ? 23.091 -20.262 27.225 1.00 10.36 66 PHE C CA 1
ATOM 5558 C C . PHE C 1 68 ? 24.089 -21.316 27.727 1.00 10.62 66 PHE C C 1
ATOM 5559 O O . PHE C 1 68 ? 24.148 -22.419 27.171 1.00 10.80 66 PHE C O 1
ATOM 5567 N N . SER C 1 69 ? 24.822 -20.992 28.792 1.00 10.75 67 SER C N 1
ATOM 5568 C CA . SER C 1 69 ? 25.898 -21.897 29.224 1.00 11.55 67 SER C CA 1
ATOM 5569 C C . SER C 1 69 ? 25.360 -23.212 29.751 1.00 12.59 67 SER C C 1
ATOM 5570 O O . SER C 1 69 ? 25.953 -24.285 29.512 1.00 12.97 67 SER C O 1
ATOM 5573 N N . SER C 1 70 ? 24.268 -23.147 30.515 1.00 11.02 68 SER C N 1
ATOM 5574 C CA . SER C 1 70 ? 23.686 -24.358 31.118 1.00 12.64 68 SER C CA 1
ATOM 5575 C C . SER C 1 70 ? 23.122 -25.276 30.036 1.00 12.17 68 SER C C 1
ATOM 5576 O O . SER C 1 70 ? 23.275 -26.497 30.117 1.00 12.08 68 SER C O 1
ATOM 5579 N N . PHE C 1 71 ? 22.457 -24.720 29.031 1.00 10.72 69 PHE C N 1
ATOM 5580 C CA . PHE C 1 71 ? 21.996 -25.569 27.928 1.00 11.28 69 PHE C CA 1
ATOM 5581 C C . PHE C 1 71 ? 23.150 -26.229 27.177 1.00 10.97 69 PHE C C 1
ATOM 5582 O O . PHE C 1 71 ? 23.082 -27.411 26.875 1.00 11.15 69 PHE C O 1
ATOM 5590 N N . CYS C 1 72 ? 24.202 -25.475 26.881 1.00 11.14 70 CYS C N 1
ATOM 5591 C CA . CYS C 1 72 ? 25.359 -26.079 26.224 1.00 10.67 70 CYS C CA 1
ATOM 5592 C C . CYS C 1 72 ? 25.995 -27.168 27.076 1.00 10.72 70 CYS C C 1
ATOM 5593 O O . CYS C 1 72 ? 26.295 -28.247 26.565 1.00 11.55 70 CYS C O 1
ATOM 5596 N N . ALA C 1 73 ? 26.231 -26.865 28.356 1.00 11.27 71 ALA C N 1
ATOM 5597 C CA . ALA C 1 73 ? 26.829 -27.841 29.273 1.00 11.11 71 ALA C CA 1
ATOM 5598 C C . ALA C 1 73 ? 25.952 -29.077 29.404 1.00 11.03 71 ALA C C 1
ATOM 5599 O O . ALA C 1 73 ? 26.472 -30.220 29.400 1.00 11.53 71 ALA C O 1
ATOM 5601 N N . ALA C 1 74 ? 24.641 -28.867 29.489 1.00 11.09 72 ALA C N 1
ATOM 5602 C CA . ALA C 1 74 ? 23.702 -30.002 29.591 1.00 11.85 72 ALA C CA 1
ATOM 5603 C C . ALA C 1 74 ? 23.784 -30.892 28.338 1.00 11.19 72 ALA C C 1
ATOM 5604 O O . ALA C 1 74 ? 23.873 -32.144 28.440 1.00 11.68 72 ALA C O 1
ATOM 5606 N N . MET C 1 75 ? 23.782 -30.274 27.156 1.00 10.85 73 MET C N 1
ATOM 5607 C CA . MET C 1 75 ? 23.899 -31.039 25.895 1.00 11.07 73 MET C CA 1
ATOM 5608 C C . MET C 1 75 ? 25.203 -31.851 25.879 1.00 11.08 73 MET C C 1
ATOM 5609 O O . MET C 1 75 ? 25.195 -33.057 25.601 1.00 11.39 73 MET C O 1
ATOM 5614 N N . ILE C 1 76 ? 26.316 -31.194 26.210 1.00 11.62 74 ILE C N 1
ATOM 5615 C CA . ILE C 1 76 ? 27.615 -31.849 26.257 1.00 12.49 74 ILE C CA 1
ATOM 5616 C C . ILE C 1 76 ? 27.678 -32.998 27.252 1.00 12.34 74 ILE C C 1
ATOM 5617 O O . ILE C 1 76 ? 28.266 -34.070 26.962 1.00 13.17 74 ILE C O 1
ATOM 5622 N N . ARG C 1 77 ? 27.070 -32.788 28.412 1.00 12.46 75 ARG C N 1
ATOM 5623 C CA . ARG C 1 77 ? 27.121 -33.847 29.454 1.00 13.05 75 ARG C CA 1
ATOM 5624 C C . ARG C 1 77 ? 26.209 -35.025 29.157 1.00 13.69 75 ARG C C 1
ATOM 5625 O O . ARG C 1 77 ? 26.297 -36.070 29.828 1.00 15.45 75 ARG C O 1
ATOM 5633 N N . LEU C 1 78 ? 25.361 -34.890 28.157 1.00 12.58 76 LEU C N 1
ATOM 5634 C CA . LEU C 1 78 ? 24.606 -36.033 27.667 1.00 13.34 76 LEU C CA 1
ATOM 5635 C C . LEU C 1 78 ? 25.310 -36.688 26.474 1.00 13.33 76 LEU C C 1
ATOM 5636 O O . LEU C 1 78 ? 24.751 -37.609 25.864 1.00 14.51 76 LEU C O 1
ATOM 5641 N N . GLY C 1 79 ? 26.484 -36.193 26.092 1.00 13.65 77 GLY C N 1
ATOM 5642 C CA . GLY C 1 79 ? 27.197 -36.749 24.938 1.00 14.72 77 GLY C CA 1
ATOM 5643 C C . GLY C 1 79 ? 26.910 -36.070 23.606 1.00 15.08 77 GLY C C 1
ATOM 5644 O O . GLY C 1 79 ? 27.451 -36.475 22.562 1.00 15.64 77 GLY C O 1
ATOM 5645 N N . GLY C 1 80 ? 26.041 -35.057 23.645 1.00 13.56 78 GLY C N 1
ATOM 5646 C CA . GLY C 1 80 ? 25.696 -34.260 22.450 1.00 13.88 78 GLY C CA 1
ATOM 5647 C C . GLY C 1 80 ? 26.690 -33.175 22.105 1.00 13.04 78 GLY C C 1
ATOM 5648 O O . GLY C 1 80 ? 27.694 -32.986 22.788 1.00 13.45 78 GLY C O 1
ATOM 5649 N N . SER C 1 81 ? 26.386 -32.458 21.031 1.00 13.41 79 SER C N 1
ATOM 5650 C CA . SER C 1 81 ? 27.257 -31.429 20.497 1.00 13.73 79 SER C CA 1
ATOM 5651 C C . SER C 1 81 ? 26.503 -30.122 20.258 1.00 13.70 79 SER C C 1
ATOM 5652 O O . SER C 1 81 ? 25.260 -30.099 20.213 1.00 13.33 79 SER C O 1
ATOM 5655 N N . VAL C 1 82 ? 27.271 -29.044 20.107 1.00 13.38 80 VAL C N 1
ATOM 5656 C CA . VAL C 1 82 ? 26.705 -27.703 19.993 1.00 13.20 80 VAL C CA 1
ATOM 5657 C C . VAL C 1 82 ? 27.304 -27.038 18.762 1.00 13.09 80 VAL C C 1
ATOM 5658 O O . VAL C 1 82 ? 28.518 -27.121 18.548 1.00 14.87 80 VAL C O 1
ATOM 5662 N N . VAL C 1 83 ? 26.462 -26.431 17.918 1.00 13.62 81 VAL C N 1
ATOM 5663 C CA . VAL C 1 83 ? 26.959 -25.543 16.840 1.00 14.70 81 VAL C CA 1
ATOM 5664 C C . VAL C 1 83 ? 26.793 -24.144 17.356 1.00 16.53 81 VAL C C 1
ATOM 5665 O O . VAL C 1 83 ? 25.682 -23.731 17.693 1.00 16.98 81 VAL C O 1
ATOM 5669 N N . ASN C 1 84 ? 27.932 -23.459 17.455 1.00 19.03 82 ASN C N 1
ATOM 5670 C CA . ASN C 1 84 ? 28.017 -22.139 18.087 1.00 23.12 82 ASN C CA 1
ATOM 5671 C C . ASN C 1 84 ? 27.734 -20.992 17.140 1.00 24.82 82 ASN C C 1
ATOM 5672 O O . ASN C 1 84 ? 28.618 -20.180 16.816 1.00 26.04 82 ASN C O 1
ATOM 5677 N N . PHE C 1 85 ? 26.476 -20.887 16.756 1.00 25.86 83 PHE C N 1
ATOM 5678 C CA . PHE C 1 85 ? 25.961 -19.761 15.965 1.00 27.97 83 PHE C CA 1
ATOM 5679 C C . PHE C 1 85 ? 25.838 -18.420 16.727 1.00 28.80 83 PHE C C 1
ATOM 5680 O O . PHE C 1 85 ? 25.306 -18.368 17.847 1.00 30.17 83 PHE C O 1
ATOM 5688 N N . LYS C 1 86 ? 26.357 -17.349 16.112 1.00 29.40 84 LYS C N 1
ATOM 5689 C CA . LYS C 1 86 ? 26.334 -15.971 16.643 1.00 31.29 84 LYS C CA 1
ATOM 5690 C C . LYS C 1 86 ? 25.545 -15.054 15.707 1.00 31.52 84 LYS C C 1
ATOM 5691 O O . LYS C 1 86 ? 25.862 -14.928 14.528 1.00 30.94 84 LYS C O 1
ATOM 5697 N N . VAL C 1 87 ? 24.504 -14.427 16.247 1.00 32.67 85 VAL C N 1
ATOM 5698 C CA . VAL C 1 87 ? 23.664 -13.504 15.485 1.00 33.79 85 VAL C CA 1
ATOM 5699 C C . VAL C 1 87 ? 24.506 -12.388 14.852 1.00 34.36 85 VAL C C 1
ATOM 5700 O O . VAL C 1 87 ? 24.355 -12.072 13.662 1.00 34.60 85 VAL C O 1
ATOM 5704 N N . GLU C 1 88 ? 25.462 -11.863 15.615 1.00 34.74 86 GLU C N 1
ATOM 5705 C CA . GLU C 1 88 ? 26.320 -10.766 15.146 1.00 34.95 86 GLU C CA 1
ATOM 5706 C C . GLU C 1 88 ? 27.270 -11.078 13.970 1.00 33.81 86 GLU C C 1
ATOM 5707 O O . GLU C 1 88 ? 27.733 -10.153 13.300 1.00 34.73 86 GLU C O 1
ATOM 5713 N N . ALA C 1 89 ? 27.558 -12.360 13.724 1.00 31.31 87 ALA C N 1
ATOM 5714 C CA . ALA C 1 89 ? 28.473 -12.770 12.648 1.00 29.70 87 ALA C CA 1
ATOM 5715 C C . ALA C 1 89 ? 27.755 -13.511 11.524 1.00 28.11 87 ALA C C 1
ATOM 5716 O O . ALA C 1 89 ? 28.391 -14.178 10.695 1.00 27.91 87 ALA C O 1
ATOM 5718 N N . SER C 1 90 ? 26.436 -13.376 11.495 1.00 26.54 88 SER C N 1
ATOM 5719 C CA . SER C 1 90 ? 25.595 -14.170 10.609 1.00 25.23 88 SER C CA 1
ATOM 5720 C C . SER C 1 90 ? 25.082 -13.344 9.431 1.00 25.00 88 SER C C 1
ATOM 5721 O O . SER C 1 90 ? 25.359 -12.144 9.334 1.00 23.89 88 SER C O 1
ATOM 5724 N N . SER C 1 91 ? 24.283 -13.986 8.575 1.00 24.04 89 SER C N 1
ATOM 5725 C CA . SER C 1 91 ? 23.707 -13.322 7.397 1.00 24.31 89 SER C CA 1
ATOM 5726 C C . SER C 1 91 ? 22.583 -12.339 7.734 1.00 24.61 89 SER C C 1
ATOM 5727 O O . SER C 1 91 ? 22.054 -11.674 6.834 1.00 23.75 89 SER C O 1
ATOM 5730 N N . ILE C 1 92 ? 22.226 -12.228 9.014 1.00 24.50 90 ILE C N 1
ATOM 5731 C CA . ILE C 1 92 ? 21.271 -11.211 9.434 1.00 25.83 90 ILE C CA 1
ATOM 5732 C C . ILE C 1 92 ? 21.791 -9.821 9.046 1.00 26.58 90 ILE C C 1
ATOM 5733 O O . ILE C 1 92 ? 21.005 -8.915 8.720 1.00 27.48 90 ILE C O 1
ATOM 5738 N N . ASN C 1 93 ? 23.112 -9.684 9.046 1.00 26.59 91 ASN C N 1
ATOM 5739 C CA . ASN C 1 93 ? 23.767 -8.447 8.620 1.00 27.55 91 ASN C CA 1
ATOM 5740 C C . ASN C 1 93 ? 23.527 -8.118 7.144 1.00 27.44 91 ASN C C 1
ATOM 5741 O O . ASN C 1 93 ? 23.719 -6.960 6.712 1.00 28.83 91 ASN C O 1
ATOM 5746 N N . LYS C 1 94 ? 23.114 -9.131 6.375 1.00 25.64 92 LYS C N 1
ATOM 5747 C CA . LYS C 1 94 ? 22.852 -8.976 4.942 1.00 24.97 92 LYS C CA 1
ATOM 5748 C C . LYS C 1 94 ? 21.345 -8.933 4.670 1.00 24.84 92 LYS C C 1
ATOM 5749 O O . LYS C 1 94 ? 20.904 -9.102 3.534 1.00 24.87 92 LYS C O 1
ATOM 5755 N N . GLY C 1 95 ? 20.563 -8.733 5.725 1.00 23.60 93 GLY C N 1
ATOM 5756 C CA . GLY C 1 95 ? 19.123 -8.628 5.579 1.00 22.83 93 GLY C CA 1
ATOM 5757 C C . GLY C 1 95 ? 18.355 -9.925 5.706 1.00 22.41 93 GLY C C 1
ATOM 5758 O O . GLY C 1 95 ? 17.155 -9.950 5.416 1.00 23.58 93 GLY C O 1
ATOM 5759 N N . GLU C 1 96 ? 19.007 -10.997 6.162 1.00 20.86 94 GLU C N 1
ATOM 5760 C CA . GLU C 1 96 ? 18.294 -12.256 6.318 1.00 19.06 94 GLU C CA 1
ATOM 5761 C C . GLU C 1 96 ? 17.235 -12.135 7.401 1.00 18.52 94 GLU C C 1
ATOM 5762 O O . GLU C 1 96 ? 17.518 -11.649 8.500 1.00 19.42 94 GLU C O 1
ATOM 5768 N N . THR C 1 97 ? 16.031 -12.620 7.106 1.00 17.87 95 THR C N 1
ATOM 5769 C CA . THR C 1 97 ? 14.911 -12.540 8.039 1.00 16.63 95 THR C CA 1
ATOM 5770 C C . THR C 1 97 ? 15.040 -13.571 9.171 1.00 16.28 95 THR C C 1
ATOM 5771 O O . THR C 1 97 ? 15.801 -14.552 9.085 1.00 16.05 95 THR C O 1
ATOM 5775 N N . LEU C 1 98 ? 14.301 -13.336 10.236 1.00 16.79 96 LEU C N 1
ATOM 5776 C CA . LEU C 1 98 ? 14.280 -14.279 11.339 1.00 16.31 96 LEU C CA 1
ATOM 5777 C C . LEU C 1 98 ? 13.822 -15.654 10.857 1.00 16.62 96 LEU C C 1
ATOM 5778 O O . LEU C 1 98 ? 14.461 -16.670 11.174 1.00 16.50 96 LEU C O 1
ATOM 5783 N N . ALA C 1 99 ? 12.755 -15.694 10.063 1.00 16.84 97 ALA C N 1
ATOM 5784 C CA . ALA C 1 99 ? 12.264 -16.946 9.494 1.00 16.58 97 ALA C CA 1
ATOM 5785 C C . ALA C 1 99 ? 13.335 -17.694 8.726 1.00 15.34 97 ALA C C 1
ATOM 5786 O O . ALA C 1 99 ? 13.493 -18.917 8.908 1.00 15.11 97 ALA C O 1
ATOM 5788 N N . ASP C 1 100 ? 14.028 -17.002 7.841 1.00 14.91 98 ASP C N 1
ATOM 5789 C CA . ASP C 1 100 ? 15.062 -17.674 7.075 1.00 14.60 98 ASP C CA 1
ATOM 5790 C C . ASP C 1 100 ? 16.229 -18.158 7.980 1.00 14.00 98 ASP C C 1
ATOM 5791 O O . ASP C 1 100 ? 16.815 -19.222 7.720 1.00 13.41 98 ASP C O 1
ATOM 5796 N N . THR C 1 101 ? 16.580 -17.383 9.002 1.00 14.61 99 THR C N 1
ATOM 5797 C CA . THR C 1 101 ? 17.633 -17.786 9.959 1.00 14.35 99 THR C CA 1
ATOM 5798 C C . THR C 1 101 ? 17.230 -19.072 10.683 1.00 14.35 99 THR C C 1
ATOM 5799 O O . THR C 1 101 ? 18.027 -19.994 10.817 1.00 14.45 99 THR C O 1
ATOM 5803 N N . ILE C 1 102 ? 15.973 -19.137 11.124 1.00 13.32 100 ILE C N 1
ATOM 5804 C CA . ILE C 1 102 ? 15.461 -20.358 11.765 1.00 13.87 100 ILE C CA 1
ATOM 5805 C C . ILE C 1 102 ? 15.528 -21.554 10.812 1.00 14.06 100 ILE C C 1
ATOM 5806 O O . ILE C 1 102 ? 16.007 -22.637 11.183 1.00 13.57 100 ILE C O 1
ATOM 5811 N N . ARG C 1 103 ? 15.021 -21.382 9.589 1.00 14.09 101 ARG C N 1
ATOM 5812 C CA A ARG C 1 103 ? 15.105 -22.434 8.572 0.50 13.20 101 ARG C CA 1
ATOM 5813 C CA B ARG C 1 103 ? 15.097 -22.450 8.591 0.50 13.42 101 ARG C CA 1
ATOM 5814 C C . ARG C 1 103 ? 16.545 -22.907 8.342 1.00 13.10 101 ARG C C 1
ATOM 5815 O O . ARG C 1 103 ? 16.807 -24.097 8.176 1.00 13.79 101 ARG C O 1
ATOM 5830 N N . THR C 1 104 ? 17.477 -21.971 8.346 1.00 12.40 102 THR C N 1
ATOM 5831 C CA . THR C 1 104 ? 18.888 -22.288 8.152 1.00 12.28 102 THR C CA 1
ATOM 5832 C C . THR C 1 104 ? 19.396 -23.191 9.279 1.00 13.51 102 THR C C 1
ATOM 5833 O O . THR C 1 104 ? 19.876 -24.305 9.021 1.00 13.87 102 THR C O 1
ATOM 5837 N N . LEU C 1 105 ? 19.274 -22.738 10.526 1.00 13.12 103 LEU C N 1
ATOM 5838 C CA . LEU C 1 105 ? 19.816 -23.574 11.628 1.00 13.69 103 LEU C CA 1
ATOM 5839 C C . LEU C 1 105 ? 19.028 -24.886 11.801 1.00 13.76 103 LEU C C 1
ATOM 5840 O O . LEU C 1 105 ? 19.584 -25.915 12.182 1.00 13.11 103 LEU C O 1
ATOM 5845 N N . ASP C 1 106 ? 17.730 -24.863 11.503 1.00 13.30 104 ASP C N 1
ATOM 5846 C CA . ASP C 1 106 ? 16.896 -26.068 11.526 1.00 14.02 104 ASP C CA 1
ATOM 5847 C C . ASP C 1 106 ? 17.386 -27.113 10.509 1.00 14.42 104 ASP C C 1
ATOM 5848 O O . ASP C 1 106 ? 17.102 -28.304 10.649 1.00 16.10 104 ASP C O 1
ATOM 5853 N N . SER C 1 107 ? 18.136 -26.682 9.495 1.00 13.48 105 SER C N 1
ATOM 5854 C CA . SER C 1 107 ? 18.637 -27.601 8.495 1.00 13.41 105 SER C CA 1
ATOM 5855 C C . SER C 1 107 ? 19.735 -28.509 9.002 1.00 13.54 105 SER C C 1
ATOM 5856 O O . SER C 1 107 ? 20.029 -29.514 8.349 1.00 15.29 105 SER C O 1
ATOM 5859 N N . TYR C 1 108 ? 20.362 -28.126 10.116 1.00 13.14 106 TYR C N 1
ATOM 5860 C CA . TYR C 1 108 ? 21.587 -28.789 10.602 1.00 12.69 106 TYR C CA 1
ATOM 5861 C C . TYR C 1 108 ? 21.441 -29.416 11.955 1.00 13.37 106 TYR C C 1
ATOM 5862 O O . TYR C 1 108 ? 22.280 -30.228 12.328 1.00 14.02 106 TYR C O 1
ATOM 5871 N N . SER C 1 109 ? 20.414 -28.994 12.695 1.00 12.82 107 SER C N 1
ATOM 5872 C CA . SER C 1 109 ? 20.327 -29.222 14.152 1.00 13.22 107 SER C CA 1
ATOM 5873 C C . SER C 1 109 ? 19.252 -30.211 14.504 1.00 13.16 107 SER C C 1
ATOM 5874 O O . SER C 1 109 ? 18.330 -30.431 13.735 1.00 15.22 107 SER C O 1
ATOM 5877 N N . ASP C 1 110 ? 19.373 -30.773 15.693 1.00 12.17 108 ASP C N 1
ATOM 5878 C CA . ASP C 1 110 ? 18.320 -31.626 16.260 1.00 12.96 108 ASP C CA 1
ATOM 5879 C C . ASP C 1 110 ? 17.385 -30.843 17.156 1.00 13.40 108 ASP C C 1
ATOM 5880 O O . ASP C 1 110 ? 16.230 -31.244 17.329 1.00 13.88 108 ASP C O 1
ATOM 5885 N N . VAL C 1 111 ? 17.880 -29.745 17.753 1.00 13.37 109 VAL C N 1
ATOM 5886 C CA . VAL C 1 111 ? 17.095 -28.919 18.671 1.00 13.05 109 VAL C CA 1
ATOM 5887 C C . VAL C 1 111 ? 17.668 -27.498 18.602 1.00 12.21 109 VAL C C 1
ATOM 5888 O O . VAL C 1 111 ? 18.884 -27.313 18.476 1.00 11.84 109 VAL C O 1
ATOM 5892 N N . LEU C 1 112 ? 16.771 -26.519 18.664 1.00 11.61 110 LEU C N 1
ATOM 5893 C CA . LEU C 1 112 ? 17.172 -25.098 18.680 1.00 12.64 110 LEU C CA 1
ATOM 5894 C C . LEU C 1 112 ? 16.759 -24.547 20.037 1.00 12.43 110 LEU C C 1
ATOM 5895 O O . LEU C 1 112 ? 15.684 -24.893 20.555 1.00 13.85 110 LEU C O 1
ATOM 5900 N N . VAL C 1 113 ? 17.631 -23.750 20.650 1.00 12.32 111 VAL C N 1
ATOM 5901 C CA . VAL C 1 113 ? 17.307 -23.096 21.917 1.00 12.12 111 VAL C CA 1
ATOM 5902 C C . VAL C 1 113 ? 17.302 -21.604 21.579 1.00 11.88 111 VAL C C 1
ATOM 5903 O O . VAL C 1 113 ? 18.312 -21.071 21.133 1.00 12.98 111 VAL C O 1
ATOM 5907 N N . MET C 1 114 ? 16.176 -20.941 21.782 1.00 11.42 112 MET C N 1
ATOM 5908 C CA . MET C 1 114 ? 16.005 -19.605 21.253 1.00 11.86 112 MET C CA 1
ATOM 5909 C C . MET C 1 114 ? 15.600 -18.608 22.343 1.00 11.83 112 MET C C 1
ATOM 5910 O O . MET C 1 114 ? 14.648 -18.848 23.104 1.00 11.45 112 MET C O 1
ATOM 5915 N N . ARG C 1 115 ? 16.323 -17.493 22.402 1.00 11.22 113 ARG C N 1
ATOM 5916 C CA . ARG C 1 115 ? 15.926 -16.359 23.255 1.00 11.46 113 ARG C CA 1
ATOM 5917 C C . ARG C 1 115 ? 15.809 -15.157 22.358 1.00 12.10 113 ARG C C 1
ATOM 5918 O O . ARG C 1 115 ? 16.693 -14.939 21.538 1.00 13.07 113 ARG C O 1
ATOM 5926 N N . HIS C 1 116 ? 14.736 -14.371 22.508 1.00 12.10 114 HIS C N 1
ATOM 5927 C CA . HIS C 1 116 ? 14.520 -13.245 21.595 1.00 13.53 114 HIS C CA 1
ATOM 5928 C C . HIS C 1 116 ? 13.762 -12.160 22.346 1.00 14.63 114 HIS C C 1
ATOM 5929 O O . HIS C 1 116 ? 12.883 -12.476 23.155 1.00 15.45 114 HIS C O 1
ATOM 5936 N N . PRO C 1 117 ? 14.075 -10.875 22.094 1.00 15.12 115 PRO C N 1
ATOM 5937 C CA . PRO C 1 117 ? 13.390 -9.753 22.771 1.00 16.44 115 PRO C CA 1
ATOM 5938 C C . PRO C 1 117 ? 11.912 -9.569 22.400 1.00 18.17 115 PRO C C 1
ATOM 5939 O O . PRO C 1 117 ? 11.163 -8.920 23.149 1.00 18.28 115 PRO C O 1
ATOM 5943 N N . ARG C 1 118 ? 11.479 -10.144 21.285 1.00 19.09 116 ARG C N 1
ATOM 5944 C CA . ARG C 1 118 ? 10.075 -10.041 20.882 1.00 21.02 116 ARG C CA 1
ATOM 5945 C C . ARG C 1 118 ? 9.289 -11.232 21.400 1.00 20.91 116 ARG C C 1
ATOM 5946 O O . ARG C 1 118 ? 9.641 -12.383 21.152 1.00 20.22 116 ARG C O 1
ATOM 5954 N N . GLN C 1 119 ? 8.203 -10.959 22.093 1.00 21.67 117 GLN C N 1
ATOM 5955 C CA . GLN C 1 119 ? 7.397 -12.034 22.647 1.00 21.48 117 GLN C CA 1
ATOM 5956 C C . GLN C 1 119 ? 6.880 -13.047 21.604 1.00 20.73 117 GLN C C 1
ATOM 5957 O O . GLN C 1 119 ? 6.828 -14.262 21.853 1.00 19.71 117 GLN C O 1
ATOM 5963 N N . ASP C 1 120 ? 6.509 -12.556 20.418 1.00 21.09 118 ASP C N 1
ATOM 5964 C CA . ASP C 1 120 ? 5.918 -13.438 19.404 1.00 21.85 118 ASP C CA 1
ATOM 5965 C C . ASP C 1 120 ? 6.949 -14.139 18.504 1.00 21.48 118 ASP C C 1
ATOM 5966 O O . ASP C 1 120 ? 6.584 -14.922 17.620 1.00 19.28 118 ASP C O 1
ATOM 5971 N N . ALA C 1 121 ? 8.237 -13.892 18.753 1.00 19.17 119 ALA C N 1
ATOM 5972 C CA . ALA C 1 121 ? 9.269 -14.448 17.891 1.00 19.32 119 ALA C CA 1
ATOM 5973 C C . ALA C 1 121 ? 9.343 -15.973 17.975 1.00 19.26 119 ALA C C 1
ATOM 5974 O O . ALA C 1 121 ? 9.661 -16.638 16.973 1.00 19.69 119 ALA C O 1
ATOM 5976 N N . ILE C 1 122 ? 9.035 -16.544 19.143 1.00 19.94 120 ILE C N 1
ATOM 5977 C CA . ILE C 1 122 ? 9.132 -17.996 19.296 1.00 21.49 120 ILE C CA 1
ATOM 5978 C C . ILE C 1 122 ? 8.040 -18.675 18.440 1.00 22.05 120 ILE C C 1
ATOM 5979 O O . ILE C 1 122 ? 8.292 -19.683 17.769 1.00 20.84 120 ILE C O 1
ATOM 5984 N N . GLU C 1 123 ? 6.837 -18.093 18.435 1.00 22.92 121 GLU C N 1
ATOM 5985 C CA . GLU C 1 123 ? 5.762 -18.610 17.596 1.00 24.18 121 GLU C CA 1
ATOM 5986 C C . GLU C 1 123 ? 6.113 -18.564 16.112 1.00 23.63 121 GLU C C 1
ATOM 5987 O O . GLU C 1 123 ? 5.815 -19.513 15.360 1.00 22.88 121 GLU C O 1
ATOM 5993 N N . GLU C 1 124 ? 6.744 -17.469 15.692 1.00 22.38 122 GLU C N 1
ATOM 5994 C CA . GLU C 1 124 ? 7.177 -17.323 14.301 1.00 23.28 122 GLU C CA 1
ATOM 5995 C C . GLU C 1 124 ? 8.173 -18.411 13.952 1.00 22.53 122 GLU C C 1
ATOM 5996 O O . GLU C 1 124 ? 8.092 -19.020 12.894 1.00 22.77 122 GLU C O 1
ATOM 6002 N N . ALA C 1 125 ? 9.105 -18.654 14.865 1.00 21.05 123 ALA C N 1
ATOM 6003 C CA . ALA C 1 125 ? 10.121 -19.687 14.681 1.00 20.89 123 ALA C CA 1
ATOM 6004 C C . ALA C 1 125 ? 9.480 -21.075 14.581 1.00 20.93 123 ALA C C 1
ATOM 6005 O O . ALA C 1 125 ? 9.806 -21.874 13.693 1.00 20.27 123 ALA C O 1
ATOM 6007 N N . LEU C 1 126 ? 8.511 -21.334 15.456 1.00 20.76 124 LEU C N 1
ATOM 6008 C CA . LEU C 1 126 ? 7.778 -22.598 15.466 1.00 21.94 124 LEU C CA 1
ATOM 6009 C C . LEU C 1 126 ? 7.067 -22.863 14.143 1.00 22.37 124 LEU C C 1
ATOM 6010 O O . LEU C 1 126 ? 6.971 -24.008 13.692 1.00 23.46 124 LEU C O 1
ATOM 6015 N N . SER C 1 127 ? 6.613 -21.792 13.504 1.00 21.78 125 SER C N 1
ATOM 6016 C CA . SER C 1 127 ? 5.848 -21.927 12.262 1.00 23.00 125 SER C CA 1
ATOM 6017 C C . SER C 1 127 ? 6.677 -22.402 11.077 1.00 22.34 125 SER C C 1
ATOM 6018 O O . SER C 1 127 ? 6.106 -22.829 10.075 1.00 23.39 125 SER C O 1
ATOM 6021 N N . VAL C 1 128 ? 8.007 -22.303 11.166 1.00 21.37 126 VAL C N 1
ATOM 6022 C CA . VAL C 1 128 ? 8.860 -22.738 10.049 1.00 20.64 126 VAL C CA 1
ATOM 6023 C C . VAL C 1 128 ? 9.807 -23.873 10.375 1.00 20.33 126 VAL C C 1
ATOM 6024 O O . VAL C 1 128 ? 10.324 -24.506 9.466 1.00 21.99 126 VAL C O 1
ATOM 6028 N N . ALA C 1 129 ? 10.036 -24.126 11.660 1.00 19.37 127 ALA C N 1
ATOM 6029 C CA . ALA C 1 129 ? 11.015 -25.151 12.047 1.00 19.90 127 ALA C CA 1
ATOM 6030 C C . ALA C 1 129 ? 10.396 -26.530 12.116 1.00 19.87 127 ALA C C 1
ATOM 6031 O O . ALA C 1 129 ? 9.249 -26.692 12.582 1.00 20.56 127 ALA C O 1
ATOM 6033 N N . GLN C 1 130 ? 11.170 -27.514 11.658 1.00 19.24 128 GLN C N 1
ATOM 6034 C CA A GLN C 1 130 ? 10.770 -28.920 11.759 0.50 19.75 128 GLN C CA 1
ATOM 6035 C CA B GLN C 1 130 ? 10.777 -28.919 11.747 0.50 19.82 128 GLN C CA 1
ATOM 6036 C C . GLN C 1 130 ? 11.208 -29.554 13.075 1.00 19.30 128 GLN C C 1
ATOM 6037 O O . GLN C 1 130 ? 10.530 -30.432 13.590 1.00 21.27 128 GLN C O 1
ATOM 6048 N N . HIS C 1 131 ? 12.328 -29.096 13.631 1.00 17.22 129 HIS C N 1
ATOM 6049 C CA . HIS C 1 131 ? 12.871 -29.672 14.862 1.00 16.70 129 HIS C CA 1
ATOM 6050 C C . HIS C 1 131 ? 12.368 -28.878 16.074 1.00 15.98 129 HIS C C 1
ATOM 6051 O O . HIS C 1 131 ? 11.933 -27.724 15.937 1.00 16.52 129 HIS C O 1
ATOM 6058 N N . PRO C 1 132 ? 12.449 -29.475 17.274 1.00 15.81 130 PRO C N 1
ATOM 6059 C CA . PRO C 1 132 ? 11.933 -28.750 18.427 1.00 14.97 130 PRO C CA 1
ATOM 6060 C C . PRO C 1 132 ? 12.697 -27.464 18.745 1.00 14.15 130 PRO C C 1
ATOM 6061 O O . PRO C 1 132 ? 13.915 -27.411 18.614 1.00 14.63 130 PRO C O 1
ATOM 6065 N N . ILE C 1 133 ? 11.943 -26.449 19.128 1.00 13.30 131 ILE C N 1
ATOM 6066 C CA . ILE C 1 133 ? 12.514 -25.215 19.686 1.00 13.97 131 ILE C CA 1
ATOM 6067 C C . ILE C 1 133 ? 12.246 -25.150 21.177 1.00 13.06 131 ILE C C 1
ATOM 6068 O O . ILE C 1 133 ? 11.119 -25.373 21.638 1.00 13.70 131 ILE C O 1
ATOM 6073 N N . LEU C 1 134 ? 13.286 -24.844 21.941 1.00 13.07 132 LEU C N 1
ATOM 6074 C CA . LEU C 1 134 ? 13.117 -24.600 23.366 1.00 12.57 132 LEU C CA 1
ATOM 6075 C C . LEU C 1 134 ? 13.208 -23.101 23.646 1.00 11.70 132 LEU C C 1
ATOM 6076 O O . LEU C 1 134 ? 14.186 -22.448 23.317 1.00 11.52 132 LEU C O 1
ATOM 6081 N N . ASN C 1 135 ? 12.147 -22.564 24.227 1.00 12.19 133 ASN C N 1
ATOM 6082 C CA . ASN C 1 135 ? 12.068 -21.136 24.532 1.00 12.03 133 ASN C CA 1
ATOM 6083 C C . ASN C 1 135 ? 12.941 -20.808 25.726 1.00 12.22 133 ASN C C 1
ATOM 6084 O O . ASN C 1 135 ? 12.601 -21.153 26.860 1.00 13.45 133 ASN C O 1
ATOM 6089 N N . ALA C 1 136 ? 14.027 -20.074 25.473 1.00 11.14 134 ALA C N 1
ATOM 6090 C CA . ALA C 1 136 ? 14.967 -19.625 26.525 1.00 10.78 134 ALA C CA 1
ATOM 6091 C C . ALA C 1 136 ? 14.672 -18.205 26.964 1.00 12.03 134 ALA C C 1
ATOM 6092 O O . ALA C 1 136 ? 15.470 -17.602 27.723 1.00 12.73 134 ALA C O 1
ATOM 6094 N N . GLY C 1 137 ? 13.519 -17.699 26.522 1.00 11.13 135 GLY C N 1
ATOM 6095 C CA . GLY C 1 137 ? 13.015 -16.375 26.966 1.00 12.27 135 GLY C CA 1
ATOM 6096 C C . GLY C 1 137 ? 12.499 -15.594 25.770 1.00 12.42 135 GLY C C 1
ATOM 6097 O O . GLY C 1 137 ? 13.237 -15.369 24.806 1.00 13.96 135 GLY C O 1
ATOM 6098 N N . ASN C 1 138 ? 11.249 -15.160 25.840 1.00 13.31 136 ASN C N 1
ATOM 6099 C CA . ASN C 1 138 ? 10.601 -14.469 24.731 1.00 13.41 136 ASN C CA 1
ATOM 6100 C C . ASN C 1 138 ? 10.056 -13.152 25.221 1.00 13.76 136 ASN C C 1
ATOM 6101 O O . ASN C 1 138 ? 8.972 -13.098 25.779 1.00 14.59 136 ASN C O 1
ATOM 6106 N N . GLY C 1 139 ? 10.868 -12.101 25.043 1.00 14.98 137 GLY C N 1
ATOM 6107 C CA . GLY C 1 139 ? 10.539 -10.771 25.586 1.00 15.18 137 GLY C CA 1
ATOM 6108 C C . GLY C 1 139 ? 10.152 -10.827 27.051 1.00 15.04 137 GLY C C 1
ATOM 6109 O O . GLY C 1 139 ? 10.764 -11.547 27.859 1.00 14.93 137 GLY C O 1
ATOM 6110 N N . ALA C 1 140 ? 9.102 -10.087 27.395 1.00 15.78 138 ALA C N 1
ATOM 6111 C CA . ALA C 1 140 ? 8.567 -10.155 28.761 1.00 16.04 138 ALA C CA 1
ATOM 6112 C C . ALA C 1 140 ? 7.539 -11.258 28.923 1.00 16.33 138 ALA C C 1
ATOM 6113 O O . ALA C 1 140 ? 6.719 -11.186 29.825 1.00 17.81 138 ALA C O 1
ATOM 6115 N N . GLY C 1 141 ? 7.569 -12.271 28.056 1.00 14.07 139 GLY C N 1
ATOM 6116 C CA . GLY C 1 141 ? 6.604 -13.398 28.121 1.00 14.76 139 GLY C CA 1
ATOM 6117 C C . GLY C 1 141 ? 6.944 -14.424 29.176 1.00 13.87 139 GLY C C 1
ATOM 6118 O O . GLY C 1 141 ? 6.522 -14.318 30.340 1.00 13.56 139 GLY C O 1
ATOM 6119 N N . GLU C 1 142 ? 7.650 -15.462 28.748 1.00 13.26 140 GLU C N 1
ATOM 6120 C CA . GLU C 1 142 ? 7.974 -16.568 29.629 1.00 13.30 140 GLU C CA 1
ATOM 6121 C C . GLU C 1 142 ? 9.404 -17.044 29.517 1.00 12.65 140 GLU C C 1
ATOM 6122 O O . GLU C 1 142 ? 10.145 -16.671 28.613 1.00 12.86 140 GLU C O 1
ATOM 6128 N N . HIS C 1 143 ? 9.747 -17.923 30.461 1.00 12.93 141 HIS C N 1
ATOM 6129 C CA . HIS C 1 143 ? 11.051 -18.570 30.540 1.00 11.88 141 HIS C CA 1
ATOM 6130 C C . HIS C 1 143 ? 10.764 -19.953 31.170 1.00 12.09 141 HIS C C 1
ATOM 6131 O O . HIS C 1 143 ? 10.955 -20.183 32.374 1.00 12.27 141 HIS C O 1
ATOM 6138 N N . PRO C 1 144 ? 10.203 -20.860 30.367 1.00 12.22 142 PRO C N 1
ATOM 6139 C CA . PRO C 1 144 ? 9.645 -22.085 30.954 1.00 13.05 142 PRO C CA 1
ATOM 6140 C C . PRO C 1 144 ? 10.629 -23.028 31.611 1.00 13.06 142 PRO C C 1
ATOM 6141 O O . PRO C 1 144 ? 10.305 -23.623 32.645 1.00 13.03 142 PRO C O 1
ATOM 6145 N N . THR C 1 145 ? 11.839 -23.128 31.061 1.00 11.84 143 THR C N 1
ATOM 6146 C CA . THR C 1 145 ? 12.803 -24.009 31.709 1.00 12.13 143 THR C CA 1
ATOM 6147 C C . THR C 1 145 ? 13.367 -23.394 32.990 1.00 11.02 143 THR C C 1
ATOM 6148 O O . THR C 1 145 ? 13.767 -24.120 33.900 1.00 11.92 143 THR C O 1
ATOM 6152 N N . GLN C 1 146 ? 13.346 -22.064 33.110 1.00 10.40 144 GLN C N 1
ATOM 6153 C CA . GLN C 1 146 ? 13.676 -21.454 34.411 1.00 10.65 144 GLN C CA 1
ATOM 6154 C C . GLN C 1 146 ? 12.643 -21.902 35.446 1.00 10.62 144 GLN C C 1
ATOM 6155 O O . GLN C 1 146 ? 12.995 -22.274 36.576 1.00 11.77 144 GLN C O 1
ATOM 6161 N N . ALA C 1 147 ? 11.364 -21.880 35.073 1.00 10.57 145 ALA C N 1
ATOM 6162 C CA . ALA C 1 147 ? 10.368 -22.310 36.036 1.00 10.22 145 ALA C CA 1
ATOM 6163 C C . ALA C 1 147 ? 10.553 -23.770 36.491 1.00 10.30 145 ALA C C 1
ATOM 6164 O O . ALA C 1 147 ? 10.408 -24.081 37.674 1.00 11.32 145 ALA C O 1
ATOM 6166 N N . LEU C 1 148 ? 10.881 -24.642 35.544 1.00 10.55 146 LEU C N 1
ATOM 6167 C CA . LEU C 1 148 ? 11.164 -26.043 35.859 1.00 11.10 146 LEU C CA 1
ATOM 6168 C C . LEU C 1 148 ? 12.345 -26.151 36.815 1.00 10.75 146 LEU C C 1
ATOM 6169 O O . LEU C 1 148 ? 12.253 -26.870 37.824 1.00 11.18 146 LEU C O 1
ATOM 6174 N N . LEU C 1 149 ? 13.466 -25.466 36.510 1.00 9.45 147 LEU C N 1
ATOM 6175 C CA . LEU C 1 149 ? 14.617 -25.590 37.420 1.00 10.70 147 LEU C CA 1
ATOM 6176 C C . LEU C 1 149 ? 14.365 -24.936 38.786 1.00 11.28 147 LEU C C 1
ATOM 6177 O O . LEU C 1 149 ? 14.882 -25.380 39.800 1.00 11.16 147 LEU C O 1
ATOM 6182 N N . ASP C 1 150 ? 13.562 -23.874 38.802 1.00 11.21 148 ASP C N 1
ATOM 6183 C CA . ASP C 1 150 ? 13.183 -23.214 40.044 1.00 11.87 148 ASP C CA 1
ATOM 6184 C C . ASP C 1 150 ? 12.414 -24.188 40.950 1.00 12.13 148 ASP C C 1
ATOM 6185 O O . ASP C 1 150 ? 12.620 -24.210 42.165 1.00 11.41 148 ASP C O 1
ATOM 6190 N N . THR C 1 151 ? 11.539 -24.984 40.335 1.00 12.52 149 THR C N 1
ATOM 6191 C CA . THR C 1 151 ? 10.713 -25.929 41.046 1.00 13.07 149 THR C CA 1
ATOM 6192 C C . THR C 1 151 ? 11.541 -27.104 41.505 1.00 13.23 149 THR C C 1
ATOM 6193 O O . THR C 1 151 ? 11.371 -27.587 42.614 1.00 13.85 149 THR C O 1
ATOM 6197 N N . LEU C 1 152 ? 12.501 -27.518 40.678 1.00 12.65 150 LEU C N 1
ATOM 6198 C CA . LEU C 1 152 ? 13.471 -28.541 41.146 1.00 12.58 150 LEU C CA 1
ATOM 6199 C C . LEU C 1 152 ? 14.226 -28.034 42.397 1.00 13.38 150 LEU C C 1
ATOM 6200 O O . LEU C 1 152 ? 14.444 -28.785 43.353 1.00 14.14 150 LEU C O 1
ATOM 6205 N N . THR C 1 153 ? 14.624 -26.765 42.361 1.00 12.45 151 THR C N 1
ATOM 6206 C CA . THR C 1 153 ? 15.346 -26.126 43.475 1.00 12.89 151 THR C CA 1
ATOM 6207 C C . THR C 1 153 ? 14.516 -26.138 44.758 1.00 13.03 151 THR C C 1
ATOM 6208 O O . THR C 1 153 ? 15.016 -26.571 45.825 1.00 14.63 151 THR C O 1
ATOM 6212 N N . ILE C 1 154 ? 13.252 -25.735 44.640 1.00 12.03 152 ILE C N 1
ATOM 6213 C CA . ILE C 1 154 ? 12.374 -25.742 45.807 1.00 13.39 152 ILE C CA 1
ATOM 6214 C C . ILE C 1 154 ? 12.207 -27.174 46.347 1.00 14.56 152 ILE C C 1
ATOM 6215 O O . ILE C 1 154 ? 12.379 -27.427 47.541 1.00 15.15 152 ILE C O 1
ATOM 6220 N N . HIS C 1 155 ? 11.867 -28.118 45.474 1.00 15.55 153 HIS C N 1
ATOM 6221 C CA . HIS C 1 155 ? 11.760 -29.527 45.865 1.00 16.52 153 HIS C CA 1
ATOM 6222 C C . HIS C 1 155 ? 13.008 -30.055 46.587 1.00 17.11 153 HIS C C 1
ATOM 6223 O O . HIS C 1 155 ? 12.922 -30.648 47.676 1.00 18.25 153 HIS C O 1
ATOM 6230 N N . SER C 1 156 ? 14.171 -29.809 45.991 1.00 15.35 154 SER C N 1
ATOM 6231 C CA . SER C 1 156 ? 15.427 -30.376 46.506 1.00 18.12 154 SER C CA 1
ATOM 6232 C C . SER C 1 156 ? 15.864 -29.724 47.816 1.00 19.27 154 SER C C 1
ATOM 6233 O O . SER C 1 156 ? 16.473 -30.376 48.670 1.00 19.84 154 SER C O 1
ATOM 6236 N N . GLU C 1 157 ? 15.568 -28.437 47.974 1.00 18.17 155 GLU C N 1
ATOM 6237 C CA . GLU C 1 157 ? 16.016 -27.660 49.126 1.00 18.88 155 GLU C CA 1
ATOM 6238 C C . GLU C 1 157 ? 15.045 -27.760 50.305 1.00 19.79 155 GLU C C 1
ATOM 6239 O O . GLU C 1 157 ? 15.464 -27.837 51.467 1.00 20.74 155 GLU C O 1
ATOM 6245 N N . LEU C 1 158 ? 13.749 -27.745 50.010 1.00 20.29 156 LEU C N 1
ATOM 6246 C CA . LEU C 1 158 ? 12.741 -27.760 51.070 1.00 20.73 156 LEU C CA 1
ATOM 6247 C C . LEU C 1 158 ? 11.961 -29.058 51.244 1.00 22.27 156 LEU C C 1
ATOM 6248 O O . LEU C 1 158 ? 11.371 -29.283 52.308 1.00 23.41 156 LEU C O 1
ATOM 6253 N N A GLY C 1 159 ? 11.881 -29.906 50.221 0.50 22.89 157 GLY C N 1
ATOM 6254 N N B GLY C 1 159 ? 12.017 -29.900 50.215 0.50 22.91 157 GLY C N 1
ATOM 6255 C CA A GLY C 1 159 ? 11.196 -31.202 50.380 0.50 24.37 157 GLY C CA 1
ATOM 6256 C CA B GLY C 1 159 ? 11.196 -31.093 50.113 0.50 24.49 157 GLY C CA 1
ATOM 6257 C C A GLY C 1 159 ? 9.756 -31.377 49.901 0.50 25.05 157 GLY C C 1
ATOM 6258 C C B GLY C 1 159 ? 9.940 -30.799 49.318 0.50 24.83 157 GLY C C 1
ATOM 6259 O O A GLY C 1 159 ? 9.388 -32.480 49.477 0.50 25.70 157 GLY C O 1
ATOM 6260 O O B GLY C 1 159 ? 9.880 -30.966 48.096 0.50 26.30 157 GLY C O 1
ATOM 6261 N N . SER C 1 160 ? 8.940 -30.321 50.027 1.00 25.63 158 SER C N 1
ATOM 6262 C CA . SER C 1 160 ? 7.576 -30.242 49.509 1.00 25.06 158 SER C CA 1
ATOM 6263 C C . SER C 1 160 ? 7.470 -28.954 48.683 1.00 23.62 158 SER C C 1
ATOM 6264 O O . SER C 1 160 ? 8.110 -27.941 49.020 1.00 24.68 158 SER C O 1
ATOM 6267 N N . VAL C 1 161 ? 6.694 -29.004 47.599 1.00 20.89 159 VAL C N 1
ATOM 6268 C CA . VAL C 1 161 ? 6.282 -27.774 46.889 1.00 18.76 159 VAL C CA 1
ATOM 6269 C C . VAL C 1 161 ? 4.850 -27.377 47.307 1.00 18.56 159 VAL C C 1
ATOM 6270 O O . VAL C 1 161 ? 4.592 -26.211 47.599 1.00 17.98 159 VAL C O 1
ATOM 6274 N N . ASP C 1 162 ? 3.916 -28.336 47.352 1.00 18.14 160 ASP C N 1
ATOM 6275 C CA . ASP C 1 162 ? 2.588 -28.084 47.927 1.00 18.25 160 ASP C CA 1
ATOM 6276 C C . ASP C 1 162 ? 2.733 -27.462 49.307 1.00 17.65 160 ASP C C 1
ATOM 6277 O O . ASP C 1 162 ? 3.609 -27.853 50.079 1.00 19.62 160 ASP C O 1
ATOM 6282 N N . GLY C 1 163 ? 1.900 -26.482 49.609 1.00 16.97 161 GLY C N 1
ATOM 6283 C CA . GLY C 1 163 ? 1.876 -25.971 50.969 1.00 17.93 161 GLY C CA 1
ATOM 6284 C C . GLY C 1 163 ? 2.797 -24.801 51.246 1.00 17.62 161 GLY C C 1
ATOM 6285 O O . GLY C 1 163 ? 2.687 -24.199 52.306 1.00 18.11 161 GLY C O 1
ATOM 6286 N N . ILE C 1 164 ? 3.678 -24.444 50.305 1.00 17.23 162 ILE C N 1
ATOM 6287 C CA . ILE C 1 164 ? 4.575 -23.332 50.572 1.00 15.85 162 ILE C CA 1
ATOM 6288 C C . ILE C 1 164 ? 3.904 -21.988 50.478 1.00 15.40 162 ILE C C 1
ATOM 6289 O O . ILE C 1 164 ? 2.872 -21.828 49.813 1.00 14.75 162 ILE C O 1
ATOM 6294 N N . THR C 1 165 ? 4.521 -21.043 51.171 1.00 15.00 163 THR C N 1
ATOM 6295 C CA . THR C 1 165 ? 4.279 -19.620 51.007 1.00 13.59 163 THR C CA 1
ATOM 6296 C C . THR C 1 165 ? 5.480 -19.094 50.270 1.00 13.77 163 THR C C 1
ATOM 6297 O O . THR C 1 165 ? 6.616 -19.277 50.725 1.00 13.26 163 THR C O 1
ATOM 6301 N N . ILE C 1 166 ? 5.214 -18.440 49.139 1.00 13.77 164 ILE C N 1
ATOM 6302 C CA . ILE C 1 166 ? 6.280 -17.937 48.262 1.00 13.43 164 ILE C CA 1
ATOM 6303 C C . ILE C 1 166 ? 6.066 -16.460 47.995 1.00 13.67 164 ILE C C 1
ATOM 6304 O O . ILE C 1 166 ? 4.957 -16.006 47.683 1.00 13.58 164 ILE C O 1
ATOM 6309 N N . ALA C 1 167 ? 7.131 -15.701 48.178 1.00 13.99 165 ALA C N 1
ATOM 6310 C CA . ALA C 1 167 ? 7.119 -14.316 47.741 1.00 13.87 165 ALA C CA 1
ATOM 6311 C C . ALA C 1 167 ? 7.800 -14.191 46.393 1.00 14.05 165 ALA C C 1
ATOM 6312 O O . ALA C 1 167 ? 8.928 -14.655 46.217 1.00 14.08 165 ALA C O 1
ATOM 6314 N N . LEU C 1 168 ? 7.126 -13.531 45.450 1.00 13.38 166 LEU C N 1
ATOM 6315 C CA . LEU C 1 168 ? 7.747 -13.174 44.167 1.00 12.98 166 LEU C CA 1
ATOM 6316 C C . LEU C 1 168 ? 7.991 -11.685 44.219 1.00 12.82 166 LEU C C 1
ATOM 6317 O O . LEU C 1 168 ? 7.056 -10.906 44.387 1.00 12.59 166 LEU C O 1
ATOM 6322 N N . ILE C 1 169 ? 9.265 -11.282 44.071 1.00 13.43 167 ILE C N 1
ATOM 6323 C CA . ILE C 1 169 ? 9.666 -9.920 44.412 1.00 13.96 167 ILE C CA 1
ATOM 6324 C C . ILE C 1 169 ? 10.395 -9.281 43.253 1.00 14.83 167 ILE C C 1
ATOM 6325 O O . ILE C 1 169 ? 11.207 -9.946 42.588 1.00 14.32 167 ILE C O 1
ATOM 6330 N N . GLY C 1 170 ? 10.086 -8.016 42.987 1.00 14.42 168 GLY C N 1
ATOM 6331 C CA . GLY C 1 170 ? 10.869 -7.216 42.056 1.00 15.76 168 GLY C CA 1
ATOM 6332 C C . GLY C 1 170 ? 10.034 -6.699 40.911 1.00 16.22 168 GLY C C 1
ATOM 6333 O O . GLY C 1 170 ? 8.914 -6.231 41.110 1.00 16.97 168 GLY C O 1
ATOM 6334 N N . ASP C 1 171 ? 10.571 -6.794 39.697 1.00 16.21 169 ASP C N 1
ATOM 6335 C CA . ASP C 1 171 ? 9.838 -6.320 38.531 1.00 17.08 169 ASP C CA 1
ATOM 6336 C C . ASP C 1 171 ? 8.964 -7.426 37.996 1.00 16.60 169 ASP C C 1
ATOM 6337 O O . ASP C 1 171 ? 9.344 -8.188 37.109 1.00 17.57 169 ASP C O 1
ATOM 6342 N N . LEU C 1 172 ? 7.782 -7.539 38.577 1.00 16.05 170 LEU C N 1
ATOM 6343 C CA . LEU C 1 172 ? 6.893 -8.629 38.196 1.00 15.63 170 LEU C CA 1
ATOM 6344 C C . LEU C 1 172 ? 6.237 -8.388 36.832 1.00 17.26 170 LEU C C 1
ATOM 6345 O O . LEU C 1 172 ? 5.870 -9.335 36.122 1.00 17.26 170 LEU C O 1
ATOM 6350 N N . LYS C 1 173 ? 6.085 -7.122 36.451 1.00 16.87 171 LYS C N 1
ATOM 6351 C CA . LYS C 1 173 ? 5.457 -6.808 35.184 1.00 17.98 171 LYS C CA 1
ATOM 6352 C C . LYS C 1 173 ? 6.277 -7.358 34.008 1.00 17.51 171 LYS C C 1
ATOM 6353 O O . LYS C 1 173 ? 5.734 -7.999 33.099 1.00 17.84 171 LYS C O 1
ATOM 6359 N N . MET C 1 174 ? 7.577 -7.095 34.038 1.00 18.20 172 MET C N 1
ATOM 6360 C CA . MET C 1 174 ? 8.446 -7.402 32.907 1.00 18.51 172 MET C CA 1
ATOM 6361 C C . MET C 1 174 ? 9.178 -8.725 33.080 1.00 18.60 172 MET C C 1
ATOM 6362 O O . MET C 1 174 ? 9.848 -9.184 32.157 1.00 19.70 172 MET C O 1
ATOM 6367 N N . GLY C 1 175 ? 9.036 -9.345 34.250 1.00 17.00 173 GLY C N 1
ATOM 6368 C CA . GLY C 1 175 ? 9.869 -10.510 34.595 1.00 16.77 173 GLY C CA 1
ATOM 6369 C C . GLY C 1 175 ? 9.326 -11.796 34.032 1.00 15.34 173 GLY C C 1
ATOM 6370 O O . GLY C 1 175 ? 8.394 -12.394 34.590 1.00 16.12 173 GLY C O 1
ATOM 6371 N N . ARG C 1 176 ? 9.930 -12.261 32.939 1.00 14.75 174 ARG C N 1
ATOM 6372 C CA . ARG C 1 176 ? 9.450 -13.491 32.335 1.00 13.80 174 ARG C CA 1
ATOM 6373 C C . ARG C 1 176 ? 9.625 -14.716 33.232 1.00 13.95 174 ARG C C 1
ATOM 6374 O O . ARG C 1 176 ? 8.839 -15.645 33.133 1.00 12.81 174 ARG C O 1
ATOM 6382 N N . THR C 1 177 ? 10.638 -14.718 34.097 1.00 13.13 175 THR C N 1
ATOM 6383 C CA . THR C 1 177 ? 10.812 -15.822 35.027 1.00 13.94 175 THR C CA 1
ATOM 6384 C C . THR C 1 177 ? 9.669 -15.918 36.053 1.00 12.39 175 THR C C 1
ATOM 6385 O O . THR C 1 177 ? 9.187 -17.026 36.349 1.00 13.36 175 THR C O 1
ATOM 6389 N N . VAL C 1 178 ? 9.234 -14.787 36.607 1.00 12.84 176 VAL C N 1
ATOM 6390 C CA . VAL C 1 178 ? 8.122 -14.868 37.562 1.00 12.75 176 VAL C CA 1
ATOM 6391 C C . VAL C 1 178 ? 6.786 -15.174 36.892 1.00 12.18 176 VAL C C 1
ATOM 6392 O O . VAL C 1 178 ? 5.919 -15.809 37.509 1.00 12.41 176 VAL C O 1
ATOM 6396 N N . HIS C 1 179 ? 6.651 -14.805 35.618 1.00 12.86 177 HIS C N 1
ATOM 6397 C CA . HIS C 1 179 ? 5.445 -15.176 34.862 1.00 12.11 177 HIS C CA 1
ATOM 6398 C C . HIS C 1 179 ? 5.337 -16.701 34.753 1.00 11.23 177 HIS C C 1
ATOM 6399 O O . HIS C 1 179 ? 4.332 -17.307 35.123 1.00 11.74 177 HIS C O 1
ATOM 6406 N N . SER C 1 180 ? 6.418 -17.327 34.280 1.00 10.41 178 SER C N 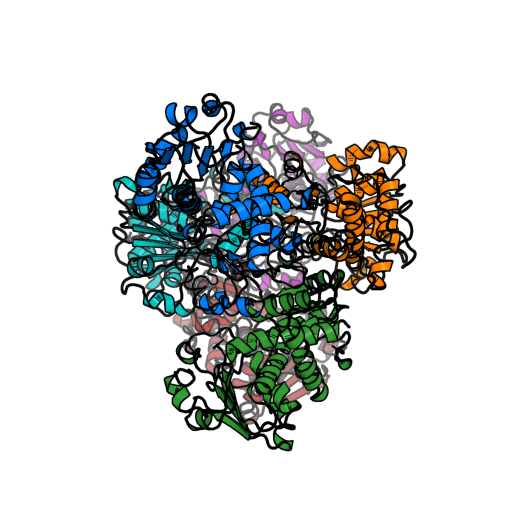1
ATOM 6407 C CA . SER C 1 180 ? 6.441 -18.777 34.150 1.00 10.55 178 SER C CA 1
ATOM 6408 C C . SER C 1 180 ? 6.333 -19.468 35.506 1.00 10.88 178 SER C C 1
ATOM 6409 O O . SER C 1 180 ? 5.638 -20.455 35.604 1.00 11.36 178 SER C O 1
ATOM 6412 N N . LEU C 1 181 ? 7.015 -18.959 36.544 1.00 10.40 179 LEU C N 1
ATOM 6413 C CA . LEU C 1 181 ? 7.001 -19.660 37.815 1.00 11.00 179 LEU C CA 1
ATOM 6414 C C . LEU C 1 181 ? 5.633 -19.622 38.461 1.00 11.10 179 LEU C C 1
ATOM 6415 O O . LEU C 1 181 ? 5.174 -20.639 38.947 1.00 12.57 179 LEU C O 1
ATOM 6420 N N . LEU C 1 182 ? 4.969 -18.463 38.403 1.00 11.02 180 LEU C N 1
ATOM 6421 C CA . LEU C 1 182 ? 3.617 -18.406 38.955 1.00 11.77 180 LEU C CA 1
ATOM 6422 C C . LEU C 1 182 ? 2.680 -19.365 38.247 1.00 11.87 180 LEU C C 1
ATOM 6423 O O . LEU C 1 182 ? 1.912 -20.069 38.914 1.00 11.89 180 LEU C O 1
ATOM 6428 N N . LYS C 1 183 ? 2.738 -19.402 36.918 1.00 11.72 181 LYS C N 1
ATOM 6429 C CA . LYS C 1 183 ? 1.921 -20.350 36.160 1.00 13.32 181 LYS C CA 1
ATOM 6430 C C . LYS C 1 183 ? 2.185 -21.791 36.578 1.00 12.92 181 LYS C C 1
ATOM 6431 O O . LYS C 1 183 ? 1.248 -22.527 36.849 1.00 13.76 181 LYS C O 1
ATOM 6437 N N . LEU C 1 184 ? 3.470 -22.184 36.622 1.00 10.78 182 LEU C N 1
ATOM 6438 C CA . LEU C 1 184 ? 3.822 -23.571 36.856 1.00 11.56 182 LEU C CA 1
ATOM 6439 C C . LEU C 1 184 ? 3.397 -23.985 38.268 1.00 11.30 182 LEU C C 1
ATOM 6440 O O . LEU C 1 184 ? 2.865 -25.077 38.467 1.00 12.30 182 LEU C O 1
ATOM 6445 N N . LEU C 1 185 ? 3.576 -23.085 39.234 1.00 11.61 183 LEU C N 1
ATOM 6446 C CA . LEU C 1 185 ? 3.250 -23.440 40.636 1.00 12.01 183 LEU C CA 1
ATOM 6447 C C . LEU C 1 185 ? 1.746 -23.493 40.876 1.00 12.82 183 LEU C C 1
ATOM 6448 O O . LEU C 1 185 ? 1.246 -24.480 41.399 1.00 13.07 183 LEU C O 1
ATOM 6453 N N . VAL C 1 186 ? 1.025 -22.464 40.456 1.00 13.08 184 VAL C N 1
ATOM 6454 C CA . VAL C 1 186 ? -0.431 -22.445 40.681 1.00 13.70 184 VAL C CA 1
ATOM 6455 C C . VAL C 1 186 ? -1.209 -23.548 39.901 1.00 13.67 184 VAL C C 1
ATOM 6456 O O . VAL C 1 186 ? -2.158 -24.178 40.437 1.00 14.26 184 VAL C O 1
ATOM 6460 N N . ARG C 1 187 ? -0.790 -23.830 38.669 1.00 13.14 185 ARG C N 1
ATOM 6461 C CA . ARG C 1 187 ? -1.474 -24.830 37.854 1.00 13.80 185 ARG C CA 1
ATOM 6462 C C . ARG C 1 187 ? -1.295 -26.246 38.411 1.00 14.46 185 ARG C C 1
ATOM 6463 O O . ARG C 1 187 ? -2.210 -27.071 38.312 1.00 15.51 185 ARG C O 1
ATOM 6471 N N . ASN C 1 188 ? -0.143 -26.526 39.020 1.00 14.14 186 ASN C N 1
ATOM 6472 C CA . ASN C 1 188 ? 0.222 -27.925 39.272 1.00 13.96 186 ASN C CA 1
ATOM 6473 C C . ASN C 1 188 ? 0.449 -28.298 40.715 1.00 15.82 186 ASN C C 1
ATOM 6474 O O . ASN C 1 188 ? 0.694 -29.481 41.002 1.00 16.74 186 ASN C O 1
ATOM 6479 N N . PHE C 1 189 ? 0.388 -27.310 41.604 1.00 14.97 187 PHE C N 1
ATOM 6480 C CA . PHE C 1 189 ? 0.624 -27.553 43.016 1.00 15.36 187 PHE C CA 1
ATOM 6481 C C . PHE C 1 189 ? -0.453 -26.840 43.795 1.00 15.45 187 PHE C C 1
ATOM 6482 O O . PHE C 1 189 ? -1.208 -26.044 43.232 1.00 17.20 187 PHE C O 1
ATOM 6490 N N . SER C 1 190 ? -0.537 -27.153 45.080 1.00 17.53 188 SER C N 1
ATOM 6491 C CA . SER C 1 190 ? -1.470 -26.448 45.948 1.00 18.16 188 SER C CA 1
ATOM 6492 C C . SER C 1 190 ? -0.636 -25.522 46.822 1.00 17.64 188 SER C C 1
ATOM 6493 O O . SER C 1 190 ? -0.132 -25.916 47.866 1.00 19.75 188 SER C O 1
ATOM 6496 N N . ILE C 1 191 ? -0.442 -24.300 46.349 1.00 16.90 189 ILE C N 1
ATOM 6497 C CA . ILE C 1 191 ? 0.404 -23.307 47.034 1.00 15.54 189 ILE C CA 1
ATOM 6498 C C . ILE C 1 191 ? -0.445 -22.667 48.138 1.00 15.84 189 ILE C C 1
ATOM 6499 O O . ILE C 1 191 ? -1.625 -22.385 47.894 1.00 16.48 189 ILE C O 1
ATOM 6504 N N . LYS C 1 192 ? 0.118 -22.455 49.336 1.00 14.78 190 LYS C N 1
ATOM 6505 C CA . LYS C 1 192 ? -0.667 -21.830 50.433 1.00 14.75 190 LYS C CA 1
ATOM 6506 C C . LYS C 1 192 ? -0.901 -20.339 50.178 1.00 15.14 190 LYS C C 1
ATOM 6507 O O . LYS C 1 192 ? -2.031 -19.855 50.293 1.00 14.70 190 LYS C O 1
ATOM 6513 N N . CYS C 1 193 ? 0.165 -19.612 49.816 1.00 14.19 191 CYS C N 1
ATOM 6514 C CA . CYS C 1 193 ? 0.082 -18.160 49.712 1.00 13.92 191 CYS C CA 1
ATOM 6515 C C . CYS C 1 193 ? 1.163 -17.686 48.772 1.00 14.42 191 CYS C C 1
ATOM 6516 O O . CYS C 1 193 ? 2.284 -18.217 48.802 1.00 13.52 191 CYS C O 1
ATOM 6519 N N . VAL C 1 194 ? 0.814 -16.706 47.952 1.00 13.47 192 VAL C N 1
ATOM 6520 C CA . VAL C 1 194 ? 1.791 -15.999 47.124 1.00 14.24 192 VAL C CA 1
ATOM 6521 C C . VAL C 1 194 ? 1.745 -14.544 47.544 1.00 15.01 192 VAL C C 1
ATOM 6522 O O . VAL C 1 194 ? 0.659 -13.929 47.547 1.00 15.43 192 VAL C O 1
ATOM 6526 N N . PHE C 1 195 ? 2.901 -14.021 47.966 1.00 14.30 193 PHE C N 1
ATOM 6527 C CA . PHE C 1 195 ? 3.084 -12.584 48.130 1.00 15.19 193 PHE C CA 1
ATOM 6528 C C . PHE C 1 195 ? 3.634 -12.022 46.830 1.00 15.19 193 PHE C C 1
ATOM 6529 O O . PHE C 1 195 ? 4.643 -12.510 46.307 1.00 15.57 193 PHE C O 1
ATOM 6537 N N . LEU C 1 196 ? 2.953 -11.017 46.285 1.00 15.82 194 LEU C N 1
ATOM 6538 C CA . LEU C 1 196 ? 3.411 -10.360 45.053 1.00 15.35 194 LEU C CA 1
ATOM 6539 C C . LEU C 1 196 ? 3.976 -9.033 45.502 1.00 15.88 194 LEU C C 1
ATOM 6540 O O . LEU C 1 196 ? 3.225 -8.109 45.818 1.00 14.70 194 LEU C O 1
ATOM 6545 N N . VAL C 1 197 ? 5.302 -8.962 45.542 1.00 16.33 195 VAL C N 1
ATOM 6546 C CA . VAL C 1 197 ? 6.018 -7.828 46.167 1.00 16.14 195 VAL C CA 1
ATOM 6547 C C . VAL C 1 197 ? 6.641 -6.950 45.088 1.00 17.14 195 VAL C C 1
ATOM 6548 O O . VAL C 1 197 ? 7.671 -7.291 44.481 1.00 17.19 195 VAL C O 1
ATOM 6552 N N . ALA C 1 198 ? 6.033 -5.793 44.840 1.00 17.59 196 ALA C N 1
ATOM 6553 C CA . ALA C 1 198 ? 6.474 -4.959 43.726 1.00 19.72 196 ALA C CA 1
ATOM 6554 C C . ALA C 1 198 ? 5.918 -3.563 43.890 1.00 21.20 196 ALA C C 1
ATOM 6555 O O . ALA C 1 198 ? 4.855 -3.416 44.472 1.00 22.10 196 ALA C O 1
ATOM 6557 N N . PRO C 1 199 ? 6.599 -2.549 43.313 1.00 23.47 197 PRO C N 1
ATOM 6558 C CA . PRO C 1 199 ? 5.905 -1.264 43.150 1.00 24.97 197 PRO C CA 1
ATOM 6559 C C . PRO C 1 199 ? 4.634 -1.437 42.330 1.00 25.67 197 PRO C C 1
ATOM 6560 O O . PRO C 1 199 ? 4.598 -2.265 41.415 1.00 25.04 197 PRO C O 1
ATOM 6564 N N . ASP C 1 200 ? 3.609 -0.635 42.614 1.00 25.54 198 ASP C N 1
ATOM 6565 C CA . ASP C 1 200 ? 2.349 -0.779 41.885 1.00 26.68 198 ASP C CA 1
ATOM 6566 C C . ASP C 1 200 ? 2.571 -0.801 40.376 1.00 25.94 198 ASP C C 1
ATOM 6567 O O . ASP C 1 200 ? 1.952 -1.609 39.682 1.00 25.48 198 ASP C O 1
ATOM 6572 N N . ALA C 1 201 ? 3.490 0.037 39.885 1.00 25.17 199 ALA C N 1
ATOM 6573 C CA . ALA C 1 201 ? 3.730 0.159 38.437 1.00 25.15 199 ALA C CA 1
ATOM 6574 C C . ALA C 1 201 ? 4.322 -1.108 37.821 1.00 24.25 199 ALA C C 1
ATOM 6575 O O . ALA C 1 201 ? 4.318 -1.288 36.593 1.00 25.41 199 ALA C O 1
ATOM 6577 N N . LEU C 1 202 ? 4.835 -1.978 38.677 1.00 22.07 200 LEU C N 1
ATOM 6578 C CA . LEU C 1 202 ? 5.544 -3.163 38.195 1.00 20.83 200 LEU C CA 1
ATOM 6579 C C . LEU C 1 202 ? 4.914 -4.456 38.712 1.00 19.62 200 LEU C C 1
ATOM 6580 O O . LEU C 1 202 ? 5.578 -5.476 38.835 1.00 18.44 200 LEU C O 1
ATOM 6585 N N . GLN C 1 203 ? 3.625 -4.415 39.015 1.00 18.10 201 GLN C N 1
ATOM 6586 C CA . GLN C 1 203 ? 2.970 -5.573 39.590 1.00 17.52 201 GLN C CA 1
ATOM 6587 C C . GLN C 1 203 ? 2.729 -6.657 38.555 1.00 16.45 201 GLN C C 1
ATOM 6588 O O . GLN C 1 203 ? 2.862 -6.438 37.314 1.00 16.27 201 GLN C O 1
ATOM 6594 N N . MET C 1 204 ? 2.425 -7.851 39.058 1.00 16.38 202 MET C N 1
ATOM 6595 C CA . MET C 1 204 ? 2.171 -8.984 38.208 1.00 16.10 202 MET C CA 1
ATOM 6596 C C . MET C 1 204 ? 1.037 -8.617 37.236 1.00 16.86 202 MET C C 1
ATOM 6597 O O . MET C 1 204 ? 0.006 -8.075 37.678 1.00 17.87 202 MET C O 1
ATOM 6602 N N . PRO C 1 205 ? 1.221 -8.912 35.933 1.00 17.70 203 PRO C N 1
ATOM 6603 C CA . PRO C 1 205 ? 0.219 -8.516 34.939 1.00 18.17 203 PRO C CA 1
ATOM 6604 C C . PRO C 1 205 ? -1.090 -9.262 35.095 1.00 18.23 203 PRO C C 1
ATOM 6605 O O . PRO C 1 205 ? -1.100 -10.425 35.514 1.00 17.91 203 PRO C O 1
ATOM 6609 N N . GLN C 1 206 ? -2.168 -8.590 34.719 1.00 19.61 204 GLN C N 1
ATOM 6610 C CA . GLN C 1 206 ? -3.487 -9.209 34.673 1.00 20.87 204 GLN C CA 1
ATOM 6611 C C . GLN C 1 206 ? -3.536 -10.354 33.666 1.00 20.13 204 GLN C C 1
ATOM 6612 O O . GLN C 1 206 ? -4.260 -11.320 33.881 1.00 19.34 204 GLN C O 1
ATOM 6618 N N . ASP C 1 207 ? -2.721 -10.299 32.608 1.00 19.53 205 ASP C N 1
ATOM 6619 C CA . ASP C 1 207 ? -2.712 -11.384 31.621 1.00 20.70 205 ASP C CA 1
ATOM 6620 C C . ASP C 1 207 ? -2.002 -12.644 32.117 1.00 18.95 205 ASP C C 1
ATOM 6621 O O . ASP C 1 207 ? -2.014 -13.682 31.453 1.00 20.08 205 ASP C O 1
ATOM 6626 N N . VAL C 1 208 ? -1.373 -12.540 33.285 1.00 17.56 206 VAL C N 1
ATOM 6627 C CA . VAL C 1 208 ? -0.849 -13.715 33.974 1.00 16.18 206 VAL C CA 1
ATOM 6628 C C . VAL C 1 208 ? -1.844 -14.118 35.059 1.00 14.88 206 VAL C C 1
ATOM 6629 O O . VAL C 1 208 ? -2.183 -15.286 35.176 1.00 14.65 206 VAL C O 1
ATOM 6633 N N . LEU C 1 209 ? -2.322 -13.154 35.840 1.00 15.01 207 LEU C N 1
ATOM 6634 C CA . LEU C 1 209 ? -3.235 -13.483 36.955 1.00 14.87 207 LEU C CA 1
ATOM 6635 C C . LEU C 1 209 ? -4.606 -14.003 36.527 1.00 15.59 207 LEU C C 1
ATOM 6636 O O . LEU C 1 209 ? -5.112 -14.941 37.126 1.00 15.02 207 LEU C O 1
ATOM 6641 N N . GLU C 1 210 ? -5.204 -13.399 35.511 1.00 14.77 208 GLU C N 1
ATOM 6642 C CA . GLU C 1 210 ? -6.582 -13.798 35.141 1.00 15.97 208 GLU C CA 1
ATOM 6643 C C . GLU C 1 210 ? -6.722 -15.262 34.673 1.00 14.55 208 GLU C C 1
ATOM 6644 O O . GLU C 1 210 ? -7.644 -15.964 35.125 1.00 14.51 208 GLU C O 1
ATOM 6650 N N . PRO C 1 211 ? -5.815 -15.759 33.824 1.00 14.77 209 PRO C N 1
ATOM 6651 C CA . PRO C 1 211 ? -5.929 -17.172 33.451 1.00 15.28 209 PRO C CA 1
ATOM 6652 C C . PRO C 1 211 ? -5.773 -18.144 34.623 1.00 14.02 209 PRO C C 1
ATOM 6653 O O . PRO C 1 211 ? -6.227 -19.288 34.513 1.00 15.59 209 PRO C O 1
ATOM 6657 N N . LEU C 1 212 ? -5.176 -17.659 35.715 1.00 13.81 210 LEU C N 1
ATOM 6658 C CA . LEU C 1 212 ? -4.946 -18.464 36.911 1.00 13.19 210 LEU C CA 1
ATOM 6659 C C . LEU C 1 212 ? -6.054 -18.315 37.949 1.00 14.06 210 LEU C C 1
ATOM 6660 O O . LEU C 1 212 ? -6.051 -19.041 38.967 1.00 13.89 210 LEU C O 1
ATOM 6665 N N . GLN C 1 213 ? -7.031 -17.439 37.686 1.00 13.93 211 GLN C N 1
ATOM 6666 C CA . GLN C 1 213 ? -8.006 -17.064 38.716 1.00 15.36 211 GLN C CA 1
ATOM 6667 C C . GLN C 1 213 ? -8.860 -18.255 39.148 1.00 14.70 211 GLN C C 1
ATOM 6668 O O . GLN C 1 213 ? -9.132 -18.421 40.323 1.00 14.88 211 GLN C O 1
ATOM 6674 N N . HIS C 1 214 ? -9.266 -19.098 38.205 1.00 14.98 212 HIS C N 1
ATOM 6675 C CA . HIS C 1 214 ? -10.017 -20.306 38.568 1.00 15.53 212 HIS C CA 1
ATOM 6676 C C . HIS C 1 214 ? -9.257 -21.277 39.484 1.00 15.06 212 HIS C C 1
ATOM 6677 O O . HIS C 1 214 ? -9.811 -21.737 40.486 1.00 16.25 212 HIS C O 1
ATOM 6684 N N . GLU C 1 215 ? -8.000 -21.559 39.155 1.00 14.78 213 GLU C N 1
ATOM 6685 C CA A GLU C 1 215 ? -7.123 -22.423 39.969 0.50 15.12 213 GLU C CA 1
ATOM 6686 C CA B GLU C 1 215 ? -7.198 -22.448 39.979 0.50 14.98 213 GLU C CA 1
ATOM 6687 C C . GLU C 1 215 ? -6.879 -21.806 41.334 1.00 14.58 213 GLU C C 1
ATOM 6688 O O . GLU C 1 215 ? -6.913 -22.490 42.372 1.00 14.09 213 GLU C O 1
ATOM 6699 N N . ILE C 1 216 ? -6.607 -20.497 41.341 1.00 13.64 214 ILE C N 1
ATOM 6700 C CA . ILE C 1 216 ? -6.386 -19.774 42.588 1.00 12.18 214 ILE C CA 1
ATOM 6701 C C . ILE C 1 216 ? -7.602 -19.980 43.506 1.00 13.37 214 ILE C C 1
ATOM 6702 O O . ILE C 1 216 ? -7.490 -20.301 44.682 1.00 13.11 214 ILE C O 1
ATOM 6707 N N . ALA C 1 217 ? -8.782 -19.793 42.942 1.00 12.81 215 ALA C N 1
ATOM 6708 C CA . ALA C 1 217 ? -9.988 -19.891 43.737 1.00 13.65 215 ALA C CA 1
ATOM 6709 C C . ALA C 1 217 ? -10.264 -21.317 44.212 1.00 14.46 215 ALA C C 1
ATOM 6710 O O . ALA C 1 217 ? -10.574 -21.546 45.384 1.00 15.18 215 ALA C O 1
ATOM 6712 N N . THR C 1 218 ? -10.121 -22.287 43.317 1.00 15.72 216 THR C N 1
ATOM 6713 C CA . THR C 1 218 ? -10.538 -23.657 43.635 1.00 18.04 216 THR C CA 1
ATOM 6714 C C . THR C 1 218 ? -9.573 -24.358 44.566 1.00 16.96 216 THR C C 1
ATOM 6715 O O . THR C 1 218 ? -9.967 -25.265 45.298 1.00 17.61 216 THR C O 1
ATOM 6719 N N . LYS C 1 219 ? -8.308 -23.930 44.549 1.00 15.77 217 LYS C N 1
ATOM 6720 C CA . LYS C 1 219 ? -7.307 -24.467 45.488 1.00 15.35 217 LYS C CA 1
ATOM 6721 C C . LYS C 1 219 ? -7.166 -23.591 46.729 1.00 15.03 217 LYS C C 1
ATOM 6722 O O . LYS C 1 219 ? -6.400 -23.923 47.664 1.00 15.88 217 LYS C O 1
ATOM 6728 N N . GLY C 1 220 ? -7.908 -22.488 46.779 1.00 13.50 218 GLY C N 1
ATOM 6729 C CA . GLY C 1 220 ? -7.866 -21.634 47.960 1.00 13.79 218 GLY C CA 1
ATOM 6730 C C . GLY C 1 220 ? -6.523 -20.965 48.215 1.00 14.46 218 GLY C C 1
ATOM 6731 O O . GLY C 1 220 ? -6.150 -20.721 49.365 1.00 15.37 218 GLY C O 1
ATOM 6732 N N . VAL C 1 221 ? -5.801 -20.643 47.150 1.00 13.42 219 VAL C N 1
ATOM 6733 C CA . VAL C 1 221 ? -4.508 -19.947 47.273 1.00 13.04 219 VAL C CA 1
ATOM 6734 C C . VAL C 1 221 ? -4.720 -18.513 47.726 1.00 14.04 219 VAL C C 1
ATOM 6735 O O . VAL C 1 221 ? -5.538 -17.794 47.154 1.00 15.74 219 VAL C O 1
ATOM 6739 N N . ILE C 1 222 ? -4.010 -18.139 48.782 1.00 14.48 220 ILE C N 1
ATOM 6740 C CA . ILE C 1 222 ? -4.013 -16.783 49.265 1.00 15.23 220 ILE C CA 1
ATOM 6741 C C . ILE C 1 222 ? -3.100 -15.939 48.386 1.00 15.72 220 ILE C C 1
ATOM 6742 O O . ILE C 1 222 ? -1.972 -16.329 48.159 1.00 15.59 220 ILE C O 1
ATOM 6747 N N . ILE C 1 223 ? -3.601 -14.803 47.878 1.00 15.35 221 ILE C N 1
ATOM 6748 C CA . ILE C 1 223 ? -2.786 -13.871 47.088 1.00 16.59 221 ILE C CA 1
ATOM 6749 C C . ILE C 1 223 ? -2.761 -12.519 47.782 1.00 16.75 221 ILE C C 1
ATOM 6750 O O . ILE C 1 223 ? -3.814 -11.885 47.982 1.00 18.20 221 ILE C O 1
ATOM 6755 N N . HIS C 1 224 ? -1.575 -12.072 48.185 1.00 17.99 222 HIS C N 1
ATOM 6756 C CA . HIS C 1 224 ? -1.460 -10.723 48.749 1.00 19.01 222 HIS C CA 1
ATOM 6757 C C . HIS C 1 224 ? -0.488 -9.849 47.998 1.00 19.28 222 HIS C C 1
ATOM 6758 O O . HIS C 1 224 ? 0.651 -10.256 47.763 1.00 20.61 222 HIS C O 1
ATOM 6765 N N . ARG C 1 225 ? -0.904 -8.636 47.657 1.00 19.54 223 ARG C N 1
ATOM 6766 C CA . ARG C 1 225 ? 0.059 -7.672 47.105 1.00 19.47 223 ARG C CA 1
ATOM 6767 C C . ARG C 1 225 ? 0.682 -6.801 48.192 1.00 20.21 223 ARG C C 1
ATOM 6768 O O . ARG C 1 225 ? -0.013 -6.337 49.104 1.00 20.36 223 ARG C O 1
ATOM 6776 N N . THR C 1 226 ? 1.991 -6.545 48.082 1.00 19.87 224 THR C N 1
ATOM 6777 C CA . THR C 1 226 ? 2.655 -5.537 48.936 1.00 20.89 224 THR C CA 1
ATOM 6778 C C . THR C 1 226 ? 3.583 -4.726 48.037 1.00 21.34 224 THR C C 1
ATOM 6779 O O . THR C 1 226 ? 3.916 -5.168 46.940 1.00 20.03 224 THR C O 1
ATOM 6783 N N . HIS C 1 227 ? 4.005 -3.549 48.486 1.00 22.12 225 HIS C N 1
ATOM 6784 C CA . HIS C 1 227 ? 5.078 -2.839 47.785 1.00 23.89 225 HIS C CA 1
ATOM 6785 C C . HIS C 1 227 ? 6.396 -2.933 48.535 1.00 23.91 225 HIS C C 1
ATOM 6786 O O . HIS C 1 227 ? 7.381 -2.309 48.136 1.00 24.93 225 HIS C O 1
ATOM 6793 N N . ALA C 1 228 ? 6.420 -3.720 49.612 1.00 23.62 226 ALA C N 1
ATOM 6794 C CA . ALA C 1 228 ? 7.618 -3.828 50.434 1.00 23.43 226 ALA C CA 1
ATOM 6795 C C . ALA C 1 228 ? 7.768 -5.196 51.051 1.00 22.69 226 ALA C C 1
ATOM 6796 O O . ALA C 1 228 ? 6.794 -5.942 51.159 1.00 21.70 226 ALA C O 1
ATOM 6798 N N . LEU C 1 229 ? 8.997 -5.535 51.440 1.00 22.79 227 LEU C N 1
ATOM 6799 C CA . LEU C 1 229 ? 9.244 -6.761 52.181 1.00 23.28 227 LEU C CA 1
ATOM 6800 C C . LEU C 1 229 ? 8.920 -6.508 53.629 1.00 24.56 227 LEU C C 1
ATOM 6801 O O . LEU C 1 229 ? 9.813 -6.248 54.450 1.00 25.79 227 LEU C O 1
ATOM 6806 N N . THR C 1 230 ? 7.639 -6.615 53.938 1.00 24.29 228 THR C N 1
ATOM 6807 C CA . THR C 1 230 ? 7.151 -6.351 55.271 1.00 25.60 228 THR C CA 1
ATOM 6808 C C . THR C 1 230 ? 7.622 -7.463 56.195 1.00 26.52 228 THR C C 1
ATOM 6809 O O . THR C 1 230 ? 8.064 -8.529 55.739 1.00 25.33 228 THR C O 1
ATOM 6813 N N . ASP C 1 231 ? 7.539 -7.226 57.497 1.00 27.61 229 ASP C N 1
ATOM 6814 C CA . ASP C 1 231 ? 7.853 -8.280 58.456 1.00 28.69 229 ASP C CA 1
ATOM 6815 C C . ASP C 1 231 ? 7.000 -9.532 58.223 1.00 27.55 229 ASP C C 1
ATOM 6816 O O . ASP C 1 231 ? 7.491 -10.659 58.356 1.00 28.48 229 ASP C O 1
ATOM 6821 N N . GLU C 1 232 ? 5.738 -9.351 57.848 1.00 26.78 230 GLU C N 1
ATOM 6822 C CA . GLU C 1 232 ? 4.863 -10.497 57.604 1.00 25.91 230 GLU C CA 1
ATOM 6823 C C . GLU C 1 232 ? 5.394 -11.370 56.449 1.00 23.95 230 GLU C C 1
ATOM 6824 O O . GLU C 1 232 ? 5.458 -12.596 56.576 1.00 23.59 230 GLU C O 1
ATOM 6830 N N . VAL C 1 233 ? 5.791 -10.736 55.346 1.00 22.58 231 VAL C N 1
ATOM 6831 C CA . VAL C 1 233 ? 6.330 -11.485 54.190 1.00 20.62 231 VAL C CA 1
ATOM 6832 C C . VAL C 1 233 ? 7.577 -12.239 54.625 1.00 21.66 231 VAL C C 1
ATOM 6833 O O . VAL C 1 233 ? 7.743 -13.412 54.293 1.00 19.80 231 VAL C O 1
ATOM 6837 N N . MET C 1 234 ? 8.442 -11.562 55.371 1.00 21.26 232 MET C N 1
ATOM 6838 C CA . MET C 1 234 ? 9.714 -12.162 55.792 1.00 22.20 232 MET C CA 1
ATOM 6839 C C . MET C 1 234 ? 9.525 -13.345 56.736 1.00 22.83 232 MET C C 1
ATOM 6840 O O . MET C 1 234 ? 10.258 -14.336 56.652 1.00 24.02 232 MET C O 1
ATOM 6845 N N . GLN C 1 235 ? 8.551 -13.235 57.639 1.00 23.40 233 GLN C N 1
ATOM 6846 C CA . GLN C 1 235 ? 8.327 -14.250 58.659 1.00 24.27 233 GLN C CA 1
ATOM 6847 C C . GLN C 1 235 ? 7.588 -15.482 58.178 1.00 24.06 233 GLN C C 1
ATOM 6848 O O . GLN C 1 235 ? 7.757 -16.575 58.750 1.00 25.16 233 GLN C O 1
ATOM 6854 N N . LYS C 1 236 ? 6.758 -15.306 57.148 1.00 22.26 234 LYS C N 1
ATOM 6855 C CA . LYS C 1 236 ? 5.876 -16.379 56.689 1.00 20.70 234 LYS C CA 1
ATOM 6856 C C . LYS C 1 236 ? 6.387 -17.113 55.453 1.00 19.70 234 LYS C C 1
ATOM 6857 O O . LYS C 1 236 ? 5.945 -18.229 55.185 1.00 20.50 234 LYS C O 1
ATOM 6863 N N . SER C 1 237 ? 7.308 -16.502 54.711 1.00 18.74 235 SER C N 1
ATOM 6864 C CA . SER C 1 237 ? 7.656 -17.060 53.421 1.00 17.45 235 SER C CA 1
ATOM 6865 C C . SER C 1 237 ? 8.625 -18.236 53.561 1.00 16.99 235 SER C C 1
ATOM 6866 O O . SER C 1 237 ? 9.659 -18.136 54.237 1.00 17.58 235 SER C O 1
ATOM 6869 N N . ASP C 1 238 ? 8.300 -19.344 52.890 1.00 15.18 236 ASP C N 1
ATOM 6870 C CA . ASP C 1 238 ? 9.222 -20.471 52.770 1.00 15.49 236 ASP C CA 1
ATOM 6871 C C . ASP C 1 238 ? 10.231 -20.264 51.648 1.00 14.62 236 ASP C C 1
ATOM 6872 O O . ASP C 1 238 ? 11.311 -20.831 51.690 1.00 14.46 236 ASP C O 1
ATOM 6877 N N . VAL C 1 239 ? 9.864 -19.432 50.676 1.00 14.38 237 VAL C N 1
ATOM 6878 C CA . VAL C 1 239 ? 10.734 -19.091 49.550 1.00 13.91 237 VAL C CA 1
ATOM 6879 C C . VAL C 1 239 ? 10.617 -17.588 49.303 1.00 14.04 237 VAL C C 1
ATOM 6880 O O . VAL C 1 239 ? 9.498 -17.071 49.158 1.00 13.29 237 VAL C O 1
ATOM 6884 N N . LEU C 1 240 ? 11.752 -16.894 49.281 1.00 13.24 238 LEU C N 1
ATOM 6885 C CA . LEU C 1 240 ? 11.816 -15.507 48.814 1.00 13.44 238 LEU C CA 1
ATOM 6886 C C . LEU C 1 240 ? 12.467 -15.540 47.442 1.00 13.89 238 LEU C C 1
ATOM 6887 O O . LEU C 1 240 ? 13.653 -15.836 47.343 1.00 15.12 238 LEU C O 1
ATOM 6892 N N . TYR C 1 241 ? 11.674 -15.329 46.395 1.00 13.44 239 TYR C N 1
ATOM 6893 C CA . TYR C 1 241 ? 12.168 -15.385 45.019 1.00 13.73 239 TYR C CA 1
ATOM 6894 C C . TYR C 1 241 ? 12.249 -13.968 44.492 1.00 13.70 239 TYR C C 1
ATOM 6895 O O . TYR C 1 241 ? 11.227 -13.334 44.187 1.00 13.99 239 TYR C O 1
ATOM 6904 N N . THR C 1 242 ? 13.467 -13.445 44.421 1.00 13.97 240 THR C N 1
ATOM 6905 C CA . THR C 1 242 ? 13.622 -12.047 44.043 1.00 15.00 240 THR C CA 1
ATOM 6906 C C . THR C 1 242 ? 14.238 -11.898 42.662 1.00 15.30 240 THR C C 1
ATOM 6907 O O . THR C 1 242 ? 14.822 -12.847 42.125 1.00 14.99 240 THR C O 1
ATOM 6911 N N . THR C 1 243 ? 14.079 -10.709 42.098 1.00 16.38 241 THR C N 1
ATOM 6912 C CA . THR C 1 243 ? 14.473 -10.432 40.718 1.00 17.99 241 THR C CA 1
ATOM 6913 C C . THR C 1 243 ? 14.999 -9.000 40.605 1.00 20.15 241 THR C C 1
ATOM 6914 O O . THR C 1 243 ? 14.756 -8.175 41.495 1.00 20.37 241 THR C O 1
ATOM 6918 N N . ARG C 1 244 ? 15.675 -8.735 39.483 1.00 22.35 242 ARG C N 1
ATOM 6919 C CA . ARG C 1 244 ? 16.373 -7.489 39.187 1.00 27.62 242 ARG C CA 1
ATOM 6920 C C . ARG C 1 244 ? 15.394 -6.552 38.512 1.00 30.70 242 ARG C C 1
ATOM 6921 O O . ARG C 1 244 ? 14.592 -6.998 37.684 1.00 32.15 242 ARG C O 1
ATOM 6929 N N . LEU C 1 245 ? 15.453 -5.265 38.852 1.00 34.18 243 LEU C N 1
ATOM 6930 C CA . LEU C 1 245 ? 14.517 -4.272 38.300 1.00 37.27 243 LEU C CA 1
ATOM 6931 C C . LEU C 1 245 ? 14.769 -3.844 36.840 1.00 38.65 243 LEU C C 1
ATOM 6932 O O . LEU C 1 245 ? 15.284 -2.745 36.576 1.00 39.88 243 LEU C O 1
ATOM 6937 N N . GLN C 1 246 ? 14.391 -4.731 35.909 1.00 39.89 244 GLN C N 1
ATOM 6938 C CA . GLN C 1 246 ? 14.293 -4.444 34.469 1.00 40.60 244 GLN C CA 1
ATOM 6939 C C . GLN C 1 246 ? 13.185 -5.267 33.799 1.00 40.85 244 GLN C C 1
ATOM 6940 O O . GLN C 1 246 ? 13.109 -6.492 33.953 1.00 41.64 244 GLN C O 1
ATOM 6942 N N . ALA C 1 268 ? 15.090 -0.156 48.157 1.00 40.12 266 ALA C N 1
ATOM 6943 C CA . ALA C 1 268 ? 15.168 -0.024 49.610 1.00 39.63 266 ALA C CA 1
ATOM 6944 C C . ALA C 1 268 ? 14.122 -0.923 50.293 1.00 39.46 266 ALA C C 1
ATOM 6945 O O . ALA C 1 268 ? 14.467 -1.811 51.089 1.00 39.98 266 ALA C O 1
ATOM 6947 N N . ASP C 1 269 ? 12.855 -0.687 49.947 1.00 37.72 267 ASP C N 1
ATOM 6948 C CA . ASP C 1 269 ? 11.708 -1.460 50.420 1.00 36.26 267 ASP C CA 1
ATOM 6949 C C . ASP C 1 269 ? 11.778 -2.941 50.092 1.00 33.68 267 ASP C C 1
ATOM 6950 O O . ASP C 1 269 ? 11.156 -3.758 50.779 1.00 32.73 267 ASP C O 1
ATOM 6955 N N . ILE C 1 270 ? 12.486 -3.282 49.016 1.00 31.34 268 ILE C N 1
ATOM 6956 C CA . ILE C 1 270 ? 12.487 -4.655 48.543 1.00 29.62 268 ILE C CA 1
ATOM 6957 C C . ILE C 1 270 ? 13.856 -5.335 48.567 1.00 27.64 268 ILE C C 1
ATOM 6958 O O . ILE C 1 270 ? 13.969 -6.464 48.149 1.00 26.98 268 ILE C O 1
ATOM 6963 N N . THR C 1 271 ? 14.883 -4.674 49.090 1.00 25.65 269 THR C N 1
ATOM 6964 C CA . THR C 1 271 ? 16.233 -5.262 49.077 1.00 25.31 269 THR C CA 1
ATOM 6965 C C . THR C 1 271 ? 16.370 -6.355 50.131 1.00 24.25 269 THR C C 1
ATOM 6966 O O . THR C 1 271 ? 15.846 -6.212 51.237 1.00 25.02 269 THR C O 1
ATOM 6970 N N . ILE C 1 272 ? 17.033 -7.466 49.778 1.00 22.16 270 ILE C N 1
ATOM 6971 C CA . ILE C 1 272 ? 17.293 -8.528 50.741 1.00 21.26 270 ILE C CA 1
ATOM 6972 C C . ILE C 1 272 ? 18.764 -8.472 51.100 1.00 21.44 270 ILE C C 1
ATOM 6973 O O . ILE C 1 272 ? 19.634 -8.598 50.224 1.00 19.73 270 ILE C O 1
ATOM 6978 N N . ASP C 1 273 ? 19.038 -8.259 52.383 1.00 22.34 271 ASP C N 1
ATOM 6979 C CA . ASP C 1 273 ? 20.409 -8.215 52.903 1.00 23.26 271 ASP C CA 1
ATOM 6980 C C . ASP C 1 273 ? 20.453 -8.997 54.216 1.00 23.08 271 ASP C C 1
ATOM 6981 O O . ASP C 1 273 ? 19.432 -9.513 54.645 1.00 22.16 271 ASP C O 1
ATOM 6986 N N . ALA C 1 274 ? 21.619 -9.113 54.842 1.00 23.20 272 ALA C N 1
ATOM 6987 C CA . ALA C 1 274 ? 21.750 -9.907 56.058 1.00 23.69 272 ALA C CA 1
ATOM 6988 C C . ALA C 1 274 ? 20.852 -9.374 57.169 1.00 24.13 272 ALA C C 1
ATOM 6989 O O . ALA C 1 274 ? 20.250 -10.152 57.900 1.00 24.34 272 ALA C O 1
ATOM 6991 N N . ALA C 1 275 ? 20.734 -8.051 57.248 1.00 25.45 273 ALA C N 1
ATOM 6992 C CA . ALA C 1 275 ? 19.894 -7.425 58.261 1.00 25.90 273 ALA C CA 1
ATOM 6993 C C . ALA C 1 275 ? 18.463 -7.910 58.131 1.00 25.63 273 ALA C C 1
ATOM 6994 O O . ALA C 1 275 ? 17.843 -8.328 59.111 1.00 26.44 273 ALA C O 1
ATOM 6996 N N . ARG C 1 276 ? 17.947 -7.879 56.910 1.00 24.77 274 ARG C N 1
ATOM 6997 C CA . ARG C 1 276 ? 16.558 -8.271 56.681 1.00 24.53 274 ARG C CA 1
ATOM 6998 C C . ARG C 1 276 ? 16.323 -9.766 56.879 1.00 23.26 274 ARG C C 1
ATOM 6999 O O . ARG C 1 276 ? 15.249 -10.175 57.358 1.00 22.88 274 ARG C O 1
ATOM 7007 N N . MET C 1 277 ? 17.343 -10.564 56.552 1.00 22.85 275 MET C N 1
ATOM 7008 C CA . MET C 1 277 ? 17.330 -12.014 56.785 1.00 22.98 275 MET C CA 1
ATOM 7009 C C . MET C 1 277 ? 17.205 -12.424 58.253 1.00 23.71 275 MET C C 1
ATOM 7010 O O . MET C 1 277 ? 16.872 -13.577 58.540 1.00 22.79 275 MET C O 1
ATOM 7015 N N . ARG C 1 278 ? 17.442 -11.490 59.182 1.00 24.14 276 ARG C N 1
ATOM 7016 C CA . ARG C 1 278 ? 17.281 -11.813 60.602 1.00 25.61 276 ARG C CA 1
ATOM 7017 C C . ARG C 1 278 ? 15.813 -12.059 60.938 1.00 25.25 276 ARG C C 1
ATOM 7018 O O . ARG C 1 278 ? 15.511 -12.644 61.967 1.00 25.59 276 ARG C O 1
ATOM 7026 N N . LEU C 1 279 ? 14.915 -11.661 60.030 1.00 24.52 277 LEU C N 1
ATOM 7027 C CA . LEU C 1 279 ? 13.479 -11.867 60.197 1.00 25.19 277 LEU C CA 1
ATOM 7028 C C . LEU C 1 279 ? 12.981 -13.176 59.575 1.00 24.21 277 LEU C C 1
ATOM 7029 O O . LEU C 1 279 ? 11.879 -13.612 59.870 1.00 24.24 277 LEU C O 1
ATOM 7034 N N . ALA C 1 280 ? 13.802 -13.798 58.727 1.00 23.34 278 ALA C N 1
ATOM 7035 C CA . ALA C 1 280 ? 13.357 -14.977 57.957 1.00 23.78 278 ALA C CA 1
ATOM 7036 C C . ALA C 1 280 ? 13.262 -16.199 58.870 1.00 24.00 278 ALA C C 1
ATOM 7037 O O . ALA C 1 280 ? 13.961 -16.262 59.896 1.00 24.29 278 ALA C O 1
ATOM 7039 N N . LYS C 1 281 ? 12.413 -17.166 58.521 1.00 23.74 279 LYS C N 1
ATOM 7040 C CA . LYS C 1 281 ? 12.370 -18.414 59.298 1.00 24.35 279 LYS C CA 1
ATOM 7041 C C . LYS C 1 281 ? 13.655 -19.245 59.121 1.00 24.77 279 LYS C C 1
ATOM 7042 O O . LYS C 1 281 ? 14.455 -18.981 58.217 1.00 23.84 279 LYS C O 1
ATOM 7048 N N . GLU C 1 282 ? 13.842 -20.254 59.971 1.00 26.09 280 GLU C N 1
ATOM 7049 C CA . GLU C 1 282 ? 14.997 -21.150 59.851 1.00 27.52 280 GLU C CA 1
ATOM 7050 C C . GLU C 1 282 ? 14.954 -21.994 58.572 1.00 26.38 280 GLU C C 1
ATOM 7051 O O . GLU C 1 282 ? 15.979 -22.141 57.879 1.00 27.39 280 GLU C O 1
ATOM 7057 N N . LYS C 1 283 ? 13.782 -22.547 58.276 1.00 24.81 281 LYS C N 1
ATOM 7058 C CA . LYS C 1 283 ? 13.600 -23.470 57.166 1.00 23.76 281 LYS C CA 1
ATOM 7059 C C . LYS C 1 283 ? 12.978 -22.713 56.004 1.00 21.94 281 LYS C C 1
ATOM 7060 O O . LYS C 1 283 ? 11.757 -22.747 55.796 1.00 21.77 281 LYS C O 1
ATOM 7066 N N . MET C 1 284 ? 13.835 -22.021 55.252 1.00 20.04 282 MET C N 1
ATOM 7067 C CA . MET C 1 284 ? 13.409 -21.307 54.052 1.00 17.86 282 MET C CA 1
ATOM 7068 C C . MET C 1 284 ? 14.581 -21.181 53.090 1.00 16.79 282 MET C C 1
ATOM 7069 O O . MET C 1 284 ? 15.723 -21.466 53.464 1.00 16.53 282 MET C O 1
ATOM 7074 N N . ILE C 1 285 ? 14.298 -20.796 51.847 1.00 14.68 283 ILE C N 1
ATOM 7075 C CA . ILE C 1 285 ? 15.378 -20.441 50.924 1.00 15.23 283 ILE C CA 1
ATOM 7076 C C . ILE C 1 285 ? 15.147 -19.084 50.274 1.00 14.70 283 ILE C C 1
ATOM 7077 O O . ILE C 1 285 ? 14.010 -18.650 50.059 1.00 14.39 283 ILE C O 1
ATOM 7082 N N . VAL C 1 286 ? 16.258 -18.459 49.909 1.00 13.57 284 VAL C N 1
ATOM 7083 C CA . VAL C 1 286 ? 16.239 -17.287 49.049 1.00 13.88 284 VAL C CA 1
ATOM 7084 C C . VAL C 1 286 ? 16.704 -17.742 47.664 1.00 13.60 284 VAL C C 1
ATOM 7085 O O . VAL C 1 286 ? 17.720 -18.459 47.539 1.00 14.80 284 VAL C O 1
ATOM 7089 N N . MET C 1 287 ? 15.950 -17.346 46.639 1.00 13.73 285 MET C N 1
ATOM 7090 C CA . MET C 1 287 ? 16.242 -17.691 45.245 1.00 13.14 285 MET C CA 1
ATOM 7091 C C . MET C 1 287 ? 16.264 -16.420 44.413 1.00 13.14 285 MET C C 1
ATOM 7092 O O . MET C 1 287 ? 15.679 -15.398 44.793 1.00 12.27 285 MET C O 1
ATOM 7097 N N . HIS C 1 288 ? 16.955 -16.490 43.278 1.00 12.39 286 HIS C N 1
ATOM 7098 C CA . HIS C 1 288 ? 17.058 -15.386 42.340 1.00 11.79 286 HIS C CA 1
ATOM 7099 C C . HIS C 1 288 ? 17.476 -16.039 41.029 1.00 11.69 286 HIS C C 1
ATOM 7100 O O . HIS C 1 288 ? 18.461 -16.764 40.994 1.00 12.45 286 HIS C O 1
ATOM 7107 N N . PRO C 1 289 ? 16.708 -15.830 39.940 1.00 11.92 287 PRO C N 1
ATOM 7108 C CA . PRO C 1 289 ? 17.111 -16.428 38.649 1.00 11.83 287 PRO C CA 1
ATOM 7109 C C . PRO C 1 289 ? 18.470 -15.946 38.165 1.00 12.64 287 PRO C C 1
ATOM 7110 O O . PRO C 1 289 ? 19.112 -16.660 37.414 1.00 12.99 287 PRO C O 1
ATOM 7114 N N . LEU C 1 290 ? 18.868 -14.756 38.608 1.00 11.49 288 LEU C N 1
ATOM 7115 C CA . LEU C 1 290 ? 20.103 -14.056 38.223 1.00 12.24 288 LEU C CA 1
ATOM 7116 C C . LEU C 1 290 ? 20.060 -13.627 36.729 1.00 12.39 288 LEU C C 1
ATOM 7117 O O . LEU C 1 290 ? 19.328 -14.183 35.913 1.00 13.12 288 LEU C O 1
ATOM 7122 N N . PRO C 1 291 ? 20.828 -12.615 36.360 1.00 13.18 289 PRO C N 1
ATOM 7123 C CA . PRO C 1 291 ? 21.787 -11.884 37.179 1.00 13.03 289 PRO C CA 1
ATOM 7124 C C . PRO C 1 291 ? 21.130 -10.941 38.162 1.00 14.68 289 PRO C C 1
ATOM 7125 O O . PRO C 1 291 ? 19.979 -10.501 37.952 1.00 14.82 289 PRO C O 1
ATOM 7129 N N . ARG C 1 292 ? 21.871 -10.665 39.237 1.00 14.86 290 ARG C N 1
ATOM 7130 C CA . ARG C 1 292 ? 21.412 -9.731 40.259 1.00 14.96 290 ARG C CA 1
ATOM 7131 C C . ARG C 1 292 ? 22.157 -8.422 40.191 1.00 17.34 290 ARG C C 1
ATOM 7132 O O . ARG C 1 292 ? 23.301 -8.382 39.740 1.00 18.03 290 ARG C O 1
ATOM 7140 N N . ASN C 1 293 ? 21.471 -7.384 40.646 1.00 18.42 291 ASN C N 1
ATOM 7141 C CA . ASN C 1 293 ? 22.093 -6.103 40.963 1.00 21.19 291 ASN C CA 1
ATOM 7142 C C . ASN C 1 293 ? 22.003 -5.959 42.476 1.00 21.86 291 ASN C C 1
ATOM 7143 O O . ASN C 1 293 ? 22.181 -6.952 43.191 1.00 22.72 291 ASN C O 1
ATOM 7148 N N . ASP C 1 294 ? 21.754 -4.757 42.995 1.00 23.02 292 ASP C N 1
ATOM 7149 C CA . ASP C 1 294 ? 21.892 -4.558 44.438 1.00 24.24 292 ASP C CA 1
ATOM 7150 C C . ASP C 1 294 ? 20.686 -5.023 45.270 1.00 23.64 292 ASP C C 1
ATOM 7151 O O . ASP C 1 294 ? 20.710 -4.937 46.505 1.00 24.12 292 ASP C O 1
ATOM 7156 N N . GLU C 1 295 ? 19.653 -5.554 44.611 1.00 21.67 293 GLU C N 1
ATOM 7157 C CA . GLU C 1 295 ? 18.443 -5.984 45.330 1.00 19.86 293 GLU C CA 1
ATOM 7158 C C . GLU C 1 295 ? 18.687 -7.226 46.201 1.00 18.89 293 GLU C C 1
ATOM 7159 O O . GLU C 1 295 ? 17.876 -7.542 47.080 1.00 19.47 293 GLU C O 1
ATOM 7165 N N . LEU C 1 296 ? 19.790 -7.935 45.922 1.00 18.08 294 LEU C N 1
ATOM 7166 C CA . LEU C 1 296 ? 20.178 -9.113 46.704 1.00 17.76 294 LEU C CA 1
ATOM 7167 C C . LEU C 1 296 ? 21.618 -8.940 47.119 1.00 17.73 294 LEU C C 1
ATOM 7168 O O . LEU C 1 296 ? 22.528 -9.147 46.315 1.00 18.00 294 LEU C O 1
ATOM 7173 N N . SER C 1 297 ? 21.818 -8.551 48.379 1.00 18.36 295 SER C N 1
ATOM 7174 C CA . SER C 1 297 ? 23.152 -8.187 48.854 1.00 19.62 295 SER C CA 1
ATOM 7175 C C . SER C 1 297 ? 24.101 -9.372 48.937 1.00 19.13 295 SER C C 1
ATOM 7176 O O . SER C 1 297 ? 23.697 -10.472 49.332 1.00 18.85 295 SER C O 1
ATOM 7179 N N . THR C 1 298 ? 25.381 -9.127 48.637 1.00 20.12 296 THR C N 1
ATOM 7180 C CA . THR C 1 298 ? 26.392 -10.169 48.827 1.00 20.71 296 THR C CA 1
ATOM 7181 C C . THR C 1 298 ? 26.543 -10.583 50.290 1.00 21.01 296 THR C C 1
ATOM 7182 O O . THR C 1 298 ? 27.097 -11.634 50.588 1.00 21.24 296 THR C O 1
ATOM 7186 N N . THR C 1 299 ? 26.000 -9.782 51.206 1.00 21.67 297 THR C N 1
ATOM 7187 C CA . THR C 1 299 ? 25.985 -10.154 52.614 1.00 22.47 297 THR C CA 1
ATOM 7188 C C . THR C 1 299 ? 25.157 -11.405 52.924 1.00 21.43 297 THR C C 1
ATOM 7189 O O . THR C 1 299 ? 25.315 -12.006 53.978 1.00 22.55 297 THR C O 1
ATOM 7193 N N . VAL C 1 300 ? 24.289 -11.802 51.994 1.00 20.23 298 VAL C N 1
ATOM 7194 C CA . VAL C 1 300 ? 23.427 -12.958 52.171 1.00 19.29 298 VAL C CA 1
ATOM 7195 C C . VAL C 1 300 ? 24.097 -14.234 51.673 1.00 18.64 298 VAL C C 1
ATOM 7196 O O . VAL C 1 300 ? 23.671 -15.351 52.021 1.00 18.77 298 VAL C O 1
ATOM 7200 N N . ASP C 1 301 ? 25.147 -14.073 50.866 1.00 18.67 299 ASP C N 1
ATOM 7201 C CA . ASP C 1 301 ? 25.723 -15.185 50.107 1.00 18.93 299 ASP C CA 1
ATOM 7202 C C . ASP C 1 301 ? 26.202 -16.354 50.965 1.00 20.05 299 ASP C C 1
ATOM 7203 O O . ASP C 1 301 ? 26.141 -17.502 50.523 1.00 21.06 299 ASP C O 1
ATOM 7208 N N . ALA C 1 302 ? 26.692 -16.064 52.174 1.00 21.56 300 ALA C N 1
ATOM 7209 C CA . ALA C 1 302 ? 27.221 -17.101 53.072 1.00 22.31 300 ALA C CA 1
ATOM 7210 C C . ALA C 1 302 ? 26.139 -17.805 53.895 1.00 22.83 300 ALA C C 1
ATOM 7211 O O . ALA C 1 302 ? 26.404 -18.814 54.561 1.00 23.94 300 ALA C O 1
ATOM 7213 N N . ASP C 1 303 ? 24.917 -17.278 53.836 1.00 21.15 301 ASP C N 1
ATOM 7214 C CA . ASP C 1 303 ? 23.796 -17.870 54.553 1.00 21.09 301 ASP C CA 1
ATOM 7215 C C . ASP C 1 303 ? 23.468 -19.231 53.944 1.00 20.72 301 ASP C C 1
ATOM 7216 O O . ASP C 1 303 ? 23.379 -19.354 52.710 1.00 20.20 301 ASP C O 1
ATOM 7221 N N . PRO C 1 304 ? 23.302 -20.269 54.790 1.00 21.38 302 PRO C N 1
ATOM 7222 C CA . PRO C 1 304 ? 22.901 -21.578 54.271 1.00 20.95 302 PRO C CA 1
ATOM 7223 C C . PRO C 1 304 ? 21.578 -21.537 53.507 1.00 19.10 302 PRO C C 1
ATOM 7224 O O . PRO C 1 304 ? 21.358 -22.368 52.634 1.00 19.91 302 PRO C O 1
ATOM 7228 N N . ARG C 1 305 ? 20.734 -20.567 53.846 1.00 17.67 303 ARG C N 1
ATOM 7229 C CA . ARG C 1 305 ? 19.453 -20.373 53.139 1.00 16.85 303 ARG C CA 1
ATOM 7230 C C . ARG C 1 305 ? 19.584 -19.740 51.744 1.00 16.69 303 ARG C C 1
ATOM 7231 O O . ARG C 1 305 ? 18.605 -19.750 50.983 1.00 16.57 303 ARG C O 1
ATOM 7239 N N . ALA C 1 306 ? 20.764 -19.217 51.388 1.00 15.97 304 ALA C N 1
ATOM 7240 C CA . ALA C 1 306 ? 20.960 -18.603 50.071 1.00 15.31 304 ALA C CA 1
ATOM 7241 C C . ALA C 1 306 ? 21.112 -19.723 49.033 1.00 15.52 304 ALA C C 1
ATOM 7242 O O . ALA C 1 306 ? 22.163 -20.389 48.953 1.00 16.09 304 ALA C O 1
ATOM 7244 N N . ALA C 1 307 ? 20.066 -19.926 48.230 1.00 14.52 305 ALA C N 1
ATOM 7245 C CA . ALA C 1 307 ? 20.047 -21.072 47.338 1.00 14.30 305 ALA C CA 1
ATOM 7246 C C . ALA C 1 307 ? 20.308 -20.703 45.889 1.00 13.74 305 ALA C C 1
ATOM 7247 O O . ALA C 1 307 ? 20.261 -21.573 45.019 1.00 14.44 305 ALA C O 1
ATOM 7249 N N . TYR C 1 308 ? 20.573 -19.420 45.632 1.00 13.67 306 TYR C N 1
ATOM 7250 C CA . TYR C 1 308 ? 20.597 -18.919 44.261 1.00 12.86 306 TYR C CA 1
ATOM 7251 C C . TYR C 1 308 ? 21.842 -19.348 43.481 1.00 13.06 306 TYR C C 1
ATOM 7252 O O . TYR C 1 308 ? 21.836 -19.303 42.280 1.00 13.16 306 TYR C O 1
ATOM 7261 N N . PHE C 1 309 ? 22.905 -19.771 44.147 1.00 12.90 307 PHE C N 1
ATOM 7262 C CA . PHE C 1 309 ? 24.021 -20.339 43.386 1.00 12.85 307 PHE C CA 1
ATOM 7263 C C . PHE C 1 309 ? 23.737 -21.812 43.094 1.00 13.67 307 PHE C C 1
ATOM 7264 O O . PHE C 1 309 ? 23.952 -22.301 41.975 1.00 14.10 307 PHE C O 1
ATOM 7272 N N . ARG C 1 310 ? 23.236 -22.525 44.104 1.00 13.04 308 ARG C N 1
ATOM 7273 C CA . ARG C 1 310 ? 22.850 -23.924 43.899 1.00 13.20 308 ARG C CA 1
ATOM 7274 C C . ARG C 1 310 ? 21.810 -24.071 42.787 1.00 13.19 308 ARG C C 1
ATOM 7275 O O . ARG C 1 310 ? 21.861 -25.027 41.990 1.00 12.54 308 ARG C O 1
ATOM 7283 N N . GLN C 1 311 ? 20.893 -23.109 42.747 1.00 12.64 309 GLN C N 1
ATOM 7284 C CA . GLN C 1 311 ? 19.850 -23.002 41.740 1.00 12.90 309 GLN C CA 1
ATOM 7285 C C . GLN C 1 311 ? 20.444 -23.118 40.328 1.00 13.00 309 GLN C C 1
ATOM 7286 O O . GLN C 1 311 ? 19.855 -23.789 39.467 1.00 12.40 309 GLN C O 1
ATOM 7292 N N . MET C 1 312 ? 21.603 -22.495 40.089 1.00 12.24 310 MET C N 1
ATOM 7293 C CA . MET C 1 312 ? 22.220 -22.579 38.760 1.00 12.32 310 MET C CA 1
ATOM 7294 C C . MET C 1 312 ? 22.630 -23.996 38.398 1.00 13.11 310 MET C C 1
ATOM 7295 O O . MET C 1 312 ? 22.444 -24.432 37.268 1.00 12.75 310 MET C O 1
ATOM 7300 N N . ARG C 1 313 ? 23.195 -24.707 39.365 1.00 12.75 311 ARG C N 1
ATOM 7301 C CA . ARG C 1 313 ? 23.592 -26.098 39.103 1.00 13.94 311 ARG C CA 1
ATOM 7302 C C . ARG C 1 313 ? 22.362 -26.994 38.929 1.00 13.83 311 ARG C C 1
ATOM 7303 O O . ARG C 1 313 ? 22.329 -27.825 38.017 1.00 14.21 311 ARG C O 1
ATOM 7311 N N . TYR C 1 314 ? 21.328 -26.804 39.750 1.00 14.02 312 TYR C N 1
ATOM 7312 C CA . TYR C 1 314 ? 20.074 -27.523 39.498 1.00 14.39 312 TYR C CA 1
ATOM 7313 C C . TYR C 1 314 ? 19.591 -27.275 38.069 1.00 14.39 312 TYR C C 1
ATOM 7314 O O . TYR C 1 314 ? 19.048 -28.162 37.416 1.00 13.82 312 TYR C O 1
ATOM 7323 N N . GLY C 1 315 ? 19.768 -26.053 37.591 1.00 12.87 313 GLY C N 1
ATOM 7324 C CA . GLY C 1 315 ? 19.401 -25.728 36.216 1.00 13.29 313 GLY C CA 1
ATOM 7325 C C . GLY C 1 315 ? 20.069 -26.578 35.148 1.00 11.51 313 GLY C C 1
ATOM 7326 O O . GLY C 1 315 ? 19.437 -26.959 34.175 1.00 12.50 313 GLY C O 1
ATOM 7327 N N . MET C 1 316 ? 21.356 -26.851 35.312 1.00 10.74 314 MET C N 1
ATOM 7328 C CA . MET C 1 316 ? 22.057 -27.707 34.355 1.00 10.64 314 MET C CA 1
ATOM 7329 C C . MET C 1 316 ? 21.419 -29.101 34.343 1.00 10.87 314 MET C C 1
ATOM 7330 O O . MET C 1 316 ? 21.190 -29.671 33.275 1.00 10.95 314 MET C O 1
ATOM 7335 N N . PHE C 1 317 ? 21.142 -29.653 35.512 1.00 12.42 315 PHE C N 1
ATOM 7336 C CA . PHE C 1 317 ? 20.587 -30.997 35.564 1.00 12.51 315 PHE C CA 1
ATOM 7337 C C . PHE C 1 317 ? 19.153 -31.065 35.087 1.00 12.54 315 PHE C C 1
ATOM 7338 O O . PHE C 1 317 ? 18.788 -32.006 34.396 1.00 12.74 315 PHE C O 1
ATOM 7346 N N . MET C 1 318 ? 18.338 -30.053 35.411 1.00 11.42 316 MET C N 1
ATOM 7347 C CA . MET C 1 318 ? 17.018 -29.989 34.800 1.00 12.15 316 MET C CA 1
ATOM 7348 C C . MET C 1 318 ? 17.109 -29.878 33.278 1.00 11.77 316 MET C C 1
ATOM 7349 O O . MET C 1 318 ? 16.317 -30.507 32.554 1.00 12.18 316 MET C O 1
ATOM 7354 N N . ARG C 1 319 ? 18.075 -29.105 32.767 1.00 10.81 317 ARG C N 1
ATOM 7355 C CA . ARG C 1 319 ? 18.185 -29.014 31.309 1.00 10.82 317 ARG C CA 1
ATOM 7356 C C . ARG C 1 319 ? 18.676 -30.314 30.675 1.00 11.35 317 ARG C C 1
ATOM 7357 O O . ARG C 1 319 ? 18.308 -30.623 29.550 1.00 12.37 317 ARG C O 1
ATOM 7365 N N . MET C 1 320 ? 19.487 -31.071 31.404 1.00 11.72 318 MET C N 1
ATOM 7366 C CA . MET C 1 320 ? 19.812 -32.438 30.949 1.00 12.01 318 MET C CA 1
ATOM 7367 C C . MET C 1 320 ? 18.549 -33.295 30.870 1.00 12.45 318 MET C C 1
ATOM 7368 O O . MET C 1 320 ? 18.324 -34.005 29.880 1.00 12.69 318 MET C O 1
ATOM 7373 N N . ALA C 1 321 ? 17.722 -33.228 31.909 1.00 11.99 319 ALA C N 1
ATOM 7374 C CA . ALA C 1 321 ? 16.500 -34.027 31.904 1.00 13.07 319 ALA C CA 1
ATOM 7375 C C . ALA C 1 321 ? 15.589 -33.639 30.729 1.00 13.40 319 ALA C C 1
ATOM 7376 O O . ALA C 1 321 ? 15.010 -34.510 30.065 1.00 13.18 319 ALA C O 1
ATOM 7378 N N . ILE C 1 322 ? 15.469 -32.328 30.481 1.00 12.48 320 ILE C N 1
ATOM 7379 C CA . ILE C 1 322 ? 14.661 -31.836 29.384 1.00 12.82 320 ILE C CA 1
ATOM 7380 C C . ILE C 1 322 ? 15.236 -32.257 28.021 1.00 12.09 320 ILE C C 1
ATOM 7381 O O . ILE C 1 322 ? 14.494 -32.761 27.171 1.00 12.97 320 ILE C O 1
ATOM 7386 N N . LEU C 1 323 ? 16.531 -32.027 27.773 1.00 11.78 321 LEU C N 1
ATOM 7387 C CA . LEU C 1 323 ? 17.092 -32.328 26.445 1.00 11.91 321 LEU C CA 1
ATOM 7388 C C . LEU C 1 323 ? 16.975 -33.827 26.153 1.00 11.90 321 LEU C C 1
ATOM 7389 O O . LEU C 1 323 ? 16.635 -34.228 25.053 1.00 13.37 321 LEU C O 1
ATOM 7394 N N . TRP C 1 324 ? 17.251 -34.629 27.154 1.00 12.65 322 TRP C N 1
ATOM 7395 C CA . TRP C 1 324 ? 17.150 -36.064 26.949 1.00 13.80 322 TRP C CA 1
ATOM 7396 C C . TRP C 1 324 ? 15.711 -36.457 26.667 1.00 14.43 322 TRP C C 1
ATOM 7397 O O . TRP C 1 324 ? 15.459 -37.272 25.769 1.00 16.32 322 TRP C O 1
ATOM 7408 N N . SER C 1 325 ? 14.756 -35.882 27.399 1.00 13.83 323 SER C N 1
ATOM 7409 C CA . SER C 1 325 ? 13.347 -36.266 27.181 1.00 13.76 323 SER C CA 1
ATOM 7410 C C . SER C 1 325 ? 12.844 -35.823 25.806 1.00 14.90 323 SER C C 1
ATOM 7411 O O . SER C 1 325 ? 12.101 -36.555 25.143 1.00 16.60 323 SER C O 1
ATOM 7414 N N . VAL C 1 326 ? 13.284 -34.647 25.349 1.00 13.96 324 VAL C N 1
ATOM 7415 C CA . VAL C 1 326 ? 12.864 -34.158 24.033 1.00 14.38 324 VAL C CA 1
ATOM 7416 C C . VAL C 1 326 ? 13.454 -34.999 22.892 1.00 14.56 324 VAL C C 1
ATOM 7417 O O . VAL C 1 326 ? 12.760 -35.299 21.892 1.00 15.54 324 VAL C O 1
ATOM 7421 N N . LEU C 1 327 ? 14.716 -35.389 23.039 1.00 15.90 325 LEU C N 1
ATOM 7422 C CA . LEU C 1 327 ? 15.471 -36.006 21.945 1.00 16.24 325 LEU C CA 1
ATOM 7423 C C . LEU C 1 327 ? 15.565 -37.542 21.990 1.00 18.77 325 LEU C C 1
ATOM 7424 O O . LEU C 1 327 ? 16.081 -38.160 21.056 1.00 19.69 325 LEU C O 1
ATOM 7429 N N . ALA C 1 328 ? 15.088 -38.135 23.075 1.00 19.95 326 ALA C N 1
ATOM 7430 C CA . ALA C 1 328 ? 15.089 -39.609 23.249 1.00 23.28 326 ALA C CA 1
ATOM 7431 C C . ALA C 1 328 ? 14.428 -40.323 22.080 1.00 25.21 326 ALA C C 1
ATOM 7432 O O . ALA C 1 328 ? 14.846 -41.434 21.693 1.00 26.87 326 ALA C O 1
ATOM 7435 N N . GLY D 1 1 ? -2.683 48.463 7.044 1.00 30.68 -1 GLY D N 1
ATOM 7436 C CA . GLY D 1 1 ? -4.121 48.198 7.362 1.00 29.74 -1 GLY D CA 1
ATOM 7437 C C . GLY D 1 1 ? -4.404 46.759 7.774 1.00 29.16 -1 GLY D C 1
ATOM 7438 O O . GLY D 1 1 ? -5.550 46.323 7.802 1.00 27.57 -1 GLY D O 1
ATOM 7439 N N . SER D 1 2 ? -3.356 46.011 8.102 1.00 28.71 0 SER D N 1
ATOM 7440 C CA . SER D 1 2 ? -3.547 44.610 8.397 1.00 28.44 0 SER D CA 1
ATOM 7441 C C . SER D 1 2 ? -4.495 44.366 9.581 1.00 26.99 0 SER D C 1
ATOM 7442 O O . SER D 1 2 ? -5.220 43.382 9.583 1.00 26.37 0 SER D O 1
ATOM 7445 N N . MET D 1 3 ? -4.528 45.258 10.574 1.00 25.67 1 MET D N 1
ATOM 7446 C CA . MET D 1 3 ? -5.390 44.994 11.732 1.00 24.61 1 MET D CA 1
ATOM 7447 C C . MET D 1 3 ? -6.884 45.277 11.435 1.00 23.07 1 MET D C 1
ATOM 7448 O O . MET D 1 3 ? -7.789 44.730 12.084 1.00 24.58 1 MET D O 1
ATOM 7453 N N . LEU D 1 4 ? -7.135 46.094 10.413 1.00 20.16 2 LEU D N 1
ATOM 7454 C CA . LEU D 1 4 ? -8.492 46.233 9.880 1.00 17.89 2 LEU D CA 1
ATOM 7455 C C . LEU D 1 4 ? -8.848 45.062 8.964 1.00 16.83 2 LEU D C 1
ATOM 7456 O O . LEU D 1 4 ? -9.897 44.440 9.113 1.00 17.55 2 LEU D O 1
ATOM 7461 N N . GLU D 1 5 ? -7.951 44.778 8.016 1.00 16.85 3 GLU D N 1
ATOM 7462 C CA . GLU D 1 5 ? -8.321 43.909 6.893 1.00 16.63 3 GLU D CA 1
ATOM 7463 C C . GLU D 1 5 ? -8.108 42.447 7.198 1.00 16.08 3 GLU D C 1
ATOM 7464 O O . GLU D 1 5 ? -8.861 41.596 6.745 1.00 17.39 3 GLU D O 1
ATOM 7470 N N . LEU D 1 6 ? -7.051 42.179 7.949 1.00 15.62 4 LEU D N 1
ATOM 7471 C CA . LEU D 1 6 ? -6.610 40.792 8.192 1.00 14.81 4 LEU D CA 1
ATOM 7472 C C . LEU D 1 6 ? -6.319 40.581 9.673 1.00 15.48 4 LEU D C 1
ATOM 7473 O O . LEU D 1 6 ? -5.205 40.185 10.050 1.00 16.46 4 LEU D O 1
ATOM 7478 N N . PRO D 1 7 ? -7.313 40.822 10.532 1.00 16.82 5 PRO D N 1
ATOM 7479 C CA . PRO D 1 7 ? -7.007 40.691 11.951 1.00 16.42 5 PRO D CA 1
ATOM 7480 C C . PRO D 1 7 ? -6.756 39.206 12.281 1.00 15.46 5 PRO D C 1
ATOM 7481 O O . PRO D 1 7 ? -7.566 38.367 11.918 1.00 15.04 5 PRO D O 1
ATOM 7485 N N . PRO D 1 8 ? -5.631 38.899 12.933 1.00 15.33 6 PRO D N 1
ATOM 7486 C CA . PRO D 1 8 ? -5.441 37.490 13.330 1.00 14.95 6 PRO D CA 1
ATOM 7487 C C . PRO D 1 8 ? -6.446 37.041 14.394 1.00 14.95 6 PRO D C 1
ATOM 7488 O O . PRO D 1 8 ? -6.948 37.870 15.168 1.00 15.79 6 PRO D O 1
ATOM 7492 N N . VAL D 1 9 ? -6.754 35.742 14.435 1.00 12.81 7 VAL D N 1
ATOM 7493 C CA . VAL D 1 9 ? -7.640 35.210 15.459 1.00 13.06 7 VAL D CA 1
ATOM 7494 C C . VAL D 1 9 ? -6.812 35.032 16.711 1.00 14.31 7 VAL D C 1
ATOM 7495 O O . VAL D 1 9 ? -5.963 34.130 16.796 1.00 14.12 7 VAL D O 1
ATOM 7499 N N . ALA D 1 10 ? -7.043 35.925 17.675 1.00 14.75 8 ALA D N 1
ATOM 7500 C CA . ALA D 1 10 ? -6.177 36.029 18.844 1.00 15.37 8 ALA D CA 1
ATOM 7501 C C . ALA D 1 10 ? -6.075 34.737 19.658 1.00 15.25 8 ALA D C 1
ATOM 7502 O O . ALA D 1 10 ? -5.013 34.425 20.202 1.00 16.35 8 ALA D O 1
ATOM 7504 N N . SER D 1 11 ? -7.178 33.989 19.746 1.00 15.09 9 SER D N 1
ATOM 7505 C CA . SER D 1 11 ? -7.180 32.772 20.546 1.00 15.17 9 SER D CA 1
ATOM 7506 C C . SER D 1 11 ? -6.187 31.727 20.042 1.00 15.14 9 SER D C 1
ATOM 7507 O O . SER D 1 11 ? -5.775 30.848 20.819 1.00 15.26 9 SER D O 1
ATOM 7510 N N . LEU D 1 12 ? -5.786 31.815 18.770 1.00 13.81 10 LEU D N 1
ATOM 7511 C CA . LEU D 1 12 ? -4.847 30.830 18.208 1.00 13.41 10 LEU D CA 1
ATOM 7512 C C . LEU D 1 12 ? -3.374 31.173 18.428 1.00 13.69 10 LEU D C 1
ATOM 7513 O O . LEU D 1 12 ? -2.510 30.357 18.119 1.00 14.95 10 LEU D O 1
ATOM 7518 N N . LYS D 1 13 ? -3.088 32.379 18.954 1.00 13.40 11 LYS D N 1
ATOM 7519 C CA . LYS D 1 13 ? -1.710 32.868 18.969 1.00 13.80 11 LYS D CA 1
ATOM 7520 C C . LYS D 1 13 ? -0.804 31.946 19.760 1.00 14.10 11 LYS D C 1
ATOM 7521 O O . LYS D 1 13 ? -1.072 31.660 20.928 1.00 15.73 11 LYS D O 1
ATOM 7527 N N . GLY D 1 14 ? 0.257 31.476 19.102 1.00 13.87 12 GLY D N 1
ATOM 7528 C CA . GLY D 1 14 ? 1.286 30.670 19.732 1.00 14.19 12 GLY D CA 1
ATOM 7529 C C . GLY D 1 14 ? 0.869 29.266 20.124 1.00 15.14 12 GLY D C 1
ATOM 7530 O O . GLY D 1 14 ? 1.617 28.593 20.826 1.00 17.05 12 GLY D O 1
ATOM 7531 N N . LYS D 1 15 ? -0.299 28.797 19.674 1.00 14.70 13 LYS D N 1
ATOM 7532 C CA . LYS D 1 15 ? -0.771 27.487 20.126 1.00 15.66 13 LYS D CA 1
ATOM 7533 C C . LYS D 1 15 ? -0.695 26.405 19.060 1.00 14.17 13 LYS D C 1
ATOM 7534 O O . LYS D 1 15 ? -0.880 26.684 17.874 1.00 14.43 13 LYS D O 1
ATOM 7540 N N . SER D 1 16 ? -0.380 25.202 19.507 1.00 13.58 14 SER D N 1
ATOM 7541 C CA . SER D 1 16 ? -0.436 24.034 18.638 1.00 12.72 14 SER D CA 1
ATOM 7542 C C . SER D 1 16 ? -1.883 23.686 18.318 1.00 12.92 14 SER D C 1
ATOM 7543 O O . SER D 1 16 ? -2.813 23.985 19.095 1.00 13.31 14 SER D O 1
ATOM 7546 N N . ILE D 1 17 ? -2.070 23.056 17.162 1.00 12.00 15 ILE D N 1
ATOM 7547 C CA . ILE D 1 17 ? -3.400 22.609 16.737 1.00 12.38 15 ILE D CA 1
ATOM 7548 C C . ILE D 1 17 ? -3.379 21.098 16.609 1.00 13.90 15 ILE D C 1
ATOM 7549 O O . ILE D 1 17 ? -2.712 20.541 15.726 1.00 14.89 15 ILE D O 1
ATOM 7554 N N . THR D 1 18 ? -4.146 20.446 17.479 1.00 13.57 16 THR D N 1
ATOM 7555 C CA . THR D 1 18 ? -4.125 18.996 17.554 1.00 13.92 16 THR D CA 1
ATOM 7556 C C . THR D 1 18 ? -5.483 18.380 17.209 1.00 12.04 16 THR D C 1
ATOM 7557 O O . THR D 1 18 ? -5.531 17.256 16.701 1.00 12.37 16 THR D O 1
ATOM 7561 N N . SER D 1 19 ? -6.571 19.085 17.520 1.00 11.58 17 SER D N 1
ATOM 7562 C CA . SER D 1 19 ? -7.902 18.453 17.481 1.00 12.07 17 SER D CA 1
ATOM 7563 C C . SER D 1 19 ? -8.962 19.463 17.125 1.00 12.02 17 SER D C 1
ATOM 7564 O O . SER D 1 19 ? -8.865 20.643 17.483 1.00 12.55 17 SER D O 1
ATOM 7567 N N . ALA D 1 20 ? -10.012 18.994 16.468 1.00 10.78 18 ALA D N 1
ATOM 7568 C CA . ALA D 1 20 ? -11.147 19.855 16.176 1.00 11.80 18 ALA D CA 1
ATOM 7569 C C . ALA D 1 20 ? -11.813 20.322 17.477 1.00 12.30 18 ALA D C 1
ATOM 7570 O O . ALA D 1 20 ? -12.486 21.352 17.511 1.00 11.89 18 ALA D O 1
ATOM 7572 N N . GLU D 1 21 ? -11.589 19.593 18.562 1.00 12.53 19 GLU D N 1
ATOM 7573 C CA . GLU D 1 21 ? -12.228 19.941 19.836 1.00 13.17 19 GLU D CA 1
ATOM 7574 C C . GLU D 1 21 ? -11.738 21.269 20.417 1.00 13.80 19 GLU D C 1
ATOM 7575 O O . GLU D 1 21 ? -12.427 21.864 21.242 1.00 15.13 19 GLU D O 1
ATOM 7581 N N . GLN D 1 22 ? -10.582 21.752 19.966 1.00 13.04 20 GLN D N 1
ATOM 7582 C CA . GLN D 1 22 ? -9.988 22.905 20.597 1.00 14.03 20 GLN D CA 1
ATOM 7583 C C . GLN D 1 22 ? -10.608 24.235 20.193 1.00 13.59 20 GLN D C 1
ATOM 7584 O O . GLN D 1 22 ? -10.281 25.250 20.797 1.00 15.65 20 GLN D O 1
ATOM 7590 N N . PHE D 1 23 ? -11.460 24.222 19.167 1.00 13.24 21 PHE D N 1
ATOM 7591 C CA . PHE D 1 23 ? -12.016 25.444 18.585 1.00 13.50 21 PHE D CA 1
ATOM 7592 C C . PHE D 1 23 ? -13.425 25.672 19.051 1.00 13.93 21 PHE D C 1
ATOM 7593 O O . PHE D 1 23 ? -14.259 24.745 19.119 1.00 15.57 21 PHE D O 1
ATOM 7601 N N . SER D 1 24 ? -13.688 26.938 19.322 1.00 13.52 22 SER D N 1
ATOM 7602 C CA . SER D 1 24 ? -15.048 27.387 19.575 1.00 14.46 22 SER D CA 1
ATOM 7603 C C . SER D 1 24 ? -15.737 27.815 18.298 1.00 13.28 22 SER D C 1
ATOM 7604 O O . SER D 1 24 ? -15.089 28.017 17.259 1.00 13.19 22 SER D O 1
ATOM 7607 N N . ARG D 1 25 ? -17.065 27.960 18.371 1.00 13.46 23 ARG D N 1
ATOM 7608 C CA . ARG D 1 25 ? -17.818 28.492 17.264 1.00 12.76 23 ARG D CA 1
ATOM 7609 C C . ARG D 1 25 ? -17.255 29.862 16.830 1.00 13.38 23 ARG D C 1
ATOM 7610 O O . ARG D 1 25 ? -17.092 30.123 15.643 1.00 13.31 23 ARG D O 1
ATOM 7618 N N . ALA D 1 26 ? -16.988 30.718 17.807 1.00 13.32 24 ALA D N 1
ATOM 7619 C CA . ALA D 1 26 ? -16.455 32.040 17.493 1.00 13.79 24 ALA D CA 1
ATOM 7620 C C . ALA D 1 26 ? -15.098 31.944 16.802 1.00 14.09 24 ALA D C 1
ATOM 7621 O O . ALA D 1 26 ? -14.839 32.701 15.858 1.00 15.29 24 ALA D O 1
ATOM 7623 N N . ASP D 1 27 ? -14.258 30.999 17.248 1.00 12.97 25 ASP D N 1
ATOM 7624 C CA . ASP D 1 27 ? -12.948 30.793 16.594 1.00 12.94 25 ASP D CA 1
ATOM 7625 C C . ASP D 1 27 ? -13.148 30.420 15.131 1.00 11.94 25 ASP D C 1
ATOM 7626 O O . ASP D 1 27 ? -12.423 30.904 14.255 1.00 12.08 25 ASP D O 1
ATOM 7631 N N . ILE D 1 28 ? -14.087 29.500 14.895 1.00 11.59 26 ILE D N 1
ATOM 7632 C CA . ILE D 1 28 ? -14.293 28.977 13.542 1.00 11.98 26 ILE D CA 1
ATOM 7633 C C . ILE D 1 28 ? -14.816 30.076 12.621 1.00 12.92 26 ILE D C 1
ATOM 7634 O O . ILE D 1 28 ? -14.325 30.258 11.516 1.00 13.46 26 ILE D O 1
ATOM 7639 N N . TYR D 1 29 ? -15.782 30.869 13.082 1.00 13.70 27 TYR D N 1
ATOM 7640 C CA . TYR D 1 29 ? -16.247 31.951 12.240 1.00 13.79 27 TYR D CA 1
ATOM 7641 C C . TYR D 1 29 ? -15.182 33.019 12.017 1.00 13.50 27 TYR D C 1
ATOM 7642 O O . TYR D 1 29 ? -15.106 33.584 10.945 1.00 14.56 27 TYR D O 1
ATOM 7651 N N . ALA D 1 30 ? -14.350 33.277 13.015 1.00 12.59 28 ALA D N 1
ATOM 7652 C CA . ALA D 1 30 ? -13.274 34.249 12.824 1.00 12.83 28 ALA D CA 1
ATOM 7653 C C . ALA D 1 30 ? -12.294 33.746 11.771 1.00 12.17 28 ALA D C 1
ATOM 7654 O O . ALA D 1 30 ? -11.857 34.511 10.917 1.00 13.88 28 ALA D O 1
ATOM 7656 N N . LEU D 1 31 ? -11.967 32.461 11.830 1.00 11.57 29 LEU D N 1
ATOM 7657 C CA . LEU D 1 31 ? -11.064 31.883 10.820 1.00 11.65 29 LEU D CA 1
ATOM 7658 C C . LEU D 1 31 ? -11.696 31.911 9.438 1.00 11.93 29 LEU D C 1
ATOM 7659 O O . LEU D 1 31 ? -11.005 32.178 8.431 1.00 11.01 29 LEU D O 1
ATOM 7664 N N . ILE D 1 32 ? -13.006 31.638 9.370 1.00 13.49 30 ILE D N 1
ATOM 7665 C CA . ILE D 1 32 ? -13.735 31.670 8.092 1.00 13.66 30 ILE D CA 1
ATOM 7666 C C . ILE D 1 32 ? -13.687 33.052 7.512 1.00 13.67 30 ILE D C 1
ATOM 7667 O O . ILE D 1 32 ? -13.404 33.214 6.331 1.00 13.70 30 ILE D O 1
ATOM 7672 N N . HIS D 1 33 ? -13.998 34.056 8.328 1.00 14.33 31 HIS D N 1
ATOM 7673 C CA . HIS D 1 33 ? -13.947 35.414 7.813 1.00 15.29 31 HIS D CA 1
ATOM 7674 C C . HIS D 1 33 ? -12.542 35.861 7.399 1.00 13.94 31 HIS D C 1
ATOM 7675 O O . HIS D 1 33 ? -12.380 36.513 6.375 1.00 13.92 31 HIS D O 1
ATOM 7682 N N . LEU D 1 34 ? -11.522 35.460 8.159 1.00 12.19 32 LEU D N 1
ATOM 7683 C CA . LEU D 1 34 ? -10.154 35.814 7.826 1.00 11.54 32 LEU D CA 1
ATOM 7684 C C . LEU D 1 34 ? -9.724 35.109 6.526 1.00 11.48 32 LEU D C 1
ATOM 7685 O O . LEU D 1 34 ? -9.066 35.705 5.688 1.00 11.58 32 LEU D O 1
ATOM 7690 N N . ALA D 1 35 ? -10.107 33.835 6.374 1.00 11.52 33 ALA D N 1
ATOM 7691 C CA . ALA D 1 35 ? -9.765 33.082 5.161 1.00 11.57 33 ALA D CA 1
ATOM 7692 C C . ALA D 1 35 ? -10.419 33.682 3.937 1.00 12.32 33 ALA D C 1
ATOM 7693 O O . ALA D 1 35 ? -9.809 33.755 2.886 1.00 11.69 33 ALA D O 1
ATOM 7695 N N . SER D 1 36 ? -11.653 34.180 4.081 1.00 13.67 34 SER D N 1
ATOM 7696 C CA . SER D 1 36 ? -12.309 34.866 2.977 1.00 14.23 34 SER D CA 1
ATOM 7697 C C . SER D 1 36 ? -11.600 36.167 2.592 1.00 13.64 34 SER D C 1
ATOM 7698 O O . SER D 1 36 ? -11.461 36.465 1.389 1.00 14.10 34 SER D O 1
ATOM 7701 N N . ALA D 1 37 ? -11.135 36.907 3.607 1.00 13.40 35 ALA D N 1
ATOM 7702 C CA . ALA D 1 37 ? -10.374 38.123 3.391 1.00 14.05 35 ALA D CA 1
ATOM 7703 C C . ALA D 1 37 ? -9.034 37.818 2.722 1.00 14.82 35 ALA D C 1
ATOM 7704 O O . ALA D 1 37 ? -8.638 38.544 1.811 1.00 16.05 35 ALA D O 1
ATOM 7706 N N . MET D 1 38 ? -8.350 36.756 3.152 1.00 13.46 36 MET D N 1
ATOM 7707 C CA A MET D 1 38 ? -7.132 36.292 2.483 0.50 12.45 36 MET D CA 1
ATOM 7708 C CA B MET D 1 38 ? -7.136 36.369 2.451 0.50 14.07 36 MET D CA 1
ATOM 7709 C C . MET D 1 38 ? -7.395 36.017 0.992 1.00 13.41 36 MET D C 1
ATOM 7710 O O . MET D 1 38 ? -6.611 36.395 0.120 1.00 13.77 36 MET D O 1
ATOM 7719 N N . GLN D 1 39 ? -8.491 35.321 0.722 1.00 13.28 37 GLN D N 1
ATOM 7720 C CA . GLN D 1 39 ? -8.852 34.939 -0.627 1.00 14.61 37 GLN D CA 1
ATOM 7721 C C . GLN D 1 39 ? -9.063 36.184 -1.479 1.00 16.56 37 GLN D C 1
ATOM 7722 O O . GLN D 1 39 ? -8.562 36.256 -2.606 1.00 16.23 37 GLN D O 1
ATOM 7728 N N . ARG D 1 40 ? -9.795 37.163 -0.942 1.00 16.50 38 ARG D N 1
ATOM 7729 C CA A ARG D 1 40 ? -10.065 38.434 -1.643 0.50 18.11 38 ARG D CA 1
ATOM 7730 C CA B ARG D 1 40 ? -10.061 38.370 -1.723 0.50 18.28 38 ARG D CA 1
ATOM 7731 C C . ARG D 1 40 ? -8.770 39.094 -2.083 1.00 17.90 38 ARG D C 1
ATOM 7732 O O . ARG D 1 40 ? -8.621 39.534 -3.225 1.00 18.93 38 ARG D O 1
ATOM 7747 N N . LYS D 1 41 ? -7.839 39.177 -1.142 1.00 17.88 39 LYS D N 1
ATOM 7748 C CA . LYS D 1 41 ? -6.608 39.909 -1.358 1.00 17.35 39 LYS D CA 1
ATOM 7749 C C . LYS D 1 41 ? -5.733 39.169 -2.360 1.00 16.67 39 LYS D C 1
ATOM 7750 O O . LYS D 1 41 ? -5.207 39.764 -3.296 1.00 16.21 39 LYS D O 1
ATOM 7756 N N . ILE D 1 42 ? -5.588 37.858 -2.182 1.00 14.97 40 ILE D N 1
ATOM 7757 C CA . ILE D 1 42 ? -4.748 37.100 -3.111 1.00 15.21 40 ILE D CA 1
ATOM 7758 C C . ILE D 1 42 ? -5.289 37.074 -4.548 1.00 16.65 40 ILE D C 1
ATOM 7759 O O . ILE D 1 42 ? -4.522 37.227 -5.506 1.00 17.25 40 ILE D O 1
ATOM 7764 N N . ASP D 1 43 ? -6.598 36.898 -4.694 1.00 18.39 41 ASP D N 1
ATOM 7765 C CA . ASP D 1 43 ? -7.224 36.829 -6.004 1.00 19.45 41 ASP D CA 1
ATOM 7766 C C . ASP D 1 43 ? -7.176 38.175 -6.722 1.00 20.86 41 ASP D C 1
ATOM 7767 O O . ASP D 1 43 ? -7.249 38.210 -7.959 1.00 22.95 41 ASP D O 1
ATOM 7772 N N . ALA D 1 44 ? -7.031 39.251 -5.948 1.00 19.71 42 ALA D N 1
ATOM 7773 C CA . ALA D 1 44 ? -6.840 40.608 -6.497 1.00 20.68 42 ALA D CA 1
ATOM 7774 C C . ALA D 1 44 ? -5.387 40.876 -6.866 1.00 20.85 42 ALA D C 1
ATOM 7775 O O . ALA D 1 44 ? -5.056 41.946 -7.383 1.00 22.20 42 ALA D O 1
ATOM 7777 N N . GLY D 1 45 ? -4.512 39.921 -6.562 1.00 19.80 43 GLY D N 1
ATOM 7778 C CA . GLY D 1 45 ? -3.088 40.062 -6.873 1.00 19.85 43 GLY D CA 1
ATOM 7779 C C . GLY D 1 45 ? -2.272 40.820 -5.842 1.00 19.47 43 GLY D C 1
ATOM 7780 O O . GLY D 1 45 ? -1.108 41.136 -6.078 1.00 20.13 43 GLY D O 1
ATOM 7781 N N . GLU D 1 46 ? -2.853 41.091 -4.677 1.00 18.92 44 GLU D N 1
ATOM 7782 C CA . GLU D 1 46 ? -2.106 41.775 -3.619 1.00 20.21 44 GLU D CA 1
ATOM 7783 C C . GLU D 1 46 ? -1.088 40.821 -3.007 1.00 19.48 44 GLU D C 1
ATOM 7784 O O . GLU D 1 46 ? -1.357 39.637 -2.842 1.00 19.69 44 GLU D O 1
ATOM 7790 N N . VAL D 1 47 ? 0.071 41.373 -2.683 1.00 19.59 45 VAL D N 1
ATOM 7791 C CA . VAL D 1 47 ? 1.171 40.621 -2.071 1.00 19.93 45 VAL D CA 1
ATOM 7792 C C . VAL D 1 47 ? 1.164 40.867 -0.570 1.00 20.03 45 VAL D C 1
ATOM 7793 O O . VAL D 1 47 ? 1.134 42.027 -0.102 1.00 21.44 45 VAL D O 1
ATOM 7797 N N . LEU D 1 48 ? 1.192 39.782 0.209 1.00 18.77 46 LEU D N 1
ATOM 7798 C CA . LEU D 1 48 ? 1.267 39.909 1.659 1.00 19.49 46 LEU D CA 1
ATOM 7799 C C . LEU D 1 48 ? 2.677 39.693 2.211 1.00 20.38 46 LEU D C 1
ATOM 7800 O O . LEU D 1 48 ? 3.434 38.844 1.755 1.00 21.79 46 LEU D O 1
ATOM 7805 N N . ASN D 1 49 ? 3.029 40.482 3.209 1.00 21.36 47 ASN D N 1
ATOM 7806 C CA . ASN D 1 49 ? 4.290 40.345 3.900 1.00 22.64 47 ASN D CA 1
ATOM 7807 C C . ASN D 1 49 ? 3.944 40.480 5.323 1.00 22.60 47 ASN D C 1
ATOM 7808 O O . ASN D 1 49 ? 4.131 41.576 5.908 1.00 25.14 47 ASN D O 1
ATOM 7813 N N . LEU D 1 50 ? 3.308 39.447 5.845 1.00 17.00 48 LEU D N 1
ATOM 7814 C CA . LEU D 1 50 ? 2.919 39.405 7.236 1.00 16.42 48 LEU D CA 1
ATOM 7815 C C . LEU D 1 50 ? 3.888 38.505 7.981 1.00 15.27 48 LEU D C 1
ATOM 7816 O O . LEU D 1 50 ? 4.148 38.729 9.167 1.00 16.74 48 LEU D O 1
ATOM 7821 N N . LEU D 1 51 ? 4.419 37.477 7.297 1.00 14.49 49 LEU D N 1
ATOM 7822 C CA . LEU D 1 51 ? 5.311 36.520 7.995 1.00 12.86 49 LEU D CA 1
ATOM 7823 C C . LEU D 1 51 ? 6.737 36.456 7.438 1.00 13.15 49 LEU D C 1
ATOM 7824 O O . LEU D 1 51 ? 7.419 35.444 7.553 1.00 12.32 49 LEU D O 1
ATOM 7829 N N . GLN D 1 52 ? 7.226 37.582 6.929 1.00 13.71 50 GLN D N 1
ATOM 7830 C CA . GLN D 1 52 ? 8.600 37.625 6.441 1.00 13.87 50 GLN D CA 1
ATOM 7831 C C . GLN D 1 52 ? 9.528 37.226 7.568 1.00 13.83 50 GLN D C 1
ATOM 7832 O O . GLN D 1 52 ? 9.342 37.689 8.708 1.00 15.30 50 GLN D O 1
ATOM 7838 N N . GLY D 1 53 ? 10.487 36.358 7.241 1.00 14.29 51 GLY D N 1
ATOM 7839 C CA . GLY D 1 53 ? 11.506 35.932 8.203 1.00 14.54 51 GLY D CA 1
ATOM 7840 C C . GLY D 1 53 ? 11.064 34.809 9.116 1.00 14.84 51 GLY D C 1
ATOM 7841 O O . GLY D 1 53 ? 11.813 34.429 10.024 1.00 15.34 51 GLY D O 1
ATOM 7842 N N . ARG D 1 54 ? 9.853 34.299 8.917 1.00 13.01 52 ARG D N 1
ATOM 7843 C CA A ARG D 1 54 ? 9.362 33.181 9.738 0.50 12.58 52 ARG D CA 1
ATOM 7844 C CA B ARG D 1 54 ? 9.377 33.179 9.734 0.50 12.43 52 ARG D CA 1
ATOM 7845 C C . ARG D 1 54 ? 9.418 31.908 8.926 1.00 12.07 52 ARG D C 1
ATOM 7846 O O . ARG D 1 54 ? 9.196 31.920 7.710 1.00 12.17 52 ARG D O 1
ATOM 7861 N N . ILE D 1 55 ? 9.708 30.805 9.607 1.00 10.55 53 ILE D N 1
ATOM 7862 C CA . ILE D 1 55 ? 9.921 29.534 8.945 1.00 11.06 53 ILE D CA 1
ATOM 7863 C C . ILE D 1 55 ? 8.935 28.467 9.378 1.00 10.69 53 ILE D C 1
ATOM 7864 O O . ILE D 1 55 ? 8.712 28.258 10.585 1.00 11.24 53 ILE D O 1
ATOM 7869 N N . MET D 1 56 ? 8.337 27.814 8.384 1.00 9.42 54 MET D N 1
ATOM 7870 C CA A MET D 1 56 ? 7.582 26.588 8.649 0.50 10.20 54 MET D CA 1
ATOM 7871 C CA B MET D 1 56 ? 7.556 26.578 8.570 0.50 10.75 54 MET D CA 1
ATOM 7872 C C . MET D 1 56 ? 8.422 25.409 8.140 1.00 10.18 54 MET D C 1
ATOM 7873 O O . MET D 1 56 ? 9.053 25.488 7.082 1.00 11.26 54 MET D O 1
ATOM 7882 N N . THR D 1 57 ? 8.430 24.310 8.914 1.00 10.01 55 THR D N 1
ATOM 7883 C CA . THR D 1 57 ? 9.107 23.087 8.487 1.00 11.25 55 THR D CA 1
ATOM 7884 C C . THR D 1 57 ? 8.093 21.960 8.464 1.00 11.56 55 THR D C 1
ATOM 7885 O O . THR D 1 57 ? 7.468 21.664 9.479 1.00 11.59 55 THR D O 1
ATOM 7889 N N . PRO D 1 58 ? 7.889 21.364 7.283 1.00 11.72 56 PRO D N 1
ATOM 7890 C CA . PRO D 1 58 ? 7.025 20.182 7.239 1.00 13.15 56 PRO D CA 1
ATOM 7891 C C . PRO D 1 58 ? 7.736 18.944 7.743 1.00 13.45 56 PRO D C 1
ATOM 7892 O O . PRO D 1 58 ? 8.938 18.732 7.491 1.00 15.56 56 PRO D O 1
ATOM 7896 N N . LEU D 1 59 ? 6.993 18.126 8.483 1.00 12.31 57 LEU D N 1
ATOM 7897 C CA . LEU D 1 59 ? 7.520 16.887 9.024 1.00 12.97 57 LEU D CA 1
ATOM 7898 C C . LEU D 1 59 ? 6.494 15.825 8.654 1.00 12.68 57 LEU D C 1
ATOM 7899 O O . LEU D 1 59 ? 5.595 15.512 9.445 1.00 12.22 57 LEU D O 1
ATOM 7904 N N . PHE D 1 60 ? 6.600 15.324 7.428 1.00 12.46 58 PHE D N 1
ATOM 7905 C CA . PHE D 1 60 ? 5.629 14.359 6.914 1.00 13.89 58 PHE D CA 1
ATOM 7906 C C . PHE D 1 60 ? 6.237 12.952 6.922 1.00 14.29 58 PHE D C 1
ATOM 7907 O O . PHE D 1 60 ? 7.136 12.636 6.144 1.00 15.00 58 PHE D O 1
ATOM 7915 N N . PHE D 1 61 ? 5.730 12.124 7.826 1.00 14.64 59 PHE D N 1
ATOM 7916 C CA . PHE D 1 61 ? 6.076 10.684 7.887 1.00 17.47 59 PHE D CA 1
ATOM 7917 C C . PHE D 1 61 ? 5.106 9.788 7.076 1.00 18.13 59 PHE D C 1
ATOM 7918 O O . PHE D 1 61 ? 5.228 8.538 7.091 1.00 19.99 59 PHE D O 1
ATOM 7926 N N A GLU D 1 62 ? 4.133 10.418 6.420 0.50 17.77 60 GLU D N 1
ATOM 7927 N N B GLU D 1 62 ? 4.130 10.400 6.416 0.50 17.38 60 GLU D N 1
ATOM 7928 C CA A GLU D 1 62 ? 3.198 9.807 5.465 0.50 18.63 60 GLU D CA 1
ATOM 7929 C CA B GLU D 1 62 ? 3.270 9.741 5.430 0.50 17.99 60 GLU D CA 1
ATOM 7930 C C A GLU D 1 62 ? 3.186 10.649 4.205 0.50 18.15 60 GLU D C 1
ATOM 7931 C C B GLU D 1 62 ? 3.148 10.640 4.224 0.50 17.65 60 GLU D C 1
ATOM 7932 O O A GLU D 1 62 ? 3.519 11.843 4.258 0.50 19.19 60 GLU D O 1
ATOM 7933 O O B GLU D 1 62 ? 3.368 11.857 4.339 0.50 18.49 60 GLU D O 1
ATOM 7944 N N . ASP D 1 63 ? 2.760 10.044 3.098 1.00 18.51 61 ASP D N 1
ATOM 7945 C CA . ASP D 1 63 ? 2.538 10.761 1.842 1.00 19.23 61 ASP D CA 1
ATOM 7946 C C . ASP D 1 63 ? 1.459 11.845 1.994 1.00 17.70 61 ASP D C 1
ATOM 7947 O O . ASP D 1 63 ? 0.551 11.722 2.819 1.00 16.57 61 ASP D O 1
ATOM 7952 N N . SER D 1 64 ? 1.619 12.907 1.211 1.00 16.98 62 SER D N 1
ATOM 7953 C CA . SER D 1 64 ? 0.626 13.997 1.188 1.00 15.14 62 SER D CA 1
ATOM 7954 C C . SER D 1 64 ? 0.805 14.781 -0.077 1.00 14.98 62 SER D C 1
ATOM 7955 O O . SER D 1 64 ? 1.942 15.126 -0.423 1.00 16.51 62 SER D O 1
ATOM 7958 N N . SER D 1 65 ? -0.287 15.101 -0.743 1.00 14.30 63 SER D N 1
ATOM 7959 C CA . SER D 1 65 ? -0.258 16.056 -1.854 1.00 14.37 63 SER D CA 1
ATOM 7960 C C . SER D 1 65 ? -0.898 17.356 -1.411 1.00 12.86 63 SER D C 1
ATOM 7961 O O . SER D 1 65 ? -0.269 18.419 -1.409 1.00 14.22 63 SER D O 1
ATOM 7964 N N . ARG D 1 66 ? -2.159 17.280 -1.007 1.00 10.34 64 ARG D N 1
ATOM 7965 C CA . ARG D 1 66 ? -2.847 18.517 -0.631 1.00 9.19 64 ARG D CA 1
ATOM 7966 C C . ARG D 1 66 ? -2.313 19.202 0.613 1.00 10.33 64 ARG D C 1
ATOM 7967 O O . ARG D 1 66 ? -2.061 20.409 0.605 1.00 10.00 64 ARG D O 1
ATOM 7975 N N . THR D 1 67 ? -2.247 18.470 1.713 1.00 9.10 65 THR D N 1
ATOM 7976 C CA . THR D 1 67 ? -1.961 19.119 2.977 1.00 9.77 65 THR D CA 1
ATOM 7977 C C . THR D 1 67 ? -0.538 19.686 2.975 1.00 9.55 65 THR D C 1
ATOM 7978 O O . THR D 1 67 ? -0.347 20.839 3.378 1.00 9.20 65 THR D O 1
ATOM 7982 N N . PHE D 1 68 ? 0.448 18.916 2.532 1.00 9.27 66 PHE D N 1
ATOM 7983 C CA . PHE D 1 68 ? 1.803 19.471 2.386 1.00 9.81 66 PHE D CA 1
ATOM 7984 C C . PHE D 1 68 ? 1.819 20.704 1.465 1.00 10.18 66 PHE D C 1
ATOM 7985 O O . PHE D 1 68 ? 2.351 21.769 1.837 1.00 10.03 66 PHE D O 1
ATOM 7993 N N . SER D 1 69 ? 1.257 20.562 0.262 1.00 9.98 67 SER D N 1
ATOM 7994 C CA . SER D 1 69 ? 1.433 21.650 -0.711 1.00 9.63 67 SER D CA 1
ATOM 7995 C C . SER D 1 69 ? 0.679 22.895 -0.318 1.00 9.94 67 SER D C 1
ATOM 7996 O O . SER D 1 69 ? 1.184 24.003 -0.485 1.00 10.74 67 SER D O 1
ATOM 7999 N N . SER D 1 70 ? -0.513 22.701 0.238 1.00 8.97 68 SER D N 1
ATOM 8000 C CA A SER D 1 70 ? -1.349 23.797 0.709 0.50 10.54 68 SER D CA 1
ATOM 8001 C CA B SER D 1 70 ? -1.316 23.840 0.666 0.50 9.27 68 SER D CA 1
ATOM 8002 C C . SER D 1 70 ? -0.704 24.586 1.860 1.00 9.79 68 SER D C 1
ATOM 8003 O O . SER D 1 70 ? -0.764 25.835 1.909 1.00 8.90 68 SER D O 1
ATOM 8008 N N . PHE D 1 71 ? -0.109 23.887 2.815 1.00 8.67 69 PHE D N 1
ATOM 8009 C CA . PHE D 1 71 ? 0.554 24.582 3.922 1.00 9.18 69 PHE D CA 1
ATOM 8010 C C . PHE D 1 71 ? 1.772 25.342 3.411 1.00 8.56 69 PHE D C 1
ATOM 8011 O O . PHE D 1 71 ? 2.008 26.477 3.841 1.00 10.46 69 PHE D O 1
ATOM 8019 N N . CYS D 1 72 ? 2.554 24.737 2.524 1.00 9.35 70 CYS D N 1
ATOM 8020 C CA . CYS D 1 72 ? 3.700 25.450 1.964 1.00 8.95 70 CYS D CA 1
ATOM 8021 C C . CYS D 1 72 ? 3.254 26.679 1.208 1.00 9.39 70 CYS D C 1
ATOM 8022 O O . CYS D 1 72 ? 3.820 27.772 1.406 1.00 9.82 70 CYS D O 1
ATOM 8025 N N . ALA D 1 73 ? 2.248 26.519 0.341 1.00 9.09 71 ALA D N 1
ATOM 8026 C CA . ALA D 1 73 ? 1.741 27.660 -0.453 1.00 9.60 71 ALA D CA 1
ATOM 8027 C C . ALA D 1 73 ? 1.209 28.759 0.466 1.00 9.57 71 ALA D C 1
ATOM 8028 O O . ALA D 1 73 ? 1.432 29.968 0.236 1.00 9.67 71 ALA D O 1
ATOM 8030 N N . ALA D 1 74 ? 0.489 28.352 1.506 1.00 9.89 72 ALA D N 1
ATOM 8031 C CA . ALA D 1 74 ? -0.065 29.323 2.436 1.00 9.09 72 ALA D CA 1
ATOM 8032 C C . ALA D 1 74 ? 1.017 30.103 3.173 1.00 9.52 72 ALA D C 1
ATOM 8033 O O . ALA D 1 74 ? 0.926 31.352 3.285 1.00 10.68 72 ALA D O 1
ATOM 8035 N N . MET D 1 75 ? 2.058 29.401 3.632 1.00 9.75 73 MET D N 1
ATOM 8036 C CA . MET D 1 75 ? 3.158 30.091 4.278 1.00 9.95 73 MET D CA 1
ATOM 8037 C C . MET D 1 75 ? 3.813 31.107 3.341 1.00 10.24 73 MET D C 1
ATOM 8038 O O . MET D 1 75 ? 4.078 32.281 3.730 1.00 10.76 73 MET D O 1
ATOM 8043 N N . ILE D 1 76 ? 4.083 30.658 2.116 1.00 10.18 74 ILE D N 1
ATOM 8044 C CA . ILE D 1 76 ? 4.718 31.521 1.113 1.00 10.11 74 ILE D CA 1
ATOM 8045 C C . ILE D 1 76 ? 3.865 32.760 0.804 1.00 9.73 74 ILE D C 1
ATOM 8046 O O . ILE D 1 76 ? 4.396 33.884 0.677 1.00 10.36 74 ILE D O 1
ATOM 8051 N N . ARG D 1 77 ? 2.569 32.545 0.688 1.00 10.21 75 ARG D N 1
ATOM 8052 C CA . ARG D 1 77 ? 1.673 33.661 0.322 1.00 10.34 75 ARG D CA 1
ATOM 8053 C C . ARG D 1 77 ? 1.485 34.635 1.463 1.00 10.56 75 ARG D C 1
ATOM 8054 O O . ARG D 1 77 ? 0.976 35.748 1.242 1.00 11.59 75 ARG D O 1
ATOM 8062 N N . LEU D 1 78 ? 1.888 34.267 2.678 1.00 10.65 76 LEU D N 1
ATOM 8063 C CA . LEU D 1 78 ? 1.929 35.200 3.800 1.00 11.38 76 LEU D CA 1
ATOM 8064 C C . LEU D 1 78 ? 3.285 35.903 3.868 1.00 12.39 76 LEU D C 1
ATOM 8065 O O . LEU D 1 78 ? 3.499 36.721 4.764 1.00 12.88 76 LEU D O 1
ATOM 8070 N N . GLY D 1 79 ? 4.218 35.535 2.991 1.00 11.53 77 GLY D N 1
ATOM 8071 C CA . GLY D 1 79 ? 5.576 36.122 3.008 1.00 12.78 77 GLY D CA 1
ATOM 8072 C C . GLY D 1 79 ? 6.577 35.339 3.828 1.00 11.68 77 GLY D C 1
ATOM 8073 O O . GLY D 1 79 ? 7.748 35.725 3.938 1.00 13.50 77 GLY D O 1
ATOM 8074 N N . GLY D 1 80 ? 6.149 34.198 4.382 1.00 11.55 78 GLY D N 1
ATOM 8075 C CA . GLY D 1 80 ? 7.077 33.339 5.107 1.00 11.87 78 GLY D CA 1
ATOM 8076 C C . GLY D 1 80 ? 7.800 32.361 4.227 1.00 12.28 78 GLY D C 1
ATOM 8077 O O . GLY D 1 80 ? 7.712 32.402 3.000 1.00 12.98 78 GLY D O 1
ATOM 8078 N N . SER D 1 81 ? 8.572 31.507 4.876 1.00 10.55 79 SER D N 1
ATOM 8079 C CA . SER D 1 81 ? 9.486 30.621 4.157 1.00 10.58 79 SER D CA 1
ATOM 8080 C C . SER D 1 81 ? 9.358 29.224 4.693 1.00 11.13 79 SER D C 1
ATOM 8081 O O . SER D 1 81 ? 8.773 29.015 5.754 1.00 12.25 79 SER D O 1
ATOM 8084 N N . VAL D 1 82 ? 9.878 28.291 3.915 1.00 11.21 80 VAL D N 1
ATOM 8085 C CA . VAL D 1 82 ? 9.757 26.850 4.189 1.00 11.04 80 VAL D CA 1
ATOM 8086 C C . VAL D 1 82 ? 11.136 26.183 4.130 1.00 11.34 80 VAL D C 1
ATOM 8087 O O . VAL D 1 82 ? 11.865 26.344 3.145 1.00 12.93 80 VAL D O 1
ATOM 8091 N N . VAL D 1 83 ? 11.499 25.437 5.178 1.00 10.62 81 VAL D N 1
ATOM 8092 C CA . VAL D 1 83 ? 12.648 24.501 5.086 1.00 11.85 81 VAL D CA 1
ATOM 8093 C C . VAL D 1 83 ? 12.137 23.143 4.660 1.00 13.68 81 VAL D C 1
ATOM 8094 O O . VAL D 1 83 ? 11.293 22.579 5.338 1.00 12.32 81 VAL D O 1
ATOM 8098 N N A ASN D 1 84 ? 12.668 22.633 3.547 0.50 14.37 82 ASN D N 1
ATOM 8099 N N B ASN D 1 84 ? 12.658 22.619 3.557 0.50 14.44 82 ASN D N 1
ATOM 8100 C CA A ASN D 1 84 ? 12.164 21.421 2.898 0.50 16.25 82 ASN D CA 1
ATOM 8101 C CA B ASN D 1 84 ? 12.086 21.431 2.931 0.50 16.33 82 ASN D CA 1
ATOM 8102 C C A ASN D 1 84 ? 12.823 20.174 3.476 0.50 16.77 82 ASN D C 1
ATOM 8103 C C B ASN D 1 84 ? 12.719 20.143 3.447 0.50 16.85 82 ASN D C 1
ATOM 8104 O O A ASN D 1 84 ? 13.584 19.469 2.803 0.50 17.37 82 ASN D O 1
ATOM 8105 O O B ASN D 1 84 ? 13.356 19.387 2.706 0.50 17.28 82 ASN D O 1
ATOM 8114 N N . PHE D 1 85 ? 12.511 19.916 4.737 1.00 16.40 83 PHE D N 1
ATOM 8115 C CA . PHE D 1 85 ? 12.979 18.736 5.438 1.00 17.18 83 PHE D CA 1
ATOM 8116 C C . PHE D 1 85 ? 12.248 17.494 4.905 1.00 16.07 83 PHE D C 1
ATOM 8117 O O . PHE D 1 85 ? 11.018 17.495 4.746 1.00 18.80 83 PHE D O 1
ATOM 8125 N N . LYS D 1 86 ? 12.998 16.440 4.631 1.00 17.84 84 LYS D N 1
ATOM 8126 C CA . LYS D 1 86 ? 12.415 15.211 4.137 1.00 18.21 84 LYS D CA 1
ATOM 8127 C C . LYS D 1 86 ? 12.848 14.073 5.022 1.00 18.44 84 LYS D C 1
ATOM 8128 O O . LYS D 1 86 ? 14.046 13.788 5.151 1.00 17.11 84 LYS D O 1
ATOM 8134 N N . VAL D 1 87 ? 11.864 13.427 5.630 1.00 18.99 85 VAL D N 1
ATOM 8135 C CA . VAL D 1 87 ? 12.130 12.352 6.578 1.00 20.17 85 VAL D CA 1
ATOM 8136 C C . VAL D 1 87 ? 13.009 11.255 5.975 1.00 20.66 85 VAL D C 1
ATOM 8137 O O . VAL D 1 87 ? 13.917 10.717 6.636 1.00 20.32 85 VAL D O 1
ATOM 8141 N N . GLU D 1 88 ? 12.762 10.938 4.711 1.00 21.61 86 GLU D N 1
ATOM 8142 C CA . GLU D 1 88 ? 13.492 9.877 4.026 1.00 22.83 86 GLU D CA 1
ATOM 8143 C C . GLU D 1 88 ? 14.990 10.159 3.748 1.00 22.71 86 GLU D C 1
ATOM 8144 O O . GLU D 1 88 ? 15.749 9.218 3.469 1.00 23.70 86 GLU D O 1
ATOM 8150 N N . ALA D 1 89 ? 15.412 11.423 3.863 1.00 21.23 87 ALA D N 1
ATOM 8151 C CA . ALA D 1 89 ? 16.811 11.815 3.653 1.00 21.07 87 ALA D CA 1
ATOM 8152 C C . ALA D 1 89 ? 17.449 12.318 4.950 1.00 20.14 87 ALA D C 1
ATOM 8153 O O . ALA D 1 89 ? 18.506 12.981 4.930 1.00 19.93 87 ALA D O 1
ATOM 8155 N N . SER D 1 90 ? 16.858 11.929 6.077 1.00 18.76 88 SER D N 1
ATOM 8156 C CA . SER D 1 90 ? 17.241 12.534 7.359 1.00 17.79 88 SER D CA 1
ATOM 8157 C C . SER D 1 90 ? 18.028 11.577 8.234 1.00 17.50 88 SER D C 1
ATOM 8158 O O . SER D 1 90 ? 18.216 10.415 7.895 1.00 16.69 88 SER D O 1
ATOM 8161 N N . SER D 1 91 ? 18.436 12.078 9.390 1.00 17.44 89 SER D N 1
ATOM 8162 C CA . SER D 1 91 ? 19.119 11.225 10.378 1.00 17.59 89 SER D CA 1
ATOM 8163 C C . SER D 1 91 ? 18.230 10.170 11.021 1.00 17.66 89 SER D C 1
ATOM 8164 O O . SER D 1 91 ? 18.733 9.329 11.784 1.00 17.52 89 SER D O 1
ATOM 8167 N N . ILE D 1 92 ? 16.929 10.184 10.741 1.00 17.20 90 ILE D N 1
ATOM 8168 C CA . ILE D 1 92 ? 16.057 9.091 11.191 1.00 19.63 90 ILE D CA 1
ATOM 8169 C C . ILE D 1 92 ? 16.644 7.781 10.659 1.00 19.64 90 ILE D C 1
ATOM 8170 O O . ILE D 1 92 ? 16.563 6.735 11.321 1.00 19.83 90 ILE D O 1
ATOM 8175 N N . ASN D 1 93 ? 17.300 7.842 9.500 1.00 19.91 91 ASN D N 1
ATOM 8176 C CA . ASN D 1 93 ? 17.970 6.644 8.940 1.00 20.86 91 ASN D CA 1
ATOM 8177 C C . ASN D 1 93 ? 19.199 6.152 9.714 1.00 21.97 91 ASN D C 1
ATOM 8178 O O . ASN D 1 93 ? 19.670 5.033 9.492 1.00 23.94 91 ASN D O 1
ATOM 8183 N N . LYS D 1 94 ? 19.704 6.992 10.615 1.00 21.65 92 LYS D N 1
ATOM 8184 C CA . LYS D 1 94 ? 20.841 6.663 11.473 1.00 22.20 92 LYS D CA 1
ATOM 8185 C C . LYS D 1 94 ? 20.397 6.397 12.907 1.00 22.63 92 LYS D C 1
ATOM 8186 O O . LYS D 1 94 ? 21.209 6.428 13.832 1.00 24.34 92 LYS D O 1
ATOM 8192 N N . GLY D 1 95 ? 19.108 6.105 13.067 1.00 21.62 93 GLY D N 1
ATOM 8193 C CA . GLY D 1 95 ? 18.525 5.763 14.359 1.00 20.53 93 GLY D CA 1
ATOM 8194 C C . GLY D 1 95 ? 18.018 6.934 15.183 1.00 19.70 93 GLY D C 1
ATOM 8195 O O . GLY D 1 95 ? 17.664 6.752 16.346 1.00 20.74 93 GLY D O 1
ATOM 8196 N N . GLU D 1 96 ? 17.995 8.147 14.624 1.00 17.89 94 GLU D N 1
ATOM 8197 C CA . GLU D 1 96 ? 17.525 9.286 15.421 1.00 15.82 94 GLU D CA 1
ATOM 8198 C C . GLU D 1 96 ? 16.054 9.089 15.792 1.00 15.35 94 GLU D C 1
ATOM 8199 O O . GLU D 1 96 ? 15.225 8.738 14.941 1.00 15.68 94 GLU D O 1
ATOM 8205 N N . THR D 1 97 ? 15.730 9.330 17.059 1.00 14.88 95 THR D N 1
ATOM 8206 C CA . THR D 1 97 ? 14.362 9.172 17.540 1.00 14.78 95 THR D CA 1
ATOM 8207 C C . THR D 1 97 ? 13.454 10.285 17.009 1.00 13.93 95 THR D C 1
ATOM 8208 O O . THR D 1 97 ? 13.905 11.355 16.539 1.00 13.57 95 THR D O 1
ATOM 8212 N N . LEU D 1 98 ? 12.157 10.012 17.069 1.00 15.26 96 LEU D N 1
ATOM 8213 C CA . LEU D 1 98 ? 11.163 11.037 16.750 1.00 14.46 96 LEU D CA 1
ATOM 8214 C C . LEU D 1 98 ? 11.347 12.253 17.651 1.00 14.86 96 LEU D C 1
ATOM 8215 O O . LEU D 1 98 ? 11.345 13.401 17.153 1.00 13.64 96 LEU D O 1
ATOM 8220 N N . ALA D 1 99 ? 11.571 12.041 18.945 1.00 14.63 97 ALA D N 1
ATOM 8221 C CA . ALA D 1 99 ? 11.671 13.190 19.848 1.00 14.45 97 ALA D CA 1
ATOM 8222 C C . ALA D 1 99 ? 12.865 14.059 19.446 1.00 13.95 97 ALA D C 1
ATOM 8223 O O . ALA D 1 99 ? 12.768 15.289 19.456 1.00 13.39 97 ALA D O 1
ATOM 8225 N N . ASP D 1 100 ? 14.003 13.419 19.178 1.00 12.89 98 ASP D N 1
ATOM 8226 C CA . ASP D 1 100 ? 15.171 14.184 18.810 1.00 12.66 98 ASP D CA 1
ATOM 8227 C C . ASP D 1 100 ? 14.987 14.863 17.451 1.00 12.54 98 ASP D C 1
ATOM 8228 O O . ASP D 1 100 ? 15.525 15.951 17.235 1.00 12.48 98 ASP D O 1
ATOM 8233 N N . THR D 1 101 ? 14.254 14.224 16.528 1.00 12.29 99 THR D N 1
ATOM 8234 C CA . THR D 1 101 ? 13.972 14.866 15.224 1.00 13.30 99 THR D CA 1
ATOM 8235 C C . THR D 1 101 ? 13.153 16.127 15.454 1.00 12.77 99 THR D C 1
ATOM 8236 O O . THR D 1 101 ? 13.420 17.190 14.871 1.00 12.36 99 THR D O 1
ATOM 8240 N N . ILE D 1 102 ? 12.152 16.026 16.331 1.00 13.00 100 ILE D N 1
ATOM 8241 C CA . ILE D 1 102 ? 11.350 17.204 16.663 1.00 13.06 100 ILE D CA 1
ATOM 8242 C C . ILE D 1 102 ? 12.182 18.323 17.266 1.00 13.62 100 ILE D C 1
ATOM 8243 O O . ILE D 1 102 ? 12.107 19.468 16.815 1.00 13.31 100 ILE D O 1
ATOM 8248 N N . ARG D 1 103 ? 13.023 17.999 18.244 1.00 13.17 101 ARG D N 1
ATOM 8249 C CA A ARG D 1 103 ? 13.864 19.022 18.872 0.50 12.60 101 ARG D CA 1
ATOM 8250 C CA B ARG D 1 103 ? 13.862 19.025 18.875 0.50 12.83 101 ARG D CA 1
ATOM 8251 C C . ARG D 1 103 ? 14.769 19.673 17.829 1.00 12.66 101 ARG D C 1
ATOM 8252 O O . ARG D 1 103 ? 15.053 20.858 17.894 1.00 13.49 101 ARG D O 1
ATOM 8267 N N . THR D 1 104 ? 15.240 18.876 16.870 1.00 11.71 102 THR D N 1
ATOM 8268 C CA . THR D 1 104 ? 16.121 19.390 15.813 1.00 11.42 102 THR D CA 1
ATOM 8269 C C . THR D 1 104 ? 15.395 20.455 14.959 1.00 10.98 102 THR D C 1
ATOM 8270 O O . THR D 1 104 ? 15.855 21.597 14.853 1.00 11.22 102 THR D O 1
ATOM 8274 N N . LEU D 1 105 ? 14.250 20.100 14.401 1.00 11.64 103 LEU D N 1
ATOM 8275 C CA . LEU D 1 105 ? 13.568 21.073 13.540 1.00 12.67 103 LEU D CA 1
ATOM 8276 C C . LEU D 1 105 ? 13.006 22.238 14.355 1.00 13.61 103 LEU D C 1
ATOM 8277 O O . LEU D 1 105 ? 12.930 23.372 13.862 1.00 13.11 103 LEU D O 1
ATOM 8282 N N . ASP D 1 106 ? 12.674 21.965 15.618 1.00 12.32 104 ASP D N 1
ATOM 8283 C CA . ASP D 1 106 ? 12.213 23.009 16.543 1.00 14.06 104 ASP D CA 1
ATOM 8284 C C . ASP D 1 106 ? 13.307 24.049 16.816 1.00 13.54 104 ASP D C 1
ATOM 8285 O O . ASP D 1 106 ? 13.004 25.189 17.168 1.00 16.25 104 ASP D O 1
ATOM 8290 N N . SER D 1 107 ? 14.580 23.680 16.608 1.00 12.74 105 SER D N 1
ATOM 8291 C CA . SER D 1 107 ? 15.701 24.591 16.817 1.00 12.37 105 SER D CA 1
ATOM 8292 C C . SER D 1 107 ? 15.816 25.681 15.753 1.00 12.01 105 SER D C 1
ATOM 8293 O O . SER D 1 107 ? 16.536 26.667 15.953 1.00 13.61 105 SER D O 1
ATOM 8296 N N . TYR D 1 108 ? 15.133 25.487 14.617 1.00 11.50 106 TYR D N 1
ATOM 8297 C CA . TYR D 1 108 ? 15.330 26.366 13.458 1.00 10.76 106 TYR D CA 1
ATOM 8298 C C . TYR D 1 108 ? 14.088 27.086 13.010 1.00 10.61 106 TYR D C 1
ATOM 8299 O O . TYR D 1 108 ? 14.173 28.037 12.221 1.00 12.26 106 TYR D O 1
ATOM 8308 N N . SER D 1 109 ? 12.943 26.570 13.458 1.00 10.89 107 SER D N 1
ATOM 8309 C CA . SER D 1 109 ? 11.616 26.898 12.868 1.00 10.54 107 SER D CA 1
ATOM 8310 C C . SER D 1 109 ? 10.747 27.699 13.778 1.00 11.59 107 SER D C 1
ATOM 8311 O O . SER D 1 109 ? 10.988 27.768 15.013 1.00 14.05 107 SER D O 1
ATOM 8314 N N . ASP D 1 110 ? 9.740 28.323 13.161 1.00 10.66 108 ASP D N 1
ATOM 8315 C CA . ASP D 1 110 ? 8.708 29.010 13.917 1.00 11.10 108 ASP D CA 1
ATOM 8316 C C . ASP D 1 110 ? 7.447 28.178 14.106 1.00 10.58 108 ASP D C 1
ATOM 8317 O O . ASP D 1 110 ? 6.709 28.400 15.074 1.00 10.82 108 ASP D O 1
ATOM 8322 N N . VAL D 1 111 ? 7.227 27.233 13.182 1.00 10.50 109 VAL D N 1
ATOM 8323 C CA . VAL D 1 111 ? 6.052 26.359 13.268 1.00 10.75 109 VAL D CA 1
ATOM 8324 C C . VAL D 1 111 ? 6.414 25.054 12.580 1.00 9.91 109 VAL D C 1
ATOM 8325 O O . VAL D 1 111 ? 7.153 25.055 11.580 1.00 10.57 109 VAL D O 1
ATOM 8329 N N . LEU D 1 112 ? 5.930 23.946 13.139 1.00 10.15 110 LEU D N 1
ATOM 8330 C CA . LEU D 1 112 ? 6.134 22.638 12.506 1.00 10.00 110 LEU D CA 1
ATOM 8331 C C . LEU D 1 112 ? 4.774 22.134 12.044 1.00 10.27 110 LEU D C 1
ATOM 8332 O O . LEU D 1 112 ? 3.795 22.307 12.761 1.00 11.86 110 LEU D O 1
ATOM 8337 N N . VAL D 1 113 ? 4.718 21.525 10.862 1.00 9.97 111 VAL D N 1
ATOM 8338 C CA . VAL D 1 113 ? 3.474 20.886 10.375 1.00 9.42 111 VAL D CA 1
ATOM 8339 C C . VAL D 1 113 ? 3.764 19.393 10.281 1.00 9.88 111 VAL D C 1
ATOM 8340 O O . VAL D 1 113 ? 4.640 18.984 9.524 1.00 11.62 111 VAL D O 1
ATOM 8344 N N . MET D 1 114 ? 3.037 18.571 11.047 1.00 9.27 112 MET D N 1
ATOM 8345 C CA . MET D 1 114 ? 3.445 17.176 11.213 1.00 10.08 112 MET D CA 1
ATOM 8346 C C . MET D 1 114 ? 2.339 16.231 10.816 1.00 10.11 112 MET D C 1
ATOM 8347 O O . MET D 1 114 ? 1.195 16.371 11.288 1.00 10.52 112 MET D O 1
ATOM 8352 N N . ARG D 1 115 ? 2.669 15.260 9.976 1.00 9.46 113 ARG D N 1
ATOM 8353 C CA . ARG D 1 115 ? 1.740 14.128 9.720 1.00 9.60 113 ARG D CA 1
ATOM 8354 C C . ARG D 1 115 ? 2.459 12.838 10.058 1.00 10.84 113 ARG D C 1
ATOM 8355 O O . ARG D 1 115 ? 3.634 12.686 9.706 1.00 11.36 113 ARG D O 1
ATOM 8363 N N . HIS D 1 116 ? 1.794 11.933 10.761 1.00 10.64 114 HIS D N 1
ATOM 8364 C CA . HIS D 1 116 ? 2.506 10.724 11.210 1.00 11.53 114 HIS D CA 1
ATOM 8365 C C . HIS D 1 116 ? 1.491 9.606 11.282 1.00 12.47 114 HIS D C 1
ATOM 8366 O O . HIS D 1 116 ? 0.346 9.853 11.638 1.00 12.10 114 HIS D O 1
ATOM 8373 N N . PRO D 1 117 ? 1.918 8.371 10.951 1.00 12.50 115 PRO D N 1
ATOM 8374 C CA . PRO D 1 117 ? 1.004 7.225 10.973 1.00 13.87 115 PRO D CA 1
ATOM 8375 C C . PRO D 1 117 ? 0.573 6.748 12.355 1.00 14.91 115 PRO D C 1
ATOM 8376 O O . PRO D 1 117 ? -0.410 5.983 12.435 1.00 15.35 115 PRO D O 1
ATOM 8380 N N . ARG D 1 118 ? 1.273 7.141 13.417 1.00 16.59 116 ARG D N 1
ATOM 8381 C CA . ARG D 1 118 ? 0.863 6.781 14.791 1.00 17.73 116 ARG D CA 1
ATOM 8382 C C . ARG D 1 118 ? 0.043 7.897 15.414 1.00 18.56 116 ARG D C 1
ATOM 8383 O O . ARG D 1 118 ? 0.453 9.066 15.429 1.00 18.33 116 ARG D O 1
ATOM 8391 N N . GLN D 1 119 ? -1.097 7.547 15.982 1.00 19.01 117 GLN D N 1
ATOM 8392 C CA . GLN D 1 119 ? -2.008 8.531 16.499 1.00 18.86 117 GLN D CA 1
ATOM 8393 C C . GLN D 1 119 ? -1.365 9.317 17.643 1.00 18.12 117 GLN D C 1
ATOM 8394 O O . GLN D 1 119 ? -1.619 10.500 17.805 1.00 18.40 117 GLN D O 1
ATOM 8400 N N . ASP D 1 120 ? -0.529 8.649 18.443 1.00 17.65 118 ASP D N 1
ATOM 8401 C CA . ASP D 1 120 ? 0.032 9.298 19.621 1.00 18.68 118 ASP D CA 1
ATOM 8402 C C . ASP D 1 120 ? 1.336 10.063 19.324 1.00 17.84 118 ASP D C 1
ATOM 8403 O O . ASP D 1 120 ? 1.940 10.661 20.226 1.00 17.22 118 ASP D O 1
ATOM 8408 N N . ALA D 1 121 ? 1.757 10.079 18.061 1.00 15.93 119 ALA D N 1
ATOM 8409 C CA . ALA D 1 121 ? 3.026 10.756 17.704 1.00 16.16 119 ALA D CA 1
ATOM 8410 C C . ALA D 1 121 ? 2.942 12.268 17.894 1.00 16.62 119 ALA D C 1
ATOM 8411 O O . ALA D 1 121 ? 3.956 12.911 18.238 1.00 16.36 119 ALA D O 1
ATOM 8413 N N . ILE D 1 122 ? 1.760 12.848 17.678 1.00 16.61 120 ILE D N 1
ATOM 8414 C CA . ILE D 1 122 ? 1.577 14.274 17.883 1.00 17.30 120 ILE D CA 1
ATOM 8415 C C . ILE D 1 122 ? 1.838 14.682 19.332 1.00 18.39 120 ILE D C 1
ATOM 8416 O O . ILE D 1 122 ? 2.565 15.622 19.569 1.00 16.91 120 ILE D O 1
ATOM 8421 N N . GLU D 1 123 ? 1.242 13.985 20.293 1.00 18.94 121 GLU D N 1
ATOM 8422 C CA A GLU D 1 123 ? 1.452 14.342 21.680 0.50 19.81 121 GLU D CA 1
ATOM 8423 C CA B GLU D 1 123 ? 1.445 14.278 21.713 0.50 20.05 121 GLU D CA 1
ATOM 8424 C C . GLU D 1 123 ? 2.903 14.131 22.116 1.00 19.84 121 GLU D C 1
ATOM 8425 O O . GLU D 1 123 ? 3.414 14.910 22.916 1.00 20.79 121 GLU D O 1
ATOM 8436 N N . GLU D 1 124 ? 3.565 13.115 21.569 1.00 19.22 122 GLU D N 1
ATOM 8437 C CA A GLU D 1 124 ? 5.000 12.914 21.801 0.50 19.04 122 GLU D CA 1
ATOM 8438 C CA B GLU D 1 124 ? 5.004 12.929 21.809 0.50 19.18 122 GLU D CA 1
ATOM 8439 C C . GLU D 1 124 ? 5.781 14.146 21.320 1.00 19.23 122 GLU D C 1
ATOM 8440 O O . GLU D 1 124 ? 6.638 14.691 22.037 1.00 18.20 122 GLU D O 1
ATOM 8451 N N . ALA D 1 125 ? 5.468 14.600 20.117 1.00 17.58 123 ALA D N 1
ATOM 8452 C CA . ALA D 1 125 ? 6.140 15.790 19.601 1.00 16.80 123 ALA D CA 1
ATOM 8453 C C . ALA D 1 125 ? 5.878 17.049 20.450 1.00 17.38 123 ALA D C 1
ATOM 8454 O O . ALA D 1 125 ? 6.800 17.840 20.707 1.00 16.85 123 ALA D O 1
ATOM 8456 N N . LEU D 1 126 ? 4.630 17.245 20.871 1.00 17.43 124 LEU D N 1
ATOM 8457 C CA . LEU D 1 126 ? 4.270 18.379 21.709 1.00 18.39 124 LEU D CA 1
ATOM 8458 C C . LEU D 1 126 ? 5.047 18.369 23.026 1.00 19.32 124 LEU D C 1
ATOM 8459 O O . LEU D 1 126 ? 5.338 19.429 23.576 1.00 20.75 124 LEU D O 1
ATOM 8464 N N . SER D 1 127 ? 5.366 17.177 23.514 1.00 18.98 125 SER D N 1
ATOM 8465 C CA . SER D 1 127 ? 6.076 17.056 24.799 1.00 19.58 125 SER D CA 1
ATOM 8466 C C . SER D 1 127 ? 7.490 17.641 24.784 1.00 19.38 125 SER D C 1
ATOM 8467 O O . SER D 1 127 ? 8.024 17.994 25.851 1.00 20.72 125 SER D O 1
ATOM 8470 N N . VAL D 1 128 ? 8.093 17.753 23.597 1.00 17.08 126 VAL D N 1
ATOM 8471 C CA . VAL D 1 128 ? 9.446 18.273 23.504 1.00 17.53 126 VAL D CA 1
ATOM 8472 C C . VAL D 1 128 ? 9.559 19.590 22.733 1.00 17.32 126 VAL D C 1
ATOM 8473 O O . VAL D 1 128 ? 10.567 20.273 22.845 1.00 19.15 126 VAL D O 1
ATOM 8477 N N . ALA D 1 129 ? 8.567 19.961 21.937 1.00 16.71 127 ALA D N 1
ATOM 8478 C CA . ALA D 1 129 ? 8.748 21.175 21.090 1.00 16.71 127 ALA D CA 1
ATOM 8479 C C . ALA D 1 129 ? 8.444 22.465 21.840 1.00 16.25 127 ALA D C 1
ATOM 8480 O O . ALA D 1 129 ? 7.509 22.487 22.666 1.00 17.60 127 ALA D O 1
ATOM 8482 N N . GLN D 1 130 ? 9.197 23.526 21.545 1.00 15.43 128 GLN D N 1
ATOM 8483 C CA . GLN D 1 130 ? 8.909 24.855 22.070 1.00 16.52 128 GLN D CA 1
ATOM 8484 C C . GLN D 1 130 ? 7.957 25.616 21.169 1.00 16.25 128 GLN D C 1
ATOM 8485 O O . GLN D 1 130 ? 7.067 26.319 21.652 1.00 18.67 128 GLN D O 1
ATOM 8491 N N . HIS D 1 131 ? 8.085 25.406 19.869 1.00 14.10 129 HIS D N 1
ATOM 8492 C CA . HIS D 1 131 ? 7.232 26.094 18.897 1.00 13.27 129 HIS D CA 1
ATOM 8493 C C . HIS D 1 131 ? 5.948 25.325 18.606 1.00 13.30 129 HIS D C 1
ATOM 8494 O O . HIS D 1 131 ? 5.876 24.107 18.839 1.00 13.60 129 HIS D O 1
ATOM 8501 N N . PRO D 1 132 ? 4.923 26.009 18.056 1.00 11.90 130 PRO D N 1
ATOM 8502 C CA . PRO D 1 132 ? 3.662 25.329 17.725 1.00 13.33 130 PRO D CA 1
ATOM 8503 C C . PRO D 1 132 ? 3.820 24.187 16.702 1.00 12.12 130 PRO D C 1
ATOM 8504 O O . PRO D 1 132 ? 4.588 24.323 15.726 1.00 12.18 130 PRO D O 1
ATOM 8508 N N . ILE D 1 133 ? 3.118 23.076 16.955 1.00 11.82 131 ILE D N 1
ATOM 8509 C CA . ILE D 1 133 ? 2.975 22.028 15.956 1.00 12.48 131 ILE D CA 1
ATOM 8510 C C . ILE D 1 133 ? 1.554 22.030 15.448 1.00 11.69 131 ILE D C 1
ATOM 8511 O O . ILE D 1 133 ? 0.614 22.092 16.264 1.00 11.98 131 ILE D O 1
ATOM 8516 N N . LEU D 1 134 ? 1.398 21.945 14.127 1.00 10.33 132 LEU D N 1
ATOM 8517 C CA . LEU D 1 134 ? 0.064 21.794 13.551 1.00 10.66 132 LEU D CA 1
ATOM 8518 C C . LEU D 1 134 ? -0.087 20.351 13.066 1.00 9.79 132 LEU D C 1
ATOM 8519 O O . LEU D 1 134 ? 0.727 19.861 12.295 1.00 10.87 132 LEU D O 1
ATOM 8524 N N . ASN D 1 135 ? -1.132 19.694 13.551 1.00 9.85 133 ASN D N 1
ATOM 8525 C CA . ASN D 1 135 ? -1.414 18.306 13.207 1.00 10.02 133 ASN D CA 1
ATOM 8526 C C . ASN D 1 135 ? -1.998 18.220 11.804 1.00 10.69 133 ASN D C 1
ATOM 8527 O O . ASN D 1 135 ? -3.156 18.620 11.591 1.00 10.82 133 ASN D O 1
ATOM 8532 N N . ALA D 1 136 ? -1.209 17.688 10.876 1.00 8.74 134 ALA D N 1
ATOM 8533 C CA . ALA D 1 136 ? -1.630 17.494 9.487 1.00 8.89 134 ALA D CA 1
ATOM 8534 C C . ALA D 1 136 ? -2.130 16.057 9.278 1.00 9.32 134 ALA D C 1
ATOM 8535 O O . ALA D 1 136 ? -2.321 15.602 8.134 1.00 10.09 134 ALA D O 1
ATOM 8537 N N . GLY D 1 137 ? -2.332 15.327 10.383 1.00 9.66 135 GLY D N 1
ATOM 8538 C CA . GLY D 1 137 ? -2.944 13.970 10.317 1.00 10.08 135 GLY D CA 1
ATOM 8539 C C . GLY D 1 137 ? -2.180 13.031 11.244 1.00 10.75 135 GLY D C 1
ATOM 8540 O O . GLY D 1 137 ? -0.959 12.858 11.100 1.00 11.42 135 GLY D O 1
ATOM 8541 N N . ASN D 1 138 ? -2.872 12.401 12.188 1.00 10.61 136 ASN D N 1
ATOM 8542 C CA . ASN D 1 138 ? -2.195 11.505 13.118 1.00 11.63 136 ASN D CA 1
ATOM 8543 C C . ASN D 1 138 ? -2.876 10.142 13.086 1.00 11.97 136 ASN D C 1
ATOM 8544 O O . ASN D 1 138 ? -3.893 9.933 13.748 1.00 12.34 136 ASN D O 1
ATOM 8549 N N . GLY D 1 139 ? -2.301 9.240 12.304 1.00 11.77 137 GLY D N 1
ATOM 8550 C CA . GLY D 1 139 ? -2.926 7.906 12.087 1.00 12.06 137 GLY D CA 1
ATOM 8551 C C . GLY D 1 139 ? -4.376 8.041 11.705 1.00 11.51 137 GLY D C 1
ATOM 8552 O O . GLY D 1 139 ? -4.739 8.902 10.900 1.00 12.90 137 GLY D O 1
ATOM 8553 N N . ALA D 1 140 ? -5.209 7.203 12.322 1.00 11.50 138 ALA D N 1
ATOM 8554 C CA . ALA D 1 140 ? -6.657 7.262 12.118 1.00 12.05 138 ALA D CA 1
ATOM 8555 C C . ALA D 1 140 ? -7.346 8.154 13.114 1.00 12.29 138 ALA D C 1
ATOM 8556 O O . ALA D 1 140 ? -8.568 8.019 13.342 1.00 14.66 138 ALA D O 1
ATOM 8558 N N . GLY D 1 141 ? -6.601 9.095 13.686 1.00 11.83 139 GLY D N 1
ATOM 8559 C CA . GLY D 1 141 ? -7.141 10.049 14.688 1.00 10.81 139 GLY D CA 1
ATOM 8560 C C . GLY D 1 141 ? -7.877 11.204 14.054 1.00 9.71 139 GLY D C 1
ATOM 8561 O O . GLY D 1 141 ? -9.077 11.100 13.742 1.00 11.89 139 GLY D O 1
ATOM 8562 N N . GLU D 1 142 ? -7.153 12.286 13.805 1.00 10.16 140 GLU D N 1
ATOM 8563 C CA . GLU D 1 142 ? -7.808 13.525 13.370 1.00 9.55 140 GLU D CA 1
ATOM 8564 C C . GLU D 1 142 ? -7.004 14.213 12.278 1.00 9.80 140 GLU D C 1
ATOM 8565 O O . GLU D 1 142 ? -5.849 13.876 12.000 1.00 10.40 140 GLU D O 1
ATOM 8571 N N . HIS D 1 143 ? -7.646 15.198 11.659 1.00 10.05 141 HIS D N 1
ATOM 8572 C CA . HIS D 1 143 ? -7.022 16.033 10.629 1.00 9.25 141 HIS D CA 1
ATOM 8573 C C . HIS D 1 143 ? -7.748 17.388 10.826 1.00 9.31 141 HIS D C 1
ATOM 8574 O O . HIS D 1 143 ? -8.680 17.726 10.090 1.00 10.27 141 HIS D O 1
ATOM 8581 N N . PRO D 1 144 ? -7.360 18.143 11.863 1.00 9.86 142 PRO D N 1
ATOM 8582 C CA . PRO D 1 144 ? -8.204 19.262 12.313 1.00 11.09 142 PRO D CA 1
ATOM 8583 C C . PRO D 1 144 ? -8.274 20.409 11.304 1.00 10.92 142 PRO D C 1
ATOM 8584 O O . PRO D 1 144 ? -9.341 21.063 11.201 1.00 11.80 142 PRO D O 1
ATOM 8588 N N . THR D 1 145 ? -7.192 20.664 10.576 1.00 10.74 143 THR D N 1
ATOM 8589 C CA . THR D 1 145 ? -7.247 21.753 9.588 1.00 11.06 143 THR D CA 1
ATOM 8590 C C . THR D 1 145 ? -8.066 21.363 8.356 1.00 9.55 143 THR D C 1
ATOM 8591 O O . THR D 1 145 ? -8.645 22.217 7.710 1.00 10.64 143 THR D O 1
ATOM 8595 N N . GLN D 1 146 ? -8.150 20.056 8.052 1.00 9.14 144 GLN D N 1
ATOM 8596 C CA . GLN D 1 146 ? -9.106 19.605 7.034 1.00 9.60 144 GLN D CA 1
ATOM 8597 C C . GLN D 1 146 ? -10.527 19.963 7.473 1.00 9.37 144 GLN D C 1
ATOM 8598 O O . GLN D 1 146 ? -11.322 20.483 6.682 1.00 9.91 144 GLN D O 1
ATOM 8604 N N . ALA D 1 147 ? -10.852 19.725 8.737 1.00 9.53 145 ALA D N 1
ATOM 8605 C CA . ALA D 1 147 ? -12.218 20.048 9.190 1.00 9.34 145 ALA D CA 1
ATOM 8606 C C . ALA D 1 147 ? -12.513 21.541 9.053 1.00 9.52 145 ALA D C 1
ATOM 8607 O O . ALA D 1 147 ? -13.616 21.943 8.670 1.00 9.66 145 ALA D O 1
ATOM 8609 N N . LEU D 1 148 ? -11.508 22.355 9.341 1.00 9.59 146 LEU D N 1
ATOM 8610 C CA . LEU D 1 148 ? -11.714 23.796 9.265 1.00 9.29 146 LEU D CA 1
ATOM 8611 C C . LEU D 1 148 ? -11.916 24.217 7.814 1.00 10.27 146 LEU D C 1
ATOM 8612 O O . LEU D 1 148 ? -12.830 25.050 7.506 1.00 10.01 146 LEU D O 1
ATOM 8617 N N . LEU D 1 149 ? -11.109 23.677 6.895 1.00 9.73 147 LEU D N 1
ATOM 8618 C CA . LEU D 1 149 ? -11.302 24.080 5.499 1.00 9.09 147 LEU D CA 1
ATOM 8619 C C . LEU D 1 149 ? -12.599 23.513 4.916 1.00 9.67 147 LEU D C 1
ATOM 8620 O O . LEU D 1 149 ? -13.201 24.096 4.021 1.00 9.22 147 LEU D O 1
ATOM 8625 N N . ASP D 1 150 ? -12.986 22.327 5.390 1.00 8.54 148 ASP D N 1
ATOM 8626 C CA . ASP D 1 150 ? -14.237 21.743 4.963 1.00 9.80 148 ASP D CA 1
ATOM 8627 C C . ASP D 1 150 ? -15.440 22.598 5.374 1.00 9.99 148 ASP D C 1
ATOM 8628 O O . ASP D 1 150 ? -16.396 22.775 4.616 1.00 10.61 148 ASP D O 1
ATOM 8633 N N . THR D 1 151 ? -15.346 23.158 6.575 1.00 10.14 149 THR D N 1
ATOM 8634 C CA . THR D 1 151 ? -16.417 23.993 7.116 1.00 10.58 149 THR D CA 1
ATOM 8635 C C . THR D 1 151 ? -16.426 25.328 6.377 1.00 10.48 149 THR D C 1
ATOM 8636 O O . THR D 1 151 ? -17.521 25.846 6.050 1.00 11.24 149 THR D O 1
ATOM 8640 N N . LEU D 1 152 ? -15.231 25.876 6.075 1.00 10.16 150 LEU D N 1
ATOM 8641 C CA . LEU D 1 152 ? -15.175 27.065 5.192 1.00 9.59 150 LEU D CA 1
ATOM 8642 C C . LEU D 1 152 ? -15.840 26.800 3.825 1.00 10.67 150 LEU D C 1
ATOM 8643 O O . LEU D 1 152 ? -16.564 27.644 3.318 1.00 11.22 150 LEU D O 1
ATOM 8648 N N . THR D 1 153 ? -15.586 25.629 3.245 1.00 9.29 151 THR D N 1
ATOM 8649 C CA . THR D 1 153 ? -16.169 25.235 1.968 1.00 10.04 151 THR D CA 1
ATOM 8650 C C . THR D 1 153 ? -17.704 25.181 2.047 1.00 10.90 151 THR D C 1
ATOM 8651 O O . THR D 1 153 ? -18.398 25.760 1.196 1.00 11.44 151 THR D O 1
ATOM 8655 N N . ILE D 1 154 ? -18.231 24.532 3.085 1.00 10.74 152 ILE D N 1
ATOM 8656 C CA . ILE D 1 154 ? -19.678 24.507 3.291 1.00 10.89 152 ILE D CA 1
ATOM 8657 C C . ILE D 1 154 ? -20.255 25.909 3.426 1.00 10.62 152 ILE D C 1
ATOM 8658 O O . ILE D 1 154 ? -21.210 26.229 2.731 1.00 12.98 152 ILE D O 1
ATOM 8663 N N . HIS D 1 155 ? -19.631 26.730 4.289 1.00 11.59 153 HIS D N 1
ATOM 8664 C CA . HIS D 1 155 ? -20.128 28.069 4.568 1.00 13.12 153 HIS D CA 1
ATOM 8665 C C . HIS D 1 155 ? -20.138 28.889 3.286 1.00 13.45 153 HIS D C 1
ATOM 8666 O O . HIS D 1 155 ? -21.126 29.580 2.964 1.00 13.89 153 HIS D O 1
ATOM 8673 N N . SER D 1 156 ? -19.033 28.832 2.553 1.00 12.87 154 SER D N 1
ATOM 8674 C CA . SER D 1 156 ? -18.859 29.642 1.338 1.00 13.93 154 SER D CA 1
ATOM 8675 C C . SER D 1 156 ? -19.769 29.184 0.212 1.00 15.15 154 SER D C 1
ATOM 8676 O O . SER D 1 156 ? -20.295 30.028 -0.525 1.00 16.13 154 SER D O 1
ATOM 8679 N N . GLU D 1 157 ? -19.952 27.871 0.068 1.00 13.18 155 GLU D N 1
ATOM 8680 C CA . GLU D 1 157 ? -20.718 27.319 -1.048 1.00 13.01 155 GLU D CA 1
ATOM 8681 C C . GLU D 1 157 ? -22.223 27.406 -0.830 1.00 13.93 155 GLU D C 1
ATOM 8682 O O . GLU D 1 157 ? -22.970 27.723 -1.768 1.00 13.39 155 GLU D O 1
ATOM 8688 N N . LEU D 1 158 ? -22.667 27.160 0.401 1.00 13.43 156 LEU D N 1
ATOM 8689 C CA . LEU D 1 158 ? -24.107 27.083 0.703 1.00 14.34 156 LEU D CA 1
ATOM 8690 C C . LEU D 1 158 ? -24.671 28.244 1.466 1.00 15.27 156 LEU D C 1
ATOM 8691 O O . LEU D 1 158 ? -25.895 28.469 1.428 1.00 15.96 156 LEU D O 1
ATOM 8696 N N . GLY D 1 159 ? -23.814 28.981 2.163 1.00 15.81 157 GLY D N 1
ATOM 8697 C CA . GLY D 1 159 ? -24.242 30.216 2.842 1.00 18.15 157 GLY D CA 1
ATOM 8698 C C . GLY D 1 159 ? -24.493 30.091 4.325 1.00 19.68 157 GLY D C 1
ATOM 8699 O O . GLY D 1 159 ? -24.595 31.112 5.023 1.00 21.66 157 GLY D O 1
ATOM 8700 N N . SER D 1 160 ? -24.569 28.859 4.812 1.00 19.50 158 SER D N 1
ATOM 8701 C CA . SER D 1 160 ? -24.889 28.555 6.208 1.00 19.54 158 SER D CA 1
ATOM 8702 C C . SER D 1 160 ? -24.382 27.147 6.499 1.00 18.30 158 SER D C 1
ATOM 8703 O O . SER D 1 160 ? -24.400 26.281 5.631 1.00 19.91 158 SER D O 1
ATOM 8706 N N . VAL D 1 161 ? -23.945 26.929 7.732 1.00 15.97 159 VAL D N 1
ATOM 8707 C CA . VAL D 1 161 ? -23.595 25.595 8.210 1.00 14.02 159 VAL D CA 1
ATOM 8708 C C . VAL D 1 161 ? -24.672 25.087 9.184 1.00 14.68 159 VAL D C 1
ATOM 8709 O O . VAL D 1 161 ? -25.088 23.921 9.112 1.00 15.03 159 VAL D O 1
ATOM 8713 N N . ASP D 1 162 ? -25.183 25.968 10.051 1.00 14.93 160 ASP D N 1
ATOM 8714 C CA . ASP D 1 162 ? -26.329 25.593 10.886 1.00 14.82 160 ASP D CA 1
ATOM 8715 C C . ASP D 1 162 ? -27.442 25.125 9.976 1.00 15.00 160 ASP D C 1
ATOM 8716 O O . ASP D 1 162 ? -27.684 25.721 8.918 1.00 15.24 160 ASP D O 1
ATOM 8721 N N . GLY D 1 163 ? -28.148 24.082 10.401 1.00 13.51 161 GLY D N 1
ATOM 8722 C CA . GLY D 1 163 ? -29.333 23.620 9.665 1.00 14.28 161 GLY D CA 1
ATOM 8723 C C . GLY D 1 163 ? -29.135 22.640 8.538 1.00 13.53 161 GLY D C 1
ATOM 8724 O O . GLY D 1 163 ? -30.127 22.142 7.986 1.00 15.26 161 GLY D O 1
ATOM 8725 N N . ILE D 1 164 ? -27.874 22.330 8.198 1.00 13.15 162 ILE D N 1
ATOM 8726 C CA . ILE D 1 164 ? -27.650 21.449 7.065 1.00 12.59 162 ILE D CA 1
ATOM 8727 C C . ILE D 1 164 ? -27.913 20.000 7.429 1.00 12.81 162 ILE D C 1
ATOM 8728 O O . ILE D 1 164 ? -27.909 19.586 8.622 1.00 13.38 162 ILE D O 1
ATOM 8733 N N . THR D 1 165 ? -28.160 19.239 6.378 1.00 12.51 163 THR D N 1
ATOM 8734 C CA . THR D 1 165 ? -28.141 17.782 6.455 1.00 11.68 163 THR D CA 1
ATOM 8735 C C . THR D 1 165 ? -26.904 17.323 5.729 1.00 12.11 163 THR D C 1
ATOM 8736 O O . THR D 1 165 ? -26.706 17.690 4.597 1.00 11.47 163 THR D O 1
ATOM 8740 N N . ILE D 1 166 ? -26.052 16.546 6.377 1.00 10.60 164 ILE D N 1
ATOM 8741 C CA . ILE D 1 166 ? -24.777 16.159 5.758 1.00 10.31 164 ILE D CA 1
ATOM 8742 C C . ILE D 1 166 ? -24.623 14.647 5.823 1.00 10.61 164 ILE D C 1
ATOM 8743 O O . ILE D 1 166 ? -24.959 14.046 6.839 1.00 11.52 164 ILE D O 1
ATOM 8748 N N . ALA D 1 167 ? -24.155 14.052 4.732 1.00 10.12 165 ALA D N 1
ATOM 8749 C CA . ALA D 1 167 ? -23.836 12.637 4.727 1.00 9.35 165 ALA D CA 1
ATOM 8750 C C . ALA D 1 167 ? -22.332 12.509 4.780 1.00 9.73 165 ALA D C 1
ATOM 8751 O O . ALA D 1 167 ? -21.623 13.157 3.994 1.00 10.92 165 ALA D O 1
ATOM 8753 N N . LEU D 1 168 ? -21.846 11.689 5.705 1.00 10.22 166 LEU D N 1
ATOM 8754 C CA . LEU D 1 168 ? -20.423 11.314 5.759 1.00 9.87 166 LEU D CA 1
ATOM 8755 C C . LEU D 1 168 ? -20.334 9.905 5.265 1.00 9.97 166 LEU D C 1
ATOM 8756 O O . LEU D 1 168 ? -20.969 9.000 5.850 1.00 11.03 166 LEU D O 1
ATOM 8761 N N . ILE D 1 169 ? -19.603 9.720 4.178 1.00 10.29 167 ILE D N 1
ATOM 8762 C CA . ILE D 1 169 ? -19.656 8.461 3.390 1.00 11.82 167 ILE D CA 1
ATOM 8763 C C . ILE D 1 169 ? -18.265 7.834 3.252 1.00 12.12 167 ILE D C 1
ATOM 8764 O O . ILE D 1 169 ? -17.274 8.553 3.047 1.00 11.92 167 ILE D O 1
ATOM 8769 N N . GLY D 1 170 ? -18.195 6.504 3.395 1.00 11.93 168 GLY D N 1
ATOM 8770 C CA . GLY D 1 170 ? -16.964 5.757 3.075 1.00 13.18 168 GLY D CA 1
ATOM 8771 C C . GLY D 1 170 ? -16.363 5.045 4.276 1.00 13.97 168 GLY D C 1
ATOM 8772 O O . GLY D 1 170 ? -17.109 4.519 5.109 1.00 14.01 168 GLY D O 1
ATOM 8773 N N . ASP D 1 171 ? -15.038 5.045 4.389 1.00 14.00 169 ASP D N 1
ATOM 8774 C CA . ASP D 1 171 ? -14.407 4.374 5.501 1.00 14.21 169 ASP D CA 1
ATOM 8775 C C . ASP D 1 171 ? -14.399 5.351 6.665 1.00 13.47 169 ASP D C 1
ATOM 8776 O O . ASP D 1 171 ? -13.451 6.115 6.871 1.00 14.04 169 ASP D O 1
ATOM 8781 N N . LEU D 1 172 ? -15.493 5.345 7.420 1.00 12.57 170 LEU D N 1
ATOM 8782 C CA . LEU D 1 172 ? -15.626 6.235 8.558 1.00 11.57 170 LEU D CA 1
ATOM 8783 C C . LEU D 1 172 ? -14.801 5.804 9.757 1.00 12.92 170 LEU D C 1
ATOM 8784 O O . LEU D 1 172 ? -14.442 6.618 10.598 1.00 13.18 170 LEU D O 1
ATOM 8789 N N . LYS D 1 173 ? -14.510 4.502 9.856 1.00 11.21 171 LYS D N 1
ATOM 8790 C CA . LYS D 1 173 ? -13.685 4.011 10.956 1.00 12.20 171 LYS D CA 1
ATOM 8791 C C . LYS D 1 173 ? -12.260 4.548 10.906 1.00 11.19 171 LYS D C 1
ATOM 8792 O O . LYS D 1 173 ? -11.749 5.064 11.905 1.00 12.68 171 LYS D O 1
ATOM 8798 N N . MET D 1 174 ? -11.649 4.455 9.731 1.00 12.37 172 MET D N 1
ATOM 8799 C CA . MET D 1 174 ? -10.223 4.784 9.586 1.00 14.65 172 MET D CA 1
ATOM 8800 C C . MET D 1 174 ? -10.013 6.200 9.101 1.00 15.10 172 MET D C 1
ATOM 8801 O O . MET D 1 174 ? -8.864 6.699 9.058 1.00 16.87 172 MET D O 1
ATOM 8806 N N . GLY D 1 175 ? -11.106 6.881 8.764 1.00 13.70 173 GLY D N 1
ATOM 8807 C CA . GLY D 1 175 ? -11.015 8.229 8.152 1.00 14.83 173 GLY D CA 1
ATOM 8808 C C . GLY D 1 175 ? -10.787 9.360 9.145 1.00 13.72 173 GLY D C 1
ATOM 8809 O O . GLY D 1 175 ? -11.718 9.850 9.763 1.00 14.55 173 GLY D O 1
ATOM 8810 N N . ARG D 1 176 ? -9.551 9.858 9.230 1.00 13.01 174 ARG D N 1
ATOM 8811 C CA . ARG D 1 176 ? -9.286 10.936 10.179 1.00 12.18 174 ARG D CA 1
ATOM 8812 C C . ARG D 1 176 ? -10.044 12.231 9.833 1.00 11.40 174 ARG D C 1
ATOM 8813 O O . ARG D 1 176 ? -10.386 13.006 10.716 1.00 10.64 174 ARG D O 1
ATOM 8821 N N . THR D 1 177 ? -10.300 12.456 8.542 1.00 11.46 175 THR D N 1
ATOM 8822 C CA . THR D 1 177 ? -11.036 13.658 8.115 1.00 10.43 175 THR D CA 1
ATOM 8823 C C . THR D 1 177 ? -12.483 13.664 8.633 1.00 10.74 175 THR D C 1
ATOM 8824 O O . THR D 1 177 ? -12.955 14.702 9.132 1.00 11.40 175 THR D O 1
ATOM 8828 N N . VAL D 1 178 ? -13.172 12.527 8.544 1.00 10.26 176 VAL D N 1
ATOM 8829 C CA . VAL D 1 178 ? -14.571 12.533 9.003 1.00 10.79 176 VAL D CA 1
ATOM 8830 C C . VAL D 1 178 ? -14.624 12.536 10.527 1.00 10.35 176 VAL D C 1
ATOM 8831 O O . VAL D 1 178 ? -15.592 13.026 11.100 1.00 11.02 176 VAL D O 1
ATOM 8835 N N . HIS D 1 179 ? -13.584 12.021 11.185 1.00 10.35 177 HIS D N 1
ATOM 8836 C CA . HIS D 1 179 ? -13.555 12.158 12.646 1.00 9.85 177 HIS D CA 1
ATOM 8837 C C . HIS D 1 179 ? -13.508 13.610 13.080 1.00 10.03 177 HIS D C 1
ATOM 8838 O O . HIS D 1 179 ? -14.306 14.063 13.895 1.00 10.88 177 HIS D O 1
ATOM 8845 N N . SER D 1 180 ? -12.602 14.374 12.472 1.00 9.68 178 SER D N 1
ATOM 8846 C CA . SER D 1 180 ? -12.500 15.770 12.812 1.00 9.33 178 SER D CA 1
ATOM 8847 C C . SER D 1 180 ? -13.701 16.563 12.356 1.00 8.65 178 SER D C 1
ATOM 8848 O O . SER D 1 180 ? -14.132 17.495 13.050 1.00 9.69 178 SER D O 1
ATOM 8851 N N . LEU D 1 181 ? -14.238 16.228 11.182 1.00 8.87 179 LEU D N 1
ATOM 8852 C CA . LEU D 1 181 ? -15.342 17.047 10.677 1.00 9.52 179 LEU D CA 1
ATOM 8853 C C . LEU D 1 181 ? -16.609 16.845 11.517 1.00 9.30 179 LEU D C 1
ATOM 8854 O O . LEU D 1 181 ? -17.300 17.811 11.821 1.00 9.56 179 LEU D O 1
ATOM 8859 N N . LEU D 1 182 ? -16.910 15.598 11.876 1.00 9.54 180 LEU D N 1
ATOM 8860 C CA . LEU D 1 182 ? -18.104 15.378 12.712 1.00 9.74 180 LEU D CA 1
ATOM 8861 C C . LEU D 1 182 ? -17.964 16.120 14.050 1.00 10.60 180 LEU D C 1
ATOM 8862 O O . LEU D 1 182 ? -18.918 16.771 14.519 1.00 10.03 180 LEU D O 1
ATOM 8867 N N . LYS D 1 183 ? -16.770 16.078 14.658 1.00 10.00 181 LYS D N 1
ATOM 8868 C CA . LYS D 1 183 ? -16.534 16.813 15.909 1.00 10.28 181 LYS D CA 1
ATOM 8869 C C . LYS D 1 183 ? -16.734 18.302 15.727 1.00 10.03 181 LYS D C 1
ATOM 8870 O O . LYS D 1 183 ? -17.440 18.940 16.500 1.00 10.12 181 LYS D O 1
ATOM 8876 N N . LEU D 1 184 ? -16.108 18.869 14.691 1.00 9.66 182 LEU D N 1
ATOM 8877 C CA . LEU D 1 184 ? -16.173 20.308 14.515 1.00 9.79 182 LEU D CA 1
ATOM 8878 C C . LEU D 1 184 ? -17.607 20.767 14.258 1.00 10.24 182 LEU D C 1
ATOM 8879 O O . LEU D 1 184 ? -18.050 21.818 14.795 1.00 11.67 182 LEU D O 1
ATOM 8884 N N . LEU D 1 185 ? -18.314 20.023 13.420 1.00 10.30 183 LEU D N 1
ATOM 8885 C CA . LEU D 1 185 ? -19.685 20.450 13.078 1.00 10.46 183 LEU D CA 1
ATOM 8886 C C . LEU D 1 185 ? -20.622 20.304 14.268 1.00 11.47 183 LEU D C 1
ATOM 8887 O O . LEU D 1 185 ? -21.366 21.231 14.571 1.00 11.77 183 LEU D O 1
ATOM 8892 N N . VAL D 1 186 ? -20.591 19.153 14.951 1.00 11.34 184 VAL D N 1
ATOM 8893 C CA . VAL D 1 186 ? -21.614 18.892 15.976 1.00 12.48 184 VAL D CA 1
ATOM 8894 C C . VAL D 1 186 ? -21.346 19.695 17.225 1.00 12.70 184 VAL D C 1
ATOM 8895 O O . VAL D 1 186 ? -22.290 20.139 17.900 1.00 13.64 184 VAL D O 1
ATOM 8899 N N . ARG D 1 187 ? -20.076 19.966 17.516 1.00 11.54 185 ARG D N 1
ATOM 8900 C CA . ARG D 1 187 ? -19.757 20.779 18.703 1.00 11.06 185 ARG D CA 1
ATOM 8901 C C . ARG D 1 187 ? -20.147 22.214 18.546 1.00 12.66 185 ARG D C 1
ATOM 8902 O O . ARG D 1 187 ? -20.494 22.874 19.528 1.00 14.08 185 ARG D O 1
ATOM 8910 N N . ASN D 1 188 ? -20.109 22.717 17.314 1.00 11.88 186 ASN D N 1
ATOM 8911 C CA . ASN D 1 188 ? -20.141 24.172 17.149 1.00 12.97 186 ASN D CA 1
ATOM 8912 C C . ASN D 1 188 ? -21.267 24.742 16.311 1.00 12.73 186 ASN D C 1
ATOM 8913 O O . ASN D 1 188 ? -21.374 25.973 16.200 1.00 14.11 186 ASN D O 1
ATOM 8918 N N . PHE D 1 189 ? -22.083 23.875 15.724 1.00 13.18 187 PHE D N 1
ATOM 8919 C CA . PHE D 1 189 ? -23.199 24.290 14.834 1.00 13.17 187 PHE D CA 1
ATOM 8920 C C . PHE D 1 189 ? -24.435 23.460 15.140 1.00 14.21 187 PHE D C 1
ATOM 8921 O O . PHE D 1 189 ? -24.335 22.359 15.717 1.00 15.50 187 PHE D O 1
ATOM 8929 N N A SER D 1 190 ? -25.596 23.972 14.747 0.50 13.69 188 SER D N 1
ATOM 8930 N N B SER D 1 190 ? -25.599 24.011 14.816 0.50 13.92 188 SER D N 1
ATOM 8931 C CA A SER D 1 190 ? -26.850 23.248 14.926 0.50 13.86 188 SER D CA 1
ATOM 8932 C CA B SER D 1 190 ? -26.848 23.279 14.946 0.50 14.32 188 SER D CA 1
ATOM 8933 C C A SER D 1 190 ? -27.183 22.463 13.665 0.50 13.14 188 SER D C 1
ATOM 8934 C C B SER D 1 190 ? -27.068 22.553 13.628 0.50 13.30 188 SER D C 1
ATOM 8935 O O A SER D 1 190 ? -28.085 22.793 12.869 0.50 14.07 188 SER D O 1
ATOM 8936 O O B SER D 1 190 ? -27.768 23.046 12.743 0.50 14.38 188 SER D O 1
ATOM 8941 N N . ILE D 1 191 ? -26.427 21.389 13.496 1.00 12.43 189 ILE D N 1
ATOM 8942 C CA . ILE D 1 191 ? -26.596 20.524 12.326 1.00 11.74 189 ILE D CA 1
ATOM 8943 C C . ILE D 1 191 ? -27.964 19.838 12.443 1.00 12.38 189 ILE D C 1
ATOM 8944 O O . ILE D 1 191 ? -28.304 19.309 13.516 1.00 12.97 189 ILE D O 1
ATOM 8949 N N . LYS D 1 192 ? -28.721 19.843 11.348 1.00 11.51 190 LYS D N 1
ATOM 8950 C CA . LYS D 1 192 ? -30.064 19.227 11.375 1.00 12.71 190 LYS D CA 1
ATOM 8951 C C . LYS D 1 192 ? -29.973 17.713 11.422 1.00 11.99 190 LYS D C 1
ATOM 8952 O O . LYS D 1 192 ? -30.649 17.059 12.234 1.00 12.17 190 LYS D O 1
ATOM 8958 N N . CYS D 1 193 ? -29.149 17.142 10.554 1.00 12.09 191 CYS D N 1
ATOM 8959 C CA . CYS D 1 193 ? -29.141 15.691 10.424 1.00 11.43 191 CYS D CA 1
ATOM 8960 C C . CYS D 1 193 ? -27.818 15.262 9.860 1.00 11.88 191 CYS D C 1
ATOM 8961 O O . CYS D 1 193 ? -27.315 15.912 8.952 1.00 11.95 191 CYS D O 1
ATOM 8964 N N . VAL D 1 194 ? -27.283 14.166 10.408 1.00 10.47 192 VAL D N 1
ATOM 8965 C CA . VAL D 1 194 ? -26.072 13.555 9.873 1.00 10.85 192 VAL D CA 1
ATOM 8966 C C . VAL D 1 194 ? -26.414 12.123 9.439 1.00 10.70 192 VAL D C 1
ATOM 8967 O O . VAL D 1 194 ? -26.971 11.362 10.239 1.00 11.69 192 VAL D O 1
ATOM 8971 N N . PHE D 1 195 ? -26.103 11.768 8.191 1.00 11.16 193 PHE D N 1
ATOM 8972 C CA . PHE D 1 195 ? -26.162 10.386 7.753 1.00 11.70 193 PHE D CA 1
ATOM 8973 C C . PHE D 1 195 ? -24.746 9.824 7.769 1.00 12.45 193 PHE D C 1
ATOM 8974 O O . PHE D 1 195 ? -23.808 10.417 7.209 1.00 13.68 193 PHE D O 1
ATOM 8982 N N . LEU D 1 196 ? -24.586 8.694 8.450 1.00 11.86 194 LEU D N 1
ATOM 8983 C CA . LEU D 1 196 ? -23.303 7.976 8.536 1.00 10.71 194 LEU D CA 1
ATOM 8984 C C . LEU D 1 196 ? -23.426 6.785 7.603 1.00 11.33 194 LEU D C 1
ATOM 8985 O O . LEU D 1 196 ? -24.074 5.772 7.935 1.00 11.67 194 LEU D O 1
ATOM 8990 N N . VAL D 1 197 ? -22.822 6.916 6.426 1.00 10.80 195 VAL D N 1
ATOM 8991 C CA . VAL D 1 197 ? -23.036 5.956 5.326 1.00 11.91 195 VAL D CA 1
ATOM 8992 C C . VAL D 1 197 ? -21.837 5.029 5.215 1.00 12.94 195 VAL D C 1
ATOM 8993 O O . VAL D 1 197 ? -20.772 5.424 4.705 1.00 13.55 195 VAL D O 1
ATOM 8997 N N . ALA D 1 198 ? -21.964 3.793 5.717 1.00 12.53 196 ALA D N 1
ATOM 8998 C CA . ALA D 1 198 ? -20.829 2.887 5.705 1.00 12.83 196 ALA D CA 1
ATOM 8999 C C . ALA D 1 198 ? -21.331 1.545 6.206 1.00 14.00 196 ALA D C 1
ATOM 9000 O O . ALA D 1 198 ? -22.217 1.512 7.052 1.00 12.86 196 ALA D O 1
ATOM 9002 N N . PRO D 1 199 ? -20.715 0.452 5.739 1.00 15.40 197 PRO D N 1
ATOM 9003 C CA . PRO D 1 199 ? -20.984 -0.830 6.395 1.00 16.36 197 PRO D CA 1
ATOM 9004 C C . PRO D 1 199 ? -20.625 -0.776 7.895 1.00 16.32 197 PRO D C 1
ATOM 9005 O O . PRO D 1 199 ? -19.741 0.000 8.300 1.00 16.02 197 PRO D O 1
ATOM 9009 N N . ASP D 1 200 ? -21.305 -1.567 8.726 1.00 15.27 198 ASP D N 1
ATOM 9010 C CA . ASP D 1 200 ? -20.994 -1.550 10.167 1.00 16.13 198 ASP D CA 1
ATOM 9011 C C . ASP D 1 200 ? -19.509 -1.744 10.480 1.00 15.95 198 ASP D C 1
ATOM 9012 O O . ASP D 1 200 ? -18.995 -1.110 11.404 1.00 15.83 198 ASP D O 1
ATOM 9017 N N . ALA D 1 201 ? -18.821 -2.608 9.718 1.00 15.75 199 ALA D N 1
ATOM 9018 C CA . ALA D 1 201 ? -17.388 -2.844 9.917 1.00 16.31 199 ALA D CA 1
ATOM 9019 C C . ALA D 1 201 ? -16.532 -1.599 9.777 1.00 17.11 199 ALA D C 1
ATOM 9020 O O . ALA D 1 201 ? -15.421 -1.559 10.289 1.00 18.32 199 ALA D O 1
ATOM 9022 N N . LEU D 1 202 ? -17.039 -0.595 9.070 1.00 16.53 200 LEU D N 1
ATOM 9023 C CA . LEU D 1 202 ? -16.238 0.614 8.820 1.00 16.18 200 LEU D CA 1
ATOM 9024 C C . LEU D 1 202 ? -17.001 1.842 9.269 1.00 14.42 200 LEU D C 1
ATOM 9025 O O . LEU D 1 202 ? -16.796 2.963 8.749 1.00 14.06 200 LEU D O 1
ATOM 9030 N N . GLN D 1 203 ? -17.899 1.647 10.233 1.00 13.00 201 GLN D N 1
ATOM 9031 C CA . GLN D 1 203 ? -18.691 2.760 10.753 1.00 11.70 201 GLN D CA 1
ATOM 9032 C C . GLN D 1 203 ? -17.918 3.761 11.610 1.00 10.96 201 GLN D C 1
ATOM 9033 O O . GLN D 1 203 ? -16.775 3.527 12.017 1.00 13.34 201 GLN D O 1
ATOM 9039 N N . MET D 1 204 ? -18.545 4.933 11.798 1.00 11.05 202 MET D N 1
ATOM 9040 C CA . MET D 1 204 ? -17.945 5.989 12.632 1.00 9.84 202 MET D CA 1
ATOM 9041 C C . MET D 1 204 ? -17.650 5.434 14.042 1.00 10.97 202 MET D C 1
ATOM 9042 O O . MET D 1 204 ? -18.530 4.808 14.630 1.00 11.84 202 MET D O 1
ATOM 9047 N N . PRO D 1 205 ? -16.423 5.615 14.554 1.00 10.91 203 PRO D N 1
ATOM 9048 C CA . PRO D 1 205 ? -16.093 5.015 15.865 1.00 12.04 203 PRO D CA 1
ATOM 9049 C C . PRO D 1 205 ? -16.960 5.524 17.014 1.00 12.96 203 PRO D C 1
ATOM 9050 O O . PRO D 1 205 ? -17.352 6.699 17.083 1.00 13.37 203 PRO D O 1
ATOM 9054 N N . GLN D 1 206 ? -17.299 4.573 17.883 1.00 14.24 204 GLN D N 1
ATOM 9055 C CA . GLN D 1 206 ? -17.954 4.915 19.116 1.00 14.24 204 GLN D CA 1
ATOM 9056 C C . GLN D 1 206 ? -17.184 5.998 19.912 1.00 14.09 204 GLN D C 1
ATOM 9057 O O . GLN D 1 206 ? -17.807 6.856 20.499 1.00 14.96 204 GLN D O 1
ATOM 9063 N N . ASP D 1 207 ? -15.846 6.015 19.870 1.00 15.30 205 ASP D N 1
ATOM 9064 C CA . ASP D 1 207 ? -15.085 7.068 20.577 1.00 16.58 205 ASP D CA 1
ATOM 9065 C C . ASP D 1 207 ? -15.157 8.460 19.936 1.00 15.70 205 ASP D C 1
ATOM 9066 O O . ASP D 1 207 ? -14.661 9.429 20.519 1.00 17.87 205 ASP D O 1
ATOM 9071 N N . VAL D 1 208 ? -15.782 8.569 18.762 1.00 14.64 206 VAL D N 1
ATOM 9072 C CA . VAL D 1 208 ? -16.120 9.888 18.209 1.00 13.26 206 VAL D CA 1
ATOM 9073 C C . VAL D 1 208 ? -17.550 10.231 18.628 1.00 12.53 206 VAL D C 1
ATOM 9074 O O . VAL D 1 208 ? -17.879 11.395 18.984 1.00 13.25 206 VAL D O 1
ATOM 9078 N N . LEU D 1 209 ? -18.432 9.238 18.532 1.00 12.32 207 LEU D N 1
ATOM 9079 C CA . LEU D 1 209 ? -19.850 9.502 18.824 1.00 12.81 207 LEU D CA 1
ATOM 9080 C C . LEU D 1 209 ? -20.134 9.754 20.312 1.00 13.47 207 LEU D C 1
ATOM 9081 O O . LEU D 1 209 ? -20.917 10.660 20.668 1.00 14.07 207 LEU D O 1
ATOM 9086 N N . GLU D 1 210 ? -19.515 8.970 21.184 1.00 14.21 208 GLU D N 1
ATOM 9087 C CA . GLU D 1 210 ? -19.817 9.083 22.609 1.00 16.04 208 GLU D CA 1
ATOM 9088 C C . GLU D 1 210 ? -19.543 10.484 23.220 1.00 15.81 208 GLU D C 1
ATOM 9089 O O . GLU D 1 210 ? -20.406 11.004 23.944 1.00 15.69 208 GLU D O 1
ATOM 9095 N N . PRO D 1 211 ? -18.383 11.121 22.922 1.00 15.34 209 PRO D N 1
ATOM 9096 C CA . PRO D 1 211 ? -18.125 12.439 23.511 1.00 15.33 209 PRO D CA 1
ATOM 9097 C C . PRO D 1 211 ? -19.037 13.527 22.980 1.00 15.05 209 PRO D C 1
ATOM 9098 O O . PRO D 1 211 ? -19.105 14.607 23.585 1.00 16.72 209 PRO D O 1
ATOM 9102 N N . LEU D 1 212 ? -19.723 13.242 21.876 1.00 14.27 210 LEU D N 1
ATOM 9103 C CA . LEU D 1 212 ? -20.668 14.200 21.265 1.00 12.93 210 LEU D CA 1
ATOM 9104 C C . LEU D 1 212 ? -22.080 14.106 21.856 1.00 13.23 210 LEU D C 1
ATOM 9105 O O . LEU D 1 212 ? -22.976 14.876 21.465 1.00 13.18 210 LEU D O 1
ATOM 9110 N N . GLN D 1 213 ? -22.275 13.208 22.818 1.00 14.09 211 GLN D N 1
ATOM 9111 C CA . GLN D 1 213 ? -23.611 12.973 23.387 1.00 14.70 211 GLN D CA 1
ATOM 9112 C C . GLN D 1 213 ? -24.298 14.257 23.839 1.00 13.75 211 GLN D C 1
ATOM 9113 O O . GLN D 1 213 ? -25.470 14.485 23.503 1.00 14.15 211 GLN D O 1
ATOM 9119 N N . HIS D 1 214 ? -23.598 15.106 24.589 1.00 14.98 212 HIS D N 1
ATOM 9120 C CA . HIS D 1 214 ? -24.227 16.320 25.109 1.00 14.95 212 HIS D CA 1
ATOM 9121 C C . HIS D 1 214 ? -24.694 17.255 23.982 1.00 13.78 212 HIS D C 1
ATOM 9122 O O . HIS D 1 214 ? -25.803 17.776 24.029 1.00 13.17 212 HIS D O 1
ATOM 9129 N N . GLU D 1 215 ? -23.849 17.449 22.967 1.00 13.21 213 GLU D N 1
ATOM 9130 C CA A GLU D 1 215 ? -24.212 18.345 21.874 0.50 13.03 213 GLU D CA 1
ATOM 9131 C CA B GLU D 1 215 ? -24.211 18.336 21.864 0.50 13.17 213 GLU D CA 1
ATOM 9132 C C . GLU D 1 215 ? -25.351 17.760 21.037 1.00 13.14 213 GLU D C 1
ATOM 9133 O O . GLU D 1 215 ? -26.243 18.472 20.618 1.00 12.78 213 GLU D O 1
ATOM 9144 N N . ILE D 1 216 ? -25.305 16.460 20.800 1.00 12.37 214 ILE D N 1
ATOM 9145 C CA . ILE D 1 216 ? -26.371 15.794 20.048 1.00 12.68 214 ILE D CA 1
ATOM 9146 C C . ILE D 1 216 ? -27.707 15.995 20.744 1.00 12.46 214 ILE D C 1
ATOM 9147 O O . ILE D 1 216 ? -28.693 16.352 20.105 1.00 12.94 214 ILE D O 1
ATOM 9152 N N . ALA D 1 217 ? -27.727 15.796 22.062 1.00 12.88 215 ALA D N 1
ATOM 9153 C CA . ALA D 1 217 ? -28.925 15.931 22.865 1.00 13.07 215 ALA D CA 1
ATOM 9154 C C . ALA D 1 217 ? -29.393 17.364 22.929 1.00 13.47 215 ALA D C 1
ATOM 9155 O O . ALA D 1 217 ? -30.577 17.635 22.737 1.00 15.26 215 ALA D O 1
ATOM 9157 N N . THR D 1 218 ? -28.480 18.285 23.215 1.00 14.29 216 THR D N 1
ATOM 9158 C CA . THR D 1 218 ? -28.963 19.644 23.493 1.00 15.23 216 THR D CA 1
ATOM 9159 C C . THR D 1 218 ? -29.321 20.439 22.228 1.00 14.00 216 THR D C 1
ATOM 9160 O O . THR D 1 218 ? -30.099 21.413 22.297 1.00 14.26 216 THR D O 1
ATOM 9164 N N . LYS D 1 219 ? -28.810 19.991 21.077 1.00 13.33 217 LYS D N 1
ATOM 9165 C CA . LYS D 1 219 ? -29.161 20.645 19.815 1.00 12.95 217 LYS D CA 1
ATOM 9166 C C . LYS D 1 219 ? -30.147 19.828 18.993 1.00 12.71 217 LYS D C 1
ATOM 9167 O O . LYS D 1 219 ? -30.589 20.253 17.916 1.00 13.55 217 LYS D O 1
ATOM 9173 N N . GLY D 1 220 ? -30.490 18.646 19.494 1.00 12.21 218 GLY D N 1
ATOM 9174 C CA . GLY D 1 220 ? -31.490 17.808 18.813 1.00 11.87 218 GLY D CA 1
ATOM 9175 C C . GLY D 1 220 ? -31.017 17.366 17.450 1.00 12.07 218 GLY D C 1
ATOM 9176 O O . GLY D 1 220 ? -31.838 17.267 16.511 1.00 12.96 218 GLY D O 1
ATOM 9177 N N . VAL D 1 221 ? -29.718 17.098 17.320 1.00 12.15 219 VAL D N 1
ATOM 9178 C CA . VAL D 1 221 ? -29.188 16.618 16.047 1.00 12.36 219 VAL D CA 1
ATOM 9179 C C . VAL D 1 221 ? -29.723 15.211 15.745 1.00 12.28 219 VAL D C 1
ATOM 9180 O O . VAL D 1 221 ? -29.620 14.298 16.577 1.00 15.18 219 VAL D O 1
ATOM 9184 N N . ILE D 1 222 ? -30.279 15.040 14.548 1.00 12.47 220 ILE D N 1
ATOM 9185 C CA . ILE D 1 222 ? -30.683 13.708 14.098 1.00 13.29 220 ILE D CA 1
ATOM 9186 C C . ILE D 1 222 ? -29.469 12.983 13.505 1.00 13.24 220 ILE D C 1
ATOM 9187 O O . ILE D 1 222 ? -28.746 13.558 12.691 1.00 13.38 220 ILE D O 1
ATOM 9192 N N . ILE D 1 223 ? -29.237 11.735 13.906 1.00 11.68 221 ILE D N 1
ATOM 9193 C CA . ILE D 1 223 ? -28.165 10.923 13.306 1.00 12.70 221 ILE D CA 1
ATOM 9194 C C . ILE D 1 223 ? -28.689 9.536 12.942 1.00 13.05 221 ILE D C 1
ATOM 9195 O O . ILE D 1 223 ? -29.301 8.869 13.759 1.00 14.44 221 ILE D O 1
ATOM 9200 N N . HIS D 1 224 ? -28.456 9.149 11.696 1.00 13.44 222 HIS D N 1
ATOM 9201 C CA . HIS D 1 224 ? -28.837 7.805 11.223 1.00 13.37 222 HIS D CA 1
ATOM 9202 C C . HIS D 1 224 ? -27.695 7.157 10.496 1.00 13.87 222 HIS D C 1
ATOM 9203 O O . HIS D 1 224 ? -26.939 7.845 9.785 1.00 14.45 222 HIS D O 1
ATOM 9210 N N . ARG D 1 225 ? -27.573 5.846 10.671 1.00 12.73 223 ARG D N 1
ATOM 9211 C CA . ARG D 1 225 ? -26.638 5.060 9.868 1.00 13.29 223 ARG D CA 1
ATOM 9212 C C . ARG D 1 225 ? -27.361 4.482 8.671 1.00 13.93 223 ARG D C 1
ATOM 9213 O O . ARG D 1 225 ? -28.549 4.080 8.756 1.00 13.86 223 ARG D O 1
ATOM 9221 N N . THR D 1 226 ? -26.660 4.408 7.547 1.00 13.72 224 THR D N 1
ATOM 9222 C CA . THR D 1 226 ? -27.105 3.571 6.431 1.00 14.79 224 THR D CA 1
ATOM 9223 C C . THR D 1 226 ? -25.893 2.770 5.932 1.00 16.54 224 THR D C 1
ATOM 9224 O O . THR D 1 226 ? -24.750 3.152 6.196 1.00 14.58 224 THR D O 1
ATOM 9228 N N . HIS D 1 227 ? -26.121 1.646 5.243 1.00 18.23 225 HIS D N 1
ATOM 9229 C CA A HIS D 1 227 ? -25.061 0.821 4.646 0.50 20.30 225 HIS D CA 1
ATOM 9230 C CA B HIS D 1 227 ? -24.983 0.925 4.681 0.50 19.95 225 HIS D CA 1
ATOM 9231 C C . HIS D 1 227 ? -24.821 1.245 3.201 1.00 20.79 225 HIS D C 1
ATOM 9232 O O . HIS D 1 227 ? -23.830 0.837 2.568 1.00 23.76 225 HIS D O 1
ATOM 9245 N N . ALA D 1 228 ? -25.751 2.013 2.654 1.00 21.50 226 ALA D N 1
ATOM 9246 C CA . ALA D 1 228 ? -25.684 2.379 1.243 1.00 21.21 226 ALA D CA 1
ATOM 9247 C C . ALA D 1 228 ? -26.138 3.797 1.049 1.00 20.74 226 ALA D C 1
ATOM 9248 O O . ALA D 1 228 ? -26.759 4.411 1.927 1.00 20.23 226 ALA D O 1
ATOM 9250 N N . LEU D 1 229 ? -25.823 4.336 -0.123 1.00 20.88 227 LEU D N 1
ATOM 9251 C CA . LEU D 1 229 ? -26.234 5.669 -0.467 1.00 21.83 227 LEU D CA 1
ATOM 9252 C C . LEU D 1 229 ? -27.668 5.632 -0.993 1.00 22.78 227 LEU D C 1
ATOM 9253 O O . LEU D 1 229 ? -27.917 5.633 -2.198 1.00 23.31 227 LEU D O 1
ATOM 9258 N N . THR D 1 230 ? -28.617 5.571 -0.064 1.00 21.73 228 THR D N 1
ATOM 9259 C CA . THR D 1 230 ? -30.036 5.392 -0.389 1.00 21.87 228 THR D CA 1
ATOM 9260 C C . THR D 1 230 ? -30.629 6.639 -1.038 1.00 22.68 228 THR D C 1
ATOM 9261 O O . THR D 1 230 ? -30.048 7.728 -0.949 1.00 21.28 228 THR D O 1
ATOM 9265 N N . ASP D 1 231 ? -31.792 6.485 -1.670 1.00 23.24 229 ASP D N 1
ATOM 9266 C CA . ASP D 1 231 ? -32.493 7.629 -2.249 1.00 23.86 229 ASP D CA 1
ATOM 9267 C C . ASP D 1 231 ? -32.820 8.697 -1.218 1.00 22.45 229 ASP D C 1
ATOM 9268 O O . ASP D 1 231 ? -32.720 9.887 -1.514 1.00 22.95 229 ASP D O 1
ATOM 9273 N N . GLU D 1 232 ? -33.194 8.283 -0.012 1.00 21.51 230 GLU D N 1
ATOM 9274 C CA . GLU D 1 232 ? -33.442 9.221 1.054 1.00 20.83 230 GLU D CA 1
ATOM 9275 C C . GLU D 1 232 ? -32.204 10.093 1.358 1.00 18.67 230 GLU D C 1
ATOM 9276 O O . GLU D 1 232 ? -32.329 11.313 1.514 1.00 18.87 230 GLU D O 1
ATOM 9282 N N . VAL D 1 233 ? -31.037 9.462 1.457 1.00 17.17 231 VAL D N 1
ATOM 9283 C CA . VAL D 1 233 ? -29.794 10.227 1.726 1.00 16.63 231 VAL D CA 1
ATOM 9284 C C . VAL D 1 233 ? -29.542 11.227 0.581 1.00 17.00 231 VAL D C 1
ATOM 9285 O O . VAL D 1 233 ? -29.212 12.431 0.781 1.00 16.63 231 VAL D O 1
ATOM 9289 N N . MET D 1 234 ? -29.689 10.722 -0.640 1.00 17.16 232 MET D N 1
ATOM 9290 C CA . MET D 1 234 ? -29.470 11.561 -1.832 1.00 17.96 232 MET D CA 1
ATOM 9291 C C . MET D 1 234 ? -30.434 12.748 -1.880 1.00 18.33 232 MET D C 1
ATOM 9292 O O . MET D 1 234 ? -30.032 13.881 -2.209 1.00 19.32 232 MET D O 1
ATOM 9297 N N . GLN D 1 235 ? -31.702 12.500 -1.560 1.00 19.37 233 GLN D N 1
ATOM 9298 C CA . GLN D 1 235 ? -32.747 13.510 -1.668 1.00 20.58 233 GLN D CA 1
ATOM 9299 C C . GLN D 1 235 ? -32.681 14.557 -0.575 1.00 19.42 233 GLN D C 1
ATOM 9300 O O . GLN D 1 235 ? -33.059 15.712 -0.811 1.00 20.73 233 GLN D O 1
ATOM 9306 N N . LYS D 1 236 ? -32.196 14.175 0.609 1.00 18.19 234 LYS D N 1
ATOM 9307 C CA . LYS D 1 236 ? -32.246 15.045 1.794 1.00 17.45 234 LYS D CA 1
ATOM 9308 C C . LYS D 1 236 ? -30.943 15.803 2.100 1.00 16.04 234 LYS D C 1
ATOM 9309 O O . LYS D 1 236 ? -30.979 16.799 2.833 1.00 16.29 234 LYS D O 1
ATOM 9315 N N . SER D 1 237 ? -29.833 15.362 1.518 1.00 15.27 235 SER D N 1
ATOM 9316 C CA . SER D 1 237 ? -28.537 15.905 1.973 1.00 13.51 235 SER D CA 1
ATOM 9317 C C . SER D 1 237 ? -28.205 17.228 1.280 1.00 13.06 235 SER D C 1
ATOM 9318 O O . SER D 1 237 ? -28.299 17.356 0.047 1.00 15.12 235 SER D O 1
ATOM 9321 N N . ASP D 1 238 ? -27.805 18.210 2.079 1.00 12.57 236 ASP D N 1
ATOM 9322 C CA . ASP D 1 238 ? -27.232 19.429 1.526 1.00 12.70 236 ASP D CA 1
ATOM 9323 C C . ASP D 1 238 ? -25.754 19.231 1.169 1.00 11.54 236 ASP D C 1
ATOM 9324 O O . ASP D 1 238 ? -25.224 19.960 0.321 1.00 12.15 236 ASP D O 1
ATOM 9329 N N . VAL D 1 239 ? -25.086 18.302 1.857 1.00 10.43 237 VAL D N 1
ATOM 9330 C CA . VAL D 1 239 ? -23.643 18.036 1.610 1.00 10.79 237 VAL D CA 1
ATOM 9331 C C . VAL D 1 239 ? -23.494 16.523 1.563 1.00 10.27 237 VAL D C 1
ATOM 9332 O O . VAL D 1 239 ? -23.948 15.839 2.482 1.00 10.76 237 VAL D O 1
ATOM 9336 N N . LEU D 1 240 ? -22.873 16.028 0.490 1.00 10.59 238 LEU D N 1
ATOM 9337 C CA . LEU D 1 240 ? -22.455 14.630 0.422 1.00 10.49 238 LEU D CA 1
ATOM 9338 C C . LEU D 1 240 ? -20.949 14.688 0.514 1.00 10.49 238 LEU D C 1
ATOM 9339 O O . LEU D 1 240 ? -20.263 15.124 -0.435 1.00 11.87 238 LEU D O 1
ATOM 9344 N N . TYR D 1 241 ? -20.426 14.242 1.646 1.00 9.73 239 TYR D N 1
ATOM 9345 C CA . TYR D 1 241 ? -18.984 14.306 1.904 1.00 9.75 239 TYR D CA 1
ATOM 9346 C C . TYR D 1 241 ? -18.474 12.894 1.854 1.00 10.27 239 TYR D C 1
ATOM 9347 O O . TYR D 1 241 ? -18.747 12.105 2.769 1.00 9.88 239 TYR D O 1
ATOM 9356 N N . THR D 1 242 ? -17.766 12.547 0.787 1.00 9.94 240 THR D N 1
ATOM 9357 C CA . THR D 1 242 ? -17.377 11.159 0.641 1.00 10.90 240 THR D CA 1
ATOM 9358 C C . THR D 1 242 ? -15.858 10.970 0.732 1.00 12.05 240 THR D C 1
ATOM 9359 O O . THR D 1 242 ? -15.089 11.933 0.695 1.00 12.10 240 THR D O 1
ATOM 9363 N N . THR D 1 243 ? -15.467 9.717 0.937 1.00 12.73 241 THR D N 1
ATOM 9364 C CA . THR D 1 243 ? -14.084 9.377 1.189 1.00 14.46 241 THR D CA 1
ATOM 9365 C C . THR D 1 243 ? -13.792 8.011 0.596 1.00 15.68 241 THR D C 1
ATOM 9366 O O . THR D 1 243 ? -14.721 7.237 0.282 1.00 16.10 241 THR D O 1
ATOM 9370 N N . ARG D 1 244 ? -12.518 7.670 0.494 1.00 18.41 242 ARG D N 1
ATOM 9371 C CA . ARG D 1 244 ? -12.178 6.291 0.122 1.00 23.55 242 ARG D CA 1
ATOM 9372 C C . ARG D 1 244 ? -12.757 5.261 1.116 1.00 26.87 242 ARG D C 1
ATOM 9373 O O . ARG D 1 244 ? -12.780 5.490 2.329 1.00 27.18 242 ARG D O 1
ATOM 9381 N N . LEU D 1 245 ? -13.264 4.145 0.595 1.00 29.13 243 LEU D N 1
ATOM 9382 C CA . LEU D 1 245 ? -13.721 3.052 1.464 1.00 32.30 243 LEU D CA 1
ATOM 9383 C C . LEU D 1 245 ? -12.565 2.074 1.667 1.00 34.01 243 LEU D C 1
ATOM 9384 O O . LEU D 1 245 ? -12.472 1.383 2.703 1.00 35.15 243 LEU D O 1
ATOM 9389 N N . GLN D 1 246 ? -11.696 2.025 0.660 1.00 35.15 244 GLN D N 1
ATOM 9390 C CA . GLN D 1 246 ? -10.296 1.625 0.813 1.00 36.92 244 GLN D CA 1
ATOM 9391 C C . GLN D 1 246 ? -9.675 2.363 2.001 1.00 37.62 244 GLN D C 1
ATOM 9392 O O . GLN D 1 246 ? -9.324 3.551 1.905 1.00 38.55 244 GLN D O 1
ATOM 9394 N N . ALA D 1 266 ? -18.007 0.321 -6.033 1.00 46.05 264 ALA D N 1
ATOM 9395 C CA . ALA D 1 266 ? -18.558 -0.056 -4.737 1.00 45.77 264 ALA D CA 1
ATOM 9396 C C . ALA D 1 266 ? -19.567 -1.193 -4.863 1.00 45.98 264 ALA D C 1
ATOM 9397 O O . ALA D 1 266 ? -20.727 -0.979 -5.261 1.00 46.38 264 ALA D O 1
ATOM 9399 N N . LYS D 1 267 ? -19.108 -2.402 -4.533 1.00 45.66 265 LYS D N 1
ATOM 9400 C CA . LYS D 1 267 ? -19.998 -3.479 -4.106 1.00 45.06 265 LYS D CA 1
ATOM 9401 C C . LYS D 1 267 ? -20.842 -2.921 -2.955 1.00 43.75 265 LYS D C 1
ATOM 9402 O O . LYS D 1 267 ? -21.952 -3.386 -2.696 1.00 43.54 265 LYS D O 1
ATOM 9408 N N . ALA D 1 268 ? -20.302 -1.890 -2.295 1.00 42.18 266 ALA D N 1
ATOM 9409 C CA . ALA D 1 268 ? -20.965 -1.203 -1.183 1.00 40.09 266 ALA D CA 1
ATOM 9410 C C . ALA D 1 268 ? -22.171 -0.322 -1.560 1.00 38.34 266 ALA D C 1
ATOM 9411 O O . ALA D 1 268 ? -22.962 0.036 -0.679 1.00 38.82 266 ALA D O 1
ATOM 9413 N N . ASP D 1 269 ? -22.333 0.013 -2.847 1.00 35.78 267 ASP D N 1
ATOM 9414 C CA . ASP D 1 269 ? -23.411 0.912 -3.290 1.00 32.92 267 ASP D CA 1
ATOM 9415 C C . ASP D 1 269 ? -23.310 2.293 -2.594 1.00 29.71 267 ASP D C 1
ATOM 9416 O O . ASP D 1 269 ? -24.295 2.884 -2.119 1.00 28.61 267 ASP D O 1
ATOM 9421 N N . ILE D 1 270 ? -22.081 2.784 -2.541 1.00 26.41 268 ILE D N 1
ATOM 9422 C CA . ILE D 1 270 ? -21.803 4.127 -2.018 1.00 24.27 268 ILE D CA 1
ATOM 9423 C C . ILE D 1 270 ? -21.220 5.024 -3.110 1.00 22.33 268 ILE D C 1
ATOM 9424 O O . ILE D 1 270 ? -20.911 6.190 -2.874 1.00 22.63 268 ILE D O 1
ATOM 9429 N N . THR D 1 271 ? -21.106 4.518 -4.320 1.00 20.43 269 THR D N 1
ATOM 9430 C CA . THR D 1 271 ? -20.501 5.322 -5.387 1.00 19.83 269 THR D CA 1
ATOM 9431 C C . THR D 1 271 ? -21.347 6.524 -5.795 1.00 18.51 269 THR D C 1
ATOM 9432 O O . THR D 1 271 ? -22.570 6.403 -5.954 1.00 18.23 269 THR D O 1
ATOM 9436 N N . ILE D 1 272 ? -20.704 7.694 -5.922 1.00 16.66 270 ILE D N 1
ATOM 9437 C CA . ILE D 1 272 ? -21.371 8.868 -6.484 1.00 15.91 270 ILE D CA 1
ATOM 9438 C C . ILE D 1 272 ? -20.934 9.027 -7.917 1.00 17.30 270 ILE D C 1
ATOM 9439 O O . ILE D 1 272 ? -19.748 9.226 -8.198 1.00 17.13 270 ILE D O 1
ATOM 9444 N N . ASP D 1 273 ? -21.889 8.890 -8.828 1.00 17.32 271 ASP D N 1
ATOM 9445 C CA . ASP D 1 273 ? -21.646 9.150 -10.240 1.00 18.63 271 ASP D CA 1
ATOM 9446 C C . ASP D 1 273 ? -22.773 10.020 -10.804 1.00 19.33 271 ASP D C 1
ATOM 9447 O O . ASP D 1 273 ? -23.685 10.413 -10.080 1.00 18.34 271 ASP D O 1
ATOM 9452 N N . ALA D 1 274 ? -22.702 10.355 -12.093 1.00 19.93 272 ALA D N 1
ATOM 9453 C CA . ALA D 1 274 ? -23.700 11.248 -12.671 1.00 19.99 272 ALA D CA 1
ATOM 9454 C C . ALA D 1 274 ? -25.115 10.660 -12.547 1.00 19.82 272 ALA D C 1
ATOM 9455 O O . ALA D 1 274 ? -26.072 11.393 -12.310 1.00 19.72 272 ALA D O 1
ATOM 9457 N N . ALA D 1 275 ? -25.235 9.338 -12.659 1.00 20.76 273 ALA D N 1
ATOM 9458 C CA . ALA D 1 275 ? -26.545 8.700 -12.529 1.00 21.11 273 ALA D CA 1
ATOM 9459 C C . ALA D 1 275 ? -27.130 8.956 -11.150 1.00 20.53 273 ALA D C 1
ATOM 9460 O O . ALA D 1 275 ? -28.262 9.403 -11.043 1.00 20.57 273 ALA D O 1
ATOM 9462 N N . ARG D 1 276 ? -26.340 8.678 -10.105 1.00 20.38 274 ARG D N 1
ATOM 9463 C CA . ARG D 1 276 ? -26.725 8.911 -8.705 1.00 20.14 274 ARG D CA 1
ATOM 9464 C C . ARG D 1 276 ? -27.118 10.377 -8.450 1.00 19.28 274 ARG D C 1
ATOM 9465 O O . ARG D 1 276 ? -28.052 10.672 -7.679 1.00 18.27 274 ARG D O 1
ATOM 9473 N N . MET D 1 277 ? -26.360 11.284 -9.063 1.00 17.90 275 MET D N 1
ATOM 9474 C CA . MET D 1 277 ? -26.586 12.713 -8.895 1.00 18.78 275 MET D CA 1
ATOM 9475 C C . MET D 1 277 ? -27.930 13.194 -9.426 1.00 19.29 275 MET D C 1
ATOM 9476 O O . MET D 1 277 ? -28.362 14.292 -9.078 1.00 18.34 275 MET D O 1
ATOM 9481 N N . ARG D 1 278 ? -28.587 12.387 -10.259 1.00 19.97 276 ARG D N 1
ATOM 9482 C CA . ARG D 1 278 ? -29.925 12.773 -10.706 1.00 20.77 276 ARG D CA 1
ATOM 9483 C C . ARG D 1 278 ? -30.941 12.810 -9.578 1.00 20.67 276 ARG D C 1
ATOM 9484 O O . ARG D 1 278 ? -32.015 13.410 -9.709 1.00 20.63 276 ARG D O 1
ATOM 9492 N N . LEU D 1 279 ? -30.592 12.188 -8.464 1.00 20.46 277 LEU D N 1
ATOM 9493 C CA . LEU D 1 279 ? -31.438 12.177 -7.275 1.00 20.37 277 LEU D CA 1
ATOM 9494 C C . LEU D 1 279 ? -31.131 13.310 -6.298 1.00 19.88 277 LEU D C 1
ATOM 9495 O O . LEU D 1 279 ? -31.900 13.584 -5.377 1.00 19.66 277 LEU D O 1
ATOM 9500 N N . ALA D 1 280 ? -29.999 13.980 -6.514 1.00 18.44 278 ALA D N 1
ATOM 9501 C CA . ALA D 1 280 ? -29.578 15.018 -5.571 1.00 18.04 278 ALA D CA 1
ATOM 9502 C C . ALA D 1 280 ? -30.426 16.279 -5.676 1.00 18.15 278 ALA D C 1
ATOM 9503 O O . ALA D 1 280 ? -31.007 16.568 -6.740 1.00 18.32 278 ALA D O 1
ATOM 9505 N N . LYS D 1 281 ? -30.482 17.043 -4.578 1.00 18.54 279 LYS D N 1
ATOM 9506 C CA . LYS D 1 281 ? -31.080 18.391 -4.588 1.00 19.39 279 LYS D CA 1
ATOM 9507 C C . LYS D 1 281 ? -30.449 19.279 -5.660 1.00 19.87 279 LYS D C 1
ATOM 9508 O O . LYS D 1 281 ? -29.272 19.138 -6.013 1.00 18.22 279 LYS D O 1
ATOM 9514 N N . GLU D 1 282 ? -31.232 20.224 -6.170 1.00 21.21 280 GLU D N 1
ATOM 9515 C CA . GLU D 1 282 ? -30.716 21.198 -7.122 1.00 22.85 280 GLU D CA 1
ATOM 9516 C C . GLU D 1 282 ? -29.569 22.016 -6.530 1.00 22.02 280 GLU D C 1
ATOM 9517 O O . GLU D 1 282 ? -28.577 22.293 -7.210 1.00 23.21 280 GLU D O 1
ATOM 9523 N N . LYS D 1 283 ? -29.728 22.430 -5.280 1.00 21.20 281 LYS D N 1
ATOM 9524 C CA A LYS D 1 283 ? -28.650 23.148 -4.623 0.50 20.74 281 LYS D CA 1
ATOM 9525 C CA B LYS D 1 283 ? -28.706 23.202 -4.560 0.50 20.54 281 LYS D CA 1
ATOM 9526 C C . LYS D 1 283 ? -28.148 22.373 -3.406 1.00 19.25 281 LYS D C 1
ATOM 9527 O O . LYS D 1 283 ? -28.803 22.229 -2.385 1.00 20.13 281 LYS D O 1
ATOM 9538 N N . MET D 1 284 ? -26.937 21.857 -3.573 1.00 17.55 282 MET D N 1
ATOM 9539 C CA . MET D 1 284 ? -26.220 21.037 -2.579 1.00 14.74 282 MET D CA 1
ATOM 9540 C C . MET D 1 284 ? -24.776 20.974 -3.080 1.00 14.25 282 MET D C 1
ATOM 9541 O O . MET D 1 284 ? -24.506 21.408 -4.195 1.00 13.49 282 MET D O 1
ATOM 9546 N N . ILE D 1 285 ? -23.841 20.444 -2.284 1.00 11.67 283 ILE D N 1
ATOM 9547 C CA . ILE D 1 285 ? -22.495 20.207 -2.796 1.00 11.61 283 ILE D CA 1
ATOM 9548 C C . ILE D 1 285 ? -22.025 18.804 -2.477 1.00 10.69 283 ILE D C 1
ATOM 9549 O O . ILE D 1 285 ? -22.425 18.200 -1.465 1.00 11.55 283 ILE D O 1
ATOM 9554 N N . VAL D 1 286 ? -21.192 18.290 -3.378 1.00 11.14 284 VAL D N 1
ATOM 9555 C CA . VAL D 1 286 ? -20.432 17.069 -3.170 1.00 11.08 284 VAL D CA 1
ATOM 9556 C C . VAL D 1 286 ? -19.021 17.458 -2.795 1.00 11.84 284 VAL D C 1
ATOM 9557 O O . VAL D 1 286 ? -18.412 18.319 -3.451 1.00 12.41 284 VAL D O 1
ATOM 9561 N N . MET D 1 287 ? -18.517 16.870 -1.706 1.00 10.84 285 MET D N 1
ATOM 9562 C CA . MET D 1 287 ? -17.181 17.178 -1.185 1.00 10.87 285 MET D CA 1
ATOM 9563 C C . MET D 1 287 ? -16.427 15.874 -1.030 1.00 10.54 285 MET D C 1
ATOM 9564 O O . MET D 1 287 ? -17.036 14.798 -0.932 1.00 10.35 285 MET D O 1
ATOM 9569 N N . HIS D 1 288 ? -15.103 15.961 -1.056 1.00 9.85 286 HIS D N 1
ATOM 9570 C CA . HIS D 1 288 ? -14.241 14.804 -0.852 1.00 9.96 286 HIS D CA 1
ATOM 9571 C C . HIS D 1 288 ? -12.899 15.396 -0.461 1.00 10.48 286 HIS D C 1
ATOM 9572 O O . HIS D 1 288 ? -12.397 16.288 -1.160 1.00 10.70 286 HIS D O 1
ATOM 9579 N N . PRO D 1 289 ? -12.322 14.950 0.667 1.00 10.56 287 PRO D N 1
ATOM 9580 C CA . PRO D 1 289 ? -11.042 15.567 1.053 1.00 10.54 287 PRO D CA 1
ATOM 9581 C C . PRO D 1 289 ? -9.906 15.244 0.083 1.00 10.45 287 PRO D C 1
ATOM 9582 O O . PRO D 1 289 ? -8.916 15.994 0.032 1.00 10.25 287 PRO D O 1
ATOM 9586 N N . LEU D 1 290 ? -10.077 14.172 -0.702 1.00 9.80 288 LEU D N 1
ATOM 9587 C CA . LEU D 1 290 ? -9.104 13.675 -1.676 1.00 11.01 288 LEU D CA 1
ATOM 9588 C C . LEU D 1 290 ? -7.843 13.095 -0.984 1.00 12.08 288 LEU D C 1
ATOM 9589 O O . LEU D 1 290 ? -7.537 13.451 0.167 1.00 12.21 288 LEU D O 1
ATOM 9594 N N . PRO D 1 291 ? -7.108 12.203 -1.663 1.00 12.43 289 PRO D N 1
ATOM 9595 C CA . PRO D 1 291 ? -7.321 11.673 -3.009 1.00 13.59 289 PRO D CA 1
ATOM 9596 C C . PRO D 1 291 ? -8.531 10.734 -3.070 1.00 14.08 289 PRO D C 1
ATOM 9597 O O . PRO D 1 291 ? -8.922 10.120 -2.063 1.00 13.71 289 PRO D O 1
ATOM 9601 N N . ARG D 1 292 ? -9.104 10.642 -4.265 1.00 14.37 290 ARG D N 1
ATOM 9602 C CA . ARG D 1 292 ? -10.208 9.724 -4.515 1.00 15.15 290 ARG D CA 1
ATOM 9603 C C . ARG D 1 292 ? -9.788 8.514 -5.318 1.00 17.12 290 ARG D C 1
ATOM 9604 O O . ARG D 1 292 ? -8.808 8.555 -6.077 1.00 18.15 290 ARG D O 1
ATOM 9612 N N . ASN D 1 293 ? -10.564 7.458 -5.146 1.00 17.52 291 ASN D N 1
ATOM 9613 C CA . ASN D 1 293 ? -10.533 6.321 -6.063 1.00 19.59 291 ASN D CA 1
ATOM 9614 C C . ASN D 1 293 ? -11.862 6.275 -6.814 1.00 19.94 291 ASN D C 1
ATOM 9615 O O . ASN D 1 293 ? -12.422 7.327 -7.133 1.00 19.81 291 ASN D O 1
ATOM 9620 N N . ASP D 1 294 ? -12.406 5.089 -7.093 1.00 20.11 292 ASP D N 1
ATOM 9621 C CA . ASP D 1 294 ? -13.648 5.026 -7.879 1.00 21.14 292 ASP D CA 1
ATOM 9622 C C . ASP D 1 294 ? -14.960 5.390 -7.172 1.00 19.89 292 ASP D C 1
ATOM 9623 O O . ASP D 1 294 ? -16.020 5.458 -7.819 1.00 21.27 292 ASP D O 1
ATOM 9628 N N . GLU D 1 295 ? -14.921 5.667 -5.858 1.00 17.49 293 GLU D N 1
ATOM 9629 C CA . GLU D 1 295 ? -16.135 6.051 -5.135 1.00 16.23 293 GLU D CA 1
ATOM 9630 C C . GLU D 1 295 ? -16.742 7.406 -5.570 1.00 15.30 293 GLU D C 1
ATOM 9631 O O . GLU D 1 295 ? -17.897 7.704 -5.262 1.00 16.21 293 GLU D O 1
ATOM 9637 N N . LEU D 1 296 ? -15.944 8.231 -6.256 1.00 14.61 294 LEU D N 1
ATOM 9638 C CA . LEU D 1 296 ? -16.408 9.521 -6.741 1.00 13.87 294 LEU D CA 1
ATOM 9639 C C . LEU D 1 296 ? -16.015 9.589 -8.214 1.00 14.38 294 LEU D C 1
ATOM 9640 O O . LEU D 1 296 ? -14.856 9.817 -8.563 1.00 14.22 294 LEU D O 1
ATOM 9645 N N . SER D 1 297 ? -16.990 9.326 -9.084 1.00 15.22 295 SER D N 1
ATOM 9646 C CA . SER D 1 297 ? -16.729 9.185 -10.514 1.00 16.23 295 SER D CA 1
ATOM 9647 C C . SER D 1 297 ? -16.331 10.500 -11.166 1.00 15.86 295 SER D C 1
ATOM 9648 O O . SER D 1 297 ? -16.841 11.559 -10.809 1.00 16.60 295 SER D O 1
ATOM 9651 N N . THR D 1 298 ? -15.433 10.426 -12.150 1.00 17.59 296 THR D N 1
ATOM 9652 C CA . THR D 1 298 ? -15.095 11.634 -12.927 1.00 17.86 296 THR D CA 1
ATOM 9653 C C . THR D 1 298 ? -16.314 12.206 -13.685 1.00 17.75 296 THR D C 1
ATOM 9654 O O . THR D 1 298 ? -16.290 13.354 -14.121 1.00 17.41 296 THR D O 1
ATOM 9658 N N . THR D 1 299 ? -17.370 11.406 -13.848 1.00 18.57 297 THR D N 1
ATOM 9659 C CA . THR D 1 299 ? -18.601 11.896 -14.468 1.00 18.70 297 THR D CA 1
ATOM 9660 C C . THR D 1 299 ? -19.278 13.026 -13.671 1.00 18.28 297 THR D C 1
ATOM 9661 O O . THR D 1 299 ? -20.128 13.754 -14.219 1.00 19.24 297 THR D O 1
ATOM 9665 N N . VAL D 1 300 ? -18.902 13.184 -12.391 1.00 16.79 298 VAL D N 1
ATOM 9666 C CA . VAL D 1 300 ? -19.471 14.217 -11.522 1.00 15.49 298 VAL D CA 1
ATOM 9667 C C . VAL D 1 300 ? -18.689 15.543 -11.646 1.00 15.64 298 VAL D C 1
ATOM 9668 O O . VAL D 1 300 ? -19.210 16.600 -11.296 1.00 15.73 298 VAL D O 1
ATOM 9672 N N . ASP D 1 301 ? -17.464 15.479 -12.176 1.00 16.36 299 ASP D N 1
ATOM 9673 C CA . ASP D 1 301 ? -16.528 16.623 -12.140 1.00 16.27 299 ASP D CA 1
ATOM 9674 C C . ASP D 1 301 ? -17.042 17.932 -12.767 1.00 18.16 299 ASP D C 1
ATOM 9675 O O . ASP D 1 301 ? -16.721 19.028 -12.265 1.00 20.42 299 ASP D O 1
ATOM 9680 N N . ALA D 1 302 ? -17.856 17.832 -13.824 1.00 19.17 300 ALA D N 1
ATOM 9681 C CA . ALA D 1 302 ? -18.355 19.026 -14.540 1.00 20.39 300 ALA D CA 1
ATOM 9682 C C . ALA D 1 302 ? -19.618 19.631 -13.904 1.00 20.49 300 ALA D C 1
ATOM 9683 O O . ALA D 1 302 ? -20.027 20.763 -14.235 1.00 21.87 300 ALA D O 1
ATOM 9685 N N . ASP D 1 303 ? -20.234 18.890 -12.984 1.00 18.66 301 ASP D N 1
ATOM 9686 C CA . ASP D 1 303 ? -21.435 19.335 -12.289 1.00 18.26 301 ASP D CA 1
ATOM 9687 C C . ASP D 1 303 ? -21.120 20.546 -11.399 1.00 18.38 301 ASP D C 1
ATOM 9688 O O . ASP D 1 303 ? -20.146 20.524 -10.642 1.00 17.02 301 ASP D O 1
ATOM 9693 N N . PRO D 1 304 ? -21.920 21.621 -11.482 1.00 18.34 302 PRO D N 1
ATOM 9694 C CA . PRO D 1 304 ? -21.685 22.758 -10.590 1.00 18.07 302 PRO D CA 1
ATOM 9695 C C . PRO D 1 304 ? -21.690 22.422 -9.100 1.00 17.32 302 PRO D C 1
ATOM 9696 O O . PRO D 1 304 ? -21.117 23.175 -8.314 1.00 17.62 302 PRO D O 1
ATOM 9700 N N . ARG D 1 305 ? -22.354 21.323 -8.736 1.00 15.77 303 ARG D N 1
ATOM 9701 C CA . ARG D 1 305 ? -22.437 20.894 -7.345 1.00 14.47 303 ARG D CA 1
ATOM 9702 C C . ARG D 1 305 ? -21.149 20.210 -6.905 1.00 13.20 303 ARG D C 1
ATOM 9703 O O . ARG D 1 305 ? -20.958 19.968 -5.694 1.00 13.89 303 ARG D O 1
ATOM 9711 N N . ALA D 1 306 ? -20.241 19.951 -7.847 1.00 12.42 304 ALA D N 1
ATOM 9712 C CA . ALA D 1 306 ? -19.001 19.236 -7.487 1.00 13.48 304 ALA D CA 1
ATOM 9713 C C . ALA D 1 306 ? -18.084 20.276 -6.882 1.00 13.23 304 ALA D C 1
ATOM 9714 O O . ALA D 1 306 ? -17.525 21.119 -7.614 1.00 14.13 304 ALA D O 1
ATOM 9716 N N . ALA D 1 307 ? -17.928 20.237 -5.549 1.00 12.10 305 ALA D N 1
ATOM 9717 C CA . ALA D 1 307 ? -17.148 21.300 -4.872 1.00 11.05 305 ALA D CA 1
ATOM 9718 C C . ALA D 1 307 ? -15.751 20.862 -4.437 1.00 10.67 305 ALA D C 1
ATOM 9719 O O . ALA D 1 307 ? -15.026 21.649 -3.809 1.00 11.50 305 ALA D O 1
ATOM 9721 N N . TYR D 1 308 ? -15.389 19.627 -4.721 1.00 10.62 306 TYR D N 1
ATOM 9722 C CA . TYR D 1 308 ? -14.172 19.057 -4.187 1.00 10.52 306 TYR D CA 1
ATOM 9723 C C . TYR D 1 308 ? -12.870 19.587 -4.789 1.00 11.56 306 TYR D C 1
ATOM 9724 O O . TYR D 1 308 ? -11.817 19.423 -4.172 1.00 11.93 306 TYR D O 1
ATOM 9733 N N . PHE D 1 309 ? -12.928 20.243 -5.950 1.00 11.63 307 PHE D N 1
ATOM 9734 C CA . PHE D 1 309 ? -11.722 20.923 -6.396 1.00 11.98 307 PHE D CA 1
ATOM 9735 C C . PHE D 1 309 ? -11.660 22.303 -5.770 1.00 12.56 307 PHE D C 1
ATOM 9736 O O . PHE D 1 309 ? -10.573 22.719 -5.312 1.00 11.72 307 PHE D O 1
ATOM 9744 N N . ARG D 1 310 ? -12.792 23.013 -5.728 1.00 12.30 308 ARG D N 1
ATOM 9745 C CA . ARG D 1 310 ? -12.831 24.320 -5.047 1.00 12.63 308 ARG D CA 1
ATOM 9746 C C . ARG D 1 310 ? -12.366 24.177 -3.588 1.00 11.88 308 ARG D C 1
ATOM 9747 O O . ARG D 1 310 ? -11.650 25.039 -3.022 1.00 11.68 308 ARG D O 1
ATOM 9755 N N . GLN D 1 311 ? -12.777 23.066 -2.998 1.00 11.61 309 GLN D N 1
ATOM 9756 C CA . GLN D 1 311 ? -12.410 22.694 -1.634 1.00 10.93 309 GLN D CA 1
ATOM 9757 C C . GLN D 1 311 ? -10.889 22.802 -1.389 1.00 10.30 309 GLN D C 1
ATOM 9758 O O . GLN D 1 311 ? -10.451 23.282 -0.339 1.00 10.41 309 GLN D O 1
ATOM 9764 N N . MET D 1 312 ? -10.079 22.323 -2.326 1.00 11.14 310 MET D N 1
ATOM 9765 C CA . MET D 1 312 ? -8.625 22.405 -2.160 1.00 10.43 310 MET D CA 1
ATOM 9766 C C . MET D 1 312 ? -8.131 23.841 -2.073 1.00 11.64 310 MET D C 1
ATOM 9767 O O . MET D 1 312 ? -7.247 24.161 -1.246 1.00 11.67 310 MET D O 1
ATOM 9772 N N . ARG D 1 313 ? -8.695 24.712 -2.904 1.00 11.78 311 ARG D N 1
ATOM 9773 C CA . ARG D 1 313 ? -8.263 26.111 -2.871 1.00 11.91 311 ARG D CA 1
ATOM 9774 C C . ARG D 1 313 ? -8.732 26.807 -1.590 1.00 11.97 311 ARG D C 1
ATOM 9775 O O . ARG D 1 313 ? -7.985 27.571 -0.975 1.00 11.67 311 ARG D O 1
ATOM 9783 N N . TYR D 1 314 ? -9.962 26.513 -1.147 1.00 10.95 312 TYR D N 1
ATOM 9784 C CA . TYR D 1 314 ? -10.373 26.996 0.164 1.00 11.43 312 TYR D CA 1
ATOM 9785 C C . TYR D 1 314 ? -9.389 26.541 1.239 1.00 11.12 312 TYR D C 1
ATOM 9786 O O . TYR D 1 314 ? -9.132 27.250 2.201 1.00 11.08 312 TYR D O 1
ATOM 9795 N N . GLY D 1 315 ? -8.866 25.323 1.119 1.00 10.05 313 GLY D N 1
ATOM 9796 C CA . GLY D 1 315 ? -7.855 24.853 2.063 1.00 10.51 313 GLY D CA 1
ATOM 9797 C C . GLY D 1 315 ? -6.639 25.764 2.142 1.00 10.21 313 GLY D C 1
ATOM 9798 O O . GLY D 1 315 ? -6.111 26.000 3.241 1.00 10.83 313 GLY D O 1
ATOM 9799 N N . MET D 1 316 ? -6.154 26.241 0.991 1.00 9.61 314 MET D N 1
ATOM 9800 C CA . MET D 1 316 ? -5.018 27.169 1.023 1.00 10.01 314 MET D CA 1
ATOM 9801 C C . MET D 1 316 ? -5.357 28.434 1.836 1.00 9.94 314 MET D C 1
ATOM 9802 O O . MET D 1 316 ? -4.539 28.884 2.669 1.00 9.92 314 MET D O 1
ATOM 9807 N N . PHE D 1 317 ? -6.538 28.998 1.622 1.00 8.98 315 PHE D N 1
ATOM 9808 C CA . PHE D 1 317 ? -6.878 30.216 2.336 1.00 10.35 315 PHE D CA 1
ATOM 9809 C C . PHE D 1 317 ? -7.147 30.017 3.820 1.00 10.64 315 PHE D C 1
ATOM 9810 O O . PHE D 1 317 ? -6.771 30.850 4.653 1.00 9.38 315 PHE D O 1
ATOM 9818 N N . MET D 1 318 ? -7.749 28.881 4.170 1.00 9.52 316 MET D N 1
ATOM 9819 C CA . MET D 1 318 ? -7.924 28.545 5.579 1.00 9.82 316 MET D CA 1
ATOM 9820 C C . MET D 1 318 ? -6.555 28.385 6.229 1.00 9.25 316 MET D C 1
ATOM 9821 O O . MET D 1 318 ? -6.353 28.825 7.357 1.00 9.84 316 MET D O 1
ATOM 9826 N N . ARG D 1 319 ? -5.616 27.743 5.523 1.00 9.64 317 ARG D N 1
ATOM 9827 C CA . ARG D 1 319 ? -4.299 27.573 6.113 1.00 8.85 317 ARG D CA 1
ATOM 9828 C C . ARG D 1 319 ? -3.518 28.879 6.239 1.00 9.55 317 ARG D C 1
ATOM 9829 O O . ARG D 1 319 ? -2.762 29.031 7.189 1.00 10.08 317 ARG D O 1
ATOM 9837 N N . MET D 1 320 ? -3.766 29.833 5.332 1.00 8.70 318 MET D N 1
ATOM 9838 C CA . MET D 1 320 ? -3.238 31.206 5.521 1.00 10.49 318 MET D CA 1
ATOM 9839 C C . MET D 1 320 ? -3.825 31.839 6.791 1.00 9.11 318 MET D C 1
ATOM 9840 O O . MET D 1 320 ? -3.100 32.422 7.587 1.00 10.56 318 MET D O 1
ATOM 9845 N N . ALA D 1 321 ? -5.136 31.701 7.000 1.00 9.56 319 ALA D N 1
ATOM 9846 C CA . ALA D 1 321 ? -5.767 32.234 8.204 1.00 10.21 319 ALA D CA 1
ATOM 9847 C C . ALA D 1 321 ? -5.190 31.601 9.459 1.00 9.98 319 ALA D C 1
ATOM 9848 O O . ALA D 1 321 ? -4.917 32.288 10.455 1.00 11.38 319 ALA D O 1
ATOM 9850 N N . ILE D 1 322 ? -5.013 30.277 9.427 1.00 9.02 320 ILE D N 1
ATOM 9851 C CA . ILE D 1 322 ? -4.428 29.561 10.554 1.00 9.86 320 ILE D CA 1
ATOM 9852 C C . ILE D 1 322 ? -2.984 29.967 10.837 1.00 9.06 320 ILE D C 1
ATOM 9853 O O . ILE D 1 322 ? -2.648 30.336 11.975 1.00 9.99 320 ILE D O 1
ATOM 9858 N N . LEU D 1 323 ? -2.118 29.935 9.826 1.00 9.79 321 LEU D N 1
ATOM 9859 C CA . LEU D 1 323 ? -0.714 30.317 10.034 1.00 9.41 321 LEU D CA 1
ATOM 9860 C C . LEU D 1 323 ? -0.561 31.750 10.535 1.00 10.67 321 LEU D C 1
ATOM 9861 O O . LEU D 1 323 ? 0.194 31.976 11.486 1.00 10.49 321 LEU D O 1
ATOM 9866 N N . TRP D 1 324 ? -1.293 32.677 9.933 1.00 10.84 322 TRP D N 1
ATOM 9867 C CA . TRP D 1 324 ? -1.204 34.048 10.369 1.00 10.77 322 TRP D CA 1
ATOM 9868 C C . TRP D 1 324 ? -1.668 34.174 11.810 1.00 11.06 322 TRP D C 1
ATOM 9869 O O . TRP D 1 324 ? -0.981 34.834 12.604 1.00 13.50 322 TRP D O 1
ATOM 9880 N N . SER D 1 325 ? -2.740 33.477 12.191 1.00 11.17 323 SER D N 1
ATOM 9881 C CA . SER D 1 325 ? -3.235 33.583 13.601 1.00 11.52 323 SER D CA 1
ATOM 9882 C C . SER D 1 325 ? -2.271 32.965 14.608 1.00 12.15 323 SER D C 1
ATOM 9883 O O . SER D 1 325 ? -2.063 33.495 15.706 1.00 12.25 323 SER D O 1
ATOM 9886 N N . VAL D 1 326 ? -1.670 31.829 14.239 1.00 12.05 324 VAL D N 1
ATOM 9887 C CA . VAL D 1 326 ? -0.736 31.173 15.139 1.00 11.97 324 VAL D CA 1
ATOM 9888 C C . VAL D 1 326 ? 0.511 32.051 15.338 1.00 12.32 324 VAL D C 1
ATOM 9889 O O . VAL D 1 326 ? 1.029 32.177 16.469 1.00 14.12 324 VAL D O 1
ATOM 9893 N N . LEU D 1 327 ? 0.990 32.660 14.253 1.00 12.45 325 LEU D N 1
ATOM 9894 C CA . LEU D 1 327 ? 2.300 33.304 14.302 1.00 13.12 325 LEU D CA 1
ATOM 9895 C C . LEU D 1 327 ? 2.275 34.807 14.506 1.00 14.59 325 LEU D C 1
ATOM 9896 O O . LEU D 1 327 ? 3.331 35.420 14.664 1.00 15.42 325 LEU D O 1
ATOM 9901 N N . ALA D 1 328 ? 1.087 35.400 14.557 1.00 16.88 326 ALA D N 1
ATOM 9902 C CA . ALA D 1 328 ? 0.987 36.855 14.697 1.00 19.75 326 ALA D CA 1
ATOM 9903 C C . ALA D 1 328 ? 1.519 37.332 16.036 1.00 21.71 326 ALA D C 1
ATOM 9904 O O . ALA D 1 328 ? 1.992 38.473 16.141 1.00 24.19 326 ALA D O 1
ATOM 9907 N N . GLY E 1 1 ? 23.295 46.798 -15.730 1.00 26.48 -1 GLY E N 1
ATOM 9908 C CA . GLY E 1 1 ? 22.101 47.097 -16.582 1.00 25.70 -1 GLY E CA 1
ATOM 9909 C C . GLY E 1 1 ? 21.012 47.848 -15.807 1.00 24.16 -1 GLY E C 1
ATOM 9910 O O . GLY E 1 1 ? 19.818 47.648 -16.049 1.00 24.66 -1 GLY E O 1
ATOM 9911 N N . SER E 1 2 ? 21.424 48.718 -14.892 1.00 24.14 0 SER E N 1
ATOM 9912 C CA . SER E 1 2 ? 20.479 49.490 -14.046 1.00 22.87 0 SER E CA 1
ATOM 9913 C C . SER E 1 2 ? 19.454 50.331 -14.828 1.00 22.15 0 SER E C 1
ATOM 9914 O O . SER E 1 2 ? 18.314 50.472 -14.391 1.00 20.86 0 SER E O 1
ATOM 9917 N N . MET E 1 3 ? 19.860 50.896 -15.963 1.00 20.92 1 MET E N 1
ATOM 9918 C CA . MET E 1 3 ? 18.953 51.698 -16.784 1.00 20.45 1 MET E CA 1
ATOM 9919 C C . MET E 1 3 ? 18.231 50.915 -17.865 1.00 20.10 1 MET E C 1
ATOM 9920 O O . MET E 1 3 ? 17.535 51.496 -18.703 1.00 20.35 1 MET E O 1
ATOM 9925 N N . LEU E 1 4 ? 18.431 49.591 -17.890 1.00 20.95 2 LEU E N 1
ATOM 9926 C CA . LEU E 1 4 ? 17.715 48.761 -18.844 1.00 21.06 2 LEU E CA 1
ATOM 9927 C C . LEU E 1 4 ? 16.318 48.465 -18.336 1.00 20.50 2 LEU E C 1
ATOM 9928 O O . LEU E 1 4 ? 16.097 48.335 -17.131 1.00 22.61 2 LEU E O 1
ATOM 9933 N N . GLU E 1 5 ? 15.367 48.368 -19.259 1.00 22.07 3 GLU E N 1
ATOM 9934 C CA . GLU E 1 5 ? 14.004 48.025 -18.923 1.00 22.54 3 GLU E CA 1
ATOM 9935 C C . GLU E 1 5 ? 13.914 46.510 -19.040 1.00 20.44 3 GLU E C 1
ATOM 9936 O O . GLU E 1 5 ? 14.778 45.894 -19.668 1.00 19.26 3 GLU E O 1
ATOM 9942 N N . LEU E 1 6 ? 12.874 45.950 -18.424 1.00 20.18 4 LEU E N 1
ATOM 9943 C CA . LEU E 1 6 ? 12.560 44.533 -18.522 1.00 19.73 4 LEU E CA 1
ATOM 9944 C C . LEU E 1 6 ? 11.113 44.378 -19.028 1.00 20.07 4 LEU E C 1
ATOM 9945 O O . LEU E 1 6 ? 10.222 43.954 -18.280 1.00 19.97 4 LEU E O 1
ATOM 9950 N N . PRO E 1 7 ? 10.860 44.765 -20.298 1.00 20.67 5 PRO E N 1
ATOM 9951 C CA . PRO E 1 7 ? 9.488 44.694 -20.785 1.00 20.68 5 PRO E CA 1
ATOM 9952 C C . PRO E 1 7 ? 9.111 43.225 -20.980 1.00 19.27 5 PRO E C 1
ATOM 9953 O O . PRO E 1 7 ? 9.832 42.504 -21.670 1.00 19.26 5 PRO E O 1
ATOM 9957 N N . PRO E 1 8 ? 8.000 42.778 -20.377 1.00 18.57 6 PRO E N 1
ATOM 9958 C CA . PRO E 1 8 ? 7.632 41.382 -20.651 1.00 18.22 6 PRO E CA 1
ATOM 9959 C C . PRO E 1 8 ? 7.217 41.222 -22.090 1.00 17.70 6 PRO E C 1
ATOM 9960 O O . PRO E 1 8 ? 6.766 42.196 -22.713 1.00 18.87 6 PR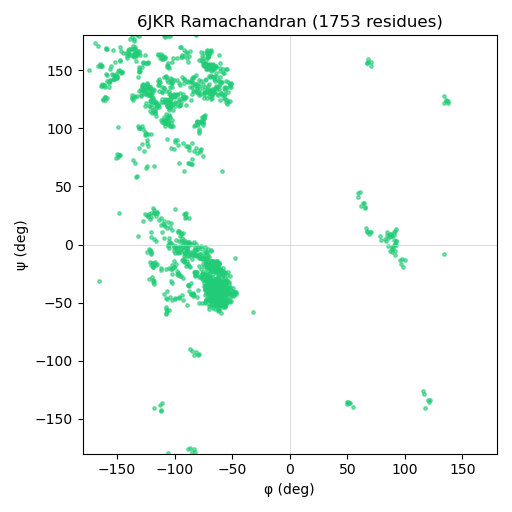O E O 1
ATOM 9964 N N . VAL E 1 9 ? 7.428 40.026 -22.637 1.00 16.71 7 VAL E N 1
ATOM 9965 C CA . VAL E 1 9 ? 7.016 39.729 -24.006 1.00 16.89 7 VAL E CA 1
ATOM 9966 C C . VAL E 1 9 ? 5.514 39.533 -23.989 1.00 18.18 7 VAL E C 1
ATOM 9967 O O . VAL E 1 9 ? 5.009 38.506 -23.510 1.00 18.39 7 VAL E O 1
ATOM 9971 N N . ALA E 1 10 ? 4.784 40.557 -24.455 1.00 18.65 8 ALA E N 1
ATOM 9972 C CA . ALA E 1 10 ? 3.327 40.558 -24.364 1.00 19.29 8 ALA E CA 1
ATOM 9973 C C . ALA E 1 10 ? 2.596 39.318 -24.907 1.00 19.22 8 ALA E C 1
ATOM 9974 O O . ALA E 1 10 ? 1.598 38.880 -24.321 1.00 20.15 8 ALA E O 1
ATOM 9976 N N . SER E 1 11 ? 3.100 38.738 -25.991 1.00 19.52 9 SER E N 1
ATOM 9977 C CA . SER E 1 11 ? 2.456 37.581 -26.609 1.00 20.49 9 SER E CA 1
ATOM 9978 C C . SER E 1 11 ? 2.450 36.343 -25.705 1.00 19.50 9 SER E C 1
ATOM 9979 O O . SER E 1 11 ? 1.612 35.458 -25.889 1.00 20.93 9 SER E O 1
ATOM 9982 N N . LEU E 1 12 ? 3.366 36.273 -24.741 1.00 19.85 10 LEU E N 1
ATOM 9983 C CA . LEU E 1 12 ? 3.432 35.111 -23.852 1.00 19.01 10 LEU E CA 1
ATOM 9984 C C . LEU E 1 12 ? 2.508 35.240 -22.637 1.00 19.25 10 LEU E C 1
ATOM 9985 O O . LEU E 1 12 ? 2.319 34.262 -21.918 1.00 18.96 10 LEU E O 1
ATOM 9990 N N . LYS E 1 13 ? 1.909 36.419 -22.414 1.00 17.90 11 LYS E N 1
ATOM 9991 C CA . LYS E 1 13 ? 1.148 36.651 -21.179 1.00 18.92 11 LYS E CA 1
ATOM 9992 C C . LYS E 1 13 ? 0.051 35.626 -20.927 1.00 18.56 11 LYS E C 1
ATOM 9993 O O . LYS E 1 13 ? -0.845 35.454 -21.745 1.00 19.11 11 LYS E O 1
ATOM 9999 N N . GLY E 1 14 ? 0.111 34.954 -19.777 1.00 17.28 12 GLY E N 1
ATOM 10000 C CA . GLY E 1 14 ? -0.908 33.958 -19.430 1.00 17.77 12 GLY E CA 1
ATOM 10001 C C . GLY E 1 14 ? -0.980 32.692 -20.258 1.00 18.02 12 GLY E C 1
ATOM 10002 O O . GLY E 1 14 ? -1.923 31.915 -20.115 1.00 20.03 12 GLY E O 1
ATOM 10003 N N . LYS E 1 15 ? 0.011 32.442 -21.100 1.00 18.17 13 LYS E N 1
ATOM 10004 C CA . LYS E 1 15 ? -0.086 31.323 -21.999 1.00 19.23 13 LYS E CA 1
ATOM 10005 C C . LYS E 1 15 ? 0.789 30.163 -21.583 1.00 17.91 13 LYS E C 1
ATOM 10006 O O . LYS E 1 15 ? 1.899 30.349 -21.088 1.00 18.41 13 LYS E O 1
ATOM 10012 N N . SER E 1 16 ? 0.238 28.969 -21.739 1.00 16.67 14 SER E N 1
ATOM 10013 C CA . SER E 1 16 ? 1.057 27.780 -21.560 1.00 15.62 14 SER E CA 1
ATOM 10014 C C . SER E 1 16 ? 2.073 27.678 -22.695 1.00 16.25 14 SER E C 1
ATOM 10015 O O . SER E 1 16 ? 1.869 28.198 -23.806 1.00 17.81 14 SER E O 1
ATOM 10018 N N . ILE E 1 17 ? 3.172 26.984 -22.426 1.00 15.67 15 ILE E N 1
ATOM 10019 C CA . ILE E 1 17 ? 4.216 26.775 -23.432 1.00 15.67 15 ILE E CA 1
ATOM 10020 C C . ILE E 1 17 ? 4.361 25.281 -23.665 1.00 17.06 15 ILE E C 1
ATOM 10021 O O . ILE E 1 17 ? 4.788 24.546 -22.776 1.00 16.80 15 ILE E O 1
ATOM 10026 N N . THR E 1 18 ? 3.993 24.847 -24.860 1.00 15.38 16 THR E N 1
ATOM 10027 C CA . THR E 1 18 ? 3.972 23.419 -25.185 1.00 16.33 16 THR E CA 1
ATOM 10028 C C . THR E 1 18 ? 4.912 23.052 -26.324 1.00 15.22 16 THR E C 1
ATOM 10029 O O . THR E 1 18 ? 5.435 21.948 -26.360 1.00 16.18 16 THR E O 1
ATOM 10033 N N . SER E 1 19 ? 5.123 23.976 -27.258 1.00 14.86 17 SER E N 1
ATOM 10034 C CA . SER E 1 19 ? 5.840 23.670 -28.500 1.00 14.61 17 SER E CA 1
ATOM 10035 C C . SER E 1 19 ? 6.674 24.829 -28.986 1.00 14.71 17 SER E C 1
ATOM 10036 O O . SER E 1 19 ? 6.283 25.988 -28.840 1.00 14.19 17 SER E O 1
ATOM 10039 N N . ALA E 1 20 ? 7.785 24.514 -29.635 1.00 14.50 18 ALA E N 1
ATOM 10040 C CA . ALA E 1 20 ? 8.598 25.532 -30.327 1.00 15.25 18 ALA E CA 1
ATOM 10041 C C . ALA E 1 20 ? 7.785 26.212 -31.426 1.00 15.77 18 ALA E C 1
ATOM 10042 O O . ALA E 1 20 ? 8.103 27.323 -31.828 1.00 16.83 18 ALA E O 1
ATOM 10044 N N . GLU E 1 21 ? 6.748 25.539 -31.914 1.00 15.79 19 GLU E N 1
ATOM 10045 C CA . GLU E 1 21 ? 5.901 26.095 -32.988 1.00 16.94 19 GLU E CA 1
ATOM 10046 C C . GLU E 1 21 ? 5.129 27.349 -32.607 1.00 17.67 19 GLU E C 1
ATOM 10047 O O . GLU E 1 21 ? 4.658 28.084 -33.495 1.00 18.52 19 GLU E O 1
ATOM 10053 N N . GLN E 1 22 ? 4.974 27.600 -31.311 1.00 17.13 20 GLN E N 1
ATOM 10054 C CA . GLN E 1 22 ? 4.139 28.721 -30.868 1.00 17.56 20 GLN E CA 1
ATOM 10055 C C . GLN E 1 22 ? 4.827 30.086 -30.901 1.00 17.98 20 GLN E C 1
ATOM 10056 O O . GLN E 1 22 ? 4.179 31.123 -30.670 1.00 19.59 20 GLN E O 1
ATOM 10062 N N . PHE E 1 23 ? 6.122 30.095 -31.215 1.00 17.13 21 PHE E N 1
ATOM 10063 C CA . PHE E 1 23 ? 6.902 31.328 -31.166 1.00 17.27 21 PHE E CA 1
ATOM 10064 C C . PHE E 1 23 ? 7.175 31.888 -32.538 1.00 18.32 21 PHE E C 1
ATOM 10065 O O . PHE E 1 23 ? 7.545 31.154 -33.465 1.00 20.03 21 PHE E O 1
ATOM 10073 N N . SER E 1 24 ? 6.996 33.197 -32.651 1.00 17.12 22 SER E N 1
ATOM 10074 C CA . SER E 1 24 ? 7.437 33.913 -33.841 1.00 18.08 22 SER E CA 1
ATOM 10075 C C . SER E 1 24 ? 8.899 34.363 -33.731 1.00 17.65 22 SER E C 1
ATOM 10076 O O . SER E 1 24 ? 9.450 34.434 -32.640 1.00 16.25 22 SER E O 1
ATOM 10079 N N . ARG E 1 25 ? 9.528 34.703 -34.857 1.00 16.42 23 ARG E N 1
ATOM 10080 C CA . ARG E 1 25 ? 10.858 35.317 -34.795 1.00 16.64 23 ARG E CA 1
ATOM 10081 C C . ARG E 1 25 ? 10.921 36.514 -33.844 1.00 16.68 23 ARG E C 1
ATOM 10082 O O . ARG E 1 25 ? 11.880 36.647 -33.095 1.00 16.50 23 ARG E O 1
ATOM 10090 N N . ALA E 1 26 ? 9.905 37.382 -33.898 1.00 16.92 24 ALA E N 1
ATOM 10091 C CA . ALA E 1 26 ? 9.823 38.548 -33.044 1.00 17.19 24 ALA E CA 1
ATOM 10092 C C . ALA E 1 26 ? 9.793 38.157 -31.582 1.00 16.83 24 ALA E C 1
ATOM 10093 O O . ALA E 1 26 ? 10.503 38.757 -30.783 1.00 17.44 24 ALA E O 1
ATOM 10095 N N . ASP E 1 27 ? 9.019 37.119 -31.252 1.00 16.11 25 ASP E N 1
ATOM 10096 C CA . ASP E 1 27 ? 8.944 36.637 -29.864 1.00 15.96 25 ASP E CA 1
ATOM 10097 C C . ASP E 1 27 ? 10.331 36.197 -29.400 1.00 15.26 25 ASP E C 1
ATOM 10098 O O . ASP E 1 27 ? 10.734 36.438 -28.270 1.00 14.94 25 ASP E O 1
ATOM 10103 N N . ILE E 1 28 ? 11.047 35.487 -30.271 1.00 14.80 26 ILE E N 1
ATOM 10104 C CA . ILE E 1 28 ? 12.318 34.878 -29.882 1.00 15.04 26 ILE E CA 1
ATOM 10105 C C . ILE E 1 28 ? 13.372 35.960 -29.635 1.00 15.04 26 ILE E C 1
ATOM 10106 O O . ILE E 1 28 ? 14.066 35.952 -28.626 1.00 15.53 26 ILE E O 1
ATOM 10111 N N . TYR E 1 29 ? 13.454 36.933 -30.536 1.00 16.01 27 TYR E N 1
ATOM 10112 C CA . TYR E 1 29 ? 14.337 38.077 -30.299 1.00 16.81 27 TYR E CA 1
ATOM 10113 C C . TYR E 1 29 ? 13.943 38.898 -29.074 1.00 15.90 27 TYR E C 1
ATOM 10114 O O . TYR E 1 29 ? 14.813 39.340 -28.356 1.00 16.91 27 TYR E O 1
ATOM 10123 N N . ALA E 1 30 ? 12.650 39.100 -28.829 1.00 16.17 28 ALA E N 1
ATOM 10124 C CA . ALA E 1 30 ? 12.238 39.819 -27.633 1.00 16.32 28 ALA E CA 1
ATOM 10125 C C . ALA E 1 30 ? 12.680 39.081 -26.374 1.00 15.63 28 ALA E C 1
ATOM 10126 O O . ALA E 1 30 ? 13.181 39.695 -25.426 1.00 16.29 28 ALA E O 1
ATOM 10128 N N . LEU E 1 31 ? 12.538 37.759 -26.400 1.00 14.95 29 LEU E N 1
ATOM 10129 C CA . LEU E 1 31 ? 13.002 36.933 -25.291 1.00 13.62 29 LEU E CA 1
ATOM 10130 C C . LEU E 1 31 ? 14.504 36.973 -25.118 1.00 13.80 29 LEU E C 1
ATOM 10131 O O . LEU E 1 31 ? 14.997 37.050 -23.977 1.00 13.80 29 LEU E O 1
ATOM 10136 N N . ILE E 1 32 ? 15.232 36.898 -26.221 1.00 15.04 30 ILE E N 1
ATOM 10137 C CA . ILE E 1 32 ? 16.685 37.014 -26.179 1.00 15.73 30 ILE E CA 1
ATOM 10138 C C . ILE E 1 32 ? 17.138 38.342 -25.566 1.00 15.28 30 ILE E C 1
ATOM 10139 O O . ILE E 1 32 ? 18.025 38.370 -24.708 1.00 15.28 30 ILE E O 1
ATOM 10144 N N . HIS E 1 33 ? 16.569 39.463 -26.023 1.00 15.51 31 HIS E N 1
ATOM 10145 C CA . HIS E 1 33 ? 16.939 40.753 -25.456 1.00 17.02 31 HIS E CA 1
ATOM 10146 C C . HIS E 1 33 ? 16.533 40.913 -23.999 1.00 16.17 31 HIS E C 1
ATOM 10147 O O . HIS E 1 33 ? 17.279 41.504 -23.223 1.00 16.89 31 HIS E O 1
ATOM 10154 N N . LEU E 1 34 ? 15.373 40.373 -23.632 1.00 15.48 32 LEU E N 1
ATOM 10155 C CA . LEU E 1 34 ? 14.945 40.391 -22.248 1.00 14.54 32 LEU E CA 1
ATOM 10156 C C . LEU E 1 34 ? 15.882 39.526 -21.389 1.00 14.24 32 LEU E C 1
ATOM 10157 O O . LEU E 1 34 ? 16.305 39.942 -20.318 1.00 12.95 32 LEU E O 1
ATOM 10162 N N . ALA E 1 35 ? 16.245 38.343 -21.886 1.00 13.66 33 ALA E N 1
ATOM 10163 C CA . ALA E 1 35 ? 17.168 37.467 -21.147 1.00 13.24 33 ALA E CA 1
ATOM 10164 C C . ALA E 1 35 ? 18.527 38.116 -20.955 1.00 14.89 33 ALA E C 1
ATOM 10165 O O . ALA E 1 35 ? 19.143 37.952 -19.903 1.00 14.87 33 ALA E O 1
ATOM 10167 N N . SER E 1 36 ? 18.980 38.865 -21.968 1.00 15.19 34 SER E N 1
ATOM 10168 C CA A SER E 1 36 ? 20.271 39.567 -21.904 0.50 15.86 34 SER E CA 1
ATOM 10169 C CA B SER E 1 36 ? 20.281 39.513 -21.865 0.50 15.78 34 SER E CA 1
ATOM 10170 C C . SER E 1 36 ? 20.244 40.642 -20.829 1.00 15.73 34 SER E C 1
ATOM 10171 O O . SER E 1 36 ? 21.205 40.827 -20.067 1.00 16.11 34 SER E O 1
ATOM 10176 N N . ALA E 1 37 ? 19.133 41.356 -20.754 1.00 15.16 35 ALA E N 1
ATOM 10177 C CA . ALA E 1 37 ? 18.985 42.401 -19.741 1.00 15.46 35 ALA E CA 1
ATOM 10178 C C . ALA E 1 37 ? 18.896 41.794 -18.326 1.00 15.04 35 ALA E C 1
ATOM 10179 O O . ALA E 1 37 ? 19.487 42.316 -17.374 1.00 15.90 35 ALA E O 1
ATOM 10181 N N . MET E 1 38 ? 18.190 40.662 -18.207 1.00 14.81 36 MET E N 1
ATOM 10182 C CA A MET E 1 38 ? 18.140 39.848 -16.965 0.50 13.99 36 MET E CA 1
ATOM 10183 C CA B MET E 1 38 ? 18.169 39.986 -16.923 0.50 14.64 36 MET E CA 1
ATOM 10184 C C . MET E 1 38 ? 19.558 39.525 -16.494 1.00 14.37 36 MET E C 1
ATOM 10185 O O . MET E 1 38 ? 19.920 39.739 -15.330 1.00 14.55 36 MET E O 1
ATOM 10194 N N . GLN E 1 39 ? 20.350 38.976 -17.425 1.00 14.29 37 GLN E N 1
ATOM 10195 C CA A GLN E 1 39 ? 21.729 38.571 -17.149 0.50 14.56 37 GLN E CA 1
ATOM 10196 C CA B GLN E 1 39 ? 21.719 38.564 -17.152 0.50 14.47 37 GLN E CA 1
ATOM 10197 C C . GLN E 1 39 ? 22.524 39.763 -16.649 1.00 15.27 37 GLN E C 1
ATOM 10198 O O . GLN E 1 39 ? 23.207 39.676 -15.643 1.00 16.03 37 GLN E O 1
ATOM 10209 N N . ARG E 1 40 ? 22.426 40.882 -17.358 1.00 14.92 38 ARG E N 1
ATOM 10210 C CA . ARG E 1 40 ? 23.190 42.076 -16.952 1.00 16.02 38 ARG E CA 1
ATOM 10211 C C . ARG E 1 40 ? 22.838 42.538 -15.532 1.00 16.54 38 ARG E C 1
ATOM 10212 O O . ARG E 1 40 ? 23.723 42.809 -14.711 1.00 17.18 38 ARG E O 1
ATOM 10220 N N . LYS E 1 41 ? 21.548 42.585 -15.214 1.00 15.60 39 LYS E N 1
ATOM 10221 C CA . LYS E 1 41 ? 21.128 43.060 -13.915 1.00 15.58 39 LYS E CA 1
ATOM 10222 C C . LYS E 1 41 ? 21.567 42.083 -12.833 1.00 14.99 39 LYS E C 1
ATOM 10223 O O . LYS E 1 41 ? 22.071 42.480 -11.791 1.00 15.30 39 LYS E O 1
ATOM 10229 N N . ILE E 1 42 ? 21.343 40.795 -13.070 1.00 14.84 40 ILE E N 1
ATOM 10230 C CA . ILE E 1 42 ? 21.693 39.811 -12.044 1.00 14.83 40 ILE E CA 1
ATOM 10231 C C . ILE E 1 42 ? 23.209 39.746 -11.801 1.00 15.83 40 ILE E C 1
ATOM 10232 O O . ILE E 1 42 ? 23.648 39.688 -10.637 1.00 16.01 40 ILE E O 1
ATOM 10237 N N . ASP E 1 43 ? 23.988 39.797 -12.871 1.00 17.31 41 ASP E N 1
ATOM 10238 C CA . ASP E 1 43 ? 25.454 39.741 -12.766 1.00 18.21 41 ASP E CA 1
ATOM 10239 C C . ASP E 1 43 ? 26.007 40.997 -12.062 1.00 19.04 41 ASP E C 1
ATOM 10240 O O . ASP E 1 43 ? 27.043 40.910 -11.400 1.00 20.45 41 ASP E O 1
ATOM 10245 N N . ALA E 1 44 ? 25.270 42.117 -12.130 1.00 18.34 42 ALA E N 1
ATOM 10246 C CA . ALA E 1 44 ? 25.626 43.352 -11.409 1.00 19.42 42 ALA E CA 1
ATOM 10247 C C . ALA E 1 44 ? 25.195 43.354 -9.947 1.00 19.13 42 ALA E C 1
ATOM 10248 O O . ALA E 1 44 ? 25.443 44.320 -9.191 1.00 20.89 42 ALA E O 1
ATOM 10250 N N . GLY E 1 45 ? 24.502 42.303 -9.530 1.00 18.37 43 GLY E N 1
ATOM 10251 C CA . GLY E 1 45 ? 24.013 42.232 -8.160 1.00 18.43 43 GLY E CA 1
ATOM 10252 C C . GLY E 1 45 ? 22.668 42.843 -7.866 1.00 18.29 43 GLY E C 1
ATOM 10253 O O . GLY E 1 45 ? 22.294 42.938 -6.689 1.00 19.88 43 GLY E O 1
ATOM 10254 N N . GLU E 1 46 ? 21.929 43.244 -8.914 1.00 17.95 44 GLU E N 1
ATOM 10255 C CA A GLU E 1 46 ? 20.592 43.818 -8.737 0.50 18.29 44 GLU E CA 1
ATOM 10256 C CA B GLU E 1 46 ? 20.609 43.820 -8.731 0.50 18.61 44 GLU E CA 1
ATOM 10257 C C . GLU E 1 46 ? 19.615 42.752 -8.284 1.00 18.51 44 GLU E C 1
ATOM 10258 O O . GLU E 1 46 ? 19.637 41.621 -8.805 1.00 19.01 44 GLU E O 1
ATOM 10269 N N . VAL E 1 47 ? 18.792 43.116 -7.308 1.00 18.54 45 VAL E N 1
ATOM 10270 C CA . VAL E 1 47 ? 17.730 42.259 -6.783 1.00 19.25 45 VAL E CA 1
ATOM 10271 C C . VAL E 1 47 ? 16.412 42.585 -7.482 1.00 19.88 45 VAL E C 1
ATOM 10272 O O . VAL E 1 47 ? 15.919 43.736 -7.431 1.00 20.56 45 VAL E O 1
ATOM 10276 N N . LEU E 1 48 ? 15.841 41.582 -8.146 1.00 19.29 46 LEU E N 1
ATOM 10277 C CA . LEU E 1 48 ? 14.550 41.738 -8.832 1.00 19.10 46 LEU E CA 1
ATOM 10278 C C . LEU E 1 48 ? 13.382 41.278 -7.946 1.00 20.94 46 LEU E C 1
ATOM 10279 O O . LEU E 1 48 ? 13.475 40.237 -7.276 1.00 21.75 46 LEU E O 1
ATOM 10284 N N . ASN E 1 49 ? 12.291 42.045 -7.929 1.00 21.28 47 ASN E N 1
ATOM 10285 C CA . ASN E 1 49 ? 11.104 41.657 -7.152 1.00 22.49 47 ASN E CA 1
ATOM 10286 C C . ASN E 1 49 ? 9.805 41.486 -7.963 1.00 21.60 47 ASN E C 1
ATOM 10287 O O . ASN E 1 49 ? 8.667 41.478 -7.424 1.00 23.51 47 ASN E O 1
ATOM 10292 N N . LEU E 1 50 ? 9.987 41.215 -9.245 1.00 18.32 48 LEU E N 1
ATOM 10293 C CA . LEU E 1 50 ? 8.914 41.277 -10.205 1.00 17.45 48 LEU E CA 1
ATOM 10294 C C . LEU E 1 50 ? 7.802 40.296 -9.899 1.00 16.87 48 LEU E C 1
ATOM 10295 O O . LEU E 1 50 ? 6.635 40.571 -10.197 1.00 18.28 48 LEU E O 1
ATOM 10300 N N . LEU E 1 51 ? 8.170 39.137 -9.353 1.00 15.49 49 LEU E N 1
ATOM 10301 C CA . LEU E 1 51 ? 7.168 38.079 -9.109 1.00 14.85 49 LEU E CA 1
ATOM 10302 C C . LEU E 1 51 ? 6.951 37.760 -7.635 1.00 15.07 49 LEU E C 1
ATOM 10303 O O . LEU E 1 51 ? 6.608 36.622 -7.283 1.00 13.57 49 LEU E O 1
ATOM 10308 N N . GLN E 1 52 ? 7.189 38.726 -6.750 1.00 15.25 50 GLN E N 1
ATOM 10309 C CA . GLN E 1 52 ? 6.899 38.512 -5.338 1.00 15.73 50 GLN E CA 1
ATOM 10310 C C . GLN E 1 52 ? 5.464 37.995 -5.185 1.00 15.19 50 GLN E C 1
ATOM 10311 O O . GLN E 1 52 ? 4.531 38.494 -5.841 1.00 15.68 50 GLN E O 1
ATOM 10317 N N . GLY E 1 53 ? 5.325 36.983 -4.344 1.00 15.59 51 GLY E N 1
ATOM 10318 C CA . GLY E 1 53 ? 4.001 36.407 -4.064 1.00 15.91 51 GLY E CA 1
ATOM 10319 C C . GLY E 1 53 ? 3.454 35.449 -5.120 1.00 15.44 51 GLY E C 1
ATOM 10320 O O . GLY E 1 53 ? 2.330 34.947 -4.974 1.00 16.24 51 GLY E O 1
ATOM 10321 N N . ARG E 1 54 ? 4.239 35.161 -6.156 1.00 13.77 52 ARG E N 1
ATOM 10322 C CA A ARG E 1 54 ? 3.799 34.216 -7.174 0.50 12.49 52 ARG E CA 1
ATOM 10323 C CA B ARG E 1 54 ? 3.801 34.217 -7.186 0.50 12.62 52 ARG E CA 1
ATOM 10324 C C . ARG E 1 54 ? 4.510 32.895 -6.961 1.00 12.39 52 ARG E C 1
ATOM 10325 O O . ARG E 1 54 ? 5.675 32.877 -6.547 1.00 12.41 52 ARG E O 1
ATOM 10340 N N . ILE E 1 55 ? 3.794 31.815 -7.230 1.00 11.13 53 ILE E N 1
ATOM 10341 C CA . ILE E 1 55 ? 4.339 30.473 -6.971 1.00 11.35 53 ILE E CA 1
ATOM 10342 C C . ILE E 1 55 ? 4.458 29.619 -8.216 1.00 11.52 53 ILE E C 1
ATOM 10343 O O . ILE E 1 55 ? 3.516 29.504 -9.007 1.00 11.35 53 ILE E O 1
ATOM 10348 N N . MET E 1 56 ? 5.627 28.976 -8.356 1.00 11.67 54 MET E N 1
ATOM 10349 C CA A MET E 1 56 ? 5.813 27.976 -9.390 0.50 11.37 54 MET E CA 1
ATOM 10350 C CA B MET E 1 56 ? 5.881 27.959 -9.379 0.50 11.89 54 MET E CA 1
ATOM 10351 C C . MET E 1 56 ? 5.877 26.617 -8.691 1.00 11.37 54 MET E C 1
ATOM 10352 O O . MET E 1 56 ? 6.507 26.463 -7.638 1.00 12.04 54 MET E O 1
ATOM 10361 N N . THR E 1 57 ? 5.168 25.633 -9.243 1.00 11.35 55 THR E N 1
ATOM 10362 C CA . THR E 1 57 ? 5.332 24.277 -8.746 1.00 12.28 55 THR E CA 1
ATOM 10363 C C . THR E 1 57 ? 5.907 23.384 -9.842 1.00 13.41 55 THR E C 1
ATOM 10364 O O . THR E 1 57 ? 5.325 23.270 -10.929 1.00 13.72 55 THR E O 1
ATOM 10368 N N . PRO E 1 58 ? 7.061 22.759 -9.567 1.00 14.50 56 PRO E N 1
ATOM 10369 C CA . PRO E 1 58 ? 7.586 21.797 -10.534 1.00 15.67 56 PRO E CA 1
ATOM 10370 C C . PRO E 1 58 ? 6.850 20.459 -10.368 1.00 16.79 56 PRO E C 1
ATOM 10371 O O . PRO E 1 58 ? 6.527 20.017 -9.230 1.00 18.43 56 PRO E O 1
ATOM 10375 N N . LEU E 1 59 ? 6.513 19.852 -11.501 1.00 14.19 57 LEU E N 1
ATOM 10376 C CA . LEU E 1 59 ? 5.880 18.529 -11.504 1.00 16.65 57 LEU E CA 1
ATOM 10377 C C . LEU E 1 59 ? 6.721 17.711 -12.467 1.00 14.96 57 LEU E C 1
ATOM 10378 O O . LEU E 1 59 ? 6.418 17.591 -13.660 1.00 14.54 57 LEU E O 1
ATOM 10383 N N . PHE E 1 60 ? 7.775 17.128 -11.906 1.00 14.89 58 PHE E N 1
ATOM 10384 C CA . PHE E 1 60 ? 8.719 16.303 -12.662 1.00 15.42 58 PHE E CA 1
ATOM 10385 C C . PHE E 1 60 ? 8.493 14.817 -12.452 1.00 16.24 58 PHE E C 1
ATOM 10386 O O . PHE E 1 60 ? 8.775 14.295 -11.369 1.00 16.66 58 PHE E O 1
ATOM 10394 N N . PHE E 1 61 ? 7.947 14.170 -13.484 1.00 16.44 59 PHE E N 1
ATOM 10395 C CA . PHE E 1 61 ? 7.716 12.724 -13.474 1.00 18.15 59 PHE E CA 1
ATOM 10396 C C . PHE E 1 61 ? 8.877 11.942 -14.112 1.00 18.73 59 PHE E C 1
ATOM 10397 O O . PHE E 1 61 ? 8.773 10.724 -14.304 1.00 20.33 59 PHE E O 1
ATOM 10405 N N . GLU E 1 62 ? 9.961 12.634 -14.475 1.00 17.95 60 GLU E N 1
ATOM 10406 C CA . GLU E 1 62 ? 11.211 12.039 -14.947 1.00 18.13 60 GLU E CA 1
ATOM 10407 C C . GLU E 1 62 ? 12.321 12.831 -14.273 1.00 16.14 60 GLU E C 1
ATOM 10408 O O . GLU E 1 62 ? 12.088 13.977 -13.840 1.00 17.11 60 GLU E O 1
ATOM 10414 N N . ASP E 1 63 ? 13.521 12.269 -14.263 1.00 17.00 61 ASP E N 1
ATOM 10415 C CA . ASP E 1 63 ? 14.674 12.933 -13.648 1.00 16.54 61 ASP E CA 1
ATOM 10416 C C . ASP E 1 63 ? 15.077 14.204 -14.387 1.00 15.73 61 ASP E C 1
ATOM 10417 O O . ASP E 1 63 ? 14.833 14.361 -15.591 1.00 14.59 61 ASP E O 1
ATOM 10422 N N . SER E 1 64 ? 15.657 15.125 -13.623 1.00 15.16 62 SER E N 1
ATOM 10423 C CA . SER E 1 64 ? 16.158 16.373 -14.210 1.00 14.09 62 SER E CA 1
ATOM 10424 C C . SER E 1 64 ? 17.150 17.018 -13.284 1.00 13.77 62 SER E C 1
ATOM 10425 O O . SER E 1 64 ? 16.889 17.079 -12.094 1.00 16.77 62 SER E O 1
ATOM 10428 N N . SER E 1 65 ? 18.253 17.518 -13.833 1.00 13.06 63 SER E N 1
ATOM 10429 C CA . SER E 1 65 ? 19.140 18.399 -13.060 1.00 12.94 63 SER E CA 1
ATOM 10430 C C . SER E 1 65 ? 18.995 19.829 -13.579 1.00 12.35 63 SER E C 1
ATOM 10431 O O . SER E 1 65 ? 18.649 20.696 -12.805 1.00 14.08 63 SER E O 1
ATOM 10434 N N . ARG E 1 66 ? 19.204 20.064 -14.872 1.00 10.87 64 ARG E N 1
ATOM 10435 C CA . ARG E 1 66 ? 19.201 21.445 -15.395 1.00 10.38 64 ARG E CA 1
ATOM 10436 C C . ARG E 1 66 ? 17.816 22.074 -15.400 1.00 10.30 64 ARG E C 1
ATOM 10437 O O . ARG E 1 66 ? 17.623 23.178 -14.939 1.00 10.82 64 ARG E O 1
ATOM 10445 N N . THR E 1 67 ? 16.846 21.393 -16.005 1.00 10.79 65 THR E N 1
ATOM 10446 C CA . THR E 1 67 ? 15.566 22.063 -16.236 1.00 9.77 65 THR E CA 1
ATOM 10447 C C . THR E 1 67 ? 14.852 22.390 -14.931 1.00 10.11 65 THR E C 1
ATOM 10448 O O . THR E 1 67 ? 14.349 23.516 -14.749 1.00 10.27 65 THR E O 1
ATOM 10452 N N . PHE E 1 68 ? 14.795 21.408 -14.016 1.00 10.25 66 PHE E N 1
ATOM 10453 C CA . PHE E 1 68 ? 14.251 21.656 -12.696 1.00 10.52 66 PHE E CA 1
ATOM 10454 C C . PHE E 1 68 ? 14.989 22.805 -11.995 1.00 10.74 66 PHE E C 1
ATOM 10455 O O . PHE E 1 68 ? 14.371 23.767 -11.514 1.00 10.04 66 PHE E O 1
ATOM 10463 N N . SER E 1 69 ? 16.313 22.688 -11.923 1.00 10.20 67 SER E N 1
ATOM 10464 C CA . SER E 1 69 ? 17.080 23.652 -11.094 1.00 10.46 67 SER E CA 1
ATOM 10465 C C . SER E 1 69 ? 17.057 25.044 -11.698 1.00 11.31 67 SER E C 1
ATOM 10466 O O . SER E 1 69 ? 16.915 26.044 -10.978 1.00 11.71 67 SER E O 1
ATOM 10469 N N A SER E 1 70 ? 17.167 25.097 -13.023 0.50 11.25 68 SER E N 1
ATOM 10470 N N B SER E 1 70 ? 17.169 25.131 -13.017 0.50 10.44 68 SER E N 1
ATOM 10471 C CA A SER E 1 70 ? 17.153 26.356 -13.758 0.50 11.49 68 SER E CA 1
ATOM 10472 C CA B SER E 1 70 ? 17.153 26.444 -13.643 0.50 9.79 68 SER E CA 1
ATOM 10473 C C A SER E 1 70 ? 15.830 27.117 -13.613 0.50 10.94 68 SER E C 1
ATOM 10474 C C B SER E 1 70 ? 15.802 27.146 -13.527 0.50 9.99 68 SER E C 1
ATOM 10475 O O A SER E 1 70 ? 15.830 28.339 -13.450 0.50 10.47 68 SER E O 1
ATOM 10476 O O B SER E 1 70 ? 15.749 28.360 -13.311 0.50 9.50 68 SER E O 1
ATOM 10481 N N . PHE E 1 71 ? 14.703 26.408 -13.683 1.00 9.67 69 PHE E N 1
ATOM 10482 C CA . PHE E 1 71 ? 13.389 27.036 -13.502 1.00 9.44 69 PHE E CA 1
ATOM 10483 C C . PHE E 1 71 ? 13.214 27.484 -12.056 1.00 10.12 69 PHE E C 1
ATOM 10484 O O . PHE E 1 71 ? 12.679 28.568 -11.837 1.00 10.40 69 PHE E O 1
ATOM 10492 N N . CYS E 1 72 ? 13.641 26.682 -11.077 1.00 10.37 70 CYS E N 1
ATOM 10493 C CA . CYS E 1 72 ? 13.525 27.110 -9.672 1.00 9.99 70 CYS E CA 1
ATOM 10494 C C . CYS E 1 72 ? 14.355 28.398 -9.433 1.00 9.49 70 CYS E C 1
ATOM 10495 O O . CYS E 1 72 ? 13.852 29.385 -8.850 1.00 10.53 70 CYS E O 1
ATOM 10498 N N . ALA E 1 73 ? 15.604 28.365 -9.887 1.00 9.75 71 ALA E N 1
ATOM 10499 C CA . ALA E 1 73 ? 16.487 29.495 -9.711 1.00 9.58 71 ALA E CA 1
ATOM 10500 C C . ALA E 1 73 ? 15.947 30.731 -10.428 1.00 9.86 71 ALA E C 1
ATOM 10501 O O . ALA E 1 73 ? 15.992 31.827 -9.874 1.00 10.34 71 ALA E O 1
ATOM 10503 N N . ALA E 1 74 ? 15.453 30.558 -11.650 1.00 9.99 72 ALA E N 1
ATOM 10504 C CA . ALA E 1 74 ? 14.861 31.666 -12.398 1.00 10.10 72 ALA E CA 1
ATOM 10505 C C . ALA E 1 74 ? 13.664 32.293 -11.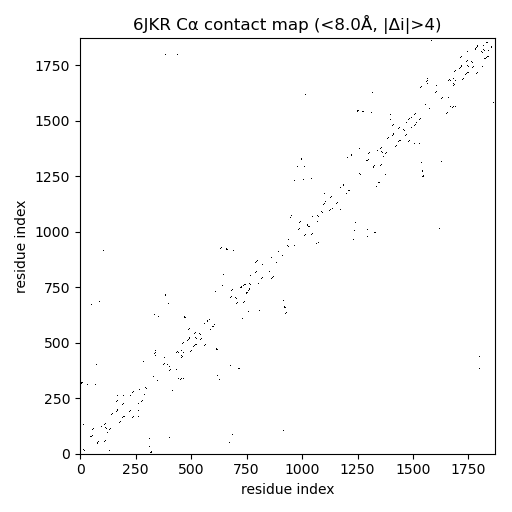672 1.00 9.99 72 ALA E C 1
ATOM 10506 O O . ALA E 1 74 ? 13.574 33.521 -11.561 1.00 10.54 72 ALA E O 1
ATOM 10508 N N . MET E 1 75 ? 12.798 31.454 -11.120 1.00 10.26 73 MET E N 1
ATOM 10509 C CA . MET E 1 75 ? 11.664 31.951 -10.359 1.00 10.27 73 MET E CA 1
ATOM 10510 C C . MET E 1 75 ? 12.130 32.745 -9.141 1.00 9.82 73 MET E C 1
ATOM 10511 O O . MET E 1 75 ? 11.627 33.867 -8.885 1.00 11.29 73 MET E O 1
ATOM 10516 N N . ILE E 1 76 ? 13.083 32.189 -8.391 1.00 10.66 74 ILE E N 1
ATOM 10517 C CA . ILE E 1 76 ? 13.614 32.850 -7.196 1.00 10.96 74 ILE E CA 1
ATOM 10518 C C . ILE E 1 76 ? 14.278 34.202 -7.549 1.00 10.85 74 ILE E C 1
ATOM 10519 O O . ILE E 1 76 ? 14.079 35.204 -6.832 1.00 11.90 74 ILE E O 1
ATOM 10524 N N . ARG E 1 77 ? 15.037 34.222 -8.646 1.00 10.58 75 ARG E N 1
ATOM 10525 C CA . ARG E 1 77 ? 15.743 35.457 -9.032 1.00 11.10 75 ARG E CA 1
ATOM 10526 C C . ARG E 1 77 ? 14.815 36.526 -9.544 1.00 11.64 75 ARG E C 1
ATOM 10527 O O . ARG E 1 77 ? 15.231 37.703 -9.617 1.00 13.04 75 ARG E O 1
ATOM 10535 N N . LEU E 1 78 ? 13.562 36.159 -9.846 1.00 10.82 76 LEU E N 1
ATOM 10536 C CA . LEU E 1 78 ? 12.512 37.145 -10.144 1.00 11.11 76 LEU E CA 1
ATOM 10537 C C . LEU E 1 78 ? 11.753 37.607 -8.918 1.00 12.17 76 LEU E C 1
ATOM 10538 O O . LEU E 1 78 ? 10.854 38.459 -9.017 1.00 14.13 76 LEU E O 1
ATOM 10543 N N . GLY E 1 79 ? 12.112 37.069 -7.762 1.00 12.33 77 GLY E N 1
ATOM 10544 C CA . GLY E 1 79 ? 11.384 37.379 -6.521 1.00 13.46 77 GLY E CA 1
ATOM 10545 C C . GLY E 1 79 ? 10.239 36.440 -6.224 1.00 13.02 77 GLY E C 1
ATOM 10546 O O . GLY E 1 79 ? 9.588 36.568 -5.170 1.00 14.84 77 GLY E O 1
ATOM 10547 N N . GLY E 1 80 ? 10.000 35.459 -7.101 1.00 12.05 78 GLY E N 1
ATOM 10548 C CA . GLY E 1 80 ? 8.952 34.480 -6.843 1.00 12.21 78 GLY E CA 1
ATOM 10549 C C . GLY E 1 80 ? 9.380 33.331 -5.951 1.00 11.80 78 GLY E C 1
ATOM 10550 O O . GLY E 1 80 ? 10.475 33.325 -5.395 1.00 11.68 78 GLY E O 1
ATOM 10551 N N . SER E 1 81 ? 8.467 32.382 -5.775 1.00 13.03 79 SER E N 1
ATOM 10552 C CA . SER E 1 81 ? 8.673 31.269 -4.857 1.00 13.67 79 SER E CA 1
ATOM 10553 C C . SER E 1 81 ? 8.326 29.937 -5.493 1.00 12.93 79 SER E C 1
ATOM 10554 O O . SER E 1 81 ? 7.672 29.903 -6.529 1.00 13.04 79 SER E O 1
ATOM 10557 N N . VAL E 1 82 ? 8.744 28.856 -4.838 1.00 12.70 80 VAL E N 1
ATOM 10558 C CA . VAL E 1 82 ? 8.591 27.501 -5.365 1.00 11.93 80 VAL E CA 1
ATOM 10559 C C . VAL E 1 82 ? 7.955 26.639 -4.290 1.00 12.33 80 VAL E C 1
ATOM 10560 O O . VAL E 1 82 ? 8.429 26.655 -3.146 1.00 13.05 80 VAL E O 1
ATOM 10564 N N . VAL E 1 83 ? 6.936 25.852 -4.665 1.00 12.38 81 VAL E N 1
ATOM 10565 C CA . VAL E 1 83 ? 6.451 24.770 -3.791 1.00 13.51 81 VAL E CA 1
ATOM 10566 C C . VAL E 1 83 ? 7.043 23.472 -4.296 1.00 15.71 81 VAL E C 1
ATOM 10567 O O . VAL E 1 83 ? 6.892 23.155 -5.470 1.00 15.66 81 VAL E O 1
ATOM 10571 N N . ASN E 1 84 ? 7.761 22.786 -3.409 1.00 17.39 82 ASN E N 1
ATOM 10572 C CA . ASN E 1 84 ? 8.582 21.634 -3.753 1.00 21.08 82 ASN E CA 1
ATOM 10573 C C . ASN E 1 84 ? 7.833 20.343 -3.619 1.00 23.11 82 ASN E C 1
ATOM 10574 O O . ASN E 1 84 ? 8.173 19.483 -2.785 1.00 24.80 82 ASN E O 1
ATOM 10579 N N . PHE E 1 85 ? 6.795 20.231 -4.434 1.00 24.14 83 PHE E N 1
ATOM 10580 C CA . PHE E 1 85 ? 6.025 19.002 -4.602 1.00 26.13 83 PHE E CA 1
ATOM 10581 C C . PHE E 1 85 ? 6.902 17.931 -5.241 1.00 26.91 83 PHE E C 1
ATOM 10582 O O . PHE E 1 85 ? 7.561 18.198 -6.248 1.00 28.31 83 PHE E O 1
ATOM 10590 N N . LYS E 1 86 ? 6.895 16.730 -4.659 1.00 27.93 84 LYS E N 1
ATOM 10591 C CA . LYS E 1 86 ? 7.588 15.583 -5.228 1.00 29.45 84 LYS E CA 1
ATOM 10592 C C . LYS E 1 86 ? 6.668 14.392 -5.522 1.00 29.58 84 LYS E C 1
ATOM 10593 O O . LYS E 1 86 ? 5.912 13.933 -4.670 1.00 28.51 84 LYS E O 1
ATOM 10599 N N . VAL E 1 87 ? 6.746 13.901 -6.750 1.00 30.46 85 VAL E N 1
ATOM 10600 C CA . VAL E 1 87 ? 5.866 12.812 -7.207 1.00 31.39 85 VAL E CA 1
ATOM 10601 C C . VAL E 1 87 ? 5.950 11.566 -6.325 1.00 32.11 85 VAL E C 1
ATOM 10602 O O . VAL E 1 87 ? 4.937 10.914 -6.047 1.00 31.61 85 VAL E O 1
ATOM 10606 N N . GLU E 1 88 ? 7.151 11.254 -5.859 1.00 32.93 86 GLU E N 1
ATOM 10607 C CA . GLU E 1 88 ? 7.366 10.051 -5.063 1.00 34.41 86 GLU E CA 1
ATOM 10608 C C . GLU E 1 88 ? 6.818 10.092 -3.615 1.00 34.15 86 GLU E C 1
ATOM 10609 O O . GLU E 1 88 ? 6.670 9.044 -2.977 1.00 34.22 86 GLU E O 1
ATOM 10615 N N . ALA E 1 89 ? 6.506 11.288 -3.114 1.00 32.97 87 ALA E N 1
ATOM 10616 C CA . ALA E 1 89 ? 5.922 11.425 -1.776 1.00 32.66 87 ALA E CA 1
ATOM 10617 C C . ALA E 1 89 ? 4.459 11.871 -1.817 1.00 31.81 87 ALA E C 1
ATOM 10618 O O . ALA E 1 89 ? 3.920 12.301 -0.797 1.00 31.89 87 ALA E O 1
ATOM 10620 N N . SER E 1 90 ? 3.817 11.724 -2.976 1.00 30.20 88 SER E N 1
ATOM 10621 C CA . SER E 1 90 ? 2.503 12.325 -3.215 1.00 29.46 88 SER E CA 1
ATOM 10622 C C . SER E 1 90 ? 1.369 11.300 -3.153 1.00 29.11 88 SER E C 1
ATOM 10623 O O . SER E 1 90 ? 1.598 10.108 -2.940 1.00 28.16 88 SER E O 1
ATOM 10626 N N . SER E 1 91 ? 0.141 11.775 -3.353 1.00 28.95 89 SER E N 1
ATOM 10627 C CA . SER E 1 91 ? -1.013 10.877 -3.334 1.00 29.28 89 SER E CA 1
ATOM 10628 C C . SER E 1 91 ? -1.098 9.957 -4.547 1.00 29.87 89 SER E C 1
ATOM 10629 O O . SER E 1 91 ? -1.942 9.059 -4.579 1.00 29.13 89 SER E O 1
ATOM 10632 N N . ILE E 1 92 ? -0.234 10.169 -5.542 1.00 30.33 90 ILE E N 1
ATOM 10633 C CA . ILE E 1 92 ? -0.153 9.241 -6.673 1.00 31.28 90 ILE E CA 1
ATOM 10634 C C . ILE E 1 92 ? 0.081 7.814 -6.150 1.00 32.39 90 ILE E C 1
ATOM 10635 O O . ILE E 1 92 ? -0.417 6.827 -6.736 1.00 32.81 90 ILE E O 1
ATOM 10640 N N . ASN E 1 93 ? 0.795 7.720 -5.022 1.00 32.95 91 ASN E N 1
ATOM 10641 C CA . ASN E 1 93 ? 1.000 6.439 -4.314 1.00 34.08 91 ASN E CA 1
ATOM 10642 C C . ASN E 1 93 ? -0.271 5.790 -3.758 1.00 34.33 91 ASN E C 1
ATOM 10643 O O . ASN E 1 93 ? -0.277 4.594 -3.424 1.00 34.77 91 ASN E O 1
ATOM 10648 N N . LYS E 1 94 ? -1.334 6.586 -3.639 1.00 33.76 92 LYS E N 1
ATOM 10649 C CA . LYS E 1 94 ? -2.643 6.090 -3.216 1.00 33.07 92 LYS E CA 1
ATOM 10650 C C . LYS E 1 94 ? -3.645 6.083 -4.380 1.00 32.22 92 LYS E C 1
ATOM 10651 O O . LYS E 1 94 ? -4.864 6.053 -4.171 1.00 32.74 92 LYS E O 1
ATOM 10657 N N . GLY E 1 95 ? -3.110 6.102 -5.602 1.00 30.72 93 GLY E N 1
ATOM 10658 C CA . GLY E 1 95 ? -3.917 5.925 -6.817 1.00 29.05 93 GLY E CA 1
ATOM 10659 C C . GLY E 1 95 ? -4.451 7.207 -7.427 1.00 27.34 93 GLY E C 1
ATOM 10660 O O . GLY E 1 95 ? -5.312 7.169 -8.321 1.00 28.26 93 GLY E O 1
ATOM 10661 N N . GLU E 1 96 ? -3.966 8.350 -6.951 1.00 24.38 94 GLU E N 1
ATOM 10662 C CA . GLU E 1 96 ? -4.372 9.603 -7.577 1.00 21.81 94 GLU E CA 1
ATOM 10663 C C . GLU E 1 96 ? -3.943 9.700 -9.051 1.00 19.78 94 GLU E C 1
ATOM 10664 O O . GLU E 1 96 ? -2.761 9.510 -9.411 1.00 20.58 94 GLU E O 1
ATOM 10670 N N . THR E 1 97 ? -4.898 10.029 -9.917 1.00 17.77 95 THR E N 1
ATOM 10671 C CA . THR E 1 97 ? -4.647 10.168 -11.348 1.00 17.12 95 THR E CA 1
ATOM 10672 C C . THR E 1 97 ? -3.819 11.404 -11.651 1.00 17.12 95 THR E C 1
ATOM 10673 O O . THR E 1 97 ? -3.727 12.324 -10.832 1.00 15.85 95 THR E O 1
ATOM 10677 N N . LEU E 1 98 ? -3.226 11.422 -12.831 1.00 17.09 96 LEU E N 1
ATOM 10678 C CA . LEU E 1 98 ? -2.487 12.584 -13.299 1.00 15.98 96 LEU E CA 1
ATOM 10679 C C . LEU E 1 98 ? -3.379 13.820 -13.280 1.00 16.40 96 LEU E C 1
ATOM 10680 O O . LEU E 1 98 ? -2.980 14.886 -12.791 1.00 14.79 96 LEU E O 1
ATOM 10685 N N . ALA E 1 99 ? -4.608 13.670 -13.771 1.00 16.18 97 ALA E N 1
ATOM 10686 C CA . ALA E 1 99 ? -5.499 14.801 -13.864 1.00 15.88 97 ALA E CA 1
ATOM 10687 C C . ALA E 1 99 ? -5.782 15.368 -12.485 1.00 15.45 97 ALA E C 1
ATOM 10688 O O . ALA E 1 99 ? -5.783 16.591 -12.314 1.00 14.79 97 ALA E O 1
ATOM 10690 N N . ASP E 1 100 ? -6.022 14.497 -11.501 1.00 14.45 98 ASP E N 1
ATOM 10691 C CA . ASP E 1 100 ? -6.301 15.018 -10.164 1.00 13.36 98 ASP E CA 1
ATOM 10692 C C . ASP E 1 100 ? -5.050 15.678 -9.564 1.00 12.70 98 ASP E C 1
ATOM 10693 O O . ASP E 1 100 ? -5.170 16.630 -8.805 1.00 13.05 98 ASP E O 1
ATOM 10698 N N . THR E 1 101 ? -3.868 15.150 -9.888 1.00 12.71 99 THR E N 1
ATOM 10699 C CA . THR E 1 101 ? -2.601 15.736 -9.380 1.00 12.76 99 THR E CA 1
ATOM 10700 C C . THR E 1 101 ? -2.452 17.156 -9.946 1.00 13.63 99 THR E C 1
ATOM 10701 O O . THR E 1 101 ? -2.109 18.099 -9.216 1.00 13.56 99 THR E O 1
ATOM 10705 N N . ILE E 1 102 ? -2.728 17.307 -11.246 1.00 13.14 100 ILE E N 1
ATOM 10706 C CA . ILE E 1 102 ? -2.635 18.605 -11.888 1.00 13.79 100 ILE E CA 1
ATOM 10707 C C . ILE E 1 102 ? -3.611 19.555 -11.218 1.00 13.06 100 ILE E C 1
ATOM 10708 O O . ILE E 1 102 ? -3.216 20.662 -10.840 1.00 14.21 100 ILE E O 1
ATOM 10713 N N . ARG E 1 103 ? -4.867 19.133 -11.023 1.00 12.60 101 ARG E N 1
ATOM 10714 C CA A ARG E 1 103 ? -5.872 20.001 -10.393 0.50 12.75 101 ARG E CA 1
ATOM 10715 C CA B ARG E 1 103 ? -5.849 20.038 -10.414 0.50 12.72 101 ARG E CA 1
ATOM 10716 C C . ARG E 1 103 ? -5.442 20.449 -9.001 1.00 12.61 101 ARG E C 1
ATOM 10717 O O . ARG E 1 103 ? -5.675 21.591 -8.603 1.00 13.62 101 ARG E O 1
ATOM 10732 N N . THR E 1 104 ? -4.831 19.530 -8.265 1.00 12.42 102 THR E N 1
ATOM 10733 C CA . THR E 1 104 ? -4.328 19.822 -6.939 1.00 11.61 102 THR E CA 1
ATOM 10734 C C . THR E 1 104 ? -3.280 20.955 -6.971 1.00 11.90 102 THR E C 1
ATOM 10735 O O . THR E 1 104 ? -3.459 21.966 -6.337 1.00 12.79 102 THR E O 1
ATOM 10739 N N . LEU E 1 105 ? -2.198 20.773 -7.716 1.00 12.08 103 LEU E N 1
ATOM 10740 C CA . LEU E 1 105 ? -1.139 21.779 -7.677 1.00 12.82 103 LEU E CA 1
ATOM 10741 C C . LEU E 1 105 ? -1.608 23.088 -8.343 1.00 13.06 103 LEU E C 1
ATOM 10742 O O . LEU E 1 105 ? -1.200 24.185 -7.969 1.00 12.78 103 LEU E O 1
ATOM 10747 N N . ASP E 1 106 ? -2.536 22.984 -9.281 1.00 13.69 104 ASP E N 1
ATOM 10748 C CA . ASP E 1 106 ? -3.138 24.163 -9.927 1.00 13.79 104 ASP E CA 1
ATOM 10749 C C . ASP E 1 106 ? -3.940 25.005 -8.937 1.00 14.23 104 ASP E C 1
ATOM 10750 O O . ASP E 1 106 ? -4.146 26.203 -9.178 1.00 16.59 104 ASP E O 1
ATOM 10755 N N . SER E 1 107 ? -4.404 24.379 -7.845 1.00 13.75 105 SER E N 1
ATOM 10756 C CA . SER E 1 107 ? -5.163 25.073 -6.802 1.00 13.03 105 SER E CA 1
ATOM 10757 C C . SER E 1 107 ? -4.302 26.060 -6.016 1.00 13.10 105 SER E C 1
ATOM 10758 O O . SER E 1 107 ? -4.848 26.994 -5.417 1.00 13.88 105 SER E O 1
ATOM 10761 N N . TYR E 1 108 ? -2.980 25.870 -6.025 1.00 10.95 106 TYR E N 1
ATOM 10762 C CA . TYR E 1 108 ? -2.112 26.659 -5.167 1.00 10.45 106 TYR E CA 1
ATOM 10763 C C . TYR E 1 108 ? -1.159 27.554 -5.905 1.00 11.35 106 TYR E C 1
ATOM 10764 O O . TYR E 1 108 ? -0.559 28.438 -5.281 1.00 12.75 106 TYR E O 1
ATOM 10773 N N . SER E 1 109 ? -0.975 27.272 -7.193 1.00 11.53 107 SER E N 1
ATOM 10774 C CA . SER E 1 109 ? 0.167 27.796 -7.967 1.00 11.80 107 SER E CA 1
ATOM 10775 C C . SER E 1 109 ? -0.224 28.849 -8.954 1.00 12.92 107 SER E C 1
ATOM 10776 O O . SER E 1 109 ? -1.405 28.985 -9.303 1.00 15.55 107 SER E O 1
ATOM 10779 N N . ASP E 1 110 ? 0.780 29.625 -9.379 1.00 11.67 108 ASP E N 1
ATOM 10780 C CA . ASP E 1 110 ? 0.598 30.545 -10.514 1.00 12.81 108 ASP E CA 1
ATOM 10781 C C . ASP E 1 110 ? 1.060 29.960 -11.840 1.00 12.37 108 ASP E C 1
ATOM 10782 O O . ASP E 1 110 ? 0.583 30.368 -12.906 1.00 13.67 108 ASP E O 1
ATOM 10787 N N . VAL E 1 111 ? 2.009 29.037 -11.779 1.00 11.53 109 VAL E N 1
ATOM 10788 C CA . VAL E 1 111 ? 2.491 28.367 -12.984 1.00 11.17 109 VAL E CA 1
ATOM 10789 C C . VAL E 1 111 ? 2.978 26.983 -12.600 1.00 11.43 109 VAL E C 1
ATOM 10790 O O . VAL E 1 111 ? 3.527 26.798 -11.508 1.00 11.77 109 VAL E O 1
ATOM 10794 N N . LEU E 1 112 ? 2.762 26.017 -13.492 1.00 12.05 110 LEU E N 1
ATOM 10795 C CA . LEU E 1 112 ? 3.240 24.644 -13.284 1.00 11.47 110 LEU E CA 1
ATOM 10796 C C . LEU E 1 112 ? 4.298 24.377 -14.341 1.00 11.97 110 LEU E C 1
ATOM 10797 O O . LEU E 1 112 ? 4.104 24.736 -15.484 1.00 13.29 110 LEU E O 1
ATOM 10802 N N . VAL E 1 113 ? 5.402 23.746 -13.958 1.00 10.86 111 VAL E N 1
ATOM 10803 C CA . VAL E 1 113 ? 6.441 23.326 -14.927 1.00 11.78 111 VAL E CA 1
ATOM 10804 C C . VAL E 1 113 ? 6.413 21.800 -14.897 1.00 12.11 111 VAL E C 1
ATOM 10805 O O . VAL E 1 113 ? 6.666 21.185 -13.843 1.00 13.79 111 VAL E O 1
ATOM 10809 N N . MET E 1 114 ? 6.094 21.192 -16.038 1.00 11.06 112 MET E N 1
ATOM 10810 C CA . MET E 1 114 ? 5.802 19.745 -16.070 1.00 11.06 112 MET E CA 1
ATOM 10811 C C . MET E 1 114 ? 6.737 18.997 -17.045 1.00 11.23 112 MET E C 1
ATOM 10812 O O . MET E 1 114 ? 6.838 19.366 -18.218 1.00 11.84 112 MET E O 1
ATOM 10817 N N . ARG E 1 115 ? 7.361 17.913 -16.553 1.00 9.83 113 ARG E N 1
ATOM 10818 C CA . ARG E 1 115 ? 8.059 16.930 -17.385 1.00 11.13 113 ARG E CA 1
ATOM 10819 C C . ARG E 1 115 ? 7.420 15.563 -17.150 1.00 11.36 113 ARG E C 1
ATOM 10820 O O . ARG E 1 115 ? 7.191 15.176 -16.004 1.00 12.06 113 ARG E O 1
ATOM 10828 N N . HIS E 1 116 ? 7.183 14.833 -18.230 1.00 11.04 114 HIS E N 1
ATOM 10829 C CA . HIS E 1 116 ? 6.507 13.557 -18.096 1.00 12.80 114 HIS E CA 1
ATOM 10830 C C . HIS E 1 116 ? 6.951 12.654 -19.228 1.00 14.09 114 HIS E C 1
ATOM 10831 O O . HIS E 1 116 ? 7.138 13.128 -20.355 1.00 14.92 114 HIS E O 1
ATOM 10838 N N . PRO E 1 117 ? 7.073 11.339 -18.959 1.00 15.38 115 PRO E N 1
ATOM 10839 C CA . PRO E 1 117 ? 7.528 10.417 -19.992 1.00 17.08 115 PRO E CA 1
ATOM 10840 C C . PRO E 1 117 ? 6.512 10.133 -21.112 1.00 17.96 115 PRO E C 1
ATOM 10841 O O . PRO E 1 117 ? 6.917 9.622 -22.167 1.00 17.91 115 PRO E O 1
ATOM 10845 N N . ARG E 1 118 ? 5.227 10.443 -20.899 1.00 18.85 116 ARG E N 1
ATOM 10846 C CA . ARG E 1 118 ? 4.220 10.300 -21.946 1.00 19.86 116 ARG E CA 1
ATOM 10847 C C . ARG E 1 118 ? 4.089 11.573 -22.772 1.00 20.35 116 ARG E C 1
ATOM 10848 O O . ARG E 1 118 ? 3.898 12.674 -22.230 1.00 19.48 116 ARG E O 1
ATOM 10856 N N . GLN E 1 119 ? 4.192 11.423 -24.084 1.00 20.14 117 GLN E N 1
ATOM 10857 C CA . GLN E 1 119 ? 4.071 12.572 -24.977 1.00 20.26 117 GLN E CA 1
ATOM 10858 C C . GLN E 1 119 ? 2.745 13.336 -24.839 1.00 19.79 117 GLN E C 1
ATOM 10859 O O . GLN E 1 119 ? 2.721 14.559 -24.912 1.00 18.82 117 GLN E O 1
ATOM 10865 N N . ASP E 1 120 ? 1.636 12.622 -24.604 1.00 19.75 118 ASP E N 1
ATOM 10866 C CA A ASP E 1 120 ? 0.328 13.283 -24.528 0.50 20.28 118 ASP E CA 1
ATOM 10867 C CA B ASP E 1 120 ? 0.312 13.246 -24.508 0.50 20.46 118 ASP E CA 1
ATOM 10868 C C . ASP E 1 120 ? -0.063 13.789 -23.131 1.00 19.96 118 ASP E C 1
ATOM 10869 O O . ASP E 1 120 ? -1.161 14.362 -22.944 1.00 19.68 118 ASP E O 1
ATOM 10878 N N . ALA E 1 121 ? 0.828 13.620 -22.156 1.00 18.96 119 ALA E N 1
ATOM 10879 C CA . ALA E 1 121 ? 0.509 14.042 -20.775 1.00 19.43 119 ALA E CA 1
ATOM 10880 C C . ALA E 1 121 ? 0.354 15.556 -20.628 1.00 19.85 119 ALA E C 1
ATOM 10881 O O . ALA E 1 121 ? -0.437 16.040 -19.827 1.00 20.22 119 ALA E O 1
ATOM 10883 N N . ILE E 1 122 ? 1.126 16.318 -21.395 1.00 20.45 120 ILE E N 1
ATOM 10884 C CA . ILE E 1 122 ? 1.006 17.772 -21.375 1.00 21.12 120 ILE E CA 1
ATOM 10885 C C . ILE E 1 122 ? -0.389 18.249 -21.792 1.00 21.59 120 ILE E C 1
ATOM 10886 O O . ILE E 1 122 ? -1.004 19.084 -21.114 1.00 19.83 120 ILE E O 1
ATOM 10891 N N . GLU E 1 123 ? -0.889 17.701 -22.899 1.00 21.86 121 GLU E N 1
ATOM 10892 C CA . GLU E 1 123 ? -2.229 18.021 -23.366 1.00 23.17 121 GLU E CA 1
ATOM 10893 C C . GLU E 1 123 ? -3.285 17.633 -22.320 1.00 21.78 121 GLU E C 1
ATOM 10894 O O . GLU E 1 123 ? -4.249 18.387 -22.098 1.00 22.26 121 GLU E O 1
ATOM 10900 N N . GLU E 1 124 ? -3.090 16.496 -21.653 1.00 20.41 122 GLU E N 1
ATOM 10901 C CA A GLU E 1 124 ? -4.014 16.077 -20.605 0.50 20.67 122 GLU E CA 1
ATOM 10902 C CA B GLU E 1 124 ? -4.021 16.074 -20.595 0.50 20.69 122 GLU E CA 1
ATOM 10903 C C . GLU E 1 124 ? -4.008 17.086 -19.462 1.00 20.22 122 GLU E C 1
ATOM 10904 O O . GLU E 1 124 ? -5.054 17.482 -18.967 1.00 20.08 122 GLU E O 1
ATOM 10915 N N . ALA E 1 125 ? -2.816 17.518 -19.067 1.00 18.89 123 ALA E N 1
ATOM 10916 C CA . ALA E 1 125 ? -2.730 18.512 -18.002 1.00 18.43 123 ALA E CA 1
ATOM 10917 C C . ALA E 1 125 ? -3.385 19.841 -18.380 1.00 18.86 123 ALA E C 1
ATOM 10918 O O . ALA E 1 125 ? -4.084 20.464 -17.552 1.00 18.13 123 ALA E O 1
ATOM 10920 N N . LEU E 1 126 ? -3.166 20.280 -19.617 1.00 19.85 124 LEU E N 1
ATOM 10921 C CA . LEU E 1 126 ? -3.755 21.535 -20.111 1.00 21.51 124 LEU E CA 1
ATOM 10922 C C . LEU E 1 126 ? -5.278 21.499 -20.115 1.00 22.06 124 LEU E C 1
ATOM 10923 O O . LEU E 1 126 ? -5.935 22.536 -19.951 1.00 22.66 124 LEU E O 1
ATOM 10928 N N . SER E 1 127 ? -5.834 20.307 -20.296 1.00 21.11 125 SER E N 1
ATOM 10929 C CA . SER E 1 127 ? -7.290 20.153 -20.341 1.00 21.54 125 SER E CA 1
ATOM 10930 C C . SER E 1 127 ? -7.952 20.446 -18.996 1.00 21.24 125 SER E C 1
ATOM 10931 O O . SER E 1 127 ? -9.161 20.708 -18.963 1.00 23.06 125 SER E O 1
ATOM 10934 N N . VAL E 1 128 ? -7.185 20.384 -17.898 1.00 19.33 126 VAL E N 1
ATOM 10935 C CA . VAL E 1 128 ? -7.771 20.548 -16.573 1.00 18.46 126 VAL E CA 1
ATOM 10936 C C . VAL E 1 128 ? -7.227 21.746 -15.806 1.00 18.91 126 VAL E C 1
ATOM 10937 O O . VAL E 1 128 ? -7.882 22.230 -14.888 1.00 19.85 126 VAL E O 1
ATOM 10941 N N . ALA E 1 129 ? -6.059 22.256 -16.201 1.00 18.31 127 ALA E N 1
ATOM 10942 C CA . ALA E 1 129 ? -5.422 23.317 -15.405 1.00 18.41 127 ALA E CA 1
ATOM 10943 C C . ALA E 1 129 ? -5.960 24.689 -15.783 1.00 18.78 127 ALA E C 1
ATOM 10944 O O . ALA E 1 129 ? -6.244 24.944 -16.960 1.00 20.54 127 ALA E O 1
ATOM 10946 N N . GLN E 1 130 ? -6.134 25.540 -14.768 1.00 18.14 128 GLN E N 1
ATOM 10947 C CA A GLN E 1 130 ? -6.520 26.948 -14.958 0.50 19.32 128 GLN E CA 1
ATOM 10948 C CA B GLN E 1 130 ? -6.519 26.942 -14.995 0.50 19.28 128 GLN E CA 1
ATOM 10949 C C . GLN E 1 130 ? -5.298 27.807 -15.281 1.00 18.91 128 GLN E C 1
ATOM 10950 O O . GLN E 1 130 ? -5.331 28.678 -16.143 1.00 20.34 128 GLN E O 1
ATOM 10961 N N . HIS E 1 131 ? -4.201 27.550 -14.581 1.00 17.63 129 HIS E N 1
ATOM 10962 C CA . HIS E 1 131 ? -2.996 28.349 -14.736 1.00 15.71 129 HIS E CA 1
ATOM 10963 C C . HIS E 1 131 ? -2.073 27.795 -15.829 1.00 15.04 129 HIS E C 1
ATOM 10964 O O . HIS E 1 131 ? -2.195 26.633 -16.223 1.00 14.54 129 HIS E O 1
ATOM 10971 N N . PRO E 1 132 ? -1.104 28.607 -16.284 1.00 14.44 130 PRO E N 1
ATOM 10972 C CA . PRO E 1 132 ? -0.234 28.132 -17.362 1.00 13.51 130 PRO E CA 1
ATOM 10973 C C . PRO E 1 132 ? 0.648 26.980 -16.970 1.00 13.66 130 PRO E C 1
ATOM 10974 O O . PRO E 1 132 ? 1.110 26.915 -15.817 1.00 13.03 130 PRO E O 1
ATOM 10978 N N . ILE E 1 133 ? 0.849 26.079 -17.934 1.00 13.12 131 ILE E N 1
ATOM 10979 C CA . ILE E 1 133 ? 1.771 24.954 -17.789 1.00 12.79 131 ILE E CA 1
ATOM 10980 C C . ILE E 1 133 ? 2.908 25.138 -18.758 1.00 13.43 131 ILE E C 1
ATOM 10981 O O . ILE E 1 133 ? 2.689 25.472 -19.927 1.00 13.86 131 ILE E O 1
ATOM 10986 N N . LEU E 1 134 ? 4.129 24.975 -18.253 1.00 12.70 132 LEU E N 1
ATOM 10987 C CA . LEU E 1 134 ? 5.292 25.066 -19.143 1.00 11.94 132 LEU E CA 1
ATOM 10988 C C . LEU E 1 134 ? 5.857 23.661 -19.316 1.00 11.95 132 LEU E C 1
ATOM 10989 O O . LEU E 1 134 ? 6.154 22.990 -18.324 1.00 12.45 132 LEU E O 1
ATOM 10994 N N . ASN E 1 135 ? 5.942 23.221 -20.581 1.00 11.54 133 ASN E N 1
ATOM 10995 C CA . ASN E 1 135 ? 6.395 21.886 -20.959 1.00 12.18 133 ASN E CA 1
ATOM 10996 C C . ASN E 1 135 ? 7.905 21.822 -20.783 1.00 11.62 133 ASN E C 1
ATOM 10997 O O . ASN E 1 135 ? 8.638 22.425 -21.581 1.00 12.96 133 ASN E O 1
ATOM 11002 N N . ALA E 1 136 ? 8.352 21.082 -19.767 1.00 10.73 134 ALA E N 1
ATOM 11003 C CA . ALA E 1 136 ? 9.774 20.839 -19.494 1.00 10.18 134 ALA E CA 1
ATOM 11004 C C . ALA E 1 136 ? 10.244 19.521 -20.141 1.00 10.72 134 ALA E C 1
ATOM 11005 O O . ALA E 1 136 ? 11.352 19.046 -19.859 1.00 11.98 134 ALA E O 1
ATOM 11007 N N . GLY E 1 137 ? 9.377 18.936 -20.978 1.00 11.15 135 GLY E N 1
ATOM 11008 C CA . GLY E 1 137 ? 9.746 17.743 -21.753 1.00 11.76 135 GLY E CA 1
ATOM 11009 C C . GLY E 1 137 ? 8.613 16.746 -21.695 1.00 12.96 135 GLY E C 1
ATOM 11010 O O . GLY E 1 137 ? 8.194 16.369 -20.604 1.00 12.75 135 GLY E O 1
ATOM 11011 N N . ASN E 1 138 ? 8.106 16.344 -22.863 1.00 13.70 136 ASN E N 1
ATOM 11012 C CA . ASN E 1 138 ? 6.954 15.431 -22.931 1.00 13.80 136 ASN E CA 1
ATOM 11013 C C . ASN E 1 138 ? 7.332 14.203 -23.788 1.00 13.65 136 ASN E C 1
ATOM 11014 O O . ASN E 1 138 ? 7.293 14.228 -25.030 1.00 13.99 136 ASN E O 1
ATOM 11019 N N . GLY E 1 139 ? 7.761 13.150 -23.107 1.00 14.93 137 GLY E N 1
ATOM 11020 C CA . GLY E 1 139 ? 8.288 11.958 -23.798 1.00 15.93 137 GLY E CA 1
ATOM 11021 C C . GLY E 1 139 ? 9.360 12.300 -24.828 1.00 16.69 137 GLY E C 1
ATOM 11022 O O . GLY E 1 139 ? 10.216 13.145 -24.582 1.00 16.59 137 GLY E O 1
ATOM 11023 N N . ALA E 1 140 ? 9.257 11.687 -26.014 1.00 16.34 138 ALA E N 1
ATOM 11024 C CA . ALA E 1 140 ? 10.160 11.991 -27.118 1.00 17.21 138 ALA E CA 1
ATOM 11025 C C . ALA E 1 140 ? 9.628 13.121 -27.995 1.00 16.76 138 ALA E C 1
ATOM 11026 O O . ALA E 1 140 ? 9.987 13.206 -29.160 1.00 18.52 138 ALA E O 1
ATOM 11028 N N . GLY E 1 141 ? 8.770 13.966 -27.434 1.00 15.11 139 GLY E N 1
ATOM 11029 C CA . GLY E 1 141 ? 8.092 15.015 -28.173 1.00 14.69 139 GLY E CA 1
ATOM 11030 C C . GLY E 1 141 ? 8.945 16.269 -28.275 1.00 14.57 139 GLY E C 1
ATOM 11031 O O . GLY E 1 141 ? 9.768 16.400 -29.195 1.00 14.32 139 GLY E O 1
ATOM 11032 N N . GLU E 1 142 ? 8.771 17.175 -27.314 1.00 13.24 140 GLU E N 1
ATOM 11033 C CA . GLU E 1 142 ? 9.489 18.466 -27.366 1.00 12.21 140 GLU E CA 1
ATOM 11034 C C . GLU E 1 142 ? 10.035 18.916 -26.027 1.00 11.34 140 GLU E C 1
ATOM 11035 O O . GLU E 1 142 ? 9.715 18.338 -24.993 1.00 12.54 140 GLU E O 1
ATOM 11041 N N . HIS E 1 143 ? 10.882 19.940 -26.087 1.00 11.59 141 HIS E N 1
ATOM 11042 C CA . HIS E 1 143 ? 11.434 20.608 -24.921 1.00 11.49 141 HIS E CA 1
ATOM 11043 C C . HIS E 1 143 ? 11.601 22.071 -25.353 1.00 11.81 141 HIS E C 1
ATOM 11044 O O . HIS E 1 143 ? 12.681 22.502 -25.754 1.00 11.78 141 HIS E O 1
ATOM 11051 N N . PRO E 1 144 ? 10.489 22.826 -25.382 1.00 12.28 142 PRO E N 1
ATOM 11052 C CA . PRO E 1 144 ? 10.475 24.112 -26.079 1.00 11.89 142 PRO E CA 1
ATOM 11053 C C . PRO E 1 144 ? 11.356 25.183 -25.435 1.00 12.34 142 PRO E C 1
ATOM 11054 O O . PRO E 1 144 ? 11.957 25.983 -26.156 1.00 13.88 142 PRO E O 1
ATOM 11058 N N . THR E 1 145 ? 11.473 25.175 -24.116 1.00 11.84 143 THR E N 1
ATOM 11059 C CA . THR E 1 145 ? 12.345 26.162 -23.476 1.00 12.80 143 THR E CA 1
ATOM 11060 C C . THR E 1 145 ? 13.841 25.829 -23.673 1.00 12.26 143 THR E C 1
ATOM 11061 O O . THR E 1 145 ? 14.679 26.743 -23.688 1.00 12.56 143 THR E O 1
ATOM 11065 N N . GLN E 1 146 ? 14.179 24.539 -23.817 1.00 11.31 144 GLN E N 1
ATOM 11066 C CA . GLN E 1 146 ? 15.526 24.179 -24.216 1.00 10.42 144 GLN E CA 1
ATOM 11067 C C . GLN E 1 146 ? 15.835 24.823 -25.567 1.00 10.62 144 GLN E C 1
ATOM 11068 O O . GLN E 1 146 ? 16.902 25.419 -25.736 1.00 10.55 144 GLN E O 1
ATOM 11074 N N . ALA E 1 147 ? 14.903 24.749 -26.535 1.00 10.94 145 ALA E N 1
ATOM 11075 C CA . ALA E 1 147 ? 15.174 25.343 -27.850 1.00 10.62 145 ALA E CA 1
ATOM 11076 C C . ALA E 1 147 ? 15.390 26.848 -27.771 1.00 10.70 145 ALA E C 1
ATOM 11077 O O . ALA E 1 147 ? 16.275 27.380 -28.421 1.00 12.60 145 ALA E O 1
ATOM 11079 N N . LEU E 1 148 ? 14.615 27.513 -26.920 1.00 10.90 146 LEU E N 1
ATOM 11080 C CA . LEU E 1 148 ? 14.783 28.958 -26.725 1.00 10.50 146 LEU E CA 1
ATOM 11081 C C . LEU E 1 148 ? 16.155 29.282 -26.105 1.00 10.70 146 LEU E C 1
ATOM 11082 O O . LEU E 1 148 ? 16.852 30.181 -26.586 1.00 11.67 146 LEU E O 1
ATOM 11087 N N . LEU E 1 149 ? 16.592 28.532 -25.089 1.00 11.34 147 LEU E N 1
ATOM 11088 C CA . LEU E 1 149 ? 17.897 28.837 -24.491 1.00 10.98 147 LEU E CA 1
ATOM 11089 C C . LEU E 1 149 ? 19.035 28.451 -25.420 1.00 11.35 147 LEU E C 1
ATOM 11090 O O . LEU E 1 149 ? 20.074 29.098 -25.414 1.00 12.14 147 LEU E O 1
ATOM 11095 N N . ASP E 1 150 ? 18.838 27.418 -26.238 1.00 11.78 148 ASP E N 1
ATOM 11096 C CA . ASP E 1 150 ? 19.853 27.022 -27.201 1.00 11.68 148 ASP E CA 1
ATOM 11097 C C . ASP E 1 150 ? 20.056 28.131 -28.224 1.00 12.14 148 ASP E C 1
ATOM 11098 O O . ASP E 1 150 ? 21.189 28.408 -28.638 1.00 12.05 148 ASP E O 1
ATOM 11103 N N . THR E 1 151 ? 18.953 28.763 -28.616 1.00 12.31 149 THR E N 1
ATOM 11104 C CA . THR E 1 151 ? 18.999 29.860 -29.577 1.00 12.77 149 THR E CA 1
ATOM 11105 C C . THR E 1 151 ? 19.655 31.118 -28.975 1.00 13.41 149 THR E C 1
ATOM 11106 O O . THR E 1 151 ? 20.484 31.772 -29.631 1.00 14.50 149 THR E O 1
ATOM 11110 N N . LEU E 1 152 ? 19.319 31.422 -27.723 1.00 12.31 150 LEU E N 1
ATOM 11111 C CA . LEU E 1 152 ? 20.043 32.452 -26.992 1.00 11.75 150 LEU E CA 1
ATOM 11112 C C . LEU E 1 152 ? 21.553 32.195 -26.949 1.00 11.93 150 LEU E C 1
ATOM 11113 O O . LEU E 1 152 ? 22.354 33.106 -27.133 1.00 13.36 150 LEU E O 1
ATOM 11118 N N . THR E 1 153 ? 21.939 30.945 -26.735 1.00 11.43 151 THR E N 1
ATOM 11119 C CA . THR E 1 153 ? 23.348 30.560 -26.667 1.00 12.51 151 THR E CA 1
ATOM 11120 C C . THR E 1 153 ? 24.018 30.832 -28.022 1.00 12.77 151 THR E C 1
ATOM 11121 O O . THR E 1 153 ? 25.090 31.428 -28.073 1.00 14.51 151 THR E O 1
ATOM 11125 N N . ILE E 1 154 ? 23.384 30.398 -29.120 1.00 13.05 152 ILE E N 1
ATOM 11126 C CA . ILE E 1 154 ? 23.977 30.589 -30.443 1.00 13.70 152 ILE E CA 1
ATOM 11127 C C . ILE E 1 154 ? 24.128 32.085 -30.719 1.00 14.67 152 ILE E C 1
ATOM 11128 O O . ILE E 1 154 ? 25.189 32.542 -31.117 1.00 14.71 152 ILE E O 1
ATOM 11133 N N . HIS E 1 155 ? 23.071 32.843 -30.475 1.00 15.41 153 HIS E N 1
ATOM 11134 C CA . HIS E 1 155 ? 23.078 34.278 -30.717 1.00 16.76 153 HIS E CA 1
ATOM 11135 C C . HIS E 1 155 ? 24.185 34.954 -29.897 1.00 16.45 153 HIS E C 1
ATOM 11136 O O . HIS E 1 155 ? 24.925 35.849 -30.392 1.00 17.05 153 HIS E O 1
ATOM 11143 N N . SER E 1 156 ? 24.327 34.546 -28.644 1.00 16.26 154 SER E N 1
ATOM 11144 C CA . SER E 1 156 ? 25.273 35.226 -27.756 1.00 17.27 154 SER E CA 1
ATOM 11145 C C . SER E 1 156 ? 26.731 34.879 -28.069 1.00 17.27 154 SER E C 1
ATOM 11146 O O . SER E 1 156 ? 27.634 35.725 -27.924 1.00 18.49 154 SER E O 1
ATOM 11149 N N . GLU E 1 157 ? 26.961 33.654 -28.508 1.00 16.56 155 GLU E N 1
ATOM 11150 C CA . GLU E 1 157 ? 28.294 33.152 -28.702 1.00 16.37 155 GLU E CA 1
ATOM 11151 C C . GLU E 1 157 ? 28.794 33.531 -30.072 1.00 16.71 155 GLU E C 1
ATOM 11152 O O . GLU E 1 157 ? 29.953 33.912 -30.217 1.00 18.36 155 GLU E O 1
ATOM 11158 N N . LEU E 1 158 ? 27.936 33.407 -31.077 1.00 16.19 156 LEU E N 1
ATOM 11159 C CA . LEU E 1 158 ? 28.346 33.610 -32.481 1.00 17.75 156 LEU E CA 1
ATOM 11160 C C . LEU E 1 158 ? 27.923 34.957 -33.031 1.00 19.17 156 LEU E C 1
ATOM 11161 O O . LEU E 1 158 ? 28.509 35.431 -34.001 1.00 20.12 156 LEU E O 1
ATOM 11166 N N . GLY E 1 159 ? 26.868 35.533 -32.469 1.00 20.02 157 GLY E N 1
ATOM 11167 C CA . GLY E 1 159 ? 26.457 36.874 -32.850 1.00 21.39 157 GLY E CA 1
ATOM 11168 C C . GLY E 1 159 ? 25.350 36.931 -33.868 1.00 21.54 157 GLY E C 1
ATOM 11169 O O . GLY E 1 159 ? 24.750 38.001 -34.077 1.00 23.37 157 GLY E O 1
ATOM 11170 N N . SER E 1 160 ? 25.046 35.791 -34.484 1.00 21.26 158 SER E N 1
ATOM 11171 C CA A SER E 1 160 ? 23.909 35.696 -35.390 0.50 21.86 158 SER E CA 1
ATOM 11172 C CA B SER E 1 160 ? 23.981 35.678 -35.484 0.50 21.47 158 SER E CA 1
ATOM 11173 C C . SER E 1 160 ? 23.402 34.262 -35.485 1.00 21.80 158 SER E C 1
ATOM 11174 O O . SER E 1 160 ? 24.131 33.317 -35.193 1.00 22.30 158 SER E O 1
ATOM 11179 N N . VAL E 1 161 ? 22.123 34.120 -35.834 1.00 20.48 159 VAL E N 1
ATOM 11180 C CA . VAL E 1 161 ? 21.518 32.793 -36.018 1.00 19.56 159 VAL E CA 1
ATOM 11181 C C . VAL E 1 161 ? 21.244 32.559 -37.506 1.00 20.09 159 VAL E C 1
ATOM 11182 O O . VAL E 1 161 ? 21.507 31.473 -38.030 1.00 20.37 159 VAL E O 1
ATOM 11186 N N . ASP E 1 162 ? 20.723 33.579 -38.198 1.00 21.25 160 ASP E N 1
ATOM 11187 C CA . ASP E 1 162 ? 20.595 33.510 -39.651 1.00 21.38 160 ASP E CA 1
ATOM 11188 C C . ASP E 1 162 ? 21.937 33.122 -40.230 1.00 20.35 160 ASP E C 1
ATOM 11189 O O . ASP E 1 162 ? 22.987 33.598 -39.780 1.00 20.37 160 ASP E O 1
ATOM 11194 N N . GLY E 1 163 ? 21.905 32.222 -41.199 1.00 19.78 161 GLY E N 1
ATOM 11195 C CA . GLY E 1 163 ? 23.116 31.943 -41.972 1.00 19.34 161 GLY E CA 1
ATOM 11196 C C . GLY E 1 163 ? 24.015 30.860 -41.409 1.00 19.08 161 GLY E C 1
ATOM 11197 O O . GLY E 1 163 ? 25.022 30.518 -42.041 1.00 19.75 161 GLY E O 1
ATOM 11198 N N . ILE E 1 164 ? 23.675 30.311 -40.240 1.00 17.98 162 ILE E N 1
ATOM 11199 C CA . ILE E 1 164 ? 24.539 29.288 -39.658 1.00 17.48 162 ILE E CA 1
ATOM 11200 C C . ILE E 1 164 ? 24.380 27.956 -40.366 1.00 17.07 162 ILE E C 1
ATOM 11201 O O . ILE E 1 164 ? 23.334 27.677 -40.966 1.00 16.85 162 ILE E O 1
ATOM 11206 N N . THR E 1 165 ? 25.440 27.157 -40.286 1.00 16.17 163 THR E N 1
ATOM 11207 C CA . THR E 1 165 ? 25.418 25.737 -40.531 1.00 16.31 163 THR E CA 1
ATOM 11208 C C . THR E 1 165 ? 25.483 25.023 -39.175 1.00 16.09 163 THR E C 1
ATOM 11209 O O . THR E 1 165 ? 26.380 25.269 -38.375 1.00 15.13 163 THR E O 1
ATOM 11213 N N . ILE E 1 166 ? 24.483 24.185 -38.909 1.00 15.82 164 ILE E N 1
ATOM 11214 C CA . ILE E 1 166 ? 24.371 23.533 -37.605 1.00 14.88 164 ILE E CA 1
ATOM 11215 C C . ILE E 1 166 ? 24.239 22.040 -37.797 1.00 14.46 164 ILE E C 1
ATOM 11216 O O . ILE E 1 166 ? 23.474 21.602 -38.636 1.00 15.92 164 ILE E O 1
ATOM 11221 N N . ALA E 1 167 ? 25.014 21.275 -37.039 1.00 14.25 165 ALA E N 1
ATOM 11222 C CA . ALA E 1 167 ? 24.892 19.808 -37.022 1.00 14.98 165 ALA E CA 1
ATOM 11223 C C . ALA E 1 167 ? 24.117 19.427 -35.782 1.00 15.31 165 ALA E C 1
ATOM 11224 O O . ALA E 1 167 ? 24.462 19.892 -34.690 1.00 15.66 165 ALA E O 1
ATOM 11226 N N . LEU E 1 168 ? 23.051 18.636 -35.960 1.00 14.58 166 LEU E N 1
ATOM 11227 C CA . LEU E 1 168 ? 22.288 18.034 -34.881 1.00 14.54 166 LEU E CA 1
ATOM 11228 C C . LEU E 1 168 ? 22.712 16.591 -34.853 1.00 14.72 166 LEU E C 1
ATOM 11229 O O . LEU E 1 168 ? 22.526 15.868 -35.844 1.00 14.54 166 LEU E O 1
ATOM 11234 N N . ILE E 1 169 ? 23.274 16.159 -33.724 1.00 14.45 167 ILE E N 1
ATOM 11235 C CA . ILE E 1 169 ? 24.034 14.895 -33.654 1.00 15.46 167 ILE E CA 1
ATOM 11236 C C . ILE E 1 169 ? 23.499 14.001 -32.564 1.00 16.84 167 ILE E C 1
ATOM 11237 O O . ILE E 1 169 ? 23.254 14.459 -31.452 1.00 16.39 167 ILE E O 1
ATOM 11242 N N . GLY E 1 170 ? 23.337 12.716 -32.874 1.00 17.12 168 GLY E N 1
ATOM 11243 C CA . GLY E 1 170 ? 23.076 11.705 -31.851 1.00 17.62 168 GLY E CA 1
ATOM 11244 C C . GLY E 1 170 ? 21.764 10.981 -32.053 1.00 18.41 168 GLY E C 1
ATOM 11245 O O . GLY E 1 170 ? 21.449 10.591 -33.169 1.00 18.61 168 GLY E O 1
ATOM 11246 N N . ASP E 1 171 ? 20.991 10.835 -30.983 1.00 18.58 169 ASP E N 1
ATOM 11247 C CA . ASP E 1 171 ? 19.707 10.148 -31.055 1.00 18.53 169 ASP E CA 1
ATOM 11248 C C . ASP E 1 171 ? 18.666 11.182 -31.443 1.00 18.03 169 ASP E C 1
ATOM 11249 O O . ASP E 1 171 ? 17.978 11.777 -30.577 1.00 18.36 169 ASP E O 1
ATOM 11254 N N . LEU E 1 172 ? 18.566 11.420 -32.752 1.00 16.00 170 LEU E N 1
ATOM 11255 C CA . LEU E 1 172 ? 17.610 12.417 -33.258 1.00 16.31 170 LEU E CA 1
ATOM 11256 C C . LEU E 1 172 ? 16.174 11.910 -33.189 1.00 16.29 170 LEU E C 1
ATOM 11257 O O . LEU E 1 172 ? 15.245 12.677 -33.075 1.00 16.99 170 LEU E O 1
ATOM 11262 N N . LYS E 1 173 ? 16.004 10.593 -33.206 1.00 16.44 171 LYS E N 1
ATOM 11263 C CA . LYS E 1 173 ? 14.664 10.011 -33.195 1.00 16.56 171 LYS E CA 1
ATOM 11264 C C . LYS E 1 173 ? 13.959 10.271 -31.864 1.00 16.53 171 LYS E C 1
ATOM 11265 O O . LYS E 1 173 ? 12.831 10.744 -31.836 1.00 17.68 171 LYS E O 1
ATOM 11271 N N . MET E 1 174 ? 14.663 9.989 -30.782 1.00 17.92 172 MET E N 1
ATOM 11272 C CA . MET E 1 174 ? 14.085 10.061 -29.456 1.00 18.56 172 MET E CA 1
ATOM 11273 C C . MET E 1 174 ? 14.384 11.377 -28.744 1.00 18.18 172 MET E C 1
ATOM 11274 O O . MET E 1 174 ? 13.853 11.619 -27.675 1.00 19.04 172 MET E O 1
ATOM 11279 N N . GLY E 1 175 ? 15.206 12.233 -29.353 1.00 17.58 173 GLY E N 1
ATOM 11280 C CA . GLY E 1 175 ? 15.671 13.477 -28.692 1.00 16.50 173 GLY E CA 1
ATOM 11281 C C . GLY E 1 175 ? 14.703 14.643 -28.755 1.00 15.28 173 GLY E C 1
ATOM 11282 O O . GLY E 1 175 ? 14.611 15.330 -29.759 1.00 17.01 173 GLY E O 1
ATOM 11283 N N . ARG E 1 176 ? 14.002 14.904 -27.658 1.00 13.54 174 ARG E N 1
ATOM 11284 C CA . ARG E 1 176 ? 13.019 15.988 -27.667 1.00 13.07 174 ARG E CA 1
ATOM 11285 C C . ARG E 1 176 ? 13.667 17.368 -27.882 1.00 12.63 174 ARG E C 1
ATOM 11286 O O . ARG E 1 176 ? 13.039 18.293 -28.418 1.00 12.43 174 ARG E O 1
ATOM 11294 N N . THR E 1 177 ? 14.908 17.511 -27.430 1.00 13.68 175 THR E N 1
ATOM 11295 C CA . THR E 1 177 ? 15.596 18.788 -27.580 1.00 14.14 175 THR E CA 1
ATOM 11296 C C . THR E 1 177 ? 15.887 19.079 -29.047 1.00 13.43 175 THR E C 1
ATOM 11297 O O . THR E 1 177 ? 15.694 20.207 -29.486 1.00 14.81 175 THR E O 1
ATOM 11301 N N . VAL E 1 178 ? 16.343 18.087 -29.811 1.00 13.01 176 VAL E N 1
ATOM 11302 C CA . VAL E 1 178 ? 16.574 18.364 -31.230 1.00 13.22 176 VAL E CA 1
ATOM 11303 C C . VAL E 1 178 ? 15.285 18.528 -32.029 1.00 12.64 176 VAL E C 1
ATOM 11304 O O . VAL E 1 178 ? 15.280 19.243 -33.041 1.00 12.18 176 VAL E O 1
ATOM 11308 N N . HIS E 1 179 ? 14.204 17.872 -31.600 1.00 12.91 177 HIS E N 1
ATOM 11309 C CA . HIS E 1 179 ? 12.912 18.145 -32.233 1.00 13.34 177 HIS E CA 1
ATOM 11310 C C . HIS E 1 179 ? 12.505 19.615 -32.123 1.00 13.25 177 HIS E C 1
ATOM 11311 O O . HIS E 1 179 ? 12.226 20.265 -33.131 1.00 15.01 177 HIS E O 1
ATOM 11318 N N . SER E 1 180 ? 12.571 20.169 -30.918 1.00 12.55 178 SER E N 1
ATOM 11319 C CA . SER E 1 180 ? 12.204 21.568 -30.715 1.00 12.59 178 SER E CA 1
ATOM 11320 C C . SER E 1 180 ? 13.189 22.512 -31.382 1.00 12.61 178 SER E C 1
ATOM 11321 O O . SER E 1 180 ? 12.779 23.505 -31.960 1.00 11.88 178 SER E O 1
ATOM 11324 N N . LEU E 1 181 ? 14.480 22.177 -31.340 1.00 11.79 179 LEU E N 1
ATOM 11325 C CA . LEU E 1 181 ? 15.457 23.105 -31.899 1.00 12.67 179 LEU E CA 1
ATOM 11326 C C . LEU E 1 181 ? 15.343 23.188 -33.416 1.00 13.22 179 LEU E C 1
ATOM 11327 O O . LEU E 1 181 ? 15.384 24.279 -33.953 1.00 14.12 179 LEU E O 1
ATOM 11332 N N . LEU E 1 182 ? 15.151 22.042 -34.096 1.00 13.47 180 LEU E N 1
ATOM 11333 C CA . LEU E 1 182 ? 15.006 22.081 -35.540 1.00 14.22 180 LEU E CA 1
ATOM 11334 C C . LEU E 1 182 ? 13.780 22.924 -35.931 1.00 14.00 180 LEU E C 1
ATOM 11335 O O . LEU E 1 182 ? 13.882 23.811 -36.811 1.00 14.66 180 LEU E O 1
ATOM 11340 N N . LYS E 1 183 ? 12.647 22.679 -35.270 1.00 14.52 181 LYS E N 1
ATOM 11341 C CA . LYS E 1 183 ? 11.430 23.504 -35.496 1.00 14.46 181 LYS E CA 1
ATOM 11342 C C . LYS E 1 183 ? 11.658 24.991 -35.282 1.00 14.56 181 LYS E C 1
ATOM 11343 O O . LYS E 1 183 ? 11.319 25.819 -36.129 1.00 14.73 181 LYS E O 1
ATOM 11349 N N . LEU E 1 184 ? 12.277 25.340 -34.167 1.00 13.07 182 LEU E N 1
ATOM 11350 C CA . LEU E 1 184 ? 12.431 26.754 -33.858 1.00 12.98 182 LEU E CA 1
ATOM 11351 C C . LEU E 1 184 ? 13.355 27.442 -34.867 1.00 13.02 182 LEU E C 1
ATOM 11352 O O . LEU E 1 184 ? 13.087 28.573 -35.275 1.00 13.62 182 LEU E O 1
ATOM 11357 N N . LEU E 1 185 ? 14.451 26.780 -35.215 1.00 12.45 183 LEU E N 1
ATOM 11358 C CA . LEU E 1 185 ? 15.417 27.376 -36.153 1.00 13.35 183 LEU E CA 1
ATOM 11359 C C . LEU E 1 185 ? 14.859 27.494 -37.576 1.00 14.71 183 LEU E C 1
ATOM 11360 O O . LEU E 1 185 ? 14.901 28.553 -38.197 1.00 14.87 183 LEU E O 1
ATOM 11365 N N . VAL E 1 186 ? 14.268 26.417 -38.067 1.00 15.21 184 VAL E N 1
ATOM 11366 C CA . VAL E 1 186 ? 13.795 26.421 -39.459 1.00 17.13 184 VAL E CA 1
ATOM 11367 C C . VAL E 1 186 ? 12.592 27.340 -39.670 1.00 17.50 184 VAL E C 1
ATOM 11368 O O . VAL E 1 186 ? 12.511 28.031 -40.693 1.00 18.49 184 VAL E O 1
ATOM 11372 N N . ARG E 1 187 ? 11.695 27.410 -38.687 1.00 17.20 185 ARG E N 1
ATOM 11373 C CA . ARG E 1 187 ? 10.513 28.259 -38.805 1.00 18.10 185 ARG E CA 1
ATOM 11374 C C . ARG E 1 187 ? 10.799 29.751 -38.780 1.00 18.79 185 ARG E C 1
ATOM 11375 O O . ARG E 1 187 ? 10.084 30.537 -39.418 1.00 20.36 185 ARG E O 1
ATOM 11383 N N . ASN E 1 188 ? 11.844 30.146 -38.052 1.00 17.75 186 ASN E N 1
ATOM 11384 C CA . ASN E 1 188 ? 12.015 31.537 -37.701 1.00 18.67 186 ASN E CA 1
ATOM 11385 C C . ASN E 1 188 ? 13.288 32.189 -38.180 1.00 17.40 186 ASN E C 1
ATOM 11386 O O . ASN E 1 188 ? 13.473 33.382 -37.958 1.00 18.85 186 ASN E O 1
ATOM 11391 N N . PHE E 1 189 ? 14.203 31.405 -38.737 1.00 18.07 187 PHE E N 1
ATOM 11392 C CA . PHE E 1 189 ? 15.500 31.936 -39.149 1.00 18.67 187 PHE E CA 1
ATOM 11393 C C . PHE E 1 189 ? 15.873 31.464 -40.537 1.00 19.22 187 PHE E C 1
ATOM 11394 O O . PHE E 1 189 ? 15.309 30.507 -41.031 1.00 20.31 187 PHE E O 1
ATOM 11402 N N . SER E 1 190 ? 16.848 32.137 -41.149 1.00 20.78 188 SER E N 1
ATOM 11403 C CA . SER E 1 190 ? 17.345 31.744 -42.461 1.00 21.07 188 SER E CA 1
ATOM 11404 C C . SER E 1 190 ? 18.594 30.883 -42.317 1.00 20.27 188 SER E C 1
ATOM 11405 O O . SER E 1 190 ? 19.713 31.296 -42.612 1.00 20.85 188 SER E O 1
ATOM 11408 N N . ILE E 1 191 ? 18.388 29.675 -41.820 1.00 18.44 189 ILE E N 1
ATOM 11409 C CA . ILE E 1 191 ? 19.461 28.714 -41.586 1.00 18.26 189 ILE E CA 1
ATOM 11410 C C . ILE E 1 191 ? 20.060 28.320 -42.922 1.00 18.20 189 ILE E C 1
ATOM 11411 O O . ILE E 1 191 ? 19.325 28.115 -43.894 1.00 18.97 189 ILE E O 1
ATOM 11416 N N . LYS E 1 192 ? 21.387 28.284 -42.994 1.00 18.66 190 LYS E N 1
ATOM 11417 C CA . LYS E 1 192 ? 22.053 27.889 -44.236 1.00 18.74 190 LYS E CA 1
ATOM 11418 C C . LYS E 1 192 ? 21.947 26.390 -44.481 1.00 19.41 190 LYS E C 1
ATOM 11419 O O . LYS E 1 192 ? 21.558 25.945 -45.582 1.00 19.98 190 LYS E O 1
ATOM 11425 N N . CYS E 1 193 ? 22.284 25.595 -43.471 1.00 18.07 191 CYS E N 1
ATOM 11426 C CA . CYS E 1 193 ? 22.402 24.149 -43.661 1.00 17.95 191 CYS E CA 1
ATOM 11427 C C . CYS E 1 193 ? 22.215 23.479 -42.310 1.00 17.89 191 CYS E C 1
ATOM 11428 O O . CYS E 1 193 ? 22.752 23.964 -41.307 1.00 17.82 191 CYS E O 1
ATOM 11431 N N . VAL E 1 194 ? 21.430 22.407 -42.286 1.00 17.68 192 VAL E N 1
ATOM 11432 C CA . VAL E 1 194 ? 21.374 21.504 -41.139 1.00 17.43 192 VAL E CA 1
ATOM 11433 C C . VAL E 1 194 ? 21.975 20.154 -41.511 1.00 17.38 192 VAL E C 1
ATOM 11434 O O . VAL E 1 194 ? 21.513 19.501 -42.472 1.00 18.45 192 VAL E O 1
ATOM 11438 N N . PHE E 1 195 ? 22.998 19.729 -40.775 1.00 16.83 193 PHE E N 1
ATOM 11439 C CA . PHE E 1 195 ? 23.461 18.344 -40.869 1.00 17.03 193 PHE E CA 1
ATOM 11440 C C . PHE E 1 195 ? 22.716 17.524 -39.829 1.00 16.93 193 PHE E C 1
ATOM 11441 O O . PHE E 1 195 ? 22.691 17.853 -38.649 1.00 17.06 193 PHE E O 1
ATOM 11449 N N . LEU E 1 196 ? 22.101 16.437 -40.265 1.00 16.16 194 LEU E N 1
ATOM 11450 C CA . LEU E 1 196 ? 21.436 15.537 -39.345 1.00 16.34 194 LEU E CA 1
ATOM 11451 C C . LEU E 1 196 ? 22.307 14.312 -39.233 1.00 16.87 194 LEU E C 1
ATOM 11452 O O . LEU E 1 196 ? 22.352 13.462 -40.160 1.00 16.85 194 LEU E O 1
ATOM 11457 N N . VAL E 1 197 ? 23.024 14.212 -38.119 1.00 17.29 195 VAL E N 1
ATOM 11458 C CA . VAL E 1 197 ? 24.086 13.219 -37.944 1.00 17.57 195 VAL E CA 1
ATOM 11459 C C . VAL E 1 197 ? 23.624 12.140 -36.969 1.00 18.78 195 VAL E C 1
ATOM 11460 O O . VAL E 1 197 ? 23.532 12.389 -35.781 1.00 18.85 195 VAL E O 1
ATOM 11464 N N . ALA E 1 198 ? 23.326 10.936 -37.466 1.00 19.16 196 ALA E N 1
ATOM 11465 C CA . ALA E 1 198 ? 22.779 9.903 -36.589 1.00 20.49 196 ALA E CA 1
ATOM 11466 C C . ALA E 1 198 ? 22.895 8.556 -37.288 1.00 21.93 196 ALA E C 1
ATOM 11467 O O . ALA E 1 198 ? 22.890 8.513 -38.515 1.00 21.70 196 ALA E O 1
ATOM 11469 N N . PRO E 1 199 ? 22.968 7.453 -36.517 1.00 23.64 197 PRO E N 1
ATOM 11470 C CA . PRO E 1 199 ? 22.814 6.190 -37.238 1.00 24.64 197 PRO E CA 1
ATOM 11471 C C . PRO E 1 199 ? 21.411 6.110 -37.854 1.00 25.05 197 PRO E C 1
ATOM 11472 O O . PRO E 1 199 ? 20.462 6.732 -37.361 1.00 24.23 197 PRO E O 1
ATOM 11476 N N . ASP E 1 200 ? 21.288 5.368 -38.952 1.00 26.00 198 ASP E N 1
ATOM 11477 C CA . ASP E 1 200 ? 20.040 5.334 -39.703 1.00 26.22 198 ASP E CA 1
ATOM 11478 C C . ASP E 1 200 ? 18.817 5.116 -38.816 1.00 25.60 198 ASP E C 1
ATOM 11479 O O . ASP E 1 200 ? 17.802 5.775 -39.000 1.00 25.10 198 ASP E O 1
ATOM 11484 N N . ALA E 1 201 ? 18.933 4.224 -37.832 1.00 25.54 199 ALA E N 1
ATOM 11485 C CA . ALA E 1 201 ? 17.798 3.843 -36.972 1.00 24.72 199 ALA E CA 1
ATOM 11486 C C . ALA E 1 201 ? 17.353 4.983 -36.037 1.00 24.11 199 ALA E C 1
ATOM 11487 O O . ALA E 1 201 ? 16.245 4.967 -35.518 1.00 24.66 199 ALA E O 1
ATOM 11489 N N . LEU E 1 202 ? 18.226 5.962 -35.829 1.00 23.60 200 LEU E N 1
ATOM 11490 C CA . LEU E 1 202 ? 17.921 7.049 -34.881 1.00 22.65 200 LEU E CA 1
ATOM 11491 C C . LEU E 1 202 ? 17.833 8.417 -35.576 1.00 21.85 200 LEU E C 1
ATOM 11492 O O . LEU E 1 202 ? 18.040 9.469 -34.954 1.00 20.80 200 LEU E O 1
ATOM 11497 N N . GLN E 1 203 ? 17.488 8.413 -36.859 1.00 21.15 201 GLN E N 1
ATOM 11498 C CA . GLN E 1 203 ? 17.384 9.684 -37.579 1.00 20.81 201 GLN E CA 1
ATOM 11499 C C . GLN E 1 203 ? 16.202 10.561 -37.161 1.00 20.34 201 GLN E C 1
ATOM 11500 O O . GLN E 1 203 ? 15.270 10.117 -36.488 1.00 20.95 201 GLN E O 1
ATOM 11506 N N . MET E 1 204 ? 16.253 11.825 -37.576 1.00 19.22 202 MET E N 1
ATOM 11507 C CA . MET E 1 204 ? 15.183 12.780 -37.298 1.00 18.49 202 MET E CA 1
ATOM 11508 C C . MET E 1 204 ? 13.864 12.274 -37.880 1.00 19.00 202 MET E C 1
ATOM 11509 O O . MET E 1 204 ? 13.821 11.912 -39.051 1.00 19.51 202 MET E O 1
ATOM 11514 N N . PRO E 1 205 ? 12.797 12.247 -37.059 1.00 18.70 203 PRO E N 1
ATOM 11515 C CA . PRO E 1 205 ? 11.497 11.723 -37.502 1.00 19.43 203 PRO E CA 1
ATOM 11516 C C . PRO E 1 205 ? 10.855 12.525 -38.628 1.00 20.62 203 PRO E C 1
ATOM 11517 O O . PRO E 1 205 ? 11.011 13.743 -38.727 1.00 20.75 203 PRO E O 1
ATOM 11521 N N . GLN E 1 206 ? 10.113 11.819 -39.479 1.00 21.59 204 GLN E N 1
ATOM 11522 C CA . GLN E 1 206 ? 9.281 12.481 -40.473 1.00 22.92 204 GLN E CA 1
ATOM 11523 C C . GLN E 1 206 ? 8.245 13.432 -39.898 1.00 22.00 204 GLN E C 1
ATOM 11524 O O . GLN E 1 206 ? 7.926 14.429 -40.519 1.00 21.83 204 GLN E O 1
ATOM 11530 N N . ASP E 1 207 ? 7.712 13.143 -38.720 1.00 21.52 205 ASP E N 1
ATOM 11531 C CA . ASP E 1 207 ? 6.715 14.031 -38.125 1.00 22.62 205 ASP E CA 1
ATOM 11532 C C . ASP E 1 207 ? 7.311 15.369 -37.664 1.00 20.78 205 ASP E C 1
ATOM 11533 O O . ASP E 1 207 ? 6.577 16.305 -37.345 1.00 22.33 205 ASP E O 1
ATOM 11538 N N . VAL E 1 208 ? 8.643 15.449 -37.656 1.00 19.94 206 VAL E N 1
ATOM 11539 C CA . VAL E 1 208 ? 9.316 16.742 -37.484 1.00 19.09 206 VAL E CA 1
ATOM 11540 C C . VAL E 1 208 ? 9.639 17.400 -38.841 1.00 19.16 206 VAL E C 1
ATOM 11541 O O . VAL E 1 208 ? 9.344 18.588 -39.058 1.00 18.36 206 VAL E O 1
ATOM 11545 N N . LEU E 1 209 ? 10.223 16.621 -39.752 1.00 18.46 207 LEU E N 1
ATOM 11546 C CA . LEU E 1 209 ? 10.678 17.167 -41.045 1.00 18.75 207 LEU E CA 1
ATOM 11547 C C . LEU E 1 209 ? 9.542 17.568 -41.984 1.00 18.34 207 LEU E C 1
ATOM 11548 O O . LEU E 1 209 ? 9.616 18.608 -42.655 1.00 18.94 207 LEU E O 1
ATOM 11553 N N . GLU E 1 210 ? 8.501 16.743 -42.049 1.00 18.40 208 GLU E N 1
ATOM 11554 C CA . GLU E 1 210 ? 7.437 16.958 -43.027 1.00 19.59 208 GLU E CA 1
ATOM 11555 C C . GLU E 1 210 ? 6.707 18.299 -42.843 1.00 19.70 208 GLU E C 1
ATOM 11556 O O . GLU E 1 210 ? 6.527 19.045 -43.829 1.00 19.89 208 GLU E O 1
ATOM 11562 N N . PRO E 1 211 ? 6.331 18.656 -41.604 1.00 19.10 209 PRO E N 1
ATOM 11563 C CA . PRO E 1 211 ? 5.703 19.973 -41.469 1.00 18.47 209 PRO E CA 1
ATOM 11564 C C . PRO E 1 211 ? 6.608 21.129 -41.847 1.00 17.67 209 PRO E C 1
ATOM 11565 O O . PRO E 1 211 ? 6.104 22.223 -42.123 1.00 18.49 209 PRO E O 1
ATOM 11569 N N . LEU E 1 212 ? 7.922 20.909 -41.858 1.00 15.98 210 LEU E N 1
ATOM 11570 C CA . LEU E 1 212 ? 8.867 21.989 -42.207 1.00 15.40 210 LEU E CA 1
ATOM 11571 C C . LEU E 1 212 ? 9.174 22.069 -43.700 1.00 15.43 210 LEU E C 1
ATOM 11572 O O . LEU E 1 212 ? 9.927 22.932 -44.135 1.00 14.48 210 LEU E O 1
ATOM 11577 N N . GLN E 1 213 ? 8.602 21.159 -44.496 1.00 14.83 211 GLN E N 1
ATOM 11578 C CA . GLN E 1 213 ? 8.986 21.072 -45.918 1.00 15.64 211 GLN E CA 1
ATOM 11579 C C . GLN E 1 213 ? 8.775 22.380 -46.702 1.00 15.64 211 GLN E C 1
ATOM 11580 O O . GLN E 1 213 ? 9.628 22.765 -47.503 1.00 15.00 211 GLN E O 1
ATOM 11586 N N . HIS E 1 214 ? 7.645 23.035 -46.474 1.00 16.16 212 HIS E N 1
ATOM 11587 C CA . HIS E 1 214 ? 7.367 24.298 -47.152 1.00 18.54 212 HIS E CA 1
ATOM 11588 C C . HIS E 1 214 ? 8.417 25.365 -46.814 1.00 18.22 212 HIS E C 1
ATOM 11589 O O . HIS E 1 214 ? 8.947 26.037 -47.714 1.00 18.86 212 HIS E O 1
ATOM 11596 N N . GLU E 1 215 ? 8.715 25.516 -45.525 1.00 18.60 213 GLU E N 1
ATOM 11597 C CA . GLU E 1 215 ? 9.703 26.498 -45.084 1.00 19.16 213 GLU E CA 1
ATOM 11598 C C . GLU E 1 215 ? 11.091 26.145 -45.571 1.00 17.65 213 GLU E C 1
ATOM 11599 O O . GLU E 1 215 ? 11.823 27.028 -46.018 1.00 17.87 213 GLU E O 1
ATOM 11605 N N . ILE E 1 216 ? 11.447 24.858 -45.523 1.00 16.16 214 ILE E N 1
ATOM 11606 C CA . ILE E 1 216 ? 12.751 24.408 -46.014 1.00 15.56 214 ILE E CA 1
ATOM 11607 C C . ILE E 1 216 ? 12.923 24.794 -47.500 1.00 15.71 214 ILE E C 1
ATOM 11608 O O . ILE E 1 216 ? 13.949 25.343 -47.918 1.00 15.72 214 ILE E O 1
ATOM 11613 N N . ALA E 1 217 ? 11.893 24.549 -48.295 1.00 15.73 215 ALA E N 1
ATOM 11614 C CA . ALA E 1 217 ? 11.966 24.878 -49.711 1.00 17.13 215 ALA E CA 1
ATOM 11615 C C . ALA E 1 217 ? 11.990 26.369 -50.002 1.00 19.07 215 ALA E C 1
ATOM 11616 O O . ALA E 1 217 ? 12.785 26.831 -50.804 1.00 19.34 215 ALA E O 1
ATOM 11618 N N . THR E 1 218 ? 11.096 27.107 -49.360 1.00 20.13 216 THR E N 1
ATOM 11619 C CA . THR E 1 218 ? 10.993 28.535 -49.636 1.00 22.44 216 THR E CA 1
ATOM 11620 C C . THR E 1 218 ? 12.211 29.321 -49.170 1.00 22.03 216 THR E C 1
ATOM 11621 O O . THR E 1 218 ? 12.587 30.290 -49.841 1.00 23.35 216 THR E O 1
ATOM 11625 N N . LYS E 1 219 ? 12.843 28.901 -48.068 1.00 20.84 217 LYS E N 1
ATOM 11626 C CA . LYS E 1 219 ? 14.036 29.586 -47.537 1.00 21.17 217 LYS E CA 1
ATOM 11627 C C . LYS E 1 219 ? 15.334 28.987 -48.070 1.00 21.07 217 LYS E C 1
ATOM 11628 O O . LYS E 1 219 ? 16.432 29.469 -47.772 1.00 22.55 217 LYS E O 1
ATOM 11634 N N . GLY E 1 220 ? 15.210 27.914 -48.837 1.00 21.37 218 GLY E N 1
ATOM 11635 C CA . GLY E 1 220 ? 16.382 27.216 -49.369 1.00 20.08 218 GLY E CA 1
ATOM 11636 C C . GLY E 1 220 ? 17.310 26.634 -48.308 1.00 20.04 218 GLY E C 1
ATOM 11637 O O . GLY E 1 220 ? 18.524 26.600 -48.524 1.00 20.19 218 GLY E O 1
ATOM 11638 N N . VAL E 1 221 ? 16.758 26.191 -47.167 1.00 18.82 219 VAL E N 1
ATOM 11639 C CA . VAL E 1 221 ? 17.574 25.555 -46.116 1.00 18.40 219 VAL E CA 1
ATOM 11640 C C . VAL E 1 221 ? 18.078 24.221 -46.663 1.00 18.76 219 VAL E C 1
ATOM 11641 O O . VAL E 1 221 ? 17.304 23.450 -47.229 1.00 19.26 219 VAL E O 1
ATOM 11645 N N . ILE E 1 222 ? 19.374 23.971 -46.535 1.00 18.69 220 ILE E N 1
ATOM 11646 C CA . ILE E 1 222 ? 19.960 22.713 -46.990 1.00 19.26 220 ILE E CA 1
ATOM 11647 C C . ILE E 1 222 ? 19.937 21.682 -45.858 1.00 19.85 220 ILE E C 1
ATOM 11648 O O . ILE E 1 222 ? 20.527 21.915 -44.809 1.00 20.22 220 ILE E O 1
ATOM 11653 N N . ILE E 1 223 ? 19.265 20.548 -46.071 1.00 19.74 221 ILE E N 1
ATOM 11654 C CA . ILE E 1 223 ? 19.259 19.448 -45.097 1.00 20.47 221 ILE E CA 1
ATOM 11655 C C . ILE E 1 223 ? 20.122 18.293 -45.611 1.00 21.41 221 ILE E C 1
ATOM 11656 O O . ILE E 1 223 ? 19.853 17.748 -46.685 1.00 22.21 221 ILE E O 1
ATOM 11661 N N . HIS E 1 224 ? 21.171 17.939 -44.872 1.00 20.92 222 HIS E N 1
ATOM 11662 C CA . HIS E 1 224 ? 22.010 16.804 -45.261 1.00 22.23 222 HIS E CA 1
ATOM 11663 C C . HIS E 1 224 ? 22.094 15.792 -44.124 1.00 22.50 222 HIS E C 1
ATOM 11664 O O . HIS E 1 224 ? 22.570 16.118 -43.021 1.00 23.02 222 HIS E O 1
ATOM 11671 N N . ARG E 1 225 ? 21.685 14.558 -44.398 1.00 21.79 223 ARG E N 1
ATOM 11672 C CA . ARG E 1 225 ? 21.845 13.444 -43.452 1.00 22.51 223 ARG E CA 1
ATOM 11673 C C . ARG E 1 225 ? 23.209 12.757 -43.595 1.00 22.56 223 ARG E C 1
ATOM 11674 O O . ARG E 1 225 ? 23.688 12.516 -44.721 1.00 22.70 223 ARG E O 1
ATOM 11682 N N . THR E 1 226 ? 23.848 12.477 -42.457 1.00 22.43 224 THR E N 1
ATOM 11683 C CA . THR E 1 226 ? 25.069 11.660 -42.406 1.00 22.76 224 THR E CA 1
ATOM 11684 C C . THR E 1 226 ? 24.917 10.674 -41.251 1.00 23.52 224 THR E C 1
ATOM 11685 O O . THR E 1 226 ? 24.059 10.868 -40.399 1.00 22.81 224 THR E O 1
ATOM 11689 N N . HIS E 1 227 ? 25.756 9.638 -41.211 1.00 24.50 225 HIS E N 1
ATOM 11690 C CA . HIS E 1 227 ? 25.835 8.764 -40.035 1.00 26.18 225 HIS E CA 1
ATOM 11691 C C . HIS E 1 227 ? 27.135 8.952 -39.254 1.00 26.10 225 HIS E C 1
ATOM 11692 O O . HIS E 1 227 ? 27.405 8.225 -38.298 1.00 28.12 225 HIS E O 1
ATOM 11699 N N . ALA E 1 228 ? 27.934 9.928 -39.657 1.00 25.41 226 ALA E N 1
ATOM 11700 C CA . ALA E 1 228 ? 29.204 10.200 -39.006 1.00 24.20 226 ALA E CA 1
ATOM 11701 C C . ALA E 1 228 ? 29.524 11.681 -39.043 1.00 24.05 226 ALA E C 1
ATOM 11702 O O . ALA E 1 228 ? 29.030 12.428 -39.912 1.00 22.87 226 ALA E O 1
ATOM 11704 N N . LEU E 1 229 ? 30.382 12.088 -38.109 1.00 23.55 227 LEU E N 1
ATOM 11705 C CA . LEU E 1 229 ? 30.981 13.417 -38.156 1.00 24.41 227 LEU E CA 1
ATOM 11706 C C . LEU E 1 229 ? 32.080 13.395 -39.195 1.00 25.11 227 LEU E C 1
ATOM 11707 O O . LEU E 1 229 ? 33.264 13.228 -38.873 1.00 26.42 227 LEU E O 1
ATOM 11712 N N . THR E 1 230 ? 31.676 13.549 -40.447 1.00 24.64 228 THR E N 1
ATOM 11713 C CA . THR E 1 230 ? 32.615 13.530 -41.565 1.00 25.53 228 THR E CA 1
ATOM 11714 C C . THR E 1 230 ? 33.428 14.817 -41.550 1.00 26.49 228 THR E C 1
ATOM 11715 O O . THR E 1 230 ? 33.051 15.797 -40.894 1.00 25.59 228 THR E O 1
ATOM 11719 N N . ASP E 1 231 ? 34.526 14.829 -42.305 1.00 26.71 229 ASP E N 1
ATOM 11720 C CA . ASP E 1 231 ? 35.359 16.028 -42.411 1.00 27.08 229 ASP E CA 1
ATOM 11721 C C . ASP E 1 231 ? 34.534 17.234 -42.824 1.00 25.97 229 ASP E C 1
ATOM 11722 O O . ASP E 1 231 ? 34.696 18.332 -42.272 1.00 25.97 229 ASP E O 1
ATOM 11727 N N . GLU E 1 232 ? 33.627 17.014 -43.771 1.00 24.91 230 GLU E N 1
ATOM 11728 C CA . GLU E 1 232 ? 32.733 18.060 -44.221 1.00 23.70 230 GLU E CA 1
ATOM 11729 C C . GLU E 1 232 ? 31.896 18.653 -43.078 1.00 21.65 230 GLU E C 1
ATOM 11730 O O . GLU E 1 232 ? 31.806 19.872 -42.956 1.00 20.97 230 GLU E O 1
ATOM 11736 N N . VAL E 1 233 ? 31.265 17.794 -42.281 1.00 20.83 231 VAL E N 1
ATOM 11737 C CA . VAL E 1 233 ? 30.455 18.272 -41.141 1.00 20.08 231 VAL E CA 1
ATOM 11738 C C . VAL E 1 233 ? 31.340 19.085 -40.205 1.00 20.21 231 VAL E C 1
ATOM 11739 O O . VAL E 1 233 ? 30.965 20.174 -39.776 1.00 19.73 231 VAL E O 1
ATOM 11743 N N . MET E 1 234 ? 32.510 18.555 -39.885 1.00 19.35 232 MET E N 1
ATOM 11744 C CA . MET E 1 234 ? 33.446 19.269 -38.983 1.00 20.15 232 MET E CA 1
ATOM 11745 C C . MET E 1 234 ? 33.923 20.600 -39.532 1.00 21.20 232 MET E C 1
ATOM 11746 O O . MET E 1 234 ? 34.054 21.578 -38.791 1.00 21.83 232 MET E O 1
ATOM 11751 N N . GLN E 1 235 ? 34.203 20.636 -40.831 1.00 22.12 233 GLN E N 1
ATOM 11752 C CA . GLN E 1 235 ? 34.767 21.810 -41.453 1.00 23.07 233 GLN E CA 1
ATOM 11753 C C . GLN E 1 235 ? 33.770 22.936 -41.711 1.00 22.46 233 GLN E C 1
ATOM 11754 O O . GLN E 1 235 ? 34.157 24.120 -41.728 1.00 23.35 233 GLN E O 1
ATOM 11760 N N . LYS E 1 236 ? 32.503 22.583 -41.910 1.00 21.24 234 LYS E N 1
ATOM 11761 C CA . LYS E 1 236 ? 31.509 23.581 -42.296 1.00 20.43 234 LYS E CA 1
ATOM 11762 C C . LYS E 1 236 ? 30.587 24.065 -41.189 1.00 19.67 234 LYS E C 1
ATOM 11763 O O . LYS E 1 236 ? 29.966 25.100 -41.351 1.00 20.25 234 LYS E O 1
ATOM 11769 N N . SER E 1 237 ? 30.497 23.328 -40.085 1.00 18.90 235 SER E N 1
ATOM 11770 C CA . SER E 1 237 ? 29.502 23.669 -39.060 1.00 16.96 235 SER E CA 1
ATOM 11771 C C . SER E 1 237 ? 29.967 24.824 -38.181 1.00 16.88 235 SER E C 1
ATOM 11772 O O . SER E 1 237 ? 31.089 24.804 -37.662 1.00 17.37 235 SER E O 1
ATOM 11775 N N . ASP E 1 238 ? 29.089 25.815 -38.011 1.00 15.25 236 ASP E N 1
ATOM 11776 C CA . ASP E 1 238 ? 29.294 26.856 -37.024 1.00 15.58 236 ASP E CA 1
ATOM 11777 C C . ASP E 1 238 ? 28.850 26.376 -35.647 1.00 15.19 236 ASP E C 1
ATOM 11778 O O . ASP E 1 238 ? 29.294 26.914 -34.627 1.00 13.89 236 ASP E O 1
ATOM 11783 N N . VAL E 1 239 ? 27.941 25.399 -35.617 1.00 14.07 237 VAL E N 1
ATOM 11784 C CA . VAL E 1 239 ? 27.456 24.833 -34.336 1.00 13.71 237 VAL E CA 1
ATOM 11785 C C . VAL E 1 239 ? 27.459 23.315 -34.456 1.00 13.93 237 VAL E C 1
ATOM 11786 O O . VAL E 1 239 ? 26.885 22.795 -35.409 1.00 14.23 237 VAL E O 1
ATOM 11790 N N . LEU E 1 240 ? 28.097 22.632 -33.519 1.00 13.52 238 LEU E N 1
ATOM 11791 C CA . LEU E 1 240 ? 27.963 21.186 -33.404 1.00 13.59 238 LEU E CA 1
ATOM 11792 C C . LEU E 1 240 ? 27.101 20.940 -32.168 1.00 13.41 238 LEU E C 1
ATOM 11793 O O . LEU E 1 240 ? 27.559 21.173 -31.047 1.00 13.53 238 LEU E O 1
ATOM 11798 N N . TYR E 1 241 ? 25.863 20.497 -32.373 1.00 13.11 239 TYR E N 1
ATOM 11799 C CA . TYR E 1 241 ? 24.926 20.335 -31.263 1.00 12.61 239 TYR E CA 1
ATOM 11800 C C . TYR E 1 241 ? 24.753 18.848 -31.075 1.00 13.76 239 TYR E C 1
ATOM 11801 O O . TYR E 1 241 ? 24.097 18.213 -31.868 1.00 12.83 239 TYR E O 1
ATOM 11810 N N . THR E 1 242 ? 25.382 18.300 -30.036 1.00 13.58 240 THR E N 1
ATOM 11811 C CA . THR E 1 242 ? 25.370 16.868 -29.833 1.00 14.76 240 THR E CA 1
ATOM 11812 C C . THR E 1 242 ? 24.497 16.451 -28.664 1.00 15.10 240 THR E C 1
ATOM 11813 O O . THR E 1 242 ? 24.165 17.259 -27.793 1.00 14.18 240 THR E O 1
ATOM 11817 N N . THR E 1 243 ? 24.132 15.175 -28.639 1.00 15.14 241 THR E N 1
ATOM 11818 C CA . THR E 1 243 ? 23.239 14.665 -27.605 1.00 16.49 241 THR E CA 1
ATOM 11819 C C . THR E 1 243 ? 23.614 13.219 -27.296 1.00 18.54 241 THR E C 1
ATOM 11820 O O . THR E 1 243 ? 24.364 12.608 -28.049 1.00 17.81 241 THR E O 1
ATOM 11824 N N . ARG E 1 244 ? 23.037 12.666 -26.235 1.00 21.89 242 ARG E N 1
ATOM 11825 C CA . ARG E 1 244 ? 23.250 11.261 -25.880 1.00 26.81 242 ARG E CA 1
ATOM 11826 C C . ARG E 1 244 ? 22.760 10.317 -27.015 1.00 30.01 242 ARG E C 1
ATOM 11827 O O . ARG E 1 244 ? 21.802 10.628 -27.748 1.00 30.38 242 ARG E O 1
ATOM 11835 N N . LEU E 1 245 ? 23.465 9.207 -27.217 1.00 33.30 243 LEU E N 1
ATOM 11836 C CA . LEU E 1 245 ? 23.036 8.196 -28.198 1.00 36.77 243 LEU E CA 1
ATOM 11837 C C . LEU E 1 245 ? 22.342 7.046 -27.472 1.00 38.22 243 LEU E C 1
ATOM 11838 O O . LEU E 1 245 ? 21.651 6.224 -28.093 1.00 39.66 243 LEU E O 1
ATOM 11843 N N . GLN E 1 246 ? 22.521 7.023 -26.151 1.00 40.05 244 GLN E N 1
ATOM 11844 C CA . GLN E 1 246 ? 21.945 6.024 -25.251 1.00 41.56 244 GLN E CA 1
ATOM 11845 C C . GLN E 1 246 ? 20.422 5.998 -25.309 1.00 42.37 244 GLN E C 1
ATOM 11846 O O . GLN E 1 246 ? 19.799 4.957 -25.069 1.00 43.72 244 GLN E O 1
ATOM 11848 N N . LYS E 1 267 ? 30.337 3.987 -32.375 1.00 45.56 265 LYS E N 1
ATOM 11849 C CA . LYS E 1 267 ? 30.262 5.148 -31.475 1.00 44.91 265 LYS E CA 1
ATOM 11850 C C . LYS E 1 267 ? 31.346 6.184 -31.785 1.00 44.04 265 LYS E C 1
ATOM 11851 O O . LYS E 1 267 ? 31.133 7.389 -31.587 1.00 43.79 265 LYS E O 1
ATOM 11857 N N . ALA E 1 268 ? 32.494 5.699 -32.267 1.00 43.06 266 ALA E N 1
ATOM 11858 C CA . ALA E 1 268 ? 33.591 6.539 -32.760 1.00 41.71 266 ALA E CA 1
ATOM 11859 C C . ALA E 1 268 ? 33.159 7.460 -33.912 1.00 40.53 266 ALA E C 1
ATOM 11860 O O . ALA E 1 268 ? 33.757 8.521 -34.111 1.00 40.83 266 ALA E O 1
ATOM 11862 N N . ASP E 1 269 ? 32.117 7.060 -34.650 1.00 38.32 267 ASP E N 1
ATOM 11863 C CA . ASP E 1 269 ? 31.596 7.851 -35.771 1.00 36.22 267 ASP E CA 1
ATOM 11864 C C . ASP E 1 269 ? 31.055 9.204 -35.354 1.00 33.78 267 ASP E C 1
ATOM 11865 O O . ASP E 1 269 ? 31.162 10.158 -36.115 1.00 32.43 267 ASP E O 1
ATOM 11870 N N . ILE E 1 270 ? 30.458 9.294 -34.164 1.00 31.21 268 ILE E N 1
ATOM 11871 C CA . ILE E 1 270 ? 29.820 10.556 -33.780 1.00 29.06 268 ILE E CA 1
ATOM 11872 C C . ILE E 1 270 ? 30.361 11.219 -32.504 1.00 26.81 268 ILE E C 1
ATOM 11873 O O . ILE E 1 270 ? 29.837 12.240 -32.075 1.00 26.74 268 ILE E O 1
ATOM 11878 N N . THR E 1 271 ? 31.429 10.665 -31.937 1.00 24.05 269 THR E N 1
ATOM 11879 C CA . THR E 1 271 ? 32.045 11.221 -30.732 1.00 22.44 269 THR E CA 1
ATOM 11880 C C . THR E 1 271 ? 32.823 12.488 -31.032 1.00 21.09 269 THR E C 1
ATOM 11881 O O . THR E 1 271 ? 33.579 12.544 -32.002 1.00 21.80 269 THR E O 1
ATOM 11885 N N . ILE E 1 272 ? 32.642 13.502 -30.183 1.00 19.71 270 ILE E N 1
ATOM 11886 C CA . ILE E 1 272 ? 33.453 14.712 -30.253 1.00 18.97 270 ILE E CA 1
ATOM 11887 C C . ILE E 1 272 ? 34.499 14.658 -29.129 1.00 19.42 270 ILE E C 1
ATOM 11888 O O . ILE E 1 272 ? 34.152 14.556 -27.948 1.00 19.63 270 ILE E O 1
ATOM 11893 N N . ASP E 1 273 ? 35.779 14.680 -29.524 1.00 19.76 271 ASP E N 1
ATOM 11894 C CA . ASP E 1 273 ? 36.914 14.752 -28.591 1.00 20.56 271 ASP E CA 1
ATOM 11895 C C . ASP E 1 273 ? 37.919 15.765 -29.108 1.00 20.07 271 ASP E C 1
ATOM 11896 O O . ASP E 1 273 ? 37.719 16.346 -30.173 1.00 19.80 271 ASP E O 1
ATOM 11901 N N . ALA E 1 274 ? 38.994 16.008 -28.361 1.00 20.15 272 ALA E N 1
ATOM 11902 C CA . ALA E 1 274 ? 39.942 17.039 -28.806 1.00 21.49 272 ALA E CA 1
ATOM 11903 C C . ALA E 1 274 ? 40.553 16.700 -30.162 1.00 22.04 272 ALA E C 1
ATOM 11904 O O . ALA E 1 274 ? 40.793 17.597 -30.974 1.00 22.69 272 ALA E O 1
ATOM 11906 N N . ALA E 1 275 ? 40.772 15.408 -30.422 1.00 22.44 273 ALA E N 1
ATOM 11907 C CA . ALA E 1 275 ? 41.322 14.988 -31.727 1.00 23.11 273 ALA E CA 1
ATOM 11908 C C . ALA E 1 275 ? 40.405 15.457 -32.844 1.00 23.41 273 ALA E C 1
ATOM 11909 O O . ALA E 1 275 ? 40.852 16.098 -33.814 1.00 23.39 273 ALA E O 1
ATOM 11911 N N . ARG E 1 276 ? 39.113 15.191 -32.679 1.00 22.88 274 ARG E N 1
ATOM 11912 C CA . ARG E 1 276 ? 38.126 15.582 -33.666 1.00 23.35 274 ARG E CA 1
ATOM 11913 C C . ARG E 1 276 ? 38.074 17.097 -33.840 1.00 22.25 274 ARG E C 1
ATOM 11914 O O . ARG E 1 276 ? 37.905 17.582 -34.958 1.00 21.76 274 ARG E O 1
ATOM 11922 N N . MET E 1 277 ? 38.206 17.824 -32.728 1.00 20.98 275 MET E N 1
ATOM 11923 C CA . MET E 1 277 ? 38.115 19.277 -32.727 1.00 21.08 275 MET E CA 1
ATOM 11924 C C . MET E 1 277 ? 39.206 19.950 -33.549 1.00 21.23 275 MET E C 1
ATOM 11925 O O . MET E 1 277 ? 39.053 21.091 -33.934 1.00 21.26 275 MET E O 1
ATOM 11930 N N . ARG E 1 278 ? 40.271 19.215 -33.876 1.00 22.48 276 ARG E N 1
ATOM 11931 C CA . ARG E 1 278 ? 41.335 19.761 -34.732 1.00 23.61 276 ARG E CA 1
ATOM 11932 C C . ARG E 1 278 ? 40.832 20.090 -36.137 1.00 23.40 276 ARG E C 1
ATOM 11933 O O . ARG E 1 278 ? 41.453 20.879 -36.866 1.00 23.65 276 ARG E O 1
ATOM 11941 N N . LEU E 1 279 ? 39.702 19.494 -36.513 1.00 22.96 277 LEU E N 1
ATOM 11942 C CA . LEU E 1 279 ? 39.080 19.737 -37.816 1.00 23.26 277 LEU E CA 1
ATOM 11943 C C . LEU E 1 279 ? 38.101 20.907 -37.810 1.00 22.91 277 LEU E C 1
ATOM 11944 O O . LEU E 1 279 ? 37.683 21.375 -38.881 1.00 23.65 277 LEU E O 1
ATOM 11949 N N . ALA E 1 280 ? 37.708 21.359 -36.618 1.00 21.76 278 ALA E N 1
ATOM 11950 C CA . ALA E 1 280 ? 36.661 22.388 -36.505 1.00 20.97 278 ALA E CA 1
ATOM 11951 C C . ALA E 1 280 ? 37.163 23.765 -36.934 1.00 21.04 278 ALA E C 1
ATOM 11952 O O . ALA E 1 280 ? 38.361 24.030 -36.907 1.00 21.63 278 ALA E O 1
ATOM 11954 N N . LYS E 1 281 ? 36.227 24.620 -37.347 1.00 20.55 279 LYS E N 1
ATOM 11955 C CA . LYS E 1 281 ? 36.479 26.038 -37.624 1.00 20.90 279 LYS E CA 1
ATOM 11956 C C . LYS E 1 281 ? 36.972 26.690 -36.358 1.00 20.06 279 LYS E C 1
ATOM 11957 O O . LYS E 1 281 ? 36.667 26.220 -35.254 1.00 19.41 279 LYS E O 1
ATOM 11963 N N . GLU E 1 282 ? 37.702 27.799 -36.499 1.00 20.52 280 GLU E N 1
ATOM 11964 C CA A GLU E 1 282 ? 38.104 28.583 -35.335 0.50 21.00 280 GLU E CA 1
ATOM 11965 C CA B GLU E 1 282 ? 38.093 28.569 -35.324 0.50 20.71 280 GLU E CA 1
ATOM 11966 C C . GLU E 1 282 ? 36.902 29.275 -34.686 1.00 20.27 280 GLU E C 1
ATOM 11967 O O . GLU E 1 282 ? 36.782 29.297 -33.450 1.00 21.19 280 GLU E O 1
ATOM 11978 N N . LYS E 1 283 ? 36.015 29.840 -35.507 1.00 18.79 281 LYS E N 1
ATOM 11979 C CA . LYS E 1 283 ? 34.796 30.467 -34.973 1.00 18.37 281 LYS E CA 1
ATOM 11980 C C . LYS E 1 283 ? 33.615 29.511 -35.066 1.00 17.17 281 LYS E C 1
ATOM 11981 O O . LYS E 1 283 ? 32.901 29.467 -36.070 1.00 18.76 281 LYS E O 1
ATOM 11987 N N . MET E 1 284 ? 33.427 28.726 -34.011 1.00 15.76 282 MET E N 1
ATOM 11988 C CA . MET E 1 284 ? 32.270 27.828 -33.932 1.00 15.10 282 MET E CA 1
ATOM 11989 C C . MET E 1 284 ? 32.059 27.475 -32.460 1.00 14.32 282 MET E C 1
ATOM 11990 O O . MET E 1 284 ? 32.921 27.757 -31.618 1.00 15.25 282 MET E O 1
ATOM 11995 N N . ILE E 1 285 ? 30.920 26.849 -32.143 1.00 13.32 283 ILE E N 1
ATOM 11996 C CA . ILE E 1 285 ? 30.681 26.330 -30.785 1.00 13.12 283 ILE E CA 1
ATOM 11997 C C . ILE E 1 285 ? 30.200 24.881 -30.813 1.00 12.88 283 ILE E C 1
ATOM 11998 O O . ILE E 1 285 ? 29.542 24.439 -31.774 1.00 13.53 283 ILE E O 1
ATOM 12003 N N . VAL E 1 286 ? 30.590 24.176 -29.756 1.00 12.77 284 VAL E N 1
ATOM 12004 C CA . VAL E 1 286 ? 30.025 22.863 -29.422 1.00 13.03 284 VAL E CA 1
ATOM 12005 C C . VAL E 1 286 ? 28.983 23.093 -28.326 1.00 12.85 284 VAL E C 1
ATOM 12006 O O . VAL E 1 286 ? 29.282 23.726 -27.291 1.00 12.88 284 VAL E O 1
ATOM 12010 N N . MET E 1 287 ? 27.784 22.562 -28.562 1.00 12.28 285 MET E N 1
ATOM 12011 C CA . MET E 1 287 ? 26.666 22.608 -27.627 1.00 12.37 285 MET E CA 1
ATOM 12012 C C . MET E 1 287 ? 26.185 21.175 -27.319 1.00 12.30 285 MET E C 1
ATOM 12013 O O . MET E 1 287 ? 26.431 20.246 -28.093 1.00 11.39 285 MET E O 1
ATOM 12018 N N . HIS E 1 288 ? 25.537 21.022 -26.170 1.00 10.90 286 HIS E N 1
ATOM 12019 C CA . HIS E 1 288 ? 24.990 19.746 -25.720 1.00 11.61 286 HIS E CA 1
ATOM 12020 C C . HIS E 1 288 ? 23.986 20.134 -24.637 1.00 11.33 286 HIS E C 1
ATOM 12021 O O . HIS E 1 288 ? 24.345 20.882 -23.710 1.00 12.28 286 HIS E O 1
ATOM 12028 N N . PRO E 1 289 ? 22.732 19.714 -24.764 1.00 10.27 287 PRO E N 1
ATOM 12029 C CA . PRO E 1 289 ? 21.732 20.119 -23.741 1.00 10.36 287 PRO E CA 1
ATOM 12030 C C . PRO E 1 289 ? 22.047 19.556 -22.357 1.00 10.58 287 PRO E C 1
ATOM 12031 O O . PRO E 1 289 ? 21.623 20.122 -21.329 1.00 11.68 287 PRO E O 1
ATOM 12035 N N . LEU E 1 290 ? 22.838 18.483 -22.351 1.00 11.15 288 LEU E N 1
ATOM 12036 C CA . LEU E 1 290 ? 23.224 17.749 -21.173 1.00 11.34 288 LEU E CA 1
ATOM 12037 C C . LEU E 1 290 ? 22.021 17.015 -20.529 1.00 12.31 288 LEU E C 1
ATOM 12038 O O . LEU E 1 290 ? 20.877 17.374 -20.774 1.00 12.43 288 LEU E O 1
ATOM 12043 N N . PRO E 1 291 ? 22.274 15.933 -19.763 1.00 12.32 289 PRO E N 1
ATOM 12044 C CA . PRO E 1 291 ? 23.550 15.307 -19.395 1.00 12.27 289 PRO E CA 1
ATOM 12045 C C . PRO E 1 291 ? 24.199 14.588 -20.563 1.00 12.46 289 PRO E C 1
ATOM 12046 O O . PRO E 1 291 ? 23.525 14.158 -21.525 1.00 15.63 289 PRO E O 1
ATOM 12050 N N . ARG E 1 292 ? 25.528 14.531 -20.491 1.00 14.54 290 ARG E N 1
ATOM 12051 C CA . ARG E 1 292 ? 26.301 13.855 -21.504 1.00 14.88 290 ARG E CA 1
ATOM 12052 C C . ARG E 1 292 ? 26.809 12.538 -20.975 1.00 16.70 290 ARG E C 1
ATOM 12053 O O . ARG E 1 292 ? 26.968 12.346 -19.749 1.00 17.43 290 ARG E O 1
ATOM 12061 N N . ASN E 1 293 ? 27.034 11.632 -21.918 1.00 17.37 291 ASN E N 1
ATOM 12062 C CA . ASN E 1 293 ? 27.891 10.488 -21.648 1.00 19.55 291 ASN E CA 1
ATOM 12063 C C . ASN E 1 293 ? 29.211 10.604 -22.451 1.00 20.09 291 ASN E C 1
ATOM 12064 O O . ASN E 1 293 ? 29.802 11.697 -22.524 1.00 20.49 291 ASN E O 1
ATOM 12069 N N . ASP E 1 294 ? 29.658 9.501 -23.063 1.00 21.39 292 ASP E N 1
ATOM 12070 C CA . ASP E 1 294 ? 30.963 9.452 -23.725 1.00 22.14 292 ASP E CA 1
ATOM 12071 C C . ASP E 1 294 ? 30.998 10.128 -25.100 1.00 21.11 292 ASP E C 1
ATOM 12072 O O . ASP E 1 294 ? 32.081 10.293 -25.683 1.00 21.71 292 ASP E O 1
ATOM 12077 N N . GLU E 1 295 ? 29.836 10.539 -25.619 1.00 18.86 293 GLU E N 1
ATOM 12078 C CA . GLU E 1 295 ? 29.771 11.155 -26.953 1.00 18.43 293 GLU E CA 1
ATOM 12079 C C . GLU E 1 295 ? 30.444 12.526 -26.975 1.00 17.89 293 GLU E C 1
ATOM 12080 O O . GLU E 1 295 ? 30.772 13.030 -28.040 1.00 18.09 293 GLU E O 1
ATOM 12086 N N . LEU E 1 296 ? 30.608 13.135 -25.804 1.00 17.27 294 LEU E N 1
ATOM 12087 C CA . LEU E 1 296 ? 31.275 14.419 -25.721 1.00 16.43 294 LEU E CA 1
ATOM 12088 C C . LEU E 1 296 ? 32.391 14.308 -24.684 1.00 17.16 294 LEU E C 1
ATOM 12089 O O . LEU E 1 296 ? 32.154 14.388 -23.480 1.00 17.21 294 LEU E O 1
ATOM 12094 N N . SER E 1 297 ? 33.614 14.122 -25.174 1.00 18.30 295 SER E N 1
ATOM 12095 C CA . SER E 1 297 ? 34.755 13.883 -24.298 1.00 18.45 295 SER E CA 1
ATOM 12096 C C . SER E 1 297 ? 35.081 15.061 -23.386 1.00 18.79 295 SER E C 1
ATOM 12097 O O . SER E 1 297 ? 34.989 16.227 -23.792 1.00 17.66 295 SER E O 1
ATOM 12100 N N . THR E 1 298 ? 35.524 14.750 -22.172 1.00 19.09 296 THR E N 1
ATOM 12101 C CA . THR E 1 298 ? 36.009 15.803 -21.273 1.00 19.45 296 THR E CA 1
ATOM 12102 C C . THR E 1 298 ? 37.246 16.536 -21.819 1.00 19.54 296 THR E C 1
ATOM 12103 O O . THR E 1 298 ? 37.588 17.636 -21.340 1.00 19.29 296 THR E O 1
ATOM 12107 N N . THR E 1 299 ? 37.917 15.927 -22.801 1.00 19.65 297 THR E N 1
ATOM 12108 C CA . THR E 1 299 ? 39.064 16.570 -23.451 1.00 20.16 297 THR E CA 1
ATOM 12109 C C . THR E 1 299 ? 38.690 17.857 -24.186 1.00 19.26 297 THR E C 1
ATOM 12110 O O . THR E 1 299 ? 39.574 18.667 -24.536 1.00 19.93 297 THR E O 1
ATOM 12114 N N . VAL E 1 300 ? 37.388 18.037 -24.433 1.00 18.42 298 VAL E N 1
ATOM 12115 C CA . VAL E 1 300 ? 36.891 19.232 -25.092 1.00 17.49 298 VAL E CA 1
ATOM 12116 C C . VAL E 1 300 ? 36.623 20.375 -24.113 1.00 17.57 298 VAL E C 1
ATOM 12117 O O . VAL E 1 300 ? 36.575 21.526 -24.524 1.00 17.03 298 VAL E O 1
ATOM 12121 N N . ASP E 1 301 ? 36.486 20.069 -22.823 1.00 17.06 299 ASP E N 1
ATOM 12122 C CA . ASP E 1 301 ? 35.945 21.043 -21.854 1.00 17.94 299 ASP E CA 1
ATOM 12123 C C . ASP E 1 301 ? 36.748 22.344 -21.744 1.00 18.94 299 ASP E C 1
ATOM 12124 O O . ASP E 1 301 ? 36.182 23.417 -21.525 1.00 19.85 299 ASP E O 1
ATOM 12129 N N . ALA E 1 302 ? 38.066 22.245 -21.885 1.00 19.39 300 ALA E N 1
ATOM 12130 C CA . ALA E 1 302 ? 38.912 23.438 -21.792 1.00 20.27 300 ALA E CA 1
ATOM 12131 C C . ALA E 1 302 ? 38.911 24.292 -23.064 1.00 20.18 300 ALA E C 1
ATOM 12132 O O . ALA E 1 302 ? 39.389 25.428 -23.041 1.00 20.75 300 ALA E O 1
ATOM 12134 N N . ASP E 1 303 ? 38.371 23.775 -24.171 1.00 19.05 301 ASP E N 1
ATOM 12135 C CA . ASP E 1 303 ? 38.366 24.520 -25.441 1.00 17.90 301 ASP E CA 1
ATOM 12136 C C . ASP E 1 303 ? 37.427 25.722 -25.353 1.00 17.49 301 ASP E C 1
ATOM 12137 O O . ASP E 1 303 ? 36.296 25.584 -24.887 1.00 16.55 301 ASP E O 1
ATOM 12142 N N . PRO E 1 304 ? 37.885 26.913 -25.756 1.00 17.61 302 PRO E N 1
ATOM 12143 C CA . PRO E 1 304 ? 37.040 28.121 -25.797 1.00 17.52 302 PRO E CA 1
ATOM 12144 C C . PRO E 1 304 ? 35.731 27.877 -26.582 1.00 17.19 302 PRO E C 1
ATOM 12145 O O . PRO E 1 304 ? 34.708 28.489 -26.277 1.00 17.46 302 PRO E O 1
ATOM 12149 N N . ARG E 1 305 ? 35.775 26.945 -27.527 1.00 15.82 303 ARG E N 1
ATOM 12150 C CA . ARG E 1 305 ? 34.607 26.607 -28.343 1.00 15.67 303 ARG E CA 1
ATOM 12151 C C . ARG E 1 305 ? 33.601 25.723 -27.611 1.00 14.76 303 ARG E C 1
ATOM 12152 O O . ARG E 1 305 ? 32.473 25.561 -28.091 1.00 14.81 303 ARG E O 1
ATOM 12160 N N . ALA E 1 306 ? 33.979 25.175 -26.467 1.00 15.05 304 ALA E N 1
ATOM 12161 C CA . ALA E 1 306 ? 33.045 24.377 -25.644 1.00 13.83 304 ALA E CA 1
ATOM 12162 C C . ALA E 1 306 ? 32.066 25.320 -24.929 1.00 13.65 304 ALA E C 1
ATOM 12163 O O . ALA E 1 306 ? 32.413 25.969 -23.931 1.00 15.08 304 ALA E O 1
ATOM 12165 N N . ALA E 1 307 ? 30.829 25.366 -25.423 1.00 13.46 305 ALA E N 1
ATOM 12166 C CA . ALA E 1 307 ? 29.816 26.335 -24.930 1.00 12.53 305 ALA E CA 1
ATOM 12167 C C . ALA E 1 307 ? 28.771 25.672 -24.054 1.00 13.23 305 ALA E C 1
ATOM 12168 O O . ALA E 1 307 ? 27.870 26.337 -23.569 1.00 13.45 305 ALA E O 1
ATOM 12170 N N . TYR E 1 308 ? 28.889 24.368 -23.866 1.00 12.87 306 TYR E N 1
ATOM 12171 C CA . TYR E 1 308 ? 27.811 23.621 -23.223 1.00 12.64 306 TYR E CA 1
ATOM 12172 C C . TYR E 1 308 ? 27.692 23.873 -21.722 1.00 12.59 306 TYR E C 1
ATOM 12173 O O . TYR E 1 308 ? 26.645 23.558 -21.135 1.00 13.30 306 TYR E O 1
ATOM 12182 N N . PHE E 1 309 ? 28.727 24.430 -21.071 1.00 12.64 307 PHE E N 1
ATOM 12183 C CA . PHE E 1 309 ? 28.521 24.843 -19.692 1.00 13.20 307 PHE E CA 1
ATOM 12184 C C . PHE E 1 309 ? 27.889 26.239 -19.647 1.00 12.80 307 PHE E C 1
ATOM 12185 O O . PHE E 1 309 ? 26.921 26.465 -18.888 1.00 13.51 307 PHE E O 1
ATOM 12193 N N . ARG E 1 310 ? 28.374 27.148 -20.500 1.00 12.62 308 ARG E N 1
ATOM 12194 C CA . ARG E 1 310 ? 27.810 28.488 -20.595 1.00 12.82 308 ARG E CA 1
ATOM 12195 C C . ARG E 1 310 ? 26.329 28.415 -20.964 1.00 12.52 308 ARG E C 1
ATOM 12196 O O . ARG E 1 310 ? 25.510 29.158 -20.436 1.00 12.67 308 ARG E O 1
ATOM 12204 N N . GLN E 1 311 ? 25.992 27.419 -21.789 1.00 12.27 309 GLN E N 1
ATOM 12205 C CA . GLN E 1 311 ? 24.634 27.154 -22.241 1.00 12.40 309 GLN E CA 1
ATOM 12206 C C . GLN E 1 311 ? 23.679 26.983 -21.052 1.00 12.15 309 GLN E C 1
ATOM 12207 O O . GLN E 1 311 ? 22.549 27.485 -21.097 1.00 11.78 309 GLN E O 1
ATOM 12213 N N . MET E 1 312 ? 24.133 26.314 -19.979 1.00 11.49 310 MET E N 1
ATOM 12214 C CA . MET E 1 312 ? 23.251 26.133 -18.813 1.00 11.85 310 MET E CA 1
ATOM 12215 C C . MET E 1 312 ? 22.904 27.460 -18.144 1.00 11.55 310 MET E C 1
ATOM 12216 O O . MET E 1 312 ? 21.765 27.697 -17.714 1.00 11.23 310 MET E O 1
ATOM 12221 N N . ARG E 1 313 ? 23.886 28.336 -18.038 1.00 11.97 311 ARG E N 1
ATOM 12222 C CA . ARG E 1 313 ? 23.608 29.638 -17.425 1.00 12.85 311 ARG E CA 1
ATOM 12223 C C . ARG E 1 313 ? 22.708 30.503 -18.297 1.00 12.66 311 ARG E C 1
ATOM 12224 O O . ARG E 1 313 ? 21.796 31.141 -17.796 1.00 12.26 311 ARG E O 1
ATOM 12232 N N . TYR E 1 314 ? 22.940 30.498 -19.607 1.00 12.71 312 TYR E N 1
ATOM 12233 C CA . TYR E 1 314 ? 22.009 31.137 -20.547 1.00 12.50 312 TYR E CA 1
ATOM 12234 C C . TYR E 1 314 ? 20.585 30.627 -20.310 1.00 12.64 312 TYR E C 1
ATOM 12235 O O . TYR E 1 314 ? 19.624 31.400 -20.373 1.00 13.55 312 TYR E O 1
ATOM 12244 N N . GLY E 1 315 ? 20.458 29.319 -20.082 1.00 11.69 313 GLY E N 1
ATOM 12245 C CA . GLY E 1 315 ? 19.163 28.708 -19.734 1.00 11.76 313 GLY E CA 1
ATOM 12246 C C . GLY E 1 315 ? 18.445 29.397 -18.564 1.00 11.33 313 GLY E C 1
ATOM 12247 O O . GLY E 1 315 ? 17.240 29.613 -18.619 1.00 12.11 313 GLY E O 1
ATOM 12248 N N . MET E 1 316 ? 19.178 29.704 -17.488 1.00 10.64 314 MET E N 1
ATOM 12249 C CA . MET E 1 316 ? 18.555 30.370 -16.337 1.00 10.73 314 MET E CA 1
ATOM 12250 C C . MET E 1 316 ? 17.999 31.742 -16.753 1.00 10.60 314 MET E C 1
ATOM 12251 O O . MET E 1 316 ? 16.857 32.087 -16.388 1.00 11.34 314 MET E O 1
ATOM 12256 N N . PHE E 1 317 ? 18.767 32.501 -17.527 1.00 11.11 315 PHE E N 1
ATOM 12257 C CA . PHE E 1 317 ? 18.285 33.834 -17.911 1.00 11.57 315 PHE E CA 1
ATOM 12258 C C . PHE E 1 317 ? 17.148 33.789 -18.911 1.00 11.82 315 PHE E C 1
ATOM 12259 O O . PHE E 1 317 ? 16.233 34.590 -18.820 1.00 11.97 315 PHE E O 1
ATOM 12267 N N . MET E 1 318 ? 17.185 32.837 -19.836 1.00 12.13 316 MET E N 1
ATOM 12268 C CA . MET E 1 318 ? 16.049 32.641 -20.726 1.00 11.71 316 MET E CA 1
ATOM 12269 C C . MET E 1 318 ? 14.805 32.255 -19.918 1.00 11.46 316 MET E C 1
ATOM 12270 O O . MET E 1 318 ? 13.701 32.736 -20.189 1.00 12.15 316 MET E O 1
ATOM 12275 N N . ARG E 1 319 ? 14.971 31.363 -18.960 1.00 11.69 317 ARG E N 1
ATOM 12276 C CA . ARG E 1 319 ? 13.841 30.981 -18.135 1.00 11.07 317 ARG E CA 1
ATOM 12277 C C . ARG E 1 319 ? 13.297 32.151 -17.290 1.00 10.72 317 ARG E C 1
ATOM 12278 O O . ARG E 1 319 ? 12.095 32.224 -17.074 1.00 10.95 317 ARG E O 1
ATOM 12286 N N . MET E 1 320 ? 14.164 33.093 -16.870 1.00 9.89 318 MET E N 1
ATOM 12287 C CA . MET E 1 320 ? 13.683 34.325 -16.231 1.00 10.60 318 MET E CA 1
ATOM 12288 C C . MET E 1 320 ? 12.850 35.174 -17.210 1.00 10.90 318 MET E C 1
ATOM 12289 O O . MET E 1 320 ? 11.763 35.618 -16.866 1.00 11.35 318 MET E O 1
ATOM 12294 N N . ALA E 1 321 ? 13.349 35.322 -18.438 1.00 10.86 319 ALA E N 1
ATOM 12295 C CA . ALA E 1 321 ? 12.599 36.054 -19.464 1.00 12.42 319 ALA E CA 1
ATOM 12296 C C . ALA E 1 321 ? 11.225 35.418 -19.712 1.00 12.49 319 ALA E C 1
ATOM 12297 O O . ALA E 1 321 ? 10.210 36.103 -19.818 1.00 12.49 319 ALA E O 1
ATOM 12299 N N . ILE E 1 322 ? 11.204 34.082 -19.805 1.00 12.10 320 ILE E N 1
ATOM 12300 C CA . ILE E 1 322 ? 9.961 33.349 -20.043 1.00 12.99 320 ILE E CA 1
ATOM 12301 C C . ILE E 1 322 ? 8.986 33.484 -18.872 1.00 12.28 320 ILE E C 1
ATOM 12302 O O . ILE E 1 322 ? 7.827 33.838 -19.080 1.00 12.85 320 ILE E O 1
ATOM 12307 N N . LEU E 1 323 ? 9.441 33.204 -17.648 1.00 11.26 321 LEU E N 1
ATOM 12308 C CA . LEU E 1 323 ? 8.548 33.274 -16.475 1.00 11.83 321 LEU E CA 1
ATOM 12309 C C . LEU E 1 323 ? 7.970 34.670 -16.272 1.00 11.66 321 LEU E C 1
ATOM 12310 O O . LEU E 1 323 ? 6.788 34.825 -16.012 1.00 11.50 321 LEU E O 1
ATOM 12315 N N . TRP E 1 324 ? 8.817 35.687 -16.414 1.00 12.19 322 TRP E N 1
ATOM 12316 C CA . TRP E 1 324 ? 8.314 37.048 -16.306 1.00 13.41 322 TRP E CA 1
ATOM 12317 C C . TRP E 1 324 ? 7.270 37.348 -17.378 1.00 14.42 322 TRP E C 1
ATOM 12318 O O . TRP E 1 324 ? 6.238 37.954 -17.104 1.00 14.70 322 TRP E O 1
ATOM 12329 N N . SER E 1 325 ? 7.527 36.916 -18.601 1.00 13.28 323 SER E N 1
ATOM 12330 C CA . SER E 1 325 ? 6.598 37.182 -19.712 1.00 14.41 323 SER E CA 1
ATOM 12331 C C . SER E 1 325 ? 5.260 36.489 -19.519 1.00 14.51 323 SER E C 1
ATOM 12332 O O . SER E 1 325 ? 4.201 37.066 -19.802 1.00 14.82 323 SER E O 1
ATOM 12335 N N . VAL E 1 326 ? 5.291 35.267 -18.992 1.00 13.68 324 VAL E N 1
ATOM 12336 C CA . VAL E 1 326 ? 4.065 34.516 -18.772 1.00 14.68 324 VAL E CA 1
ATOM 12337 C C . VAL E 1 326 ? 3.253 35.125 -17.631 1.00 15.37 324 VAL E C 1
ATOM 12338 O O . VAL E 1 326 ? 2.030 35.224 -17.733 1.00 15.76 324 VAL E O 1
ATOM 12342 N N . LEU E 1 327 ? 3.935 35.524 -16.562 1.00 14.84 325 LEU E N 1
ATOM 12343 C CA . LEU E 1 327 ? 3.249 35.932 -15.337 1.00 16.10 325 LEU E CA 1
ATOM 12344 C C . LEU E 1 327 ? 3.076 37.437 -15.114 1.00 17.98 325 LEU E C 1
ATOM 12345 O O . LEU E 1 327 ? 2.437 37.860 -14.134 1.00 19.41 325 LEU E O 1
ATOM 12350 N N . ALA E 1 328 ? 3.589 38.242 -16.038 1.00 20.47 326 ALA E N 1
ATOM 12351 C CA . ALA E 1 328 ? 3.501 39.703 -15.931 1.00 23.23 326 ALA E CA 1
ATOM 12352 C C . ALA E 1 328 ? 2.069 40.164 -15.898 1.00 25.20 326 ALA E C 1
ATOM 12353 O O . ALA E 1 328 ? 1.207 39.554 -16.529 1.00 26.78 326 ALA E O 1
ATOM 12356 N N . LEU F 1 4 ? 24.743 47.760 9.728 1.00 40.03 2 LEU F N 1
ATOM 12357 C CA . LEU F 1 4 ? 26.078 48.139 10.290 1.00 39.32 2 LEU F CA 1
ATOM 12358 C C . LEU F 1 4 ? 26.389 47.461 11.633 1.00 38.66 2 LEU F C 1
ATOM 12359 O O . LEU F 1 4 ? 27.528 47.508 12.120 1.00 39.49 2 LEU F O 1
ATOM 12361 N N . GLU F 1 5 ? 25.387 46.822 12.234 1.00 36.94 3 GLU F N 1
ATOM 12362 C CA . GLU F 1 5 ? 25.594 46.124 13.504 1.00 35.28 3 GLU F CA 1
ATOM 12363 C C . GLU F 1 5 ? 25.989 44.666 13.242 1.00 31.86 3 GLU F C 1
ATOM 12364 O O . GLU F 1 5 ? 26.268 43.894 14.174 1.00 31.93 3 GLU F O 1
ATOM 12370 N N . LEU F 1 6 ? 26.023 44.305 11.958 1.00 28.63 4 LEU F N 1
ATOM 12371 C CA . LEU F 1 6 ? 26.395 42.956 11.534 1.00 24.12 4 LEU F CA 1
ATOM 12372 C C . LEU F 1 6 ? 27.555 42.973 10.531 1.00 22.59 4 LEU F C 1
ATOM 12373 O O . LEU F 1 6 ? 27.401 42.612 9.369 1.00 19.87 4 LEU F O 1
ATOM 12378 N N . PRO F 1 7 ? 28.738 43.407 10.976 1.00 22.07 5 PRO F N 1
ATOM 12379 C CA . PRO F 1 7 ? 29.811 43.402 9.993 1.00 21.36 5 PRO F CA 1
ATOM 12380 C C . PRO F 1 7 ? 30.235 41.988 9.570 1.00 19.19 5 PRO F C 1
ATOM 12381 O O . PRO F 1 7 ? 30.497 41.141 10.436 1.00 18.65 5 PRO F O 1
ATOM 12385 N N . PRO F 1 8 ? 30.338 41.740 8.253 1.00 18.54 6 PRO F N 1
ATOM 12386 C CA . PRO F 1 8 ? 30.804 40.415 7.835 1.00 17.23 6 PRO F CA 1
ATOM 12387 C C . PRO F 1 8 ? 32.281 40.198 8.159 1.00 17.48 6 PRO F C 1
ATOM 12388 O O . PRO F 1 8 ? 33.077 41.175 8.253 1.00 17.85 6 PRO F O 1
ATOM 12392 N N . VAL F 1 9 ? 32.664 38.936 8.327 1.00 16.85 7 VAL F N 1
ATOM 12393 C CA . VAL F 1 9 ? 34.043 38.615 8.610 1.00 15.72 7 VAL F CA 1
ATOM 12394 C C . VAL F 1 9 ? 34.780 38.652 7.284 1.00 16.65 7 VAL F C 1
ATOM 12395 O O . VAL F 1 9 ? 34.622 37.780 6.431 1.00 16.37 7 VAL F O 1
ATOM 12399 N N . ALA F 1 10 ? 35.558 39.720 7.088 1.00 16.20 8 ALA F N 1
ATOM 12400 C CA . ALA F 1 10 ? 36.113 39.979 5.752 1.00 17.18 8 ALA F CA 1
ATOM 12401 C C . ALA F 1 10 ? 36.967 38.850 5.194 1.00 16.85 8 ALA F C 1
ATOM 12402 O O . ALA F 1 10 ? 36.964 38.605 3.980 1.00 17.53 8 ALA F O 1
ATOM 12404 N N . SER F 1 11 ? 37.683 38.135 6.053 1.00 16.85 9 SER F N 1
ATOM 12405 C CA . SER F 1 11 ? 38.569 37.083 5.548 1.00 17.33 9 SER F CA 1
ATOM 12406 C C . SER F 1 11 ? 37.850 35.927 4.865 1.00 17.54 9 SER F C 1
ATOM 12407 O O . SER F 1 11 ? 38.460 35.196 4.088 1.00 17.72 9 SER F O 1
ATOM 12410 N N . LEU F 1 12 ? 36.563 35.776 5.144 1.00 16.44 10 LEU F N 1
ATOM 12411 C CA . LEU F 1 12 ? 35.811 34.674 4.555 1.00 15.30 10 LEU F CA 1
ATOM 12412 C C . LEU F 1 12 ? 35.196 35.037 3.205 1.00 15.58 10 LEU F C 1
ATOM 12413 O O . LEU F 1 12 ? 34.678 34.152 2.524 1.00 15.37 10 LEU F O 1
ATOM 12418 N N . LYS F 1 13 ? 35.219 36.316 2.816 1.00 15.89 11 LYS F N 1
ATOM 12419 C CA . LYS F 1 13 ? 34.540 36.733 1.570 1.00 16.53 11 LYS F CA 1
ATOM 12420 C C . LYS F 1 13 ? 34.930 35.908 0.342 1.00 16.08 11 LYS F C 1
ATOM 12421 O O . LYS F 1 13 ? 36.124 35.836 -0.050 1.00 16.33 11 LYS F O 1
ATOM 12427 N N . GLY F 1 14 ? 33.910 35.328 -0.300 1.00 15.65 12 GLY F N 1
ATOM 12428 C CA . GLY F 1 14 ? 34.108 34.615 -1.549 1.00 16.67 12 GLY F CA 1
ATOM 12429 C C . GLY F 1 14 ? 34.883 33.303 -1.469 1.00 17.27 12 GLY F C 1
ATOM 12430 O O . GLY F 1 14 ? 35.226 32.725 -2.501 1.00 20.05 12 GLY F O 1
ATOM 12431 N N . LYS F 1 15 ? 35.159 32.810 -0.273 1.00 16.99 13 LYS F N 1
ATOM 12432 C CA . LYS F 1 15 ? 36.001 31.615 -0.160 1.00 16.98 13 LYS F CA 1
ATOM 12433 C C . LYS F 1 15 ? 35.241 30.355 0.214 1.00 15.36 13 LYS F C 1
ATOM 12434 O O . LYS F 1 15 ? 34.302 30.407 1.008 1.00 14.48 13 LYS F O 1
ATOM 12440 N N . SER F 1 16 ? 35.659 29.244 -0.394 1.00 15.01 14 SER F N 1
ATOM 12441 C CA . SER F 1 16 ? 35.154 27.930 0.014 1.00 14.45 14 SER F CA 1
ATOM 12442 C C . SER F 1 16 ? 35.634 27.590 1.410 1.00 14.93 14 SER F C 1
ATOM 12443 O O . SER F 1 16 ? 36.669 28.080 1.869 1.00 15.98 14 SER F O 1
ATOM 12446 N N . ILE F 1 17 ? 34.877 26.738 2.089 1.00 14.68 15 ILE F N 1
ATOM 12447 C CA . ILE F 1 17 ? 35.242 26.297 3.428 1.00 14.35 15 ILE F CA 1
ATOM 12448 C C . ILE F 1 17 ? 35.375 24.781 3.392 1.00 14.76 15 ILE F C 1
ATOM 12449 O O . ILE F 1 17 ? 34.396 24.060 3.136 1.00 15.79 15 ILE F O 1
ATOM 12454 N N . THR F 1 18 ? 36.592 24.307 3.608 1.00 14.00 16 THR F N 1
ATOM 12455 C CA . THR F 1 18 ? 36.892 22.888 3.428 1.00 15.60 16 THR F CA 1
ATOM 12456 C C . THR F 1 18 ? 37.449 22.250 4.688 1.00 14.19 16 THR F C 1
ATOM 12457 O O . THR F 1 18 ? 37.210 21.078 4.934 1.00 14.91 16 THR F O 1
ATOM 12461 N N . SER F 1 19 ? 38.148 23.035 5.518 1.00 13.71 17 SER F N 1
ATOM 12462 C CA . SER F 1 19 ? 38.852 22.481 6.664 1.00 13.26 17 SER F CA 1
ATOM 12463 C C . SER F 1 19 ? 38.891 23.447 7.840 1.00 12.62 17 SER F C 1
ATOM 12464 O O . SER F 1 19 ? 38.919 24.667 7.660 1.00 12.73 17 SER F O 1
ATOM 12467 N N . ALA F 1 20 ? 38.903 22.895 9.044 1.00 12.61 18 ALA F N 1
ATOM 12468 C CA . ALA F 1 20 ? 39.149 23.700 10.230 1.00 11.95 18 ALA F CA 1
ATOM 12469 C C . ALA F 1 20 ? 40.497 24.427 10.179 1.00 13.37 18 ALA F C 1
ATOM 12470 O O . ALA F 1 20 ? 40.671 25.441 10.849 1.00 13.87 18 ALA F O 1
ATOM 12472 N N . GLU F 1 21 ? 41.429 23.919 9.374 1.00 13.32 19 GLU F N 1
ATOM 12473 C CA . GLU F 1 21 ? 42.775 24.498 9.331 1.00 14.80 19 GLU F CA 1
ATOM 12474 C C . GLU F 1 21 ? 42.771 25.896 8.707 1.00 14.96 19 GLU F C 1
ATOM 12475 O O . GLU F 1 21 ? 43.732 26.659 8.881 1.00 16.19 19 GLU F O 1
ATOM 12481 N N . GLN F 1 22 ? 41.719 26.257 7.979 1.00 14.00 20 GLN F N 1
ATOM 12482 C CA . GLN F 1 22 ? 41.780 27.522 7.241 1.00 15.06 20 GLN F CA 1
ATOM 12483 C C . GLN F 1 22 ? 41.455 28.748 8.090 1.00 15.14 20 GLN F C 1
ATOM 12484 O O . GLN F 1 22 ? 41.598 29.885 7.615 1.00 15.74 20 GLN F O 1
ATOM 12490 N N . PHE F 1 23 ? 41.063 28.533 9.348 1.00 14.29 21 PHE F N 1
ATOM 12491 C CA . PHE F 1 23 ? 40.637 29.628 10.226 1.00 14.71 21 PHE F CA 1
ATOM 12492 C C . PHE F 1 23 ? 41.694 30.028 11.212 1.00 15.65 21 PHE F C 1
ATOM 12493 O O . PHE F 1 23 ? 42.403 29.183 11.743 1.00 17.00 21 PHE F O 1
ATOM 12501 N N . SER F 1 24 ? 41.823 31.333 11.401 1.00 15.11 22 SER F N 1
ATOM 12502 C CA . SER F 1 24 ? 42.654 31.820 12.496 1.00 14.78 22 SER F CA 1
ATOM 12503 C C . SER F 1 24 ? 41.826 32.041 13.749 1.00 13.79 22 SER F C 1
ATOM 12504 O O . SER F 1 24 ? 40.578 32.091 13.707 1.00 13.40 22 SER F O 1
ATOM 12507 N N . ARG F 1 25 ? 42.519 32.232 14.877 1.00 13.93 23 ARG F N 1
ATOM 12508 C CA . ARG F 1 25 ? 41.835 32.600 16.109 1.00 13.63 23 ARG F CA 1
ATOM 12509 C C . ARG F 1 25 ? 40.989 33.862 15.941 1.00 13.86 23 ARG F C 1
ATOM 12510 O O . ARG F 1 25 ? 39.853 33.933 16.399 1.00 12.55 23 ARG F O 1
ATOM 12518 N N . ALA F 1 26 ? 41.534 34.861 15.263 1.00 13.96 24 ALA F N 1
ATOM 12519 C CA . ALA F 1 26 ? 40.782 36.085 15.032 1.00 14.60 24 ALA F CA 1
ATOM 12520 C C . ALA F 1 26 ? 39.529 35.831 14.179 1.00 14.50 24 ALA F C 1
ATOM 12521 O O . ALA F 1 26 ? 38.489 36.385 14.470 1.00 14.59 24 ALA F O 1
ATOM 12523 N N . ASP F 1 27 ? 39.634 34.976 13.163 1.00 14.87 25 ASP F N 1
ATOM 12524 C CA . ASP F 1 27 ? 38.454 34.602 12.369 1.00 13.96 25 ASP F CA 1
ATOM 12525 C C . ASP F 1 27 ? 37.380 33.985 13.265 1.00 14.12 25 ASP F C 1
ATOM 12526 O O . ASP F 1 27 ? 36.193 34.292 13.114 1.00 14.55 25 ASP F O 1
ATOM 12531 N N . ILE F 1 28 ? 37.807 33.054 14.124 1.00 13.11 26 ILE F N 1
ATOM 12532 C CA . ILE F 1 28 ? 36.866 32.306 14.979 1.00 12.40 26 ILE F CA 1
ATOM 12533 C C . ILE F 1 28 ? 36.136 33.258 15.927 1.00 12.75 26 ILE F C 1
ATOM 12534 O O . ILE F 1 28 ? 34.929 33.194 16.046 1.00 12.62 26 ILE F O 1
ATOM 12539 N N . TYR F 1 29 ? 36.874 34.164 16.587 1.00 12.32 27 TYR F N 1
ATOM 12540 C CA . TYR F 1 29 ? 36.196 35.087 17.470 1.00 13.67 27 TYR F CA 1
ATOM 12541 C C . TYR F 1 29 ? 35.316 36.071 16.712 1.00 12.15 27 TYR F C 1
ATOM 12542 O O . TYR F 1 29 ? 34.244 36.424 17.202 1.00 13.71 27 TYR F O 1
ATOM 12551 N N . ALA F 1 30 ? 35.748 36.497 15.528 1.00 13.41 28 ALA F N 1
ATOM 12552 C CA . ALA F 1 30 ? 34.929 37.386 14.715 1.00 12.86 28 ALA F CA 1
ATOM 12553 C C . ALA F 1 30 ? 33.618 36.679 14.361 1.00 12.55 28 ALA F C 1
ATOM 12554 O O . ALA F 1 30 ? 32.549 37.305 14.431 1.00 13.10 28 ALA F O 1
ATOM 12556 N N . LEU F 1 31 ? 33.695 35.380 14.019 1.00 12.30 29 LEU F N 1
ATOM 12557 C CA . LEU F 1 31 ? 32.475 34.638 13.683 1.00 11.67 29 LEU F CA 1
ATOM 12558 C C . LEU F 1 31 ? 31.592 34.445 14.900 1.00 12.28 29 LEU F C 1
ATOM 12559 O O . LEU F 1 31 ? 30.349 34.537 14.796 1.00 12.61 29 LEU F O 1
ATOM 12564 N N . ILE F 1 32 ? 32.217 34.127 16.041 1.00 11.62 30 ILE F N 1
ATOM 12565 C CA . ILE F 1 32 ? 31.487 33.999 17.299 1.00 13.01 30 ILE F CA 1
ATOM 12566 C C . ILE F 1 32 ? 30.726 35.281 17.641 1.00 13.36 30 ILE F C 1
ATOM 12567 O O . ILE F 1 32 ? 29.547 35.228 17.974 1.00 14.34 30 ILE F O 1
ATOM 12572 N N . HIS F 1 33 ? 31.385 36.439 17.567 1.00 13.86 31 HIS F N 1
ATOM 12573 C CA A HIS F 1 33 ? 30.670 37.653 17.908 0.50 13.81 31 HIS F CA 1
ATOM 12574 C CA B HIS F 1 33 ? 30.743 37.733 17.857 0.50 14.74 31 HIS F CA 1
ATOM 12575 C C . HIS F 1 33 ? 29.584 38.000 16.906 1.00 13.60 31 HIS F C 1
ATOM 12576 O O . HIS F 1 33 ? 28.526 38.482 17.303 1.00 14.44 31 HIS F O 1
ATOM 12589 N N . LEU F 1 34 ? 29.816 37.708 15.623 1.00 12.96 32 LEU F N 1
ATOM 12590 C CA . LEU F 1 34 ? 28.823 37.920 14.608 1.00 12.29 32 LEU F CA 1
ATOM 12591 C C . LEU F 1 34 ? 27.626 36.990 14.812 1.00 12.00 32 LEU F C 1
ATOM 12592 O O . LEU F 1 34 ? 26.486 37.437 14.751 1.00 13.25 32 LEU F O 1
ATOM 12597 N N . ALA F 1 35 ? 27.907 35.717 15.102 1.00 12.40 33 ALA F N 1
ATOM 12598 C CA . ALA F 1 35 ? 26.805 34.770 15.381 1.00 12.11 33 ALA F CA 1
ATOM 12599 C C . ALA F 1 35 ? 25.962 35.197 16.597 1.00 13.51 33 ALA F C 1
ATOM 12600 O O . ALA F 1 35 ? 24.738 35.042 16.579 1.00 13.79 33 ALA F O 1
ATOM 12602 N N A SER F 1 36 ? 26.601 35.733 17.643 0.50 13.28 34 SER F N 1
ATOM 12603 N N B SER F 1 36 ? 26.633 35.727 17.626 0.50 13.73 34 SER F N 1
ATOM 12604 C CA A SER F 1 36 ? 25.866 36.179 18.830 0.50 13.98 34 SER F CA 1
ATOM 12605 C CA B SER F 1 36 ? 25.994 36.236 18.836 0.50 14.98 34 SER F CA 1
ATOM 12606 C C A SER F 1 36 ? 25.000 37.403 18.514 0.50 13.69 34 SER F C 1
ATOM 12607 C C B SER F 1 36 ? 25.044 37.390 18.519 0.50 14.22 34 SER F C 1
ATOM 12608 O O A SER F 1 36 ? 23.885 37.540 19.035 0.50 14.03 34 SER F O 1
ATOM 12609 O O B SER F 1 36 ? 23.932 37.472 19.052 0.50 14.60 34 SER F O 1
ATOM 12614 N N . ALA F 1 37 ? 25.508 38.286 17.656 1.00 14.91 35 ALA F N 1
ATOM 12615 C CA . ALA F 1 37 ? 24.747 39.447 17.244 1.00 15.76 35 ALA F CA 1
ATOM 12616 C C . ALA F 1 37 ? 23.545 39.034 16.414 1.00 16.69 35 ALA F C 1
ATOM 12617 O O . ALA F 1 37 ? 22.456 39.587 16.584 1.00 17.59 35 ALA F O 1
ATOM 12619 N N . MET F 1 38 ? 23.727 38.028 15.552 1.00 16.54 36 MET F N 1
ATOM 12620 C CA A MET F 1 38 ? 22.593 37.576 14.780 0.50 16.22 36 MET F CA 1
ATOM 12621 C CA B MET F 1 38 ? 22.647 37.448 14.728 0.50 15.65 36 MET F CA 1
ATOM 12622 C C . MET F 1 38 ? 21.543 36.918 15.651 1.00 15.65 36 MET F C 1
ATOM 12623 O O . MET F 1 38 ? 20.348 37.151 15.432 1.00 16.26 36 MET F O 1
ATOM 12632 N N . GLN F 1 39 ? 21.968 36.180 16.671 1.00 14.86 37 GLN F N 1
ATOM 12633 C CA . GLN F 1 39 ? 21.044 35.561 17.606 1.00 15.06 37 GLN F CA 1
ATOM 12634 C C . GLN F 1 39 ? 20.219 36.645 18.321 1.00 16.35 37 GLN F C 1
ATOM 12635 O O . GLN F 1 39 ? 18.996 36.511 18.456 1.00 16.25 37 GLN F O 1
ATOM 12641 N N . ARG F 1 40 ? 20.874 37.713 18.773 1.00 17.44 38 ARG F N 1
ATOM 12642 C CA . ARG F 1 40 ? 20.135 38.734 19.509 1.00 18.81 38 ARG F CA 1
ATOM 12643 C C . ARG F 1 40 ? 19.064 39.361 18.623 1.00 18.63 38 ARG F C 1
ATOM 12644 O O . ARG F 1 40 ? 17.921 39.577 19.065 1.00 20.56 38 ARG F O 1
ATOM 12652 N N . LYS F 1 41 ? 19.408 39.631 17.371 1.00 17.34 39 LYS F N 1
ATOM 12653 C CA . LYS F 1 41 ? 18.470 40.236 16.434 1.00 18.06 39 LYS F CA 1
ATOM 12654 C C . LYS F 1 41 ? 17.334 39.281 16.075 1.00 17.31 39 LYS F C 1
ATOM 12655 O O . LYS F 1 41 ? 16.159 39.643 16.124 1.00 17.79 39 LYS F O 1
ATOM 12661 N N . ILE F 1 42 ? 17.673 38.043 15.728 1.00 16.42 40 ILE F N 1
ATOM 12662 C CA . ILE F 1 42 ? 16.611 37.083 15.404 1.00 16.25 40 ILE F CA 1
ATOM 12663 C C . ILE F 1 42 ? 15.664 36.781 16.582 1.00 17.58 40 ILE F C 1
ATOM 12664 O O . ILE F 1 42 ? 14.431 36.729 16.387 1.00 17.81 40 ILE F O 1
ATOM 12669 N N . ASP F 1 43 ? 16.217 36.589 17.777 1.00 18.04 41 ASP F N 1
ATOM 12670 C CA . ASP F 1 43 ? 15.396 36.342 18.975 1.00 19.68 41 ASP F CA 1
ATOM 12671 C C . ASP F 1 43 ? 14.509 37.529 19.380 1.00 20.76 41 ASP F C 1
ATOM 12672 O O . ASP F 1 43 ? 13.461 37.332 20.008 1.00 21.19 41 ASP F O 1
ATOM 12677 N N . ALA F 1 44 ? 14.900 38.732 18.959 1.00 20.99 42 ALA F N 1
ATOM 12678 C CA . ALA F 1 44 ? 14.102 39.941 19.158 1.00 21.59 42 ALA F CA 1
ATOM 12679 C C . ALA F 1 44 ? 13.045 40.126 18.060 1.00 21.47 42 ALA F C 1
ATOM 12680 O O . ALA F 1 44 ? 12.285 41.109 18.061 1.00 22.01 42 ALA F O 1
ATOM 12682 N N . GLY F 1 45 ? 12.991 39.187 17.109 1.00 21.30 43 GLY F N 1
ATOM 12683 C CA . GLY F 1 45 ? 12.011 39.285 16.023 1.00 20.48 43 GLY F CA 1
ATOM 12684 C C . GLY F 1 45 ? 12.392 40.128 14.818 1.00 19.79 43 GLY F C 1
ATOM 12685 O O . GLY F 1 45 ? 11.565 40.334 13.939 1.00 20.34 43 GLY F O 1
ATOM 12686 N N . GLU F 1 46 ? 13.632 40.626 14.759 1.00 19.51 44 GLU F N 1
ATOM 12687 C CA A GLU F 1 46 ? 14.066 41.424 13.629 0.50 20.01 44 GLU F CA 1
ATOM 12688 C CA B GLU F 1 46 ? 14.076 41.427 13.628 0.50 19.91 44 GLU F CA 1
ATOM 12689 C C . GLU F 1 46 ? 14.219 40.559 12.383 1.00 19.40 44 GLU F C 1
ATOM 12690 O O . GLU F 1 46 ? 14.643 39.392 12.473 1.00 18.87 44 GLU F O 1
ATOM 12701 N N . VAL F 1 47 ? 13.830 41.126 11.254 1.00 19.10 45 VAL F N 1
ATOM 12702 C CA . VAL F 1 47 ? 13.960 40.491 9.942 1.00 20.12 45 VAL F CA 1
ATOM 12703 C C . VAL F 1 47 ? 15.206 40.999 9.232 1.00 20.27 45 VAL F C 1
ATOM 12704 O O . VAL F 1 47 ? 15.416 42.225 9.097 1.00 21.14 45 VAL F O 1
ATOM 12708 N N . LEU F 1 48 ? 16.028 40.073 8.759 1.00 19.47 46 LEU F N 1
ATOM 12709 C CA . LEU F 1 48 ? 17.257 40.450 8.083 1.00 20.32 46 LEU F CA 1
ATOM 12710 C C . LEU F 1 48 ? 17.080 40.292 6.584 1.00 21.69 46 LEU F C 1
ATOM 12711 O O . LEU F 1 48 ? 16.448 39.315 6.101 1.00 22.96 46 LEU F O 1
ATOM 12716 N N . ASN F 1 49 ? 17.600 41.246 5.828 1.00 23.02 47 ASN F N 1
ATOM 12717 C CA . ASN F 1 49 ? 17.473 41.148 4.380 1.00 23.81 47 ASN F CA 1
ATOM 12718 C C . ASN F 1 49 ? 18.801 41.122 3.587 1.00 23.32 47 ASN F C 1
ATOM 12719 O O . ASN F 1 49 ? 18.853 41.373 2.348 1.00 25.66 47 ASN F O 1
ATOM 12724 N N . LEU F 1 50 ? 19.844 40.734 4.294 1.00 20.16 48 LEU F N 1
ATOM 12725 C CA . LEU F 1 50 ? 21.225 40.862 3.852 1.00 19.00 48 LEU F CA 1
ATOM 12726 C C . LEU F 1 50 ? 21.535 40.132 2.546 1.00 18.48 48 LEU F C 1
ATOM 12727 O O . LEU F 1 50 ? 22.371 40.600 1.775 1.00 19.40 48 LEU F O 1
ATOM 12732 N N . LEU F 1 51 ? 20.866 38.992 2.311 1.00 16.17 49 LEU F N 1
ATOM 12733 C CA . LEU F 1 51 ? 21.186 38.129 1.161 1.00 15.07 49 LEU F CA 1
ATOM 12734 C C . LEU F 1 51 ? 20.003 37.948 0.220 1.00 14.66 49 LEU F C 1
ATOM 12735 O O . LEU F 1 51 ? 19.905 36.943 -0.484 1.00 13.53 49 LEU F O 1
ATOM 12740 N N . GLN F 1 52 ? 19.089 38.922 0.179 1.00 14.96 50 GLN F N 1
ATOM 12741 C CA . GLN F 1 52 ? 17.987 38.824 -0.760 1.00 15.89 50 GLN F CA 1
ATOM 12742 C C . GLN F 1 52 ? 18.543 38.655 -2.175 1.00 15.90 50 GLN F C 1
ATOM 12743 O O . GLN F 1 52 ? 19.531 39.323 -2.574 1.00 16.98 50 GLN F O 1
ATOM 12749 N N . GLY F 1 53 ? 17.937 37.713 -2.888 1.00 15.33 51 GLY F N 1
ATOM 12750 C CA . GLY F 1 53 ? 18.292 37.449 -4.292 1.00 16.26 51 GLY F CA 1
ATOM 12751 C C . GLY F 1 53 ? 19.462 36.497 -4.447 1.00 15.59 51 GLY F C 1
ATOM 12752 O O . GLY F 1 53 ? 19.837 36.194 -5.574 1.00 17.87 51 GLY F O 1
ATOM 12753 N N . ARG F 1 54 ? 20.049 36.042 -3.337 1.00 14.06 52 ARG F N 1
ATOM 12754 C CA A ARG F 1 54 ? 21.159 35.101 -3.412 0.50 12.71 52 ARG F CA 1
ATOM 12755 C CA B ARG F 1 54 ? 21.177 35.106 -3.363 0.50 12.73 52 ARG F CA 1
ATOM 12756 C C . ARG F 1 54 ? 20.656 33.679 -3.133 1.00 12.00 52 ARG F C 1
ATOM 12757 O O . ARG F 1 54 ? 19.730 33.481 -2.366 1.00 11.77 52 ARG F O 1
ATOM 12772 N N . ILE F 1 55 ? 21.281 32.703 -3.784 1.00 11.32 53 ILE F N 1
ATOM 12773 C CA . ILE F 1 55 ? 20.798 31.315 -3.771 1.00 11.02 53 ILE F CA 1
ATOM 12774 C C . ILE F 1 55 ? 21.853 30.386 -3.229 1.00 10.96 53 ILE F C 1
ATOM 12775 O O . ILE F 1 55 ? 23.021 30.376 -3.661 1.00 11.84 53 ILE F O 1
ATOM 12780 N N . MET F 1 56 ? 21.397 29.531 -2.334 1.00 10.94 54 MET F N 1
ATOM 12781 C CA . MET F 1 56 ? 22.198 28.406 -1.859 1.00 11.60 54 MET F CA 1
ATOM 12782 C C . MET F 1 56 ? 21.581 27.145 -2.391 1.00 10.88 54 MET F C 1
ATOM 12783 O O . MET F 1 56 ? 20.355 26.991 -2.371 1.00 11.83 54 MET F O 1
ATOM 12788 N N . THR F 1 57 ? 22.425 26.258 -2.886 1.00 11.18 55 THR F N 1
ATOM 12789 C CA . THR F 1 57 ? 21.951 24.935 -3.271 1.00 12.05 55 THR F CA 1
ATOM 12790 C C . THR F 1 57 ? 22.605 23.870 -2.416 1.00 13.50 55 THR F C 1
ATOM 12791 O O . THR F 1 57 ? 23.817 23.751 -2.380 1.00 13.21 55 THR F O 1
ATOM 12795 N N . PRO F 1 58 ? 21.783 23.088 -1.732 1.00 13.90 56 PRO F N 1
ATOM 12796 C CA . PRO F 1 58 ? 22.359 21.974 -0.964 1.00 15.24 56 PRO F CA 1
ATOM 12797 C C . PRO F 1 58 ? 22.625 20.826 -1.913 1.00 16.33 56 PRO F C 1
ATOM 12798 O O . PRO F 1 58 ? 21.761 20.512 -2.778 1.00 18.13 56 PRO F O 1
ATOM 12802 N N . LEU F 1 59 ? 23.804 20.216 -1.789 1.00 14.05 57 LEU F N 1
ATOM 12803 C CA . LEU F 1 59 ? 24.139 19.023 -2.532 1.00 15.39 57 LEU F CA 1
ATOM 12804 C C . LEU F 1 59 ? 24.530 17.942 -1.521 1.00 13.72 57 LEU F C 1
ATOM 12805 O O . LEU F 1 59 ? 25.713 17.761 -1.207 1.00 13.78 57 LEU F O 1
ATOM 12810 N N . PHE F 1 60 ? 23.525 17.213 -1.046 1.00 14.17 58 PHE F N 1
ATOM 12811 C CA . PHE F 1 60 ? 23.743 16.173 -0.053 1.00 13.34 58 PHE F CA 1
ATOM 12812 C C . PHE F 1 60 ? 23.679 14.767 -0.638 1.00 14.82 58 PHE F C 1
ATOM 12813 O O . PHE F 1 60 ? 22.601 14.290 -1.049 1.00 15.36 58 PHE F O 1
ATOM 12821 N N . PHE F 1 61 ? 24.838 14.114 -0.650 1.00 15.66 59 PHE F N 1
ATOM 12822 C CA . PHE F 1 61 ? 24.933 12.712 -1.074 1.00 17.67 59 PHE F CA 1
ATOM 12823 C C . PHE F 1 61 ? 24.901 11.725 0.091 1.00 18.86 59 PHE F C 1
ATOM 12824 O O . PHE F 1 61 ? 25.067 10.526 -0.127 1.00 20.38 59 PHE F O 1
ATOM 12832 N N . GLU F 1 62 ? 24.736 12.223 1.315 1.00 17.74 60 GLU F N 1
ATOM 12833 C CA . GLU F 1 62 ? 24.472 11.392 2.496 1.00 18.62 60 GLU F CA 1
ATOM 12834 C C . GLU F 1 62 ? 23.345 12.061 3.238 1.00 18.13 60 GLU F C 1
ATOM 12835 O O . GLU F 1 62 ? 23.102 13.254 3.056 1.00 19.44 60 GLU F O 1
ATOM 12841 N N . ASP F 1 63 ? 22.727 11.310 4.148 1.00 17.44 61 ASP F N 1
ATOM 12842 C CA . ASP F 1 63 ? 21.627 11.796 4.967 1.00 17.61 61 ASP F CA 1
ATOM 12843 C C . ASP F 1 63 ? 22.099 12.881 5.942 1.00 16.55 61 ASP F C 1
ATOM 12844 O O . ASP F 1 63 ? 23.284 12.918 6.348 1.00 16.59 61 ASP F O 1
ATOM 12849 N N . SER F 1 64 ? 21.154 13.753 6.294 1.00 15.23 62 SER F N 1
ATOM 12850 C CA . SER F 1 64 ? 21.418 14.879 7.218 1.00 13.81 62 SER F CA 1
ATOM 12851 C C . SER F 1 64 ? 20.106 15.408 7.738 1.00 13.77 62 SER F C 1
ATOM 12852 O O . SER F 1 64 ? 19.159 15.590 6.934 1.00 15.00 62 SER F O 1
ATOM 12855 N N . SER F 1 65 ? 20.036 15.682 9.031 1.00 12.06 63 SER F N 1
ATOM 12856 C CA . SER F 1 65 ? 18.951 16.498 9.584 1.00 11.89 63 SER F CA 1
ATOM 12857 C C . SER F 1 65 ? 19.444 17.905 9.974 1.00 12.10 63 SER F C 1
ATOM 12858 O O . SER F 1 65 ? 18.922 18.905 9.462 1.00 12.92 63 SER F O 1
ATOM 12861 N N . ARG F 1 66 ? 20.448 17.974 10.848 1.00 10.27 64 ARG F N 1
ATOM 12862 C CA . ARG F 1 66 ? 20.932 19.270 11.340 1.00 9.14 64 ARG F CA 1
ATOM 12863 C C . ARG F 1 66 ? 21.632 20.088 10.274 1.00 9.59 64 ARG F C 1
ATOM 12864 O O . ARG F 1 66 ? 21.337 21.272 10.106 1.00 10.21 64 ARG F O 1
ATOM 12872 N N . THR F 1 67 ? 22.604 19.507 9.596 1.00 9.75 65 THR F N 1
ATOM 12873 C CA . THR F 1 67 ? 23.451 20.365 8.742 1.00 9.40 65 THR F CA 1
ATOM 12874 C C . THR F 1 67 ? 22.639 20.918 7.552 1.00 10.34 65 THR F C 1
ATOM 12875 O O . THR F 1 67 ? 22.704 22.104 7.234 1.00 8.96 65 THR F O 1
ATOM 12879 N N . PHE F 1 68 ? 21.900 20.037 6.871 1.00 9.08 66 PHE F N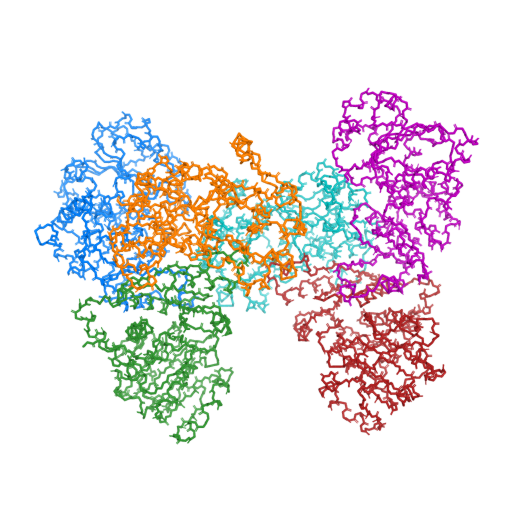 1
ATOM 12880 C CA . PHE F 1 68 ? 21.000 20.496 5.844 1.00 9.86 66 PHE F CA 1
ATOM 12881 C C . PHE F 1 68 ? 20.012 21.537 6.375 1.00 10.05 66 PHE F C 1
ATOM 12882 O O . PHE F 1 68 ? 19.897 22.635 5.795 1.00 10.69 66 PHE F O 1
ATOM 12890 N N . SER F 1 69 ? 19.318 21.234 7.487 1.00 10.15 67 SER F N 1
ATOM 12891 C CA . SER F 1 69 ? 18.199 22.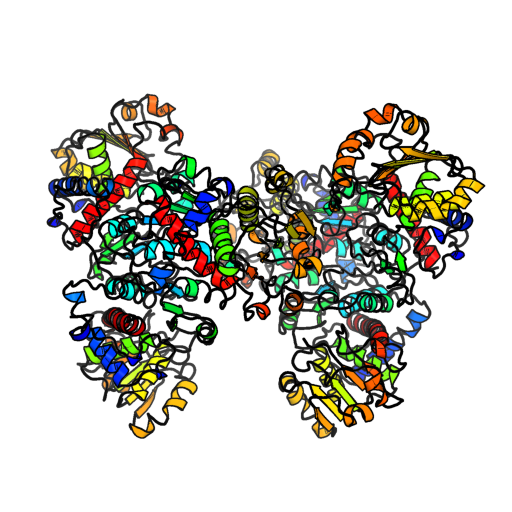118 7.866 1.00 9.73 67 SER F CA 1
ATOM 12892 C C . SER F 1 69 ? 18.732 23.451 8.384 1.00 10.24 67 SER F C 1
ATOM 12893 O O . SER F 1 69 ? 18.142 24.500 8.136 1.00 10.02 67 SER F O 1
ATOM 12896 N N . SER F 1 70 ? 19.844 23.404 9.113 1.00 9.39 68 SER F N 1
ATOM 12897 C CA . SER F 1 70 ? 20.401 24.642 9.687 1.00 10.49 68 SER F CA 1
ATOM 12898 C C . SER F 1 70 ? 20.943 25.537 8.601 1.00 11.00 68 SER F C 1
ATOM 12899 O O . SER F 1 70 ? 20.782 26.761 8.682 1.00 10.14 68 SER F O 1
ATOM 12902 N N . PHE F 1 71 ? 21.586 24.951 7.594 1.00 9.64 69 PHE F N 1
ATOM 12903 C CA . PHE F 1 71 ? 22.061 25.802 6.486 1.00 10.02 69 PHE F CA 1
ATOM 12904 C C . PHE F 1 71 ? 20.902 26.437 5.734 1.00 9.61 69 PHE F C 1
ATOM 12905 O O . PHE F 1 71 ? 20.955 27.628 5.403 1.00 9.91 69 PHE F O 1
ATOM 12913 N N . CYS F 1 72 ? 19.846 25.662 5.449 1.00 10.35 70 CYS F N 1
ATOM 12914 C CA . CYS F 1 72 ? 18.679 26.254 4.798 1.00 9.89 70 CYS F CA 1
ATOM 12915 C C . CYS F 1 72 ? 18.048 27.341 5.640 1.00 10.18 70 CYS F C 1
ATOM 12916 O O . CYS F 1 72 ? 17.719 28.416 5.129 1.00 9.08 70 CYS F O 1
ATOM 12919 N N . ALA F 1 73 ? 17.832 27.065 6.923 1.00 9.37 71 ALA F N 1
ATOM 12920 C CA . ALA F 1 73 ? 17.241 28.055 7.808 1.00 10.18 71 ALA F CA 1
ATOM 12921 C C . ALA F 1 73 ? 18.118 29.298 7.917 1.00 9.59 71 ALA F C 1
ATOM 12922 O O . ALA F 1 73 ? 17.580 30.424 7.912 1.00 10.27 71 ALA F O 1
ATOM 12924 N N . ALA F 1 74 ? 19.435 29.093 8.032 1.00 9.80 72 ALA F N 1
ATOM 12925 C CA . ALA F 1 74 ? 20.395 30.228 8.094 1.00 10.14 72 ALA F CA 1
ATOM 12926 C C . ALA F 1 74 ? 20.306 31.099 6.852 1.00 10.47 72 ALA F C 1
ATOM 12927 O O . ALA F 1 74 ? 20.216 32.345 6.967 1.00 10.52 72 ALA F O 1
ATOM 12929 N N . MET F 1 75 ? 20.250 30.464 5.676 1.00 9.83 73 MET F N 1
ATOM 12930 C CA . MET F 1 75 ? 20.131 31.220 4.438 1.00 10.92 73 MET F CA 1
ATOM 12931 C C . MET F 1 75 ? 18.820 32.023 4.411 1.00 12.04 73 MET F C 1
ATOM 12932 O O . MET F 1 75 ? 18.811 33.233 4.112 1.00 12.15 73 MET F O 1
ATOM 12937 N N . ILE F 1 76 ? 17.716 31.368 4.760 1.00 11.08 74 ILE F N 1
ATOM 12938 C CA . ILE F 1 76 ? 16.399 32.029 4.779 1.00 11.46 74 ILE F CA 1
ATOM 12939 C C . ILE F 1 76 ? 16.368 33.187 5.769 1.00 10.68 74 ILE F C 1
ATOM 12940 O O . ILE F 1 76 ? 15.828 34.260 5.448 1.00 12.40 74 ILE F O 1
ATOM 12945 N N . ARG F 1 77 ? 16.970 33.006 6.942 1.00 10.47 75 ARG F N 1
ATOM 12946 C CA . ARG F 1 77 ? 16.933 34.076 7.974 1.00 10.43 75 ARG F CA 1
ATOM 12947 C C . ARG F 1 77 ? 17.830 35.235 7.654 1.00 12.11 75 ARG F C 1
ATOM 12948 O O . ARG F 1 77 ? 17.723 36.281 8.292 1.00 12.50 75 ARG F O 1
ATOM 12956 N N . LEU F 1 78 ? 18.700 35.070 6.665 1.00 10.57 76 LEU F N 1
ATOM 12957 C CA . LEU F 1 78 ? 19.451 36.215 6.142 1.00 12.03 76 LEU F CA 1
ATOM 12958 C C . LEU F 1 78 ? 18.738 36.871 4.946 1.00 12.26 76 LEU F C 1
ATOM 12959 O O . LEU F 1 78 ? 19.263 37.843 4.398 1.00 12.53 76 LEU F O 1
ATOM 12964 N N . GLY F 1 79 ? 17.578 36.347 4.552 1.00 12.05 77 GLY F N 1
ATOM 12965 C CA . GLY F 1 79 ? 16.805 36.876 3.422 1.00 13.19 77 GLY F CA 1
ATOM 12966 C C . GLY F 1 79 ? 17.115 36.204 2.098 1.00 13.14 77 GLY F C 1
ATOM 12967 O O . GLY F 1 79 ? 16.573 36.605 1.057 1.00 14.01 77 GLY F O 1
ATOM 12968 N N . GLY F 1 80 ? 17.983 35.184 2.128 1.00 11.99 78 GLY F N 1
ATOM 12969 C CA . GLY F 1 80 ? 18.364 34.441 0.915 1.00 12.58 78 GLY F CA 1
ATOM 12970 C C . GLY F 1 80 ? 17.379 33.330 0.606 1.00 12.54 78 GLY F C 1
ATOM 12971 O O . GLY F 1 80 ? 16.393 33.139 1.307 1.00 12.75 78 GLY F O 1
ATOM 12972 N N . SER F 1 81 ? 17.679 32.599 -0.452 1.00 11.51 79 SER F N 1
ATOM 12973 C CA . SER F 1 81 ? 16.820 31.566 -0.949 1.00 13.33 79 SER F CA 1
ATOM 12974 C C . SER F 1 81 ? 17.567 30.260 -1.186 1.00 13.06 79 SER F C 1
ATOM 12975 O O . SER F 1 81 ? 18.819 30.210 -1.265 1.00 12.83 79 SER F O 1
ATOM 12978 N N . VAL F 1 82 ? 16.785 29.198 -1.337 1.00 13.53 80 VAL F N 1
ATOM 12979 C CA . VAL F 1 82 ? 17.316 27.838 -1.456 1.00 13.06 80 VAL F CA 1
ATOM 12980 C C . VAL F 1 82 ? 16.721 27.146 -2.677 1.00 13.82 80 VAL F C 1
ATOM 12981 O O . VAL F 1 82 ? 15.505 27.120 -2.825 1.00 14.64 80 VAL F O 1
ATOM 12985 N N . VAL F 1 83 ? 17.576 26.580 -3.539 1.00 13.40 81 VAL F N 1
ATOM 12986 C CA . VAL F 1 83 ? 17.082 25.648 -4.590 1.00 14.24 81 VAL F CA 1
ATOM 12987 C C . VAL F 1 83 ? 17.217 24.212 -4.091 1.00 15.33 81 VAL F C 1
ATOM 12988 O O . VAL F 1 83 ? 18.294 23.763 -3.788 1.00 15.84 81 VAL F O 1
ATOM 12992 N N . ASN F 1 84 ? 16.085 23.515 -4.007 1.00 16.55 82 ASN F N 1
ATOM 12993 C CA . ASN F 1 84 ? 16.041 22.196 -3.380 1.00 19.19 82 ASN F CA 1
ATOM 12994 C C . ASN F 1 84 ? 16.392 21.049 -4.305 1.00 19.75 82 ASN F C 1
ATOM 12995 O O . ASN F 1 84 ? 15.545 20.191 -4.647 1.00 20.90 82 ASN F O 1
ATOM 13000 N N . PHE F 1 85 ? 17.656 21.003 -4.672 1.00 20.18 83 PHE F N 1
ATOM 13001 C CA . PHE F 1 85 ? 18.178 19.928 -5.501 1.00 21.08 83 PHE F CA 1
ATOM 13002 C C . PHE F 1 85 ? 18.232 18.605 -4.741 1.00 21.27 83 PHE F C 1
ATOM 13003 O O . PHE F 1 85 ? 18.723 18.530 -3.611 1.00 23.20 83 PHE F O 1
ATOM 13011 N N . LYS F 1 86 ? 17.699 17.561 -5.364 1.00 22.43 84 LYS F N 1
ATOM 13012 C CA . LYS F 1 86 ? 17.781 16.210 -4.791 1.00 23.30 84 LYS F CA 1
ATOM 13013 C C . LYS F 1 86 ? 18.542 15.254 -5.694 1.00 23.25 84 LYS F C 1
ATOM 13014 O O . LYS F 1 86 ? 18.227 15.102 -6.862 1.00 23.26 84 LYS F O 1
ATOM 13020 N N . VAL F 1 87 ? 19.556 14.608 -5.128 1.00 24.35 85 VAL F N 1
ATOM 13021 C CA . VAL F 1 87 ? 20.462 13.769 -5.885 1.00 25.48 85 VAL F CA 1
ATOM 13022 C C . VAL F 1 87 ? 19.694 12.598 -6.506 1.00 25.79 85 VAL F C 1
ATOM 13023 O O . VAL F 1 87 ? 19.899 12.249 -7.678 1.00 25.88 85 VAL F O 1
ATOM 13027 N N . GLU F 1 88 ? 18.757 12.040 -5.744 1.00 27.14 86 GLU F N 1
ATOM 13028 C CA . GLU F 1 88 ? 17.977 10.881 -6.199 1.00 28.47 86 GLU F CA 1
ATOM 13029 C C . GLU F 1 88 ? 17.050 11.130 -7.395 1.00 27.84 86 GLU F C 1
ATOM 13030 O O . GLU F 1 88 ? 16.661 10.181 -8.086 1.00 29.16 86 GLU F O 1
ATOM 13036 N N . ALA F 1 89 ? 16.702 12.394 -7.635 1.00 25.18 87 ALA F N 1
ATOM 13037 C CA . ALA F 1 89 ? 15.785 12.764 -8.715 1.00 23.80 87 ALA F CA 1
ATOM 13038 C C . ALA F 1 89 ? 16.523 13.458 -9.864 1.00 22.61 87 ALA F C 1
ATOM 13039 O O . ALA F 1 89 ? 15.890 14.082 -10.736 1.00 22.44 87 ALA F O 1
ATOM 13041 N N . SER F 1 90 ? 17.852 13.334 -9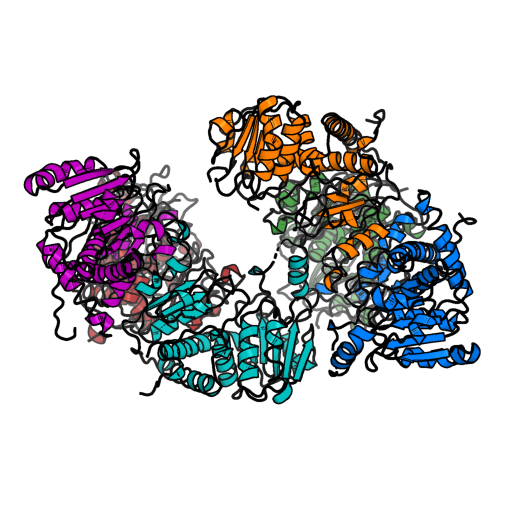.879 1.00 20.99 88 SER F N 1
ATOM 13042 C CA . SER F 1 90 ? 18.681 14.150 -10.772 1.00 20.14 88 SER F CA 1
ATOM 13043 C C . SER F 1 90 ? 19.225 13.333 -11.953 1.00 20.36 88 SER F C 1
ATOM 13044 O O . SER F 1 90 ? 18.967 12.122 -12.073 1.00 19.28 88 SER F O 1
ATOM 13047 N N . SER F 1 91 ? 19.977 14.011 -12.824 1.00 19.67 89 SER F N 1
ATOM 13048 C CA . SER F 1 91 ? 20.594 13.370 -13.985 1.00 20.47 89 SER F CA 1
ATOM 13049 C C . SER F 1 91 ? 21.739 12.445 -13.619 1.00 21.44 89 SER F C 1
ATOM 13050 O O . SER F 1 91 ? 22.308 11.783 -14.498 1.00 21.17 89 SER F O 1
ATOM 13053 N N . ILE F 1 92 ? 22.085 12.390 -12.332 1.00 21.56 90 ILE F N 1
ATOM 13054 C CA . ILE F 1 92 ? 23.064 11.401 -11.862 1.00 23.35 90 ILE F CA 1
ATOM 13055 C C . ILE F 1 92 ? 22.541 9.998 -12.221 1.00 24.48 90 ILE F C 1
ATOM 13056 O O . ILE F 1 92 ? 23.321 9.069 -12.506 1.00 24.73 90 ILE F O 1
ATOM 13061 N N . ASN F 1 93 ? 21.219 9.872 -12.271 1.00 24.99 91 ASN F N 1
ATOM 13062 C CA . ASN F 1 93 ? 20.582 8.603 -12.625 1.00 26.44 91 ASN F CA 1
ATOM 13063 C C . ASN F 1 93 ? 20.796 8.227 -14.094 1.00 27.30 91 ASN F C 1
ATOM 13064 O O . ASN F 1 93 ? 20.655 7.051 -14.480 1.00 28.64 91 ASN F O 1
ATOM 13069 N N . LYS F 1 94 ? 21.167 9.223 -14.898 1.00 26.38 92 LYS F N 1
ATOM 13070 C CA . LYS F 1 94 ? 21.442 9.062 -16.330 1.00 27.08 92 LYS F CA 1
ATOM 13071 C C . LYS F 1 94 ? 22.949 9.020 -16.625 1.00 26.08 92 LYS F C 1
ATOM 13072 O O . LYS F 1 94 ? 23.381 9.145 -17.776 1.00 26.55 92 LYS F O 1
ATOM 13078 N N . GLY F 1 95 ? 23.748 8.871 -15.574 1.00 24.87 93 GLY F N 1
ATOM 13079 C CA . GLY F 1 95 ? 25.203 8.757 -15.694 1.00 24.08 93 GLY F CA 1
ATOM 13080 C C . GLY F 1 95 ? 25.976 10.063 -15.621 1.00 23.04 93 GLY F C 1
ATOM 13081 O O . GLY F 1 95 ? 27.190 10.084 -15.865 1.00 23.74 93 GLY F O 1
ATOM 13082 N N . GLU F 1 96 ? 25.294 11.159 -15.286 1.00 21.59 94 GLU F N 1
ATOM 13083 C CA . GLU F 1 96 ? 26.004 12.426 -15.117 1.00 19.96 94 GLU F CA 1
ATOM 13084 C C . GLU F 1 96 ? 27.054 12.321 -14.019 1.00 19.60 94 GLU F C 1
ATOM 13085 O O . GLU F 1 96 ? 26.765 11.862 -12.921 1.00 19.99 94 GLU F O 1
ATOM 13091 N N . THR F 1 97 ? 28.281 12.751 -14.327 1.00 18.02 95 THR F N 1
ATOM 13092 C CA . THR F 1 97 ? 29.384 12.711 -13.363 1.00 17.51 95 THR F CA 1
ATOM 13093 C C . THR F 1 97 ? 29.207 13.738 -12.235 1.00 16.84 95 THR F C 1
ATOM 13094 O O . THR F 1 97 ? 28.456 14.715 -12.386 1.00 15.86 95 THR F O 1
ATOM 13098 N N . LEU F 1 98 ? 29.928 13.528 -11.133 1.00 17.36 96 LEU F N 1
ATOM 13099 C CA . LEU F 1 98 ? 29.945 14.507 -10.065 1.00 16.77 96 LEU F CA 1
ATOM 13100 C C . LEU F 1 98 ? 30.405 15.874 -10.603 1.00 15.63 96 LEU F C 1
ATOM 13101 O O . LEU F 1 98 ? 29.761 16.908 -10.310 1.00 15.79 96 LEU F O 1
ATOM 13106 N N . ALA F 1 99 ? 31.480 15.907 -11.404 1.00 15.62 97 ALA F N 1
ATOM 13107 C CA . ALA F 1 99 ? 31.981 17.185 -11.931 1.00 15.93 97 ALA F CA 1
ATOM 13108 C C . ALA F 1 99 ? 30.909 17.914 -12.725 1.00 15.74 97 ALA F C 1
ATOM 13109 O O . ALA F 1 99 ? 30.693 19.117 -12.517 1.00 15.22 97 ALA F O 1
ATOM 13111 N N . ASP F 1 100 ? 30.219 17.206 -13.617 1.00 14.98 98 ASP F N 1
ATOM 13112 C CA . ASP F 1 100 ? 29.166 17.866 -14.375 1.00 14.99 98 ASP F CA 1
ATOM 13113 C C . ASP F 1 100 ? 27.999 18.342 -13.485 1.00 14.16 98 ASP F C 1
ATOM 13114 O O . ASP F 1 100 ? 27.420 19.400 -13.738 1.00 14.35 98 ASP F O 1
ATOM 13119 N N . THR F 1 101 ? 27.664 17.557 -12.458 1.00 13.97 99 THR F N 1
ATOM 13120 C CA . THR F 1 101 ? 26.623 17.963 -11.498 1.00 13.70 99 THR F CA 1
ATOM 13121 C C . THR F 1 101 ? 27.017 19.270 -10.803 1.00 13.82 99 THR F C 1
ATOM 13122 O O . THR F 1 101 ? 26.199 20.190 -10.674 1.00 13.76 99 THR F O 1
ATOM 13126 N N . ILE F 1 102 ? 28.279 19.358 -10.375 1.00 13.95 100 ILE F N 1
ATOM 13127 C CA . ILE F 1 102 ? 28.769 20.566 -9.705 1.00 13.97 100 ILE F CA 1
ATOM 13128 C C . ILE F 1 102 ? 28.690 21.742 -10.668 1.00 14.09 100 ILE F C 1
ATOM 13129 O O . ILE F 1 102 ? 28.122 22.775 -10.342 1.00 13.56 100 ILE F O 1
ATOM 13134 N N . ARG F 1 103 ? 29.212 21.570 -11.881 1.00 13.59 101 ARG F N 1
ATOM 13135 C CA A ARG F 1 103 ? 29.121 22.620 -12.902 0.50 13.69 101 ARG F CA 1
ATOM 13136 C CA B ARG F 1 103 ? 29.120 22.640 -12.874 0.50 13.82 101 ARG F CA 1
ATOM 13137 C C . ARG F 1 103 ? 27.669 23.074 -13.129 1.00 13.59 101 ARG F C 1
ATOM 13138 O O . ARG F 1 103 ? 27.393 24.265 -13.350 1.00 14.16 101 ARG F O 1
ATOM 13153 N N . THR F 1 104 ? 26.738 22.124 -13.090 1.00 13.43 102 THR F N 1
ATOM 13154 C CA . THR F 1 104 ? 25.329 22.431 -13.324 1.00 12.81 102 THR F CA 1
ATOM 13155 C C . THR F 1 104 ? 24.801 23.342 -12.212 1.00 13.32 102 THR F C 1
ATOM 13156 O O . THR F 1 104 ? 24.333 24.441 -12.478 1.00 11.86 102 THR F O 1
ATOM 13160 N N . LEU F 1 105 ? 24.933 22.922 -10.952 1.00 11.76 103 LEU F N 1
ATOM 13161 C CA . LEU F 1 105 ? 24.367 23.735 -9.867 1.00 13.68 103 LEU F CA 1
ATOM 13162 C C . LEU F 1 105 ? 25.131 25.047 -9.690 1.00 13.56 103 LEU F C 1
ATOM 13163 O O . LEU F 1 105 ? 24.555 26.065 -9.326 1.00 13.53 103 LEU F O 1
ATOM 13168 N N . ASP F 1 106 ? 26.410 25.022 -10.032 1.00 14.05 104 ASP F N 1
ATOM 13169 C CA . ASP F 1 106 ? 27.239 26.226 -10.017 1.00 14.78 104 ASP F CA 1
ATOM 13170 C C . ASP F 1 106 ? 26.750 27.281 -10.995 1.00 14.93 104 ASP F C 1
ATOM 13171 O O . ASP F 1 106 ? 27.056 28.468 -10.830 1.00 16.85 104 ASP F O 1
ATOM 13176 N N . SER F 1 107 ? 26.008 26.860 -12.022 1.00 13.64 105 SER F N 1
ATOM 13177 C CA . SER F 1 107 ? 25.494 27.778 -13.038 1.00 12.71 105 SER F CA 1
ATOM 13178 C C . SER F 1 107 ? 24.379 28.660 -12.536 1.00 13.14 105 SER F C 1
ATOM 13179 O O . SER F 1 107 ? 24.081 29.685 -13.163 1.00 14.97 105 SER F O 1
ATOM 13182 N N . TYR F 1 108 ? 23.759 28.264 -11.430 1.00 11.70 106 TYR F N 1
ATOM 13183 C CA . TYR F 1 108 ? 22.513 28.891 -10.957 1.00 12.27 106 TYR F CA 1
ATOM 13184 C C . TYR F 1 108 ? 22.662 29.522 -9.575 1.00 12.29 106 TYR F C 1
ATOM 13185 O O . TYR F 1 108 ? 21.826 30.330 -9.188 1.00 13.13 106 TYR F O 1
ATOM 13194 N N . SER F 1 109 ? 23.682 29.115 -8.826 1.00 12.85 107 SER F N 1
ATOM 13195 C CA . SER F 1 109 ? 23.706 29.353 -7.366 1.00 12.98 107 SER F CA 1
ATOM 13196 C C . SER F 1 109 ? 24.762 30.359 -6.988 1.00 13.39 107 SER F C 1
ATOM 13197 O O . SER F 1 109 ? 25.702 30.578 -7.743 1.00 15.46 107 SER F O 1
ATOM 13200 N N . ASP F 1 110 ? 24.634 30.909 -5.790 1.00 12.42 108 ASP F N 1
ATOM 13201 C CA . ASP F 1 110 ? 25.711 31.742 -5.231 1.00 12.10 108 ASP F CA 1
ATOM 13202 C C . ASP F 1 110 ? 26.648 30.984 -4.300 1.00 12.63 108 ASP F C 1
ATOM 13203 O O . ASP F 1 110 ? 27.811 31.379 -4.104 1.00 12.95 108 ASP F O 1
ATOM 13208 N N . VAL F 1 111 ? 26.152 29.894 -3.694 1.00 12.02 109 VAL F N 1
ATOM 13209 C CA . VAL F 1 111 ? 26.995 29.050 -2.827 1.00 11.88 109 VAL F CA 1
ATOM 13210 C C . VAL F 1 111 ? 26.437 27.623 -2.895 1.00 11.52 109 VAL F C 1
ATOM 13211 O O . VAL F 1 111 ? 25.206 27.435 -3.013 1.00 12.19 109 VAL F O 1
ATOM 13215 N N . LEU F 1 112 ? 27.328 26.657 -2.801 1.00 11.10 110 LEU F N 1
ATOM 13216 C CA . LEU F 1 112 ? 26.893 25.255 -2.738 1.00 11.56 110 LEU F CA 1
ATOM 13217 C C . LEU F 1 112 ? 27.284 24.734 -1.381 1.00 10.69 110 LEU F C 1
ATOM 13218 O O . LEU F 1 112 ? 28.360 25.046 -0.889 1.00 11.86 110 LEU F O 1
ATOM 13223 N N . VAL F 1 113 ? 26.414 23.928 -0.781 1.00 10.13 111 VAL F N 1
ATOM 13224 C CA . VAL F 1 113 ? 26.740 23.288 0.503 1.00 10.68 111 VAL F CA 1
ATOM 13225 C C . VAL F 1 113 ? 26.749 21.807 0.186 1.00 10.39 111 VAL F C 1
ATOM 13226 O O . VAL F 1 113 ? 25.723 21.247 -0.210 1.00 11.97 111 VAL F O 1
ATOM 13230 N N . MET F 1 114 ? 27.901 21.171 0.371 1.00 10.72 112 MET F N 1
ATOM 13231 C CA . MET F 1 114 ? 28.084 19.803 -0.109 1.00 11.61 112 MET F CA 1
ATOM 13232 C C . MET F 1 114 ? 28.481 18.830 0.982 1.00 12.04 112 MET F C 1
ATOM 13233 O O . MET F 1 114 ? 29.462 19.059 1.682 1.00 11.23 112 MET F O 1
ATOM 13238 N N . ARG F 1 115 ? 27.743 17.714 1.070 1.00 10.93 113 ARG F N 1
ATOM 13239 C CA . ARG F 1 115 ? 28.143 16.572 1.914 1.00 11.39 113 ARG F CA 1
ATOM 13240 C C . ARG F 1 115 ? 28.259 15.359 0.999 1.00 11.98 113 ARG F C 1
ATOM 13241 O O . ARG F 1 115 ? 27.358 15.119 0.184 1.00 11.85 113 ARG F O 1
ATOM 13249 N N . HIS F 1 116 ? 29.325 14.588 1.163 1.00 12.80 114 HIS F N 1
ATOM 13250 C CA . HIS F 1 116 ? 29.553 13.456 0.262 1.00 13.77 114 HIS F CA 1
ATOM 13251 C C . HIS F 1 116 ? 30.299 12.372 1.032 1.00 14.09 114 HIS F C 1
ATOM 13252 O O . HIS F 1 116 ? 31.155 12.701 1.881 1.00 13.59 114 HIS F O 1
ATOM 13259 N N . PRO F 1 117 ? 29.991 11.091 0.756 1.00 15.05 115 PRO F N 1
ATOM 13260 C CA . PRO F 1 117 ? 30.695 10.021 1.458 1.00 16.27 115 PRO F CA 1
ATOM 13261 C C . PRO F 1 117 ? 32.160 9.818 1.090 1.00 17.17 115 PRO F C 1
ATOM 13262 O O . PRO F 1 117 ? 32.888 9.151 1.840 1.00 18.06 115 PRO F O 1
ATOM 13266 N N . ARG F 1 118 ? 32.599 10.362 -0.042 1.00 17.85 116 ARG F N 1
ATOM 13267 C CA . ARG F 1 118 ? 34.027 10.268 -0.428 1.00 19.28 116 ARG F CA 1
ATOM 13268 C C . ARG F 1 118 ? 34.804 11.465 0.084 1.00 19.58 116 ARG F C 1
ATOM 13269 O O . ARG F 1 118 ? 34.457 12.611 -0.198 1.00 18.51 116 ARG F O 1
ATOM 13277 N N . GLN F 1 119 ? 35.876 11.202 0.816 1.00 19.70 117 GLN F N 1
ATOM 13278 C CA . GLN F 1 119 ? 36.691 12.290 1.358 1.00 20.24 117 GLN F CA 1
ATOM 13279 C C . GLN F 1 119 ? 37.191 13.249 0.287 1.00 19.95 117 GLN F C 1
ATOM 13280 O O . GLN F 1 119 ? 37.284 14.436 0.525 1.00 19.73 117 GLN F O 1
ATOM 13286 N N . ASP F 1 120 ? 37.522 12.737 -0.896 1.00 20.65 118 ASP F N 1
ATOM 13287 C CA . ASP F 1 120 ? 38.146 13.570 -1.926 1.00 21.07 118 ASP F CA 1
ATOM 13288 C C . ASP F 1 120 ? 37.132 14.290 -2.829 1.00 20.38 118 ASP F C 1
ATOM 13289 O O . ASP F 1 120 ? 37.516 15.052 -3.728 1.00 19.88 118 ASP F O 1
ATOM 13294 N N . ALA F 1 121 ? 35.846 14.058 -2.592 1.00 18.68 119 ALA F N 1
ATOM 13295 C CA . ALA F 1 121 ? 34.815 14.641 -3.466 1.00 18.44 119 ALA F CA 1
ATOM 13296 C C . ALA F 1 121 ? 34.719 16.164 -3.371 1.00 19.43 119 ALA F C 1
ATOM 13297 O O . ALA F 1 121 ? 34.403 16.825 -4.368 1.00 19.27 119 ALA F O 1
ATOM 13299 N N . ILE F 1 122 ? 34.995 16.727 -2.195 1.00 19.03 120 ILE F N 1
ATOM 13300 C CA . ILE F 1 122 ? 34.992 18.188 -2.036 1.00 20.20 120 ILE F CA 1
ATOM 13301 C C . ILE F 1 122 ? 36.066 18.812 -2.922 1.00 19.34 120 ILE F C 1
ATOM 13302 O O . ILE F 1 122 ? 35.821 19.825 -3.599 1.00 18.83 120 ILE F O 1
ATOM 13307 N N . GLU F 1 123 ? 37.256 18.201 -2.916 1.00 20.61 121 GLU F N 1
ATOM 13308 C CA . GLU F 1 123 ? 38.348 18.711 -3.735 1.00 21.97 121 GLU F CA 1
ATOM 13309 C C . GLU F 1 123 ? 38.018 18.648 -5.222 1.00 21.10 121 GLU F C 1
ATOM 13310 O O . GLU F 1 123 ? 38.318 19.593 -5.959 1.00 20.83 121 GLU F O 1
ATOM 13316 N N . GLU F 1 124 ? 37.385 17.552 -5.658 1.00 20.72 122 GLU F N 1
ATOM 13317 C CA A GLU F 1 124 ? 36.945 17.426 -7.041 0.50 21.05 122 GLU F CA 1
ATOM 13318 C CA B GLU F 1 124 ? 36.917 17.415 -7.044 0.50 21.26 122 GLU F CA 1
ATOM 13319 C C . GLU F 1 124 ? 35.945 18.521 -7.413 1.00 20.74 122 GLU F C 1
ATOM 13320 O O . GLU F 1 124 ? 36.064 19.145 -8.477 1.00 21.79 122 GLU F O 1
ATOM 13331 N N . ALA F 1 125 ? 34.974 18.770 -6.531 1.00 18.23 123 ALA F N 1
ATOM 13332 C CA . ALA F 1 125 ? 33.994 19.825 -6.734 1.00 18.53 123 ALA F CA 1
ATOM 13333 C C . ALA F 1 125 ? 34.669 21.192 -6.833 1.00 18.61 123 ALA F C 1
ATOM 13334 O O . ALA F 1 125 ? 34.352 21.966 -7.727 1.00 17.44 123 ALA F O 1
ATOM 13336 N N . LEU F 1 126 ? 35.599 21.484 -5.922 1.00 18.97 124 LEU F N 1
ATOM 13337 C CA . LEU F 1 126 ? 36.328 22.751 -5.960 1.00 19.48 124 LEU F CA 1
ATOM 13338 C C . LEU F 1 126 ? 37.069 22.986 -7.265 1.00 20.16 124 LEU F C 1
ATOM 13339 O O . LEU F 1 126 ? 37.208 24.134 -7.696 1.00 21.19 124 LEU F O 1
ATOM 13344 N N . SER F 1 127 ? 37.539 21.911 -7.882 1.00 20.14 125 SER F N 1
ATOM 13345 C CA . SER F 1 127 ? 38.340 22.037 -9.098 1.00 21.35 125 SER F CA 1
ATOM 13346 C C . SER F 1 127 ? 37.532 22.545 -10.293 1.00 20.96 125 SER F C 1
ATOM 13347 O O . SER F 1 127 ? 38.116 23.089 -11.258 1.00 22.52 125 SER F O 1
ATOM 13350 N N . VAL F 1 128 ? 36.207 22.382 -10.231 1.00 20.05 126 VAL F N 1
ATOM 13351 C CA . VAL F 1 128 ? 35.329 22.850 -11.315 1.00 19.72 126 VAL F CA 1
ATOM 13352 C C . VAL F 1 128 ? 34.396 24.030 -10.973 1.00 19.36 126 VAL F C 1
ATOM 13353 O O . VAL F 1 128 ? 33.930 24.707 -11.894 1.00 20.54 126 VAL F O 1
ATOM 13357 N N . ALA F 1 129 ? 34.118 24.299 -9.696 1.00 19.05 127 ALA F N 1
ATOM 13358 C CA . ALA F 1 129 ? 33.135 25.346 -9.357 1.00 18.85 127 ALA F CA 1
ATOM 13359 C C . ALA F 1 129 ? 33.748 26.746 -9.321 1.00 18.22 127 ALA F C 1
ATOM 13360 O O . ALA F 1 129 ? 34.892 26.932 -8.858 1.00 19.60 127 ALA F O 1
ATOM 13362 N N . GLN F 1 130 ? 32.953 27.701 -9.783 1.00 18.29 128 GLN F N 1
ATOM 13363 C CA A GLN F 1 130 ? 33.325 29.112 -9.725 0.50 19.12 128 GLN F CA 1
ATOM 13364 C CA B GLN F 1 130 ? 33.290 29.125 -9.748 0.50 19.15 128 GLN F CA 1
ATOM 13365 C C . GLN F 1 130 ? 32.861 29.758 -8.424 1.00 19.02 128 GLN F C 1
ATOM 13366 O O . GLN F 1 130 ? 33.511 30.689 -7.923 1.00 20.54 128 GLN F O 1
ATOM 13377 N N . HIS F 1 131 ? 31.780 29.248 -7.842 1.00 16.00 129 HIS F N 1
ATOM 13378 C CA . HIS F 1 131 ? 31.213 29.842 -6.634 1.00 15.40 129 HIS F CA 1
ATOM 13379 C C . HIS F 1 131 ? 31.712 29.055 -5.429 1.00 14.40 129 HIS F C 1
ATOM 13380 O O . HIS F 1 131 ? 32.160 27.909 -5.569 1.00 14.69 129 HIS F O 1
ATOM 13387 N N . PRO F 1 132 ? 31.658 29.647 -4.221 1.00 14.21 130 PRO F N 1
ATOM 13388 C CA . PRO F 1 132 ? 32.120 28.907 -3.048 1.00 14.11 130 PRO F CA 1
ATOM 13389 C C . PRO F 1 132 ? 31.348 27.637 -2.730 1.00 13.86 130 PRO F C 1
ATOM 13390 O O . PRO F 1 132 ? 30.133 27.579 -2.887 1.00 13.62 130 PRO F O 1
ATOM 13394 N N . ILE F 1 133 ? 32.100 26.632 -2.310 1.00 12.98 131 ILE F N 1
ATOM 13395 C CA . ILE F 1 133 ? 31.529 25.420 -1.734 1.00 14.09 131 ILE F CA 1
ATOM 13396 C C . ILE F 1 133 ? 31.803 25.365 -0.246 1.00 13.23 131 ILE F C 1
ATOM 13397 O O . ILE F 1 133 ? 32.932 25.573 0.183 1.00 13.09 131 ILE F O 1
ATOM 13402 N N . LEU F 1 134 ? 30.777 25.025 0.527 1.00 12.23 132 LEU F N 1
ATOM 13403 C CA . LEU F 1 134 ? 30.968 24.820 1.965 1.00 11.89 132 LEU F CA 1
ATOM 13404 C C . LEU F 1 134 ? 30.851 23.323 2.229 1.00 12.28 132 LEU F C 1
ATOM 13405 O O . LEU F 1 134 ? 29.843 22.679 1.862 1.00 11.89 132 LEU F O 1
ATOM 13410 N N . ASN F 1 135 ? 31.913 22.767 2.810 1.00 11.06 133 ASN F N 1
ATOM 13411 C CA . ASN F 1 135 ? 31.984 21.342 3.146 1.00 10.20 133 ASN F CA 1
ATOM 13412 C C . ASN F 1 135 ? 31.106 21.070 4.344 1.00 10.47 133 ASN F C 1
ATOM 13413 O O . ASN F 1 135 ? 31.448 21.441 5.477 1.00 12.67 133 ASN F O 1
ATOM 13418 N N . ALA F 1 136 ? 30.023 20.331 4.090 1.00 9.64 134 ALA F N 1
ATOM 13419 C CA . ALA F 1 136 ? 29.091 19.890 5.128 1.00 9.62 134 ALA F CA 1
ATOM 13420 C C . ALA F 1 136 ? 29.405 18.466 5.587 1.00 9.54 134 ALA F C 1
ATOM 13421 O O . ALA F 1 136 ? 28.599 17.870 6.313 1.00 10.10 134 ALA F O 1
ATOM 13423 N N . GLY F 1 137 ? 30.564 17.950 5.187 1.00 10.31 135 GLY F N 1
ATOM 13424 C CA . GLY F 1 137 ? 31.049 16.649 5.631 1.00 11.54 135 GLY F CA 1
ATOM 13425 C C . GLY F 1 137 ? 31.552 15.858 4.451 1.00 12.81 135 GLY F C 1
ATOM 13426 O O . GLY F 1 137 ? 30.804 15.625 3.487 1.00 12.25 135 GLY F O 1
ATOM 13427 N N . ASN F 1 138 ? 32.828 15.463 4.516 1.00 12.37 136 ASN F N 1
ATOM 13428 C CA . ASN F 1 138 ? 33.439 14.710 3.442 1.00 13.03 136 ASN F CA 1
ATOM 13429 C C . ASN F 1 138 ? 33.944 13.369 3.949 1.00 13.17 136 ASN F C 1
ATOM 13430 O O . ASN F 1 138 ? 35.040 13.255 4.519 1.00 13.30 136 ASN F O 1
ATOM 13435 N N . GLY F 1 139 ? 33.105 12.348 3.777 1.00 13.99 137 GLY F N 1
ATOM 13436 C CA . GLY F 1 139 ? 33.439 11.004 4.346 1.00 15.49 137 GLY F CA 1
ATOM 13437 C C . GLY F 1 139 ? 33.794 11.087 5.816 1.00 15.22 137 GLY F C 1
ATOM 13438 O O . GLY F 1 139 ? 33.162 11.817 6.589 1.00 14.21 137 GLY F O 1
ATOM 13439 N N . ALA F 1 140 ? 34.855 10.382 6.201 1.00 15.33 138 ALA F N 1
ATOM 13440 C CA . ALA F 1 140 ? 35.405 10.501 7.546 1.00 15.73 138 ALA F CA 1
ATOM 13441 C C . ALA F 1 140 ? 36.483 11.563 7.654 1.00 15.14 138 ALA F C 1
ATOM 13442 O O . ALA F 1 140 ? 37.351 11.460 8.542 1.00 16.19 138 ALA F O 1
ATOM 13444 N N . GLY F 1 141 ? 36.435 12.577 6.776 1.00 13.25 139 GLY F N 1
ATOM 13445 C CA . GLY F 1 141 ? 37.419 13.679 6.790 1.00 11.95 139 GLY F CA 1
ATOM 13446 C C . GLY F 1 141 ? 37.114 14.710 7.855 1.00 12.96 139 GLY F C 1
ATOM 13447 O O . GLY F 1 141 ? 37.495 14.587 9.036 1.00 13.17 139 GLY F O 1
ATOM 13448 N N . GLU F 1 142 ? 36.421 15.748 7.402 1.00 11.79 140 GLU F N 1
ATOM 13449 C CA . GLU F 1 142 ? 36.145 16.921 8.234 1.00 11.11 140 GLU F CA 1
ATOM 13450 C C . GLU F 1 142 ? 34.703 17.396 8.141 1.00 11.84 140 GLU F C 1
ATOM 13451 O O . GLU F 1 142 ? 33.919 16.996 7.263 1.00 11.64 140 GLU F O 1
ATOM 13457 N N . HIS F 1 143 ? 34.375 18.286 9.068 1.00 11.10 141 HIS F N 1
ATOM 13458 C CA . HIS F 1 143 ? 33.043 18.918 9.157 1.00 10.98 141 HIS F CA 1
ATOM 13459 C C . HIS F 1 143 ? 33.334 20.304 9.794 1.00 11.23 141 HIS F C 1
ATOM 13460 O O . HIS F 1 143 ? 33.138 20.520 11.014 1.00 10.99 141 HIS F O 1
ATOM 13467 N N . PRO F 1 144 ? 33.905 21.204 8.983 1.00 11.59 142 PRO F N 1
ATOM 13468 C CA . PRO F 1 144 ? 34.523 22.415 9.552 1.00 11.38 142 PRO F CA 1
ATOM 13469 C C . PRO F 1 144 ? 33.501 23.338 10.202 1.00 11.70 142 PRO F C 1
ATOM 13470 O O . PRO F 1 144 ? 33.802 23.970 11.240 1.00 11.70 142 PRO F O 1
ATOM 13474 N N . THR F 1 145 ? 32.285 23.404 9.660 1.00 11.29 143 THR F N 1
ATOM 13475 C CA . THR F 1 145 ? 31.311 24.292 10.286 1.00 11.94 143 THR F CA 1
ATOM 13476 C C . THR F 1 145 ? 30.735 23.714 11.578 1.00 10.52 143 THR F C 1
ATOM 13477 O O . THR F 1 145 ? 30.309 24.470 12.465 1.00 10.73 143 THR F O 1
ATOM 13481 N N . GLN F 1 146 ? 30.747 22.389 11.700 1.00 10.23 144 GLN F N 1
ATOM 13482 C CA . GLN F 1 146 ? 30.445 21.809 12.994 1.00 9.43 144 GLN F CA 1
ATOM 13483 C C . GLN F 1 146 ? 31.480 22.280 14.025 1.00 10.04 144 GLN F C 1
ATOM 13484 O O . GLN F 1 146 ? 31.118 22.653 15.133 1.00 10.56 144 GLN F O 1
ATOM 13490 N N . ALA F 1 147 ? 32.768 22.279 13.662 1.00 8.96 145 ALA F N 1
ATOM 13491 C CA . ALA F 1 147 ? 33.784 22.685 14.625 1.00 10.41 145 ALA F CA 1
ATOM 13492 C C . ALA F 1 147 ? 33.556 24.132 15.041 1.00 10.77 145 ALA F C 1
ATOM 13493 O O . ALA F 1 147 ? 33.706 24.467 16.228 1.00 10.42 145 ALA F O 1
ATOM 13495 N N . LEU F 1 148 ? 33.178 24.971 14.092 1.00 10.23 146 LEU F N 1
ATOM 13496 C CA . LEU F 1 148 ? 32.931 26.403 14.433 1.00 10.34 146 LEU F CA 1
ATOM 13497 C C . LEU F 1 148 ? 31.735 26.550 15.392 1.00 10.02 146 LEU F C 1
ATOM 13498 O O . LEU F 1 148 ? 31.812 27.286 16.387 1.00 10.71 146 LEU F O 1
ATOM 13503 N N . LEU F 1 149 ? 30.628 25.862 15.099 1.00 9.79 147 LEU F N 1
ATOM 13504 C CA . LEU F 1 149 ? 29.458 25.983 15.973 1.00 10.07 147 LEU F CA 1
ATOM 13505 C C . LEU F 1 149 ? 29.705 25.327 17.341 1.00 10.58 147 LEU F C 1
ATOM 13506 O O . LEU F 1 149 ? 29.198 25.785 18.357 1.00 10.71 147 LEU F O 1
ATOM 13511 N N . ASP F 1 150 ? 30.552 24.288 17.388 1.00 10.68 148 ASP F N 1
ATOM 13512 C CA . ASP F 1 150 ? 30.906 23.658 18.659 1.00 9.29 148 ASP F CA 1
ATOM 13513 C C . ASP F 1 150 ? 31.689 24.661 19.536 1.00 9.51 148 ASP F C 1
ATOM 13514 O O . ASP F 1 150 ? 31.509 24.697 20.736 1.00 11.13 148 ASP F O 1
ATOM 13519 N N . THR F 1 151 ? 32.576 25.427 18.896 1.00 11.20 149 THR F N 1
ATOM 13520 C CA . THR F 1 151 ? 33.429 26.351 19.613 1.00 10.93 149 THR F CA 1
ATOM 13521 C C . THR F 1 151 ? 32.553 27.549 20.063 1.00 11.43 149 THR F C 1
ATOM 13522 O O . THR F 1 151 ? 32.696 28.034 21.192 1.00 12.84 149 THR F O 1
ATOM 13526 N N . LEU F 1 152 ? 31.619 27.987 19.228 1.00 10.70 150 LEU F N 1
ATOM 13527 C CA . LEU F 1 152 ? 30.638 28.983 19.683 1.00 10.54 150 LEU F CA 1
ATOM 13528 C C . LEU F 1 152 ? 29.867 28.456 20.912 1.00 11.00 150 LEU F C 1
ATOM 13529 O O . LEU F 1 152 ? 29.615 29.190 21.863 1.00 11.54 150 LEU F O 1
ATOM 13534 N N . THR F 1 153 ? 29.466 27.190 20.885 1.00 10.28 151 THR F N 1
ATOM 13535 C CA . THR F 1 153 ? 28.755 26.587 22.008 1.00 10.62 151 THR F CA 1
ATOM 13536 C C . THR F 1 153 ? 29.602 26.626 23.289 1.00 10.85 151 THR F C 1
ATOM 13537 O O . THR F 1 153 ? 29.123 27.081 24.333 1.00 11.75 151 THR F O 1
ATOM 13541 N N . ILE F 1 154 ? 30.850 26.187 23.201 1.00 11.38 152 ILE F N 1
ATOM 13542 C CA . ILE F 1 154 ? 31.736 26.229 24.364 1.00 11.45 152 ILE F CA 1
ATOM 13543 C C . ILE F 1 154 ? 31.868 27.649 24.890 1.00 12.71 152 ILE F C 1
ATOM 13544 O O . ILE F 1 154 ? 31.696 27.883 26.095 1.00 13.30 152 ILE F O 1
ATOM 13549 N N . HIS F 1 155 ? 32.175 28.582 23.998 1.00 12.55 153 HIS F N 1
ATOM 13550 C CA . HIS F 1 155 ? 32.324 29.996 24.368 1.00 14.18 153 HIS F CA 1
ATOM 13551 C C . HIS F 1 155 ? 31.078 30.534 25.079 1.00 14.25 153 HIS F C 1
ATOM 13552 O O . HIS F 1 155 ? 31.172 31.154 26.155 1.00 15.41 153 HIS F O 1
ATOM 13559 N N . SER F 1 156 ? 29.920 30.303 24.487 1.00 13.48 154 SER F N 1
ATOM 13560 C CA . SER F 1 156 ? 28.653 30.805 25.028 1.00 15.16 154 SER F CA 1
ATOM 13561 C C . SER F 1 156 ? 28.258 30.185 26.356 1.00 16.18 154 SER F C 1
ATOM 13562 O O . SER F 1 156 ? 27.716 30.878 27.222 1.00 18.02 154 SER F O 1
ATOM 13565 N N . GLU F 1 157 ? 28.556 28.901 26.532 1.00 15.52 155 GLU F N 1
ATOM 13566 C CA . GLU F 1 157 ? 28.088 28.157 27.687 1.00 15.99 155 GLU F CA 1
ATOM 13567 C C . GLU F 1 157 ? 29.056 28.282 28.856 1.00 16.63 155 GLU F C 1
ATOM 13568 O O . GLU F 1 157 ? 28.624 28.298 30.028 1.00 18.24 155 GLU F O 1
ATOM 13574 N N . LEU F 1 158 ? 30.355 28.343 28.561 1.00 17.17 156 LEU F N 1
ATOM 13575 C CA . LEU F 1 158 ? 31.386 28.286 29.609 1.00 17.90 156 LEU F CA 1
ATOM 13576 C C . LEU F 1 158 ? 32.127 29.601 29.767 1.00 20.13 156 LEU F C 1
ATOM 13577 O O . LEU F 1 158 ? 32.743 29.858 30.811 1.00 20.76 156 LEU F O 1
ATOM 13582 N N . GLY F 1 159 ? 32.104 30.415 28.721 1.00 20.53 157 GLY F N 1
ATOM 13583 C CA . GLY F 1 159 ? 32.670 31.763 28.808 1.00 22.54 157 GLY F CA 1
ATOM 13584 C C . GLY F 1 159 ? 34.068 31.930 28.270 1.00 24.02 157 GLY F C 1
ATOM 13585 O O . GLY F 1 159 ? 34.493 33.060 27.995 1.00 26.18 157 GLY F O 1
ATOM 13586 N N . SER F 1 160 ? 34.796 30.829 28.138 1.00 23.44 158 SER F N 1
ATOM 13587 C CA . SER F 1 160 ? 36.205 30.827 27.734 1.00 24.05 158 SER F CA 1
ATOM 13588 C C . SER F 1 160 ? 36.526 29.492 27.091 1.00 22.83 158 SER F C 1
ATOM 13589 O O . SER F 1 160 ? 35.954 28.462 27.503 1.00 23.72 158 SER F O 1
ATOM 13592 N N . VAL F 1 161 ? 37.433 29.506 26.110 1.00 20.17 159 VAL F N 1
ATOM 13593 C CA . VAL F 1 161 ? 37.861 28.269 25.421 1.00 17.83 159 VAL F CA 1
ATOM 13594 C C . VAL F 1 161 ? 39.265 27.922 25.860 1.00 17.72 159 VAL F C 1
ATOM 13595 O O . VAL F 1 161 ? 39.561 26.778 26.192 1.00 16.95 159 VAL F O 1
ATOM 13599 N N . ASP F 1 162 ? 40.153 28.905 25.883 1.00 17.45 160 ASP F N 1
ATOM 13600 C CA . ASP F 1 162 ? 41.477 28.691 26.461 1.00 17.94 160 ASP F CA 1
ATOM 13601 C C . ASP F 1 162 ? 41.353 28.095 27.854 1.00 17.25 160 ASP F C 1
ATOM 13602 O O . ASP F 1 162 ? 40.475 28.492 28.626 1.00 18.04 160 ASP F O 1
ATOM 13607 N N . GLY F 1 163 ? 42.203 27.121 28.155 1.00 17.11 161 GLY F N 1
ATOM 13608 C CA . GLY F 1 163 ? 42.296 26.576 29.506 1.00 17.06 161 GLY F CA 1
ATOM 13609 C C . GLY F 1 163 ? 41.384 25.410 29.783 1.00 16.13 161 GLY F C 1
ATOM 13610 O O . GLY F 1 163 ? 41.452 24.837 30.873 1.00 16.91 161 GLY F O 1
ATOM 13611 N N . ILE F 1 164 ? 40.539 25.025 28.822 1.00 15.68 162 ILE F N 1
ATOM 13612 C CA . ILE F 1 164 ? 39.575 23.948 29.121 1.00 14.22 162 ILE F CA 1
ATOM 13613 C C . ILE F 1 164 ? 40.261 22.596 29.052 1.00 13.67 162 ILE F C 1
ATOM 13614 O O . ILE F 1 164 ? 41.312 22.430 28.430 1.00 12.74 162 ILE F O 1
ATOM 13619 N N . THR F 1 165 ? 39.639 21.643 29.717 1.00 12.87 163 THR F N 1
ATOM 13620 C CA . THR F 1 165 ? 39.951 20.236 29.588 1.00 12.79 163 THR F CA 1
ATOM 13621 C C . THR F 1 165 ? 38.739 19.644 28.879 1.00 12.86 163 THR F C 1
ATOM 13622 O O . THR F 1 165 ? 37.593 19.791 29.336 1.00 13.15 163 THR F O 1
ATOM 13626 N N . ILE F 1 166 ? 38.995 18.978 27.764 1.00 11.90 164 ILE F N 1
ATOM 13627 C CA . ILE F 1 166 ? 37.897 18.477 26.921 1.00 10.95 164 ILE F CA 1
ATOM 13628 C C . ILE F 1 166 ? 38.123 17.007 26.657 1.00 10.89 164 ILE F C 1
ATOM 13629 O O . ILE F 1 166 ? 39.244 16.608 26.357 1.00 11.79 164 ILE F O 1
ATOM 13634 N N . ALA F 1 167 ? 37.058 16.220 26.784 1.00 11.24 165 ALA F N 1
ATOM 13635 C CA . ALA F 1 167 ? 37.086 14.818 26.403 1.00 10.98 165 ALA F CA 1
ATOM 13636 C C . ALA F 1 167 ? 36.374 14.663 25.069 1.00 10.99 165 ALA F C 1
ATOM 13637 O O . ALA F 1 167 ? 35.251 15.155 24.879 1.00 11.53 165 ALA F O 1
ATOM 13639 N N . LEU F 1 168 ? 37.067 14.052 24.127 1.00 11.05 166 LEU F N 1
ATOM 13640 C CA . LEU F 1 168 ? 36.472 13.694 22.827 1.00 9.29 166 LEU F CA 1
ATOM 13641 C C . LEU F 1 168 ? 36.219 12.216 22.897 1.00 9.55 166 LEU F C 1
ATOM 13642 O O . LEU F 1 168 ? 37.159 11.438 23.092 1.00 11.31 166 LEU F O 1
ATOM 13647 N N . ILE F 1 169 ? 34.948 11.831 22.791 1.00 9.65 167 ILE F N 1
ATOM 13648 C CA . ILE F 1 169 ? 34.527 10.490 23.184 1.00 11.51 167 ILE F CA 1
ATOM 13649 C C . ILE F 1 169 ? 33.830 9.797 22.018 1.00 11.90 167 ILE F C 1
ATOM 13650 O O . ILE F 1 169 ? 32.995 10.394 21.328 1.00 12.97 167 ILE F O 1
ATOM 13655 N N . GLY F 1 170 ? 34.163 8.517 21.831 1.00 12.57 168 GLY F N 1
ATOM 13656 C CA . GLY F 1 170 ? 33.331 7.619 21.013 1.00 12.77 168 GLY F CA 1
ATOM 13657 C C . GLY F 1 170 ? 34.092 7.154 19.796 1.00 12.76 168 GLY F C 1
ATOM 13658 O O . GLY F 1 170 ? 35.210 6.642 19.912 1.00 13.74 168 GLY F O 1
ATOM 13659 N N . ASP F 1 171 ? 33.499 7.347 18.622 1.00 12.72 169 ASP F N 1
ATOM 13660 C CA . ASP F 1 171 ? 34.132 6.924 17.374 1.00 12.32 169 ASP F CA 1
ATOM 13661 C C . ASP F 1 171 ? 34.994 8.053 16.809 1.00 12.92 169 ASP F C 1
ATOM 13662 O O . ASP F 1 171 ? 34.558 8.889 15.989 1.00 13.89 169 ASP F O 1
ATOM 13667 N N . LEU F 1 172 ? 36.230 8.115 17.310 1.00 11.70 170 LEU F N 1
ATOM 13668 C CA . LEU F 1 172 ? 37.132 9.164 16.919 1.00 11.22 170 LEU F CA 1
ATOM 13669 C C . LEU F 1 172 ? 37.793 8.885 15.566 1.00 12.26 170 LEU F C 1
ATOM 13670 O O . LEU F 1 172 ? 38.252 9.806 14.875 1.00 13.29 170 LEU F O 1
ATOM 13675 N N . LYS F 1 173 ? 37.854 7.603 15.182 1.00 13.11 171 LYS F N 1
ATOM 13676 C CA . LYS F 1 173 ? 38.493 7.252 13.919 1.00 13.72 171 LYS F CA 1
ATOM 13677 C C . LYS F 1 173 ? 37.649 7.756 12.745 1.00 14.00 171 LYS F C 1
ATOM 13678 O O . LYS F 1 173 ? 38.174 8.412 11.841 1.00 15.23 171 LYS F O 1
ATOM 13684 N N . MET F 1 174 ? 36.351 7.489 12.795 1.00 13.62 172 MET F N 1
ATOM 13685 C CA . MET F 1 174 ? 35.442 7.857 11.722 1.00 14.49 172 MET F CA 1
ATOM 13686 C C . MET F 1 174 ? 34.742 9.201 11.937 1.00 14.38 172 MET F C 1
ATOM 13687 O O . MET F 1 174 ? 34.041 9.664 11.038 1.00 16.66 172 MET F O 1
ATOM 13692 N N . GLY F 1 175 ? 34.912 9.821 13.107 1.00 14.16 173 GLY F N 1
ATOM 13693 C CA . GLY F 1 175 ? 34.181 11.060 13.462 1.00 13.80 173 GLY F CA 1
ATOM 13694 C C . GLY F 1 175 ? 34.779 12.300 12.824 1.00 12.33 173 GLY F C 1
ATOM 13695 O O . GLY F 1 175 ? 35.728 12.872 13.353 1.00 13.15 173 GLY F O 1
ATOM 13696 N N . ARG F 1 176 ? 34.205 12.736 11.693 1.00 11.56 174 ARG F N 1
ATOM 13697 C CA . ARG F 1 176 ? 34.701 13.958 11.038 1.00 11.80 174 ARG F CA 1
ATOM 13698 C C . ARG F 1 176 ? 34.528 15.192 11.940 1.00 11.47 174 ARG F C 1
ATOM 13699 O O . ARG F 1 176 ? 35.302 16.146 11.837 1.00 10.82 174 ARG F O 1
ATOM 13707 N N . THR F 1 177 ? 33.534 15.139 12.831 1.00 10.91 175 THR F N 1
ATOM 13708 C CA . THR F 1 177 ? 33.281 16.196 13.822 1.00 11.67 175 THR F CA 1
ATOM 13709 C C . THR F 1 177 ? 34.475 16.374 14.733 1.00 10.77 175 THR F C 1
ATOM 13710 O O . THR F 1 177 ? 34.995 17.491 14.876 1.00 11.16 175 THR F O 1
ATOM 13714 N N . VAL F 1 178 ? 34.944 15.274 15.331 1.00 10.99 176 VAL F N 1
ATOM 13715 C CA . VAL F 1 178 ? 36.059 15.421 16.258 1.00 10.57 176 VAL F CA 1
ATOM 13716 C C . VAL F 1 178 ? 37.389 15.700 15.540 1.00 9.97 176 VAL F C 1
ATOM 13717 O O . VAL F 1 178 ? 38.307 16.294 16.118 1.00 10.72 176 VAL F O 1
ATOM 13721 N N . HIS F 1 179 ? 37.504 15.271 14.280 1.00 10.96 177 HIS F N 1
ATOM 13722 C CA . HIS F 1 179 ? 38.692 15.611 13.478 1.00 10.53 177 HIS F CA 1
ATOM 13723 C C . HIS F 1 179 ? 38.806 17.128 13.326 1.00 10.91 177 HIS F C 1
ATOM 13724 O O . HIS F 1 179 ? 39.846 17.721 13.636 1.00 11.97 177 HIS F O 1
ATOM 13731 N N . SER F 1 180 ? 37.694 17.749 12.925 1.00 10.63 178 SER F N 1
ATOM 13732 C CA . SER F 1 180 ? 37.688 19.202 12.757 1.00 10.99 178 SER F CA 1
ATOM 13733 C C . SER F 1 180 ? 37.808 19.925 14.083 1.00 10.61 178 SER F C 1
ATOM 13734 O O . SER F 1 180 ? 38.535 20.902 14.164 1.00 10.80 178 SER F O 1
ATOM 13737 N N . LEU F 1 181 ? 37.112 19.465 15.118 1.00 10.26 179 LEU F N 1
ATOM 13738 C CA . LEU F 1 181 ? 37.144 20.168 16.395 1.00 9.83 179 LEU F CA 1
ATOM 13739 C C . LEU F 1 181 ? 38.527 20.139 17.042 1.00 10.54 179 LEU F C 1
ATOM 13740 O O . LEU F 1 181 ? 38.991 21.155 17.528 1.00 10.44 179 LEU F O 1
ATOM 13745 N N . LEU F 1 182 ? 39.196 18.980 17.015 1.00 10.06 180 LEU F N 1
ATOM 13746 C CA . LEU F 1 182 ? 40.534 18.893 17.610 1.00 10.44 180 LEU F CA 1
ATOM 13747 C C . LEU F 1 182 ? 41.507 19.823 16.887 1.00 10.99 180 LEU F C 1
ATOM 13748 O O . LEU F 1 182 ? 42.289 20.544 17.551 1.00 12.05 180 LEU F O 1
ATOM 13753 N N . LYS F 1 183 ? 41.435 19.865 15.552 1.00 9.99 181 LYS F N 1
ATOM 13754 C CA . LYS F 1 183 ? 42.274 20.813 14.770 1.00 11.23 181 LYS F CA 1
ATOM 13755 C C . LYS F 1 183 ? 41.992 22.258 15.159 1.00 11.00 181 LYS F C 1
ATOM 13756 O O . LYS F 1 183 ? 42.918 23.018 15.427 1.00 11.68 181 LYS F O 1
ATOM 13762 N N . LEU F 1 184 ? 40.714 22.627 15.220 1.00 10.34 182 LEU F N 1
ATOM 13763 C CA . LEU F 1 184 ? 40.350 24.014 15.465 1.00 9.84 182 LEU F CA 1
ATOM 13764 C C . LEU F 1 184 ? 40.803 24.449 16.873 1.00 10.29 182 LEU F C 1
ATOM 13765 O O . LEU F 1 184 ? 41.332 25.551 17.032 1.00 11.30 182 LEU F O 1
ATOM 13770 N N . LEU F 1 185 ? 40.618 23.587 17.874 1.00 10.34 183 LEU F N 1
ATOM 13771 C CA . LEU F 1 185 ? 40.969 23.924 19.252 1.00 10.91 183 LEU F CA 1
ATOM 13772 C C . LEU F 1 185 ? 42.468 23.982 19.456 1.00 12.01 183 LEU F C 1
ATOM 13773 O O . LEU F 1 185 ? 42.966 24.956 20.003 1.00 12.39 183 LEU F O 1
ATOM 13778 N N . VAL F 1 186 ? 43.195 22.975 18.975 1.00 11.59 184 VAL F N 1
ATOM 13779 C CA . VAL F 1 186 ? 44.658 22.946 19.200 1.00 12.73 184 VAL F CA 1
ATOM 13780 C C . VAL F 1 186 ? 45.395 24.055 18.439 1.00 13.06 184 VAL F C 1
ATOM 13781 O O . VAL F 1 186 ? 46.329 24.669 18.975 1.00 14.37 184 VAL F O 1
ATOM 13785 N N . ARG F 1 187 ? 44.945 24.382 17.215 1.00 13.07 185 ARG F N 1
ATOM 13786 C CA . ARG F 1 187 ? 45.620 25.378 16.395 1.00 13.56 185 ARG F CA 1
ATOM 13787 C C . ARG F 1 187 ? 45.433 26.782 16.920 1.00 14.14 185 ARG F C 1
ATOM 13788 O O . ARG F 1 187 ? 46.339 27.608 16.776 1.00 15.58 185 ARG F O 1
ATOM 13796 N N . ASN F 1 188 ? 44.287 27.036 17.550 1.00 14.02 186 ASN F N 1
ATOM 13797 C CA . ASN F 1 188 ? 43.873 28.417 17.780 1.00 14.23 186 ASN F CA 1
ATOM 13798 C C . ASN F 1 188 ? 43.666 28.828 19.223 1.00 15.10 186 ASN F C 1
ATOM 13799 O O . ASN F 1 188 ? 43.417 30.021 19.489 1.00 14.77 186 ASN F O 1
ATOM 13804 N N . PHE F 1 189 ? 43.764 27.845 20.130 1.00 14.10 187 PHE F N 1
ATOM 13805 C CA . PHE F 1 189 ? 43.531 28.060 21.543 1.00 15.16 187 PHE F CA 1
ATOM 13806 C C . PHE F 1 189 ? 44.613 27.367 22.337 1.00 15.62 187 PHE F C 1
ATOM 13807 O O . PHE F 1 189 ? 45.369 26.533 21.801 1.00 16.14 187 PHE F O 1
ATOM 13815 N N . SER F 1 190 ? 44.718 27.759 23.599 1.00 17.62 188 SER F N 1
ATOM 13816 C CA . SER F 1 190 ? 45.606 27.085 24.525 1.00 18.41 188 SER F CA 1
ATOM 13817 C C . SER F 1 190 ? 44.783 26.129 25.367 1.00 17.23 188 SER F C 1
ATOM 13818 O O . SER F 1 190 ? 44.264 26.501 26.411 1.00 19.22 188 SER F O 1
ATOM 13821 N N . ILE F 1 191 ? 44.652 24.899 24.888 1.00 15.67 189 ILE F N 1
ATOM 13822 C CA . ILE F 1 191 ? 43.845 23.889 25.600 1.00 15.23 189 ILE F CA 1
ATOM 13823 C C . ILE F 1 191 ? 44.682 23.237 26.715 1.00 14.48 189 ILE F C 1
ATOM 13824 O O . ILE F 1 191 ? 45.862 22.913 26.494 1.00 16.07 189 ILE F O 1
ATOM 13829 N N . LYS F 1 192 ? 44.101 23.036 27.902 1.00 13.78 190 LYS F N 1
ATOM 13830 C CA . LYS F 1 192 ? 44.860 22.448 29.035 1.00 13.53 190 LYS F CA 1
ATOM 13831 C C . LYS F 1 192 ? 45.096 20.972 28.810 1.00 13.56 190 LYS F C 1
ATOM 13832 O O . LYS F 1 192 ? 46.229 20.508 28.948 1.00 13.00 190 LYS F O 1
ATOM 13838 N N . CYS F 1 193 ? 44.043 20.249 28.427 1.00 13.04 191 CYS F N 1
ATOM 13839 C CA . CYS F 1 193 ? 44.130 18.796 28.371 1.00 12.43 191 CYS F CA 1
ATOM 13840 C C . CYS F 1 193 ? 43.034 18.306 27.430 1.00 12.94 191 CYS F C 1
ATOM 13841 O O . CYS F 1 193 ? 41.903 18.803 27.466 1.00 11.80 191 CYS F O 1
ATOM 13844 N N . VAL F 1 194 ? 43.397 17.305 26.644 1.00 11.75 192 VAL F N 1
ATOM 13845 C CA . VAL F 1 194 ? 42.423 16.570 25.800 1.00 12.54 192 VAL F CA 1
ATOM 13846 C C . VAL F 1 194 ? 42.485 15.112 26.202 1.00 12.86 192 VAL F C 1
ATOM 13847 O O . VAL F 1 194 ? 43.566 14.500 26.203 1.00 13.60 192 VAL F O 1
ATOM 13851 N N . PHE F 1 195 ? 41.323 14.573 26.585 1.00 12.17 193 PHE F N 1
ATOM 13852 C CA . PHE F 1 195 ? 41.143 13.137 26.778 1.00 12.77 193 PHE F CA 1
ATOM 13853 C C . PHE F 1 195 ? 40.588 12.563 25.493 1.00 13.24 193 PHE F C 1
ATOM 13854 O O . PHE F 1 195 ? 39.572 13.045 24.987 1.00 13.55 193 PHE F O 1
ATOM 13862 N N . LEU F 1 196 ? 41.294 11.580 24.922 1.00 12.28 194 LEU F N 1
ATOM 13863 C CA . LEU F 1 196 ? 40.804 10.890 23.713 1.00 12.77 194 LEU F CA 1
ATOM 13864 C C . LEU F 1 196 ? 40.232 9.567 24.163 1.00 12.94 194 LEU F C 1
ATOM 13865 O O . LEU F 1 196 ? 40.988 8.622 24.459 1.00 12.96 194 LEU F O 1
ATOM 13870 N N . VAL F 1 197 ? 38.904 9.497 24.241 1.00 12.19 195 VAL F N 1
ATOM 13871 C CA . VAL F 1 197 ? 38.212 8.401 24.942 1.00 13.04 195 VAL F CA 1
ATOM 13872 C C . VAL F 1 197 ? 37.549 7.504 23.898 1.00 13.64 195 VAL F C 1
ATOM 13873 O O . VAL F 1 197 ? 36.513 7.851 23.339 1.00 13.85 195 VAL F O 1
ATOM 13877 N N . ALA F 1 198 ? 38.123 6.335 23.634 1.00 13.43 196 ALA F N 1
ATOM 13878 C CA . ALA F 1 198 ? 37.628 5.509 22.545 1.00 13.88 196 ALA F CA 1
ATOM 13879 C C . ALA F 1 198 ? 38.193 4.116 22.736 1.00 14.67 196 ALA F C 1
ATOM 13880 O O . ALA F 1 198 ? 39.258 3.995 23.300 1.00 14.98 196 ALA F O 1
ATOM 13882 N N . PRO F 1 199 ? 37.497 3.103 22.223 1.00 15.95 197 PRO F N 1
ATOM 13883 C CA . PRO F 1 199 ? 38.189 1.807 22.133 1.00 17.59 197 PRO F CA 1
ATOM 13884 C C . PRO F 1 199 ? 39.410 1.967 21.250 1.00 16.95 197 PRO F C 1
ATOM 13885 O O . PRO F 1 199 ? 39.404 2.806 20.341 1.00 16.95 197 PRO F O 1
ATOM 13889 N N . ASP F 1 200 ? 40.449 1.154 21.473 1.00 17.54 198 ASP F N 1
ATOM 13890 C CA . ASP F 1 200 ? 41.636 1.233 20.609 1.00 18.85 198 ASP F CA 1
ATOM 13891 C C . ASP F 1 200 ? 41.341 1.269 19.102 1.00 18.65 198 ASP F C 1
ATOM 13892 O O . ASP F 1 200 ? 41.991 2.025 18.371 1.00 18.74 198 ASP F O 1
ATOM 13897 N N . ALA F 1 201 ? 40.372 0.461 18.653 1.00 18.23 199 ALA F N 1
ATOM 13898 C CA . ALA F 1 201 ? 40.044 0.293 17.241 1.00 19.46 199 ALA F CA 1
ATOM 13899 C C . ALA F 1 201 ? 39.462 1.564 16.637 1.00 18.20 199 ALA F C 1
ATOM 13900 O O . ALA F 1 201 ? 39.379 1.689 15.410 1.00 19.36 199 ALA F O 1
ATOM 13902 N N . LEU F 1 202 ? 39.008 2.465 17.501 1.00 16.94 200 LEU F N 1
ATOM 13903 C CA . LEU F 1 202 ? 38.302 3.671 17.029 1.00 16.09 200 LEU F CA 1
ATOM 13904 C C . LEU F 1 202 ? 38.993 4.938 17.518 1.00 15.04 200 LEU F C 1
ATOM 13905 O O . LEU F 1 202 ? 38.367 5.996 17.630 1.00 14.72 200 LEU F O 1
ATOM 13910 N N . GLN F 1 203 ? 40.281 4.830 17.813 1.00 14.70 201 GLN F N 1
ATOM 13911 C CA . GLN F 1 203 ? 41.009 5.975 18.325 1.00 14.34 201 GLN F CA 1
ATOM 13912 C C . GLN F 1 203 ? 41.234 7.090 17.295 1.00 13.45 201 GLN F C 1
ATOM 13913 O O . GLN F 1 203 ? 41.068 6.912 16.072 1.00 14.76 201 GLN F O 1
ATOM 13919 N N . MET F 1 204 ? 41.569 8.269 17.801 1.00 14.01 202 MET F N 1
ATOM 13920 C CA . MET F 1 204 ? 41.870 9.398 16.940 1.00 13.51 202 MET F CA 1
ATOM 13921 C C . MET F 1 204 ? 43.022 9.062 15.963 1.00 14.47 202 MET F C 1
ATOM 13922 O O . MET F 1 204 ? 44.078 8.561 16.412 1.00 15.65 202 MET F O 1
ATOM 13927 N N . PRO F 1 205 ? 42.824 9.305 14.645 1.00 15.38 203 PRO F N 1
ATOM 13928 C CA . PRO F 1 205 ? 43.852 8.876 13.674 1.00 15.29 203 PRO F CA 1
ATOM 13929 C C . PRO F 1 205 ? 45.170 9.639 13.762 1.00 16.60 203 PRO F C 1
ATOM 13930 O O . PRO F 1 205 ? 45.196 10.820 14.140 1.00 16.10 203 PRO F O 1
ATOM 13934 N N . GLN F 1 206 ? 46.248 8.934 13.416 1.00 17.19 204 GLN F N 1
ATOM 13935 C CA . GLN F 1 206 ? 47.547 9.587 13.266 1.00 19.24 204 GLN F CA 1
ATOM 13936 C C . GLN F 1 206 ? 47.576 10.756 12.301 1.00 18.85 204 GLN F C 1
ATOM 13937 O O . GLN F 1 206 ? 48.302 11.728 12.544 1.00 18.92 204 GLN F O 1
ATOM 13943 N N . ASP F 1 207 ? 46.754 10.709 11.245 1.00 18.33 205 ASP F N 1
ATOM 13944 C CA . ASP F 1 207 ? 46.710 11.793 10.257 1.00 19.27 205 ASP F CA 1
ATOM 13945 C C . ASP F 1 207 ? 46.027 13.063 10.766 1.00 18.70 205 ASP F C 1
ATOM 13946 O O . ASP F 1 207 ? 46.061 14.091 10.107 1.00 19.65 205 ASP F O 1
ATOM 13951 N N . VAL F 1 208 ? 45.459 12.975 11.967 1.00 16.54 206 VAL F N 1
ATOM 13952 C CA . VAL F 1 208 ? 44.951 14.152 12.650 1.00 15.80 206 VAL F CA 1
ATOM 13953 C C . VAL F 1 208 ? 45.964 14.558 13.719 1.00 15.15 206 VAL F C 1
ATOM 13954 O O . VAL F 1 208 ? 46.309 15.746 13.842 1.00 14.41 206 VAL F O 1
ATOM 13958 N N . LEU F 1 209 ? 46.436 13.597 14.513 1.00 14.04 207 LEU F N 1
ATOM 13959 C CA . LEU F 1 209 ? 47.388 13.919 15.615 1.00 14.50 207 LEU F CA 1
ATOM 13960 C C . LEU F 1 209 ? 48.769 14.402 15.144 1.00 15.73 207 LEU F C 1
ATOM 13961 O O . LEU F 1 209 ? 49.304 15.355 15.719 1.00 14.45 207 LEU F O 1
ATOM 13966 N N . GLU F 1 210 ? 49.346 13.778 14.122 1.00 15.17 208 GLU F N 1
ATOM 13967 C CA . GLU F 1 210 ? 50.727 14.154 13.741 1.00 16.62 208 GLU F CA 1
ATOM 13968 C C . GLU F 1 210 ? 50.858 15.600 13.271 1.00 16.01 208 GLU F C 1
ATOM 13969 O O . GLU F 1 210 ? 51.793 16.281 13.706 1.00 16.39 208 GLU F O 1
ATOM 13975 N N . PRO F 1 211 ? 49.924 16.117 12.441 1.00 15.46 209 PRO F N 1
ATOM 13976 C CA . PRO F 1 211 ? 50.068 17.531 12.057 1.00 15.33 209 PRO F CA 1
ATOM 13977 C C . PRO F 1 211 ? 49.960 18.490 13.247 1.00 14.71 209 PRO F C 1
ATOM 13978 O O . PRO F 1 211 ? 50.458 19.635 13.165 1.00 15.49 209 PRO F O 1
ATOM 13982 N N . LEU F 1 212 ? 49.314 18.017 14.318 1.00 13.68 210 LEU F N 1
ATOM 13983 C CA . LEU F 1 212 ? 49.129 18.827 15.517 1.00 13.00 210 LEU F CA 1
ATOM 13984 C C . LEU F 1 212 ? 50.254 18.708 16.529 1.00 13.63 210 LEU F C 1
ATOM 13985 O O . LEU F 1 212 ? 50.262 19.444 17.521 1.00 13.18 210 LEU F O 1
ATOM 13990 N N . GLN F 1 213 ? 51.207 17.795 16.293 1.00 13.61 211 GLN F N 1
ATOM 13991 C CA A GLN F 1 213 ? 52.202 17.431 17.304 0.50 13.86 211 GLN F CA 1
ATOM 13992 C CA B GLN F 1 213 ? 52.170 17.457 17.333 0.50 14.39 211 GLN F CA 1
ATOM 13993 C C . GLN F 1 213 ? 53.048 18.628 17.768 1.00 14.50 211 GLN F C 1
ATOM 13994 O O . GLN F 1 213 ? 53.344 18.783 18.960 1.00 13.90 211 GLN F O 1
ATOM 14005 N N . HIS F 1 214 ? 53.456 19.456 16.811 1.00 13.36 212 HIS F N 1
ATOM 14006 C CA . HIS F 1 214 ? 54.264 20.638 17.128 1.00 13.78 212 HIS F CA 1
ATOM 14007 C C . HIS F 1 214 ? 53.522 21.622 18.020 1.00 14.02 212 HIS F C 1
ATOM 14008 O O . HIS F 1 214 ? 54.070 22.091 19.012 1.00 13.70 212 HIS F O 1
ATOM 14015 N N . GLU F 1 215 ? 52.258 21.908 17.686 1.00 13.65 213 GLU F N 1
ATOM 14016 C CA A GLU F 1 215 ? 51.438 22.795 18.505 0.50 14.11 213 GLU F CA 1
ATOM 14017 C CA B GLU F 1 215 ? 51.433 22.807 18.509 0.50 14.55 213 GLU F CA 1
ATOM 14018 C C . GLU F 1 215 ? 51.087 22.210 19.860 1.00 13.53 213 GLU F C 1
ATOM 14019 O O . GLU F 1 215 ? 51.079 22.918 20.866 1.00 14.08 213 GLU F O 1
ATOM 14030 N N . ILE F 1 216 ? 50.797 20.907 19.888 1.00 12.54 214 ILE F N 1
ATOM 14031 C CA . ILE F 1 216 ? 50.557 20.244 21.158 1.00 12.43 214 ILE F CA 1
ATOM 14032 C C . ILE F 1 216 ? 51.778 20.425 22.090 1.00 13.10 214 ILE F C 1
ATOM 14033 O O . ILE F 1 216 ? 51.638 20.770 23.278 1.00 13.78 214 ILE F O 1
ATOM 14038 N N . ALA F 1 217 ? 52.974 20.167 21.556 1.00 12.17 215 ALA F N 1
ATOM 14039 C CA . ALA F 1 217 ? 54.206 20.287 22.342 1.00 12.95 215 ALA F CA 1
ATOM 14040 C C . ALA F 1 217 ? 54.503 21.723 22.767 1.00 14.39 215 ALA F C 1
ATOM 14041 O O . ALA F 1 217 ? 54.806 21.977 23.945 1.00 15.37 215 ALA F O 1
ATOM 14043 N N . THR F 1 218 ? 54.404 22.660 21.829 1.00 14.75 216 THR F N 1
ATOM 14044 C CA . THR F 1 218 ? 54.818 24.044 22.130 1.00 16.30 216 THR F CA 1
ATOM 14045 C C . THR F 1 218 ? 53.817 24.768 23.065 1.00 15.43 216 THR F C 1
ATOM 14046 O O . THR F 1 218 ? 54.229 25.661 23.829 1.00 15.61 216 THR F O 1
ATOM 14050 N N . LYS F 1 219 ? 52.544 24.359 23.043 1.00 14.34 217 LYS F N 1
ATOM 14051 C CA . LYS F 1 219 ? 51.542 24.959 23.924 1.00 14.63 217 LYS F CA 1
ATOM 14052 C C . LYS F 1 219 ? 51.387 24.127 25.198 1.00 14.40 217 LYS F C 1
ATOM 14053 O O . LYS F 1 219 ? 50.626 24.477 26.108 1.00 16.19 217 LYS F O 1
ATOM 14059 N N . GLY F 1 220 ? 52.126 23.022 25.277 1.00 13.87 218 GLY F N 1
ATOM 14060 C CA . GLY F 1 220 ? 52.083 22.140 26.446 1.00 13.44 218 GLY F CA 1
ATOM 14061 C C . GLY F 1 220 ? 50.706 21.556 26.740 1.00 14.35 218 GLY F C 1
ATOM 14062 O O . GLY F 1 220 ? 50.327 21.438 27.896 1.00 15.56 218 GLY F O 1
ATOM 14063 N N . VAL F 1 221 ? 49.977 21.146 25.698 1.00 12.82 219 VAL F N 1
ATOM 14064 C CA . VAL F 1 221 ? 48.677 20.503 25.848 1.00 13.15 219 VAL F CA 1
ATOM 14065 C C . VAL F 1 221 ? 48.893 19.078 26.332 1.00 13.58 219 VAL F C 1
ATOM 14066 O O . VAL F 1 221 ? 49.700 18.330 25.759 1.00 15.57 219 VAL F O 1
ATOM 14070 N N . ILE F 1 222 ? 48.239 18.726 27.435 1.00 13.16 220 ILE F N 1
ATOM 14071 C CA . ILE F 1 222 ? 48.227 17.353 27.899 1.00 13.50 220 ILE F CA 1
ATOM 14072 C C . ILE F 1 222 ? 47.302 16.525 27.001 1.00 14.84 220 ILE F C 1
ATOM 14073 O O . ILE F 1 222 ? 46.149 16.917 26.781 1.00 14.59 220 ILE F O 1
ATOM 14078 N N . ILE F 1 223 ? 47.792 15.395 26.492 1.00 14.86 221 ILE F N 1
ATOM 14079 C CA . ILE F 1 223 ? 46.948 14.470 25.724 1.00 16.48 221 ILE F CA 1
ATOM 14080 C C . ILE F 1 223 ? 46.942 13.118 26.427 1.00 16.73 221 ILE F C 1
ATOM 14081 O O . ILE F 1 223 ? 47.998 12.550 26.682 1.00 18.44 221 ILE F O 1
ATOM 14086 N N . HIS F 1 224 ? 45.759 12.605 26.752 1.00 17.13 222 HIS F N 1
ATOM 14087 C CA . HIS F 1 224 ? 45.640 11.289 27.369 1.00 18.56 222 HIS F CA 1
ATOM 14088 C C . HIS F 1 224 ? 44.714 10.443 26.546 1.00 18.53 222 HIS F C 1
ATOM 14089 O O . HIS F 1 224 ? 43.635 10.895 26.220 1.00 19.58 222 HIS F O 1
ATOM 14096 N N . ARG F 1 225 ? 45.112 9.212 26.253 1.00 17.37 223 ARG F N 1
ATOM 14097 C CA . ARG F 1 225 ? 44.168 8.232 25.694 1.00 18.13 223 ARG F CA 1
ATOM 14098 C C . ARG F 1 225 ? 43.592 7.358 26.795 1.00 18.47 223 ARG F C 1
ATOM 14099 O O . ARG F 1 225 ? 44.309 6.941 27.727 1.00 17.56 223 ARG F O 1
ATOM 14107 N N . THR F 1 226 ? 42.287 7.090 26.699 1.00 16.97 224 THR F N 1
ATOM 14108 C CA . THR F 1 226 ? 41.620 6.118 27.587 1.00 17.82 224 THR F CA 1
ATOM 14109 C C . THR F 1 226 ? 40.609 5.342 26.749 1.00 18.19 224 THR F C 1
ATOM 14110 O O . THR F 1 226 ? 40.261 5.763 25.652 1.00 17.21 224 THR F O 1
ATOM 14114 N N . HIS F 1 227 ? 40.162 4.194 27.258 1.00 18.16 225 HIS F N 1
ATOM 14115 C CA . HIS F 1 227 ? 38.999 3.523 26.660 1.00 20.20 225 HIS F CA 1
ATOM 14116 C C . HIS F 1 227 ? 37.791 3.539 27.588 1.00 20.18 225 HIS F C 1
ATOM 14117 O O . HIS F 1 227 ? 36.887 2.753 27.431 1.00 21.92 225 HIS F O 1
ATOM 14124 N N . ALA F 1 228 ? 37.748 4.472 28.528 1.00 19.70 226 ALA F N 1
ATOM 14125 C CA . ALA F 1 228 ? 36.634 4.572 29.455 1.00 19.27 226 ALA F CA 1
ATOM 14126 C C . ALA F 1 228 ? 36.500 5.972 30.017 1.00 19.18 226 ALA F C 1
ATOM 14127 O O . ALA F 1 228 ? 37.493 6.696 30.144 1.00 18.16 226 ALA F O 1
ATOM 14129 N N . LEU F 1 229 ? 35.265 6.337 30.365 1.00 18.38 227 LEU F N 1
ATOM 14130 C CA . LEU F 1 229 ? 34.989 7.529 31.140 1.00 19.10 227 LEU F CA 1
ATOM 14131 C C . LEU F 1 229 ? 35.302 7.230 32.589 1.00 20.27 227 LEU F C 1
ATOM 14132 O O . LEU F 1 229 ? 34.417 7.005 33.404 1.00 20.07 227 LEU F O 1
ATOM 14137 N N . THR F 1 230 ? 36.583 7.283 32.896 1.00 19.95 228 THR F N 1
ATOM 14138 C CA . THR F 1 230 ? 37.088 7.033 34.235 1.00 21.43 228 THR F CA 1
ATOM 14139 C C . THR F 1 230 ? 36.716 8.193 35.133 1.00 21.94 228 THR F C 1
ATOM 14140 O O . THR F 1 230 ? 36.335 9.271 34.646 1.00 19.71 228 THR F O 1
ATOM 14144 N N . ASP F 1 231 ? 36.852 8.004 36.446 1.00 22.19 229 ASP F N 1
ATOM 14145 C CA . ASP F 1 231 ? 36.566 9.103 37.359 1.00 22.91 229 ASP F CA 1
ATOM 14146 C C . ASP F 1 231 ? 37.403 10.338 37.052 1.00 22.74 229 ASP F C 1
ATOM 14147 O O . ASP F 1 231 ? 36.910 11.450 37.171 1.00 22.42 229 ASP F O 1
ATOM 14152 N N . GLU F 1 232 ? 38.667 10.156 36.667 1.00 22.20 230 GLU F N 1
ATOM 14153 C CA . GLU F 1 232 ? 39.521 11.302 36.342 1.00 21.43 230 GLU F CA 1
ATOM 14154 C C . GLU F 1 232 ? 38.913 12.117 35.175 1.00 20.09 230 GLU F C 1
ATOM 14155 O O . GLU F 1 232 ? 38.810 13.357 35.238 1.00 19.58 230 GLU F O 1
ATOM 14161 N N . VAL F 1 233 ? 38.492 11.420 34.120 1.00 18.44 231 VAL F N 1
ATOM 14162 C CA . VAL F 1 233 ? 37.930 12.122 32.952 1.00 16.99 231 VAL F CA 1
ATOM 14163 C C . VAL F 1 233 ? 36.676 12.879 33.375 1.00 17.01 231 VAL F C 1
ATOM 14164 O O . VAL F 1 233 ? 36.465 14.036 32.982 1.00 16.54 231 VAL F O 1
ATOM 14168 N N . MET F 1 234 ? 35.845 12.229 34.181 1.00 17.63 232 MET F N 1
ATOM 14169 C CA . MET F 1 234 ? 34.588 12.838 34.583 1.00 17.62 232 MET F CA 1
ATOM 14170 C C . MET F 1 234 ? 34.806 14.017 35.515 1.00 18.49 232 MET F C 1
ATOM 14171 O O . MET F 1 234 ? 34.072 15.025 35.450 1.00 19.07 232 MET F O 1
ATOM 14176 N N . GLN F 1 235 ? 35.785 13.896 36.406 1.00 18.70 233 GLN F N 1
ATOM 14177 C CA . GLN F 1 235 ? 36.033 14.957 37.370 1.00 19.56 233 GLN F CA 1
ATOM 14178 C C . GLN F 1 235 ? 36.746 16.161 36.810 1.00 19.82 233 GLN F C 1
ATOM 14179 O O . GLN F 1 235 ? 36.579 17.270 37.337 1.00 21.46 233 GLN F O 1
ATOM 14185 N N . LYS F 1 236 ? 37.548 15.952 35.770 1.00 17.70 234 LYS F N 1
ATOM 14186 C CA . LYS F 1 236 ? 38.405 17.002 35.274 1.00 17.90 234 LYS F CA 1
ATOM 14187 C C . LYS F 1 236 ? 37.838 17.741 34.066 1.00 16.29 234 LYS F C 1
ATOM 14188 O O . LYS F 1 236 ? 38.238 18.885 33.790 1.00 17.04 234 LYS F O 1
ATOM 14194 N N . SER F 1 237 ? 36.930 17.105 33.331 1.00 15.25 235 SER F N 1
ATOM 14195 C CA . SER F 1 237 ? 36.558 17.690 32.027 1.00 14.51 235 SER F CA 1
ATOM 14196 C C . SER F 1 237 ? 35.583 18.853 32.141 1.00 13.86 235 SER F C 1
ATOM 14197 O O . SER F 1 237 ? 34.578 18.743 32.836 1.00 15.52 235 SER F O 1
ATOM 14200 N N . ASP F 1 238 ? 35.889 19.953 31.452 1.00 13.27 236 ASP F N 1
ATOM 14201 C CA . ASP F 1 238 ? 34.946 21.063 31.325 1.00 11.91 236 ASP F CA 1
ATOM 14202 C C . ASP F 1 238 ? 33.941 20.795 30.225 1.00 12.29 236 ASP F C 1
ATOM 14203 O O . ASP F 1 238 ? 32.844 21.346 30.261 1.00 12.75 236 ASP F O 1
ATOM 14208 N N . VAL F 1 239 ? 34.323 19.946 29.276 1.00 11.72 237 VAL F N 1
ATOM 14209 C CA . VAL F 1 239 ? 33.449 19.592 28.142 1.00 11.00 237 VAL F CA 1
ATOM 14210 C C . VAL F 1 239 ? 33.579 18.111 27.950 1.00 11.34 237 VAL F C 1
ATOM 14211 O O . VAL F 1 239 ? 34.688 17.602 27.806 1.00 11.64 237 VAL F O 1
ATOM 14215 N N . LEU F 1 240 ? 32.441 17.434 27.955 1.00 11.09 238 LEU F N 1
ATOM 14216 C CA . LEU F 1 240 ? 32.394 16.028 27.523 1.00 10.68 238 LEU F CA 1
ATOM 14217 C C . LEU F 1 240 ? 31.728 16.049 26.154 1.00 11.11 238 LEU F C 1
ATOM 14218 O O . LEU F 1 240 ? 30.546 16.337 26.061 1.00 11.92 238 LEU F O 1
ATOM 14223 N N . TYR F 1 241 ? 32.493 15.776 25.106 1.00 10.55 239 TYR F N 1
ATOM 14224 C CA . TYR F 1 241 ? 31.967 15.856 23.718 1.00 11.22 239 TYR F CA 1
ATOM 14225 C C . TYR F 1 241 ? 31.924 14.441 23.207 1.00 12.00 239 TYR F C 1
ATOM 14226 O O . TYR F 1 241 ? 32.971 13.840 22.915 1.00 12.23 239 TYR F O 1
ATOM 14235 N N . THR F 1 242 ? 30.718 13.901 23.107 1.00 11.16 240 THR F N 1
ATOM 14236 C CA . THR F 1 242 ? 30.585 12.498 22.706 1.00 11.47 240 THR F CA 1
ATOM 14237 C C . THR F 1 242 ? 29.952 12.351 21.342 1.00 12.42 240 THR F C 1
ATOM 14238 O O . THR F 1 242 ? 29.391 13.307 20.793 1.00 12.44 240 THR F O 1
ATOM 14242 N N . THR F 1 243 ? 30.113 11.157 20.782 1.00 12.35 241 THR F N 1
ATOM 14243 C CA . THR F 1 243 ? 29.788 10.878 19.378 1.00 12.47 241 THR F CA 1
ATOM 14244 C C . THR F 1 243 ? 29.161 9.525 19.207 1.00 13.54 241 THR F C 1
ATOM 14245 O O . THR F 1 243 ? 29.305 8.639 20.057 1.00 14.34 241 THR F O 1
ATOM 14249 N N . ARG F 1 244 ? 28.486 9.402 18.073 1.00 12.56 242 ARG F N 1
ATOM 14250 C CA . ARG F 1 244 ? 27.826 8.168 17.668 1.00 15.49 242 ARG F CA 1
ATOM 14251 C C . ARG F 1 244 ? 28.815 7.309 16.891 1.00 15.90 242 ARG F C 1
ATOM 14252 O O . ARG F 1 244 ? 29.594 7.836 16.070 1.00 16.19 242 ARG F O 1
ATOM 14260 N N . LEU F 1 245 ? 28.780 5.993 17.135 1.00 17.04 243 LEU F N 1
ATOM 14261 C CA . LEU F 1 245 ? 29.493 5.050 16.280 1.00 17.99 243 LEU F CA 1
ATOM 14262 C C . LEU F 1 245 ? 29.044 5.218 14.817 1.00 18.91 243 LEU F C 1
ATOM 14263 O O . LEU F 1 245 ? 27.852 5.117 14.527 1.00 18.78 243 LEU F O 1
ATOM 14268 N N . GLN F 1 246 ? 29.984 5.447 13.901 1.00 18.90 244 GLN F N 1
ATOM 14269 C CA . GLN F 1 246 ? 29.620 5.763 12.510 1.00 20.31 244 GLN F CA 1
ATOM 14270 C C . GLN F 1 246 ? 29.396 4.490 11.706 1.00 22.13 244 GLN F C 1
ATOM 14271 O O . GLN F 1 246 ? 30.222 4.126 10.886 1.00 22.03 244 GLN F O 1
ATOM 14277 N N . LYS F 1 247 ? 28.273 3.825 11.964 1.00 22.94 245 LYS F N 1
ATOM 14278 C CA . LYS F 1 247 ? 27.973 2.533 11.341 1.00 25.08 245 LYS F CA 1
ATOM 14279 C C . LYS F 1 247 ? 28.069 2.528 9.818 1.00 25.93 245 LYS F C 1
ATOM 14280 O O . LYS F 1 247 ? 28.457 1.511 9.226 1.00 26.89 245 LYS F O 1
ATOM 14286 N N . GLU F 1 248 ? 27.744 3.657 9.192 1.00 27.63 246 GLU F N 1
ATOM 14287 C CA . GLU F 1 248 ? 27.729 3.780 7.722 1.00 29.02 246 GLU F CA 1
ATOM 14288 C C . GLU F 1 248 ? 29.120 3.592 7.112 1.00 29.15 246 GLU F C 1
ATOM 14289 O O . GLU F 1 248 ? 29.256 3.357 5.904 1.00 29.38 246 GLU F O 1
ATOM 14295 N N . ARG F 1 249 ? 30.150 3.725 7.950 1.00 28.73 247 ARG F N 1
ATOM 14296 C CA . ARG F 1 249 ? 31.542 3.667 7.501 1.00 29.03 247 ARG F CA 1
ATOM 14297 C C . ARG F 1 249 ? 32.094 2.244 7.619 1.00 29.79 247 ARG F C 1
ATOM 14298 O O . ARG F 1 249 ? 33.247 1.988 7.243 1.00 30.69 247 ARG F O 1
ATOM 14306 N N . PHE F 1 250 ? 31.265 1.335 8.133 1.00 29.77 248 PHE F N 1
ATOM 14307 C CA . PHE F 1 250 ? 31.662 -0.062 8.393 1.00 30.03 248 PHE F CA 1
ATOM 14308 C C . PHE F 1 250 ? 30.729 -1.099 7.722 1.00 30.39 248 PHE F C 1
ATOM 14309 O O . PHE F 1 250 ? 30.019 -0.822 6.742 1.00 30.63 248 PHE F O 1
ATOM 14317 N N . SER F 1 253 ? 30.378 -6.139 6.278 1.00 32.84 251 SER F N 1
ATOM 14318 C CA . SER F 1 253 ? 30.230 -7.512 6.763 1.00 33.01 251 SER F CA 1
ATOM 14319 C C . SER F 1 253 ? 31.575 -8.262 6.804 1.00 32.95 251 SER F C 1
ATOM 14320 O O . SER F 1 253 ? 31.621 -9.484 6.637 1.00 33.27 251 SER F O 1
ATOM 14322 N N . THR F 1 254 ? 32.657 -7.523 7.032 1.00 32.40 252 THR F N 1
ATOM 14323 C CA . THR F 1 254 ? 33.994 -8.108 7.199 1.00 32.78 252 THR F CA 1
ATOM 14324 C C . THR F 1 254 ? 34.325 -8.158 8.690 1.00 32.61 252 THR F C 1
ATOM 14325 O O . THR F 1 254 ? 33.717 -7.442 9.480 1.00 31.95 252 THR F O 1
ATOM 14329 N N . SER F 1 255 ? 35.282 -9.000 9.077 1.00 32.77 253 SER F N 1
ATOM 14330 C CA . SER F 1 255 ? 35.665 -9.129 10.479 1.00 33.69 253 SER F CA 1
ATOM 14331 C C . SER F 1 255 ? 36.313 -7.840 11.011 1.00 33.88 253 SER F C 1
ATOM 14332 O O . SER F 1 255 ? 36.156 -7.508 12.189 1.00 33.26 253 SER F O 1
ATOM 14335 N N . ASP F 1 256 ? 37.038 -7.124 10.143 1.00 35.12 254 ASP F N 1
ATOM 14336 C CA . ASP F 1 256 ? 37.628 -5.825 10.515 1.00 36.01 254 ASP F CA 1
ATOM 14337 C C . ASP F 1 256 ? 36.553 -4.829 10.937 1.00 35.61 254 ASP F C 1
ATOM 14338 O O . ASP F 1 256 ? 36.671 -4.194 11.995 1.00 36.05 254 ASP F O 1
ATOM 14343 N N . ASP F 1 257 ? 35.531 -4.683 10.089 1.00 35.87 255 ASP F N 1
ATOM 14344 C CA . ASP F 1 257 ? 34.351 -3.864 10.377 1.00 35.48 255 ASP F CA 1
ATOM 14345 C C . ASP F 1 257 ? 33.679 -4.338 11.652 1.00 34.57 255 ASP F C 1
ATOM 14346 O O . ASP F 1 257 ? 33.368 -3.545 12.541 1.00 34.28 255 ASP F O 1
ATOM 14351 N N . ALA F 1 258 ? 33.445 -5.645 11.721 1.00 33.13 256 ALA F N 1
ATOM 14352 C CA . ALA F 1 258 ? 32.744 -6.250 12.840 1.00 32.48 256 ALA F CA 1
ATOM 14353 C C . ALA F 1 258 ? 33.457 -5.982 14.170 1.00 31.84 256 ALA F C 1
ATOM 14354 O O . ALA F 1 258 ? 32.816 -5.590 15.155 1.00 32.26 256 ALA F O 1
ATOM 14356 N N . ALA F 1 259 ? 34.780 -6.141 14.190 1.00 31.40 257 ALA F N 1
ATOM 14357 C CA . ALA F 1 259 ? 35.569 -5.866 15.395 1.00 31.21 257 ALA F CA 1
ATOM 14358 C C . ALA F 1 259 ? 35.508 -4.392 15.797 1.00 31.26 257 ALA F C 1
ATOM 14359 O O . ALA F 1 259 ? 35.411 -4.076 16.987 1.00 30.92 257 ALA F O 1
ATOM 14361 N N . ALA F 1 260 ? 35.560 -3.503 14.806 1.00 30.84 258 ALA F N 1
ATOM 14362 C CA . ALA F 1 260 ? 35.484 -2.056 15.062 1.00 31.02 258 ALA F CA 1
ATOM 14363 C C . ALA F 1 260 ? 34.110 -1.676 15.598 1.00 31.11 258 ALA F C 1
ATOM 14364 O O . ALA F 1 260 ? 34.010 -0.938 16.582 1.00 31.25 258 ALA F O 1
ATOM 14366 N N . LEU F 1 261 ? 33.056 -2.188 14.960 1.00 31.63 259 LEU F N 1
ATOM 14367 C CA . LEU F 1 261 ? 31.681 -1.892 15.380 1.00 32.53 259 LEU F CA 1
ATOM 14368 C C . LEU F 1 261 ? 31.409 -2.379 16.796 1.00 33.07 259 LEU F C 1
ATOM 14369 O O . LEU F 1 261 ? 30.786 -1.675 17.594 1.00 33.48 259 LEU F O 1
ATOM 14374 N N . GLN F 1 262 ? 31.892 -3.585 17.100 1.00 33.01 260 GLN F N 1
ATOM 14375 C CA . GLN F 1 262 ? 31.689 -4.194 18.409 1.00 33.13 260 GLN F CA 1
ATOM 14376 C C . GLN F 1 262 ? 32.504 -3.532 19.520 1.00 32.40 260 GLN F C 1
ATOM 14377 O O . GLN F 1 262 ? 32.101 -3.570 20.687 1.00 32.12 260 GLN F O 1
ATOM 14383 N N . SER F 1 263 ? 33.630 -2.911 19.157 1.00 31.45 261 SER F N 1
ATOM 14384 C CA . SER F 1 263 ? 34.555 -2.357 20.151 1.00 30.49 261 SER F CA 1
ATOM 14385 C C . SER F 1 263 ? 33.904 -1.221 20.945 1.00 29.88 261 SER F C 1
ATOM 14386 O O . SER F 1 263 ? 34.231 -1.004 22.117 1.00 28.94 261 SER F O 1
ATOM 14389 N N . PHE F 1 264 ? 32.971 -0.520 20.303 1.00 29.64 262 PHE F N 1
ATOM 14390 C CA . PHE F 1 264 ? 32.347 0.649 20.917 1.00 30.05 262 PHE F CA 1
ATOM 14391 C C . PHE F 1 264 ? 31.740 0.298 22.284 1.00 30.76 262 PHE F C 1
ATOM 14392 O O . PHE F 1 264 ? 31.928 1.044 23.249 1.00 30.73 262 PHE F O 1
ATOM 14400 N N . ALA F 1 265 ? 31.069 -0.855 22.380 1.00 31.46 263 ALA F N 1
ATOM 14401 C CA . ALA F 1 265 ? 30.514 -1.331 23.656 1.00 32.10 263 ALA F CA 1
ATOM 14402 C C . ALA F 1 265 ? 31.339 -2.435 24.332 1.00 32.26 263 ALA F C 1
ATOM 14403 O O . ALA F 1 265 ? 31.417 -2.482 25.561 1.00 33.36 263 ALA F O 1
ATOM 14405 N N . ALA F 1 266 ? 31.976 -3.297 23.538 1.00 32.08 264 ALA F N 1
ATOM 14406 C CA . ALA F 1 266 ? 32.750 -4.433 24.076 1.00 31.54 264 ALA F CA 1
ATOM 14407 C C . ALA F 1 266 ? 34.126 -4.079 24.643 1.00 31.16 264 ALA F C 1
ATOM 14408 O O . ALA F 1 266 ? 34.652 -4.780 25.513 1.00 31.20 264 ALA F O 1
ATOM 14410 N N . LYS F 1 267 ? 34.720 -3.006 24.132 1.00 29.77 265 LYS F N 1
ATOM 14411 C CA . LYS F 1 267 ? 36.119 -2.669 24.445 1.00 28.63 265 LYS F CA 1
ATOM 14412 C C . LYS F 1 267 ? 36.248 -1.230 24.952 1.00 27.59 265 LYS F C 1
ATOM 14413 O O . LYS F 1 267 ? 37.324 -0.639 24.891 1.00 26.22 265 LYS F O 1
ATOM 14419 N N . ALA F 1 268 ? 35.141 -0.663 25.424 1.00 26.08 266 ALA F N 1
ATOM 14420 C CA . ALA F 1 268 ? 35.148 0.700 25.975 1.00 25.11 266 ALA F CA 1
ATOM 14421 C C . ALA F 1 268 ? 33.982 0.842 26.951 1.00 24.57 266 ALA F C 1
ATOM 14422 O O . ALA F 1 268 ? 33.000 0.107 26.859 1.00 26.02 266 ALA F O 1
ATOM 14424 N N . ASP F 1 269 ? 34.113 1.749 27.914 1.00 23.66 267 ASP F N 1
ATOM 14425 C CA . ASP F 1 269 ? 33.041 2.018 28.863 1.00 23.01 267 ASP F CA 1
ATOM 14426 C C . ASP F 1 269 ? 32.716 3.514 28.778 1.00 21.25 267 ASP F C 1
ATOM 14427 O O . ASP F 1 269 ? 33.244 4.321 29.540 1.00 20.29 267 ASP F O 1
ATOM 14432 N N . ILE F 1 270 ? 31.862 3.888 27.831 1.00 20.14 268 ILE F N 1
ATOM 14433 C CA . ILE F 1 270 ? 31.807 5.299 27.464 1.00 18.67 268 ILE F CA 1
ATOM 14434 C C . ILE F 1 270 ? 30.397 5.893 27.388 1.00 18.36 268 ILE F C 1
ATOM 14435 O O . ILE F 1 270 ? 30.214 7.040 26.969 1.00 17.45 268 ILE F O 1
ATOM 14440 N N . THR F 1 271 ? 29.402 5.125 27.794 1.00 17.23 269 THR F N 1
ATOM 14441 C CA . THR F 1 271 ? 28.058 5.701 27.883 1.00 18.00 269 THR F CA 1
ATOM 14442 C C . THR F 1 271 ? 27.948 6.822 28.917 1.00 17.70 269 THR F C 1
ATOM 14443 O O . THR F 1 271 ? 28.471 6.715 30.039 1.00 16.87 269 THR F O 1
ATOM 14447 N N . ILE F 1 272 ? 27.267 7.903 28.522 1.00 15.98 270 ILE F N 1
ATOM 14448 C CA . ILE F 1 272 ? 26.938 8.983 29.449 1.00 15.93 270 ILE F CA 1
ATOM 14449 C C . ILE F 1 272 ? 25.475 8.886 29.807 1.00 16.39 270 ILE F C 1
ATOM 14450 O O . ILE F 1 272 ? 24.603 8.979 28.917 1.00 16.86 270 ILE F O 1
ATOM 14455 N N . ASP F 1 273 ? 25.212 8.665 31.095 1.00 16.93 271 ASP F N 1
ATOM 14456 C CA . ASP F 1 273 ? 23.859 8.641 31.634 1.00 17.11 271 ASP F CA 1
ATOM 14457 C C . ASP F 1 273 ? 23.823 9.445 32.936 1.00 17.38 271 ASP F C 1
ATOM 14458 O O . ASP F 1 273 ? 24.861 9.962 33.393 1.00 16.83 271 ASP F O 1
ATOM 14463 N N . ALA F 1 274 ? 22.635 9.601 33.511 1.00 17.89 272 ALA F N 1
ATOM 14464 C CA . ALA F 1 274 ? 22.497 10.394 34.738 1.00 18.57 272 ALA F CA 1
ATOM 14465 C C . ALA F 1 274 ? 23.399 9.883 35.865 1.00 19.29 272 ALA F C 1
ATOM 14466 O O . ALA F 1 274 ? 23.950 10.669 36.612 1.00 19.30 272 ALA F O 1
ATOM 14468 N N . ALA F 1 275 ? 23.582 8.570 35.938 1.00 20.28 273 ALA F N 1
ATOM 14469 C CA . ALA F 1 275 ? 24.445 7.973 36.963 1.00 21.04 273 ALA F CA 1
ATOM 14470 C C . ALA F 1 275 ? 25.904 8.402 36.781 1.00 21.01 273 ALA F C 1
ATOM 14471 O O . ALA F 1 275 ? 26.580 8.820 37.740 1.00 22.01 273 ALA F O 1
ATOM 14473 N N . ARG F 1 276 ? 26.392 8.321 35.542 1.00 20.07 274 ARG F N 1
ATOM 14474 C CA . ARG F 1 276 ? 27.736 8.803 35.203 1.00 19.56 274 ARG F CA 1
ATOM 14475 C C . ARG F 1 276 ? 27.888 10.292 35.534 1.00 19.08 274 ARG F C 1
ATOM 14476 O O . ARG F 1 276 ? 28.945 10.732 36.021 1.00 19.42 274 ARG F O 1
ATOM 14484 N N . MET F 1 277 ? 26.831 11.074 35.281 1.00 18.64 275 MET F N 1
ATOM 14485 C CA . MET F 1 277 ? 26.900 12.519 35.488 1.00 18.78 275 MET F CA 1
ATOM 14486 C C . MET F 1 277 ? 27.048 12.927 36.955 1.00 19.47 275 MET F C 1
ATOM 14487 O O . MET F 1 277 ? 27.404 14.070 37.247 1.00 19.11 275 MET F O 1
ATOM 14492 N N . ARG F 1 278 ? 26.785 11.998 37.879 1.00 20.01 276 ARG F N 1
ATOM 14493 C CA . ARG F 1 278 ? 26.986 12.331 39.295 1.00 21.26 276 ARG F CA 1
ATOM 14494 C C . ARG F 1 278 ? 28.446 12.645 39.608 1.00 21.06 276 ARG F C 1
ATOM 14495 O O . ARG F 1 278 ? 28.755 13.265 40.642 1.00 21.88 276 ARG F O 1
ATOM 14503 N N . LEU F 1 279 ? 29.344 12.226 38.715 1.00 21.21 277 LEU F N 1
ATOM 14504 C CA . LEU F 1 279 ? 30.771 12.440 38.885 1.00 21.22 277 LEU F CA 1
ATOM 14505 C C . LEU F 1 279 ? 31.289 13.728 38.226 1.00 20.43 277 LEU F C 1
ATOM 14506 O O . LEU F 1 279 ? 32.402 14.160 38.504 1.00 21.30 277 LEU F O 1
ATOM 14511 N N . ALA F 1 280 ? 30.468 14.329 37.364 1.00 18.43 278 ALA F N 1
ATOM 14512 C CA . ALA F 1 280 ? 30.875 15.534 36.623 1.00 18.04 278 ALA F CA 1
ATOM 14513 C C . ALA F 1 280 ? 30.990 16.739 37.547 1.00 19.32 278 ALA F C 1
ATOM 14514 O O . ALA F 1 280 ? 30.327 16.777 38.605 1.00 19.66 278 ALA F O 1
ATOM 14516 N N . LYS F 1 281 ? 31.831 17.703 37.162 1.00 19.43 279 LYS F N 1
ATOM 14517 C CA . LYS F 1 281 ? 31.899 19.026 37.811 1.00 20.92 279 LYS F CA 1
ATOM 14518 C C . LYS F 1 281 ? 30.571 19.764 37.693 1.00 21.27 279 LYS F C 1
ATOM 14519 O O . LYS F 1 281 ? 29.751 19.466 36.810 1.00 19.63 279 LYS F O 1
ATOM 14525 N N . GLU F 1 282 ? 30.389 20.788 38.524 1.00 22.60 280 GLU F N 1
ATOM 14526 C CA A GLU F 1 282 ? 29.221 21.686 38.426 0.50 22.91 280 GLU F CA 1
ATOM 14527 C CA B GLU F 1 282 ? 29.201 21.629 38.397 0.50 22.76 280 GLU F CA 1
ATOM 14528 C C . GLU F 1 282 ? 29.253 22.557 37.169 1.00 22.09 280 GLU F C 1
ATOM 14529 O O . GLU F 1 282 ? 28.252 22.688 36.456 1.00 22.68 280 GLU F O 1
ATOM 14540 N N . LYS F 1 283 ? 30.404 23.160 36.902 1.00 20.95 281 LYS F N 1
ATOM 14541 C CA . LYS F 1 283 ? 30.541 24.063 35.761 1.00 19.95 281 LYS F CA 1
ATOM 14542 C C . LYS F 1 283 ? 31.142 23.281 34.603 1.00 18.37 281 LYS F C 1
ATOM 14543 O O . LYS F 1 283 ? 32.374 23.283 34.408 1.00 18.52 281 LYS F O 1
ATOM 14549 N N . MET F 1 284 ? 30.283 22.610 33.837 1.00 15.89 282 MET F N 1
ATOM 14550 C CA . MET F 1 284 ? 30.750 21.897 32.639 1.00 14.52 282 MET F CA 1
ATOM 14551 C C . MET F 1 284 ? 29.577 21.689 31.691 1.00 14.53 282 MET F C 1
ATOM 14552 O O . MET F 1 284 ? 28.437 21.939 32.064 1.00 13.78 282 MET F O 1
ATOM 14557 N N . ILE F 1 285 ? 29.859 21.274 30.459 1.00 12.56 283 ILE F N 1
ATOM 14558 C CA . ILE F 1 285 ? 28.774 20.894 29.533 1.00 12.36 283 ILE F CA 1
ATOM 14559 C C . ILE F 1 285 ? 29.029 19.553 28.871 1.00 11.54 283 ILE F C 1
ATOM 14560 O O . ILE F 1 285 ? 30.177 19.154 28.648 1.00 11.47 283 ILE F O 1
ATOM 14565 N N . VAL F 1 286 ? 27.923 18.908 28.513 1.00 11.46 284 VAL F N 1
ATOM 14566 C CA . VAL F 1 286 ? 27.915 17.726 27.681 1.00 11.66 284 VAL F CA 1
ATOM 14567 C C . VAL F 1 286 ? 27.458 18.172 26.307 1.00 11.70 284 VAL F C 1
ATOM 14568 O O . VAL F 1 286 ? 26.440 18.874 26.163 1.00 11.32 284 VAL F O 1
ATOM 14572 N N . MET F 1 287 ? 28.235 17.781 25.308 1.00 11.11 285 MET F N 1
ATOM 14573 C CA . MET F 1 287 ? 27.968 18.106 23.897 1.00 11.20 285 MET F CA 1
ATOM 14574 C C . MET F 1 287 ? 27.947 16.854 23.097 1.00 10.55 285 MET F C 1
ATOM 14575 O O . MET F 1 287 ? 28.527 15.846 23.519 1.00 10.48 285 MET F O 1
ATOM 14580 N N . HIS F 1 288 ? 27.252 16.921 21.959 1.00 9.32 286 HIS F N 1
ATOM 14581 C CA . HIS F 1 288 ? 27.162 15.814 21.008 1.00 9.23 286 HIS F CA 1
ATOM 14582 C C . HIS F 1 288 ? 26.734 16.450 19.696 1.00 9.56 286 HIS F C 1
ATOM 14583 O O . HIS F 1 288 ? 25.748 17.199 19.667 1.00 11.05 286 HIS F O 1
ATOM 14590 N N . PRO F 1 289 ? 27.455 16.210 18.586 1.00 9.64 287 PRO F N 1
ATOM 14591 C CA . PRO F 1 289 ? 27.023 16.858 17.317 1.00 9.79 287 PRO F CA 1
ATOM 14592 C C . PRO F 1 289 ? 25.679 16.386 16.832 1.00 10.41 287 PRO F C 1
ATOM 14593 O O . PRO F 1 289 ? 25.014 17.124 16.094 1.00 10.38 287 PRO F O 1
ATOM 14597 N N . LEU F 1 290 ? 25.292 15.186 17.290 1.00 9.96 288 LEU F N 1
ATOM 14598 C CA . LEU F 1 290 ? 24.045 14.501 16.907 1.00 10.00 288 LEU F CA 1
ATOM 14599 C C . LEU F 1 290 ? 24.068 14.067 15.429 1.00 10.84 288 LEU F C 1
ATOM 14600 O O . LEU F 1 290 ? 24.880 14.526 14.640 1.00 10.48 288 LEU F O 1
ATOM 14605 N N . PRO F 1 291 ? 23.239 13.103 15.046 1.00 11.03 289 PRO F N 1
ATOM 14606 C CA . PRO F 1 291 ? 22.308 12.354 15.851 1.00 9.96 289 PRO F CA 1
ATOM 14607 C C . PRO F 1 291 ? 23.024 11.437 16.866 1.00 10.29 289 PRO F C 1
ATOM 14608 O O . PRO F 1 291 ? 24.163 10.990 16.650 1.00 10.58 289 PRO F O 1
ATOM 14612 N N . ARG F 1 292 ? 22.299 11.154 17.945 1.00 11.01 290 ARG F N 1
ATOM 14613 C CA . ARG F 1 292 ? 22.769 10.188 18.965 1.00 11.28 290 ARG F CA 1
ATOM 14614 C C . ARG F 1 292 ? 22.044 8.887 18.879 1.00 12.94 290 ARG F C 1
ATOM 14615 O O . ARG F 1 292 ? 20.891 8.821 18.436 1.00 13.55 290 ARG F O 1
ATOM 14623 N N . ASN F 1 293 ? 22.747 7.852 19.295 1.00 13.70 291 ASN F N 1
ATOM 14624 C CA . ASN F 1 293 ? 22.108 6.604 19.593 1.00 16.26 291 ASN F CA 1
ATOM 14625 C C . ASN F 1 293 ? 22.244 6.384 21.111 1.00 17.53 291 ASN F C 1
ATOM 14626 O O . ASN F 1 293 ? 22.108 7.320 21.922 1.00 18.57 291 ASN F O 1
ATOM 14631 N N . ASP F 1 294 ? 22.552 5.167 21.537 1.00 18.23 292 ASP F N 1
ATOM 14632 C CA A ASP F 1 294 ? 22.438 4.879 22.963 0.50 18.26 292 ASP F CA 1
ATOM 14633 C CA B ASP F 1 294 ? 22.513 4.770 22.927 0.50 18.72 292 ASP F CA 1
ATOM 14634 C C . ASP F 1 294 ? 23.631 5.329 23.810 1.00 18.08 292 ASP F C 1
ATOM 14635 O O . ASP F 1 294 ? 23.611 5.176 25.033 1.00 19.22 292 ASP F O 1
ATOM 14644 N N . GLU F 1 295 ? 24.639 5.949 23.187 1.00 16.27 293 GLU F N 1
ATOM 14645 C CA . GLU F 1 295 ? 25.823 6.405 23.914 1.00 15.07 293 GLU F CA 1
ATOM 14646 C C . GLU F 1 295 ? 25.552 7.611 24.843 1.00 14.57 293 GLU F C 1
ATOM 14647 O O . GLU F 1 295 ? 26.368 7.906 25.732 1.00 14.30 293 GLU F O 1
ATOM 14653 N N . LEU F 1 296 ? 24.441 8.320 24.589 1.00 13.20 294 LEU F N 1
ATOM 14654 C CA . LEU F 1 296 ? 24.052 9.487 25.369 1.00 13.17 294 LEU F CA 1
ATOM 14655 C C . LEU F 1 296 ? 22.600 9.318 25.754 1.00 13.65 294 LEU F C 1
ATOM 14656 O O . LEU F 1 296 ? 21.713 9.510 24.936 1.00 13.54 294 LEU F O 1
ATOM 14661 N N . SER F 1 297 ? 22.399 8.887 26.989 1.00 14.35 295 SER F N 1
ATOM 14662 C CA . SER F 1 297 ? 21.068 8.542 27.516 1.00 15.07 295 SER F CA 1
ATOM 14663 C C . SER F 1 297 ? 20.140 9.754 27.605 1.00 15.34 295 SER F C 1
ATOM 14664 O O . SER F 1 297 ? 20.578 10.855 27.961 1.00 15.44 295 SER F O 1
ATOM 14667 N N . THR F 1 298 ? 18.846 9.512 27.335 1.00 15.72 296 THR F N 1
ATOM 14668 C CA . THR F 1 298 ? 17.822 10.526 27.524 1.00 16.59 296 THR F CA 1
ATOM 14669 C C . THR F 1 298 ? 17.697 10.964 28.992 1.00 16.46 296 THR F C 1
ATOM 14670 O O . THR F 1 298 ? 17.154 12.045 29.265 1.00 17.82 296 THR F O 1
ATOM 14674 N N . THR F 1 299 ? 18.242 10.164 29.915 1.00 17.58 297 THR F N 1
ATOM 14675 C CA . THR F 1 299 ? 18.262 10.540 31.336 1.00 18.11 297 THR F CA 1
ATOM 14676 C C . THR F 1 299 ? 19.110 11.784 31.622 1.00 17.25 297 THR F C 1
ATOM 14677 O O . THR F 1 299 ? 18.992 12.380 32.696 1.00 19.42 297 THR F O 1
ATOM 14681 N N . VAL F 1 300 ? 19.934 12.195 30.663 1.00 16.24 298 VAL F N 1
ATOM 14682 C CA . VAL F 1 300 ? 20.791 13.374 30.842 1.00 16.17 298 VAL F CA 1
ATOM 14683 C C . VAL F 1 300 ? 20.106 14.629 30.334 1.00 15.33 298 VAL F C 1
ATOM 14684 O O . VAL F 1 300 ? 20.523 15.747 30.634 1.00 16.65 298 VAL F O 1
ATOM 14688 N N . ASP F 1 301 ? 19.043 14.455 29.550 1.00 15.99 299 ASP F N 1
ATOM 14689 C CA . ASP F 1 301 ? 18.448 15.592 28.821 1.00 16.41 299 ASP F CA 1
ATOM 14690 C C . ASP F 1 301 ? 17.977 16.766 29.698 1.00 17.54 299 ASP F C 1
ATOM 14691 O O . ASP F 1 301 ? 18.040 17.935 29.295 1.00 18.98 299 ASP F O 1
ATOM 14696 N N . ALA F 1 302 ? 17.490 16.454 30.890 1.00 18.01 300 ALA F N 1
ATOM 14697 C CA . ALA F 1 302 ? 16.963 17.473 31.784 1.00 19.50 300 ALA F CA 1
ATOM 14698 C C . ALA F 1 302 ? 18.034 18.205 32.600 1.00 19.49 300 ALA F C 1
ATOM 14699 O O . ALA F 1 302 ? 17.753 19.202 33.257 1.00 20.27 300 ALA F O 1
ATOM 14701 N N . ASP F 1 303 ? 19.267 17.722 32.541 1.00 18.33 301 ASP F N 1
ATOM 14702 C CA . ASP F 1 303 ? 20.375 18.332 33.269 1.00 17.38 301 ASP F CA 1
ATOM 14703 C C . ASP F 1 303 ? 20.738 19.697 32.664 1.00 16.89 301 ASP F C 1
ATOM 14704 O O . ASP F 1 303 ? 20.853 19.816 31.438 1.00 16.44 301 ASP F O 1
ATOM 14709 N N . PRO F 1 304 ? 20.916 20.736 33.495 1.00 18.24 302 PRO F N 1
ATOM 14710 C CA . PRO F 1 304 ? 21.261 22.033 32.919 1.00 17.13 302 PRO F CA 1
ATOM 14711 C C . PRO F 1 304 ? 22.570 21.977 32.130 1.00 15.96 302 PRO F C 1
ATOM 14712 O O . PRO F 1 304 ? 22.792 22.826 31.286 1.00 15.85 302 PRO F O 1
ATOM 14716 N N . ARG F 1 305 ? 23.406 20.977 32.433 1.00 14.17 303 ARG F N 1
ATOM 14717 C CA . ARG F 1 305 ? 24.720 20.844 31.783 1.00 14.18 303 ARG F CA 1
ATOM 14718 C C . ARG F 1 305 ? 24.614 20.186 30.416 1.00 13.50 303 ARG F C 1
ATOM 14719 O O . ARG F 1 305 ? 25.592 20.159 29.669 1.00 12.26 303 ARG F O 1
ATOM 14727 N N . ALA F 1 306 ? 23.443 19.646 30.089 1.00 13.39 304 ALA F N 1
ATOM 14728 C CA . ALA F 1 306 ? 23.224 19.058 28.751 1.00 11.80 304 ALA F CA 1
ATOM 14729 C C . ALA F 1 306 ? 23.051 20.186 27.722 1.00 12.08 304 ALA F C 1
ATOM 14730 O O . ALA F 1 306 ? 22.013 20.849 27.666 1.00 13.69 304 ALA F O 1
ATOM 14732 N N . ALA F 1 307 ? 24.074 20.371 26.886 1.00 11.49 305 ALA F N 1
ATOM 14733 C CA . ALA F 1 307 ? 24.088 21.490 25.971 1.00 10.15 305 ALA F CA 1
ATOM 14734 C C . ALA F 1 307 ? 23.816 21.104 24.534 1.00 11.00 305 ALA F C 1
ATOM 14735 O O . ALA F 1 307 ? 23.838 21.967 23.655 1.00 11.02 305 ALA F O 1
ATOM 14737 N N . TYR F 1 308 ? 23.624 19.813 24.277 1.00 10.39 306 TYR F N 1
ATOM 14738 C CA . TYR F 1 308 ? 23.529 19.303 22.903 1.00 10.86 306 TYR F CA 1
ATOM 14739 C C . TYR F 1 308 ? 22.276 19.719 22.135 1.00 11.46 306 TYR F C 1
ATOM 14740 O O . TYR F 1 308 ? 22.302 19.714 20.910 1.00 11.21 306 TYR F O 1
ATOM 14749 N N . PHE F 1 309 ? 21.193 20.118 22.817 1.00 11.26 307 PHE F N 1
ATOM 14750 C CA . PHE F 1 309 ? 20.095 20.711 22.072 1.00 11.93 307 PHE F CA 1
ATOM 14751 C C . PHE F 1 309 ? 20.368 22.193 21.758 1.00 11.69 307 PHE F C 1
ATOM 14752 O O . PHE F 1 309 ? 20.159 22.671 20.628 1.00 11.45 307 PHE F O 1
ATOM 14760 N N . ARG F 1 310 ? 20.845 22.929 22.754 1.00 11.62 308 ARG F N 1
ATOM 14761 C CA . ARG F 1 310 ? 21.249 24.330 22.545 1.00 11.91 308 ARG F CA 1
ATOM 14762 C C . ARG F 1 310 ? 22.298 24.452 21.421 1.00 11.88 308 ARG F C 1
ATOM 14763 O O . ARG F 1 310 ? 22.245 25.375 20.593 1.00 12.24 308 ARG F O 1
ATOM 14771 N N . GLN F 1 311 ? 23.209 23.485 21.385 1.00 10.05 309 GLN F N 1
ATOM 14772 C CA . GLN F 1 311 ? 24.230 23.393 20.357 1.00 10.56 309 GLN F CA 1
ATOM 14773 C C . GLN F 1 311 ? 23.650 23.464 18.914 1.00 10.78 309 GLN F C 1
ATOM 14774 O O . GLN F 1 311 ? 24.217 24.134 18.031 1.00 10.53 309 GLN F O 1
ATOM 14780 N N . MET F 1 312 ? 22.525 22.787 18.675 1.00 10.53 310 MET F N 1
ATOM 14781 C CA . MET F 1 312 ? 21.878 22.897 17.357 1.00 10.67 310 MET F CA 1
ATOM 14782 C C . MET F 1 312 ? 21.489 24.332 17.014 1.00 10.79 310 MET F C 1
ATOM 14783 O O . MET F 1 312 ? 21.642 24.760 15.854 1.00 11.12 310 MET F O 1
ATOM 14788 N N . ARG F 1 313 ? 20.917 25.041 17.981 1.00 11.01 311 ARG F N 1
ATOM 14789 C CA . ARG F 1 313 ? 20.464 26.405 17.659 1.00 12.04 311 ARG F CA 1
ATOM 14790 C C . ARG F 1 313 ? 21.677 27.360 17.461 1.00 11.73 311 ARG F C 1
ATOM 14791 O O . ARG F 1 313 ? 21.680 28.230 16.561 1.00 11.86 311 ARG F O 1
ATOM 14799 N N . TYR F 1 314 ? 22.719 27.168 18.268 1.00 11.00 312 TYR F N 1
ATOM 14800 C CA . TYR F 1 314 ? 23.974 27.898 18.047 1.00 11.32 312 TYR F CA 1
ATOM 14801 C C . TYR F 1 314 ? 24.461 27.613 16.636 1.00 11.32 312 TYR F C 1
ATOM 14802 O O . TYR F 1 314 ? 24.996 28.496 15.944 1.00 11.56 312 TYR F O 1
ATOM 14811 N N . GLY F 1 315 ? 24.275 26.379 16.176 1.00 10.89 313 GLY F N 1
ATOM 14812 C CA . GLY F 1 315 ? 24.661 26.037 14.814 1.00 10.64 313 GLY F CA 1
ATOM 14813 C C . GLY F 1 315 ? 23.962 26.872 13.733 1.00 10.69 313 GLY F C 1
ATOM 14814 O O . GLY F 1 315 ? 24.603 27.287 12.759 1.00 10.21 313 GLY F O 1
ATOM 14815 N N . MET F 1 316 ? 22.681 27.164 13.903 1.00 9.10 314 MET F N 1
ATOM 14816 C CA . MET F 1 316 ? 21.994 28.032 12.916 1.00 9.01 314 MET F CA 1
ATOM 14817 C C . MET F 1 316 ? 22.639 29.427 12.905 1.00 9.62 314 MET F C 1
ATOM 14818 O O . MET F 1 316 ? 22.844 30.002 11.831 1.00 9.91 314 MET F O 1
ATOM 14823 N N . PHE F 1 317 ? 22.946 29.953 14.075 1.00 9.76 315 PHE F N 1
ATOM 14824 C CA . PHE F 1 317 ? 23.484 31.317 14.112 1.00 9.89 315 PHE F CA 1
ATOM 14825 C C . PHE F 1 317 ? 24.925 31.391 13.614 1.00 11.06 315 PHE F C 1
ATOM 14826 O O . PHE F 1 317 ? 25.296 32.364 12.943 1.00 10.49 315 PHE F O 1
ATOM 14834 N N . MET F 1 318 ? 25.717 30.354 13.901 1.00 10.02 316 MET F N 1
ATOM 14835 C CA . MET F 1 318 ? 27.053 30.307 13.337 1.00 9.41 316 MET F CA 1
ATOM 14836 C C . MET F 1 318 ? 26.952 30.202 11.811 1.00 8.77 316 MET F C 1
ATOM 14837 O O . MET F 1 318 ? 27.715 30.862 11.098 1.00 10.31 316 MET F O 1
ATOM 14842 N N . ARG F 1 319 ? 25.994 29.407 11.317 1.00 9.45 317 ARG F N 1
ATOM 14843 C CA . ARG F 1 319 ? 25.869 29.284 9.874 1.00 8.80 317 ARG F CA 1
ATOM 14844 C C . ARG F 1 319 ? 25.366 30.574 9.206 1.00 9.68 317 ARG F C 1
ATOM 14845 O O . ARG F 1 319 ? 25.755 30.865 8.101 1.00 11.71 317 ARG F O 1
ATOM 14853 N N . MET F 1 320 ? 24.558 31.359 9.912 1.00 10.10 318 MET F N 1
ATOM 14854 C CA . MET F 1 320 ? 24.219 32.708 9.412 1.00 10.44 318 MET F CA 1
ATOM 14855 C C . MET F 1 320 ? 25.484 33.580 9.322 1.00 10.72 318 MET F C 1
ATOM 14856 O O . MET F 1 320 ? 25.692 34.269 8.331 1.00 11.87 318 MET F O 1
ATOM 14861 N N . ALA F 1 321 ? 26.291 33.551 10.372 1.00 10.80 319 ALA F N 1
ATOM 14862 C CA . ALA F 1 321 ? 27.538 34.332 10.382 1.00 10.83 319 ALA F CA 1
ATOM 14863 C C . ALA F 1 321 ? 28.458 33.917 9.236 1.00 11.37 319 ALA F C 1
ATOM 14864 O O . ALA F 1 321 ? 29.026 34.773 8.549 1.00 11.74 319 ALA F O 1
ATOM 14866 N N . ILE F 1 322 ? 28.556 32.601 8.992 1.00 10.70 320 ILE F N 1
ATOM 14867 C CA . ILE F 1 322 ? 29.371 32.097 7.892 1.00 11.36 320 ILE F CA 1
ATOM 14868 C C . ILE F 1 322 ? 28.809 32.501 6.524 1.00 11.59 320 ILE F C 1
ATOM 14869 O O . ILE F 1 322 ? 29.526 33.088 5.702 1.00 12.59 320 ILE F O 1
ATOM 14874 N N . LEU F 1 323 ? 27.531 32.227 6.273 1.00 11.09 321 LEU F N 1
ATOM 14875 C CA . LEU F 1 323 ? 26.954 32.542 4.962 1.00 11.25 321 LEU F CA 1
ATOM 14876 C C . LEU F 1 323 ? 27.065 34.039 4.632 1.00 12.56 321 LEU F C 1
ATOM 14877 O O . LEU F 1 323 ? 27.384 34.425 3.499 1.00 13.26 321 LEU F O 1
ATOM 14882 N N . TRP F 1 324 ? 26.761 34.862 5.629 1.00 12.54 322 TRP F N 1
ATOM 14883 C CA . TRP F 1 324 ? 26.830 36.319 5.427 1.00 13.33 322 TRP F CA 1
ATOM 14884 C C . TRP F 1 324 ? 28.274 36.706 5.127 1.00 14.07 322 TRP F C 1
ATOM 14885 O O . TRP F 1 324 ? 28.522 37.491 4.210 1.00 14.51 322 TRP F O 1
ATOM 14896 N N . SER F 1 325 ? 29.228 36.113 5.838 1.00 12.73 323 SER F N 1
ATOM 14897 C CA . SER F 1 325 ? 30.633 36.490 5.615 1.00 12.57 323 SER F CA 1
ATOM 14898 C C . SER F 1 325 ? 31.145 36.026 4.242 1.00 13.49 323 SER F C 1
ATOM 14899 O O . SER F 1 325 ? 31.904 36.730 3.575 1.00 14.37 323 SER F O 1
ATOM 14902 N N . VAL F 1 326 ? 30.721 34.848 3.787 1.00 13.28 324 VAL F N 1
ATOM 14903 C CA . VAL F 1 326 ? 31.156 34.350 2.497 1.00 13.66 324 VAL F CA 1
ATOM 14904 C C . VAL F 1 326 ? 30.548 35.176 1.359 1.00 13.77 324 VAL F C 1
ATOM 14905 O O . VAL F 1 326 ? 31.221 35.503 0.351 1.00 15.86 324 VAL F O 1
ATOM 14909 N N . LEU F 1 327 ? 29.289 35.572 1.524 1.00 14.85 325 LEU F N 1
ATOM 14910 C CA . LEU F 1 327 ? 28.538 36.171 0.410 1.00 15.86 325 LEU F CA 1
ATOM 14911 C C . LEU F 1 327 ? 28.415 37.685 0.414 1.00 17.98 325 LEU F C 1
ATOM 14912 O O . LEU F 1 327 ? 27.910 38.258 -0.555 1.00 19.07 325 LEU F O 1
ATOM 14917 N N . ALA F 1 328 ? 28.886 38.343 1.475 1.00 20.12 326 ALA F N 1
ATOM 14918 C CA . ALA F 1 328 ? 28.744 39.805 1.589 1.00 22.03 326 ALA F CA 1
ATOM 14919 C C . ALA F 1 328 ? 29.500 40.512 0.484 1.00 23.90 326 ALA F C 1
ATOM 14920 O O . ALA F 1 328 ? 30.547 40.037 0.018 1.00 25.00 326 ALA F O 1
#

Foldseek 3Di:
DCVQQNAQQVQAQAAAQALLVDALVSLVSLLSNLVSLVVCVVVPHAAQLAAPAEEEEAEPDDDDQLVVLLQVLCVSNNHHYDDDDPVVDCVVVVDDLCVVLVVVLVPHQEYEYEDQAQCSVVSSVVRHPHYYYYCYHRLAARQLLLSLVQSLCCVQPVDLAAFEEEEEEQQQSHRHNLRNVSNSLNHHLYAEYEFAAQPVRTHDPVSVVVSVVSCVVSVYHYHYYPACDLVVQQRGQEYEYEAHPCVPCVVRRVVSCVVSQVRQADAPVSNVSHDPHHAYEYCDDYDRSYPPNCVPPPRHCHVVSSVSSSSSSSSSVSNHHD/DVPDDQDAPQVQAQAAAQALLSDALVRLVNLLVNLVVLCVCVVVPHQAQLAAPAEEEEAEPDDDDQLVVLLQLLQVSNNHHYDDDDPVPDCVVVVDDLQVVLLVVLVPHQEYEYAHQAQCSVVSSVVRHPGYYYDCYHRLAARQLLLSLVVSLCCVQQVDLAAFEEEEEDQQQSHRHVLRNVSNSLNHHLYAEYEFAADPVRTHDPVSVVVSVVSCVVSVYHYHYYQECDLVVQDRGQEYEYEADCHNQADAPVSNVSHDPRHAYEYCDDDDRSYDPNCVVPPRHCHVVSSVSSSSSSSSSVSNHHD/DADADQVQAQAAAQALQVDALVSLVSLLVNLVVLVVCVVVVHAAQLAAPAEEEEAEPDDDDQLVVLLQLLQVSNNHYYDDDDPVVDCVVVVDDLLVVLLVVLVPHQEYEYAHQAQCSVVSSVVRHPHYYYYCYHRLAAHQLLLSLVVSLCCVQQNDLAAFEEEEEAQQQSHRHNLRNVSNSLNHHLYAEYEFAADPVRTHDPVSVVVSVVSCVVSVYHYHYDPACDLVVQDRGQEYEYEEHCVRQADAVVSNVSHDPRHAYEYCDDYDRSYPPNCVPPPRHCHVVSSVSSSSSSSSSVSNHHD/DCCVQQNAQQVQAQAAAQALQVDALVSLVSLLSNLVSLVVCVVVVHAAALAAPAEEEEAEPDDDDQLVVLLQLLCVSNNHHYDDDDPVPDCVVVVDDLQNVLLVVLVPHQEYEYAHQAQCSVVSSVVRHSGYYYYCYHRLAARQLLLSLVVSLCCVQPVDLAAFEEEEEAQQQRHRHNLRNVSNSLNHHLYAEYEFAAPPVRTHDPVSVVVSVVSCVVSVYHYYYDQACDLVVQQRGQEYEYEYNCPVSNQADAPVSNVSHDPHHAYEYCDDDDRSYPPNCVVPPRHCHVVSSVSSSSSSSSSVSNHHD/DVPDDQDAQQVQAQAAAQALQVDALVSLVNLLVNLVVLVVCVVVPHQAQLAAPAEEEEAEPDDDDQLVVLLQLLQVSNNHHYDDDDPVVDCVVVVDDLQNVLLVVLVPHQEYEYADQAQCSVVSSVVRHPGYYYDCYHRLAARQLLLSLVVSLCCVQQVDLAAFEEEEEAQQQSHRHNLRNVSNSLNHHLYAEYEFAAPPVRTHDPVSVVVSVVSCVVSVYHYHYDPACDLVVQQRGQEYEYEYNCANRQADAVVSNVSHDPRHAYEYCDDDDRSYDPNCVPPPRHCHVVSSVSSSSSSSSSVSNHHD/DLQDAQQVQAQAAAQALQVDALVSLVSLLSNLVSLVVCVVVVHAAQLAAPAEEEEAEPDDDDQLVVLLQLLQVSNNHYYDDDDPVVDCVVVVDDLLNVLLVVLVPHQEYEYAHQAQCSVVSSVVRHPHYYYYCYHRLAARQLLLSLVVSLCCVQQVDLAAFEEEEEFQQQSHNNVLRNVSNSLNHHLYAEYEFAAFPLRTHDPVSCVVSVVSCVVSVYHYHYYQECDLCVQARGQEYEYEADPLVNAPDVSRVCRSVCRPVVGHQADAPVSNVSHDPRHAYEYCDDDDRSYDPNCVVPPRHCHVVSSVSSSSSSSSSVSNHHD

Organism: Trypanosoma cruzi (NCBI:txid5693)

Nearest PDB structures (foldseek):
  6jl5-assembly1_A  TM=9.961E-01  e=4.992E-58  Trypanosoma cruzi
  6jkr-assembly1_A  TM=9.988E-01  e=7.795E-58  Trypanosoma cruzi
  6jks-assembly2_F  TM=9.984E-01  e=3.318E-57  Trypanosoma cruzi strain CL Brener
  6jl4-assembly1_A  TM=9.974E-01  e=1.011E-56  Trypanosoma cruzi
  6jl5-assembly1_C  TM=9.907E-01  e=7.942E-56  Trypanosoma cruzi

Sequence (1872 aa):
SMLELPPVASLKGKSITSAEQFSRADIYALIHLASAMQQRRKIDAGEVLNNLLQGRRIMMTPLLFFEDSSRTFSSSFCAAMIRLGGSVVNFKVEASSSINKGETLADTIRRTLDSYSDVLVMRHPRRQDAIEEEALSVAQQHPILNAGNGAGEHPTQALLDTLTIHSSELGSVDGITIALIGDLKMGRTVHSLLKLLVRNFSIKCVFLVAPDALQMPQDVLEPLQHEIATKGVIIHRTHALTDEVMQKSDVLYTTRLQKERFDDDAAALQSFAAKADITIDAARMRLAKEKMIVMHPLPRNDELSTTVDADPRAAYFRQMRYGMFMRMAILWSVLAGSMLELPPVASLKGKSITSAEQFSRADIYALIHLASSAMMQRKIDAGEEVLNNLLQGRRIMMTPLFFEDSSRTFSSSFCAAMIRLGGSVVNNFKVEASSINKGETLADTIRTLDSYSDVLVMRHPRQDAIEEEALSVAQHPILNAGNGAGEHPTQALLDTLTIHSELGSVDGITIALIGDLKMGRTVHSLLKLLVRNFSSIKCVFLVAPDALQMPQDVLEPLQHEIATKGVIIHHRTHHALTDEVMQKSDVLYTTRLQADITIDAARMRLAKEKMIVMHPLPRNDDELSTTVDADPRAAYFRQMRYGMFMRMAILWSVLAELPPVASLKGKSITSAEQFSRADIYALIHLASAMMQRKIDAGEEVLNLLQGRRIMMTPLFFEEDSSRTFSSFCAAMIRLGGSVVNFKVEASSINKGETLADTIRRTLDSYSDVLVMRHPRQDAIEEALSVAQQHPILNAGNGAGEHPTQALLDTLTIHSELGGSVDGITIALIGDLKMGRTVHSLLKLLVRNFSIKCVFLVAPDALQMPQDVLEPLQHEEIATKGVIIHRTHALTDEVMQKSDVLYTTRLQADITIDAARMRLAKEKMIVMHPLPRNDELSTTVDADPRAAYFRQMRYGMFMRMAILWSVLAGSMLELPPVASLKGKSITSAEQFSRADIYALIHLASAMMQRRKIDAGEVLNLLQGRRIMMTPLFFEEDSSRTFSSSFCAAMIRLGGSVVNNFKVEASSINKGETLADTIRRTLDSYSDVLVMRHPRQDAIEEEEALSVAQHPILNAGNGAGEHPTQALLDTLTIHSELGSVDGITIALIGDLKMGRTVHSLLKLLVRNFSSIKCVFLVAPDALQMPQDVLEPLQHEEIATKGVIIHRTHHALTDEVMQKSDVLYTTRLQAKADITIDAARMRLAKEKKMIVMHPLPRNDELSTTVDADPRAAYFRQMRYGMFMRMAILWSVLAGSMLELPPVASLKGKSITSAEQFSRADIYALIHLASSAMMQQRKIDAGEEVLNLLQGRRIMMTPLFFEDSSRTFSSSFCAAMIRLGGSVVNFKVEASSINKGETLADTIRRTLDSYSDVLVMRHPRQDDAIEEEALSVAQQHPILNAGNGAGEHPTQALLDTLTIHSELGSSVDGITIALIGDLKMGRTVHSLLKLLVRNFSIKCVFLVAPDALQMPQDVLEPLQHEIATKGVIIHRTHALTDEVMQKSDVLYTTRLQKADITIDAARMRLAKEEKMIVMHPLPRNDELSTTVDADPRAAYFRQMRYGMFMRMAILWSVLALELPPVASLKGKSITSAEQFSRADIYALIHHLASSAMMQRKIDAGEEVLNLLQGRRIMTPLFFEDSSRTFSSFCAAMIRLGGSVVNFKVEASSINKGETLADTIRRTLDSYSDVLVMRHPRQDAIEEEALSVAQQHPILNAGNGAGEHPTQALLDTLTIHSELGSVDGITIALIGDLKMGRTVHSLLKLLVRNFSIKCVFLVAPDALQMPQDVLEPLQQHEEIATKGVIIHRTHALTDEVMQKSDVLYTTRLQKERFSTSDDAAALQSFAAKADITIDAARMRLAKEEKMIVMHPLPRNDDELSTTVDADPRAAYFRQMRYGMFMRMAILWSVLA

B-factor: mean 18.49, std 7.45, range [4.94, 62.98]

CATH classification: 3.40.50.1370 (+1 more: 3.40.50.1370)

Secondary structure (DSSP, 8-state):
-TTTS---GGGTT--B--GGG--HHHHHHHHHHHHHHHHHHHTT----TTTT-EEEEEESS--SHHHHHHHHHHHHTT-EE----GGGSGGGGT--HHHHHHHHHTT-SEEEEEESSTTHHHHHHTT-SS-EEEEEETTS--HHHHHHHHHHHHHHHS-STT-EEEEES-TTT-HHHHHHHHHHHHHS--SEEEEES-GGGPPPHHHHGGGHHHHHHHT-EEEEESS--HHHHHH-SEEEE----GGG---HHHHHHHHHTGGG-B-HHHHTTS-SS-EEE--S---TTB-GGGTTSTTB-HHHHHHHHHHHHHHHHHHHH-/-TT------GGGTT--B--GGG--HHHHHHHHHHHHHHHHHHHTTPPP-TTTT-EEEEEESB--SHHHHHHHHHHHHTT-EE----GGGSGGGGT--HHHHHHHHHTT-SEEEEEESSTTHHHHHHHH-SS-EEEEEETTS--HHHHHHHHHHHHHHHS-STT-EEEEES-TTT-HHHHHHHHHHHHHS---EEEEES-GGGPPPHHHHHHHHHHHHHHT-EEEEESS--HHHHHH-SEEEE--------B-HHHHTTS-SS-EEE--S---TTB-GGGTTSTTB-TTHHHHHHHHHHHHHHHHHH-/-----GGGTT--B--GGG--HHHHHHHHHHHHHHHHHHHTTPPP-TTTT-EEEEEESS--SHHHHHHHHHHHHTT-EE----GGGSGGGGT--HHHHHHHHHTT-SEEEEEESSTTHHHHHHTT-SS-EEEEEETTS--HHHHHHHHHHHHHHHS-STT-EEEEES-TTT-HHHHHHHHHHHHHS--SEEEEES-GGGPPPHHHHGGGHHHHHHHT-EEEEESS--HHHHHH-SEEEE-----TT-B-HHHHTTS-SS-EEE--S---TTB-GGGTTSTTB-HHHHHHHHHHHHHHHHHHHH-/-HHHHS---GGGTT--B--GGG--HHHHHHHHHHHHHHHHHHHTTPPP-SSTT-EEEEEESS--SHHHHHHHHHHHHTT-EE----GGGSGGGGT--HHHHHHHHHTT-SEEEEEESSTTHHHHHHHH-SS-EEEEEETTS--HHHHHHHHHHHHHHHS-STT-EEEEES-TTT-HHHHHHHHHHHHHS---EEEEES-GGGPPPHHHHGGGHHHHHHHT-EEEEESS--HHHHHH-SEEEE-----TTS--B-HHHHTTS-SS-EEE--S---TTB-GGGTTSTTB-HHHHHHHHHHHHHHHHHHHH-/-TT------GGGTT--B--GGG--HHHHHHHHHHHHHHHHHHHTTPPP-TTTT-EEEEEESS--SHHHHHHHHHHHHTT-EE----GGGSGGGGT--HHHHHHHHHTT-SEEEEEESSTTHHHHHHTT-SS-EEEEEETTS--HHHHHHHHHHHHHHHS-STT-EEEEES-TTT-HHHHHHHHHHHHHS---EEEEES-GGGPPPHHHHGGGHHHHHHHT-EEEEESS--HHHHHH-SEEEE-----TTT-B-HHHHTTS-SS-EEE--S---TTB-GGGTTSTTB-HHHHHHHHHHHHHHHHHHHH-/--S---GGGTT--B--GGG--HHHHHHHHHHHHHHHHHHHTTPPP-TTTT-EEEEEESS--SHHHHHHHHHHHHTT-EE----GGGSGGGGT--HHHHHHHHHTT-SEEEEEESSTTHHHHHHHH-SS-EEEEEETTS--HHHHHHHHHHHHHHHS-STT-EEEEES-TTT-HHHHHHHHHHHHHS--SEEEEES-GGGPPPHHHHHHHHHHHHHTT-EEEEESB--HHHHHH-SEEEE----GGG--BHHHHHHHHHHHHS-B--B-HHHHTTS-SS-EEE--S---TTB-GGGTTSTTB-HHHHHHHHHHHHHHHHHHHH-

Solvent-accessible surface area: 64821 Å² total; per-residue (Å²): 71,142,157,72,2,60,30,13,86,63,8,124,47,130,30,1,32,20,0,74,78,6,50,97,77,22,0,49,38,0,0,106,7,0,43,10,0,57,148,21,16,87,77,31,75,60,16,74,53,3,68,14,58,0,0,0,5,0,29,50,46,20,8,1,16,5,19,0,0,2,2,0,0,0,18,10,0,22,8,30,21,1,21,11,58,22,70,38,0,5,50,87,83,48,7,77,25,30,4,0,0,45,0,0,12,12,2,1,25,0,0,0,0,22,16,68,100,100,77,0,4,108,71,0,50,91,34,18,160,57,16,0,0,1,0,0,17,15,28,8,14,4,0,0,10,0,0,5,0,0,1,0,0,42,46,49,56,56,55,0,52,45,9,8,0,0,0,0,0,1,0,103,47,6,35,16,0,6,0,0,0,27,0,2,0,90,16,1,58,3,127,8,0,2,0,0,0,3,108,33,6,25,4,31,92,105,7,16,120,92,5,102,137,51,11,69,91,65,54,11,76,42,88,126,26,120,14,4,56,84,77,0,0,99,108,0,27,0,0,0,1,8,24,24,43,132,53,148,67,139,98,44,19,30,121,64,3,162,84,10,83,78,66,4,24,0,48,45,51,52,5,192,66,14,75,155,168,4,5,0,0,2,12,15,24,11,38,85,11,2,26,94,87,1,30,102,32,116,46,5,0,0,42,99,2,9,65,30,1,0,1,0,3,0,0,0,0,27,0,3,36,48,24,84,175,68,144,23,85,54,14,86,56,7,136,50,126,31,1,32,21,0,72,75,6,52,94,77,20,0,48,39,0,0,112,6,0,44,13,0,59,140,9,21,85,79,57,72,62,11,75,68,4,68,12,56,0,0,0,3,0,26,14,29,8,9,1,15,5,12,0,0,1,3,0,0,0,19,15,0,20,8,28,22,1,10,6,28,6,18,25,0,6,37,63,68,47,6,77,28,32,4,0,0,46,0,0,14,13,2,1,25,0,0,0,0,17,18,53,100,102,74,0,3,105,67,0,51,92,39,22,154,40,15,0,0,1,0,0,17,14,28,7,17,6,0,0,10,0,0,5,0,0,3,0,0,42,51,49,25,55,53,0,48,44,10,8,0,0,0,0,4,4,0,106,86,5,18,14,0,7,0,0,0,26,0,0,0,86,15,2,63,5,128,9,0,3,0,0,0,41,130,79,41,25,5,31,102,106,6,17,107,82,4,116,135,40,28,77,91,87,51,8,79,45,84,134,31,126,14,4,56,83,76,0,0,100,110,0,27,0,0,0,0,8,37,119,106,87,90,24,54,0,48,48,50,42,5,195,65,14,72,166,136,4,5,0,0,2,14,15,18,11,58,129,25,3,27,96,84,1,29,102,32,115,50,4,0,0,40,97,2,9,64,30,0,0,0,0,4,0,0,0,0,33,1,2,36,53,164,17,79,52,13,86,63,7,137,50,130,29,1,36,21,0,71,77,7,52,95,76,20,0,51,39,0,0,107,7,0,31,12,0,60,156,56,16,86,74,31,78,63,20,74,65,1,55,19,70,0,0,0,3,0,31,45,41,42,8,1,16,4,33,0,0,0,2,0,0,0,16,11,0,21,8,29,19,1,25,18,42,27,78,24,0,3,53,86,40,49,8,75,27,33,3,0,0,46,0,0,13,13,1,1,17,0,0,0,0,23,16,76,100,105,81,0,4,107,71,0,49,92,35,16,163,55,15,0,0,1,0,0,19,14,28,9,14,5,0,0,11,0,0,5,0,0,2,0,0,44,49,47,22,56,59,0,50,46,9,8,1,0,0,0,0,6,0,104,89,12,32,16,0,7,0,0,1,27,0,1,0,99,16,2,55,4,127,8,1,3,0,0,0,48,123,82,42,26,5,28,100,113,6,15,108,89,4,116,131,47,24,75,88,69,54,11,74,44,89,130,29,118,18,4,57,83,81,0,0,99,113,0,26,0,0,0,1,8,44,96,71,118,81,16,32,0,47,43,55,53,5,194,67,14,67,166,129,5,5,0,0,2,12,15,21,13,57,127,12,2,27,94,87,1,28,100,31,115,50,4,0,0,40,97,2,9,66,30,1,0,1,0,4,0,0,0,0,35,0,3,12,55,86,40,135,157,68,2,61,27,13,86,64,8,127,48,131,29,0,36,21,0,71,78,7,52,95,75,21,0,48,38,0,0,110,6,1,49,19,0,60,129,15,15,86,74,31,70,62,15,77,42,2,68,18,73,0,0,0,3,0,28,48,49,48,10,1,15,4,12,0,0,1,4,0,0,0,20,10,0,20,8,30,32,2,9,6,24,22,85,27,0,3,49,88,23,49,8,74,27,33,3,0,0,48,0,0,12,12,2,1,18,0,0,0,0,16,15,78,103,103,77,0,4,110,71,0,48,92,31,15,160,55,14,1,0,1,0,0,16,14,30,8,14,5,0,0,11,0,0,5,0,0,2,0,0,42,48,50,58,58,54,0,51,42,10,9,0,0,0,0,0,15,0,103,105,15,28,16,0,7,0,0,1,28,0,1,0,83,14,2,55,2,121,10,1,4,1,0,1,41,101,80,43,17,6,31,146,106,4,30,105,71,4,125,119,37,43,74,89,67,54,10,73,46,98,138,22,120,24,2,56,80,77,0,0,100,108,0,26,0,0,0,0,10,53,49,90,59,220,25,73,2,25,0,48,46,61,41,4,202,67,14,75,142,159,4,6,0,0,3,12,16,13,12,50,108,8,2,25,93,86,1,28,101,32,114,48,4,0,0,41,96,3,8,59,30,1,0,1,0,4,0,0,0,0,23,0,2,11,46,36,85,175,63,143,24,85,53,11,87,63,8,135,49,126,32,0,34,21,0,74,76,5,51,97,76,20,0,47,40,0,1,105,5,0,38,6,0,61,115,8,16,85,79,31,66,58,12,75,66,4,54,14,54,0,0,0,3,0,34,46,58,42,9,1,16,5,32,0,0,1,2,0,0,0,18,10,0,21,8,28,21,1,25,16,43,30,90,23,0,3,53,91,73,49,6,76,28,31,4,0,0,44,0,0,3,7,1,0,25,0,0,0,0,22,17,73,99,100,76,0,3,106,69,0,49,92,39,20,151,50,16,0,0,1,0,0,18,13,28,9,13,4,0,0,11,0,0,5,0,0,4,0,0,45,52,47,18,54,58,0,54,42,7,8,0,0,0,0,0,19,0,103,108,16,39,16,0,6,0,0,0,25,0,0,0,98,17,1,61,4,128,9,0,2,0,0,0,46,128,82,40,29,9,30,112,107,5,12,115,90,6,123,131,53,30,77,88,70,52,9,79,37,87,131,29,114,18,5,56,84,77,0,0,98,109,0,24,0,0,0,0,10,68,34,102,170,87,74,7,26,0,48,33,63,48,5,192,68,15,74,168,133,5,7,0,0,2,13,15,25,11,46,108,10,2,26,96,85,0,27,101,30,114,50,4,0,0,43,98,3,8,65,30,1,0,0,0,4,0,0,0,0,34,1,3,34,54,152,129,15,89,54,14,88,62,8,137,49,129,29,1,35,20,0,72,77,7,51,94,75,21,0,49,39,0,0,107,7,0,29,12,0,59,158,33,19,85,74,58,84,72,19,76,65,3,69,15,53,0,0,0,4,0,33,50,29,42,9,1,15,5,19,0,0,2,2,0,0,0,17,16,0,22,8,29,21,1,18,9,51,26,97,40,0,5,50,82,96,48,7,77,29,32,3,0,0,46,0,0,13,13,2,1,25,0,0,0,0,16,18,64,99,99,75,0,4,108,74,0,49,92,35,17,163,56,14,0,0,1,0,0,20,2,18,11,15,6,0,0,10,0,0,5,0,0,3,0,0,42,50,48,23,54,58,0,55,45,9,8,0,0,0,0,0,0,0,89,31,4,11,16,0,7,0,0,0,26,0,1,0,86,17,2,57,4,127,8,1,1,0,0,0,0,85,46,0,26,7,31,101,110,5,15,103,82,4,114,135,40,24,74,92,78,55,11,78,46,82,112,32,103,18,5,57,83,84,0,0,100,108,0,26,0,0,0,0,4,10,19,25,115,83,50,45,55,37,10,105,35,15,16,9,58,54,5,25,90,49,77,15,77,7,57,0,48,39,52,43,4,188,72,16,70,156,118,4,5,0,0,2,12,16,18,10,37,131,10,2,26,94,86,1,29,100,30,114,49,5,0,0,41,98,2,8,65,31,1,0,1,0,4,0,0,0,0,32,0,2,34,56

Radius of gyration: 39.91 Å; Cα contacts (8 Å, |Δi|>4): 4165; chains: 6; bounding box: 111×104×110 Å

InterPro domains:
  IPR002082 Aspartate carbamoyltransferase [TIGR00670] (14-325)
  IPR006130 Aspartate/ornithine carbamoyltransferase [PR00100] (58-77)
  IPR006130 Aspartate/ornithine carbamoyltransferase [PR00100] (141-152)
  IPR006130 Aspartate/ornithine carbamoyltransferase [PR00100] (280-289)
  IPR006130 Aspartate/ornithine carbamoyltransferase [PR00100] (290-313)
  IPR006131 Aspartate/ornithine carbamoyltransferase, Asp/Orn-binding domain [PF00185] (160-323)
  IPR006132 Aspartate/ornithine carbamoyltransferase, carbamoyl-P binding [PF02729] (13-153)
  IPR036901 Aspartate/ornithine carbamoyltransferase superfamily [G3DSA:3.40.50.1370] (7-142)
  IPR036901 Aspartate/ornithine carbamoyltransferase superfamily [G3DSA:3.40.50.1370] (143-312)
  IPR036901 Aspartate/ornithine carbamoyltransferase superfamily [SSF53671] (9-325)